Protein 7KQV (pdb70)

Foldseek 3Di:
DADDDDQLAWCAQNDGDAEPVFDWDWEAFLPVRHTSGIHHAYFLVRLVRLLVLQQVCLPPPLVPDALLVLLVLLLLLLVVLVVCLLVLLVLLCGQQVDDSVCSCVQSNLLSQLSNVLSVLLHVADWAWDCPDPQKTKIKDKAFQEEEEEEEENLRQQNVVSLVCRLNSSRRYAYEYEGEQLRLNNVSVSSNSSVVSPDGTSSYIYHYHYCVGSVLSQLQPQSHQAYEYEEALVVLVVSVVSCVVHHVRHYWYFYAFAEAEEEEPAFPLVLRLVQLLCQCCVSFNQDSRGRQEYEYEPVCVVVNVVVNPRGRDVVLVVLLVVLVVQCVVQVWAWVDDQIETEPRDQDGPSRADRSSGRYYYYYYHHDLVVCLCRRQVYLWAFEYEYGHDDPVSRVVSVVSHQHQYYYYSHHPDDHQQDWGGGDNSSIDFTRGRPRVSVSRIDMDMDMGRD/DDPDDDQQQAWCAQNDRHAEPVGDWDWAAFLFLRHTPGIHGAYFLVNLVSLLVLQQVCLVPVLVPDALLVLLQLLLLLLVVLVVVLPVLLVLLCRLQVFASVVSSVLSVQLSQLSNVLSVCLNVDDWAWDDPDDQKTKTKAKAFQEEEEEEFESLSQSNSVSLVPRLQSSRSYAYEYETAQSRQRSVSVSSNSSVVSPDGTSRYIYGYHHCPRNVLSQLLPQSHQEYEYEEALVVVVVSCVSCVVHHVHHYWYFHAFAAEEEEEPQFDDVCSVVQLCCQQCQSQNQDSRHHAEYEYAPVVQDADEHNHDDVGGHYFHSDVVLLVLLVVLVVVLVVVVWDWPSGGDHAIETEPPADCDSNNQTRNNGRYHYYHYDHDLVVCLVVRQPHQKAFEYEYGHPDDVSVVVSVVSHRHPYYYYNHHPDDHQQDWGHIDHSRIGFITGRPRVNVSGMDMHMDMGHHD/DADDDPLLAWAAQLDRDHEPVPAWAWEAFLPPRDTRDIHHAYFLVVLVRLLVLQQVCLVPVLVVPDLLVLLLLLLLLLVVLVVVLQVLLVLLCRLQPDDSVVSNVLSVQLSQLSNVLSVQLVVDDWAWDPDPDPWTKTKDKAFQEEEEEEDANLSQVSSVRLVVSLQSSRRYAYEYEGEPHGLRNVVVSSNSSVVSPDGTSSYIYGYHYLPGPVLSRLQPQSHQAYEEEEALVSVVVSCVSCVVHPNHHYWYFHADAEEEEEEVQFDVVLSVVQLCCLLCPSHNPDSQRHAEYEYAPNDDDVEACCYHDYDYDYDLVVVQCVRQPDLFAQEYEYGHDDPVSVVVSVVSHQHQYYYYSHGPDDHQQDWGHTDRSRIGAIGGRPRNNVSRMDMDMDMGDDD/DAWCAQNDRDAEPVRDWDWAAFQFFRHTPGIYGAYFLVNLVVLLVLQQVCLPPNLVPPALLVLLLLLLLLLVVLVVPLPVLLVLLCGLFPAQSVVSSVLSVQLSQQSNVLSVCLVPDAWDWDPPPDQWTKTKDKAFQEEEEEEEESLRQLNVVSLVVRLLSSRRYAYEYEYALSRQGNVVVSSNSSVVSDDGGSRYIYGYHHCVGSVLSQLQPQSHQEYEYEEALVVVVVSVVNCVNHNVHFYWYFHAWQAAEEEEDAFDQVLRLVQLCCQQCQSQNQDRRHHFEYEYAPVCAPVSVVVNLVVLPRSHDNVDRHTFGRDVVLLVLLLVVLVQLVVVVWDWSDFRDADDPGGSHGGQTETEPDDLDRCNATPDSNGNHHYYDHDHDLVGCLCRRQVYQWAFEYEYGHPDVVSVVVSVVSGQHQYYYYSHHPDDHQQDWGHIGHSSIGAITGRCRNNPSRIDMDMDMGGDD

Nearest PDB structures (foldseek):
  7kqv-assembly1_C-2  TM=1.003E+00  e=3.596E-86  Cladosporium herbarum
  4x2q-assembly1_D  TM=9.274E-01  e=2.002E-47  Homo sapiens
  4x2q-assembly1_B  TM=9.271E-01  e=1.105E-46  Homo sapiens
  1bi9-assembly1_C  TM=9.316E-01  e=1.018E-45  Rattus norvegicus
  4ywe-assembly2_H  TM=9.618E-01  e=1.536E-41  Burkholderia cenocepacia J2315

InterPro domains:
  IPR015590 Aldehyde dehydrogenase domain [PF00171] (26-486)
  IPR016160 Aldehyde dehydrogenase, cysteine active site [PS00070] (290-301)
  IPR016161 Aldehyde/histidinol dehydrogenase [SSF53720] (13-491)
  IPR016162 Aldehyde dehydrogenase, N-terminal [G3DSA:3.40.605.10] (32-486)
  IPR016163 Aldehyde dehydrogenase, C-terminal [G3DSA:3.40.309.10] (268-457)
  IPR029510 Aldehyde dehydrogenase, glutamic acid active site [PS00687] (262-269)

Structure (mmCIF, N/CA/C/O backbone):
data_7KQV
#
_entry.id   7KQV
#
_cell.length_a   157.180
_cell.length_b   157.180
_cell.length_c   164.620
_cell.angle_alpha   90.000
_cell.angle_beta   90.000
_cell.angle_gamma   90.000
#
_symmetry.space_group_name_H-M   'I 4'
#
loop_
_atom_site.group_PDB
_atom_site.id
_atom_site.type_symbol
_atom_site.label_atom_id
_atom_site.label_alt_id
_atom_site.label_comp_id
_atom_site.label_asym_id
_atom_site.label_entity_id
_atom_site.label_seq_id
_atom_site.pdbx_PDB_ins_code
_atom_site.Cartn_x
_atom_site.Cartn_y
_atom_site.Cartn_z
_atom_site.occupancy
_atom_site.B_iso_or_equiv
_atom_site.auth_seq_id
_atom_site.auth_comp_id
_atom_site.auth_asym_id
_atom_site.auth_atom_id
_atom_site.pdbx_PDB_model_num
ATOM 1 N N . SER A 1 11 ? -80.47508 55.43605 2.73653 1.000 90.11322 11 SER A N 1
ATOM 2 C CA . SER A 1 11 ? -80.58162 56.43206 1.66573 1.000 82.46929 11 SER A CA 1
ATOM 3 C C . SER A 1 11 ? -79.57577 56.16818 0.53006 1.000 76.96547 11 SER A C 1
ATOM 4 O O . SER A 1 11 ? -78.72246 55.28065 0.64565 1.000 79.96376 11 SER A O 1
ATOM 7 N N . GLY A 1 12 ? -79.70734 56.91452 -0.56187 1.000 77.28918 12 GLY A N 1
ATOM 8 C CA . GLY A 1 12 ? -78.72764 56.88980 -1.63754 1.000 76.10081 12 GLY A CA 1
ATOM 9 C C . GLY A 1 12 ? -78.51762 58.30071 -2.14993 1.000 77.42797 12 GLY A C 1
ATOM 10 O O . GLY A 1 12 ? -79.45341 59.10494 -2.20335 1.000 79.89815 12 GLY A O 1
ATOM 11 N N . LYS A 1 13 ? -77.27003 58.61693 -2.50386 1.000 68.39318 13 LYS A N 1
ATOM 12 C CA . LYS A 1 13 ? -76.92432 60.01209 -2.76883 1.000 74.09908 13 LYS A CA 1
ATOM 13 C C . LYS A 1 13 ? -76.21671 60.17870 -4.11384 1.000 79.76283 13 LYS A C 1
ATOM 14 O O . LYS A 1 13 ? -75.95650 59.21478 -4.83613 1.000 76.26171 13 LYS A O 1
ATOM 20 N N . TYR A 1 14 ? -75.88376 61.43462 -4.42058 1.000 76.85611 14 TYR A N 1
ATOM 21 C CA . TYR A 1 14 ? -75.37225 61.84819 -5.71799 1.000 78.69290 14 TYR A CA 1
ATOM 22 C C . TYR A 1 14 ? -74.01666 62.53301 -5.56772 1.000 85.03071 14 TYR A C 1
ATOM 23 O O . TYR A 1 14 ? -73.94420 63.66684 -5.07396 1.000 88.12979 14 TYR A O 1
ATOM 32 N N . GLU A 1 15 ? -72.95708 61.88275 -6.05619 1.000 90.55244 15 GLU A N 1
ATOM 33 C CA . GLU A 1 15 ? -71.59105 62.30256 -5.75562 1.000 99.32167 15 GLU A CA 1
ATOM 34 C C . GLU A 1 15 ? -71.03515 63.25554 -6.82175 1.000 97.43378 15 GLU A C 1
ATOM 35 O O . GLU A 1 15 ? -71.49220 63.30834 -7.97008 1.000 91.39217 15 GLU A O 1
ATOM 41 N N . GLN A 1 16 ? -69.97843 63.97361 -6.41044 1.000 98.59040 16 GLN A N 1
ATOM 42 C CA . GLN A 1 16 ? -69.28621 65.10263 -7.02142 1.000 100.90518 16 GLN A CA 1
ATOM 43 C C . GLN A 1 16 ? -68.17019 64.53529 -7.90186 1.000 102.29690 16 GLN A C 1
ATOM 44 O O . GLN A 1 16 ? -68.41771 63.47503 -8.48473 1.000 97.75570 16 GLN A O 1
ATOM 50 N N . PRO A 1 17 ? -66.98375 65.14649 -8.09718 1.000 110.73579 17 PRO A N 1
ATOM 51 C CA . PRO A 1 17 ? -65.98366 64.43811 -8.91457 1.000 102.23577 17 PRO A CA 1
ATOM 52 C C . PRO A 1 17 ? -65.68637 63.09696 -8.27349 1.000 96.89611 17 PRO A C 1
ATOM 53 O O . PRO A 1 17 ? -65.32331 63.01131 -7.09668 1.000 99.17205 17 PRO A O 1
ATOM 57 N N . THR A 1 18 ? -65.93693 62.04247 -9.03900 1.000 99.38129 18 THR A N 1
ATOM 58 C CA . THR A 1 18 ? -65.73233 60.67007 -8.59152 1.000 91.31893 18 THR A CA 1
ATOM 59 C C . THR A 1 18 ? -64.35183 60.19848 -9.01214 1.000 81.69298 18 THR A C 1
ATOM 60 O O . THR A 1 18 ? -64.14509 59.21513 -9.67854 1.000 78.71764 18 THR A O 1
ATOM 64 N N . GLY A 1 19 ? -63.42319 60.97173 -8.52915 1.000 80.02274 19 GLY A N 1
ATOM 65 C CA . GLY A 1 19 ? -62.11058 61.03647 -9.08166 1.000 74.92211 19 GLY A CA 1
ATOM 66 C C . GLY A 1 19 ? -61.19296 59.93882 -8.62665 1.000 70.85629 19 GLY A C 1
ATOM 67 O O . GLY A 1 19 ? -61.47471 59.13840 -7.74733 1.000 73.35543 19 GLY A O 1
ATOM 68 N N . LEU A 1 20 ? -60.09910 59.88187 -9.34418 1.000 73.20948 20 LEU A N 1
ATOM 69 C CA . LEU A 1 20 ? -58.86110 59.40587 -8.77211 1.000 71.96882 20 LEU A CA 1
ATOM 70 C C . LEU A 1 20 ? -58.39787 60.32850 -7.64035 1.000 71.18343 20 LEU A C 1
ATOM 71 O O . LEU A 1 20 ? -58.18577 61.52788 -7.83475 1.000 73.71569 20 LEU A O 1
ATOM 76 N N . PHE A 1 21 ? -58.21178 59.76389 -6.45432 1.000 69.51098 21 PHE A N 1
ATOM 77 C CA . PHE A 1 21 ? -57.68428 60.53576 -5.33547 1.000 69.61666 21 PHE A CA 1
ATOM 78 C C . PHE A 1 21 ? -56.17852 60.65046 -5.56773 1.000 61.11901 21 PHE A C 1
ATOM 79 O O . PHE A 1 21 ? -55.44135 59.67478 -5.39209 1.000 64.34296 21 PHE A O 1
ATOM 87 N N . ILE A 1 22 ? -55.71413 61.82330 -5.99553 1.000 56.34661 22 ILE A N 1
ATOM 88 C CA . ILE A 1 22 ? -54.29222 62.04547 -6.25259 1.000 60.60445 22 ILE A CA 1
ATOM 89 C C . ILE A 1 22 ? -53.80898 63.31411 -5.54951 1.000 68.68350 22 ILE A C 1
ATOM 90 O O . ILE A 1 22 ? -54.30509 64.41475 -5.82912 1.000 69.30248 22 ILE A O 1
ATOM 95 N N . ASN A 1 23 ? -52.80968 63.16283 -4.67003 1.000 68.17543 23 ASN A N 1
ATOM 96 C CA . ASN A 1 23 ? -52.25414 64.27843 -3.90664 1.000 63.96872 23 ASN A CA 1
ATOM 97 C C . ASN A 1 23 ? -53.35874 64.99735 -3.13122 1.000 67.26937 23 ASN A C 1
ATOM 98 O O . ASN A 1 23 ? -53.45984 66.22953 -3.12037 1.000 66.41798 23 ASN A O 1
ATOM 103 N N . ASN A 1 24 ? -54.20021 64.18733 -2.47211 1.000 67.31947 24 ASN A N 1
ATOM 104 C CA . ASN A 1 24 ? -55.28655 64.66319 -1.61348 1.000 65.02559 24 ASN A CA 1
ATOM 105 C C . ASN A 1 24 ? -56.34420 65.42341 -2.40179 1.000 69.82881 24 ASN A C 1
ATOM 106 O O . ASN A 1 24 ? -57.00530 66.30054 -1.84647 1.000 73.35372 24 ASN A O 1
ATOM 111 N N . GLU A 1 25 ? -56.49994 65.11961 -3.69818 1.000 71.45158 25 GLU A N 1
ATOM 112 C CA . GLU A 1 25 ? -57.47922 65.76993 -4.56507 1.000 64.94226 25 GLU A CA 1
ATOM 113 C C . GLU A 1 25 ? -58.16594 64.73690 -5.44967 1.000 69.76849 25 GLU A C 1
ATOM 114 O O . GLU A 1 25 ? -57.54619 63.75982 -5.88357 1.000 69.37934 25 GLU A O 1
ATOM 120 N N . PHE A 1 26 ? -59.43956 64.95059 -5.74316 1.000 69.99485 26 PHE A N 1
ATOM 121 C CA . PHE A 1 26 ? -60.10955 64.07855 -6.68902 1.000 66.86559 26 PHE A CA 1
ATOM 122 C C . PHE A 1 26 ? -59.91995 64.67927 -8.06340 1.000 71.11313 26 PHE A C 1
ATOM 123 O O . PHE A 1 26 ? -60.01553 65.89915 -8.25371 1.000 67.96260 26 PHE A O 1
ATOM 131 N N . VAL A 1 27 ? -59.63681 63.80602 -9.01310 1.000 75.54301 27 VAL A N 1
ATOM 132 C CA . VAL A 1 27 ? -59.32027 64.19254 -10.36819 1.000 69.94611 27 VAL A CA 1
ATOM 133 C C . VAL A 1 27 ? -59.68849 63.03938 -11.27039 1.000 79.13410 27 VAL A C 1
ATOM 134 O O . VAL A 1 27 ? -59.83835 61.89041 -10.84170 1.000 79.10984 27 VAL A O 1
ATOM 138 N N . LYS A 1 28 ? -59.79228 63.39104 -12.54060 1.000 87.28141 28 LYS A N 1
ATOM 139 C CA . LYS A 1 28 ? -59.99402 62.52670 -13.68370 1.000 92.83393 28 LYS A CA 1
ATOM 140 C C . LYS A 1 28 ? -58.73833 62.03029 -14.38887 1.000 87.50121 28 LYS A C 1
ATOM 141 O O . LYS A 1 28 ? -57.59076 62.40630 -14.07924 1.000 80.08860 28 LYS A O 1
ATOM 147 N N . GLY A 1 29 ? -59.02219 61.19242 -15.39337 1.000 89.21503 29 GLY A N 1
ATOM 148 C CA . GLY A 1 29 ? -57.97850 60.63088 -16.23063 1.000 86.54083 29 GLY A CA 1
ATOM 149 C C . GLY A 1 29 ? -57.56199 61.58155 -17.34251 1.000 76.32701 29 GLY A C 1
ATOM 150 O O . GLY A 1 29 ? -58.36094 62.36450 -17.86247 1.000 73.55657 29 GLY A O 1
ATOM 151 N N . GLN A 1 30 ? -56.28829 61.49805 -17.71455 1.000 74.48939 30 GLN A N 1
ATOM 152 C CA . GLN A 1 30 ? -55.79579 62.37919 -18.76517 1.000 79.19738 30 GLN A CA 1
ATOM 153 C C . GLN A 1 30 ? -56.38342 62.00431 -20.11212 1.000 81.99329 30 GLN A C 1
ATOM 154 O O . GLN A 1 30 ? -56.39212 62.82198 -21.04191 1.000 79.26950 30 GLN A O 1
ATOM 160 N N . GLU A 1 31 ? -56.84737 60.76194 -20.23065 1.000 84.30263 31 GLU A N 1
ATOM 161 C CA . GLU A 1 31 ? -57.57653 60.31084 -21.40137 1.000 82.03792 31 GLU A CA 1
ATOM 162 C C . GLU A 1 31 ? -59.04953 60.66664 -21.34024 1.000 76.89855 31 GLU A C 1
ATOM 163 O O . GLU A 1 31 ? -59.71344 60.63572 -22.37808 1.000 83.43995 31 GLU A O 1
ATOM 169 N N . GLY A 1 32 ? -59.57633 61.00943 -20.16896 1.000 75.09986 32 GLY A N 1
ATOM 170 C CA . GLY A 1 32 ? -60.98449 61.33089 -20.07404 1.000 75.85584 32 GLY A CA 1
ATOM 171 C C . GLY A 1 32 ? -61.89959 60.13315 -19.99087 1.000 73.24356 32 GLY A C 1
ATOM 172 O O . GLY A 1 32 ? -63.10213 60.26511 -20.21671 1.000 80.06863 32 GLY A O 1
ATOM 173 N N . LYS A 1 33 ? -61.37400 58.96918 -19.66273 1.000 76.42178 33 LYS A N 1
ATOM 174 C CA . LYS A 1 33 ? -62.15580 57.74578 -19.70259 1.000 81.58187 33 LYS A CA 1
ATOM 175 C C . LYS A 1 33 ? -62.97545 57.50324 -18.41650 1.000 86.77544 33 LYS A C 1
ATOM 176 O O . LYS A 1 33 ? -62.60369 57.93413 -17.32460 1.000 86.11072 33 LYS A O 1
ATOM 182 N N . THR A 1 34 ? -64.11708 56.81812 -18.56722 1.000 90.97640 34 THR A N 1
ATOM 183 C CA . THR A 1 34 ? -65.00306 56.41112 -17.47330 1.000 85.36446 34 THR A CA 1
ATOM 184 C C . THR A 1 34 ? -65.55954 55.02305 -17.78084 1.000 94.13045 34 THR A C 1
ATOM 185 O O . THR A 1 34 ? -65.65470 54.62742 -18.95400 1.000 102.01097 34 THR A O 1
ATOM 189 N N . PHE A 1 35 ? -66.02256 54.33323 -16.72007 1.000 88.44582 35 PHE A N 1
ATOM 190 C CA . PHE A 1 35 ? -66.45126 52.92109 -16.75759 1.000 97.86344 35 PHE A CA 1
ATOM 191 C C . PHE A 1 35 ? -67.54578 52.60062 -15.73111 1.000 99.12609 35 PHE A C 1
ATOM 192 O O . PHE A 1 35 ? -67.36477 52.90895 -14.55124 1.000 100.99729 35 PHE A O 1
ATOM 200 N N . ASP A 1 36 ? -68.76339 52.28514 -16.19064 1.000 103.54631 36 ASP A N 1
ATOM 201 C CA . ASP A 1 36 ? -69.95991 52.30587 -15.33281 1.000 99.10032 36 ASP A CA 1
ATOM 202 C C . ASP A 1 36 ? -69.82752 51.46568 -14.05354 1.000 93.90976 36 ASP A C 1
ATOM 203 O O . ASP A 1 36 ? -69.09556 50.47234 -13.99795 1.000 96.84028 36 ASP A O 1
ATOM 208 N N . VAL A 1 37 ? -70.58460 51.84773 -13.02295 1.000 91.63529 37 VAL A N 1
ATOM 209 C CA . VAL A 1 37 ? -70.76061 51.04324 -11.81320 1.000 93.39385 37 VAL A CA 1
ATOM 210 C C . VAL A 1 37 ? -72.23373 50.65092 -11.68586 1.000 92.62013 37 VAL A C 1
ATOM 211 O O . VAL A 1 37 ? -73.13002 51.48442 -11.86989 1.000 93.28275 37 VAL A O 1
ATOM 215 N N . ILE A 1 38 ? -72.48727 49.38371 -11.36552 1.000 91.63167 38 ILE A N 1
ATOM 216 C CA . ILE A 1 38 ? -73.85016 48.86356 -11.40049 1.000 93.35442 38 ILE A CA 1
ATOM 217 C C . ILE A 1 38 ? -74.21406 48.23534 -10.05694 1.000 94.55829 38 ILE A C 1
ATOM 218 O O . ILE A 1 38 ? -73.35640 47.71050 -9.34314 1.000 103.94057 38 ILE A O 1
ATOM 223 N N . ASN A 1 39 ? -75.49448 48.33468 -9.69057 1.000 92.61686 39 ASN A N 1
ATOM 224 C CA . ASN A 1 39 ? -76.01314 47.76342 -8.44401 1.000 90.89546 39 ASN A CA 1
ATOM 225 C C . ASN A 1 39 ? -76.47986 46.33507 -8.69234 1.000 91.45089 39 ASN A C 1
ATOM 226 O O . ASN A 1 39 ? -77.29588 46.11809 -9.58394 1.000 94.72832 39 ASN A O 1
ATOM 231 N N . PRO A 1 40 ? -75.94868 45.33788 -7.98445 1.000 94.24279 40 PRO A N 1
ATOM 232 C CA . PRO A 1 40 ? -76.39020 43.94859 -8.20110 1.000 95.28994 40 PRO A CA 1
ATOM 233 C C . PRO A 1 40 ? -77.84809 43.68673 -7.85869 1.000 98.73468 40 PRO A C 1
ATOM 234 O O . PRO A 1 40 ? -78.44524 42.75557 -8.41732 1.000 100.60829 40 PRO A O 1
ATOM 238 N N . SER A 1 41 ? -78.43565 44.44177 -6.93523 1.000 99.14133 41 SER A N 1
ATOM 239 C CA . SER A 1 41 ? -79.83523 44.20237 -6.61373 1.000 101.77677 41 SER A CA 1
ATOM 240 C C . SER A 1 41 ? -80.70582 44.67078 -7.78196 1.000 98.78404 41 SER A C 1
ATOM 241 O O . SER A 1 41 ? -81.24796 43.83612 -8.51913 1.000 94.76194 41 SER A O 1
ATOM 244 N N . ASP A 1 42 ? -80.80255 45.99202 -7.98893 1.000 93.78092 42 ASP A N 1
ATOM 245 C CA . ASP A 1 42 ? -81.66868 46.52679 -9.03631 1.000 92.60336 42 ASP A CA 1
ATOM 246 C C . ASP A 1 42 ? -81.18721 46.09106 -10.41838 1.000 101.80661 42 ASP A C 1
ATOM 247 O O . ASP A 1 42 ? -81.98925 45.65561 -11.25478 1.000 99.76715 42 ASP A O 1
ATOM 252 N N . GLU A 1 43 ? -79.87513 46.18316 -10.65506 1.000 101.94396 43 GLU A N 1
ATOM 253 C CA . GLU A 1 43 ? -79.12951 46.08093 -11.91355 1.000 92.38540 43 GLU A CA 1
ATOM 254 C C . GLU A 1 43 ? -79.06460 47.43089 -12.60800 1.000 91.37779 43 GLU A C 1
ATOM 255 O O . GLU A 1 43 ? -78.36649 47.55249 -13.61764 1.000 92.27582 43 GLU A O 1
ATOM 261 N N . SER A 1 44 ? -79.72961 48.45549 -12.08176 1.000 89.55727 44 SER A N 1
ATOM 262 C CA . SER A 1 44 ? -79.52644 49.80519 -12.57709 1.000 95.88198 44 SER A CA 1
ATOM 263 C C . SER A 1 44 ? -78.06773 50.20883 -12.41632 1.000 93.12028 44 SER A C 1
ATOM 264 O O . SER A 1 44 ? -77.33320 49.66766 -11.59019 1.000 97.34252 44 SER A O 1
ATOM 267 N N . VAL A 1 45 ? -77.64192 51.17607 -13.21543 1.000 91.79084 45 VAL A N 1
ATOM 268 C CA . VAL A 1 45 ? -76.31116 51.73355 -13.02151 1.000 94.16208 45 VAL A CA 1
ATOM 269 C C . VAL A 1 45 ? -76.41466 52.82482 -11.96576 1.000 96.92819 45 VAL A C 1
ATOM 270 O O . VAL A 1 45 ? -77.20571 53.76273 -12.10333 1.000 105.38124 45 VAL A O 1
ATOM 274 N N . ILE A 1 46 ? -75.68261 52.65660 -10.86044 1.000 93.48155 46 ILE A N 1
ATOM 275 C CA . ILE A 1 46 ? -75.65352 53.69949 -9.83387 1.000 92.41247 46 ILE A CA 1
ATOM 276 C C . ILE A 1 46 ? -75.20017 55.01761 -10.43918 1.000 91.02289 46 ILE A C 1
ATOM 277 O O . ILE A 1 46 ? -75.87825 56.04559 -10.31967 1.000 86.44906 46 ILE A O 1
ATOM 282 N N . THR A 1 47 ? -74.05050 54.99842 -11.10942 1.000 91.44645 47 THR A N 1
ATOM 283 C CA . THR A 1 47 ? -73.46165 56.20520 -11.67421 1.000 97.43434 47 THR A CA 1
ATOM 284 C C . THR A 1 47 ? -72.20265 55.80796 -12.42090 1.000 99.64879 47 THR A C 1
ATOM 285 O O . THR A 1 47 ? -72.12982 54.68095 -12.91118 1.000 95.73617 47 THR A O 1
ATOM 289 N N . GLN A 1 48 ? -71.22976 56.71757 -12.49454 1.000 103.83085 48 GLN A N 1
ATOM 290 C CA . GLN A 1 48 ? -70.08376 56.59276 -13.36253 1.000 103.73837 48 GLN A CA 1
ATOM 291 C C . GLN A 1 48 ? -68.89749 57.27626 -12.64682 1.000 103.14654 48 GLN A C 1
ATOM 292 O O . GLN A 1 48 ? -69.00462 58.42179 -12.15311 1.000 103.85642 48 GLN A O 1
ATOM 298 N N . VAL A 1 49 ? -67.77367 56.50542 -12.58218 1.000 99.84006 49 VAL A N 1
ATOM 299 C CA . VAL A 1 49 ? -66.53477 56.75668 -11.81635 1.000 97.93094 49 VAL A CA 1
ATOM 300 C C . VAL A 1 49 ? -65.40117 56.90943 -12.81233 1.000 89.98740 49 VAL A C 1
ATOM 301 O O . VAL A 1 49 ? -65.40441 56.23915 -13.84491 1.000 91.00326 49 VAL A O 1
ATOM 305 N N . HIS A 1 50 ? -64.39652 57.70285 -12.46090 1.000 91.98612 50 HIS A N 1
ATOM 306 C CA . HIS A 1 50 ? -63.38355 58.14538 -13.38594 1.000 87.44137 50 HIS A CA 1
ATOM 307 C C . HIS A 1 50 ? -62.53878 56.92638 -13.73635 1.000 81.49394 50 HIS A C 1
ATOM 308 O O . HIS A 1 50 ? -62.68925 55.86394 -13.12921 1.000 84.20224 50 HIS A O 1
ATOM 315 N N . GLU A 1 51 ? -61.68025 57.05411 -14.74163 1.000 85.08470 51 GLU A N 1
ATOM 316 C CA . GLU A 1 51 ? -60.79453 55.94205 -15.06811 1.000 80.42481 51 GLU A CA 1
ATOM 317 C C . GLU A 1 51 ? -59.31164 56.28205 -15.12949 1.000 78.17450 51 GLU A C 1
ATOM 318 O O . GLU A 1 51 ? -58.90928 57.26113 -15.76135 1.000 86.78512 51 GLU A O 1
ATOM 324 N N . ALA A 1 52 ? -58.49643 55.39972 -14.54622 1.000 74.84130 52 ALA A N 1
ATOM 325 C CA . ALA A 1 52 ? -57.05112 55.58224 -14.44953 1.000 79.75346 52 ALA A CA 1
ATOM 326 C C . ALA A 1 52 ? -56.37893 54.52684 -15.31097 1.000 82.21291 52 ALA A C 1
ATOM 327 O O . ALA A 1 52 ? -56.64927 53.33404 -15.15542 1.000 86.94964 52 ALA A O 1
ATOM 329 N N . THR A 1 53 ? -55.58004 54.97496 -16.26239 1.000 78.12606 53 THR A N 1
ATOM 330 C CA . THR A 1 53 ? -54.78186 54.17247 -17.16757 1.000 77.50135 53 THR A CA 1
ATOM 331 C C . THR A 1 53 ? -53.30950 54.45229 -16.87983 1.000 82.51608 53 THR A C 1
ATOM 332 O O . THR A 1 53 ? -52.98668 55.22556 -15.97474 1.000 83.43232 53 THR A O 1
ATOM 336 N N . GLU A 1 54 ? -52.41388 53.87932 -17.69269 1.000 80.48879 54 GLU A N 1
ATOM 337 C CA . GLU A 1 54 ? -50.98286 53.98313 -17.40386 1.000 81.94951 54 GLU A CA 1
ATOM 338 C C . GLU A 1 54 ? -50.55761 55.42174 -17.10918 1.000 81.77879 54 GLU A C 1
ATOM 339 O O . GLU A 1 54 ? -49.72431 55.65572 -16.22916 1.000 87.79370 54 GLU A O 1
ATOM 345 N N . LYS A 1 55 ? -51.14381 56.40524 -17.79620 1.000 79.62340 55 LYS A N 1
ATOM 346 C CA . LYS A 1 55 ? -50.68332 57.78285 -17.61064 1.000 84.06898 55 LYS A CA 1
ATOM 347 C C . LYS A 1 55 ? -51.03843 58.32814 -16.22380 1.000 78.57980 55 LYS A C 1
ATOM 348 O O . LYS A 1 55 ? -50.31851 59.18514 -15.68696 1.000 69.44669 55 LYS A O 1
ATOM 354 N N . ASP A 1 56 ? -52.14298 57.84723 -15.64015 1.000 75.50411 56 ASP A N 1
ATOM 355 C CA . ASP A 1 56 ? -52.59163 58.27795 -14.31456 1.000 76.79363 56 ASP A CA 1
ATOM 356 C C . ASP A 1 56 ? -51.85185 57.55165 -13.19853 1.000 70.65886 56 ASP A C 1
ATOM 357 O O . ASP A 1 56 ? -51.44260 58.16475 -12.20849 1.000 68.26212 56 ASP A O 1
ATOM 362 N N . VAL A 1 57 ? -51.67952 56.24544 -13.33600 1.000 68.81578 57 VAL A N 1
ATOM 363 C CA . VAL A 1 57 ? -50.90298 55.51766 -12.35296 1.000 64.13786 57 VAL A CA 1
ATOM 364 C C . VAL A 1 57 ? -49.51881 56.14133 -12.22949 1.000 66.78261 57 VAL A C 1
ATOM 365 O O . VAL A 1 57 ? -49.01530 56.34251 -11.12214 1.000 65.21331 57 VAL A O 1
ATOM 369 N N . ASP A 1 58 ? -48.90854 56.52497 -13.35961 1.000 72.70297 58 ASP A N 1
ATOM 370 C CA . ASP A 1 58 ? -47.61053 57.20540 -13.29792 1.000 72.72789 58 ASP A CA 1
ATOM 371 C C . ASP A 1 58 ? -47.68827 58.56399 -12.60535 1.000 69.23646 58 ASP A C 1
ATOM 372 O O . ASP A 1 58 ? -46.67808 59.04296 -12.08246 1.000 66.80275 58 ASP A O 1
ATOM 377 N N . ILE A 1 59 ? -48.85152 59.21590 -12.61445 1.000 70.55939 59 ILE A N 1
ATOM 378 C CA . ILE A 1 59 ? -49.02829 60.42346 -11.80900 1.000 64.74766 59 ILE A CA 1
ATOM 379 C C . ILE A 1 59 ? -49.04116 60.06487 -10.33110 1.000 66.39632 59 ILE A C 1
ATOM 380 O O . ILE A 1 59 ? -48.32673 60.67172 -9.52026 1.000 63.92562 59 ILE A O 1
ATOM 385 N N . ALA A 1 60 ? -49.85192 59.05772 -9.96950 1.000 68.13894 60 ALA A N 1
ATOM 386 C CA . ALA A 1 60 ? -50.02208 58.64280 -8.57678 1.000 59.99549 60 ALA A CA 1
ATOM 387 C C . ALA A 1 60 ? -48.71397 58.13178 -7.98087 1.000 61.66064 60 ALA A C 1
ATOM 388 O O . ALA A 1 60 ? -48.33845 58.50941 -6.86451 1.000 65.17609 60 ALA A O 1
ATOM 390 N N . VAL A 1 61 ? -48.01165 57.26131 -8.71470 1.000 60.64094 61 VAL A N 1
ATOM 391 C CA . VAL A 1 61 ? -46.67750 56.84589 -8.30630 1.000 52.07810 61 VAL A CA 1
ATOM 392 C C . VAL A 1 61 ? -45.77575 58.05489 -8.13060 1.000 60.13466 61 VAL A C 1
ATOM 393 O O . VAL A 1 61 ? -45.02616 58.13949 -7.14845 1.000 68.52529 61 VAL A O 1
ATOM 397 N N . ALA A 1 62 ? -45.86182 59.03820 -9.03159 1.000 57.43532 62 ALA A N 1
ATOM 398 C CA . ALA A 1 62 ? -45.07818 60.25620 -8.81155 1.000 61.50647 62 ALA A CA 1
ATOM 399 C C . ALA A 1 62 ? -45.44746 60.92640 -7.48780 1.000 61.59846 62 ALA A C 1
ATOM 400 O O . ALA A 1 62 ? -44.56437 61.37558 -6.74120 1.000 65.97612 62 ALA A O 1
ATOM 402 N N . ALA A 1 63 ? -46.74389 60.98289 -7.16755 1.000 57.77363 63 ALA A N 1
ATOM 403 C CA . ALA A 1 63 ? -47.16226 61.58109 -5.90069 1.000 62.42537 63 ALA A CA 1
ATOM 404 C C . ALA A 1 63 ? -46.57452 60.82534 -4.71429 1.000 64.51109 63 ALA A C 1
ATOM 405 O O . ALA A 1 63 ? -45.96137 61.42381 -3.81565 1.000 62.19905 63 ALA A O 1
ATOM 407 N N . ALA A 1 64 ? -46.77720 59.50269 -4.69701 1.000 61.74115 64 ALA A N 1
ATOM 408 C CA . ALA A 1 64 ? -46.29778 58.66435 -3.61136 1.000 56.63483 64 ALA A CA 1
ATOM 409 C C . ALA A 1 64 ? -44.80018 58.78096 -3.45706 1.000 60.11688 64 ALA A C 1
ATOM 410 O O . ALA A 1 64 ? -44.29462 58.95615 -2.34834 1.000 65.53646 64 ALA A O 1
ATOM 412 N N . ARG A 1 65 ? -44.05874 58.71229 -4.54718 1.000 57.96380 65 ARG A N 1
ATOM 413 C CA . ARG A 1 65 ? -42.63997 58.91562 -4.33241 1.000 62.86310 65 ARG A CA 1
ATOM 414 C C . ARG A 1 65 ? -42.32579 60.32381 -3.88098 1.000 65.41182 65 ARG A C 1
ATOM 415 O O . ARG A 1 65 ? -41.41824 60.50009 -3.06277 1.000 68.84162 65 ARG A O 1
ATOM 423 N N . LYS A 1 66 ? -43.11258 61.31553 -4.30544 1.000 66.79235 66 LYS A N 1
ATOM 424 C CA . LYS A 1 66 ? -42.84990 62.68465 -3.87180 1.000 63.40283 66 LYS A CA 1
ATOM 425 C C . LYS A 1 66 ? -43.08712 62.81835 -2.36783 1.000 69.25687 66 LYS A C 1
ATOM 426 O O . LYS A 1 66 ? -42.19511 63.24306 -1.61808 1.000 67.17353 66 LYS A O 1
ATOM 432 N N . ALA A 1 67 ? -44.29901 62.45859 -1.91542 1.000 67.91238 67 ALA A N 1
ATOM 433 C CA . ALA A 1 67 ? -44.56458 62.28205 -0.48690 1.000 67.90974 67 ALA A CA 1
ATOM 434 C C . ALA A 1 67 ? -43.41178 61.57570 0.20288 1.000 67.98628 67 ALA A C 1
ATOM 435 O O . ALA A 1 67 ? -42.75046 62.15746 1.06634 1.000 75.28182 67 ALA A O 1
ATOM 437 N N . PHE A 1 68 ? -43.12384 60.33632 -0.21182 1.000 69.97629 68 PHE A N 1
ATOM 438 C CA . PHE A 1 68 ? -42.14502 59.50793 0.48827 1.000 70.25598 68 PHE A CA 1
ATOM 439 C C . PHE A 1 68 ? -40.82209 60.23658 0.67796 1.000 74.43781 68 PHE A C 1
ATOM 440 O O . PHE A 1 68 ? -40.21562 60.15716 1.75247 1.000 81.45281 68 PHE A O 1
ATOM 448 N N . GLU A 1 69 ? -40.35484 60.93474 -0.35799 1.000 73.70248 69 GLU A N 1
ATOM 449 C CA . GLU A 1 69 ? -39.10583 61.69185 -0.31466 1.000 84.09522 69 GLU A CA 1
ATOM 450 C C . GLU A 1 69 ? -39.30652 63.01646 0.42183 1.000 88.17027 69 GLU A C 1
ATOM 451 O O . GLU A 1 69 ? -40.06594 63.87614 -0.03709 1.000 81.27708 69 GLU A O 1
ATOM 457 N N . GLY A 1 70 ? -38.62353 63.18825 1.55387 1.000 93.45249 70 GLY A N 1
ATOM 458 C CA . GLY A 1 70 ? -38.54508 64.47099 2.22917 1.000 100.73030 70 GLY A CA 1
ATOM 459 C C . GLY A 1 70 ? -39.76146 64.91131 3.02818 1.000 99.03239 70 GLY A C 1
ATOM 460 O O . GLY A 1 70 ? -39.63321 65.79177 3.89505 1.000 102.26440 70 GLY A O 1
ATOM 461 N N . SER A 1 71 ? -40.94059 64.36997 2.76728 1.000 83.10447 71 SER A N 1
ATOM 462 C CA . SER A 1 71 ? -42.06928 64.81358 3.56253 1.000 84.25704 71 SER A CA 1
ATOM 463 C C . SER A 1 71 ? -42.20449 63.85238 4.72250 1.000 92.26406 71 SER A C 1
ATOM 464 O O . SER A 1 71 ? -41.92379 64.17097 5.88137 1.000 100.32007 71 SER A O 1
ATOM 467 N N . TRP A 1 72 ? -42.54594 62.62752 4.37518 1.000 88.03825 72 TRP A N 1
ATOM 468 C CA . TRP A 1 72 ? -42.96682 61.67054 5.36167 1.000 81.57370 72 TRP A CA 1
ATOM 469 C C . TRP A 1 72 ? -41.74572 61.06246 6.04712 1.000 91.92005 72 TRP A C 1
ATOM 470 O O . TRP A 1 72 ? -41.88977 60.34627 7.03942 1.000 95.39104 72 TRP A O 1
ATOM 481 N N . ARG A 1 73 ? -40.54311 61.25422 5.49101 1.000 99.71926 73 ARG A N 1
ATOM 482 C CA . ARG A 1 73 ? -39.36587 60.71940 6.17534 1.000 109.90605 73 ARG A CA 1
ATOM 483 C C . ARG A 1 73 ? -39.05766 61.53124 7.42356 1.000 121.44310 73 ARG A C 1
ATOM 484 O O . ARG A 1 73 ? -38.53545 60.99641 8.40865 1.000 126.91591 73 ARG A O 1
ATOM 492 N N . GLN A 1 74 ? -39.36960 62.82399 7.40195 1.000 144.13007 74 GLN A N 1
ATOM 493 C CA . GLN A 1 74 ? -39.19679 63.62848 8.60002 1.000 158.36599 74 GLN A CA 1
ATOM 494 C C . GLN A 1 74 ? -40.17731 63.22885 9.70434 1.000 151.59939 74 GLN A C 1
ATOM 495 O O . GLN A 1 74 ? -39.83045 63.29725 10.89027 1.000 165.86162 74 GLN A O 1
ATOM 501 N N . GLU A 1 75 ? -41.38127 62.78880 9.34923 1.000 118.31581 75 GLU A N 1
ATOM 502 C CA . GLU A 1 75 ? -42.40197 62.52988 10.35145 1.000 101.91466 75 GLU A CA 1
ATOM 503 C C . GLU A 1 75 ? -42.03970 61.32756 11.20842 1.000 95.28315 75 GLU A C 1
ATOM 504 O O . GLU A 1 75 ? -41.28296 60.43786 10.81302 1.000 95.89329 75 GLU A O 1
ATOM 510 N N . THR A 1 76 ? -42.60212 61.31873 12.40049 1.000 87.51749 76 THR A N 1
ATOM 511 C CA . THR A 1 76 ? -42.31663 60.36366 13.46169 1.000 83.65337 76 THR A CA 1
ATOM 512 C C . THR A 1 76 ? -43.42723 59.32862 13.59050 1.000 76.70187 76 THR A C 1
ATOM 513 O O . THR A 1 76 ? -44.57295 59.58017 13.22959 1.000 76.33799 76 THR A O 1
ATOM 517 N N . PRO A 1 77 ? -43.12669 58.15161 14.11931 1.000 73.87879 77 PRO A N 1
ATOM 518 C CA . PRO A 1 77 ? -44.16117 57.12267 14.28474 1.000 73.54100 77 PRO A CA 1
ATOM 519 C C . PRO A 1 77 ? -45.27000 57.46642 15.28549 1.000 78.55569 77 PRO A C 1
ATOM 520 O O . PRO A 1 77 ? -46.31632 56.80744 15.25622 1.000 71.86276 77 PRO A O 1
ATOM 524 N N . GLU A 1 78 ? -45.09969 58.45088 16.17313 1.000 77.63024 78 GLU A N 1
ATOM 525 C CA . GLU A 1 78 ? -46.22151 58.77370 17.05202 1.000 79.86904 78 GLU A CA 1
ATOM 526 C C . GLU A 1 78 ? -47.30344 59.57452 16.32518 1.000 85.11529 78 GLU A C 1
ATOM 527 O O . GLU A 1 78 ? -48.49544 59.29269 16.49035 1.000 91.56061 78 GLU A O 1
ATOM 533 N N . ASN A 1 79 ? -46.93023 60.55790 15.49640 1.000 85.38757 79 ASN A N 1
ATOM 534 C CA . ASN A 1 79 ? -47.97667 61.27881 14.76538 1.000 81.93105 79 ASN A CA 1
ATOM 535 C C . ASN A 1 79 ? -48.41358 60.50866 13.52032 1.000 80.92073 79 ASN A C 1
ATOM 536 O O . ASN A 1 79 ? -49.56333 60.62765 13.08130 1.000 80.37416 79 ASN A O 1
ATOM 541 N N . ARG A 1 80 ? -47.51400 59.71757 12.94107 1.000 78.37826 80 ARG A N 1
ATOM 542 C CA . ARG A 1 80 ? -47.91775 58.68923 11.98570 1.000 74.16743 80 ARG A CA 1
ATOM 543 C C . ARG A 1 80 ? -48.97707 57.78570 12.59190 1.000 70.37022 80 ARG A C 1
ATOM 544 O O . ARG A 1 80 ? -50.04495 57.56876 12.01467 1.000 63.93801 80 ARG A O 1
ATOM 552 N N . GLY A 1 81 ? -48.69992 57.26433 13.77193 1.000 75.90873 81 GLY A N 1
ATOM 553 C CA . GLY A 1 81 ? -49.75162 56.65695 14.55782 1.000 83.85165 81 GLY A CA 1
ATOM 554 C C . GLY A 1 81 ? -50.94271 57.58549 14.70655 1.000 86.64030 81 GLY A C 1
ATOM 555 O O . GLY A 1 81 ? -52.06761 57.21002 14.36688 1.000 89.04094 81 GLY A O 1
ATOM 556 N N . LYS A 1 82 ? -50.69379 58.82432 15.14772 1.000 87.56988 82 LYS A N 1
ATOM 557 C CA . LYS A 1 82 ? -51.74703 59.81287 15.34504 1.000 87.49969 82 LYS A CA 1
ATOM 558 C C . LYS A 1 82 ? -52.55421 60.07687 14.06746 1.000 90.55063 82 LYS A C 1
ATOM 559 O O . LYS A 1 82 ? -53.59610 60.73703 14.13028 1.000 96.24451 82 LYS A O 1
ATOM 565 N N . LEU A 1 83 ? -52.11786 59.59055 12.90365 1.000 85.09347 83 LEU A N 1
ATOM 566 C CA . LEU A 1 83 ? -53.00324 59.66916 11.75253 1.000 73.80924 83 LEU A CA 1
ATOM 567 C C . LEU A 1 83 ? -53.89365 58.44154 11.60594 1.000 71.30063 83 LEU A C 1
ATOM 568 O O . LEU A 1 83 ? -55.09708 58.58867 11.37423 1.000 71.75153 83 LEU A O 1
ATOM 573 N N . LEU A 1 84 ? -53.35028 57.23206 11.75725 1.000 66.32085 84 LEU A N 1
ATOM 574 C CA . LEU A 1 84 ? -54.20646 56.05003 11.63187 1.000 66.38337 84 LEU A CA 1
ATOM 575 C C . LEU A 1 84 ? -55.33637 55.96710 12.66546 1.000 77.47762 84 LEU A C 1
ATOM 576 O O . LEU A 1 84 ? -56.34264 55.28679 12.40802 1.000 71.98695 84 LEU A O 1
ATOM 581 N N . ASN A 1 85 ? -55.22057 56.64062 13.82043 1.000 83.98828 85 ASN A N 1
ATOM 582 C CA . ASN A 1 85 ? -56.35891 56.69136 14.73612 1.000 87.81043 85 ASN A CA 1
ATOM 583 C C . ASN A 1 85 ? -57.41769 57.66415 14.23418 1.000 80.38916 85 ASN A C 1
ATOM 584 O O . ASN A 1 85 ? -58.59450 57.30131 14.11887 1.000 76.90884 85 ASN A O 1
ATOM 589 N N . ASN A 1 86 ? -57.02882 58.91511 13.95284 1.000 78.91431 86 ASN A N 1
ATOM 590 C CA . ASN A 1 86 ? -57.97485 59.84789 13.33788 1.000 80.02479 86 ASN A CA 1
ATOM 591 C C . ASN A 1 86 ? -58.81022 59.16102 12.25697 1.000 76.76236 86 ASN A C 1
ATOM 592 O O . ASN A 1 86 ? -60.04599 59.18530 12.30334 1.000 75.96770 86 ASN A O 1
ATOM 597 N N . LEU A 1 87 ? -58.15320 58.47392 11.31645 1.000 73.31128 87 LEU A N 1
ATOM 598 C CA . LEU A 1 87 ? -58.89889 57.78599 10.26284 1.000 75.84282 87 LEU A CA 1
ATOM 599 C C . LEU A 1 87 ? -59.84816 56.72915 10.82873 1.000 76.49184 87 LEU A C 1
ATOM 600 O O . LEU A 1 87 ? -60.98235 56.57705 10.35403 1.000 75.66667 87 LEU A O 1
ATOM 605 N N . ALA A 1 88 ? -59.39148 55.95779 11.81170 1.000 78.08386 88 ALA A N 1
ATOM 606 C CA . ALA A 1 88 ? -60.30231 55.02467 12.45571 1.000 75.86864 88 ALA A CA 1
ATOM 607 C C . ALA A 1 88 ? -61.45935 55.76279 13.09741 1.000 73.34144 88 ALA A C 1
ATOM 608 O O . ALA A 1 88 ? -62.58406 55.25253 13.14161 1.000 75.05950 88 ALA A O 1
ATOM 610 N N . ASN A 1 89 ? -61.20241 56.95820 13.61367 1.000 74.68886 89 ASN A N 1
ATOM 611 C CA . ASN A 1 89 ? -62.28976 57.73397 14.19094 1.000 78.12544 89 ASN A CA 1
ATOM 612 C C . ASN A 1 89 ? -63.26782 58.15866 13.11157 1.000 76.93394 89 ASN A C 1
ATOM 613 O O . ASN A 1 89 ? -64.48007 57.94208 13.24233 1.000 79.40470 89 ASN A O 1
ATOM 618 N N . LEU A 1 90 ? -62.75810 58.70757 12.00891 1.000 74.69849 90 LEU A N 1
ATOM 619 C CA . LEU A 1 90 ? -63.64894 59.05839 10.91015 1.000 73.99511 90 LEU A CA 1
ATOM 620 C C . LEU A 1 90 ? -64.48795 57.86345 10.46704 1.000 76.98271 90 LEU A C 1
ATOM 621 O O . LEU A 1 90 ? -65.69995 57.99410 10.27052 1.000 79.86035 90 LEU A O 1
ATOM 626 N N . PHE A 1 91 ? -63.88120 56.68116 10.35625 1.000 71.72466 91 PHE A N 1
ATOM 627 C CA . PHE A 1 91 ? -64.63822 55.52138 9.89897 1.000 70.47186 91 PHE A CA 1
ATOM 628 C C . PHE A 1 91 ? -65.81957 55.23160 10.79324 1.000 78.10002 91 PHE A C 1
ATOM 629 O O . PHE A 1 91 ? -66.89428 54.86222 10.30992 1.000 78.24191 91 PHE A O 1
ATOM 637 N N . GLU A 1 92 ? -65.62066 55.34868 12.10803 1.000 88.45911 92 GLU A N 1
ATOM 638 C CA . GLU A 1 92 ? -66.68218 55.06401 13.06517 1.000 88.73469 92 GLU A CA 1
ATOM 639 C C . GLU A 1 92 ? -67.74099 56.15228 13.04672 1.000 93.57911 92 GLU A C 1
ATOM 640 O O . GLU A 1 92 ? -68.93464 55.85547 13.19497 1.000 97.39815 92 GLU A O 1
ATOM 646 N N . LYS A 1 93 ? -67.31616 57.41312 12.87182 1.000 89.69860 93 LYS A N 1
ATOM 647 C CA . LYS A 1 93 ? -68.25718 58.52719 12.85792 1.000 88.63206 93 LYS A CA 1
ATOM 648 C C . LYS A 1 93 ? -69.28810 58.32710 11.76286 1.000 94.03572 93 LYS A C 1
ATOM 649 O O . LYS A 1 93 ? -70.48798 58.54852 11.97345 1.000 101.86974 93 LYS A O 1
ATOM 655 N N . ASN A 1 94 ? -68.83560 57.85406 10.60058 1.000 95.35699 94 ASN A N 1
ATOM 656 C CA . ASN A 1 94 ? -69.67843 57.59059 9.44347 1.000 91.63034 94 ASN A CA 1
ATOM 657 C C . ASN A 1 94 ? -69.72599 56.09545 9.14329 1.000 84.66832 94 ASN A C 1
ATOM 658 O O . ASN A 1 94 ? -69.59077 55.68404 7.99909 1.000 80.82610 94 ASN A O 1
ATOM 663 N N . ILE A 1 95 ? -69.90305 55.25441 10.16451 1.000 90.24592 95 ILE A N 1
ATOM 664 C CA . ILE A 1 95 ? -69.95379 53.81182 9.91748 1.000 89.30444 95 ILE A CA 1
ATOM 665 C C . ILE A 1 95 ? -71.14968 53.46418 9.04627 1.000 88.55418 95 ILE A C 1
ATOM 666 O O . ILE A 1 95 ? -71.01283 52.76050 8.03864 1.000 89.88176 95 ILE A O 1
ATOM 671 N N . ASP A 1 96 ? -72.33877 53.96419 9.40555 1.000 89.31316 96 ASP A N 1
ATOM 672 C CA . ASP A 1 96 ? -73.54346 53.56136 8.68332 1.000 91.14865 96 ASP A CA 1
ATOM 673 C C . ASP A 1 96 ? -73.55548 54.10854 7.25350 1.000 92.94300 96 ASP A C 1
ATOM 674 O O . ASP A 1 96 ? -74.09215 53.45647 6.34328 1.000 84.23488 96 ASP A O 1
ATOM 679 N N . LEU A 1 97 ? -72.95977 55.28409 7.02524 1.000 89.26131 97 LEU A N 1
ATOM 680 C CA . LEU A 1 97 ? -72.80614 55.75978 5.65675 1.000 80.70039 97 LEU A CA 1
ATOM 681 C C . LEU A 1 97 ? -72.03102 54.73519 4.83985 1.000 78.51302 97 LEU A C 1
ATOM 682 O O . LEU A 1 97 ? -72.56937 54.12161 3.90973 1.000 79.72244 97 LEU A O 1
ATOM 687 N N . LEU A 1 98 ? -70.76548 54.51785 5.20704 1.000 75.95976 98 LEU A N 1
ATOM 688 C CA . LEU A 1 98 ? -69.92167 53.55356 4.51140 1.000 75.19271 98 LEU A CA 1
ATOM 689 C C . LEU A 1 98 ? -70.55464 52.17155 4.47185 1.000 82.08873 98 LEU A C 1
ATOM 690 O O . LEU A 1 98 ? -70.39780 51.44536 3.48167 1.000 88.54020 98 LEU A O 1
ATOM 695 N N . ALA A 1 99 ? -71.25614 51.77863 5.53520 1.000 78.40929 99 ALA A N 1
ATOM 696 C CA . ALA A 1 99 ? -71.93534 50.49186 5.50975 1.000 79.47386 99 ALA A CA 1
ATOM 697 C C . ALA A 1 99 ? -72.94948 50.44455 4.37966 1.000 84.39956 99 ALA A C 1
ATOM 698 O O . ALA A 1 99 ? -73.09815 49.41367 3.70964 1.000 81.36259 99 ALA A O 1
ATOM 700 N N . ALA A 1 100 ? -73.63803 51.57087 4.14250 1.000 85.78840 100 ALA A N 1
ATOM 701 C CA . ALA A 1 100 ? -74.63804 51.66116 3.08129 1.000 82.02683 100 ALA A CA 1
ATOM 702 C C . ALA A 1 100 ? -73.99970 51.52691 1.70069 1.000 83.06521 100 ALA A C 1
ATOM 703 O O . ALA A 1 100 ? -74.33034 50.61192 0.93285 1.000 82.83927 100 ALA A O 1
ATOM 705 N N . VAL A 1 101 ? -73.11063 52.46050 1.35575 1.000 75.74973 101 VAL A N 1
ATOM 706 C CA . VAL A 1 101 ? -72.34038 52.36823 0.12801 1.000 72.08585 101 VAL A CA 1
ATOM 707 C C . VAL A 1 101 ? -71.95195 50.92030 -0.07853 1.000 75.95558 101 VAL A C 1
ATOM 708 O O . VAL A 1 101 ? -72.40268 50.28234 -1.03126 1.000 83.59757 101 VAL A O 1
ATOM 712 N N . GLU A 1 102 ? -71.18864 50.37496 0.86711 1.000 76.31024 102 GLU A N 1
ATOM 713 C CA . GLU A 1 102 ? -70.70173 49.00632 0.74408 1.000 83.56437 102 GLU A CA 1
ATOM 714 C C . GLU A 1 102 ? -71.82093 47.99158 0.58074 1.000 84.75424 102 GLU A C 1
ATOM 715 O O . GLU A 1 102 ? -71.64471 46.97742 -0.10479 1.000 83.40157 102 GLU A O 1
ATOM 721 N N . SER A 1 103 ? -72.96251 48.21115 1.23368 1.000 83.38553 103 SER A N 1
ATOM 722 C CA . SER A 1 103 ? -74.07382 47.30603 0.98740 1.000 84.33062 103 SER A CA 1
ATOM 723 C C . SER A 1 103 ? -74.62163 47.51894 -0.41310 1.000 84.15270 103 SER A C 1
ATOM 724 O O . SER A 1 103 ? -74.89447 46.54751 -1.12235 1.000 85.73899 103 SER A O 1
ATOM 727 N N . LEU A 1 104 ? -74.68374 48.77813 -0.86495 1.000 83.70331 104 LEU A N 1
ATOM 728 C CA . LEU A 1 104 ? -75.31517 49.08826 -2.14869 1.000 86.04253 104 LEU A CA 1
ATOM 729 C C . LEU A 1 104 ? -74.51712 48.51789 -3.30963 1.000 87.76855 104 LEU A C 1
ATOM 730 O O . LEU A 1 104 ? -75.07866 47.90270 -4.22603 1.000 88.20963 104 LEU A O 1
ATOM 735 N N . ASP A 1 105 ? -73.19903 48.71718 -3.26486 1.000 88.18074 105 ASP A N 1
ATOM 736 C CA . ASP A 1 105 ? -72.30103 48.42946 -4.37745 1.000 89.93744 105 ASP A CA 1
ATOM 737 C C . ASP A 1 105 ? -71.96084 46.94977 -4.45606 1.000 93.20110 105 ASP A C 1
ATOM 738 O O . ASP A 1 105 ? -72.11991 46.31008 -5.50513 1.000 93.97980 105 ASP A O 1
ATOM 743 N N . ASN A 1 106 ? -71.42895 46.41599 -3.36180 1.000 87.02508 106 ASN A N 1
ATOM 744 C CA . ASN A 1 106 ? -71.18848 44.98957 -3.22387 1.000 94.76789 106 ASN A CA 1
ATOM 745 C C . ASN A 1 106 ? -72.48424 44.18092 -3.25002 1.000 95.55922 106 ASN A C 1
ATOM 746 O O . ASN A 1 106 ? -72.49341 43.04498 -3.74607 1.000 95.08616 106 ASN A O 1
ATOM 751 N N . GLY A 1 107 ? -73.57239 44.73003 -2.69798 1.000 92.05323 107 GLY A N 1
ATOM 752 C CA . GLY A 1 107 ? -74.76194 43.94097 -2.44637 1.000 92.27637 107 GLY A CA 1
ATOM 753 C C . GLY A 1 107 ? -74.61616 42.97452 -1.28753 1.000 96.59409 107 GLY A C 1
ATOM 754 O O . GLY A 1 107 ? -74.68579 41.75989 -1.49724 1.000 102.26048 107 GLY A O 1
ATOM 755 N N . LYS A 1 108 ? -74.38363 43.47998 -0.07318 1.000 91.25395 108 LYS A N 1
ATOM 756 C CA . LYS A 1 108 ? -74.48811 42.65233 1.12230 1.000 91.14708 108 LYS A CA 1
ATOM 757 C C . LYS A 1 108 ? -75.32480 43.36799 2.17532 1.000 95.50782 108 LYS A C 1
ATOM 758 O O . LYS A 1 108 ? -75.43246 44.59502 2.17589 1.000 89.67886 108 LYS A O 1
ATOM 764 N N . ALA A 1 109 ? -75.89787 42.57857 3.09316 1.000 97.61867 109 ALA A N 1
ATOM 765 C CA . ALA A 1 109 ? -76.92595 43.08409 4.00098 1.000 94.34575 109 ALA A CA 1
ATOM 766 C C . ALA A 1 109 ? -76.35409 44.12762 4.95426 1.000 95.86755 109 ALA A C 1
ATOM 767 O O . ALA A 1 109 ? -75.27520 43.94000 5.52593 1.000 98.06521 109 ALA A O 1
ATOM 769 N N . ILE A 1 110 ? -77.09213 45.23371 5.12864 1.000 94.73822 110 ILE A N 1
ATOM 770 C CA . ILE A 1 110 ? -76.66256 46.35574 5.96549 1.000 97.40646 110 ILE A CA 1
ATOM 771 C C . ILE A 1 110 ? -76.30003 45.84468 7.35540 1.000 100.50641 110 ILE A C 1
ATOM 772 O O . ILE A 1 110 ? -75.57222 46.51106 8.09505 1.000 101.36294 110 ILE A O 1
ATOM 777 N N . SER A 1 111 ? -76.78997 44.65469 7.72172 1.000 103.19021 111 SER A N 1
ATOM 778 C CA . SER A 1 111 ? -76.36372 44.02984 8.96950 1.000 102.31407 111 SER A CA 1
ATOM 779 C C . SER A 1 111 ? -74.85261 43.89937 9.05984 1.000 102.82830 111 SER A C 1
ATOM 780 O O . SER A 1 111 ? -74.31899 43.81677 10.16918 1.000 118.85599 111 SER A O 1
ATOM 783 N N . MET A 1 112 ? -74.14579 43.89297 7.93186 1.000 103.58031 112 MET A N 1
ATOM 784 C CA . MET A 1 112 ? -72.70493 43.93391 8.10612 1.000 103.21890 112 MET A CA 1
ATOM 785 C C . MET A 1 112 ? -72.19012 45.32906 8.46677 1.000 105.35679 112 MET A C 1
ATOM 786 O O . MET A 1 112 ? -70.95546 45.42315 8.47323 1.000 108.13965 112 MET A O 1
ATOM 791 N N . ALA A 1 113 ? -73.07629 46.29166 8.76979 1.000 101.54118 113 ALA A N 1
ATOM 792 C CA . ALA A 1 113 ? -72.65265 47.63153 9.16860 1.000 98.01960 113 ALA A CA 1
ATOM 793 C C . ALA A 1 113 ? -71.64547 47.56565 10.29903 1.000 103.70394 113 ALA A C 1
ATOM 794 O O . ALA A 1 113 ? -70.58311 48.18777 10.23318 1.000 103.88307 113 ALA A O 1
ATOM 796 N N . LYS A 1 114 ? -71.98321 46.85559 11.37249 1.000 112.02063 114 LYS A N 1
ATOM 797 C CA . LYS A 1 114 ? -71.02947 46.67554 12.46025 1.000 114.60984 114 LYS A CA 1
ATOM 798 C C . LYS A 1 114 ? -69.91561 45.78620 11.90604 1.000 113.43955 114 LYS A C 1
ATOM 799 O O . LYS A 1 114 ? -68.89875 46.29996 11.42486 1.000 113.33954 114 LYS A O 1
ATOM 805 N N . GLY A 1 115 ? -70.14138 44.46722 11.89900 1.000 121.57474 115 GLY A N 1
ATOM 806 C CA . GLY A 1 115 ? -69.17899 43.47192 11.46685 1.000 107.42799 115 GLY A CA 1
ATOM 807 C C . GLY A 1 115 ? -68.10847 43.95468 10.51537 1.000 105.60398 115 GLY A C 1
ATOM 808 O O . GLY A 1 115 ? -66.97532 44.20966 10.93466 1.000 108.17050 115 GLY A O 1
ATOM 809 N N . ASP A 1 116 ? -68.47160 44.14585 9.24549 1.000 103.70850 116 ASP A N 1
ATOM 810 C CA . ASP A 1 116 ? -67.46874 44.42421 8.22028 1.000 95.09884 116 ASP A CA 1
ATOM 811 C C . ASP A 1 116 ? -66.82006 45.79503 8.41807 1.000 92.87375 116 ASP A C 1
ATOM 812 O O . ASP A 1 116 ? -65.59655 45.90101 8.54348 1.000 90.69447 116 ASP A O 1
ATOM 817 N N . ILE A 1 117 ? -67.62737 46.85572 8.46601 1.000 91.46769 117 ILE A N 1
ATOM 818 C CA . ILE A 1 117 ? -67.11314 48.22445 8.55427 1.000 88.50411 117 ILE A CA 1
ATOM 819 C C . ILE A 1 117 ? -66.50873 48.55999 9.92388 1.000 93.26325 117 ILE A C 1
ATOM 820 O O . ILE A 1 117 ? -65.65078 49.44518 10.01810 1.000 90.29697 117 ILE A O 1
ATOM 825 N N . SER A 1 118 ? -66.92138 47.90044 11.00481 1.000 92.89730 118 SER A N 1
ATOM 826 C CA . SER A 1 118 ? -66.18814 48.09476 12.25077 1.000 90.57552 118 SER A CA 1
ATOM 827 C C . SER A 1 118 ? -64.85168 47.36302 12.21418 1.000 89.40366 118 SER A C 1
ATOM 828 O O . SER A 1 118 ? -63.85196 47.88861 12.71732 1.000 89.06644 118 SER A O 1
ATOM 831 N N . MET A 1 119 ? -64.80667 46.15775 11.61720 1.000 87.33963 119 MET A N 1
ATOM 832 C CA . MET A 1 119 ? -63.53813 45.43241 11.53752 1.000 84.28143 119 MET A CA 1
ATOM 833 C C . MET A 1 119 ? -62.43139 46.31405 10.95817 1.000 80.23814 119 MET A C 1
ATOM 834 O O . MET A 1 119 ? -61.28328 46.25185 11.41628 1.000 74.73086 119 MET A O 1
ATOM 839 N N . CYS A 1 120 ? -62.75964 47.16864 9.98252 1.000 82.41901 120 CYS A N 1
ATOM 840 C CA . CYS A 1 120 ? -61.79177 48.16224 9.52352 1.000 76.04974 120 CYS A CA 1
ATOM 841 C C . CYS A 1 120 ? -61.35388 49.06044 10.66112 1.000 77.18799 120 CYS A C 1
ATOM 842 O O . CYS A 1 120 ? -60.15252 49.28659 10.84849 1.000 76.50646 120 CYS A O 1
ATOM 845 N N . VAL A 1 121 ? -62.31519 49.58617 11.43459 1.000 82.64337 121 VAL A N 1
ATOM 846 C CA . VAL A 1 121 ? -61.96001 50.45399 12.55914 1.000 77.81105 121 VAL A CA 1
ATOM 847 C C . VAL A 1 121 ? -60.99262 49.72087 13.47296 1.000 71.69914 121 VAL A C 1
ATOM 848 O O . VAL A 1 121 ? -59.91281 50.22351 13.79623 1.000 67.85273 121 VAL A O 1
ATOM 852 N N . GLY A 1 122 ? -61.34400 48.49138 13.85217 1.000 74.18017 122 GLY A N 1
ATOM 853 C CA . GLY A 1 122 ? -60.41192 47.66095 14.59854 1.000 79.35914 122 GLY A CA 1
ATOM 854 C C . GLY A 1 122 ? -59.08216 47.48828 13.89028 1.000 77.72007 122 GLY A C 1
ATOM 855 O O . GLY A 1 122 ? -58.02003 47.67894 14.48998 1.000 79.66223 122 GLY A O 1
ATOM 856 N N . CYS A 1 123 ? -59.12046 47.15296 12.60037 1.000 75.00999 123 CYS A N 1
ATOM 857 C CA . CYS A 1 123 ? -57.88237 46.88827 11.88230 1.000 72.09967 123 CYS A CA 1
ATOM 858 C C . CYS A 1 123 ? -57.02898 48.14722 11.78023 1.000 65.09398 123 CYS A C 1
ATOM 859 O O . CYS A 1 123 ? -55.83308 48.12873 12.08473 1.000 61.86215 123 CYS A O 1
ATOM 862 N N . LEU A 1 124 ? -57.62743 49.26064 11.37775 1.000 68.65355 124 LEU A N 1
ATOM 863 C CA . LEU A 1 124 ? -56.84317 50.48355 11.24490 1.000 68.22365 124 LEU A CA 1
ATOM 864 C C . LEU A 1 124 ? -56.36414 51.00852 12.57936 1.000 63.24334 124 LEU A C 1
ATOM 865 O O . LEU A 1 124 ? -55.40557 51.78328 12.61406 1.000 62.40985 124 LEU A O 1
ATOM 870 N N . ARG A 1 125 ? -57.05678 50.65818 13.66811 1.000 65.47031 125 ARG A N 1
ATOM 871 C CA . ARG A 1 125 ? -56.65492 51.10550 15.00248 1.000 66.47221 125 ARG A CA 1
ATOM 872 C C . ARG A 1 125 ? -55.43870 50.32663 15.47499 1.000 64.60423 125 ARG A C 1
ATOM 873 O O . ARG A 1 125 ? -54.40246 50.91009 15.82771 1.000 61.47928 125 ARG A O 1
ATOM 881 N N . TYR A 1 126 ? -55.56153 48.99768 15.47634 1.000 64.03826 126 TYR A N 1
ATOM 882 C CA . TYR A 1 126 ? -54.45381 48.10492 15.77593 1.000 61.44962 126 TYR A CA 1
ATOM 883 C C . TYR A 1 126 ? -53.16718 48.55598 15.09290 1.000 61.43770 126 TYR A C 1
ATOM 884 O O . TYR A 1 126 ? -52.13821 48.75178 15.74739 1.000 64.70148 126 TYR A O 1
ATOM 893 N N . TYR A 1 127 ? -53.20342 48.75871 13.78578 1.000 61.71683 127 TYR A N 1
ATOM 894 C CA . TYR A 1 127 ? -51.96398 49.11580 13.12406 1.000 61.91638 127 TYR A CA 1
ATOM 895 C C . TYR A 1 127 ? -51.52655 50.51348 13.54936 1.000 61.37994 127 TYR A C 1
ATOM 896 O O . TYR A 1 127 ? -50.32503 50.76203 13.74565 1.000 57.39739 127 TYR A O 1
ATOM 905 N N . GLY A 1 128 ? -52.48583 51.43049 13.73915 1.000 60.36704 128 GLY A N 1
ATOM 906 C CA . GLY A 1 128 ? -52.13603 52.70078 14.33327 1.000 55.28385 128 GLY A CA 1
ATOM 907 C C . GLY A 1 128 ? -51.31671 52.45109 15.56892 1.000 66.24971 128 GLY A C 1
ATOM 908 O O . GLY A 1 128 ? -50.31465 53.13339 15.81818 1.000 68.89957 128 GLY A O 1
ATOM 909 N N . GLY A 1 129 ? -51.68526 51.39244 16.30901 1.000 69.54292 129 GLY A N 1
ATOM 910 C CA . GLY A 1 129 ? -50.91310 50.97928 17.46798 1.000 60.83709 129 GLY A CA 1
ATOM 911 C C . GLY A 1 129 ? -49.48488 50.65096 17.10601 1.000 58.95943 129 GLY A C 1
ATOM 912 O O . GLY A 1 129 ? -48.55713 51.12272 17.76119 1.000 61.37218 129 GLY A O 1
ATOM 913 N N . TRP A 1 130 ? -49.28510 49.90378 16.00774 1.000 60.36360 130 TRP A N 1
ATOM 914 C CA . TRP A 1 130 ? -47.95011 49.39350 15.70107 1.000 54.05384 130 TRP A CA 1
ATOM 915 C C . TRP A 1 130 ? -46.99171 50.44214 15.16965 1.000 53.63551 130 TRP A C 1
ATOM 916 O O . TRP A 1 130 ? -45.79657 50.15606 15.11744 1.000 50.50111 130 TRP A O 1
ATOM 927 N N . ALA A 1 131 ? -47.46132 51.63666 14.80575 1.000 56.71572 131 ALA A N 1
ATOM 928 C CA . ALA A 1 131 ? -46.56736 52.62878 14.21238 1.000 56.96313 131 ALA A CA 1
ATOM 929 C C . ALA A 1 131 ? -45.27260 52.80992 15.01223 1.000 64.98281 131 ALA A C 1
ATOM 930 O O . ALA A 1 131 ? -44.17751 52.70635 14.44836 1.000 65.87238 131 ALA A O 1
ATOM 932 N N . ASP A 1 132 ? -45.36591 53.06167 16.32734 1.000 68.57920 132 ASP A N 1
ATOM 933 C CA . ASP A 1 132 ? -44.18131 53.36640 17.13282 1.000 69.08271 132 ASP A CA 1
ATOM 934 C C . ASP A 1 132 ? -43.60620 52.14993 17.87034 1.000 69.16267 132 ASP A C 1
ATOM 935 O O . ASP A 1 132 ? -42.73613 52.31439 18.73156 1.000 77.93447 132 ASP A O 1
ATOM 940 N N . LYS A 1 133 ? -44.06592 50.94126 17.57273 1.000 64.72889 133 LYS A N 1
ATOM 941 C CA . LYS A 1 133 ? -43.50672 49.75047 18.19041 1.000 58.50433 133 LYS A CA 1
ATOM 942 C C . LYS A 1 133 ? -42.53429 49.00606 17.28551 1.000 60.89521 133 LYS A C 1
ATOM 943 O O . LYS A 1 133 ? -42.13640 47.88701 17.62386 1.000 61.50004 133 LYS A O 1
ATOM 949 N N . ILE A 1 134 ? -42.16136 49.58651 16.14200 1.000 61.79130 134 ILE A N 1
ATOM 950 C CA . ILE A 1 134 ? -41.23596 48.94997 15.20027 1.000 59.39559 134 ILE A CA 1
ATOM 951 C C . ILE A 1 134 ? -39.81653 49.06590 15.75455 1.000 64.19573 134 ILE A C 1
ATOM 952 O O . ILE A 1 134 ? -39.34483 50.17605 16.05011 1.000 68.68522 134 ILE A O 1
ATOM 957 N N . THR A 1 135 ? -39.12251 47.92089 15.91159 1.000 59.22719 135 THR A N 1
ATOM 958 C CA . THR A 1 135 ? -37.77300 47.94466 16.48808 1.000 62.50017 135 THR A CA 1
ATOM 959 C C . THR A 1 135 ? -36.76070 47.18213 15.63917 1.000 58.05037 135 THR A C 1
ATOM 960 O O . THR A 1 135 ? -37.04582 46.08824 15.14799 1.000 59.20267 135 THR A O 1
ATOM 964 N N . GLY A 1 136 ? -35.57611 47.77857 15.47088 1.000 56.56788 136 GLY A N 1
ATOM 965 C CA . GLY A 1 136 ? -34.45080 47.12269 14.83399 1.000 55.50691 136 GLY A CA 1
ATOM 966 C C . GLY A 1 136 ? -33.71995 46.27222 15.84590 1.000 55.51365 136 GLY A C 1
ATOM 967 O O . GLY A 1 136 ? -34.28222 45.89334 16.87760 1.000 59.24940 136 GLY A O 1
ATOM 968 N N . LYS A 1 137 ? -32.44201 45.98759 15.57476 1.000 53.85926 137 LYS A N 1
ATOM 969 C CA . LYS A 1 137 ? -31.64340 45.11417 16.43048 1.000 50.35152 137 LYS A CA 1
ATOM 970 C C . LYS A 1 137 ? -30.25150 45.66966 16.69934 1.000 56.11474 137 LYS A C 1
ATOM 971 O O . LYS A 1 137 ? -29.77813 46.60261 16.04966 1.000 57.44855 137 LYS A O 1
ATOM 977 N N . VAL A 1 138 ? -29.60384 45.06706 17.69769 1.000 61.44755 138 VAL A N 1
ATOM 978 C CA . VAL A 1 138 ? -28.20520 45.30313 18.03594 1.000 63.91307 138 VAL A CA 1
ATOM 979 C C . VAL A 1 138 ? -27.59524 43.93873 18.28750 1.000 63.01266 138 VAL A C 1
ATOM 980 O O . VAL A 1 138 ? -28.14231 43.16249 19.07226 1.000 63.78843 138 VAL A O 1
ATOM 984 N N . ILE A 1 139 ? -26.49533 43.62854 17.61563 1.000 65.29986 139 ILE A N 1
ATOM 985 C CA . ILE A 1 139 ? -25.88028 42.31691 17.71463 1.000 68.15942 139 ILE A CA 1
ATOM 986 C C . ILE A 1 139 ? -24.54267 42.46724 18.40134 1.000 83.70041 139 ILE A C 1
ATOM 987 O O . ILE A 1 139 ? -23.72286 43.30249 17.99878 1.000 87.31696 139 ILE A O 1
ATOM 992 N N . ASP A 1 140 ? -24.31539 41.64469 19.42611 1.000 92.67062 140 ASP A N 1
ATOM 993 C CA . ASP A 1 140 ? -23.01490 41.58011 20.09104 1.000 100.96221 140 ASP A CA 1
ATOM 994 C C . ASP A 1 140 ? -22.12278 40.58522 19.35222 1.000 105.51189 140 ASP A C 1
ATOM 995 O O . ASP A 1 140 ? -21.83540 39.48748 19.81715 1.000 102.68931 140 ASP A O 1
ATOM 1000 N N . THR A 1 141 ? -21.70049 40.98851 18.15856 1.000 140.36646 141 THR A N 1
ATOM 1001 C CA . THR A 1 141 ? -20.80756 40.14614 17.37556 1.000 146.78828 141 THR A CA 1
ATOM 1002 C C . THR A 1 141 ? -19.54289 39.84822 18.15132 1.000 135.26322 141 THR A C 1
ATOM 1003 O O . THR A 1 141 ? -19.23794 38.69782 18.47768 1.000 149.19120 141 THR A O 1
ATOM 1007 N N . THR A 1 142 ? -18.79958 40.88388 18.44328 1.000 118.30117 142 THR A N 1
ATOM 1008 C CA . THR A 1 142 ? -17.51222 40.78735 19.09703 1.000 113.06559 142 THR A CA 1
ATOM 1009 C C . THR A 1 142 ? -17.36164 42.00462 19.99495 1.000 113.33773 142 THR A C 1
ATOM 1010 O O . THR A 1 142 ? -18.29986 42.80486 20.11840 1.000 114.97411 142 THR A O 1
ATOM 1014 N N . PRO A 1 143 ? -16.21924 42.17581 20.64791 1.000 109.16915 143 PRO A N 1
ATOM 1015 C CA . PRO A 1 143 ? -15.80874 43.51626 21.05672 1.000 105.96370 143 PRO A CA 1
ATOM 1016 C C . PRO A 1 143 ? -15.31567 44.31071 19.85992 1.000 99.46660 143 PRO A C 1
ATOM 1017 O O . PRO A 1 143 ? -15.22542 43.81121 18.73604 1.000 104.47463 143 PRO A O 1
ATOM 1021 N N . ASP A 1 144 ? -15.01412 45.57868 20.13186 1.000 92.14785 144 ASP A N 1
ATOM 1022 C CA . ASP A 1 144 ? -14.46412 46.56729 19.19754 1.000 97.69695 144 ASP A CA 1
ATOM 1023 C C . ASP A 1 144 ? -15.45373 46.94694 18.09546 1.000 89.26907 144 ASP A C 1
ATOM 1024 O O . ASP A 1 144 ? -15.64509 48.13402 17.80709 1.000 89.34192 144 ASP A O 1
ATOM 1029 N N . THR A 1 145 ? -16.07313 45.96213 17.46329 1.000 87.73882 145 THR A N 1
ATOM 1030 C CA . THR A 1 145 ? -17.03807 46.27839 16.43007 1.000 82.91986 145 THR A CA 1
ATOM 1031 C C . THR A 1 145 ? -18.39375 46.55825 17.06022 1.000 78.36400 145 THR A C 1
ATOM 1032 O O . THR A 1 145 ? -18.66358 46.19363 18.20698 1.000 81.89807 145 THR A O 1
ATOM 1036 N N . PHE A 1 146 ? -19.24463 47.23819 16.30257 1.000 70.29800 146 PHE A N 1
ATOM 1037 C CA . PHE A 1 146 ? -20.56335 47.60447 16.80110 1.000 69.22775 146 PHE A CA 1
ATOM 1038 C C . PHE A 1 146 ? -21.59891 47.50362 15.69043 1.000 65.59879 146 PHE A C 1
ATOM 1039 O O . PHE A 1 146 ? -21.67051 48.37731 14.82612 1.000 62.18095 146 PHE A O 1
ATOM 1047 N N . ASN A 1 147 ? -22.44163 46.47781 15.76196 1.000 65.44701 147 ASN A N 1
ATOM 1048 C CA . ASN A 1 147 ? -23.32305 46.09272 14.67534 1.000 59.34193 147 ASN A CA 1
ATOM 1049 C C . ASN A 1 147 ? -24.77506 46.14746 15.09605 1.000 61.59929 147 ASN A C 1
ATOM 1050 O O . ASN A 1 147 ? -25.15395 45.60750 16.14124 1.000 65.55452 147 ASN A O 1
ATOM 1055 N N . TYR A 1 148 ? -25.57873 46.80102 14.26484 1.000 62.35603 148 TYR A N 1
ATOM 1056 C CA . TYR A 1 148 ? -27.01105 46.88964 14.46854 1.000 57.50969 148 TYR A CA 1
ATOM 1057 C C . TYR A 1 148 ? -27.72720 46.67931 13.16352 1.000 52.73022 148 TYR A C 1
ATOM 1058 O O . TYR A 1 148 ? -27.13798 46.72424 12.08420 1.000 55.31605 148 TYR A O 1
ATOM 1067 N N . VAL A 1 149 ? -29.01506 46.43129 13.31303 1.000 48.75044 149 VAL A N 1
ATOM 1068 C CA . VAL A 1 149 ? -29.94418 46.13348 12.24213 1.000 52.52321 149 VAL A CA 1
ATOM 1069 C C . VAL A 1 149 ? -31.10330 47.10411 12.38571 1.000 59.16313 149 VAL A C 1
ATOM 1070 O O . VAL A 1 149 ? -31.60484 47.29938 13.50088 1.000 59.71364 149 VAL A O 1
ATOM 1074 N N . LYS A 1 150 ? -31.50227 47.75632 11.28532 1.000 57.47288 150 LYS A N 1
ATOM 1075 C CA . LYS A 1 150 ? -32.59113 48.71804 11.38637 1.000 58.38933 150 LYS A CA 1
ATOM 1076 C C . LYS A 1 150 ? -33.65388 48.44042 10.34527 1.000 59.30700 150 LYS A C 1
ATOM 1077 O O . LYS A 1 150 ? -33.35576 48.02040 9.22439 1.000 63.17166 150 LYS A O 1
ATOM 1083 N N . LYS A 1 151 ? -34.90220 48.67907 10.74097 1.000 60.92559 151 LYS A N 1
ATOM 1084 C CA . LYS A 1 151 ? -36.04794 48.58514 9.85256 1.000 59.40102 151 LYS A CA 1
ATOM 1085 C C . LYS A 1 151 ? -36.37427 49.94960 9.25182 1.000 65.06263 151 LYS A C 1
ATOM 1086 O O . LYS A 1 151 ? -36.43569 50.95400 9.97534 1.000 69.27383 151 LYS A O 1
ATOM 1092 N N . GLU A 1 152 ? -36.55934 49.98107 7.93548 1.000 63.79492 152 GLU A N 1
ATOM 1093 C CA . GLU A 1 152 ? -36.91134 51.17264 7.17518 1.000 64.47113 152 GLU A CA 1
ATOM 1094 C C . GLU A 1 152 ? -38.12924 50.89386 6.31685 1.000 61.20284 152 GLU A C 1
ATOM 1095 O O . GLU A 1 152 ? -38.43911 49.73737 6.01773 1.000 68.04803 152 GLU A O 1
ATOM 1101 N N . PRO A 1 153 ? -38.84094 51.93291 5.90033 1.000 57.28171 153 PRO A N 1
ATOM 1102 C CA . PRO A 1 153 ? -40.01100 51.71068 5.04666 1.000 65.96687 153 PRO A CA 1
ATOM 1103 C C . PRO A 1 153 ? -39.59045 51.29323 3.62642 1.000 70.62535 153 PRO A C 1
ATOM 1104 O O . PRO A 1 153 ? -38.57109 51.74272 3.08754 1.000 64.77536 153 PRO A O 1
ATOM 1108 N N . ILE A 1 154 ? -40.39345 50.42078 3.00519 1.000 65.85943 154 ILE A N 1
ATOM 1109 C CA . ILE A 1 154 ? -40.04367 49.97178 1.66374 1.000 62.78248 154 ILE A CA 1
ATOM 1110 C C . ILE A 1 154 ? -40.08929 51.13617 0.66997 1.000 62.47530 154 ILE A C 1
ATOM 1111 O O . ILE A 1 154 ? -39.17300 51.30222 -0.14494 1.000 64.18991 154 ILE A O 1
ATOM 1116 N N . GLY A 1 155 ? -41.12300 51.97598 0.73236 1.000 61.07556 155 GLY A N 1
ATOM 1117 C CA . GLY A 1 155 ? -41.28572 53.02817 -0.27064 1.000 62.65057 155 GLY A CA 1
ATOM 1118 C C . GLY A 1 155 ? -42.67371 53.09991 -0.89628 1.000 60.10825 155 GLY A C 1
ATOM 1119 O O . GLY A 1 155 ? -43.66536 53.04837 -0.16884 1.000 62.94531 155 GLY A O 1
ATOM 1120 N N . VAL A 1 156 ? -42.78576 53.22237 -2.22587 1.000 61.55217 156 VAL A N 1
ATOM 1121 C CA . VAL A 1 156 ? -44.09638 53.15356 -2.87856 1.000 62.57692 156 VAL A CA 1
ATOM 1122 C C . VAL A 1 156 ? -44.59939 51.71541 -2.98554 1.000 57.61733 156 VAL A C 1
ATOM 1123 O O . VAL A 1 156 ? -43.88240 50.78937 -3.40318 1.000 57.29444 156 VAL A O 1
ATOM 1127 N N . CYS A 1 157 ? -45.86110 51.53887 -2.61513 1.000 53.92459 157 CYS A N 1
ATOM 1128 C CA . CYS A 1 157 ? -46.51271 50.24649 -2.63871 1.000 57.68914 157 CYS A CA 1
ATOM 1129 C C . CYS A 1 157 ? -47.75946 50.29599 -3.50759 1.000 57.82558 157 CYS A C 1
ATOM 1130 O O . CYS A 1 157 ? -48.61540 51.16892 -3.32591 1.000 60.10077 157 CYS A O 1
ATOM 1133 N N . GLY A 1 158 ? -47.85209 49.36802 -4.44938 1.000 57.66684 158 GLY A N 1
ATOM 1134 C CA . GLY A 1 158 ? -49.07512 49.14851 -5.20558 1.000 57.57211 158 GLY A CA 1
ATOM 1135 C C . GLY A 1 158 ? -49.90879 48.07320 -4.55753 1.000 62.20933 158 GLY A C 1
ATOM 1136 O O . GLY A 1 158 ? -49.42888 46.96086 -4.29185 1.000 66.47653 158 GLY A O 1
ATOM 1137 N N . GLN A 1 159 ? -51.17220 48.39629 -4.28445 1.000 58.60662 159 GLN A N 1
ATOM 1138 C CA . GLN A 1 159 ? -52.06146 47.44118 -3.64227 1.000 64.93267 159 GLN A CA 1
ATOM 1139 C C . GLN A 1 159 ? -53.34892 47.29363 -4.44158 1.000 66.83529 159 GLN A C 1
ATOM 1140 O O . GLN A 1 159 ? -54.03448 48.28442 -4.71584 1.000 71.00821 159 GLN A O 1
ATOM 1146 N N . ILE A 1 160 ? -53.67837 46.05669 -4.80397 1.000 62.94163 160 ILE A N 1
ATOM 1147 C CA . ILE A 1 160 ? -54.84279 45.73155 -5.62333 1.000 62.29450 160 ILE A CA 1
ATOM 1148 C C . ILE A 1 160 ? -55.79344 44.89826 -4.78446 1.000 64.31319 160 ILE A C 1
ATOM 1149 O O . ILE A 1 160 ? -55.45731 43.77229 -4.40061 1.000 69.44694 160 ILE A O 1
ATOM 1154 N N . ILE A 1 161 ? -56.99016 45.41158 -4.54336 1.000 66.97417 161 ILE A N 1
ATOM 1155 C CA . ILE A 1 161 ? -57.94137 44.71224 -3.67753 1.000 74.21057 161 ILE A CA 1
ATOM 1156 C C . ILE A 1 161 ? -59.06265 44.10801 -4.52492 1.000 74.60274 161 ILE A C 1
ATOM 1157 O O . ILE A 1 161 ? -59.26256 44.53319 -5.67601 1.000 75.28342 161 ILE A O 1
ATOM 1162 N N . PRO A 1 162 ? -59.79981 43.08660 -4.02229 1.000 76.31728 162 PRO A N 1
ATOM 1163 C CA . PRO A 1 162 ? -60.94956 42.57150 -4.77560 1.000 74.36294 162 PRO A CA 1
ATOM 1164 C C . PRO A 1 162 ? -62.19413 43.36883 -4.47439 1.000 72.83124 162 PRO A C 1
ATOM 1165 O O . PRO A 1 162 ? -62.12643 44.58840 -4.29942 1.000 71.84286 162 PRO A O 1
ATOM 1169 N N . TRP A 1 163 ? -63.33421 42.68719 -4.39998 1.000 78.78722 163 TRP A N 1
ATOM 1170 C CA . TRP A 1 163 ? -64.60780 43.36351 -4.21967 1.000 84.47007 163 TRP A CA 1
ATOM 1171 C C . TRP A 1 163 ? -65.47043 42.71449 -3.15028 1.000 86.22151 163 TRP A C 1
ATOM 1172 O O . TRP A 1 163 ? -66.57202 43.21220 -2.89907 1.000 88.55422 163 TRP A O 1
ATOM 1183 N N . ASN A 1 164 ? -65.02137 41.60904 -2.53555 1.000 85.95526 164 ASN A N 1
ATOM 1184 C CA . ASN A 1 164 ? -65.84339 40.92240 -1.53798 1.000 87.34120 164 ASN A CA 1
ATOM 1185 C C . ASN A 1 164 ? -65.89184 41.70342 -0.22742 1.000 87.39974 164 ASN A C 1
ATOM 1186 O O . ASN A 1 164 ? -66.94709 41.79146 0.41486 1.000 93.88720 164 ASN A O 1
ATOM 1191 N N . PHE A 1 165 ? -64.76345 42.27301 0.18620 1.000 82.98751 165 PHE A N 1
ATOM 1192 C CA . PHE A 1 165 ? -64.68896 43.15151 1.35229 1.000 78.75754 165 PHE A CA 1
ATOM 1193 C C . PHE A 1 165 ? -63.97165 44.42490 0.95694 1.000 77.68367 165 PHE A C 1
ATOM 1194 O O . PHE A 1 165 ? -62.85686 44.69266 1.41536 1.000 75.80989 165 PHE A O 1
ATOM 1202 N N . PRO A 1 166 ? -64.59563 45.23645 0.09308 1.000 83.05374 166 PRO A N 1
ATOM 1203 C CA . PRO A 1 166 ? -63.86855 46.37013 -0.50637 1.000 78.57876 166 PRO A CA 1
ATOM 1204 C C . PRO A 1 166 ? -63.29671 47.30313 0.51934 1.000 73.51065 166 PRO A C 1
ATOM 1205 O O . PRO A 1 166 ? -62.12236 47.67649 0.41962 1.000 75.19483 166 PRO A O 1
ATOM 1209 N N . LEU A 1 167 ? -64.08996 47.66381 1.52916 1.000 78.67833 167 LEU A N 1
ATOM 1210 C CA . LEU A 1 167 ? -63.61002 48.59727 2.54257 1.000 78.82194 167 LEU A CA 1
ATOM 1211 C C . LEU A 1 167 ? -62.74352 47.87543 3.56802 1.000 72.03519 167 LEU A C 1
ATOM 1212 O O . LEU A 1 167 ? -61.70872 48.40292 3.99471 1.000 67.12433 167 LEU A O 1
ATOM 1217 N N . LEU A 1 168 ? -63.14220 46.66732 3.96244 1.000 69.53390 168 LEU A N 1
ATOM 1218 C CA . LEU A 1 168 ? -62.28756 45.86727 4.82526 1.000 71.77032 168 LEU A CA 1
ATOM 1219 C C . LEU A 1 168 ? -60.88818 45.73938 4.23417 1.000 73.19914 168 LEU A C 1
ATOM 1220 O O . LEU A 1 168 ? -59.91007 46.22523 4.81621 1.000 75.89998 168 LEU A O 1
ATOM 1225 N N . MET A 1 169 ? -60.78131 45.08384 3.07211 1.000 70.48760 169 MET A N 1
ATOM 1226 C CA . MET A 1 169 ? -59.50187 44.97529 2.37912 1.000 69.44752 169 MET A CA 1
ATOM 1227 C C . MET A 1 169 ? -58.77619 46.31143 2.31536 1.000 67.23131 169 MET A C 1
ATOM 1228 O O . MET A 1 169 ? -57.55924 46.36847 2.51770 1.000 66.53885 169 MET A O 1
ATOM 1233 N N . TRP A 1 170 ? -59.50114 47.39114 2.00084 1.000 66.73698 170 TRP A N 1
ATOM 1234 C CA . TRP A 1 170 ? -58.89933 48.72334 1.98676 1.000 66.72136 170 TRP A CA 1
ATOM 1235 C C . TRP A 1 170 ? -58.18863 48.98383 3.30361 1.000 67.54989 170 TRP A C 1
ATOM 1236 O O . TRP A 1 170 ? -57.06110 49.48672 3.33527 1.000 61.35815 170 TRP A O 1
ATOM 1247 N N . ALA A 1 171 ? -58.83577 48.61117 4.41045 1.000 70.70536 171 ALA A N 1
ATOM 1248 C CA . ALA A 1 171 ? -58.25332 48.86353 5.71858 1.000 66.96582 171 ALA A CA 1
ATOM 1249 C C . ALA A 1 171 ? -57.08483 47.91912 6.00367 1.000 70.07696 171 ALA A C 1
ATOM 1250 O O . ALA A 1 171 ? -56.12724 48.29906 6.69010 1.000 70.92728 171 ALA A O 1
ATOM 1252 N N . TRP A 1 172 ? -57.13862 46.68912 5.48028 1.000 67.03542 172 TRP A N 1
ATOM 1253 C CA . TRP A 1 172 ? -56.03889 45.73769 5.66566 1.000 70.46753 172 TRP A CA 1
ATOM 1254 C C . TRP A 1 172 ? -54.76899 46.13005 4.90858 1.000 67.94840 172 TRP A C 1
ATOM 1255 O O . TRP A 1 172 ? -53.66759 45.70051 5.28190 1.000 67.25727 172 TRP A O 1
ATOM 1266 N N . LYS A 1 173 ? -54.89299 46.90409 3.83160 1.000 68.04799 173 LYS A N 1
ATOM 1267 C CA . LYS A 1 173 ? -53.70954 47.31295 3.08448 1.000 68.33118 173 LYS A CA 1
ATOM 1268 C C . LYS A 1 173 ? -53.16293 48.66076 3.54540 1.000 63.55861 173 LYS A C 1
ATOM 1269 O O . LYS A 1 173 ? -51.95896 48.91514 3.41800 1.000 63.74403 173 LYS A O 1
ATOM 1275 N N . ILE A 1 174 ? -53.99279 49.52294 4.11564 1.000 62.71677 174 ILE A N 1
ATOM 1276 C CA . ILE A 1 174 ? -53.45298 50.81083 4.52501 1.000 62.41246 174 ILE A CA 1
ATOM 1277 C C . ILE A 1 174 ? -52.74801 50.69609 5.88046 1.000 61.09359 174 ILE A C 1
ATOM 1278 O O . ILE A 1 174 ? -51.68476 51.29321 6.08151 1.000 59.20156 174 ILE A O 1
ATOM 1283 N N . GLY A 1 175 ? -53.29982 49.90931 6.81290 1.000 58.78639 175 GLY A N 1
ATOM 1284 C CA . GLY A 1 175 ? -52.82047 49.85960 8.17998 1.000 60.35975 175 GLY A CA 1
ATOM 1285 C C . GLY A 1 175 ? -51.33745 49.53019 8.38498 1.000 64.27551 175 GLY A C 1
ATOM 1286 O O . GLY A 1 175 ? -50.57040 50.30068 8.99629 1.000 58.86502 175 GLY A O 1
ATOM 1287 N N . PRO A 1 176 ? -50.91097 48.34081 7.90866 1.000 62.77790 176 PRO A N 1
ATOM 1288 C CA . PRO A 1 176 ? -49.48755 47.97619 7.99279 1.000 59.94091 176 PRO A CA 1
ATOM 1289 C C . PRO A 1 176 ? -48.60865 48.88191 7.15005 1.000 62.57648 176 PRO A C 1
ATOM 1290 O O . PRO A 1 176 ? -47.56803 49.35705 7.61728 1.000 68.20902 176 PRO A O 1
ATOM 1294 N N . ALA A 1 177 ? -49.01271 49.12380 5.90389 1.000 60.71700 177 ALA A N 1
ATOM 1295 C CA . ALA A 1 177 ? -48.20474 49.94672 5.00796 1.000 62.46903 177 ALA A CA 1
ATOM 1296 C C . ALA A 1 177 ? -47.86633 51.30520 5.63144 1.000 60.97707 177 ALA A C 1
ATOM 1297 O O . ALA A 1 177 ? -46.70447 51.73610 5.61276 1.000 61.29553 177 ALA A O 1
ATOM 1299 N N . ILE A 1 178 ? -48.87254 51.98959 6.19734 1.000 60.45510 178 ILE A N 1
ATOM 1300 C CA . ILE A 1 178 ? -48.67338 53.33813 6.73502 1.000 60.94439 178 ILE A CA 1
ATOM 1301 C C . ILE A 1 178 ? -47.93868 53.30839 8.05548 1.000 62.42414 178 ILE A C 1
ATOM 1302 O O . ILE A 1 178 ? -47.03839 54.12784 8.28745 1.000 59.07623 178 ILE A O 1
ATOM 1307 N N . ALA A 1 179 ? -48.34786 52.40718 8.95448 1.000 63.53699 179 ALA A N 1
ATOM 1308 C CA . ALA A 1 179 ? -47.59904 52.22096 10.18714 1.000 58.54396 179 ALA A CA 1
ATOM 1309 C C . ALA A 1 179 ? -46.10504 52.23635 9.87892 1.000 59.11580 179 ALA A C 1
ATOM 1310 O O . ALA A 1 179 ? -45.37404 53.13270 10.32434 1.000 57.55752 179 ALA A O 1
ATOM 1312 N N . CYS A 1 180 ? -45.66838 51.31153 9.01391 1.000 57.97949 180 CYS A N 1
ATOM 1313 C CA . CYS A 1 180 ? -44.25142 51.15108 8.72283 1.000 54.56000 180 CYS A CA 1
ATOM 1314 C C . CYS A 1 180 ? -43.62561 52.40560 8.13758 1.000 62.56843 180 CYS A C 1
ATOM 1315 O O . CYS A 1 180 ? -42.40777 52.58108 8.25321 1.000 65.03901 180 CYS A O 1
ATOM 1318 N N . GLY A 1 181 ? -44.41905 53.29953 7.55279 1.000 60.09974 181 GLY A N 1
ATOM 1319 C CA . GLY A 1 181 ? -43.89721 54.54662 7.02434 1.000 57.35989 181 GLY A CA 1
ATOM 1320 C C . GLY A 1 181 ? -43.77397 54.62240 5.51756 1.000 64.91042 181 GLY A C 1
ATOM 1321 O O . GLY A 1 181 ? -43.03581 55.47782 5.02322 1.000 68.25920 181 GLY A O 1
ATOM 1322 N N . ASN A 1 182 ? -44.48799 53.77109 4.77921 1.000 63.08727 182 ASN A N 1
ATOM 1323 C CA . ASN A 1 182 ? -44.50884 53.75740 3.32344 1.000 56.99159 182 ASN A CA 1
ATOM 1324 C C . ASN A 1 182 ? -45.71542 54.50239 2.78887 1.000 58.70373 182 ASN A C 1
ATOM 1325 O O . ASN A 1 182 ? -46.81722 54.38385 3.32866 1.000 61.80325 182 ASN A O 1
ATOM 1330 N N . THR A 1 183 ? -45.50859 55.25401 1.71811 1.000 59.39420 183 THR A N 1
ATOM 1331 C CA . THR A 1 183 ? -46.62848 55.76362 0.94336 1.000 58.05311 183 THR A CA 1
ATOM 1332 C C . THR A 1 183 ? -47.23323 54.65764 0.07675 1.000 56.78546 183 THR A C 1
ATOM 1333 O O . THR A 1 183 ? -46.56044 53.68750 -0.29252 1.000 57.20813 183 THR A O 1
ATOM 1337 N N . VAL A 1 184 ? -48.53161 54.79562 -0.23119 1.000 61.79465 184 VAL A N 1
ATOM 1338 C CA . VAL A 1 184 ? -49.25441 53.77593 -0.99276 1.000 65.79002 184 VAL A CA 1
ATOM 1339 C C . VAL A 1 184 ? -50.01330 54.36723 -2.18623 1.000 63.52760 184 VAL A C 1
ATOM 1340 O O . VAL A 1 184 ? -50.36842 55.55309 -2.22513 1.000 62.66441 184 VAL A O 1
ATOM 1344 N N . VAL A 1 185 ? -50.24035 53.50813 -3.17730 1.000 59.70970 185 VAL A N 1
ATOM 1345 C CA . VAL A 1 185 ? -51.12778 53.75667 -4.30191 1.000 59.02871 185 VAL A CA 1
ATOM 1346 C C . VAL A 1 185 ? -52.05300 52.55497 -4.41420 1.000 58.93640 185 VAL A C 1
ATOM 1347 O O . VAL A 1 185 ? -51.58820 51.43631 -4.66730 1.000 57.21789 185 VAL A O 1
ATOM 1351 N N . LEU A 1 186 ? -53.34817 52.77013 -4.19502 1.000 59.41140 186 LEU A N 1
ATOM 1352 C CA . LEU A 1 186 ? -54.30288 51.67522 -4.11086 1.000 62.39824 186 LEU A CA 1
ATOM 1353 C C . LEU A 1 186 ? -55.15556 51.66571 -5.37253 1.000 62.17567 186 LEU A C 1
ATOM 1354 O O . LEU A 1 186 ? -55.50002 52.73058 -5.89345 1.000 65.14345 186 LEU A O 1
ATOM 1359 N N . LYS A 1 187 ? -55.49853 50.47131 -5.86390 1.000 60.15854 187 LYS A N 1
ATOM 1360 C CA . LYS A 1 187 ? -56.46047 50.31685 -6.95482 1.000 63.39089 187 LYS A CA 1
ATOM 1361 C C . LYS A 1 187 ? -57.65196 49.50176 -6.47511 1.000 64.11929 187 LYS A C 1
ATOM 1362 O O . LYS A 1 187 ? -57.51632 48.31073 -6.17760 1.000 64.21991 187 LYS A O 1
ATOM 1368 N N . THR A 1 188 ? -58.81431 50.14887 -6.41377 1.000 66.46288 188 THR A N 1
ATOM 1369 C CA . THR A 1 188 ? -60.06084 49.46547 -6.12090 1.000 60.76647 188 THR A CA 1
ATOM 1370 C C . THR A 1 188 ? -60.38191 48.49675 -7.23608 1.000 67.09682 188 THR A C 1
ATOM 1371 O O . THR A 1 188 ? -59.83685 48.58676 -8.33195 1.000 72.58414 188 THR A O 1
ATOM 1375 N N . ALA A 1 189 ? -61.32750 47.60419 -6.97699 1.000 70.73803 189 ALA A N 1
ATOM 1376 C CA . ALA A 1 189 ? -61.82024 46.76135 -8.04652 1.000 67.34444 189 ALA A CA 1
ATOM 1377 C C . ALA A 1 189 ? -62.59439 47.59748 -9.06439 1.000 73.85974 189 ALA A C 1
ATOM 1378 O O . ALA A 1 189 ? -62.94434 48.76044 -8.83536 1.000 74.21518 189 ALA A O 1
ATOM 1380 N N . GLU A 1 190 ? -62.79921 46.99908 -10.23553 1.000 81.84880 190 GLU A N 1
ATOM 1381 C CA . GLU A 1 190 ? -63.72935 47.55292 -11.21472 1.000 83.92213 190 GLU A CA 1
ATOM 1382 C C . GLU A 1 190 ? -65.17408 47.42684 -10.73859 1.000 81.89107 190 GLU A C 1
ATOM 1383 O O . GLU A 1 190 ? -65.99955 48.31958 -10.98333 1.000 79.46576 190 GLU A O 1
ATOM 1389 N N . GLN A 1 191 ? -65.49302 46.33709 -10.03299 1.000 75.16254 191 GLN A N 1
ATOM 1390 C CA . GLN A 1 191 ? -66.88754 46.07071 -9.71902 1.000 76.74465 191 GLN A CA 1
ATOM 1391 C C . GLN A 1 191 ? -67.39120 46.93390 -8.57265 1.000 87.79251 191 GLN A C 1
ATOM 1392 O O . GLN A 1 191 ? -68.59812 47.18535 -8.47435 1.000 92.64112 191 GLN A O 1
ATOM 1398 N N . THR A 1 192 ? -66.51202 47.31994 -7.64601 1.000 87.38976 192 THR A N 1
ATOM 1399 C CA . THR A 1 192 ? -66.91238 48.01836 -6.42177 1.000 82.47489 192 THR A CA 1
ATOM 1400 C C . THR A 1 192 ? -65.92160 49.11285 -6.05718 1.000 79.22919 192 THR A C 1
ATOM 1401 O O . THR A 1 192 ? -65.26749 49.04670 -5.01191 1.000 84.00235 192 THR A O 1
ATOM 1405 N N . PRO A 1 193 ? -65.82894 50.17481 -6.86152 1.000 80.10240 193 PRO A N 1
ATOM 1406 C CA . PRO A 1 193 ? -64.90717 51.25752 -6.50271 1.000 80.92270 193 PRO A CA 1
ATOM 1407 C C . PRO A 1 193 ? -65.45847 52.21605 -5.45469 1.000 79.02757 193 PRO A C 1
ATOM 1408 O O . PRO A 1 193 ? -64.68234 53.01568 -4.90541 1.000 72.79520 193 PRO A O 1
ATOM 1412 N N . LEU A 1 194 ? -66.75265 52.14573 -5.12403 1.000 77.34679 194 LEU A N 1
ATOM 1413 C CA . LEU A 1 194 ? -67.35492 53.27433 -4.42426 1.000 76.33360 194 LEU A CA 1
ATOM 1414 C C . LEU A 1 194 ? -66.74377 53.46682 -3.04804 1.000 77.04562 194 LEU A C 1
ATOM 1415 O O . LEU A 1 194 ? -66.26453 54.56534 -2.73173 1.000 77.40668 194 LEU A O 1
ATOM 1420 N N . GLY A 1 195 ? -66.75190 52.41677 -2.22204 1.000 73.98667 195 GLY A N 1
ATOM 1421 C CA . GLY A 1 195 ? -66.07176 52.45056 -0.94074 1.000 68.34332 195 GLY A CA 1
ATOM 1422 C C . GLY A 1 195 ? -64.79233 53.27029 -0.89746 1.000 67.61486 195 GLY A C 1
ATOM 1423 O O . GLY A 1 195 ? -64.78817 54.36061 -0.31930 1.000 66.10225 195 GLY A O 1
ATOM 1424 N N . GLY A 1 196 ? -63.72030 52.79829 -1.55270 1.000 67.98917 196 GLY A N 1
ATOM 1425 C CA . GLY A 1 196 ? -62.41878 53.44332 -1.40472 1.000 66.45266 196 GLY A CA 1
ATOM 1426 C C . GLY A 1 196 ? -62.46172 54.94821 -1.57636 1.000 68.98412 196 GLY A C 1
ATOM 1427 O O . GLY A 1 196 ? -61.64593 55.67396 -0.99578 1.000 67.92762 196 GLY A O 1
ATOM 1428 N N . LEU A 1 197 ? -63.43120 55.44210 -2.34773 1.000 74.07065 197 LEU A N 1
ATOM 1429 C CA . LEU A 1 197 ? -63.47450 56.86252 -2.67376 1.000 72.06778 197 LEU A CA 1
ATOM 1430 C C . LEU A 1 197 ? -64.01671 57.69252 -1.52484 1.000 68.63406 197 LEU A C 1
ATOM 1431 O O . LEU A 1 197 ? -63.51031 58.79568 -1.26670 1.000 70.86334 197 LEU A O 1
ATOM 1436 N N . VAL A 1 198 ? -65.04429 57.19450 -0.82880 1.000 70.56171 198 VAL A N 1
ATOM 1437 C CA . VAL A 1 198 ? -65.50392 57.89509 0.36967 1.000 69.19688 198 VAL A CA 1
ATOM 1438 C C . VAL A 1 198 ? -64.41077 57.86752 1.43014 1.000 67.22786 198 VAL A C 1
ATOM 1439 O O . VAL A 1 198 ? -63.99130 58.91790 1.93410 1.000 64.03846 198 VAL A O 1
ATOM 1443 N N . ALA A 1 199 ? -63.89643 56.66725 1.73203 1.000 67.47333 199 ALA A N 1
ATOM 1444 C CA . ALA A 1 199 ? -62.68689 56.42633 2.50976 1.000 63.68495 199 ALA A CA 1
ATOM 1445 C C . ALA A 1 199 ? -61.60909 57.44368 2.16834 1.000 67.20714 199 ALA A C 1
ATOM 1446 O O . ALA A 1 199 ? -60.95388 57.99440 3.05743 1.000 68.70348 199 ALA A O 1
ATOM 1448 N N . ALA A 1 200 ? -61.43215 57.70495 0.87314 1.000 68.71031 200 ALA A N 1
ATOM 1449 C CA . ALA A 1 200 ? -60.41305 58.65330 0.44259 1.000 69.31258 200 ALA A CA 1
ATOM 1450 C C . ALA A 1 200 ? -60.70137 60.05279 0.97271 1.000 73.49772 200 ALA A C 1
ATOM 1451 O O . ALA A 1 200 ? -59.78246 60.75740 1.41552 1.000 72.46911 200 ALA A O 1
ATOM 1453 N N . SER A 1 201 ? -61.96538 60.48640 0.90585 1.000 75.42706 201 SER A N 1
ATOM 1454 C CA . SER A 1 201 ? -62.33229 61.75809 1.52161 1.000 73.77853 201 SER A CA 1
ATOM 1455 C C . SER A 1 201 ? -61.97851 61.75645 2.99874 1.000 70.55355 201 SER A C 1
ATOM 1456 O O . SER A 1 201 ? -61.46219 62.75623 3.52550 1.000 69.36704 201 SER A O 1
ATOM 1459 N N . LEU A 1 202 ? -62.21168 60.61732 3.66678 1.000 69.65580 202 LEU A N 1
ATOM 1460 C CA . LEU A 1 202 ? -61.82421 60.45846 5.06660 1.000 69.95056 202 LEU A CA 1
ATOM 1461 C C . LEU A 1 202 ? -60.30970 60.57891 5.22867 1.000 73.79970 202 LEU A C 1
ATOM 1462 O O . LEU A 1 202 ? -59.82477 61.08200 6.25170 1.000 70.01052 202 LEU A O 1
ATOM 1467 N N . VAL A 1 203 ? -59.54464 60.13116 4.22422 1.000 69.79566 203 VAL A N 1
ATOM 1468 C CA . VAL A 1 203 ? -58.09098 60.23476 4.30811 1.000 65.98515 203 VAL A CA 1
ATOM 1469 C C . VAL A 1 203 ? -57.67103 61.69521 4.40846 1.000 65.48643 203 VAL A C 1
ATOM 1470 O O . VAL A 1 203 ? -56.81890 62.05968 5.22374 1.000 70.91636 203 VAL A O 1
ATOM 1474 N N . LYS A 1 204 ? -58.26074 62.55624 3.58002 1.000 69.95208 204 LYS A N 1
ATOM 1475 C CA . LYS A 1 204 ? -57.91987 63.97387 3.65007 1.000 72.49661 204 LYS A CA 1
ATOM 1476 C C . LYS A 1 204 ? -58.23281 64.52453 5.02861 1.000 75.92653 204 LYS A C 1
ATOM 1477 O O . LYS A 1 204 ? -57.39492 65.20209 5.64629 1.000 70.10705 204 LYS A O 1
ATOM 1483 N N . GLU A 1 205 ? -59.43186 64.20418 5.53140 1.000 79.33795 205 GLU A N 1
ATOM 1484 C CA . GLU A 1 205 ? -59.92065 64.72915 6.80681 1.000 80.15823 205 GLU A CA 1
ATOM 1485 C C . GLU A 1 205 ? -58.95034 64.45624 7.94624 1.000 77.01151 205 GLU A C 1
ATOM 1486 O O . GLU A 1 205 ? -58.44552 65.38725 8.58388 1.000 81.54695 205 GLU A O 1
ATOM 1492 N N . ALA A 1 206 ? -58.65248 63.18255 8.19721 1.000 68.82604 206 ALA A N 1
ATOM 1493 C CA . ALA A 1 206 ? -57.70628 62.78997 9.22873 1.000 64.57979 206 ALA A CA 1
ATOM 1494 C C . ALA A 1 206 ? -56.33252 63.43154 9.06296 1.000 66.53807 206 ALA A C 1
ATOM 1495 O O . ALA A 1 206 ? -55.39674 63.08403 9.78108 1.000 70.88003 206 ALA A O 1
ATOM 1497 N N . GLY A 1 207 ? -56.18623 64.36500 8.13300 1.000 70.20076 207 GLY A N 1
ATOM 1498 C CA . GLY A 1 207 ? -54.98390 65.18054 8.09768 1.000 74.89402 207 GLY A CA 1
ATOM 1499 C C . GLY A 1 207 ? -53.73422 64.42001 7.71207 1.000 70.55610 207 GLY A C 1
ATOM 1500 O O . GLY A 1 207 ? -52.66796 64.62614 8.31019 1.000 66.24089 207 GLY A O 1
ATOM 1501 N N . PHE A 1 208 ? -53.84847 63.53156 6.75958 1.000 69.36554 208 PHE A N 1
ATOM 1502 C CA . PHE A 1 208 ? -52.68572 62.90024 6.17537 1.000 60.98128 208 PHE A CA 1
ATOM 1503 C C . PHE A 1 208 ? -52.07457 63.94100 5.24981 1.000 62.89598 208 PHE A C 1
ATOM 1504 O O . PHE A 1 208 ? -52.78965 64.80060 4.73901 1.000 68.21139 208 PHE A O 1
ATOM 1512 N N . PRO A 1 209 ? -50.75987 63.93364 5.05845 1.000 63.93709 209 PRO A N 1
ATOM 1513 C CA . PRO A 1 209 ? -50.17283 64.85257 4.06220 1.000 59.42576 209 PRO A CA 1
ATOM 1514 C C . PRO A 1 209 ? -50.36735 64.31650 2.65701 1.000 65.39787 209 PRO A C 1
ATOM 1515 O O . PRO A 1 209 ? -50.52900 63.10614 2.44430 1.000 64.87780 209 PRO A O 1
ATOM 1519 N N . PRO A 1 210 ? -50.33666 65.20192 1.65840 1.000 67.05287 210 PRO A N 1
ATOM 1520 C CA . PRO A 1 210 ? -50.81045 64.83424 0.31597 1.000 64.13361 210 PRO A CA 1
ATOM 1521 C C . PRO A 1 210 ? -49.85011 63.88665 -0.38229 1.000 62.51555 210 PRO A C 1
ATOM 1522 O O . PRO A 1 210 ? -48.63769 64.11748 -0.40913 1.000 58.81621 210 PRO A O 1
ATOM 1526 N N . GLY A 1 211 ? -50.41088 62.81613 -0.95890 1.000 64.49453 211 GLY A N 1
ATOM 1527 C CA . GLY A 1 211 ? -49.62513 61.79509 -1.62478 1.000 66.99398 211 GLY A CA 1
ATOM 1528 C C . GLY A 1 211 ? -49.19828 60.59835 -0.77422 1.000 68.10880 211 GLY A C 1
ATOM 1529 O O . GLY A 1 211 ? -48.54962 59.67473 -1.30149 1.000 66.54985 211 GLY A O 1
ATOM 1530 N N . VAL A 1 212 ? -49.51364 60.57740 0.52282 1.000 69.62139 212 VAL A N 1
ATOM 1531 C CA . VAL A 1 212 ? -49.24188 59.37369 1.29993 1.000 66.27895 212 VAL A CA 1
ATOM 1532 C C . VAL A 1 212 ? -50.27146 58.28142 0.99638 1.000 65.38131 212 VAL A C 1
ATOM 1533 O O . VAL A 1 212 ? -50.01876 57.08608 1.20696 1.000 60.20803 212 VAL A O 1
ATOM 1537 N N . ILE A 1 213 ? -51.43003 58.66092 0.47457 1.000 65.51890 213 ILE A N 1
ATOM 1538 C CA . ILE A 1 213 ? -52.45371 57.70749 0.06458 1.000 66.57091 213 ILE A CA 1
ATOM 1539 C C . ILE A 1 213 ? -53.08890 58.24940 -1.21094 1.000 65.47646 213 ILE A C 1
ATOM 1540 O O . ILE A 1 213 ? -53.65178 59.35046 -1.20788 1.000 66.29705 213 ILE A O 1
ATOM 1545 N N . ASN A 1 214 ? -52.97033 57.50319 -2.30287 1.000 62.15730 214 ASN A N 1
ATOM 1546 C CA . ASN A 1 214 ? -53.68934 57.79905 -3.52873 1.000 56.56532 214 ASN A CA 1
ATOM 1547 C C . ASN A 1 214 ? -54.58164 56.61524 -3.82070 1.000 62.59731 214 ASN A C 1
ATOM 1548 O O . ASN A 1 214 ? -54.12941 55.47057 -3.72400 1.000 68.07843 214 ASN A O 1
ATOM 1553 N N . VAL A 1 215 ? -55.85340 56.87500 -4.11453 1.000 60.31237 215 VAL A N 1
ATOM 1554 C CA . VAL A 1 215 ? -56.79231 55.81614 -4.46591 1.000 62.59104 215 VAL A CA 1
ATOM 1555 C C . VAL A 1 215 ? -57.19803 55.98500 -5.92166 1.000 67.48228 215 VAL A C 1
ATOM 1556 O O . VAL A 1 215 ? -57.64878 57.06556 -6.32997 1.000 71.92085 215 VAL A O 1
ATOM 1560 N N . ILE A 1 216 ? -57.06631 54.89083 -6.68135 1.000 63.45263 216 ILE A N 1
ATOM 1561 C CA . ILE A 1 216 ? -57.17118 54.76688 -8.13226 1.000 62.13355 216 ILE A CA 1
ATOM 1562 C C . ILE A 1 216 ? -58.35947 53.89861 -8.51981 1.000 65.35874 216 ILE A C 1
ATOM 1563 O O . ILE A 1 216 ? -58.70792 52.94379 -7.82378 1.000 64.72253 216 ILE A O 1
ATOM 1568 N N . SER A 1 217 ? -58.97752 54.20541 -9.65512 1.000 68.20196 217 SER A N 1
ATOM 1569 C CA . SER A 1 217 ? -59.97054 53.28279 -10.17986 1.000 71.37312 217 SER A CA 1
ATOM 1570 C C . SER A 1 217 ? -59.55576 52.81678 -11.57077 1.000 72.85843 217 SER A C 1
ATOM 1571 O O . SER A 1 217 ? -58.75109 53.46687 -12.24500 1.000 73.45318 217 SER A O 1
ATOM 1574 N N . GLY A 1 218 ? -60.08765 51.66918 -11.98339 1.000 72.65670 218 GLY A N 1
ATOM 1575 C CA . GLY A 1 218 ? -59.71984 51.11093 -13.27597 1.000 77.76050 218 GLY A CA 1
ATOM 1576 C C . GLY A 1 218 ? -59.99556 49.61184 -13.35266 1.000 76.35718 218 GLY A C 1
ATOM 1577 O O . GLY A 1 218 ? -60.75311 49.06387 -12.55576 1.000 80.28937 218 GLY A O 1
ATOM 1578 N N . PHE A 1 219 ? -59.37779 48.97388 -14.34689 1.000 71.16130 219 PHE A N 1
ATOM 1579 C CA . PHE A 1 219 ? -59.51590 47.54054 -14.58488 1.000 73.63601 219 PHE A CA 1
ATOM 1580 C C . PHE A 1 219 ? -58.17165 46.84779 -14.39227 1.000 73.16618 219 PHE A C 1
ATOM 1581 O O . PHE A 1 219 ? -57.12044 47.49083 -14.30918 1.000 74.17795 219 PHE A O 1
ATOM 1589 N N . GLY A 1 220 ? -58.21631 45.51205 -14.32658 1.000 75.58764 220 GLY A N 1
ATOM 1590 C CA . GLY A 1 220 ? -56.98223 44.74175 -14.30464 1.000 81.79891 220 GLY A CA 1
ATOM 1591 C C . GLY A 1 220 ? -56.15134 44.94430 -15.55976 1.000 79.27756 220 GLY A C 1
ATOM 1592 O O . GLY A 1 220 ? -54.93976 45.17368 -15.48195 1.000 78.76382 220 GLY A O 1
ATOM 1593 N N . LYS A 1 221 ? -56.79785 44.90403 -16.72923 1.000 72.06010 221 LYS A N 1
ATOM 1594 C CA . LYS A 1 221 ? -56.07552 44.94160 -17.99486 1.000 79.69489 221 LYS A CA 1
ATOM 1595 C C . LYS A 1 221 ? -55.25758 46.22260 -18.16908 1.000 84.13366 221 LYS A C 1
ATOM 1596 O O . LYS A 1 221 ? -54.31471 46.24646 -18.96778 1.000 84.80191 221 LYS A O 1
ATOM 1602 N N . VAL A 1 222 ? -55.58844 47.29471 -17.45036 1.000 79.53141 222 VAL A N 1
ATOM 1603 C CA . VAL A 1 222 ? -54.92964 48.57322 -17.70953 1.000 76.67827 222 VAL A CA 1
ATOM 1604 C C . VAL A 1 222 ? -54.23796 49.12088 -16.45976 1.000 74.63428 222 VAL A C 1
ATOM 1605 O O . VAL A 1 222 ? -52.99987 49.12654 -16.37298 1.000 68.88839 222 VAL A O 1
ATOM 1609 N N . ALA A 1 223 ? -55.03161 49.60048 -15.49210 1.000 75.00537 223 ALA A N 1
ATOM 1610 C CA . ALA A 1 223 ? -54.46976 50.16859 -14.27004 1.000 64.87023 223 ALA A CA 1
ATOM 1611 C C . ALA A 1 223 ? -53.68422 49.11885 -13.50860 1.000 65.12873 223 ALA A C 1
ATOM 1612 O O . ALA A 1 223 ? -52.52047 49.34328 -13.14515 1.000 63.10501 223 ALA A O 1
ATOM 1614 N N . GLY A 1 224 ? -54.31324 47.95757 -13.26527 1.000 62.41589 224 GLY A N 1
ATOM 1615 C CA . GLY A 1 224 ? -53.67197 46.85330 -12.57712 1.000 61.40464 224 GLY A CA 1
ATOM 1616 C C . GLY A 1 224 ? -52.28211 46.64265 -13.12870 1.000 62.02526 224 GLY A C 1
ATOM 1617 O O . GLY A 1 224 ? -51.27560 46.80028 -12.42649 1.000 55.03387 224 GLY A O 1
ATOM 1618 N N . ALA A 1 225 ? -52.24697 46.37813 -14.43665 1.000 68.84576 225 ALA A N 1
ATOM 1619 C CA . ALA A 1 225 ? -50.99869 46.14745 -15.15547 1.000 65.61722 225 ALA A CA 1
ATOM 1620 C C . ALA A 1 225 ? -49.99385 47.25878 -14.92072 1.000 62.65790 225 ALA A C 1
ATOM 1621 O O . ALA A 1 225 ? -48.79847 46.99348 -14.74028 1.000 63.76977 225 ALA A O 1
ATOM 1623 N N . ALA A 1 226 ? -50.45383 48.51262 -14.93815 1.000 63.90257 226 ALA A N 1
ATOM 1624 C CA . ALA A 1 226 ? -49.52825 49.62756 -14.77215 1.000 62.95207 226 ALA A CA 1
ATOM 1625 C C . ALA A 1 226 ? -48.83427 49.56012 -13.41509 1.000 58.42772 226 ALA A C 1
ATOM 1626 O O . ALA A 1 226 ? -47.61213 49.70199 -13.33234 1.000 57.32485 226 ALA A O 1
ATOM 1628 N N . LEU A 1 227 ? -49.58507 49.30897 -12.34238 1.000 57.30774 227 LEU A N 1
ATOM 1629 C CA . LEU A 1 227 ? -48.93777 49.12374 -11.04456 1.000 58.45360 227 LEU A CA 1
ATOM 1630 C C . LEU A 1 227 ? -47.92629 47.97930 -11.07817 1.000 57.78087 227 LEU A C 1
ATOM 1631 O O . LEU A 1 227 ? -46.73071 48.19351 -10.85592 1.000 57.01323 227 LEU A O 1
ATOM 1636 N N . SER A 1 228 ? -48.39701 46.74873 -11.32034 1.000 57.16080 228 SER A N 1
ATOM 1637 C CA . SER A 1 228 ? -47.51603 45.57845 -11.35268 1.000 56.99100 228 SER A CA 1
ATOM 1638 C C . SER A 1 228 ? -46.18559 45.89263 -12.03114 1.000 60.87669 228 SER A C 1
ATOM 1639 O O . SER A 1 228 ? -45.11664 45.75537 -11.42721 1.000 59.60351 228 SER A O 1
ATOM 1642 N N . SER A 1 229 ? -46.23445 46.33380 -13.29025 1.000 61.53734 229 SER A N 1
ATOM 1643 C CA . SER A 1 229 ? -45.02543 46.52776 -14.07153 1.000 54.23777 229 SER A CA 1
ATOM 1644 C C . SER A 1 229 ? -44.36714 47.86489 -13.83091 1.000 51.53144 229 SER A C 1
ATOM 1645 O O . SER A 1 229 ? -43.34240 48.13724 -14.46335 1.000 53.93063 229 SER A O 1
ATOM 1648 N N . HIS A 1 230 ? -44.91200 48.70277 -12.95570 1.000 49.51369 230 HIS A N 1
ATOM 1649 C CA . HIS A 1 230 ? -44.35417 50.03726 -12.81931 1.000 48.30008 230 HIS A CA 1
ATOM 1650 C C . HIS A 1 230 ? -42.93644 49.98733 -12.29504 1.000 52.69818 230 HIS A C 1
ATOM 1651 O O . HIS A 1 230 ? -42.63021 49.30905 -11.31328 1.000 53.60581 230 HIS A O 1
ATOM 1658 N N . MET A 1 231 ? -42.06281 50.70790 -12.98010 1.000 59.53644 231 MET A N 1
ATOM 1659 C CA . MET A 1 231 ? -40.65268 50.71879 -12.62040 1.000 65.78684 231 MET A CA 1
ATOM 1660 C C . MET A 1 231 ? -40.35879 51.44263 -11.30416 1.000 60.95782 231 MET A C 1
ATOM 1661 O O . MET A 1 231 ? -39.32085 51.17323 -10.69297 1.000 60.49516 231 MET A O 1
ATOM 1666 N N . ASP A 1 232 ? -41.18892 52.39727 -10.88014 1.000 60.70826 232 ASP A N 1
ATOM 1667 C CA . ASP A 1 232 ? -40.93020 53.16300 -9.66320 1.000 62.73222 232 ASP A CA 1
ATOM 1668 C C . ASP A 1 232 ? -41.66261 52.67107 -8.42900 1.000 61.86929 232 ASP A C 1
ATOM 1669 O O . ASP A 1 232 ? -41.50304 53.26631 -7.36014 1.000 66.57739 232 ASP A O 1
ATOM 1674 N N . VAL A 1 233 ? -42.43066 51.59403 -8.55937 1.000 57.15529 233 VAL A N 1
ATOM 1675 C CA . VAL A 1 233 ? -43.11073 50.90993 -7.46121 1.000 49.71566 233 VAL A CA 1
ATOM 1676 C C . VAL A 1 233 ? -42.14199 49.91908 -6.82015 1.000 57.79064 233 VAL A C 1
ATOM 1677 O O . VAL A 1 233 ? -41.59978 49.03928 -7.50009 1.000 57.72162 233 VAL A O 1
ATOM 1681 N N . ASP A 1 234 ? -41.95265 50.02465 -5.50185 1.000 61.91555 234 ASP A N 1
ATOM 1682 C CA . ASP A 1 234 ? -40.99459 49.16478 -4.82055 1.000 58.45639 234 ASP A CA 1
ATOM 1683 C C . ASP A 1 234 ? -41.60756 47.87588 -4.32200 1.000 57.09039 234 ASP A C 1
ATOM 1684 O O . ASP A 1 234 ? -40.90079 46.86824 -4.22103 1.000 56.28399 234 ASP A O 1
ATOM 1689 N N . LYS A 1 235 ? -42.89589 47.88540 -3.98925 1.000 55.80438 235 LYS A N 1
ATOM 1690 C CA . LYS A 1 235 ? -43.55471 46.65220 -3.58933 1.000 59.21719 235 LYS A CA 1
ATOM 1691 C C . LYS A 1 235 ? -45.00834 46.69680 -4.04383 1.000 58.04294 235 LYS A C 1
ATOM 1692 O O . LYS A 1 235 ? -45.59534 47.76657 -4.24410 1.000 57.55664 235 LYS A O 1
ATOM 1698 N N . VAL A 1 236 ? -45.57633 45.50937 -4.20890 1.000 57.22443 236 VAL A N 1
ATOM 1699 C CA . VAL A 1 236 ? -46.96283 45.32259 -4.59891 1.000 57.14697 236 VAL A CA 1
ATOM 1700 C C . VAL A 1 236 ? -47.57101 44.23920 -3.72246 1.000 61.39733 236 VAL A C 1
ATOM 1701 O O . VAL A 1 236 ? -46.88691 43.28370 -3.33988 1.000 65.46751 236 VAL A O 1
ATOM 1705 N N . ALA A 1 237 ? -48.84402 44.39415 -3.37334 1.000 55.88144 237 ALA A N 1
ATOM 1706 C CA . ALA A 1 237 ? -49.54075 43.34083 -2.66019 1.000 59.77059 237 ALA A CA 1
ATOM 1707 C C . ALA A 1 237 ? -50.92176 43.18067 -3.26161 1.000 57.53356 237 ALA A C 1
ATOM 1708 O O . ALA A 1 237 ? -51.57937 44.17431 -3.58426 1.000 58.29607 237 ALA A O 1
ATOM 1710 N N . PHE A 1 238 ? -51.36416 41.92848 -3.38220 1.000 55.81831 238 PHE A N 1
ATOM 1711 C CA . PHE A 1 238 ? -52.46206 41.60519 -4.27687 1.000 60.16947 238 PHE A CA 1
ATOM 1712 C C . PHE A 1 238 ? -53.40589 40.62846 -3.60151 1.000 66.02188 238 PHE A C 1
ATOM 1713 O O . PHE A 1 238 ? -52.96282 39.71161 -2.90487 1.000 70.12140 238 PHE A O 1
ATOM 1721 N N . THR A 1 239 ? -54.70635 40.82646 -3.82111 1.000 65.05984 239 THR A N 1
ATOM 1722 C CA . THR A 1 239 ? -55.73916 39.89178 -3.38834 1.000 65.71703 239 THR A CA 1
ATOM 1723 C C . THR A 1 239 ? -56.69982 39.56815 -4.53060 1.000 76.71209 239 THR A C 1
ATOM 1724 O O . THR A 1 239 ? -57.20386 40.47268 -5.21234 1.000 74.17524 239 THR A O 1
ATOM 1728 N N . GLY A 1 240 ? -56.96394 38.27938 -4.71401 1.000 80.76738 240 GLY A N 1
ATOM 1729 C CA . GLY A 1 240 ? -57.89457 37.81753 -5.72084 1.000 72.78158 240 GLY A CA 1
ATOM 1730 C C . GLY A 1 240 ? -57.41205 36.51904 -6.34061 1.000 74.88737 240 GLY A C 1
ATOM 1731 O O . GLY A 1 240 ? -56.46043 35.89933 -5.87169 1.000 84.19505 240 GLY A O 1
ATOM 1732 N N . SER A 1 241 ? -58.07932 36.15356 -7.43779 1.000 84.70256 241 SER A N 1
ATOM 1733 C CA . SER A 1 241 ? -57.92844 34.83909 -8.05460 1.000 83.06952 241 SER A CA 1
ATOM 1734 C C . SER A 1 241 ? -56.46275 34.46075 -8.19598 1.000 84.61901 241 SER A C 1
ATOM 1735 O O . SER A 1 241 ? -55.57660 35.31919 -8.31066 1.000 83.96328 241 SER A O 1
ATOM 1738 N N . THR A 1 242 ? -56.21594 33.15013 -8.20829 1.000 86.51660 242 THR A N 1
ATOM 1739 C CA . THR A 1 242 ? -54.84517 32.67320 -8.32882 1.000 84.98422 242 THR A CA 1
ATOM 1740 C C . THR A 1 242 ? -54.24687 33.03462 -9.68377 1.000 77.07554 242 THR A C 1
ATOM 1741 O O . THR A 1 242 ? -53.06353 33.37484 -9.76457 1.000 75.16841 242 THR A O 1
ATOM 1745 N N . VAL A 1 243 ? -55.04480 32.99538 -10.75789 1.000 78.11448 243 VAL A N 1
ATOM 1746 C CA . VAL A 1 243 ? -54.47159 33.21113 -12.09283 1.000 75.04484 243 VAL A CA 1
ATOM 1747 C C . VAL A 1 243 ? -53.99221 34.64879 -12.25733 1.000 71.34558 243 VAL A C 1
ATOM 1748 O O . VAL A 1 243 ? -52.96466 34.90124 -12.89652 1.000 66.00510 243 VAL A O 1
ATOM 1752 N N . VAL A 1 244 ? -54.71616 35.61795 -11.68700 1.000 76.04200 244 VAL A N 1
ATOM 1753 C CA . VAL A 1 244 ? -54.22917 36.99344 -11.79303 1.000 70.26714 244 VAL A CA 1
ATOM 1754 C C . VAL A 1 244 ? -53.01258 37.18594 -10.88582 1.000 71.46380 244 VAL A C 1
ATOM 1755 O O . VAL A 1 244 ? -52.19044 38.08834 -11.11176 1.000 69.30432 244 VAL A O 1
ATOM 1759 N N . GLY A 1 245 ? -52.88324 36.36181 -9.84092 1.000 68.44278 245 GLY A N 1
ATOM 1760 C CA . GLY A 1 245 ? -51.67478 36.38261 -9.04356 1.000 62.78272 245 GLY A CA 1
ATOM 1761 C C . GLY A 1 245 ? -50.45239 36.01536 -9.86284 1.000 58.59315 245 GLY A C 1
ATOM 1762 O O . GLY A 1 245 ? -49.48002 36.77933 -9.92451 1.000 56.21357 245 GLY A O 1
ATOM 1763 N N . ARG A 1 246 ? -50.49419 34.83425 -10.49004 1.000 59.46162 246 ARG A N 1
ATOM 1764 C CA . ARG A 1 246 ? -49.46440 34.46471 -11.44706 1.000 56.42767 246 ARG A CA 1
ATOM 1765 C C . ARG A 1 246 ? -49.18912 35.61686 -12.39665 1.000 60.41498 246 ARG A C 1
ATOM 1766 O O . ARG A 1 246 ? -48.02927 35.91898 -12.70090 1.000 58.49245 246 ARG A O 1
ATOM 1774 N N . THR A 1 247 ? -50.24930 36.28405 -12.86425 1.000 61.58390 247 THR A N 1
ATOM 1775 C CA . THR A 1 247 ? -50.07356 37.48417 -13.67063 1.000 57.29929 247 THR A CA 1
ATOM 1776 C C . THR A 1 247 ? -49.17782 38.48877 -12.96071 1.000 63.69483 247 THR A C 1
ATOM 1777 O O . THR A 1 247 ? -48.21399 38.99719 -13.54714 1.000 64.95592 247 THR A O 1
ATOM 1781 N N . ILE A 1 248 ? -49.46435 38.76387 -11.67795 1.000 65.38242 248 ILE A N 1
ATOM 1782 C CA . ILE A 1 248 ? -48.69833 39.77318 -10.95318 1.000 61.31735 248 ILE A CA 1
ATOM 1783 C C . ILE A 1 248 ? -47.25469 39.34554 -10.83940 1.000 60.65963 248 ILE A C 1
ATOM 1784 O O . ILE A 1 248 ? -46.33105 40.13645 -11.08658 1.000 62.08161 248 ILE A O 1
ATOM 1789 N N . LEU A 1 249 ? -47.03431 38.08745 -10.46448 1.000 57.43506 249 LEU A N 1
ATOM 1790 C CA . LEU A 1 249 ? -45.67162 37.66947 -10.19453 1.000 57.90433 249 LEU A CA 1
ATOM 1791 C C . LEU A 1 249 ? -44.79282 37.86148 -11.42855 1.000 64.34696 249 LEU A C 1
ATOM 1792 O O . LEU A 1 249 ? -43.66916 38.37259 -11.31788 1.000 66.39508 249 LEU A O 1
ATOM 1797 N N . LYS A 1 250 ? -45.31176 37.52781 -12.62184 1.000 59.82101 250 LYS A N 1
ATOM 1798 C CA . LYS A 1 250 ? -44.50895 37.66084 -13.83644 1.000 57.52801 250 LYS A CA 1
ATOM 1799 C C . LYS A 1 250 ? -44.08253 39.10957 -14.07275 1.000 58.98408 250 LYS A C 1
ATOM 1800 O O . LYS A 1 250 ? -42.89410 39.38858 -14.28184 1.000 53.96957 250 LYS A O 1
ATOM 1806 N N . ALA A 1 251 ? -45.04333 40.04904 -14.04973 1.000 60.26071 251 ALA A N 1
ATOM 1807 C CA . ALA A 1 251 ? -44.73915 41.44459 -14.38739 1.000 61.71794 251 ALA A CA 1
ATOM 1808 C C . ALA A 1 251 ? -43.79962 42.06919 -13.36321 1.000 65.59092 251 ALA A C 1
ATOM 1809 O O . ALA A 1 251 ? -42.95619 42.91203 -13.71025 1.000 62.95410 251 ALA A O 1
ATOM 1811 N N . ALA A 1 252 ? -43.97532 41.70589 -12.08885 1.000 61.04911 252 ALA A N 1
ATOM 1812 C CA . ALA A 1 252 ? -42.96004 41.94830 -11.08421 1.000 49.95991 252 ALA A CA 1
ATOM 1813 C C . ALA A 1 252 ? -41.58397 41.57920 -11.62011 1.000 56.74210 252 ALA A C 1
ATOM 1814 O O . ALA A 1 252 ? -40.65790 42.39851 -11.63191 1.000 58.60908 252 ALA A O 1
ATOM 1816 N N . ALA A 1 253 ? -41.46053 40.34948 -12.12920 1.000 58.63316 253 ALA A N 1
ATOM 1817 C CA . ALA A 1 253 ? -40.16207 39.83435 -12.55786 1.000 54.93364 253 ALA A CA 1
ATOM 1818 C C . ALA A 1 253 ? -39.61400 40.62258 -13.73941 1.000 57.95724 253 ALA A C 1
ATOM 1819 O O . ALA A 1 253 ? -38.41713 40.94312 -13.77697 1.000 58.23982 253 ALA A O 1
ATOM 1821 N N . SER A 1 254 ? -40.48689 40.96145 -14.70407 1.000 62.92026 254 SER A N 1
ATOM 1822 C CA . SER A 1 254 ? -40.06462 41.64564 -15.92921 1.000 60.80450 254 SER A CA 1
ATOM 1823 C C . SER A 1 254 ? -39.67288 43.09300 -15.65703 1.000 58.85270 254 SER A C 1
ATOM 1824 O O . SER A 1 254 ? -38.76113 43.62653 -16.30271 1.000 54.58670 254 SER A O 1
ATOM 1827 N N . SER A 1 255 ? -40.31822 43.71697 -14.66822 1.000 59.83380 255 SER A N 1
ATOM 1828 C CA . SER A 1 255 ? -40.23865 45.15334 -14.43886 1.000 56.81417 255 SER A CA 1
ATOM 1829 C C . SER A 1 255 ? -38.98657 45.51659 -13.67618 1.000 58.86404 255 SER A C 1
ATOM 1830 O O . SER A 1 255 ? -37.96895 45.87742 -14.27070 1.000 59.29885 255 SER A O 1
ATOM 1833 N N . ASN A 1 256 ? -39.05894 45.39708 -12.34939 1.000 64.43357 256 ASN A N 1
ATOM 1834 C CA . ASN A 1 256 ? -37.98511 45.86791 -11.47833 1.000 62.21031 256 ASN A CA 1
ATOM 1835 C C . ASN A 1 256 ? -37.79924 45.02069 -10.22290 1.000 53.65613 256 ASN A C 1
ATOM 1836 O O . ASN A 1 256 ? -37.14194 45.47946 -9.28556 1.000 56.12653 256 ASN A O 1
ATOM 1841 N N . LEU A 1 257 ? -38.35181 43.80623 -10.17969 1.000 55.57704 257 LEU A N 1
ATOM 1842 C CA . LEU A 1 257 ? -38.16260 42.86473 -9.07704 1.000 56.18036 257 LEU A CA 1
ATOM 1843 C C . LEU A 1 257 ? -38.69719 43.44602 -7.77019 1.000 60.42582 257 LEU A C 1
ATOM 1844 O O . LEU A 1 257 ? -38.26805 43.07514 -6.66353 1.000 60.69538 257 LEU A O 1
ATOM 1849 N N . LYS A 1 258 ? -39.64762 44.36444 -7.90922 1.000 53.69997 258 LYS A N 1
ATOM 1850 C CA . LYS A 1 258 ? -40.38484 44.83999 -6.75910 1.000 55.23117 258 LYS A CA 1
ATOM 1851 C C . LYS A 1 258 ? -40.92069 43.63385 -5.99748 1.000 61.14629 258 LYS A C 1
ATOM 1852 O O . LYS A 1 258 ? -41.13954 42.55665 -6.58196 1.000 55.67457 258 LYS A O 1
ATOM 1858 N N . LYS A 1 259 ? -41.12956 43.81980 -4.68390 1.000 59.37772 259 LYS A N 1
ATOM 1859 C CA . LYS A 1 259 ? -41.51628 42.71795 -3.80682 1.000 58.09142 259 LYS A CA 1
ATOM 1860 C C . LYS A 1 259 ? -43.00684 42.44283 -3.96334 1.000 55.57954 259 LYS A C 1
ATOM 1861 O O . LYS A 1 259 ? -43.78951 43.36541 -4.21159 1.000 54.74183 259 LYS A O 1
ATOM 1867 N N . VAL A 1 260 ? -43.39755 41.17108 -3.83388 1.000 51.82970 260 VAL A N 1
ATOM 1868 C CA . VAL A 1 260 ? -44.74928 40.73280 -4.17588 1.000 55.51159 260 VAL A CA 1
ATOM 1869 C C . VAL A 1 260 ? -45.32771 39.89543 -3.04735 1.000 56.92977 260 VAL A C 1
ATOM 1870 O O . VAL A 1 260 ? -44.77992 38.84114 -2.70739 1.000 62.61924 260 VAL A O 1
ATOM 1874 N N . THR A 1 261 ? -46.44446 40.35452 -2.49322 1.000 55.27606 261 THR A N 1
ATOM 1875 C CA . THR A 1 261 ? -47.21953 39.62982 -1.50860 1.000 59.74119 261 THR A CA 1
ATOM 1876 C C . THR A 1 261 ? -48.51561 39.24190 -2.19089 1.000 61.68354 261 THR A C 1
ATOM 1877 O O . THR A 1 261 ? -49.25380 40.11631 -2.65564 1.000 59.22755 261 THR A O 1
ATOM 1881 N N . LEU A 1 262 ? -48.81022 37.95462 -2.25411 1.000 62.58711 262 LEU A N 1
ATOM 1882 C CA . LEU A 1 262 ? -50.08362 37.53740 -2.82204 1.000 68.14286 262 LEU A CA 1
ATOM 1883 C C . LEU A 1 262 ? -50.94117 36.86621 -1.75761 1.000 69.61064 262 LEU A C 1
ATOM 1884 O O . LEU A 1 262 ? -50.43409 36.08797 -0.94128 1.000 71.64314 262 LEU A O 1
ATOM 1889 N N . GLU A 1 263 ? -52.23476 37.20982 -1.73769 1.000 69.75645 263 GLU A N 1
ATOM 1890 C CA . GLU A 1 263 ? -53.24991 36.42863 -1.02430 1.000 75.98499 263 GLU A CA 1
ATOM 1891 C C . GLU A 1 263 ? -54.32640 36.06159 -2.03747 1.000 80.55565 263 GLU A C 1
ATOM 1892 O O . GLU A 1 263 ? -55.21197 36.85115 -2.38657 1.000 76.77154 263 GLU A O 1
ATOM 1898 N N . LEU A 1 264 ? -54.20299 34.83571 -2.51708 1.000 83.41373 264 LEU A N 1
ATOM 1899 C CA . LEU A 1 264 ? -55.12950 34.25613 -3.45106 1.000 85.35834 264 LEU A CA 1
ATOM 1900 C C . LEU A 1 264 ? -56.16415 33.47073 -2.66341 1.000 90.57988 264 LEU A C 1
ATOM 1901 O O . LEU A 1 264 ? -55.86798 32.91038 -1.61386 1.000 97.94652 264 LEU A O 1
ATOM 1906 N N . GLY A 1 265 ? -57.38458 33.44368 -3.15585 1.000 111.72355 265 GLY A N 1
ATOM 1907 C CA . GLY A 1 265 ? -58.38338 32.57396 -2.56835 1.000 135.01056 265 GLY A CA 1
ATOM 1908 C C . GLY A 1 265 ? -57.95660 31.11504 -2.59942 1.000 155.17613 265 GLY A C 1
ATOM 1909 O O . GLY A 1 265 ? -56.99749 30.71504 -3.25832 1.000 174.56793 265 GLY A O 1
ATOM 1910 N N . GLY A 1 266 ? -58.69990 30.30495 -1.84567 1.000 125.20621 266 GLY A N 1
ATOM 1911 C CA . GLY A 1 266 ? -58.50709 28.86940 -1.82051 1.000 121.84787 266 GLY A CA 1
ATOM 1912 C C . GLY A 1 266 ? -59.82440 28.17144 -1.55495 1.000 111.87026 266 GLY A C 1
ATOM 1913 O O . GLY A 1 266 ? -60.82772 28.79224 -1.19843 1.000 107.08512 266 GLY A O 1
ATOM 1914 N N . LYS A 1 267 ? -59.82179 26.86244 -1.75014 1.000 112.46278 267 LYS A N 1
ATOM 1915 C CA . LYS A 1 267 ? -60.95614 26.03272 -1.37158 1.000 108.09403 267 LYS A CA 1
ATOM 1916 C C . LYS A 1 267 ? -60.63578 25.40736 -0.01175 1.000 108.61013 267 LYS A C 1
ATOM 1917 O O . LYS A 1 267 ? -59.59244 24.76699 0.15488 1.000 111.20609 267 LYS A O 1
ATOM 1923 N N . SER A 1 268 ? -61.51390 25.60703 0.96654 1.000 100.41696 268 SER A N 1
ATOM 1924 C CA . SER A 1 268 ? -61.07109 25.33754 2.31735 1.000 94.87035 268 SER A CA 1
ATOM 1925 C C . SER A 1 268 ? -62.06062 24.45822 3.08743 1.000 90.55538 268 SER A C 1
ATOM 1926 O O . SER A 1 268 ? -63.27704 24.65861 2.99917 1.000 92.50330 268 SER A O 1
ATOM 1929 N N . PRO A 1 269 ? -61.57145 23.48498 3.85114 1.000 81.74918 269 PRO A N 1
ATOM 1930 C CA . PRO A 1 269 ? -62.44779 22.42281 4.34921 1.000 80.44390 269 PRO A CA 1
ATOM 1931 C C . PRO A 1 269 ? -63.00527 22.68648 5.74616 1.000 87.28220 269 PRO A C 1
ATOM 1932 O O . PRO A 1 269 ? -62.53652 23.55594 6.48416 1.000 88.24675 269 PRO A O 1
ATOM 1936 N N . ASN A 1 270 ? -64.00837 21.87890 6.10342 1.000 83.66011 270 ASN A N 1
ATOM 1937 C CA . ASN A 1 270 ? -64.69240 21.91821 7.38578 1.000 77.27067 270 ASN A CA 1
ATOM 1938 C C . ASN A 1 270 ? -64.89262 20.47468 7.81349 1.000 79.19240 270 ASN A C 1
ATOM 1939 O O . ASN A 1 270 ? -65.54966 19.71746 7.10111 1.000 81.20143 270 ASN A O 1
ATOM 1944 N N . ILE A 1 271 ? -64.34929 20.09205 8.97049 1.000 90.34223 271 ILE A N 1
ATOM 1945 C CA . ILE A 1 271 ? -64.37092 18.70608 9.45290 1.000 95.54270 271 ILE A CA 1
ATOM 1946 C C . ILE A 1 271 ? -65.18029 18.61220 10.74913 1.000 94.53657 271 ILE A C 1
ATOM 1947 O O . ILE A 1 271 ? -65.00397 19.42751 11.66431 1.000 90.83648 271 ILE A O 1
ATOM 1952 N N . VAL A 1 272 ? -66.04538 17.59080 10.83486 1.000 95.08020 272 VAL A N 1
ATOM 1953 C CA . VAL A 1 272 ? -66.91649 17.36327 11.98526 1.000 87.41262 272 VAL A CA 1
ATOM 1954 C C . VAL A 1 272 ? -66.79309 15.91099 12.42640 1.000 87.55939 272 VAL A C 1
ATOM 1955 O O . VAL A 1 272 ? -67.00977 14.99484 11.63061 1.000 91.49747 272 VAL A O 1
ATOM 1959 N N . PHE A 1 273 ? -66.45781 15.69893 13.68862 1.000 95.46506 273 PHE A N 1
ATOM 1960 C CA . PHE A 1 273 ? -66.31312 14.36209 14.24943 1.000 101.28578 273 PHE A CA 1
ATOM 1961 C C . PHE A 1 273 ? -67.57151 13.98422 15.02638 1.000 102.88251 273 PHE A C 1
ATOM 1962 O O . PHE A 1 273 ? -68.42971 14.81643 15.32693 1.000 104.33830 273 PHE A O 1
ATOM 1970 N N . GLU A 1 274 ? -67.65864 12.70593 15.37739 1.000 101.80026 274 GLU A N 1
ATOM 1971 C CA . GLU A 1 274 ? -68.82842 12.22928 16.10151 1.000 104.89379 274 GLU A CA 1
ATOM 1972 C C . GLU A 1 274 ? -69.11795 13.10972 17.30934 1.000 106.02907 274 GLU A C 1
ATOM 1973 O O . GLU A 1 274 ? -70.25560 13.55186 17.50977 1.000 106.67904 274 GLU A O 1
ATOM 1979 N N . ASP A 1 275 ? -68.08916 13.41497 18.09174 1.000 106.88545 275 ASP A N 1
ATOM 1980 C CA . ASP A 1 275 ? -68.23604 14.10880 19.37158 1.000 104.76033 275 ASP A CA 1
ATOM 1981 C C . ASP A 1 275 ? -68.05285 15.61134 19.18349 1.000 103.29037 275 ASP A C 1
ATOM 1982 O O . ASP A 1 275 ? -67.17522 16.24051 19.78723 1.000 101.79574 275 ASP A O 1
ATOM 1987 N N . ALA A 1 276 ? -68.91856 16.19508 18.35404 1.000 100.95604 276 ALA A N 1
ATOM 1988 C CA . ALA A 1 276 ? -68.71313 17.56439 17.90219 1.000 105.38192 276 ALA A CA 1
ATOM 1989 C C . ALA A 1 276 ? -69.70648 18.57976 18.46300 1.000 112.07861 276 ALA A C 1
ATOM 1990 O O . ALA A 1 276 ? -69.63106 19.75416 18.08557 1.000 118.46248 276 ALA A O 1
ATOM 1992 N N . ASP A 1 277 ? -70.61650 18.17934 19.35382 1.000 108.55460 277 ASP A N 1
ATOM 1993 C CA . ASP A 1 277 ? -71.70340 19.04688 19.81374 1.000 113.15902 277 ASP A CA 1
ATOM 1994 C C . ASP A 1 277 ? -72.41675 19.59634 18.57264 1.000 116.63260 277 ASP A C 1
ATOM 1995 O O . ASP A 1 277 ? -72.16435 20.71934 18.11833 1.000 115.70432 277 ASP A O 1
ATOM 2000 N N . ILE A 1 278 ? -73.33027 18.77840 18.03505 1.000 120.37236 278 ILE A N 1
ATOM 2001 C CA . ILE A 1 278 ? -73.82952 18.94377 16.67032 1.000 115.27216 278 ILE A CA 1
ATOM 2002 C C . ILE A 1 278 ? -74.49722 20.30193 16.47598 1.000 115.21492 278 ILE A C 1
ATOM 2003 O O . ILE A 1 278 ? -74.34301 20.93484 15.42646 1.000 114.67887 278 ILE A O 1
ATOM 2008 N N . ASP A 1 279 ? -75.22827 20.78230 17.48441 1.000 123.33016 279 ASP A N 1
ATOM 2009 C CA . ASP A 1 279 ? -75.91838 22.06580 17.35628 1.000 125.63200 279 ASP A CA 1
ATOM 2010 C C . ASP A 1 279 ? -74.95860 23.20489 17.01269 1.000 119.89535 279 ASP A C 1
ATOM 2011 O O . ASP A 1 279 ? -75.30403 24.08913 16.21876 1.000 117.10945 279 ASP A O 1
ATOM 2016 N N . ASN A 1 280 ? -73.75176 23.20541 17.59824 1.000 118.73157 280 ASN A N 1
ATOM 2017 C CA . ASN A 1 280 ? -72.74221 24.20032 17.23657 1.000 115.12981 280 ASN A CA 1
ATOM 2018 C C . ASN A 1 280 ? -72.16862 23.91953 15.85945 1.000 114.95903 280 ASN A C 1
ATOM 2019 O O . ASN A 1 280 ? -71.98118 24.84364 15.05798 1.000 112.62252 280 ASN A O 1
ATOM 2024 N N . ALA A 1 281 ? -71.86583 22.64967 15.58347 1.000 116.84936 281 ALA A N 1
ATOM 2025 C CA . ALA A 1 281 ? -71.18762 22.29528 14.34064 1.000 115.33715 281 ALA A CA 1
ATOM 2026 C C . ALA A 1 281 ? -71.99539 22.72013 13.11211 1.000 112.95005 281 ALA A C 1
ATOM 2027 O O . ALA A 1 281 ? -71.44075 23.29844 12.17291 1.000 107.47315 281 ALA A O 1
ATOM 2029 N N . ILE A 1 282 ? -73.31184 22.45908 13.10107 1.000 116.23593 282 ILE A N 1
ATOM 2030 C CA . ILE A 1 282 ? -74.11520 22.81693 11.92825 1.000 114.25073 282 ILE A CA 1
ATOM 2031 C C . ILE A 1 282 ? -74.16784 24.32179 11.77963 1.000 116.96611 282 ILE A C 1
ATOM 2032 O O . ILE A 1 282 ? -74.11143 24.84885 10.66555 1.000 123.43184 282 ILE A O 1
ATOM 2037 N N . SER A 1 283 ? -74.21530 25.04148 12.89939 1.000 115.41690 283 SER A N 1
ATOM 2038 C CA . SER A 1 283 ? -74.34693 26.49385 12.82306 1.000 117.33429 283 SER A CA 1
ATOM 2039 C C . SER A 1 283 ? -73.08938 27.14648 12.26414 1.000 112.58710 283 SER A C 1
ATOM 2040 O O . SER A 1 283 ? -73.17005 28.14938 11.54383 1.000 111.18405 283 SER A O 1
ATOM 2043 N N . TRP A 1 284 ? -71.91882 26.58914 12.58218 1.000 112.19949 284 TRP A N 1
ATOM 2044 C CA . TRP A 1 284 ? -70.67376 27.14899 12.07023 1.000 108.13404 284 TRP A CA 1
ATOM 2045 C C . TRP A 1 284 ? -70.48310 26.81164 10.59476 1.000 110.40049 284 TRP A C 1
ATOM 2046 O O . TRP A 1 284 ? -70.09388 27.68277 9.80794 1.000 109.89603 284 TRP A O 1
ATOM 2057 N N . VAL A 1 285 ? -70.75727 25.56276 10.18986 1.000 112.10524 285 VAL A N 1
ATOM 2058 C CA . VAL A 1 285 ? -70.53760 25.20835 8.78762 1.000 111.34659 285 VAL A CA 1
ATOM 2059 C C . VAL A 1 285 ? -71.41007 26.06795 7.89167 1.000 112.49044 285 VAL A C 1
ATOM 2060 O O . VAL A 1 285 ? -70.95181 26.57090 6.86251 1.000 110.14947 285 VAL A O 1
ATOM 2064 N N . ASN A 1 286 ? -72.67361 26.26810 8.27046 1.000 115.56232 286 ASN A N 1
ATOM 2065 C CA . ASN A 1 286 ? -73.53505 27.11748 7.45601 1.000 118.17162 286 ASN A CA 1
ATOM 2066 C C . ASN A 1 286 ? -73.00772 28.54905 7.41503 1.000 115.35393 286 ASN A C 1
ATOM 2067 O O . ASN A 1 286 ? -72.84871 29.12518 6.33254 1.000 114.78135 286 ASN A O 1
ATOM 2072 N N . PHE A 1 287 ? -72.68261 29.12816 8.57816 1.000 114.64435 287 PHE A N 1
ATOM 2073 C CA . PHE A 1 287 ? -72.05722 30.44890 8.57079 1.000 110.49375 287 PHE A CA 1
ATOM 2074 C C . PHE A 1 287 ? -70.74897 30.42381 7.79703 1.000 105.01763 287 PHE A C 1
ATOM 2075 O O . PHE A 1 287 ? -70.35620 31.42207 7.18740 1.000 96.57837 287 PHE A O 1
ATOM 2083 N N . GLY A 1 288 ? -70.06158 29.28548 7.81170 1.000 105.93408 288 GLY A N 1
ATOM 2084 C CA . GLY A 1 288 ? -68.76905 29.21213 7.15858 1.000 104.15367 288 GLY A CA 1
ATOM 2085 C C . GLY A 1 288 ? -68.85786 29.29888 5.64846 1.000 103.25090 288 GLY A C 1
ATOM 2086 O O . GLY A 1 288 ? -68.04779 29.97311 5.00753 1.000 102.29733 288 GLY A O 1
ATOM 2087 N N . ILE A 1 289 ? -69.83903 28.62191 5.05918 1.000 107.58129 289 ILE A N 1
ATOM 2088 C CA . ILE A 1 289 ? -69.89982 28.50300 3.60471 1.000 105.74346 289 ILE A CA 1
ATOM 2089 C C . ILE A 1 289 ? -70.73602 29.61675 2.98926 1.000 103.63955 289 ILE A C 1
ATOM 2090 O O . ILE A 1 289 ? -70.40631 30.12672 1.91658 1.000 101.75805 289 ILE A O 1
ATOM 2095 N N . PHE A 1 290 ? -71.79809 30.03915 3.67033 1.000 106.21415 290 PHE A N 1
ATOM 2096 C CA . PHE A 1 290 ? -72.69559 31.04575 3.12275 1.000 106.37155 290 PHE A CA 1
ATOM 2097 C C . PHE A 1 290 ? -72.35837 32.46634 3.55565 1.000 103.56206 290 PHE A C 1
ATOM 2098 O O . PHE A 1 290 ? -72.86930 33.40669 2.93549 1.000 100.63723 290 PHE A O 1
ATOM 2106 N N . PHE A 1 291 ? -71.54361 32.65848 4.60216 1.000 104.31471 291 PHE A N 1
ATOM 2107 C CA . PHE A 1 291 ? -71.22417 34.01994 5.02919 1.000 103.26672 291 PHE A CA 1
ATOM 2108 C C . PHE A 1 291 ? -70.64578 34.79598 3.86504 1.000 97.84804 291 PHE A C 1
ATOM 2109 O O . PHE A 1 291 ? -69.65790 34.37653 3.25370 1.000 95.34563 291 PHE A O 1
ATOM 2117 N N . ASN A 1 292 ? -71.26339 35.93924 3.58166 1.000 98.05447 292 ASN A N 1
ATOM 2118 C CA . ASN A 1 292 ? -70.88603 36.75653 2.44391 1.000 98.44114 292 ASN A CA 1
ATOM 2119 C C . ASN A 1 292 ? -70.86551 35.89280 1.18225 1.000 97.88556 292 ASN A C 1
ATOM 2120 O O . ASN A 1 292 ? -69.84562 35.74346 0.51301 1.000 97.05820 292 ASN A O 1
ATOM 2125 N N . HIS A 1 293 ? -72.00287 35.23037 0.93959 1.000 103.41625 293 HIS A N 1
ATOM 2126 C CA . HIS A 1 293 ? -72.36054 34.54981 -0.31052 1.000 103.51253 293 HIS A CA 1
ATOM 2127 C C . HIS A 1 293 ? -71.33922 33.50341 -0.76924 1.000 100.41317 293 HIS A C 1
ATOM 2128 O O . HIS A 1 293 ? -71.39461 33.04613 -1.90438 1.000 104.82491 293 HIS A O 1
ATOM 2135 N N . GLY A 1 294 ? -70.43916 33.05173 0.09033 1.000 99.29902 294 GLY A N 1
ATOM 2136 C CA . GLY A 1 294 ? -69.32880 32.25949 -0.38805 1.000 99.70056 294 GLY A CA 1
ATOM 2137 C C . GLY A 1 294 ? -68.24212 33.06578 -1.06014 1.000 100.52599 294 GLY A C 1
ATOM 2138 O O . GLY A 1 294 ? -67.33532 32.47307 -1.65771 1.000 99.94230 294 GLY A O 1
ATOM 2139 N N . GLN A 1 295 ? -68.31154 34.40445 -0.97871 1.000 100.90352 295 GLN A N 1
ATOM 2140 C CA . GLN A 1 295 ? -67.28794 35.28205 -1.54229 1.000 102.47869 295 GLN A CA 1
ATOM 2141 C C . GLN A 1 295 ? -66.01015 35.27284 -0.70873 1.000 103.81102 295 GLN A C 1
ATOM 2142 O O . GLN A 1 295 ? -65.00416 35.86711 -1.10949 1.000 104.88564 295 GLN A O 1
ATOM 2148 N N . CYS A 1 296 ? -66.03797 34.64509 0.45620 1.000 102.16543 296 CYS A N 1
ATOM 2149 C CA . CYS A 1 296 ? -64.86133 34.59285 1.30160 1.000 100.37888 296 CYS A CA 1
ATOM 2150 C C . CYS A 1 296 ? -63.82424 33.65069 0.71438 1.000 100.68269 296 CYS A C 1
ATOM 2151 O O . CYS A 1 296 ? -64.11634 32.48597 0.42298 1.000 98.14307 296 CYS A O 1
ATOM 2154 N N . CYS A 1 297 ? -62.61074 34.17821 0.52903 1.000 106.24874 297 CYS A N 1
ATOM 2155 C CA . CYS A 1 297 ? -61.47402 33.36398 0.10751 1.000 105.63713 297 CYS A CA 1
ATOM 2156 C C . CYS A 1 297 ? -61.37641 32.09644 0.94462 1.000 104.26882 297 CYS A C 1
ATOM 2157 O O . CYS A 1 297 ? -61.22722 30.99189 0.41255 1.000 104.31874 297 CYS A O 1
ATOM 2160 N N . CYS A 1 298 ? -61.46901 32.24728 2.26523 1.000 106.51892 298 CYS A N 1
ATOM 2161 C CA . CYS A 1 298 ? -61.48258 31.13152 3.20632 1.000 102.97013 298 CYS A CA 1
ATOM 2162 C C . CYS A 1 298 ? -62.92599 30.69988 3.43424 1.000 106.36094 298 CYS A C 1
ATOM 2163 O O . CYS A 1 298 ? -63.66646 31.34957 4.18264 1.000 108.65506 298 CYS A O 1
ATOM 2166 N N . ALA A 1 299 ? -63.33107 29.60532 2.79507 1.000 102.89904 299 ALA A N 1
ATOM 2167 C CA . ALA A 1 299 ? -64.71358 29.16305 2.89818 1.000 101.34533 299 ALA A CA 1
ATOM 2168 C C . ALA A 1 299 ? -64.75632 27.64947 2.95468 1.000 101.90128 299 ALA A C 1
ATOM 2169 O O . ALA A 1 299 ? -63.95181 26.97490 2.30692 1.000 103.56675 299 ALA A O 1
ATOM 2171 N N . GLY A 1 300 ? -65.71912 27.12793 3.71938 1.000 99.79534 300 GLY A N 1
ATOM 2172 C CA . GLY A 1 300 ? -65.96911 25.70060 3.78660 1.000 98.40902 300 GLY A CA 1
ATOM 2173 C C . GLY A 1 300 ? -66.51676 25.10826 2.50071 1.000 101.10840 300 GLY A C 1
ATOM 2174 O O . GLY A 1 300 ? -67.60310 24.52438 2.50000 1.000 101.69150 300 GLY A O 1
ATOM 2175 N N . SER A 1 301 ? -65.75878 25.23936 1.40527 1.000 101.66045 301 SER A N 1
ATOM 2176 C CA . SER A 1 301 ? -66.17931 24.72036 0.10461 1.000 100.88868 301 SER A CA 1
ATOM 2177 C C . SER A 1 301 ? -66.49702 23.22619 0.14655 1.000 106.64915 301 SER A C 1
ATOM 2178 O O . SER A 1 301 ? -67.33437 22.74688 -0.63200 1.000 107.73336 301 SER A O 1
ATOM 2181 N N . ARG A 1 302 ? -65.84682 22.47313 1.03607 1.000 100.28107 302 ARG A N 1
ATOM 2182 C CA . ARG A 1 302 ? -66.07513 21.03645 1.15178 1.000 100.10342 302 ARG A CA 1
ATOM 2183 C C . ARG A 1 302 ? -66.08171 20.66006 2.63288 1.000 97.91405 302 ARG A C 1
ATOM 2184 O O . ARG A 1 302 ? -65.19281 21.08359 3.37827 1.000 91.78778 302 ARG A O 1
ATOM 2192 N N . VAL A 1 303 ? -67.08184 19.86045 3.04878 1.000 98.05040 303 VAL A N 1
ATOM 2193 C CA . VAL A 1 303 ? -67.39728 19.56808 4.44907 1.000 89.34232 303 VAL A CA 1
ATOM 2194 C C . VAL A 1 303 ? -67.43555 18.05985 4.64925 1.000 91.62745 303 VAL A C 1
ATOM 2195 O O . VAL A 1 303 ? -67.98549 17.33793 3.81432 1.000 100.99660 303 VAL A O 1
ATOM 2199 N N . TYR A 1 304 ? -66.85754 17.57183 5.74617 1.000 90.56055 304 TYR A N 1
ATOM 2200 C CA . TYR A 1 304 ? -66.62926 16.13592 5.90113 1.000 94.24084 304 TYR A CA 1
ATOM 2201 C C . TYR A 1 304 ? -67.13792 15.68366 7.27106 1.000 101.85191 304 TYR A C 1
ATOM 2202 O O . TYR A 1 304 ? -66.86264 16.34706 8.27832 1.000 108.61529 304 TYR A O 1
ATOM 2211 N N . VAL A 1 305 ? -67.85824 14.54733 7.32672 1.000 99.44398 305 VAL A N 1
ATOM 2212 C CA . VAL A 1 305 ? -68.53405 14.09607 8.54685 1.000 94.13136 305 VAL A CA 1
ATOM 2213 C C . VAL A 1 305 ? -68.26967 12.61699 8.79754 1.000 96.99214 305 VAL A C 1
ATOM 2214 O O . VAL A 1 305 ? -68.09908 11.82511 7.86747 1.000 102.59027 305 VAL A O 1
ATOM 2218 N N . GLN A 1 306 ? -68.26538 12.24144 10.07249 1.000 98.76692 306 GLN A N 1
ATOM 2219 C CA . GLN A 1 306 ? -67.86834 10.89233 10.44139 1.000 103.60772 306 GLN A CA 1
ATOM 2220 C C . GLN A 1 306 ? -68.89627 9.88962 9.92138 1.000 111.64314 306 GLN A C 1
ATOM 2221 O O . GLN A 1 306 ? -70.10733 10.14486 9.94158 1.000 114.91890 306 GLN A O 1
ATOM 2227 N N . GLU A 1 307 ? -68.39981 8.74049 9.44126 1.000 111.68264 307 GLU A N 1
ATOM 2228 C CA . GLU A 1 307 ? -69.26205 7.68114 8.91579 1.000 115.68811 307 GLU A CA 1
ATOM 2229 C C . GLU A 1 307 ? -70.40105 7.29511 9.85331 1.000 123.17252 307 GLU A C 1
ATOM 2230 O O . GLU A 1 307 ? -71.34877 6.63850 9.41356 1.000 132.86359 307 GLU A O 1
ATOM 2236 N N . SER A 1 308 ? -70.33914 7.67385 11.12720 1.000 122.26904 308 SER A N 1
ATOM 2237 C CA . SER A 1 308 ? -71.35592 7.24475 12.07644 1.000 124.82383 308 SER A CA 1
ATOM 2238 C C . SER A 1 308 ? -72.52536 8.21186 12.17664 1.000 123.46933 308 SER A C 1
ATOM 2239 O O . SER A 1 308 ? -73.65900 7.78116 12.41739 1.000 120.94909 308 SER A O 1
ATOM 2242 N N . ILE A 1 309 ? -72.28153 9.50516 12.00838 1.000 123.69677 309 ILE A N 1
ATOM 2243 C CA . ILE A 1 309 ? -73.30014 10.51182 12.26351 1.000 128.28058 309 ILE A CA 1
ATOM 2244 C C . ILE A 1 309 ? -73.63301 11.31010 10.99972 1.000 127.99615 309 ILE A C 1
ATOM 2245 O O . ILE A 1 309 ? -74.25497 12.36851 11.06615 1.000 122.01210 309 ILE A O 1
ATOM 2250 N N . TYR A 1 310 ? -73.29072 10.75838 9.83607 1.000 131.76806 310 TYR A N 1
ATOM 2251 C CA . TYR A 1 310 ? -73.45657 11.48150 8.57909 1.000 139.39411 310 TYR A CA 1
ATOM 2252 C C . TYR A 1 310 ? -74.92771 11.76430 8.27390 1.000 139.51553 310 TYR A C 1
ATOM 2253 O O . TYR A 1 310 ? -75.32285 12.91816 8.06654 1.000 137.32662 310 TYR A O 1
ATOM 2262 N N . ASP A 1 311 ? -75.75781 10.72074 8.23912 1.000 141.88464 311 ASP A N 1
ATOM 2263 C CA . ASP A 1 311 ? -77.13773 10.90213 7.80470 1.000 139.54216 311 ASP A CA 1
ATOM 2264 C C . ASP A 1 311 ? -77.88831 11.81146 8.76772 1.000 134.34501 311 ASP A C 1
ATOM 2265 O O . ASP A 1 311 ? -78.56684 12.75543 8.34493 1.000 131.33253 311 ASP A O 1
ATOM 2270 N N . LYS A 1 312 ? -77.75595 11.55106 10.07411 1.000 135.26123 312 LYS A N 1
ATOM 2271 C CA . LYS A 1 312 ? -78.29750 12.45601 11.08678 1.000 131.40287 312 LYS A CA 1
ATOM 2272 C C . LYS A 1 312 ? -77.83547 13.88375 10.84857 1.000 129.82964 312 LYS A C 1
ATOM 2273 O O . LYS A 1 312 ? -78.61785 14.83630 10.96396 1.000 124.17313 312 LYS A O 1
ATOM 2279 N N . PHE A 1 313 ? -76.55601 14.04345 10.51735 1.000 133.91567 313 PHE A N 1
ATOM 2280 C CA . PHE A 1 313 ? -75.99097 15.37040 10.34239 1.000 130.41797 313 PHE A CA 1
ATOM 2281 C C . PHE A 1 313 ? -76.59430 16.06890 9.13739 1.000 130.21445 313 PHE A C 1
ATOM 2282 O O . PHE A 1 313 ? -76.85165 17.28006 9.17522 1.000 129.76583 313 PHE A O 1
ATOM 2290 N N . VAL A 1 314 ? -76.80236 15.32257 8.04999 1.000 127.95210 314 VAL A N 1
ATOM 2291 C CA . VAL A 1 314 ? -77.15047 15.95835 6.78329 1.000 134.79793 314 VAL A CA 1
ATOM 2292 C C . VAL A 1 314 ? -78.51182 16.63351 6.88264 1.000 137.19462 314 VAL A C 1
ATOM 2293 O O . VAL A 1 314 ? -78.70006 17.75855 6.39751 1.000 137.32893 314 VAL A O 1
ATOM 2297 N N . GLN A 1 315 ? -79.47523 15.97030 7.53146 1.000 133.87132 315 GLN A N 1
ATOM 2298 C CA . GLN A 1 315 ? -80.83052 16.50752 7.56979 1.000 135.33533 315 GLN A CA 1
ATOM 2299 C C . GLN A 1 315 ? -80.88774 17.79132 8.38638 1.000 137.99710 315 GLN A C 1
ATOM 2300 O O . GLN A 1 315 ? -81.59965 18.73487 8.02272 1.000 146.64915 315 GLN A O 1
ATOM 2306 N N . LYS A 1 316 ? -80.12271 17.85819 9.47951 1.000 139.32516 316 LYS A N 1
ATOM 2307 C CA . LYS A 1 316 ? -80.13028 19.05819 10.31249 1.000 141.97070 316 LYS A CA 1
ATOM 2308 C C . LYS A 1 316 ? -79.66016 20.28049 9.52834 1.000 140.27724 316 LYS A C 1
ATOM 2309 O O . LYS A 1 316 ? -80.08821 21.40764 9.80962 1.000 137.27273 316 LYS A O 1
ATOM 2315 N N . PHE A 1 317 ? -78.82360 20.06676 8.51160 1.000 137.66271 317 PHE A N 1
ATOM 2316 C CA . PHE A 1 317 ? -78.21586 21.17702 7.78871 1.000 137.94217 317 PHE A CA 1
ATOM 2317 C C . PHE A 1 317 ? -79.21906 21.88319 6.86917 1.000 146.30758 317 PHE A C 1
ATOM 2318 O O . PHE A 1 317 ? -79.24320 23.11926 6.79687 1.000 138.83892 317 PHE A O 1
ATOM 2326 N N . LYS A 1 318 ? -80.04838 21.12649 6.15590 1.000 158.26861 318 LYS A N 1
ATOM 2327 C CA . LYS A 1 318 ? -81.01475 21.72544 5.23645 1.000 160.02671 318 LYS A CA 1
ATOM 2328 C C . LYS A 1 318 ? -82.40117 21.78481 5.86147 1.000 165.79583 318 LYS A C 1
ATOM 2329 O O . LYS A 1 318 ? -82.53885 21.80551 7.08246 1.000 173.71783 318 LYS A O 1
ATOM 2335 N N . PRO A 1 338 ? -76.78830 37.95519 -3.31208 1.000 105.72810 338 PRO A N 1
ATOM 2336 C CA . PRO A 1 338 ? -76.34170 38.93204 -4.31348 1.000 111.81122 338 PRO A CA 1
ATOM 2337 C C . PRO A 1 338 ? -74.84779 38.88874 -4.60961 1.000 111.83230 338 PRO A C 1
ATOM 2338 O O . PRO A 1 338 ? -74.03700 39.32215 -3.76758 1.000 106.22264 338 PRO A O 1
ATOM 2342 N N . GLN A 1 339 ? -74.49508 38.37694 -5.79166 1.000 110.28245 339 GLN A N 1
ATOM 2343 C CA . GLN A 1 339 ? -73.13799 38.50398 -6.30153 1.000 109.74660 339 GLN A CA 1
ATOM 2344 C C . GLN A 1 339 ? -72.92586 39.90157 -6.86902 1.000 106.27168 339 GLN A C 1
ATOM 2345 O O . GLN A 1 339 ? -73.84152 40.71980 -6.94395 1.000 99.27487 339 GLN A O 1
ATOM 2351 N N . VAL A 1 340 ? -71.69223 40.17685 -7.27297 1.000 110.25394 340 VAL A N 1
ATOM 2352 C CA . VAL A 1 340 ? -71.32546 41.56731 -7.50330 1.000 112.34106 340 VAL A CA 1
ATOM 2353 C C . VAL A 1 340 ? -71.60139 41.98406 -8.94383 1.000 119.72055 340 VAL A C 1
ATOM 2354 O O . VAL A 1 340 ? -71.96968 43.13590 -9.20813 1.000 117.44903 340 VAL A O 1
ATOM 2358 N N . SER A 1 341 ? -71.44736 41.06618 -9.89557 1.000 127.25499 341 SER A N 1
ATOM 2359 C CA . SER A 1 341 ? -71.78479 41.36208 -11.27952 1.000 133.48551 341 SER A CA 1
ATOM 2360 C C . SER A 1 341 ? -72.23015 40.08106 -11.96582 1.000 154.03010 341 SER A C 1
ATOM 2361 O O . SER A 1 341 ? -72.11918 38.98266 -11.41647 1.000 159.07294 341 SER A O 1
ATOM 2364 N N . LYS A 1 342 ? -72.73736 40.24687 -13.18830 1.000 155.98361 342 LYS A N 1
ATOM 2365 C CA . LYS A 1 342 ? -73.25323 39.12378 -13.96128 1.000 160.53931 342 LYS A CA 1
ATOM 2366 C C . LYS A 1 342 ? -72.23290 38.00437 -14.08642 1.000 178.94079 342 LYS A C 1
ATOM 2367 O O . LYS A 1 342 ? -72.57923 36.82133 -14.01375 1.000 185.22799 342 LYS A O 1
ATOM 2373 N N . VAL A 1 343 ? -70.96678 38.35939 -14.29842 1.000 184.09858 343 VAL A N 1
ATOM 2374 C CA . VAL A 1 343 ? -69.97606 37.35029 -14.65829 1.000 197.61215 343 VAL A CA 1
ATOM 2375 C C . VAL A 1 343 ? -69.69237 36.43311 -13.47728 1.000 207.77777 343 VAL A C 1
ATOM 2376 O O . VAL A 1 343 ? -69.68523 35.20475 -13.61300 1.000 208.14280 343 VAL A O 1
ATOM 2380 N N . GLN A 1 344 ? -69.45020 37.00915 -12.30127 1.000 239.06251 344 GLN A N 1
ATOM 2381 C CA . GLN A 1 344 ? -69.33682 36.17533 -11.11413 1.000 248.07411 344 GLN A CA 1
ATOM 2382 C C . GLN A 1 344 ? -70.60861 35.36126 -10.93292 1.000 252.88785 344 GLN A C 1
ATOM 2383 O O . GLN A 1 344 ? -70.56499 34.19539 -10.52542 1.000 265.57358 344 GLN A O 1
ATOM 2389 N N . PHE A 1 345 ? -71.75037 35.95648 -11.27765 1.000 196.40006 345 PHE A N 1
ATOM 2390 C CA . PHE A 1 345 ? -73.02036 35.24826 -11.23564 1.000 181.00084 345 PHE A CA 1
ATOM 2391 C C . PHE A 1 345 ? -73.03610 34.09162 -12.22239 1.000 182.89119 345 PHE A C 1
ATOM 2392 O O . PHE A 1 345 ? -73.82798 33.15829 -12.06987 1.000 172.14770 345 PHE A O 1
ATOM 2400 N N . ASP A 1 346 ? -72.17264 34.12546 -13.23612 1.000 190.19425 346 ASP A N 1
ATOM 2401 C CA . ASP A 1 346 ? -72.27101 33.11766 -14.28362 1.000 189.60131 346 ASP A CA 1
ATOM 2402 C C . ASP A 1 346 ? -71.38829 31.90828 -14.01371 1.000 180.85314 346 ASP A C 1
ATOM 2403 O O . ASP A 1 346 ? -71.74234 30.79195 -14.40171 1.000 173.06512 346 ASP A O 1
ATOM 2408 N N . ARG A 1 347 ? -70.24364 32.09662 -13.35726 1.000 183.32217 347 ARG A N 1
ATOM 2409 C CA . ARG A 1 347 ? -69.37941 30.94982 -13.09687 1.000 174.85189 347 ARG A CA 1
ATOM 2410 C C . ARG A 1 347 ? -70.00267 29.99215 -12.08975 1.000 163.32989 347 ARG A C 1
ATOM 2411 O O . ARG A 1 347 ? -69.78908 28.77965 -12.17071 1.000 156.57081 347 ARG A O 1
ATOM 2419 N N . ILE A 1 348 ? -70.77952 30.50641 -11.14409 1.000 163.17782 348 ILE A N 1
ATOM 2420 C CA . ILE A 1 348 ? -71.50710 29.62312 -10.24619 1.000 153.87575 348 ILE A CA 1
ATOM 2421 C C . ILE A 1 348 ? -72.54361 28.81929 -11.02497 1.000 149.64325 348 ILE A C 1
ATOM 2422 O O . ILE A 1 348 ? -72.69678 27.61430 -10.80468 1.000 144.86321 348 ILE A O 1
ATOM 2427 N N . MET A 1 349 ? -73.23565 29.44827 -11.98274 1.000 154.93523 349 MET A N 1
ATOM 2428 C CA . MET A 1 349 ? -74.21233 28.68682 -12.74932 1.000 150.06805 349 MET A CA 1
ATOM 2429 C C . MET A 1 349 ? -73.51587 27.70371 -13.68251 1.000 151.27232 349 MET A C 1
ATOM 2430 O O . MET A 1 349 ? -74.08002 26.65704 -14.01986 1.000 150.29619 349 MET A O 1
ATOM 2435 N N . GLU A 1 350 ? -72.29352 28.02186 -14.11034 1.000 153.25522 350 GLU A N 1
ATOM 2436 C CA . GLU A 1 350 ? -71.47407 27.03729 -14.80538 1.000 151.88126 350 GLU A CA 1
ATOM 2437 C C . GLU A 1 350 ? -71.16534 25.86390 -13.89112 1.000 149.15782 350 GLU A C 1
ATOM 2438 O O . GLU A 1 350 ? -71.38676 24.70152 -14.25197 1.000 142.84758 350 GLU A O 1
ATOM 2444 N N . TYR A 1 351 ? -70.67244 26.16234 -12.68174 1.000 154.58132 351 TYR A N 1
ATOM 2445 C CA . TYR A 1 351 ? -70.22224 25.11974 -11.76879 1.000 148.36634 351 TYR A CA 1
ATOM 2446 C C . TYR A 1 351 ? -71.40415 24.36488 -11.17319 1.000 143.80622 351 TYR A C 1
ATOM 2447 O O . TYR A 1 351 ? -71.26663 23.19299 -10.80499 1.000 147.00936 351 TYR A O 1
ATOM 2456 N N . ILE A 1 352 ? -72.56706 25.01470 -11.06441 1.000 143.53303 352 ILE A N 1
ATOM 2457 C CA . ILE A 1 352 ? -73.76122 24.31214 -10.60262 1.000 137.01257 352 ILE A CA 1
ATOM 2458 C C . ILE A 1 352 ? -74.19548 23.28440 -11.64348 1.000 140.51602 352 ILE A C 1
ATOM 2459 O O . ILE A 1 352 ? -74.56698 22.15085 -11.30743 1.000 134.63244 352 ILE A O 1
ATOM 2464 N N . GLN A 1 353 ? -74.10188 23.65711 -12.92703 1.000 146.77504 353 GLN A N 1
ATOM 2465 C CA . GLN A 1 353 ? -74.39635 22.75459 -14.03478 1.000 144.97776 353 GLN A CA 1
ATOM 2466 C C . GLN A 1 353 ? -73.46664 21.55185 -14.00549 1.000 142.36608 353 GLN A C 1
ATOM 2467 O O . GLN A 1 353 ? -73.91676 20.40119 -14.06592 1.000 148.91486 353 GLN A O 1
ATOM 2473 N N . ALA A 1 354 ? -72.15980 21.80577 -13.89460 1.000 140.06257 354 ALA A N 1
ATOM 2474 C CA . ALA A 1 354 ? -71.18989 20.72562 -13.78271 1.000 139.90347 354 ALA A CA 1
ATOM 2475 C C . ALA A 1 354 ? -71.53759 19.78550 -12.64390 1.000 135.59111 354 ALA A C 1
ATOM 2476 O O . ALA A 1 354 ? -71.18464 18.60252 -12.68417 1.000 134.31939 354 ALA A O 1
ATOM 2478 N N . GLY A 1 355 ? -72.23770 20.29020 -11.62800 1.000 135.68649 355 GLY A N 1
ATOM 2479 C CA . GLY A 1 355 ? -72.59804 19.44638 -10.50374 1.000 132.49198 355 GLY A CA 1
ATOM 2480 C C . GLY A 1 355 ? -73.55471 18.33812 -10.89758 1.000 132.16203 355 GLY A C 1
ATOM 2481 O O . GLY A 1 355 ? -73.26922 17.15433 -10.70547 1.000 130.98027 355 GLY A O 1
ATOM 2482 N N . LYS A 1 356 ? -74.70937 18.70479 -11.45269 1.000 131.77279 356 LYS A N 1
ATOM 2483 C CA . LYS A 1 356 ? -75.66951 17.68000 -11.83904 1.000 129.91131 356 LYS A CA 1
ATOM 2484 C C . LYS A 1 356 ? -75.11900 16.81493 -12.96586 1.000 134.17817 356 LYS A C 1
ATOM 2485 O O . LYS A 1 356 ? -75.38956 15.60813 -13.01377 1.000 132.81054 356 LYS A O 1
ATOM 2491 N N . ASP A 1 357 ? -74.33367 17.41177 -13.87394 1.000 134.95496 357 ASP A N 1
ATOM 2492 C CA . ASP A 1 357 ? -73.65739 16.63545 -14.91470 1.000 134.59709 357 ASP A CA 1
ATOM 2493 C C . ASP A 1 357 ? -72.77522 15.55440 -14.30741 1.000 134.04870 357 ASP A C 1
ATOM 2494 O O . ASP A 1 357 ? -72.79637 14.39499 -14.73935 1.000 134.33679 357 ASP A O 1
ATOM 2499 N N . ALA A 1 358 ? -72.00393 15.91704 -13.28050 1.000 134.67425 358 ALA A N 1
ATOM 2500 C CA . ALA A 1 358 ? -71.19705 14.94219 -12.55993 1.000 127.78669 358 ALA A CA 1
ATOM 2501 C C . ALA A 1 358 ? -72.02660 13.80782 -11.98286 1.000 128.02606 358 ALA A C 1
ATOM 2502 O O . ALA A 1 358 ? -71.45032 12.83615 -11.48664 1.000 124.72394 358 ALA A O 1
ATOM 2504 N N . GLY A 1 359 ? -73.35443 13.90112 -12.03733 1.000 129.82095 359 GLY A N 1
ATOM 2505 C CA . GLY A 1 359 ? -74.21362 12.88872 -11.46401 1.000 131.73993 359 GLY A CA 1
ATOM 2506 C C . GLY A 1 359 ? -74.34536 12.95586 -9.96380 1.000 122.73931 359 GLY A C 1
ATOM 2507 O O . GLY A 1 359 ? -74.96449 12.06537 -9.36917 1.000 116.24830 359 GLY A O 1
ATOM 2508 N N . ALA A 1 360 ? -73.78908 13.98689 -9.33838 1.000 123.19247 360 ALA A N 1
ATOM 2509 C CA . ALA A 1 360 ? -73.82286 14.10440 -7.88996 1.000 124.01911 360 ALA A CA 1
ATOM 2510 C C . ALA A 1 360 ? -75.21567 14.50243 -7.41591 1.000 122.90648 360 ALA A C 1
ATOM 2511 O O . ALA A 1 360 ? -75.83346 15.41142 -7.97949 1.000 123.22383 360 ALA A O 1
ATOM 2513 N N . THR A 1 361 ? -75.70471 13.82032 -6.37432 1.000 122.73319 361 THR A N 1
ATOM 2514 C CA . THR A 1 361 ? -76.97527 14.18452 -5.75294 1.000 120.85688 361 THR A CA 1
ATOM 2515 C C . THR A 1 361 ? -76.88963 15.58515 -5.15632 1.000 120.67590 361 THR A C 1
ATOM 2516 O O . THR A 1 361 ? -75.93990 15.91025 -4.43684 1.000 125.80187 361 THR A O 1
ATOM 2520 N N . VAL A 1 362 ? -77.89967 16.40782 -5.43266 1.000 112.13052 362 VAL A N 1
ATOM 2521 C CA . VAL A 1 362 ? -77.87659 17.80253 -5.00555 1.000 114.68242 362 VAL A CA 1
ATOM 2522 C C . VAL A 1 362 ? -78.77620 18.03025 -3.78702 1.000 118.60700 362 VAL A C 1
ATOM 2523 O O . VAL A 1 362 ? -79.99756 18.12621 -3.90010 1.000 118.40918 362 VAL A O 1
ATOM 2527 N N . PHE A 1 375 ? -78.84738 37.45555 -7.30461 1.000 112.33266 375 PHE A N 1
ATOM 2528 C CA . PHE A 1 375 ? -79.14022 36.66520 -6.11028 1.000 115.48834 375 PHE A CA 1
ATOM 2529 C C . PHE A 1 375 ? -79.16890 35.19355 -6.48642 1.000 117.62815 375 PHE A C 1
ATOM 2530 O O . PHE A 1 375 ? -79.42140 34.86106 -7.64480 1.000 114.10118 375 PHE A O 1
ATOM 2538 N N . ILE A 1 376 ? -78.92080 34.31207 -5.51249 1.000 119.42100 376 ILE A N 1
ATOM 2539 C CA . ILE A 1 376 ? -78.78967 32.88280 -5.78171 1.000 114.87185 376 ILE A CA 1
ATOM 2540 C C . ILE A 1 376 ? -79.30817 32.05459 -4.61538 1.000 110.90083 376 ILE A C 1
ATOM 2541 O O . ILE A 1 376 ? -79.13342 32.41164 -3.44591 1.000 103.05376 376 ILE A O 1
ATOM 2546 N N . GLU A 1 377 ? -79.94960 30.94480 -4.95342 1.000 115.67335 377 GLU A N 1
ATOM 2547 C CA . GLU A 1 377 ? -80.30975 29.93637 -3.97171 1.000 114.17540 377 GLU A CA 1
ATOM 2548 C C . GLU A 1 377 ? -79.05423 29.28390 -3.38433 1.000 113.62349 377 GLU A C 1
ATOM 2549 O O . GLU A 1 377 ? -78.21419 28.76336 -4.13767 1.000 111.86220 377 GLU A O 1
ATOM 2555 N N . PRO A 1 378 ? -78.86900 29.31570 -2.06363 1.000 112.65877 378 PRO A N 1
ATOM 2556 C CA . PRO A 1 378 ? -77.78548 28.53478 -1.45853 1.000 106.46379 378 PRO A CA 1
ATOM 2557 C C . PRO A 1 378 ? -77.91414 27.07002 -1.84288 1.000 105.00234 378 PRO A C 1
ATOM 2558 O O . PRO A 1 378 ? -78.94696 26.43565 -1.61431 1.000 107.06005 378 PRO A O 1
ATOM 2562 N N . THR A 1 379 ? -76.85637 26.53664 -2.44113 1.000 107.13590 379 THR A N 1
ATOM 2563 C CA . THR A 1 379 ? -76.86868 25.20660 -3.02982 1.000 109.81127 379 THR A CA 1
ATOM 2564 C C . THR A 1 379 ? -76.04201 24.23875 -2.19455 1.000 111.45309 379 THR A C 1
ATOM 2565 O O . THR A 1 379 ? -74.96368 24.58977 -1.70533 1.000 111.18151 379 THR A O 1
ATOM 2569 N N . ILE A 1 380 ? -76.53881 23.01501 -2.04814 1.000 112.20193 380 ILE A N 1
ATOM 2570 C CA . ILE A 1 380 ? -75.84855 21.98724 -1.28508 1.000 114.79799 380 ILE A CA 1
ATOM 2571 C C . ILE A 1 380 ? -75.83531 20.69401 -2.08758 1.000 116.17572 380 ILE A C 1
ATOM 2572 O O . ILE A 1 380 ? -76.85588 20.28965 -2.65763 1.000 118.99453 380 ILE A O 1
ATOM 2577 N N . PHE A 1 381 ? -74.67946 20.03934 -2.11268 1.000 112.17361 381 PHE A N 1
ATOM 2578 C CA . PHE A 1 381 ? -74.51425 18.73772 -2.73808 1.000 116.45384 381 PHE A CA 1
ATOM 2579 C C . PHE A 1 381 ? -74.12319 17.69039 -1.71032 1.000 117.43852 381 PHE A C 1
ATOM 2580 O O . PHE A 1 381 ? -73.46816 17.99791 -0.70947 1.000 117.79867 381 PHE A O 1
ATOM 2588 N N . SER A 1 382 ? -74.52890 16.44706 -1.97594 1.000 119.68870 382 SER A N 1
ATOM 2589 C CA . SER A 1 382 ? -74.21185 15.31840 -1.11275 1.000 123.62393 382 SER A CA 1
ATOM 2590 C C . SER A 1 382 ? -73.81207 14.11999 -1.95929 1.000 124.02355 382 SER A C 1
ATOM 2591 O O . SER A 1 382 ? -74.06571 14.06675 -3.17274 1.000 117.64943 382 SER A O 1
ATOM 2594 N N . ASN A 1 383 ? -73.20027 13.14542 -1.27284 1.000 123.91285 383 ASN A N 1
ATOM 2595 C CA . ASN A 1 383 ? -72.61691 11.95275 -1.89767 1.000 126.14424 383 ASN A CA 1
ATOM 2596 C C . ASN A 1 383 ? -71.90440 12.32133 -3.20353 1.000 120.81118 383 ASN A C 1
ATOM 2597 O O . ASN A 1 383 ? -71.97436 11.61654 -4.21968 1.000 111.12845 383 ASN A O 1
ATOM 2602 N N . VAL A 1 384 ? -71.26046 13.49484 -3.16395 1.000 124.48852 384 VAL A N 1
ATOM 2603 C CA . VAL A 1 384 ? -70.28675 13.89617 -4.17116 1.000 120.72161 384 VAL A CA 1
ATOM 2604 C C . VAL A 1 384 ? -69.12943 12.90456 -4.14270 1.000 120.71595 384 VAL A C 1
ATOM 2605 O O . VAL A 1 384 ? -68.74018 12.41194 -3.07207 1.000 115.84082 384 VAL A O 1
ATOM 2609 N N . THR A 1 385 ? -68.56317 12.59682 -5.32241 1.000 124.81951 385 THR A N 1
ATOM 2610 C CA . THR A 1 385 ? -67.46795 11.61814 -5.35675 1.000 125.82862 385 THR A CA 1
ATOM 2611 C C . THR A 1 385 ? -66.21513 12.26986 -4.74512 1.000 130.11036 385 THR A C 1
ATOM 2612 O O . THR A 1 385 ? -66.33783 13.30922 -4.08331 1.000 133.26683 385 THR A O 1
ATOM 2616 N N . GLU A 1 386 ? -65.00837 11.72413 -4.96282 1.000 129.50918 386 GLU A N 1
ATOM 2617 C CA . GLU A 1 386 ? -63.81884 12.36210 -4.40770 1.000 127.02808 386 GLU A CA 1
ATOM 2618 C C . GLU A 1 386 ? -63.08262 13.23924 -5.41118 1.000 125.55596 386 GLU A C 1
ATOM 2619 O O . GLU A 1 386 ? -62.65571 14.34255 -5.05420 1.000 122.69338 386 GLU A O 1
ATOM 2625 N N . ASP A 1 387 ? -62.92706 12.79432 -6.65971 1.000 124.63845 387 ASP A N 1
ATOM 2626 C CA . ASP A 1 387 ? -62.27564 13.60096 -7.69603 1.000 124.54023 387 ASP A CA 1
ATOM 2627 C C . ASP A 1 387 ? -63.35282 14.19820 -8.60061 1.000 122.64797 387 ASP A C 1
ATOM 2628 O O . ASP A 1 387 ? -63.88295 13.50420 -9.46956 1.000 122.19607 387 ASP A O 1
ATOM 2633 N N . MET A 1 388 ? -63.64174 15.49228 -8.44993 1.000 118.64987 388 MET A N 1
ATOM 2634 C CA . MET A 1 388 ? -64.52526 16.15392 -9.39397 1.000 122.40662 388 MET A CA 1
ATOM 2635 C C . MET A 1 388 ? -64.05011 17.56234 -9.59874 1.000 120.72935 388 MET A C 1
ATOM 2636 O O . MET A 1 388 ? -63.31234 18.10470 -8.78375 1.000 122.07089 388 MET A O 1
ATOM 2641 N N . LYS A 1 389 ? -64.58978 18.18459 -10.63685 1.000 120.66387 389 LYS A N 1
ATOM 2642 C CA . LYS A 1 389 ? -64.43225 19.61453 -10.79360 1.000 122.52567 389 LYS A CA 1
ATOM 2643 C C . LYS A 1 389 ? -65.09151 20.34393 -9.63468 1.000 121.54013 389 LYS A C 1
ATOM 2644 O O . LYS A 1 389 ? -64.55247 21.33183 -9.12992 1.000 125.94284 389 LYS A O 1
ATOM 2650 N N . ILE A 1 390 ? -66.24690 19.85010 -9.18129 1.000 118.01094 390 ILE A N 1
ATOM 2651 C CA . ILE A 1 390 ? -67.07865 20.61080 -8.26424 1.000 115.35825 390 ILE A CA 1
ATOM 2652 C C . ILE A 1 390 ? -66.36989 20.84277 -6.94187 1.000 115.92924 390 ILE A C 1
ATOM 2653 O O . ILE A 1 390 ? -66.65914 21.81734 -6.23715 1.000 112.02222 390 ILE A O 1
ATOM 2658 N N . VAL A 1 391 ? -65.41435 19.98632 -6.60439 1.000 118.83230 391 VAL A N 1
ATOM 2659 C CA . VAL A 1 391 ? -64.68340 20.09241 -5.35288 1.000 120.04924 391 VAL A CA 1
ATOM 2660 C C . VAL A 1 391 ? -63.35829 20.81944 -5.53302 1.000 124.57647 391 VAL A C 1
ATOM 2661 O O . VAL A 1 391 ? -62.99784 21.66613 -4.71672 1.000 124.80800 391 VAL A O 1
ATOM 2665 N N . LYS A 1 392 ? -62.63296 20.52843 -6.60957 1.000 119.27386 392 LYS A N 1
ATOM 2666 C CA . LYS A 1 392 ? -61.21162 20.84104 -6.62029 1.000 116.51739 392 LYS A CA 1
ATOM 2667 C C . LYS A 1 392 ? -60.91003 22.27284 -7.06009 1.000 125.26195 392 LYS A C 1
ATOM 2668 O O . LYS A 1 392 ? -59.92444 22.85142 -6.59673 1.000 129.26626 392 LYS A O 1
ATOM 2674 N N . GLU A 1 393 ? -61.70802 22.87784 -7.94536 1.000 127.67569 393 GLU A N 1
ATOM 2675 C CA . GLU A 1 393 ? -61.43721 24.26863 -8.28760 1.000 131.73547 393 GLU A CA 1
ATOM 2676 C C . GLU A 1 393 ? -62.44437 25.16793 -7.57161 1.000 128.40209 393 GLU A C 1
ATOM 2677 O O . GLU A 1 393 ? -63.33186 24.70616 -6.85146 1.000 118.61217 393 GLU A O 1
ATOM 2683 N N . GLU A 1 394 ? -62.30260 26.47275 -7.78207 1.000 133.07267 394 GLU A N 1
ATOM 2684 C CA . GLU A 1 394 ? -62.74537 27.47421 -6.82505 1.000 127.61869 394 GLU A CA 1
ATOM 2685 C C . GLU A 1 394 ? -64.07724 28.06511 -7.27351 1.000 127.47131 394 GLU A C 1
ATOM 2686 O O . GLU A 1 394 ? -64.13471 28.87516 -8.20974 1.000 130.52354 394 GLU A O 1
ATOM 2692 N N . ILE A 1 395 ? -65.13092 27.67083 -6.55239 1.000 120.93779 395 ILE A N 1
ATOM 2693 C CA . ILE A 1 395 ? -66.50528 28.04624 -6.87215 1.000 116.16491 395 ILE A CA 1
ATOM 2694 C C . ILE A 1 395 ? -66.70095 29.55204 -6.71684 1.000 114.66406 395 ILE A C 1
ATOM 2695 O 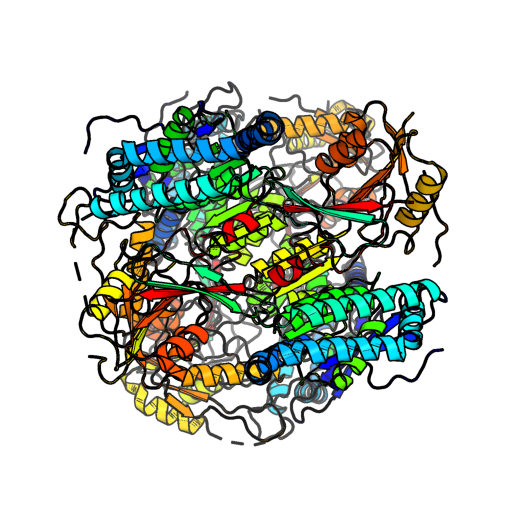O . ILE A 1 395 ? -67.12140 30.24216 -7.65379 1.000 121.30146 395 ILE A O 1
ATOM 2700 N N . PHE A 1 396 ? -66.40506 30.07766 -5.52661 1.000 111.20315 396 PHE A N 1
ATOM 2701 C CA . PHE A 1 396 ? -66.62705 31.48004 -5.16593 1.000 112.30950 396 PHE A CA 1
ATOM 2702 C C . PHE A 1 396 ? -68.11206 31.82452 -5.21876 1.000 109.78261 396 PHE A C 1
ATOM 2703 O O . PHE A 1 396 ? -68.50268 32.91768 -5.62653 1.000 115.54863 396 PHE A O 1
ATOM 2711 N N . GLY A 1 397 ? -68.94347 30.87791 -4.78365 1.000 109.22183 397 GLY A N 1
ATOM 2712 C CA . GLY A 1 397 ? -70.36161 31.09766 -4.59638 1.000 105.84704 397 GLY A CA 1
ATOM 2713 C C . GLY A 1 397 ? -70.95468 30.15910 -3.55578 1.000 105.14179 397 GLY A C 1
ATOM 2714 O O . GLY A 1 397 ? -70.30254 29.20510 -3.11589 1.000 105.17690 397 GLY A O 1
ATOM 2715 N N . PRO A 1 398 ? -72.22458 30.39157 -3.14869 1.000 104.52027 398 PRO A N 1
ATOM 2716 C CA . PRO A 1 398 ? -72.80466 29.56556 -2.08245 1.000 100.47154 398 PRO A CA 1
ATOM 2717 C C . PRO A 1 398 ? -73.08046 28.14540 -2.52712 1.000 102.08783 398 PRO A C 1
ATOM 2718 O O . PRO A 1 398 ? -74.22666 27.80035 -2.78244 1.000 100.78603 398 PRO A O 1
ATOM 2722 N N . VAL A 1 399 ? -72.05311 27.31243 -2.64559 1.000 106.51202 399 VAL A N 1
ATOM 2723 C CA . VAL A 1 399 ? -72.21936 25.88724 -2.92521 1.000 107.81611 399 VAL A CA 1
ATOM 2724 C C . VAL A 1 399 ? -71.33701 25.12207 -1.94990 1.000 106.23604 399 VAL A C 1
ATOM 2725 O O . VAL A 1 399 ? -70.27477 25.59909 -1.53015 1.000 101.45794 399 VAL A O 1
ATOM 2729 N N . CYS A 1 400 ? -71.81909 23.94768 -1.54714 1.000 108.19455 400 CYS A N 1
ATOM 2730 C CA . CYS A 1 400 ? -71.16408 23.13615 -0.53398 1.000 107.04940 400 CYS A CA 1
ATOM 2731 C C . CYS A 1 400 ? -71.32765 21.65329 -0.86025 1.000 110.16815 400 CYS A C 1
ATOM 2732 O O . CYS A 1 400 ? -72.40402 21.22882 -1.28804 1.000 113.58910 400 CYS A O 1
ATOM 2735 N N . SER A 1 401 ? -70.26815 20.86356 -0.65183 1.000 103.34946 401 SER A N 1
ATOM 2736 C CA . SER A 1 401 ? -70.26152 19.45037 -1.02385 1.000 105.62410 401 SER A CA 1
ATOM 2737 C C . SER A 1 401 ? -69.83629 18.61539 0.17849 1.000 107.61502 401 SER A C 1
ATOM 2738 O O . SER A 1 401 ? -68.74088 18.81140 0.71872 1.000 102.34571 401 SER A O 1
ATOM 2741 N N . ILE A 1 402 ? -70.69540 17.66814 0.58069 1.000 106.49453 402 ILE A N 1
ATOM 2742 C CA . ILE A 1 402 ? -70.51898 16.90423 1.81321 1.000 103.97902 402 ILE A CA 1
ATOM 2743 C C . ILE A 1 402 ? -69.80858 15.58928 1.54201 1.000 103.46277 402 ILE A C 1
ATOM 2744 O O . ILE A 1 402 ? -70.09244 14.89685 0.55921 1.000 108.07687 402 ILE A O 1
ATOM 2749 N N . ALA A 1 403 ? -68.89802 15.23351 2.43882 1.000 96.81273 403 ALA A N 1
ATOM 2750 C CA . ALA A 1 403 ? -68.17217 13.98084 2.37424 1.000 95.73254 403 ALA A CA 1
ATOM 2751 C C . ALA A 1 403 ? -68.20963 13.30781 3.73855 1.000 99.76825 403 ALA A C 1
ATOM 2752 O O . ALA A 1 403 ? -68.53433 13.92152 4.75824 1.000 101.06631 403 ALA A O 1
ATOM 2754 N N . LYS A 1 404 ? -67.89534 12.02064 3.74145 1.000 100.35269 404 LYS A N 1
ATOM 2755 C CA . LYS A 1 404 ? -67.98940 11.19356 4.93194 1.000 98.82620 404 LYS A CA 1
ATOM 2756 C C . LYS A 1 404 ? -66.68685 10.44131 5.14201 1.000 101.61910 404 LYS A C 1
ATOM 2757 O O . LYS A 1 404 ? -66.16705 9.80757 4.21725 1.000 103.73321 404 LYS A O 1
ATOM 2763 N N . PHE A 1 405 ? -66.16053 10.51171 6.35621 1.000 99.15678 405 PHE A N 1
ATOM 2764 C CA . PHE A 1 405 ? -64.94382 9.79547 6.67840 1.000 98.70371 405 PHE A CA 1
ATOM 2765 C C . PHE A 1 405 ? -65.19412 8.84286 7.83445 1.000 102.23401 405 PHE A C 1
ATOM 2766 O O . PHE A 1 405 ? -66.23644 8.88192 8.50200 1.000 98.71957 405 PHE A O 1
ATOM 2774 N N . LYS A 1 406 ? -64.21850 7.95322 8.02287 1.000 102.64171 406 LYS A N 1
ATOM 2775 C CA . LYS A 1 406 ? -64.20282 7.04202 9.15479 1.000 103.31671 406 LYS A CA 1
ATOM 2776 C C . LYS A 1 406 ? -63.07713 7.38890 10.12833 1.000 102.81231 406 LYS A C 1
ATOM 2777 O O . LYS A 1 406 ? -63.30671 8.09381 11.11486 1.000 104.57796 406 LYS A O 1
ATOM 2783 N N . THR A 1 407 ? -61.86325 6.91621 9.87029 1.000 101.32536 407 THR A N 1
ATOM 2784 C CA . THR A 1 407 ? -60.80326 7.07637 10.85295 1.000 103.55053 407 THR A CA 1
ATOM 2785 C C . THR A 1 407 ? -60.33224 8.53609 10.90431 1.000 102.13024 407 THR A C 1
ATOM 2786 O O . THR A 1 407 ? -60.63976 9.34108 10.02152 1.000 98.00364 407 THR A O 1
ATOM 2790 N N . LYS A 1 408 ? -59.61201 8.87714 11.99231 1.000 107.54351 408 LYS A N 1
ATOM 2791 C CA . LYS A 1 408 ? -59.06116 10.22797 12.17586 1.000 101.90121 408 LYS A CA 1
ATOM 2792 C C . LYS A 1 408 ? -58.08542 10.59792 11.06050 1.000 104.32003 408 LYS A C 1
ATOM 2793 O O . LYS A 1 408 ? -58.10579 11.73187 10.55246 1.000 96.67665 408 LYS A O 1
ATOM 2799 N N . GLU A 1 409 ? -57.19832 9.65848 10.69169 1.000 102.99242 409 GLU A N 1
ATOM 2800 C CA . GLU A 1 409 ? -56.17770 9.92425 9.68428 1.000 96.27516 409 GLU A CA 1
ATOM 2801 C C . GLU A 1 409 ? -56.76641 10.01701 8.28367 1.000 96.25493 409 GLU A C 1
ATOM 2802 O O . GLU A 1 409 ? -56.10758 10.55139 7.38229 1.000 97.21444 409 GLU A O 1
ATOM 2808 N N . ASP A 1 410 ? -57.99604 9.52819 8.08660 1.000 98.08983 410 ASP A N 1
ATOM 2809 C CA . ASP A 1 410 ? -58.67419 9.70319 6.79963 1.000 100.79202 410 ASP A CA 1
ATOM 2810 C C . ASP A 1 410 ? -59.04571 11.16874 6.58152 1.000 91.96924 410 ASP A C 1
ATOM 2811 O O . ASP A 1 410 ? -58.93158 11.69144 5.46659 1.000 90.23041 410 ASP A O 1
ATOM 2816 N N . ALA A 1 411 ? -59.49034 11.84641 7.64266 1.000 89.82033 411 ALA A N 1
ATOM 2817 C CA . ALA A 1 411 ? -59.81677 13.26498 7.53859 1.000 91.19960 411 ALA A CA 1
ATOM 2818 C C . ALA A 1 411 ? -58.56922 14.09512 7.28046 1.000 89.81374 411 ALA A C 1
ATOM 2819 O O . ALA A 1 411 ? -58.64588 15.18785 6.70319 1.000 83.10827 411 ALA A O 1
ATOM 2821 N N . ILE A 1 412 ? -57.41037 13.61319 7.73262 1.000 89.35533 412 ILE A N 1
ATOM 2822 C CA . ILE A 1 412 ? -56.16798 14.28603 7.37357 1.000 86.65921 412 ILE A CA 1
ATOM 2823 C C . ILE A 1 412 ? -55.91029 14.12675 5.88240 1.000 92.31260 412 ILE A C 1
ATOM 2824 O O . ILE A 1 412 ? -55.71957 15.11333 5.16006 1.000 93.50313 412 ILE A O 1
ATOM 2829 N N . LYS A 1 413 ? -55.95152 12.88302 5.38947 1.000 90.63241 413 LYS A N 1
ATOM 2830 C CA . LYS A 1 413 ? -55.73134 12.64346 3.96499 1.000 89.10684 413 LYS A CA 1
ATOM 2831 C C . LYS A 1 413 ? -56.69223 13.46478 3.12612 1.000 88.71278 413 LYS A C 1
ATOM 2832 O O . LYS A 1 413 ? -56.31051 14.01454 2.09353 1.000 92.80845 413 LYS A O 1
ATOM 2838 N N . LEU A 1 414 ? -57.94780 13.57384 3.56592 1.000 85.86224 414 LEU A N 1
ATOM 2839 C CA . LEU A 1 414 ? -58.94849 14.22014 2.72580 1.000 88.72963 414 LEU A CA 1
ATOM 2840 C C . LEU A 1 414 ? -58.81941 15.73593 2.77303 1.000 91.27468 414 LEU A C 1
ATOM 2841 O O . LEU A 1 414 ? -58.90547 16.40475 1.73553 1.000 95.76774 414 LEU A O 1
ATOM 2846 N N . GLY A 1 415 ? -58.58570 16.29746 3.95484 1.000 90.25358 415 GLY A N 1
ATOM 2847 C CA . GLY A 1 415 ? -58.51448 17.74539 4.05162 1.000 91.06974 415 GLY A CA 1
ATOM 2848 C C . GLY A 1 415 ? -57.34643 18.32472 3.27481 1.000 91.33249 415 GLY A C 1
ATOM 2849 O O . GLY A 1 415 ? -57.51449 19.20287 2.42432 1.000 87.97708 415 GLY A O 1
ATOM 2850 N N . ASN A 1 416 ? -56.14739 17.84824 3.55851 1.000 92.48204 416 ASN A N 1
ATOM 2851 C CA . ASN A 1 416 ? -54.97787 18.41300 2.91719 1.000 93.68515 416 ASN A CA 1
ATOM 2852 C C . ASN A 1 416 ? -54.75048 17.85054 1.50145 1.000 96.11571 416 ASN A C 1
ATOM 2853 O O . ASN A 1 416 ? -53.72654 18.15964 0.87095 1.000 95.33610 416 ASN A O 1
ATOM 2858 N N . ALA A 1 417 ? -55.70532 17.06878 0.97642 1.000 100.14135 417 ALA A N 1
ATOM 2859 C CA . ALA A 1 417 ? -55.69072 16.62494 -0.42603 1.000 100.79923 417 ALA A CA 1
ATOM 2860 C C . ALA A 1 417 ? -56.29708 17.71746 -1.30346 1.000 101.29548 417 ALA A C 1
ATOM 2861 O O . ALA A 1 417 ? -57.41919 17.62826 -1.80213 1.000 100.06066 417 ALA A O 1
ATOM 2863 N N . SER A 1 418 ? -55.51980 18.77408 -1.48282 1.000 104.13568 418 SER A N 1
ATOM 2864 C CA . SER A 1 418 ? -56.01605 19.91989 -2.21820 1.000 113.47281 418 SER A CA 1
ATOM 2865 C C . SER A 1 418 ? -54.83799 20.75358 -2.66904 1.000 122.29291 418 SER A C 1
ATOM 2866 O O . SER A 1 418 ? -53.84323 20.86877 -1.95389 1.000 120.88005 418 SER A O 1
ATOM 2869 N N . THR A 1 419 ? -54.95666 21.32514 -3.86049 1.000 131.61521 419 THR A N 1
ATOM 2870 C CA . THR A 1 419 ? -53.96793 22.30236 -4.27739 1.000 135.48506 419 THR A CA 1
ATOM 2871 C C . THR A 1 419 ? -54.08099 23.58824 -3.47399 1.000 134.63945 419 THR A C 1
ATOM 2872 O O . THR A 1 419 ? -53.06752 24.23941 -3.22852 1.000 133.07348 419 THR A O 1
ATOM 2876 N N . TYR A 1 420 ? -55.28725 23.96376 -3.05117 1.000 152.44949 420 TYR A N 1
ATOM 2877 C CA . TYR A 1 420 ? -55.51605 25.19608 -2.30473 1.000 157.95541 420 TYR A CA 1
ATOM 2878 C C . TYR A 1 420 ? -55.53122 24.87236 -0.81254 1.000 146.01714 420 TYR A C 1
ATOM 2879 O O . TYR A 1 420 ? -56.34336 24.05826 -0.35806 1.000 157.67117 420 TYR A O 1
ATOM 2888 N N . GLY A 1 421 ? -54.62961 25.49457 -0.05661 1.000 119.69052 421 GLY A N 1
ATOM 2889 C CA . GLY A 1 421 ? -54.65369 25.36790 1.38769 1.000 106.15289 421 GLY A CA 1
ATOM 2890 C C . GLY A 1 421 ? -54.67618 26.70985 2.09596 1.000 93.95029 421 GLY A C 1
ATOM 2891 O O . GLY A 1 421 ? -53.68094 27.10979 2.70759 1.000 86.73279 421 GLY A O 1
ATOM 2892 N N . LEU A 1 422 ? -55.79972 27.42915 2.01511 1.000 93.02912 422 LEU A N 1
ATOM 2893 C CA . LEU A 1 422 ? -55.83494 28.75163 2.62333 1.000 82.92087 422 LEU A CA 1
ATOM 2894 C C . LEU A 1 422 ? -56.30428 28.67313 4.06327 1.000 83.09941 422 LEU A C 1
ATOM 2895 O O . LEU A 1 422 ? -55.69464 29.27794 4.94557 1.000 86.39177 422 LEU A O 1
ATOM 2900 N N . ALA A 1 423 ? -57.37178 27.92877 4.32761 1.000 86.19385 423 ALA A N 1
ATOM 2901 C CA . ALA A 1 423 ? -57.84978 27.76119 5.68897 1.000 74.58211 423 ALA A CA 1
ATOM 2902 C C . ALA A 1 423 ? -58.38289 26.35288 5.84912 1.000 75.78748 423 ALA A C 1
ATOM 2903 O O . ALA A 1 423 ? -58.61020 25.63681 4.87934 1.000 81.84018 423 ALA A O 1
ATOM 2905 N N . ALA A 1 424 ? -58.58391 25.95863 7.09240 1.000 84.01627 424 ALA A N 1
ATOM 2906 C CA . ALA A 1 424 ? -59.28206 24.71874 7.38345 1.000 80.28763 424 ALA A CA 1
ATOM 2907 C C . ALA A 1 424 ? -59.97830 24.90185 8.71298 1.000 77.29349 424 ALA A C 1
ATOM 2908 O O . ALA A 1 424 ? -59.74803 25.88991 9.41535 1.000 75.89385 424 ALA A O 1
ATOM 2910 N N . ALA A 1 425 ? -60.84823 23.95728 9.05432 1.000 80.70964 425 ALA A N 1
ATOM 2911 C CA . ALA A 1 425 ? -61.42690 24.00199 10.39037 1.000 82.55003 425 ALA A CA 1
ATOM 2912 C C . ALA A 1 425 ? -61.82325 22.61075 10.85359 1.000 78.95582 425 ALA A C 1
ATOM 2913 O O . ALA A 1 425 ? -62.10018 21.71208 10.05847 1.000 81.48689 425 ALA A O 1
ATOM 2915 N N . VAL A 1 426 ? -61.84687 22.45408 12.16241 1.000 78.16326 426 VAL A N 1
ATOM 2916 C CA . VAL A 1 426 ? -62.08796 21.16771 12.78858 1.000 82.25346 426 VAL A CA 1
ATOM 2917 C C . VAL A 1 426 ? -63.09271 21.39404 13.90375 1.000 87.13382 426 VAL A C 1
ATOM 2918 O O . VAL A 1 426 ? -62.97054 22.35506 14.67069 1.000 82.41177 426 VAL A O 1
ATOM 2922 N N . HIS A 1 427 ? -64.11240 20.54249 13.96082 1.000 89.81524 427 HIS A N 1
ATOM 2923 C CA . HIS A 1 427 ? -65.16988 20.64330 14.95695 1.000 85.46873 427 HIS A CA 1
ATOM 2924 C C . HIS A 1 427 ? -65.16409 19.36764 15.78466 1.000 84.83495 427 HIS A C 1
ATOM 2925 O O . HIS A 1 427 ? -65.62891 18.31462 15.33401 1.000 85.12547 427 HIS A O 1
ATOM 2932 N N . THR A 1 428 ? -64.61593 19.45033 16.97824 1.000 87.25894 428 THR A N 1
ATOM 2933 C CA . THR A 1 428 ? -64.62833 18.27445 17.82158 1.000 95.92797 428 THR A CA 1
ATOM 2934 C C . THR A 1 428 ? -64.55302 18.73630 19.25795 1.000 94.80023 428 THR A C 1
ATOM 2935 O O . THR A 1 428 ? -64.57729 19.93060 19.57293 1.000 90.43554 428 THR A O 1
ATOM 2939 N N . LYS A 1 429 ? -64.45475 17.77470 20.11431 1.000 95.02127 429 LYS A N 1
ATOM 2940 C CA . LYS A 1 429 ? -64.37153 18.05490 21.51222 1.000 102.15971 429 LYS A CA 1
ATOM 2941 C C . LYS A 1 429 ? -63.13216 17.44249 22.15691 1.000 96.54777 429 LYS A C 1
ATOM 2942 O O . LYS A 1 429 ? -62.55291 18.05494 23.05914 1.000 91.65536 429 LYS A O 1
ATOM 2948 N N . ASN A 1 430 ? -62.66394 16.30345 21.64351 1.000 92.80539 430 ASN A N 1
ATOM 2949 C CA . ASN A 1 430 ? -61.46249 15.65160 22.14466 1.000 87.54883 430 ASN A CA 1
ATOM 2950 C C . ASN A 1 430 ? -60.21876 16.51135 21.94178 1.000 89.54446 430 ASN A C 1
ATOM 2951 O O . ASN A 1 430 ? -59.94061 16.98516 20.83463 1.000 89.21600 430 ASN A O 1
ATOM 2956 N N . LEU A 1 431 ? -59.46268 16.67787 23.03415 1.000 89.37365 431 LEU A N 1
ATOM 2957 C CA . LEU A 1 431 ? -58.23153 17.46318 23.03328 1.000 85.87033 431 LEU A CA 1
ATOM 2958 C C . LEU A 1 431 ? -57.19044 16.85070 22.09855 1.000 87.24099 431 LEU A C 1
ATOM 2959 O O . LEU A 1 431 ? -56.79744 17.46680 21.09650 1.000 88.67959 431 LEU A O 1
ATOM 2964 N N . ASN A 1 432 ? -56.73831 15.62427 22.41471 1.000 85.06799 432 ASN A N 1
ATOM 2965 C CA . ASN A 1 432 ? -55.76933 14.91829 21.57452 1.000 83.67265 432 ASN A CA 1
ATOM 2966 C C . ASN A 1 432 ? -56.16728 14.94593 20.10363 1.000 86.49401 432 ASN A C 1
ATOM 2967 O O . ASN A 1 432 ? -55.31188 15.11310 19.22916 1.000 88.61035 432 ASN A O 1
ATOM 2972 N N . THR A 1 433 ? -57.46232 14.81345 19.80860 1.000 82.08014 433 THR A N 1
ATOM 2973 C CA . THR A 1 433 ? -57.89721 14.92077 18.42001 1.000 85.58838 433 THR A CA 1
ATOM 2974 C C . THR A 1 433 ? -57.73268 16.34575 17.90021 1.000 83.20693 433 THR A C 1
ATOM 2975 O O . THR A 1 433 ? -57.19327 16.55765 16.80681 1.000 81.89384 433 THR A O 1
ATOM 2979 N N . ALA A 1 434 ? -58.16548 17.33909 18.67880 1.000 81.76342 434 ALA A N 1
ATOM 2980 C CA . ALA A 1 434 ? -58.18198 18.70549 18.16675 1.000 80.76189 434 ALA A CA 1
ATOM 2981 C C . ALA A 1 434 ? -56.77982 19.18273 17.81883 1.000 82.28598 434 ALA A C 1
ATOM 2982 O O . ALA A 1 434 ? -56.55754 19.75945 16.74680 1.000 80.31757 434 ALA A O 1
ATOM 2984 N N . ILE A 1 435 ? -55.80557 18.92565 18.68816 1.000 81.80341 435 ILE A N 1
ATOM 2985 C CA . ILE A 1 435 ? -54.49599 19.47174 18.36131 1.000 83.50661 435 ILE A CA 1
ATOM 2986 C C . ILE A 1 435 ? -53.72401 18.57018 17.40325 1.000 83.75252 435 ILE A C 1
ATOM 2987 O O . ILE A 1 435 ? -52.92256 19.07335 16.60716 1.000 85.37333 435 ILE A O 1
ATOM 2992 N N . GLU A 1 436 ? -53.93554 17.24809 17.42306 1.000 84.19922 436 GLU A N 1
ATOM 2993 C CA . GLU A 1 436 ? -53.20574 16.41934 16.46191 1.000 83.98752 436 GLU A CA 1
ATOM 2994 C C . GLU A 1 436 ? -53.58635 16.77705 15.03606 1.000 75.86136 436 GLU A C 1
ATOM 2995 O O . GLU A 1 436 ? -52.71336 16.98363 14.18852 1.000 73.58023 436 GLU A O 1
ATOM 3001 N N . VAL A 1 437 ? -54.88655 16.91133 14.77136 1.000 77.59564 437 VAL A N 1
ATOM 3002 C CA . VAL A 1 437 ? -55.36722 17.19184 13.41543 1.000 78.75215 437 VAL A CA 1
ATOM 3003 C C . VAL A 1 437 ? -54.92613 18.57762 12.95053 1.000 75.47994 437 VAL A C 1
ATOM 3004 O O . VAL A 1 437 ? -54.45496 18.75127 11.81676 1.000 73.83712 437 VAL A O 1
ATOM 3008 N N . SER A 1 438 ? -55.09484 19.58789 13.80325 1.000 71.57527 438 SER A N 1
ATOM 3009 C CA . SER A 1 438 ? -54.77287 20.93862 13.37022 1.000 70.52119 438 SER A CA 1
ATOM 3010 C C . SER A 1 438 ? -53.30760 21.03848 12.98162 1.000 66.29719 438 SER A C 1
ATOM 3011 O O . SER A 1 438 ? -52.96234 21.74153 12.03267 1.000 65.49119 438 SER A O 1
ATOM 3014 N N . ASN A 1 439 ? -52.42915 20.34215 13.69870 1.000 66.50497 439 ASN A N 1
ATOM 3015 C CA . ASN A 1 439 ? -51.04158 20.30264 13.25866 1.000 71.17871 439 ASN A CA 1
ATOM 3016 C C . ASN A 1 439 ? -50.94801 19.69728 11.87307 1.000 70.80864 439 ASN A C 1
ATOM 3017 O O . ASN A 1 439 ? -50.22431 20.20337 11.01149 1.000 74.42080 439 ASN A O 1
ATOM 3022 N N . ALA A 1 440 ? -51.70118 18.63164 11.62738 1.000 68.90131 440 ALA A N 1
ATOM 3023 C CA . ALA A 1 440 ? -51.55093 17.91621 10.37371 1.000 63.40523 440 ALA A CA 1
ATOM 3024 C C . ALA A 1 440 ? -52.13688 18.69295 9.20526 1.000 69.13394 440 ALA A C 1
ATOM 3025 O O . ALA A 1 440 ? -51.69325 18.51526 8.06411 1.000 76.72027 440 ALA A O 1
ATOM 3027 N N . LEU A 1 441 ? -53.11444 19.55451 9.45334 1.000 61.51657 441 LEU A N 1
ATOM 3028 C CA . LEU A 1 441 ? -53.80576 20.17592 8.34063 1.000 67.25801 441 LEU A CA 1
ATOM 3029 C C . LEU A 1 441 ? -52.91106 21.16390 7.61803 1.000 73.89199 441 LEU A C 1
ATOM 3030 O O . LEU A 1 441 ? -52.19956 21.95948 8.23422 1.000 68.85205 441 LEU A O 1
ATOM 3035 N N . LYS A 1 442 ? -52.96600 21.10342 6.28834 1.000 85.87632 442 LYS A N 1
ATOM 3036 C CA . LYS A 1 442 ? -52.04354 21.84296 5.43743 1.000 84.96540 442 LYS A CA 1
ATOM 3037 C C . LYS A 1 442 ? -52.66961 23.17747 5.03576 1.000 84.04945 442 LYS A C 1
ATOM 3038 O O . LYS A 1 442 ? -52.90496 23.45618 3.86195 1.000 89.70000 442 LYS A O 1
ATOM 3044 N N . ALA A 1 443 ? -52.93234 24.01224 6.05233 1.000 80.61373 443 ALA A N 1
ATOM 3045 C CA . ALA A 1 443 ? -53.54041 25.32613 5.84920 1.000 83.28383 443 ALA A CA 1
ATOM 3046 C C . ALA A 1 443 ? -52.89367 26.38825 6.74090 1.000 78.54292 443 ALA A C 1
ATOM 3047 O O . ALA A 1 443 ? -52.28433 26.08927 7.77012 1.000 78.34707 443 ALA A O 1
ATOM 3049 N N . GLY A 1 444 ? -53.04733 27.64735 6.33236 1.000 75.87054 444 GLY A N 1
ATOM 3050 C CA . GLY A 1 444 ? -52.45618 28.74532 7.06824 1.000 70.58628 444 GLY A CA 1
ATOM 3051 C C . GLY A 1 444 ? -53.31544 29.25113 8.21578 1.000 73.66326 444 GLY A C 1
ATOM 3052 O O . GLY A 1 444 ? -52.82054 29.98828 9.07998 1.000 76.35336 444 GLY A O 1
ATOM 3053 N N . THR A 1 445 ? -54.60073 28.88691 8.24741 1.000 75.42295 445 THR A N 1
ATOM 3054 C CA . THR A 1 445 ? -55.47453 29.17491 9.38894 1.000 75.24899 445 THR A CA 1
ATOM 3055 C C . THR A 1 445 ? -56.34659 27.95832 9.69740 1.000 75.27087 445 THR A C 1
ATOM 3056 O O . THR A 1 445 ? -57.00753 27.40735 8.81004 1.000 77.34848 445 THR A O 1
ATOM 3060 N N . VAL A 1 446 ? -56.33886 27.52980 10.94934 1.000 73.11413 446 VAL A N 1
ATOM 3061 C CA . VAL A 1 446 ? -57.16762 26.41768 11.38872 1.000 74.13835 446 VAL A CA 1
ATOM 3062 C C . VAL A 1 446 ? -58.07622 26.90844 12.50465 1.000 73.19135 446 VAL A C 1
ATOM 3063 O O . VAL A 1 446 ? -57.68636 27.74881 13.32359 1.000 67.91933 446 VAL A O 1
ATOM 3067 N N . TRP A 1 447 ? -59.30762 26.41950 12.49253 1.000 75.82362 447 TRP A N 1
ATOM 3068 C CA . TRP A 1 447 ? -60.34207 26.85545 13.40708 1.000 75.62491 447 TRP A CA 1
ATOM 3069 C C . TRP A 1 447 ? -60.84693 25.61619 14.12459 1.000 78.39418 447 TRP A C 1
ATOM 3070 O O . TRP A 1 447 ? -61.08054 24.58509 13.48349 1.000 80.96249 447 TRP A O 1
ATOM 3081 N N . VAL A 1 448 ? -60.96896 25.69313 15.44691 1.000 74.29500 448 VAL A N 1
ATOM 3082 C CA . VAL A 1 448 ? -61.43371 24.56710 16.24647 1.000 77.90264 448 VAL A CA 1
ATOM 3083 C C . VAL A 1 448 ? -62.71055 25.00169 16.96182 1.000 86.38184 448 VAL A C 1
ATOM 3084 O O . VAL A 1 448 ? -62.67077 25.88648 17.83301 1.000 80.40137 448 VAL A O 1
ATOM 3088 N N . ASN A 1 449 ? -63.84116 24.38702 16.58240 1.000 86.51775 449 ASN A N 1
ATOM 3089 C CA . ASN A 1 449 ? -65.15397 24.68855 17.15488 1.000 83.56653 449 ASN A CA 1
ATOM 3090 C C . ASN A 1 449 ? -65.61142 26.10512 16.79438 1.000 86.24484 449 ASN A C 1
ATOM 3091 O O . ASN A 1 449 ? -66.31926 26.76079 17.56465 1.000 85.01277 449 ASN A O 1
ATOM 3096 N N . THR A 1 450 ? -65.19524 26.57862 15.61740 1.000 85.63110 450 THR A N 1
ATOM 3097 C CA . THR A 1 450 ? -65.61716 27.85401 15.04213 1.000 87.13203 450 THR A CA 1
ATOM 3098 C C . THR A 1 450 ? -65.30214 27.83586 13.55398 1.000 90.08562 450 THR A C 1
ATOM 3099 O O . THR A 1 450 ? -64.48745 27.03396 13.09655 1.000 88.22600 450 THR A O 1
ATOM 3103 N N . TYR A 1 451 ? -65.94150 28.73638 12.80008 1.000 89.90905 451 TYR A N 1
ATOM 3104 C CA . TYR A 1 451 ? -65.54032 28.92945 11.41359 1.000 88.30446 451 TYR A CA 1
ATOM 3105 C C . TYR A 1 451 ? -65.71133 30.39261 11.01517 1.000 91.41404 451 TYR A C 1
ATOM 3106 O O . TYR A 1 451 ? -66.56889 31.10010 11.54782 1.000 97.56923 451 TYR A O 1
ATOM 3115 N N . ASN A 1 452 ? -64.87088 30.83253 10.07091 1.000 89.49527 452 ASN A N 1
ATOM 3116 C CA . ASN A 1 452 ? -64.87378 32.14448 9.42044 1.000 87.61740 452 ASN A CA 1
ATOM 3117 C C . ASN A 1 452 ? -64.75872 33.29622 10.40763 1.000 85.77759 452 ASN A C 1
ATOM 3118 O O . ASN A 1 452 ? -64.94484 34.45886 10.02636 1.000 89.85135 452 ASN A O 1
ATOM 3123 N N . THR A 1 453 ? -64.44254 33.01347 11.66280 1.000 87.74624 453 THR A N 1
ATOM 3124 C CA . THR A 1 453 ? -64.22722 34.05564 12.65630 1.000 89.27452 453 THR A CA 1
ATOM 3125 C C . THR A 1 453 ? -62.74966 34.44690 12.65020 1.000 91.35467 453 THR A C 1
ATOM 3126 O O . THR A 1 453 ? -61.87480 33.63630 12.98039 1.000 88.17841 453 THR A O 1
ATOM 3130 N N . LEU A 1 454 ? -62.47511 35.68867 12.26801 1.000 93.26583 454 LEU A N 1
ATOM 3131 C CA . LEU A 1 454 ? -61.12209 36.14662 11.99594 1.000 91.95647 454 LEU A CA 1
ATOM 3132 C C . LEU A 1 454 ? -60.84322 37.45365 12.73181 1.000 92.78542 454 LEU A C 1
ATOM 3133 O O . LEU A 1 454 ? -61.72231 38.30476 12.89165 1.000 94.94797 454 LEU A O 1
ATOM 3138 N N . HIS A 1 455 ? -59.60676 37.59697 13.19220 1.000 91.92165 455 HIS A N 1
ATOM 3139 C CA . HIS A 1 455 ? -59.20596 38.71777 14.02753 1.000 93.55119 455 HIS A CA 1
ATOM 3140 C C . HIS A 1 455 ? -57.96389 39.35537 13.42443 1.000 95.71429 455 HIS A C 1
ATOM 3141 O O . HIS A 1 455 ? -57.18447 38.69626 12.73058 1.000 98.54931 455 HIS A O 1
ATOM 3148 N N . HIS A 1 456 ? -57.78578 40.64931 13.68088 1.000 95.80958 456 HIS A N 1
ATOM 3149 C CA . HIS A 1 456 ? -56.70242 41.35874 13.01001 1.000 97.76609 456 HIS A CA 1
ATOM 3150 C C . HIS A 1 456 ? -55.36707 41.18331 13.72885 1.000 96.10866 456 HIS A C 1
ATOM 3151 O O . HIS A 1 456 ? -54.31204 41.35673 13.10734 1.000 92.40526 456 HIS A O 1
ATOM 3158 N N . GLN A 1 457 ? -55.36803 40.84641 15.02309 1.000 92.74146 457 GLN A N 1
ATOM 3159 C CA . GLN A 1 457 ? -54.08512 40.55758 15.65096 1.000 86.96469 457 GLN A CA 1
ATOM 3160 C C . GLN A 1 457 ? -53.57831 39.17101 15.27942 1.000 83.57679 457 GLN A C 1
ATOM 3161 O O . GLN A 1 457 ? -52.38007 38.90996 15.41053 1.000 82.83011 457 GLN A O 1
ATOM 3167 N N . MET A 1 458 ? -54.44130 38.29209 14.78379 1.000 86.63826 458 MET A N 1
ATOM 3168 C CA . MET A 1 458 ? -53.95045 36.96845 14.39672 1.000 90.79439 458 MET A CA 1
ATOM 3169 C C . MET A 1 458 ? -53.69267 36.91828 12.88938 1.000 92.06770 458 MET A C 1
ATOM 3170 O O . MET A 1 458 ? -54.56078 37.33731 12.09900 1.000 90.86368 458 MET A O 1
ATOM 3175 N N . PRO A 1 459 ? -52.52532 36.43606 12.45604 1.000 85.89079 459 PRO A N 1
ATOM 3176 C CA . PRO A 1 459 ? -52.20113 36.43530 11.02223 1.000 89.24964 459 PRO A CA 1
ATOM 3177 C C . PRO A 1 459 ? -52.99217 35.41766 10.20371 1.000 87.17504 459 PRO A C 1
ATOM 3178 O O . PRO A 1 459 ? -53.27090 34.29775 10.64560 1.000 80.68323 459 PRO A O 1
ATOM 3182 N N . PHE A 1 460 ? -53.33933 35.82726 8.97491 1.000 84.44346 460 PHE A N 1
ATOM 3183 C CA . PHE A 1 460 ? -54.12626 34.99788 8.06868 1.000 88.66154 460 PHE A CA 1
ATOM 3184 C C . PHE A 1 460 ? -53.39057 34.97406 6.72801 1.000 89.82924 460 PHE A C 1
ATOM 3185 O O . PHE A 1 460 ? -52.86066 36.00069 6.28820 1.000 91.54010 460 PHE A O 1
ATOM 3193 N N . GLY A 1 461 ? -53.32229 33.79883 6.10362 1.000 88.07391 461 GLY A N 1
ATOM 3194 C CA . GLY A 1 461 ? -52.52325 33.61215 4.90313 1.000 87.82291 461 GLY A CA 1
ATOM 3195 C C . GLY A 1 461 ? -52.66528 32.19385 4.38385 1.000 88.84339 461 GLY A C 1
ATOM 3196 O O . GLY A 1 461 ? -53.36739 31.36225 4.96452 1.000 84.91511 461 GLY A O 1
ATOM 3197 N N . GLY A 1 462 ? -51.98858 31.92062 3.26384 1.000 89.05459 462 GLY A N 1
ATOM 3198 C CA . GLY A 1 462 ? -52.02690 30.60554 2.66646 1.000 89.89904 462 GLY A CA 1
ATOM 3199 C C . GLY A 1 462 ? -50.61666 30.06668 2.46546 1.000 88.95324 462 GLY A C 1
ATOM 3200 O O . GLY A 1 462 ? -49.65244 30.82298 2.44087 1.000 81.90084 462 GLY A O 1
ATOM 3201 N N . TYR A 1 463 ? -50.51834 28.73973 2.34662 1.000 88.63755 463 TYR A N 1
ATOM 3202 C CA . TYR A 1 463 ? -49.19684 28.20118 2.04807 1.000 96.13196 463 TYR A CA 1
ATOM 3203 C C . TYR A 1 463 ? -49.17172 27.04739 1.05252 1.000 103.15040 463 TYR A C 1
ATOM 3204 O O . TYR A 1 463 ? -48.12949 26.38574 0.92819 1.000 108.56573 463 TYR A O 1
ATOM 3213 N N . LYS A 1 464 ? -50.24826 26.81796 0.30382 1.000 106.63546 464 LYS A N 1
ATOM 3214 C CA . LYS A 1 464 ? -50.26504 25.83632 -0.78101 1.000 106.98853 464 LYS A CA 1
ATOM 3215 C C . LYS A 1 464 ? -50.78079 26.53495 -2.03338 1.000 105.75441 464 LYS A C 1
ATOM 3216 O O . LYS A 1 464 ? -51.86330 26.25378 -2.53941 1.000 110.28893 464 LYS A O 1
ATOM 3222 N N . GLU A 1 465 ? -49.99833 27.50602 -2.50293 1.000 100.08219 465 GLU A N 1
ATOM 3223 C CA . GLU A 1 465 ? -50.32985 28.38690 -3.62015 1.000 99.84171 465 GLU A CA 1
ATOM 3224 C C . GLU A 1 465 ? -51.54198 29.26017 -3.30136 1.000 101.54329 465 GLU A C 1
ATOM 3225 O O . GLU A 1 465 ? -52.05412 29.97784 -4.19336 1.000 97.77000 465 GLU A O 1
ATOM 3231 N N . SER A 1 466 ? -52.00655 29.24967 -2.04339 1.000 100.21794 466 SER A N 1
ATOM 3232 C CA . SER A 1 466 ? -53.02871 30.20663 -1.64208 1.000 94.51902 466 SER A CA 1
ATOM 3233 C C . SER A 1 466 ? -52.43927 31.59460 -1.46939 1.000 88.97710 466 SER A C 1
ATOM 3234 O O . SER A 1 466 ? -53.16526 32.58681 -1.56859 1.000 89.79338 466 SER A O 1
ATOM 3237 N N . GLY A 1 467 ? -51.13972 31.69246 -1.21877 1.000 85.82055 467 GLY A N 1
ATOM 3238 C CA . GLY A 1 467 ? -50.57950 33.00623 -0.98085 1.000 81.68386 467 GLY A CA 1
ATOM 3239 C C . GLY A 1 467 ? -49.09286 32.97888 -0.70912 1.000 82.45796 467 GLY A C 1
ATOM 3240 O O . GLY A 1 467 ? -48.50481 31.94946 -0.36075 1.000 86.35090 467 GLY A O 1
ATOM 3241 N N . ILE A 1 468 ? -48.49702 34.15346 -0.88367 1.000 77.96511 468 ILE A N 1
ATOM 3242 C CA . ILE A 1 468 ? -47.10213 34.42126 -0.58090 1.000 72.57020 468 ILE A CA 1
ATOM 3243 C C . ILE A 1 468 ? -47.13376 35.45138 0.53174 1.000 74.74575 468 ILE A C 1
ATOM 3244 O O . ILE A 1 468 ? -47.58685 36.58213 0.31287 1.000 74.96550 468 ILE A O 1
ATOM 3249 N N . GLY A 1 469 ? -46.72791 35.04406 1.73677 1.000 73.08397 469 GLY A N 1
ATOM 3250 C CA . GLY A 1 469 ? -46.76937 35.93269 2.88367 1.000 78.51406 469 GLY A CA 1
ATOM 3251 C C . GLY A 1 469 ? -48.08761 35.97036 3.63104 1.000 85.71901 469 GLY A C 1
ATOM 3252 O O . GLY A 1 469 ? -49.15526 35.82794 3.02112 1.000 87.42707 469 GLY A O 1
ATOM 3253 N N . ARG A 1 470 ? -48.00423 36.14419 4.96022 1.000 86.88754 470 ARG A N 1
ATOM 3254 C CA . ARG A 1 470 ? -49.13980 36.37814 5.84122 1.000 82.99032 470 ARG A CA 1
ATOM 3255 C C . ARG A 1 470 ? -49.25874 37.87581 6.07192 1.000 81.35312 470 ARG A C 1
ATOM 3256 O O . ARG A 1 470 ? -48.24366 38.58571 6.14424 1.000 75.67059 470 ARG A O 1
ATOM 3264 N N . GLU A 1 471 ? -50.50955 38.34574 6.23328 1.000 88.17307 471 GLU A N 1
ATOM 3265 C CA . GLU A 1 471 ? -50.80600 39.78814 6.24877 1.000 85.80997 471 GLU A CA 1
ATOM 3266 C C . GLU A 1 471 ? -51.71265 40.21080 7.41145 1.000 86.16093 471 GLU A C 1
ATOM 3267 O O . GLU A 1 471 ? -52.57430 41.08087 7.24241 1.000 84.45509 471 GLU A O 1
ATOM 3273 N N . LEU A 1 472 ? -51.51916 39.67909 8.62056 1.000 84.61005 472 LEU A N 1
ATOM 3274 C CA . LEU A 1 472 ? -52.32078 40.20073 9.72776 1.000 84.61129 472 LEU A CA 1
ATOM 3275 C C . LEU A 1 472 ? -51.52458 40.09655 11.02265 1.000 84.82559 472 LEU A C 1
ATOM 3276 O O . LEU A 1 472 ? -50.77083 39.13922 11.21580 1.000 99.19574 472 LEU A O 1
ATOM 3281 N N . GLY A 1 473 ? -51.67147 41.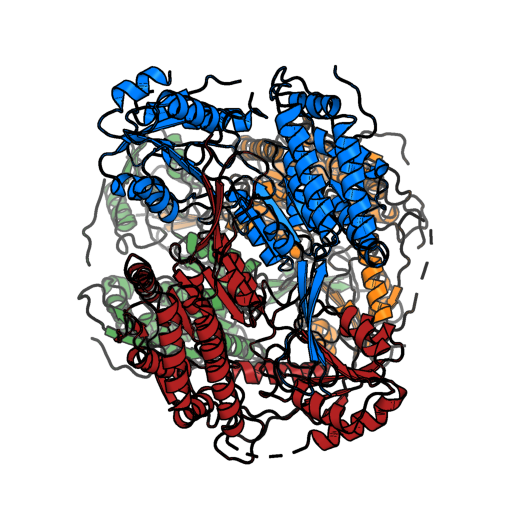08284 11.90223 1.000 78.62213 473 GLY A N 1
ATOM 3282 C CA . GLY A 1 473 ? -50.88717 41.09067 13.12965 1.000 80.21031 473 GLY A CA 1
ATOM 3283 C C . GLY A 1 473 ? -49.47820 41.60733 12.90075 1.000 70.90846 473 GLY A C 1
ATOM 3284 O O . GLY A 1 473 ? -49.23471 42.41533 11.99888 1.000 70.81770 473 GLY A O 1
ATOM 3285 N N . GLU A 1 474 ? -48.53385 41.13930 13.72093 1.000 63.98996 474 GLU A N 1
ATOM 3286 C CA . GLU A 1 474 ? -47.19021 41.68950 13.58713 1.000 62.63401 474 GLU A CA 1
ATOM 3287 C C . GLU A 1 474 ? -46.55024 41.28058 12.27547 1.000 67.56161 474 GLU A C 1
ATOM 3288 O O . GLU A 1 474 ? -45.65133 41.97580 11.78459 1.000 65.23600 474 GLU A O 1
ATOM 3294 N N . ASP A 1 475 ? -47.00418 40.17463 11.69523 1.000 66.46582 475 ASP A N 1
ATOM 3295 C CA . ASP A 1 475 ? -46.31032 39.60925 10.55297 1.000 61.88795 475 ASP A CA 1
ATOM 3296 C C . ASP A 1 475 ? -46.54481 40.42893 9.29973 1.000 66.22810 475 ASP A C 1
ATOM 3297 O O . ASP A 1 475 ? -45.66716 40.48885 8.43419 1.000 69.36772 475 ASP A O 1
ATOM 3302 N N . ALA A 1 476 ? -47.71093 41.06392 9.18265 1.000 67.26627 476 ALA A N 1
ATOM 3303 C CA . ALA A 1 476 ? -47.93408 42.00399 8.08907 1.000 63.06195 476 ALA A CA 1
ATOM 3304 C C . ALA A 1 476 ? -46.83028 43.05424 8.03484 1.000 61.63511 476 ALA A C 1
ATOM 3305 O O . ALA A 1 476 ? -46.25835 43.31473 6.97021 1.000 65.40109 476 ALA A O 1
ATOM 3307 N N . LEU A 1 477 ? -46.49144 43.64286 9.17997 1.000 59.39863 477 LEU A N 1
ATOM 3308 C CA . LEU A 1 477 ? -45.44789 44.66226 9.21958 1.000 59.93612 477 LEU A CA 1
ATOM 3309 C C . LEU A 1 477 ? -44.10596 44.18386 8.68221 1.000 60.93591 477 LEU A C 1
ATOM 3310 O O . LEU A 1 477 ? -43.23108 45.01402 8.41064 1.000 60.62644 477 LEU A O 1
ATOM 3315 N N . ALA A 1 478 ? -43.90725 42.87336 8.54382 1.000 62.60834 478 ALA A N 1
ATOM 3316 C CA . ALA A 1 478 ? -42.66537 42.39276 7.95012 1.000 63.27247 478 ALA A CA 1
ATOM 3317 C C . ALA A 1 478 ? -42.65983 42.65185 6.45908 1.000 68.19383 478 ALA A C 1
ATOM 3318 O O . ALA A 1 478 ? -41.61784 42.99523 5.88062 1.000 65.86614 478 ALA A O 1
ATOM 3320 N N . ASN A 1 479 ? -43.83802 42.53644 5.84693 1.000 68.21147 479 ASN A N 1
ATOM 3321 C CA . ASN A 1 479 ? -44.00706 42.68229 4.40882 1.000 67.20138 479 ASN A CA 1
ATOM 3322 C C . ASN A 1 479 ? -43.73136 44.09179 3.92589 1.000 69.70528 479 ASN A C 1
ATOM 3323 O O . ASN A 1 479 ? -43.31029 44.27962 2.77795 1.000 70.93474 479 ASN A O 1
ATOM 3328 N N . TYR A 1 480 ? -43.99141 45.09502 4.75981 1.000 64.55605 480 TYR A N 1
ATOM 3329 C CA . TYR A 1 480 ? -43.84871 46.47367 4.32732 1.000 62.44603 480 TYR A CA 1
ATOM 3330 C C . TYR A 1 480 ? -42.65654 47.14890 5.00153 1.000 60.85031 480 TYR A C 1
ATOM 3331 O O . TYR A 1 480 ? -42.66810 48.36681 5.20577 1.000 56.37086 480 TYR A O 1
ATOM 3340 N N . THR A 1 481 ? -41.61905 46.38022 5.35538 1.000 61.67830 481 THR A N 1
ATOM 3341 C CA . THR A 1 481 ? -40.37052 46.95729 5.85961 1.000 62.36983 481 THR A CA 1
ATOM 3342 C C . THR A 1 481 ? -39.17407 46.24704 5.25302 1.000 62.70770 481 THR A C 1
ATOM 3343 O O . THR A 1 481 ? -39.29623 45.12327 4.76684 1.000 61.90705 481 THR A O 1
ATOM 3347 N N . GLN A 1 482 ? -38.01467 46.90802 5.29873 1.000 60.46159 482 GLN A N 1
ATOM 3348 C CA . GLN A 1 482 ? -36.76930 46.33583 4.82251 1.000 56.43593 482 GLN A CA 1
ATOM 3349 C C . GLN A 1 482 ? -35.74556 46.40115 5.94990 1.000 57.52687 482 GLN A C 1
ATOM 3350 O O . GLN A 1 482 ? -35.78691 47.28657 6.80429 1.000 61.93971 482 GLN A O 1
ATOM 3356 N N . THR A 1 483 ? -34.77771 45.50586 5.89084 1.000 63.02344 483 THR A N 1
ATOM 3357 C CA . THR A 1 483 ? -33.68796 45.41671 6.84625 1.000 55.90953 483 THR A CA 1
ATOM 3358 C C . THR A 1 483 ? -32.42202 46.01618 6.25637 1.000 62.13600 483 THR A C 1
ATOM 3359 O O . THR A 1 483 ? -32.02850 45.64661 5.14258 1.000 70.07595 483 THR A O 1
ATOM 3363 N N . LYS A 1 484 ? -31.76185 46.89354 7.01288 1.000 59.09033 484 LYS A N 1
ATOM 3364 C CA . LYS A 1 484 ? -30.42403 47.38795 6.68773 1.000 57.36761 484 LYS A CA 1
ATOM 3365 C C . LYS A 1 484 ? -29.45345 47.14499 7.85368 1.000 65.67479 484 LYS A C 1
ATOM 3366 O O . LYS A 1 484 ? -29.74340 47.49215 9.01559 1.000 63.06905 484 LYS A O 1
ATOM 3372 N N . THR A 1 485 ? -28.29032 46.56767 7.53735 1.000 63.17816 485 THR A N 1
ATOM 3373 C CA . THR A 1 485 ? -27.28701 46.18457 8.52635 1.000 55.60891 485 THR A CA 1
ATOM 3374 C C . THR A 1 485 ? -26.11739 47.16233 8.52342 1.000 59.49822 485 THR A C 1
ATOM 3375 O O . THR A 1 485 ? -25.38972 47.26329 7.52983 1.000 62.13400 485 THR A O 1
ATOM 3379 N N . VAL A 1 486 ? -25.89577 47.84368 9.63649 1.000 59.03320 486 VAL A N 1
ATOM 3380 C CA . VAL A 1 486 ? -24.73249 48.71138 9.77703 1.000 60.14261 486 VAL A CA 1
ATOM 3381 C C . VAL A 1 486 ? -23.71676 48.06268 10.72774 1.000 60.51349 486 VAL A C 1
ATOM 3382 O O . VAL A 1 486 ? -24.09510 47.59399 11.81283 1.000 57.22664 486 VAL A O 1
ATOM 3386 N N . SER A 1 487 ? -22.43004 48.03397 10.31460 1.000 59.39696 487 SER A N 1
ATOM 3387 C CA . SER A 1 487 ? -21.30627 47.54424 11.12676 1.000 55.95411 487 SER A CA 1
ATOM 3388 C C . SER A 1 487 ? -20.23166 48.61749 11.24607 1.000 61.71767 487 SER A C 1
ATOM 3389 O O . SER A 1 487 ? -19.64661 49.05082 10.25174 1.000 67.67814 487 SER A O 1
ATOM 3392 N N . ILE A 1 488 ? -19.90938 48.98614 12.46472 1.000 64.68601 488 ILE A N 1
ATOM 3393 C CA . ILE A 1 488 ? -18.90182 49.99458 12.73803 1.000 66.60025 488 ILE A CA 1
ATOM 3394 C C . ILE A 1 488 ? -17.78537 49.29320 13.49450 1.000 74.58825 488 ILE A C 1
ATOM 3395 O O . ILE A 1 488 ? -18.06347 48.45990 14.36364 1.000 74.99841 488 ILE A O 1
ATOM 3400 N N . ARG A 1 489 ? -16.53122 49.63727 13.18568 1.000 79.17107 489 ARG A N 1
ATOM 3401 C CA . ARG A 1 489 ? -15.41613 48.71645 13.39469 1.000 79.63840 489 ARG A CA 1
ATOM 3402 C C . ARG A 1 489 ? -14.64521 48.95165 14.69411 1.000 88.86437 489 ARG A C 1
ATOM 3403 O O . ARG A 1 489 ? -14.29021 47.98637 15.37741 1.000 93.41928 489 ARG A O 1
ATOM 3411 N N . LEU A 1 490 ? -14.36508 50.19614 15.05447 1.000 88.70613 490 LEU A N 1
ATOM 3412 C CA . LEU A 1 490 ? -13.43248 50.49955 16.14706 1.000 87.74171 490 LEU A CA 1
ATOM 3413 C C . LEU A 1 490 ? -13.23473 51.97136 16.34702 1.000 99.52023 490 LEU A C 1
ATOM 3414 O O . LEU A 1 490 ? -12.43078 52.57659 15.63679 1.000 108.99972 490 LEU A O 1
ATOM 3419 N N . HIS B 1 10 ? -59.50813 75.30886 -38.74734 1.000 72.30088 10 HIS B N 1
ATOM 3420 C CA . HIS B 1 10 ? -59.67776 76.71366 -39.13925 1.000 74.53758 10 HIS B CA 1
ATOM 3421 C C . HIS B 1 10 ? -60.82127 76.88926 -40.14214 1.000 79.70401 10 HIS B C 1
ATOM 3422 O O . HIS B 1 10 ? -61.23948 78.01338 -40.41945 1.000 76.91675 10 HIS B O 1
ATOM 3429 N N . SER B 1 11 ? -61.30970 75.78890 -40.70969 1.000 81.33304 11 SER B N 1
ATOM 3430 C CA . SER B 1 11 ? -62.37469 75.82257 -41.70884 1.000 79.22254 11 SER B CA 1
ATOM 3431 C C . SER B 1 11 ? -63.67967 75.39205 -41.04567 1.000 82.43766 11 SER B C 1
ATOM 3432 O O . SER B 1 11 ? -63.77290 74.28868 -40.49117 1.000 82.07245 11 SER B O 1
ATOM 3435 N N . GLY B 1 12 ? -64.67803 76.27199 -41.09268 1.000 87.07515 12 GLY B N 1
ATOM 3436 C CA . GLY B 1 12 ? -65.85061 76.08885 -40.25374 1.000 83.85511 12 GLY B CA 1
ATOM 3437 C C . GLY B 1 12 ? -66.55853 74.77535 -40.50421 1.000 82.02757 12 GLY B C 1
ATOM 3438 O O . GLY B 1 12 ? -67.13492 74.19360 -39.58563 1.000 78.70360 12 GLY B O 1
ATOM 3439 N N . LYS B 1 13 ? -66.53962 74.29527 -41.75088 1.000 85.27662 13 LYS B N 1
ATOM 3440 C CA . LYS B 1 13 ? -67.19293 73.02551 -42.03271 1.000 80.40573 13 LYS B CA 1
ATOM 3441 C C . LYS B 1 13 ? -66.53070 71.93298 -41.20743 1.000 75.53181 13 LYS B C 1
ATOM 3442 O O . LYS B 1 13 ? -65.32863 71.95676 -40.93542 1.000 76.12357 13 LYS B O 1
ATOM 3448 N N . TYR B 1 14 ? -67.34141 71.01533 -40.73699 1.000 76.32947 14 TYR B N 1
ATOM 3449 C CA . TYR B 1 14 ? -66.88906 70.05854 -39.74218 1.000 82.88267 14 TYR B CA 1
ATOM 3450 C C . TYR B 1 14 ? -67.75120 68.83641 -39.95375 1.000 76.07002 14 TYR B C 1
ATOM 3451 O O . TYR B 1 14 ? -68.97657 68.90972 -39.93184 1.000 79.82934 14 TYR B O 1
ATOM 3460 N N . GLU B 1 15 ? -67.14251 67.75275 -40.24942 1.000 69.18843 15 GLU B N 1
ATOM 3461 C CA . GLU B 1 15 ? -67.92176 66.56447 -40.05358 1.000 70.73337 15 GLU B CA 1
ATOM 3462 C C . GLU B 1 15 ? -66.86626 65.53474 -39.66029 1.000 80.24424 15 GLU B C 1
ATOM 3463 O O . GLU B 1 15 ? -66.41837 64.69971 -40.45402 1.000 80.91429 15 GLU B O 1
ATOM 3469 N N . GLN B 1 16 ? -66.38088 65.68593 -38.43356 1.000 79.27521 16 GLN B N 1
ATOM 3470 C CA . GLN B 1 16 ? -65.44705 64.74341 -37.86463 1.000 67.94030 16 GLN B CA 1
ATOM 3471 C C . GLN B 1 16 ? -66.27850 63.59242 -37.34300 1.000 64.42096 16 GLN B C 1
ATOM 3472 O O . GLN B 1 16 ? -66.94833 63.75873 -36.31967 1.000 76.20507 16 GLN B O 1
ATOM 3478 N N . PRO B 1 17 ? -66.33585 62.45082 -38.01999 1.000 64.18429 17 PRO B N 1
ATOM 3479 C CA . PRO B 1 17 ? -67.02803 61.31393 -37.41537 1.000 68.65038 17 PRO B CA 1
ATOM 3480 C C . PRO B 1 17 ? -66.18152 60.77109 -36.27493 1.000 72.91997 17 PRO B C 1
ATOM 3481 O O . PRO B 1 17 ? -64.94726 60.84535 -36.30010 1.000 68.05296 17 PRO B O 1
ATOM 3485 N N . THR B 1 18 ? -66.86497 60.26555 -35.24438 1.000 76.71624 18 THR B N 1
ATOM 3486 C CA . THR B 1 18 ? -66.21205 59.74787 -34.05397 1.000 72.94397 18 THR B CA 1
ATOM 3487 C C . THR B 1 18 ? -66.45321 58.26107 -33.87083 1.000 71.09155 18 THR B C 1
ATOM 3488 O O . THR B 1 18 ? -65.77780 57.63176 -33.05279 1.000 78.18718 18 THR B O 1
ATOM 3492 N N . GLY B 1 19 ? -67.38737 57.68043 -34.60033 1.000 62.95882 19 GLY B N 1
ATOM 3493 C CA . GLY B 1 19 ? -67.70640 56.28907 -34.40603 1.000 59.77535 19 GLY B CA 1
ATOM 3494 C C . GLY B 1 19 ? -66.59341 55.41313 -34.90146 1.000 58.84126 19 GLY B C 1
ATOM 3495 O O . GLY B 1 19 ? -65.59437 55.89131 -35.43852 1.000 63.06579 19 GLY B O 1
ATOM 3496 N N . LEU B 1 20 ? -66.76219 54.10263 -34.69838 1.000 59.59431 20 LEU B N 1
ATOM 3497 C CA . LEU B 1 20 ? -65.87852 53.11464 -35.32337 1.000 62.17628 20 LEU B CA 1
ATOM 3498 C C . LEU B 1 20 ? -66.36356 52.78616 -36.73139 1.000 63.60063 20 LEU B C 1
ATOM 3499 O O . LEU B 1 20 ? -67.55765 52.56183 -36.95405 1.000 71.26700 20 LEU B O 1
ATOM 3504 N N . PHE B 1 21 ? -65.44244 52.76672 -37.69169 1.000 56.31605 21 PHE B N 1
ATOM 3505 C CA . PHE B 1 21 ? -65.84848 52.58193 -39.08130 1.000 57.65445 21 PHE B CA 1
ATOM 3506 C C . PHE B 1 21 ? -65.90939 51.08641 -39.34119 1.000 57.25192 21 PHE B C 1
ATOM 3507 O O . PHE B 1 21 ? -64.90254 50.44174 -39.65924 1.000 58.03888 21 PHE B O 1
ATOM 3515 N N . ILE B 1 22 ? -67.10273 50.52103 -39.17464 1.000 56.58766 22 ILE B N 1
ATOM 3516 C CA . ILE B 1 22 ? -67.33233 49.09905 -39.38978 1.000 59.84518 22 ILE B CA 1
ATOM 3517 C C . ILE B 1 22 ? -68.42750 48.95820 -40.43578 1.000 67.12878 22 ILE B C 1
ATOM 3518 O O . ILE B 1 22 ? -69.49542 49.57714 -40.31336 1.000 67.43716 22 ILE B O 1
ATOM 3523 N N . ASN B 1 23 ? -68.17928 48.10726 -41.43377 1.000 68.98363 23 ASN B N 1
ATOM 3524 C CA . ASN B 1 23 ? -69.16672 47.80945 -42.45628 1.000 62.44328 23 ASN B CA 1
ATOM 3525 C C . ASN B 1 23 ? -69.73019 49.09741 -43.03126 1.000 66.17095 23 ASN B C 1
ATOM 3526 O O . ASN B 1 23 ? -70.94370 49.33140 -43.02833 1.000 67.81612 23 ASN B O 1
ATOM 3531 N N . ASN B 1 24 ? -68.82259 49.98042 -43.45904 1.000 65.32780 24 ASN B N 1
ATOM 3532 C CA . ASN B 1 24 ? -69.22291 51.17488 -44.20107 1.000 65.59565 24 ASN B CA 1
ATOM 3533 C C . ASN B 1 24 ? -70.19229 52.03322 -43.38026 1.000 64.50697 24 ASN B C 1
ATOM 3534 O O . ASN B 1 24 ? -70.99851 52.78537 -43.93468 1.000 67.79235 24 ASN B O 1
ATOM 3539 N N . GLU B 1 25 ? -70.16065 51.86913 -42.05229 1.000 65.85988 25 GLU B N 1
ATOM 3540 C CA . GLU B 1 25 ? -71.00458 52.60342 -41.11280 1.000 66.57377 25 GLU B CA 1
ATOM 3541 C C . GLU B 1 25 ? -70.15123 53.11821 -39.96347 1.000 63.42894 25 GLU B C 1
ATOM 3542 O O . GLU B 1 25 ? -69.07797 52.57699 -39.67591 1.000 65.51541 25 GLU B O 1
ATOM 3548 N N . PHE B 1 26 ? -70.62978 54.16659 -39.30420 1.000 61.63657 26 PHE B N 1
ATOM 3549 C CA . PHE B 1 26 ? -69.97964 54.66956 -38.09399 1.000 61.86654 26 PHE B CA 1
ATOM 3550 C C . PHE B 1 26 ? -70.80360 54.20732 -36.88799 1.000 62.40749 26 PHE B C 1
ATOM 3551 O O . PHE B 1 26 ? -71.78195 54.85314 -36.50333 1.000 61.20887 26 PHE B O 1
ATOM 3559 N N . VAL B 1 27 ? -70.41619 53.06444 -36.29574 1.000 61.82190 27 VAL B N 1
ATOM 3560 C CA . VAL B 1 27 ? -71.05414 52.56781 -35.07400 1.000 62.27154 27 VAL B CA 1
ATOM 3561 C C . VAL B 1 27 ? -70.46960 53.18453 -33.80754 1.000 67.34084 27 VAL B C 1
ATOM 3562 O O . VAL B 1 27 ? -69.69129 54.14745 -33.83836 1.000 66.10179 27 VAL B O 1
ATOM 3566 N N . LYS B 1 28 ? -70.85966 52.61516 -32.67668 1.000 67.66281 28 LYS B N 1
ATOM 3567 C CA . LYS B 1 28 ? -70.47546 53.12092 -31.37820 1.000 71.92762 28 LYS B CA 1
ATOM 3568 C C . LYS B 1 28 ? -69.94515 51.95995 -30.56060 1.000 72.93096 28 LYS B C 1
ATOM 3569 O O . LYS B 1 28 ? -70.22766 50.79335 -30.86027 1.000 69.51776 28 LYS B O 1
ATOM 3575 N N . GLY B 1 29 ? -69.12786 52.30129 -29.56360 1.000 72.69845 29 GLY B N 1
ATOM 3576 C CA . GLY B 1 29 ? -68.53649 51.27498 -28.72605 1.000 74.66105 29 GLY B CA 1
ATOM 3577 C C . GLY B 1 29 ? -69.62033 50.46725 -28.04524 1.000 74.53887 29 GLY B C 1
ATOM 3578 O O . GLY B 1 29 ? -70.58744 51.02325 -27.51504 1.000 75.43173 29 GLY B O 1
ATOM 3579 N N . GLN B 1 30 ? -69.46810 49.13761 -28.08158 1.000 71.82634 30 GLN B N 1
ATOM 3580 C CA . GLN B 1 30 ? -70.48512 48.28900 -27.47353 1.000 72.88031 30 GLN B CA 1
ATOM 3581 C C . GLN B 1 30 ? -70.72743 48.68391 -26.02751 1.000 74.90838 30 GLN B C 1
ATOM 3582 O O . GLN B 1 30 ? -71.87079 48.91075 -25.61794 1.000 78.14350 30 GLN B O 1
ATOM 3588 N N . GLU B 1 31 ? -69.66385 48.82317 -25.25031 1.000 74.24924 31 GLU B N 1
ATOM 3589 C CA . GLU B 1 31 ? -69.79533 49.37462 -23.91523 1.000 79.20904 31 GLU B CA 1
ATOM 3590 C C . GLU B 1 31 ? -69.49799 50.87003 -23.88270 1.000 79.35556 31 GLU B C 1
ATOM 3591 O O . GLU B 1 31 ? -69.40940 51.46571 -22.80816 1.000 86.77215 31 GLU B O 1
ATOM 3597 N N . GLY B 1 32 ? -69.37274 51.49370 -25.04166 1.000 75.05824 32 GLY B N 1
ATOM 3598 C CA . GLY B 1 32 ? -69.61398 52.92074 -25.10751 1.000 72.80005 32 GLY B CA 1
ATOM 3599 C C . GLY B 1 32 ? -68.53872 53.85689 -24.60378 1.000 71.41342 32 GLY B C 1
ATOM 3600 O O . GLY B 1 32 ? -68.83842 55.02258 -24.31800 1.000 73.02791 32 GLY B O 1
ATOM 3601 N N . LYS B 1 33 ? -67.29049 53.41147 -24.53210 1.000 67.44454 33 LYS B N 1
ATOM 3602 C CA . LYS B 1 33 ? -66.23245 54.27058 -24.01318 1.000 71.07115 33 LYS B CA 1
ATOM 3603 C C . LYS B 1 33 ? -65.83270 55.34435 -24.99982 1.000 65.73377 33 LYS B C 1
ATOM 3604 O O . LYS B 1 33 ? -65.66756 55.08039 -26.18631 1.000 76.89217 33 LYS B O 1
ATOM 3610 N N . THR B 1 34 ? -65.68524 56.55499 -24.49766 1.000 63.02928 34 THR B N 1
ATOM 3611 C CA . THR B 1 34 ? -65.10669 57.66363 -25.23389 1.000 67.08250 34 THR B CA 1
ATOM 3612 C C . THR B 1 34 ? -63.70512 57.92146 -24.69713 1.000 64.64117 34 THR B C 1
ATOM 3613 O O . THR B 1 34 ? -63.33452 57.40815 -23.64517 1.000 73.58799 34 THR B O 1
ATOM 3617 N N . PHE B 1 35 ? -62.90965 58.68318 -25.42856 1.000 65.65793 35 PHE B N 1
ATOM 3618 C CA . PHE B 1 35 ? -61.58458 59.03376 -24.94484 1.000 63.15236 35 PHE B CA 1
ATOM 3619 C C . PHE B 1 35 ? -61.14550 60.35570 -25.57485 1.000 63.38644 35 PHE B C 1
ATOM 3620 O O . PHE B 1 35 ? -61.43545 60.64242 -26.73990 1.000 59.27679 35 PHE B O 1
ATOM 3628 N N . ASP B 1 36 ? -60.47955 61.17509 -24.77674 1.000 60.57096 36 ASP B N 1
ATOM 3629 C CA . ASP B 1 36 ? -60.30416 62.58009 -25.10552 1.000 61.38695 36 ASP B CA 1
ATOM 3630 C C . ASP B 1 36 ? -59.22981 62.76881 -26.16630 1.000 68.97494 36 ASP B C 1
ATOM 3631 O O . ASP B 1 36 ? -58.26828 61.99653 -26.23435 1.000 75.72035 36 ASP B O 1
ATOM 3636 N N . VAL B 1 37 ? -59.39200 63.81966 -26.98093 1.000 69.16631 37 VAL B N 1
ATOM 3637 C CA . VAL B 1 37 ? -58.46169 64.20194 -28.04657 1.000 66.41045 37 VAL B CA 1
ATOM 3638 C C . VAL B 1 37 ? -57.94574 65.60531 -27.76048 1.000 66.20358 37 VAL B C 1
ATOM 3639 O O . VAL B 1 37 ? -58.72650 66.56437 -27.74713 1.000 65.13805 37 VAL B O 1
ATOM 3643 N N . ILE B 1 38 ? -56.64081 65.74068 -27.55006 1.000 64.00296 38 ILE B N 1
ATOM 3644 C CA . ILE B 1 38 ? -56.06412 67.03290 -27.19555 1.000 68.28832 38 ILE B CA 1
ATOM 3645 C C . ILE B 1 38 ? -55.32963 67.63073 -28.38440 1.000 70.76131 38 ILE B C 1
ATOM 3646 O O . ILE B 1 38 ? -54.67986 66.93001 -29.17560 1.000 71.77560 38 ILE B O 1
ATOM 3651 N N . ASN B 1 39 ? -55.45366 68.93557 -28.50028 1.000 69.81390 39 ASN B N 1
ATOM 3652 C CA . ASN B 1 39 ? -54.70868 69.71942 -29.45393 1.000 69.08683 39 ASN B CA 1
ATOM 3653 C C . ASN B 1 39 ? -53.34150 70.03837 -28.87122 1.000 74.24328 39 ASN B C 1
ATOM 3654 O O . ASN B 1 39 ? -53.26784 70.66932 -27.81565 1.000 78.84593 39 ASN B O 1
ATOM 3659 N N . PRO B 1 40 ? -52.24647 69.65071 -29.53286 1.000 77.10120 40 PRO B N 1
ATOM 3660 C CA . PRO B 1 40 ? -50.90519 69.93697 -28.98957 1.000 74.19334 40 PRO B CA 1
ATOM 3661 C C . PRO B 1 40 ? -50.48467 71.39000 -29.07800 1.000 73.73247 40 PRO B C 1
ATOM 3662 O O . PRO B 1 40 ? -49.41300 71.73306 -28.56239 1.000 74.36559 40 PRO B O 1
ATOM 3666 N N . SER B 1 41 ? -51.25844 72.25524 -29.72571 1.000 76.94523 41 SER B N 1
ATOM 3667 C CA . SER B 1 41 ? -50.81037 73.63845 -29.82422 1.000 80.55662 41 SER B CA 1
ATOM 3668 C C . SER B 1 41 ? -51.31058 74.46724 -28.63247 1.000 82.46678 41 SER B C 1
ATOM 3669 O O . SER B 1 41 ? -50.56539 75.29552 -28.09230 1.000 81.85468 41 SER B O 1
ATOM 3672 N N . ASP B 1 42 ? -52.54362 74.23080 -28.16282 1.000 78.13490 42 ASP B N 1
ATOM 3673 C CA . ASP B 1 42 ? -53.06498 75.01385 -27.04303 1.000 77.61222 42 ASP B CA 1
ATOM 3674 C C . ASP B 1 42 ? -53.47351 74.14219 -25.85928 1.000 83.79437 42 ASP B C 1
ATOM 3675 O O . ASP B 1 42 ? -54.17366 74.62159 -24.95942 1.000 85.23061 42 ASP B O 1
ATOM 3680 N N . GLU B 1 43 ? -53.06079 72.87025 -25.84802 1.000 81.64080 43 GLU B N 1
ATOM 3681 C CA . GLU B 1 43 ? -53.37552 71.88516 -24.81676 1.000 71.66583 43 GLU B CA 1
ATOM 3682 C C . GLU B 1 43 ? -54.87236 71.71681 -24.59135 1.000 71.51064 43 GLU B C 1
ATOM 3683 O O . GLU B 1 43 ? -55.27801 71.09694 -23.60571 1.000 78.02805 43 GLU B O 1
ATOM 3689 N N . SER B 1 44 ? -55.70576 72.23391 -25.48862 1.000 73.17074 44 SER B N 1
ATOM 3690 C CA . SER B 1 44 ? -57.15501 72.13534 -25.37318 1.000 75.24102 44 SER B CA 1
ATOM 3691 C C . SER B 1 44 ? -57.66442 70.76467 -25.83086 1.000 73.10705 44 SER B C 1
ATOM 3692 O O . SER B 1 44 ? -57.03239 70.08191 -26.64665 1.000 79.18223 44 SER B O 1
ATOM 3695 N N . VAL B 1 45 ? -58.84346 70.38259 -25.33404 1.000 63.31191 45 VAL B N 1
ATOM 3696 C CA . VAL B 1 45 ? -59.50971 69.16243 -25.78850 1.000 67.94896 45 VAL B CA 1
ATOM 3697 C C . VAL B 1 45 ? -60.38916 69.45123 -27.00917 1.000 67.75356 45 VAL B C 1
ATOM 3698 O O . VAL B 1 45 ? -61.38981 70.16524 -26.91399 1.000 66.43930 45 VAL B O 1
ATOM 3702 N N . ILE B 1 46 ? -59.99866 68.89356 -28.16585 1.000 65.41352 46 ILE B N 1
ATOM 3703 C CA . ILE B 1 46 ? -60.75334 68.99497 -29.42171 1.000 70.70648 46 ILE B CA 1
ATOM 3704 C C . ILE B 1 46 ? -62.16636 68.48186 -29.23965 1.000 67.57415 46 ILE B C 1
ATOM 3705 O O . ILE B 1 46 ? -63.14008 69.22152 -29.44337 1.000 68.34362 46 ILE B O 1
ATOM 3710 N N . THR B 1 47 ? -62.27396 67.19135 -28.94529 1.000 66.06786 47 THR B N 1
ATOM 3711 C CA . THR B 1 47 ? -63.53756 66.52167 -28.66953 1.000 68.25982 47 THR B CA 1
ATOM 3712 C C . THR B 1 47 ? -63.17828 65.10165 -28.25878 1.000 65.15809 47 THR B C 1
ATOM 3713 O O . THR B 1 47 ? -62.00480 64.80201 -28.00457 1.000 63.60458 47 THR B O 1
ATOM 3717 N N . GLN B 1 48 ? -64.17314 64.22379 -28.21977 1.000 61.20593 48 GLN B N 1
ATOM 3718 C CA . GLN B 1 48 ? -64.02277 62.87387 -27.71602 1.000 67.43115 48 GLN B CA 1
ATOM 3719 C C . GLN B 1 48 ? -64.45328 61.88881 -28.79906 1.000 72.23933 48 GLN B C 1
ATOM 3720 O O . GLN B 1 48 ? -65.45393 62.10988 -29.49838 1.000 70.36643 48 GLN B O 1
ATOM 3726 N N . VAL B 1 49 ? -63.69257 60.79509 -28.91073 1.000 68.90887 49 VAL B N 1
ATOM 3727 C CA . VAL B 1 49 ? -63.87613 59.73868 -29.90241 1.000 68.19965 49 VAL B CA 1
ATOM 3728 C C . VAL B 1 49 ? -64.20009 58.43793 -29.18467 1.000 68.17879 49 VAL B C 1
ATOM 3729 O O . VAL B 1 49 ? -63.76461 58.22236 -28.05193 1.000 71.14722 49 VAL B O 1
ATOM 3733 N N . HIS B 1 50 ? -64.96732 57.56796 -29.84275 1.000 68.37026 50 HIS B N 1
ATOM 3734 C CA . HIS B 1 50 ? -65.37165 56.31590 -29.21872 1.000 69.06378 50 HIS B CA 1
ATOM 3735 C C . HIS B 1 50 ? -64.24418 55.30460 -29.27516 1.000 71.35148 50 HIS B C 1
ATOM 3736 O O . HIS B 1 50 ? -63.45591 55.28569 -30.22061 1.000 79.65954 50 HIS B O 1
ATOM 3743 N N . GLU B 1 51 ? -64.19973 54.42206 -28.28047 1.000 70.01656 51 GLU B N 1
ATOM 3744 C CA . GLU B 1 51 ? -63.11101 53.46969 -28.15160 1.000 65.67036 51 GLU B CA 1
ATOM 3745 C C . GLU B 1 51 ? -63.58654 52.05068 -28.45018 1.000 69.54545 51 GLU B C 1
ATOM 3746 O O . GLU B 1 51 ? -64.61070 51.58960 -27.92299 1.000 64.34410 51 GLU B O 1
ATOM 3752 N N . ALA B 1 52 ? -62.80985 51.35488 -29.26721 1.000 70.15298 52 ALA B N 1
ATOM 3753 C CA . ALA B 1 52 ? -62.97256 49.93207 -29.46215 1.000 67.01079 52 ALA B CA 1
ATOM 3754 C C . ALA B 1 52 ? -62.36238 49.14138 -28.30690 1.000 69.37202 52 ALA B C 1
ATOM 3755 O O . ALA B 1 52 ? -61.32587 49.51274 -27.73704 1.000 73.05339 52 ALA B O 1
ATOM 3757 N N . THR B 1 53 ? -63.01727 48.03587 -27.96242 1.000 67.15088 53 THR B N 1
ATOM 3758 C CA . THR B 1 53 ? -62.47678 47.08453 -27.00349 1.000 70.01432 53 THR B CA 1
ATOM 3759 C C . THR B 1 53 ? -62.64446 45.69628 -27.60810 1.000 65.44261 53 THR B C 1
ATOM 3760 O O . THR B 1 53 ? -63.13550 45.55699 -28.72220 1.000 67.36872 53 THR B O 1
ATOM 3764 N N . GLU B 1 54 ? -62.27873 44.66597 -26.85378 1.000 66.15983 54 GLU B N 1
ATOM 3765 C CA . GLU B 1 54 ? -62.08042 43.34792 -27.43271 1.000 64.58952 54 GLU B CA 1
ATOM 3766 C C . GLU B 1 54 ? -63.32993 42.83561 -28.13781 1.000 66.81820 54 GLU B C 1
ATOM 3767 O O . GLU B 1 54 ? -63.21565 42.02397 -29.06307 1.000 70.61067 54 GLU B O 1
ATOM 3773 N N . LYS B 1 55 ? -64.53262 43.24301 -27.70577 1.000 62.34829 55 LYS B N 1
ATOM 3774 C CA . LYS B 1 55 ? -65.69970 42.80551 -28.47752 1.000 70.28204 55 LYS B CA 1
ATOM 3775 C C . LYS B 1 55 ? -65.86055 43.60925 -29.76399 1.000 68.84390 55 LYS B C 1
ATOM 3776 O O . LYS B 1 55 ? -66.19709 43.03711 -30.80840 1.000 68.78408 55 LYS B O 1
ATOM 3782 N N . ASP B 1 56 ? -65.64298 44.93256 -29.70081 1.000 69.01529 56 ASP B N 1
ATOM 3783 C CA . ASP B 1 56 ? -65.54984 45.75328 -30.90934 1.000 63.38185 56 ASP B CA 1
ATOM 3784 C C . ASP B 1 56 ? -64.61956 45.11732 -31.94086 1.000 61.32731 56 ASP B C 1
ATOM 3785 O O . ASP B 1 56 ? -65.03355 44.82539 -33.06800 1.000 60.95617 56 ASP B O 1
ATOM 3790 N N . VAL B 1 57 ? -63.35904 44.88152 -31.55805 1.000 58.86091 57 VAL B N 1
ATOM 3791 C CA . VAL B 1 57 ? -62.36686 44.32131 -32.47229 1.000 59.52040 57 VAL B CA 1
ATOM 3792 C C . VAL B 1 57 ? -62.85937 43.00688 -33.06212 1.000 62.73634 57 VAL B C 1
ATOM 3793 O O . VAL B 1 57 ? -62.71268 42.76273 -34.26850 1.000 65.31200 57 VAL B O 1
ATOM 3797 N N . ASP B 1 58 ? -63.50002 42.16573 -32.24298 1.000 61.09606 58 ASP B N 1
ATOM 3798 C CA . ASP B 1 58 ? -64.05145 40.91277 -32.75761 1.000 64.40583 58 ASP B CA 1
ATOM 3799 C C . ASP B 1 58 ? -65.09209 41.16817 -33.85085 1.000 59.08736 58 ASP B C 1
ATOM 3800 O O . ASP B 1 58 ? -64.96977 40.65476 -34.97194 1.000 54.13424 58 ASP B O 1
ATOM 3805 N N . ILE B 1 59 ? -66.12487 41.95946 -33.52675 1.000 59.42841 59 ILE B N 1
ATOM 3806 C CA . ILE B 1 59 ? -67.09634 42.45862 -34.50956 1.000 64.82113 59 ILE B CA 1
ATOM 3807 C C . ILE B 1 59 ? -66.40284 42.91679 -35.79332 1.000 65.79976 59 ILE B C 1
ATOM 3808 O O . ILE B 1 59 ? -66.72569 42.46612 -36.90780 1.000 58.71670 59 ILE B O 1
ATOM 3813 N N . ALA B 1 60 ? -65.47323 43.86662 -35.64452 1.000 63.93427 60 ALA B N 1
ATOM 3814 C CA . ALA B 1 60 ? -64.69678 44.35994 -36.76912 1.000 58.95435 60 ALA B CA 1
ATOM 3815 C C . ALA B 1 60 ? -64.10501 43.20877 -37.56746 1.000 59.76489 60 ALA B C 1
ATOM 3816 O O . ALA B 1 60 ? -64.41430 43.04711 -38.75266 1.000 64.39634 60 ALA B O 1
ATOM 3818 N N . VAL B 1 61 ? -63.26667 42.38395 -36.93964 1.000 51.83986 61 VAL B N 1
ATOM 3819 C CA . VAL B 1 61 ? -62.66237 41.28659 -37.69026 1.000 54.30067 61 VAL B CA 1
ATOM 3820 C C . VAL B 1 61 ? -63.73146 40.45963 -38.37347 1.000 59.65317 61 VAL B C 1
ATOM 3821 O O . VAL B 1 61 ? -63.55408 39.99751 -39.50914 1.000 60.06420 61 VAL B O 1
ATOM 3825 N N . ALA B 1 62 ? -64.87307 40.28827 -37.71321 1.000 61.48306 62 ALA B N 1
ATOM 3826 C CA . ALA B 1 62 ? -65.96019 39.58190 -38.36495 1.000 61.61093 62 ALA B CA 1
ATOM 3827 C C . ALA B 1 62 ? -66.39933 40.32297 -39.62167 1.000 59.86858 62 ALA B C 1
ATOM 3828 O O . ALA B 1 62 ? -66.64258 39.69732 -40.65952 1.000 66.84186 62 ALA B O 1
ATOM 3830 N N . ALA B 1 63 ? -66.46411 41.65807 -39.56818 1.000 60.02198 63 ALA B N 1
ATOM 3831 C CA . ALA B 1 63 ? -66.84936 42.41642 -40.76250 1.000 61.95752 63 ALA B CA 1
ATOM 3832 C C . ALA B 1 63 ? -65.89045 42.13310 -41.91168 1.000 60.34764 63 ALA B C 1
ATOM 3833 O O . ALA B 1 63 ? -66.29717 41.63647 -42.96873 1.000 60.89770 63 ALA B O 1
ATOM 3835 N N . ALA B 1 64 ? -64.60537 42.43176 -41.70727 1.000 58.30445 64 ALA B N 1
ATOM 3836 C CA . ALA B 1 64 ? -63.58984 42.12219 -42.70316 1.000 55.17063 64 ALA B CA 1
ATOM 3837 C C . ALA B 1 64 ? -63.71051 40.69864 -43.19280 1.000 55.80811 64 ALA B C 1
ATOM 3838 O O . ALA B 1 64 ? -63.68906 40.45212 -44.40040 1.000 61.02841 64 ALA B O 1
ATOM 3840 N N . ARG B 1 65 ? -63.84352 39.73980 -42.27954 1.000 57.90101 65 ARG B N 1
ATOM 3841 C CA . ARG B 1 65 ? -63.82668 38.36706 -42.75253 1.000 59.61545 65 ARG B CA 1
ATOM 3842 C C . ARG B 1 65 ? -65.05687 38.05330 -43.58262 1.000 64.78833 65 ARG B C 1
ATOM 3843 O O . ARG B 1 65 ? -64.95402 37.31795 -44.56825 1.000 74.99661 65 ARG B O 1
ATOM 3851 N N . LYS B 1 66 ? -66.21375 38.62989 -43.25730 1.000 62.39166 66 LYS B N 1
ATOM 3852 C CA . LYS B 1 66 ? -67.37319 38.41961 -44.12549 1.000 64.23078 66 LYS B CA 1
ATOM 3853 C C . LYS B 1 66 ? -67.11956 38.98048 -45.51583 1.000 61.90237 66 LYS B C 1
ATOM 3854 O O . LYS B 1 66 ? -67.34075 38.29212 -46.51729 1.000 71.42850 66 LYS B O 1
ATOM 3860 N N . ALA B 1 67 ? -66.62537 40.21988 -45.59677 1.000 60.59966 67 ALA B N 1
ATOM 3861 C CA . ALA B 1 67 ? -66.21753 40.79053 -46.88087 1.000 63.48155 67 ALA B CA 1
ATOM 3862 C C . ALA B 1 67 ? -65.32520 39.82695 -47.62683 1.000 65.74188 67 ALA B C 1
ATOM 3863 O O . ALA B 1 67 ? -65.69948 39.31653 -48.68861 1.000 75.03625 67 ALA B O 1
ATOM 3865 N N . PHE B 1 68 ? -64.15273 39.53287 -47.05183 1.000 61.20664 68 PHE B N 1
ATOM 3866 C CA . PHE B 1 68 ? -63.19976 38.65750 -47.72553 1.000 67.45447 68 PHE B CA 1
ATOM 3867 C C . PHE B 1 68 ? -63.83290 37.33446 -48.11740 1.000 72.96688 68 PHE B C 1
ATOM 3868 O O . PHE B 1 68 ? -63.44045 36.71974 -49.11365 1.000 78.69697 68 PHE B O 1
ATOM 3876 N N . GLU B 1 69 ? -64.78434 36.85676 -47.32503 1.000 72.21996 69 GLU B N 1
ATOM 3877 C CA . GLU B 1 69 ? -65.33285 35.54447 -47.61396 1.000 79.83686 69 GLU B CA 1
ATOM 3878 C C . GLU B 1 69 ? -66.31386 35.59584 -48.77190 1.000 82.56380 69 GLU B C 1
ATOM 3879 O O . GLU B 1 69 ? -66.51198 34.58061 -49.44855 1.000 88.11607 69 GLU B O 1
ATOM 3885 N N . GLY B 1 70 ? -66.91307 36.75542 -49.03120 1.000 76.38372 70 GLY B N 1
ATOM 3886 C CA . GLY B 1 70 ? -68.00209 36.78741 -49.98348 1.000 86.55791 70 GLY B CA 1
ATOM 3887 C C . GLY B 1 70 ? -67.90442 37.78823 -51.12154 1.000 94.52554 70 GLY B C 1
ATOM 3888 O O . GLY B 1 70 ? -67.93168 37.42484 -52.30458 1.000 92.10405 70 GLY B O 1
ATOM 3889 N N . SER B 1 71 ? -67.83935 39.06806 -50.76934 1.000 94.19756 71 SER B N 1
ATOM 3890 C CA . SER B 1 71 ? -67.88413 40.11189 -51.78538 1.000 99.66386 71 SER B CA 1
ATOM 3891 C C . SER B 1 71 ? -66.76187 39.97206 -52.80583 1.000 97.90246 71 SER B C 1
ATOM 3892 O O . SER B 1 71 ? -66.95959 40.28871 -53.98350 1.000 105.25312 71 SER B O 1
ATOM 3895 N N . TRP B 1 72 ? -65.59215 39.48098 -52.38725 1.000 102.52753 72 TRP B N 1
ATOM 3896 C CA . TRP B 1 72 ? -64.37346 39.61345 -53.17388 1.000 104.10786 72 TRP B CA 1
ATOM 3897 C C . TRP B 1 72 ? -64.00677 38.32637 -53.91599 1.000 114.04411 72 TRP B C 1
ATOM 3898 O O . TRP B 1 72 ? -62.82931 38.01976 -54.11820 1.000 110.32306 72 TRP B O 1
ATOM 3909 N N . ARG B 1 73 ? -65.02301 37.56773 -54.31300 1.000 124.04424 73 ARG B N 1
ATOM 3910 C CA . ARG B 1 73 ? -64.95284 36.56906 -55.37110 1.000 130.75232 73 ARG B CA 1
ATOM 3911 C C . ARG B 1 73 ? -65.46780 37.13078 -56.67802 1.000 129.77415 73 ARG B C 1
ATOM 3912 O O . ARG B 1 73 ? -65.06558 36.66467 -57.74537 1.000 135.76118 73 ARG B O 1
ATOM 3920 N N . GLN B 1 74 ? -66.34782 38.12771 -56.61425 1.000 144.13007 74 GLN B N 1
ATOM 3921 C CA . GLN B 1 74 ? -66.86119 38.73357 -57.83444 1.000 158.36599 74 GLN B CA 1
ATOM 3922 C C . GLN B 1 74 ? -65.91518 39.79272 -58.37678 1.000 151.59939 74 GLN B C 1
ATOM 3923 O O . GLN B 1 74 ? -65.82497 39.97539 -59.59866 1.000 165.86162 74 GLN B O 1
ATOM 3929 N N . GLU B 1 75 ? -65.18296 40.47202 -57.50113 1.000 126.03865 75 GLU B N 1
ATOM 3930 C CA . GLU B 1 75 ? -64.50519 41.68736 -57.91272 1.000 111.06962 75 GLU B CA 1
ATOM 3931 C C . GLU B 1 75 ? -63.20813 41.37540 -58.64104 1.000 95.92905 75 GLU B C 1
ATOM 3932 O O . GLU B 1 75 ? -62.44259 40.49174 -58.23981 1.000 95.56846 75 GLU B O 1
ATOM 3938 N N . THR B 1 76 ? -62.97250 42.12246 -59.72539 1.000 85.73009 76 THR B N 1
ATOM 3939 C CA . THR B 1 76 ? -61.81218 41.89225 -60.55299 1.000 78.00609 76 THR B CA 1
ATOM 3940 C C . THR B 1 76 ? -60.71732 42.88063 -60.18814 1.000 66.99469 76 THR B C 1
ATOM 3941 O O . THR B 1 76 ? -61.01059 44.03682 -59.86513 1.000 64.17185 76 THR B O 1
ATOM 3945 N N . PRO B 1 77 ? -59.46654 42.44301 -60.25341 1.000 59.96160 77 PRO B N 1
ATOM 3946 C CA . PRO B 1 77 ? -58.34521 43.34675 -59.98313 1.000 52.89459 77 PRO B CA 1
ATOM 3947 C C . PRO B 1 77 ? -58.44015 44.68455 -60.69211 1.000 54.84571 77 PRO B C 1
ATOM 3948 O O . PRO B 1 77 ? -58.06710 45.70158 -60.10807 1.000 55.84776 77 PRO B O 1
ATOM 3952 N N . GLU B 1 78 ? -58.91932 44.71412 -61.93271 1.000 60.12591 78 GLU B N 1
ATOM 3953 C CA . GLU B 1 78 ? -59.25085 45.99311 -62.55197 1.000 59.74966 78 GLU B CA 1
ATOM 3954 C C . GLU B 1 78 ? -59.98547 46.91086 -61.57804 1.000 60.52172 78 GLU B C 1
ATOM 3955 O O . GLU B 1 78 ? -59.54848 48.03689 -61.31555 1.000 57.09152 78 GLU B O 1
ATOM 3961 N N . ASN B 1 79 ? -61.09540 46.43335 -61.01281 1.000 60.74363 79 ASN B N 1
ATOM 3962 C CA . ASN B 1 79 ? -61.93081 47.29608 -60.18904 1.000 57.06145 79 ASN B CA 1
ATOM 3963 C C . ASN B 1 79 ? -61.28410 47.60113 -58.85579 1.000 61.97840 79 ASN B C 1
ATOM 3964 O O . ASN B 1 79 ? -61.43030 48.71937 -58.35038 1.000 63.62163 79 ASN B O 1
ATOM 3969 N N . ARG B 1 80 ? -60.59591 46.62442 -58.24359 1.000 60.77792 80 ARG B N 1
ATOM 3970 C CA . ARG B 1 80 ? -59.84624 46.94552 -57.03495 1.000 46.47127 80 ARG B CA 1
ATOM 3971 C C . ARG B 1 80 ? -58.88127 48.09255 -57.31749 1.000 54.09707 80 ARG B C 1
ATOM 3972 O O . ARG B 1 80 ? -58.79589 49.05450 -56.53977 1.000 51.31882 80 ARG B O 1
ATOM 3980 N N . GLY B 1 81 ? -58.22092 48.05827 -58.48269 1.000 53.79086 81 GLY B N 1
ATOM 3981 C CA . GLY B 1 81 ? -57.40026 49.18948 -58.88852 1.000 51.27729 81 GLY B CA 1
ATOM 3982 C C . GLY B 1 81 ? -58.21020 50.45780 -59.08742 1.000 52.82179 81 GLY B C 1
ATOM 3983 O O . GLY B 1 81 ? -57.82265 51.53147 -58.62566 1.000 52.16618 81 GLY B O 1
ATOM 3984 N N . LYS B 1 82 ? -59.33258 50.35767 -59.80891 1.000 55.12854 82 LYS B N 1
ATOM 3985 C CA . LYS B 1 82 ? -60.18747 51.52460 -60.01053 1.000 52.33501 82 LYS B CA 1
ATOM 3986 C C . LYS B 1 82 ? -60.54616 52.18568 -58.68711 1.000 54.03201 82 LYS B C 1
ATOM 3987 O O . LYS B 1 82 ? -60.43254 53.41202 -58.54673 1.000 54.94850 82 LYS B O 1
ATOM 3993 N N . LEU B 1 83 ? -60.97886 51.38269 -57.69970 1.000 54.93484 83 LEU B N 1
ATOM 3994 C CA . LEU B 1 83 ? -61.47801 51.93849 -56.44317 1.000 50.52032 83 LEU B CA 1
ATOM 3995 C C . LEU B 1 83 ? -60.41058 52.77084 -55.75275 1.000 49.36827 83 LEU B C 1
ATOM 3996 O O . LEU B 1 83 ? -60.66832 53.90602 -55.32050 1.000 47.25340 83 LEU B O 1
ATOM 4001 N N . LEU B 1 84 ? -59.18777 52.23442 -55.67704 1.000 47.00701 84 LEU B N 1
ATOM 4002 C CA . LEU B 1 84 ? -58.11024 52.96703 -55.02383 1.000 45.45875 84 LEU B CA 1
ATOM 4003 C C . LEU B 1 84 ? -57.92252 54.29935 -55.70175 1.000 47.65845 84 LEU B C 1
ATOM 4004 O O . LEU B 1 84 ? -57.75975 55.33446 -55.04989 1.000 52.85481 84 LEU B O 1
ATOM 4009 N N . ASN B 1 85 ? -58.03274 54.30451 -57.01546 1.000 50.59317 85 ASN B N 1
ATOM 4010 C CA . ASN B 1 85 ? -57.87662 55.55236 -57.72716 1.000 54.87289 85 ASN B CA 1
ATOM 4011 C C . ASN B 1 85 ? -58.98451 56.53814 -57.36078 1.000 56.55593 85 ASN B C 1
ATOM 4012 O O . ASN B 1 85 ? -58.70658 57.71657 -57.08412 1.000 57.88612 85 ASN B O 1
ATOM 4017 N N . ASN B 1 86 ? -60.23589 56.07166 -57.31832 1.000 52.44320 86 ASN B N 1
ATOM 4018 C CA . ASN B 1 86 ? -61.30455 56.89386 -56.76537 1.000 52.83436 86 ASN B CA 1
ATOM 4019 C C . ASN B 1 86 ? -60.87747 57.47873 -55.43444 1.000 51.23715 86 ASN B C 1
ATOM 4020 O O . ASN B 1 86 ? -60.88762 58.70472 -55.23553 1.000 47.30722 86 ASN B O 1
ATOM 4025 N N . LEU B 1 87 ? -60.46478 56.59907 -54.51795 1.000 52.61654 87 LEU B N 1
ATOM 4026 C CA . LEU B 1 87 ? -60.04667 57.03929 -53.18752 1.000 56.16763 87 LEU B CA 1
ATOM 4027 C C . LEU B 1 87 ? -58.88639 58.03571 -53.25486 1.000 57.75773 87 LEU B C 1
ATOM 4028 O O . LEU B 1 87 ? -58.81462 58.97951 -52.44500 1.000 53.49548 87 LEU B O 1
ATOM 4033 N N . ALA B 1 88 ? -57.96846 57.84883 -54.21401 1.000 54.09308 88 ALA B N 1
ATOM 4034 C CA . ALA B 1 88 ? -56.94360 58.86246 -54.40276 1.000 53.90348 88 ALA B CA 1
ATOM 4035 C C . ALA B 1 88 ? -57.57675 60.18335 -54.79272 1.000 55.04533 88 ALA B C 1
ATOM 4036 O O . ALA B 1 88 ? -57.28797 61.21825 -54.18340 1.000 53.88971 88 ALA B O 1
ATOM 4038 N N . ASN B 1 89 ? -58.47648 60.16670 -55.77471 1.000 55.56256 89 ASN B N 1
ATOM 4039 C CA . ASN B 1 89 ? -59.01491 61.43290 -56.24619 1.000 55.36580 89 ASN B CA 1
ATOM 4040 C C . ASN B 1 89 ? -59.80639 62.13434 -55.15348 1.000 59.84200 89 ASN B C 1
ATOM 4041 O O . ASN B 1 89 ? -59.64726 63.34547 -54.95507 1.000 62.21097 89 ASN B O 1
ATOM 4046 N N . LEU B 1 90 ? -60.60232 61.39116 -54.37963 1.000 60.04239 90 LEU B N 1
ATOM 4047 C CA . LEU B 1 90 ? -61.15593 61.96284 -53.14828 1.000 57.72882 90 LEU B CA 1
ATOM 4048 C C . LEU B 1 90 ? -60.06245 62.56882 -52.25114 1.000 53.76607 90 LEU B C 1
ATOM 4049 O O . LEU B 1 90 ? -60.13742 63.74414 -51.87257 1.000 58.19441 90 LEU B O 1
ATOM 4054 N N . PHE B 1 91 ? -59.01381 61.80106 -51.93506 1.000 51.60569 91 PHE B N 1
ATOM 4055 C CA . PHE B 1 91 ? -57.94372 62.36251 -51.10532 1.000 54.56547 91 PHE B CA 1
ATOM 4056 C C . PHE B 1 91 ? -57.45583 63.67754 -51.67469 1.000 55.51402 91 PHE B C 1
ATOM 4057 O O . PHE B 1 91 ? -57.27404 64.65461 -50.93586 1.000 52.73036 91 PHE B O 1
ATOM 4065 N N . GLU B 1 92 ? -57.27139 63.72330 -52.99876 1.000 59.61402 92 GLU B N 1
ATOM 4066 C CA . GLU B 1 92 ? -56.75292 64.91306 -53.65948 1.000 60.58955 92 GLU B CA 1
ATOM 4067 C C . GLU B 1 92 ? -57.81763 65.99700 -53.74194 1.000 62.25206 92 GLU B C 1
ATOM 4068 O O . GLU B 1 92 ? -57.46895 67.17809 -53.81982 1.000 65.15992 92 GLU B O 1
ATOM 4074 N N . LYS B 1 93 ? -59.11385 65.63400 -53.70574 1.000 57.24715 93 LYS B N 1
ATOM 4075 C CA . LYS B 1 93 ? -60.13940 66.67734 -53.69795 1.000 56.15818 93 LYS B CA 1
ATOM 4076 C C . LYS B 1 93 ? -60.22487 67.35991 -52.33142 1.000 60.83479 93 LYS B C 1
ATOM 4077 O O . LYS B 1 93 ? -60.52863 68.55911 -52.25112 1.000 62.22527 93 LYS B O 1
ATOM 4083 N N . ASN B 1 94 ? -59.95408 66.62878 -51.24833 1.000 61.62131 94 ASN B N 1
ATOM 4084 C CA . ASN B 1 94 ? -59.96968 67.20386 -49.90951 1.000 58.95839 94 ASN B CA 1
ATOM 4085 C C . ASN B 1 94 ? -58.58887 67.36929 -49.28382 1.000 58.80751 94 ASN B C 1
ATOM 4086 O O . ASN B 1 94 ? -58.47886 67.27942 -48.06202 1.000 59.96719 94 ASN B O 1
ATOM 4091 N N . ILE B 1 95 ? -57.53361 67.62335 -50.07026 1.000 61.14182 95 ILE B N 1
ATOM 4092 C CA . ILE B 1 95 ? -56.21963 67.87776 -49.46588 1.000 63.44043 95 ILE B CA 1
ATOM 4093 C C . ILE B 1 95 ? -56.39215 68.88495 -48.33599 1.000 67.52841 95 ILE B C 1
ATOM 4094 O O . ILE B 1 95 ? -55.81719 68.74518 -47.24739 1.000 68.01340 95 ILE B O 1
ATOM 4099 N N . ASP B 1 96 ? -57.22286 69.89642 -48.58321 1.000 70.55769 96 ASP B N 1
ATOM 4100 C CA . ASP B 1 96 ? -57.27621 71.03177 -47.67644 1.000 70.98770 96 ASP B CA 1
ATOM 4101 C C . ASP B 1 96 ? -57.94161 70.67237 -46.35771 1.000 67.21939 96 ASP B C 1
ATOM 4102 O O . ASP B 1 96 ? -57.34981 70.88176 -45.29019 1.000 66.59337 96 ASP B O 1
ATOM 4107 N N . LEU B 1 97 ? -59.15011 70.09937 -46.40368 1.000 65.02796 97 LEU B N 1
ATOM 4108 C CA . LEU B 1 97 ? -59.77215 69.61412 -45.17153 1.000 61.88741 97 LEU B CA 1
ATOM 4109 C C . LEU B 1 97 ? -58.83658 68.65511 -44.43743 1.000 65.53591 97 LEU B C 1
ATOM 4110 O O . LEU B 1 97 ? -58.55990 68.83132 -43.24564 1.000 66.22568 97 LEU B O 1
ATOM 4115 N N . LEU B 1 98 ? -58.33717 67.63278 -45.14894 1.000 65.66051 98 LEU B N 1
ATOM 4116 C CA . LEU B 1 98 ? -57.47799 66.60980 -44.55234 1.000 59.42283 98 LEU B CA 1
ATOM 4117 C C . LEU B 1 98 ? -56.22642 67.20443 -43.93963 1.000 63.70977 98 LEU B C 1
ATOM 4118 O O . LEU B 1 98 ? -55.87786 66.88866 -42.79911 1.000 70.26736 98 LEU B O 1
ATOM 4123 N N . ALA B 1 99 ? -55.51684 68.04508 -44.68774 1.000 64.98981 99 ALA B N 1
ATOM 4124 C CA . ALA B 1 99 ? -54.36376 68.71054 -44.09711 1.000 71.45388 99 ALA B CA 1
ATOM 4125 C C . ALA B 1 99 ? -54.74794 69.41470 -42.80329 1.000 68.45104 99 ALA B C 1
ATOM 4126 O O . ALA B 1 99 ? -53.99776 69.36011 -41.82275 1.000 69.03009 99 ALA B O 1
ATOM 4128 N N . ALA B 1 100 ? -55.93503 70.02872 -42.77174 1.000 66.74987 100 ALA B N 1
ATOM 4129 C CA . ALA B 1 100 ? -56.39221 70.73791 -41.58059 1.000 70.15354 100 ALA B CA 1
ATOM 4130 C C . ALA B 1 100 ? -56.53036 69.79973 -40.38593 1.000 70.42236 100 ALA B C 1
ATOM 4131 O O . ALA B 1 100 ? -55.94698 70.05175 -39.32491 1.000 72.19937 100 ALA B O 1
ATOM 4133 N N . VAL B 1 101 ? -57.28809 68.70717 -40.53175 1.000 66.97350 101 VAL B N 1
ATOM 4134 C CA . VAL B 1 101 ? -57.36770 67.73403 -39.44217 1.000 62.70776 101 VAL B CA 1
ATOM 4135 C C . VAL B 1 101 ? -55.96947 67.30450 -39.02541 1.000 68.08107 101 VAL B C 1
ATOM 4136 O O . VAL B 1 101 ? -55.56281 67.48542 -37.87197 1.000 71.49923 101 VAL B O 1
ATOM 4140 N N . GLU B 1 102 ? -55.21637 66.72949 -39.96886 1.000 68.70738 102 GLU B N 1
ATOM 4141 C CA . GLU B 1 102 ? -53.81217 66.41700 -39.74296 1.000 72.56312 102 GLU B CA 1
ATOM 4142 C C . GLU B 1 102 ? -53.11167 67.44540 -38.87881 1.000 78.35867 102 GLU B C 1
ATOM 4143 O O . GLU B 1 102 ? -52.53811 67.11138 -37.83666 1.000 73.03827 102 GLU B O 1
ATOM 4149 N N . SER B 1 103 ? -53.18778 68.71339 -39.28405 1.000 77.48621 103 SER B N 1
ATOM 4150 C CA . SER B 1 103 ? -52.45476 69.75751 -38.58443 1.000 75.07860 103 SER B CA 1
ATOM 4151 C C . SER B 1 103 ? -53.01542 69.97117 -37.18971 1.000 76.80083 103 SER B C 1
ATOM 4152 O O . SER B 1 103 ? -52.26302 70.14353 -36.22358 1.000 84.97745 103 SER B O 1
ATOM 4155 N N . LEU B 1 104 ? -54.33852 69.96977 -37.06466 1.000 70.90848 104 LEU B N 1
ATOM 4156 C CA . LEU B 1 104 ? -54.94831 70.20763 -35.76391 1.000 72.61371 104 LEU B CA 1
ATOM 4157 C C . LEU B 1 104 ? -54.59281 69.08035 -34.79792 1.000 73.73983 104 LEU B C 1
ATOM 4158 O O . LEU B 1 104 ? -54.03003 69.31644 -33.72271 1.000 75.80910 104 LEU B O 1
ATOM 4163 N N . ASP B 1 105 ? -54.82572 67.84082 -35.23111 1.000 72.83487 105 ASP B N 1
ATOM 4164 C CA . ASP B 1 105 ? -54.72955 66.64234 -34.39943 1.000 71.54661 105 ASP B CA 1
ATOM 4165 C C . ASP B 1 105 ? -53.28322 66.36189 -33.96763 1.000 70.90049 105 ASP B C 1
ATOM 4166 O O . ASP B 1 105 ? -52.99060 66.20715 -32.77898 1.000 71.55196 105 ASP B O 1
ATOM 4171 N N . ASN B 1 106 ? -52.37925 66.28342 -34.93219 1.000 73.37676 106 ASN B N 1
ATOM 4172 C CA . ASN B 1 106 ? -50.95640 65.99147 -34.81755 1.000 73.34147 106 ASN B CA 1
ATOM 4173 C C . ASN B 1 106 ? -50.10342 67.21753 -34.52302 1.000 71.70210 106 ASN B C 1
ATOM 4174 O O . ASN B 1 106 ? -48.92616 67.06945 -34.17605 1.000 71.56002 106 ASN B O 1
ATOM 4179 N N . GLY B 1 107 ? -50.64664 68.41520 -34.69582 1.000 73.59440 107 GLY B N 1
ATOM 4180 C CA . GLY B 1 107 ? -49.85822 69.62375 -34.55144 1.000 79.71147 107 GLY B CA 1
ATOM 4181 C C . GLY B 1 107 ? -48.69061 69.81076 -35.50795 1.000 80.86374 107 GLY B C 1
ATOM 4182 O O . GLY B 1 107 ? -47.58505 70.12820 -35.06873 1.000 84.09979 107 GLY B O 1
ATOM 4183 N N . LYS B 1 108 ? -48.88490 69.64358 -36.80843 1.000 81.15059 108 LYS B N 1
ATOM 4184 C CA . LYS B 1 108 ? -47.78735 69.84597 -37.74819 1.000 81.31006 108 LYS B CA 1
ATOM 4185 C C . LYS B 1 108 ? -48.18442 70.88782 -38.78292 1.000 84.79410 108 LYS B C 1
ATOM 4186 O O . LYS B 1 108 ? -49.34216 70.93590 -39.20733 1.000 84.35883 108 LYS B O 1
ATOM 4192 N N . ALA B 1 109 ? -47.22389 71.74419 -39.14128 1.000 85.90832 109 ALA B N 1
ATOM 4193 C CA . ALA B 1 109 ? -47.43546 72.85875 -40.05778 1.000 83.31267 109 ALA B CA 1
ATOM 4194 C C . ALA B 1 109 ? -48.28318 72.44608 -41.24303 1.000 82.16202 109 ALA B C 1
ATOM 4195 O O . ALA B 1 109 ? -48.01516 71.43204 -41.89288 1.000 81.86020 109 ALA B O 1
ATOM 4197 N N . ILE B 1 110 ? -49.29920 73.25765 -41.53352 1.000 83.58012 110 ILE B N 1
ATOM 4198 C CA . ILE B 1 110 ? -50.23624 72.92675 -42.59828 1.000 81.32609 110 ILE B CA 1
ATOM 4199 C C . ILE B 1 110 ? -49.54190 72.89578 -43.96409 1.000 79.09729 110 ILE B C 1
ATOM 4200 O O . ILE B 1 110 ? -50.03252 72.25234 -44.89765 1.000 78.35314 110 ILE B O 1
ATOM 4205 N N . SER B 1 111 ? -48.38615 73.55920 -44.08860 1.000 81.59748 111 SER B N 1
ATOM 4206 C CA . SER B 1 111 ? -47.53248 73.39254 -45.26540 1.000 82.79249 111 SER B CA 1
ATOM 4207 C C . SER B 1 111 ? -47.00594 71.96060 -45.37778 1.000 78.47675 111 SER B C 1
ATOM 4208 O O . SER B 1 111 ? -46.95730 71.38934 -46.47453 1.000 79.47716 111 SER B O 1
ATOM 4211 N N . MET B 1 112 ? -46.58294 71.37657 -44.25280 1.000 80.55924 112 MET B N 1
ATOM 4212 C CA . MET B 1 112 ? -46.18074 69.97379 -44.22052 1.000 74.53453 112 MET B CA 1
ATOM 4213 C C . MET B 1 112 ? -47.36560 69.03223 -44.40453 1.000 77.37815 112 MET B C 1
ATOM 4214 O O . MET B 1 112 ? -47.25328 68.01818 -45.10139 1.000 78.76289 112 MET B O 1
ATOM 4219 N N . ALA B 1 113 ? -48.49736 69.32071 -43.76374 1.000 75.28230 113 ALA B N 1
ATOM 4220 C CA . ALA B 1 113 ? -49.64777 68.43383 -43.90086 1.000 75.01596 113 ALA B CA 1
ATOM 4221 C C . ALA B 1 113 ? -50.08994 68.31040 -45.36175 1.000 77.28182 113 ALA B C 1
ATOM 4222 O O . ALA B 1 113 ? -50.40004 67.20873 -45.83083 1.000 74.42371 113 ALA B O 1
ATOM 4224 N N . LYS B 1 114 ? -50.12800 69.42467 -46.10097 1.000 82.39734 114 LYS B N 1
ATOM 4225 C CA . LYS B 1 114 ? -50.43049 69.33352 -47.52825 1.000 84.82345 114 LYS B CA 1
ATOM 4226 C C . LYS B 1 114 ? -49.40693 68.45831 -48.24393 1.000 79.47341 114 LYS B C 1
ATOM 4227 O O . LYS B 1 114 ? -49.77108 67.60156 -49.06459 1.000 77.12830 114 LYS B O 1
ATOM 4233 N N . GLY B 1 115 ? -48.11681 68.67791 -47.96075 1.000 72.38320 115 GLY B N 1
ATOM 4234 C CA . GLY B 1 115 ? -47.10379 67.77447 -48.47233 1.000 72.55580 115 GLY B CA 1
ATOM 4235 C C . GLY B 1 115 ? -47.44140 66.32591 -48.18067 1.000 77.59880 115 GLY B C 1
ATOM 4236 O O . GLY B 1 115 ? -47.36076 65.46773 -49.06202 1.000 77.30160 115 GLY B O 1
ATOM 4237 N N . ASP B 1 116 ? -47.85828 66.04484 -46.93916 1.000 76.79616 116 ASP B N 1
ATOM 4238 C CA . ASP B 1 116 ? -48.26228 64.70071 -46.54361 1.000 70.34455 116 ASP B CA 1
ATOM 4239 C C . ASP B 1 116 ? -49.31303 64.13531 -47.48431 1.000 67.20531 116 ASP B C 1
ATOM 4240 O O . ASP B 1 116 ? -49.17471 63.01860 -47.98529 1.000 66.73658 116 ASP B O 1
ATOM 4245 N N . ILE B 1 117 ? -50.38599 64.89002 -47.72528 1.000 70.24672 117 ILE B N 1
ATOM 4246 C CA . ILE B 1 117 ? -51.51649 64.33702 -48.46990 1.000 67.58340 117 ILE B CA 1
ATOM 4247 C C . ILE B 1 117 ? -51.12632 64.04566 -49.91337 1.000 67.09750 117 ILE B C 1
ATOM 4248 O O . ILE B 1 117 ? -51.47964 62.99160 -50.46001 1.000 65.77204 117 ILE B O 1
ATOM 4253 N N . SER B 1 118 ? -50.38429 64.96192 -50.54945 1.000 68.41757 118 SER B N 1
ATOM 4254 C CA . SER B 1 118 ? -49.78955 64.66169 -51.84931 1.000 64.64725 118 SER B CA 1
ATOM 4255 C C . SER B 1 118 ? -49.13719 63.28690 -51.83117 1.000 63.57387 118 SER B C 1
ATOM 4256 O O . SER B 1 118 ? -49.41793 62.44566 -52.68777 1.000 71.35416 118 SER B O 1
ATOM 4259 N N . MET B 1 119 ? -48.29095 63.02335 -50.83882 1.000 62.01818 119 MET B N 1
ATOM 4260 C CA . MET B 1 119 ? -47.72921 61.68506 -50.72539 1.000 63.21334 119 MET B CA 1
ATOM 4261 C C . MET B 1 119 ? -48.82989 60.62836 -50.65579 1.000 60.35555 119 MET B C 1
ATOM 4262 O O . MET B 1 119 ? -48.71192 59.57704 -51.28535 1.000 61.16608 119 MET B O 1
ATOM 4267 N N . CYS B 1 120 ? -49.93195 60.90126 -49.95054 1.000 60.96310 120 CYS B N 1
ATOM 4268 C CA . CYS B 1 120 ? -51.01721 59.92123 -49.90335 1.000 61.60455 120 CYS B CA 1
ATOM 4269 C C . CYS B 1 120 ? -51.56564 59.62075 -51.28683 1.000 63.21769 120 CYS B C 1
ATOM 4270 O O . CYS B 1 120 ? -51.63320 58.45284 -51.69962 1.000 61.35056 120 CYS B O 1
ATOM 4273 N N . VAL B 1 121 ? -51.91192 60.66248 -52.04316 1.000 65.27952 121 VAL B N 1
ATOM 4274 C CA . VAL B 1 121 ? -52.56431 60.43019 -53.32745 1.000 61.28260 121 VAL B CA 1
ATOM 4275 C C . VAL B 1 121 ? -51.62095 59.71023 -54.28348 1.000 61.49681 121 VAL B C 1
ATOM 4276 O O . VAL B 1 121 ? -52.04686 58.85207 -55.06963 1.000 63.86862 121 VAL B O 1
ATOM 4280 N N . GLY B 1 122 ? -50.32291 60.02181 -54.21300 1.000 62.00120 122 GLY B N 1
ATOM 4281 C CA . GLY B 1 122 ? -49.36058 59.30719 -55.03996 1.000 64.35972 122 GLY B CA 1
ATOM 4282 C C . GLY B 1 122 ? -49.20969 57.86513 -54.60772 1.000 58.59707 122 GLY B C 1
ATOM 4283 O O . GLY B 1 122 ? -49.08507 56.95436 -55.42940 1.000 57.70377 122 GLY B O 1
ATOM 4284 N N . CYS B 1 123 ? -49.23653 57.63631 -53.31164 1.000 63.64983 123 CYS B N 1
ATOM 4285 C CA . CYS B 1 123 ? -49.10805 56.27350 -52.82769 1.000 64.93648 123 CYS B CA 1
ATOM 4286 C C . CYS B 1 123 ? -50.34230 55.44646 -53.18187 1.000 60.00819 123 CYS B C 1
ATOM 4287 O O . CYS B 1 123 ? -50.22159 54.28497 -53.59071 1.000 57.08515 123 CYS B O 1
ATOM 4290 N N . LEU B 1 124 ? -51.53990 56.02249 -53.05700 1.000 58.24258 124 LEU B N 1
ATOM 4291 C CA . LEU B 1 124 ? -52.72619 55.24588 -53.40132 1.000 54.48997 124 LEU B CA 1
ATOM 4292 C C . LEU B 1 124 ? -52.77101 54.95096 -54.89652 1.000 59.48827 124 LEU B C 1
ATOM 4293 O O . LEU B 1 124 ? -53.02381 53.80608 -55.29557 1.000 62.11038 124 LEU B O 1
ATOM 4298 N N . ARG B 1 125 ? -52.45887 55.95443 -55.73907 1.000 61.19449 125 ARG B N 1
ATOM 4299 C CA . ARG B 1 125 ? -52.55377 55.79267 -57.19529 1.000 54.47537 125 ARG B CA 1
ATOM 4300 C C . ARG B 1 125 ? -51.67402 54.65994 -57.68184 1.000 52.46931 125 ARG B C 1
ATOM 4301 O O . ARG B 1 125 ? -52.10902 53.78598 -58.44585 1.000 50.45361 125 ARG B O 1
ATOM 4309 N N . TYR B 1 126 ? -50.39623 54.73633 -57.30981 1.000 57.50706 126 TYR B N 1
ATOM 4310 C CA . TYR B 1 126 ? -49.40034 53.69789 -57.55273 1.000 56.60009 126 TYR B CA 1
ATOM 4311 C C . TYR B 1 126 ? -49.94990 52.29616 -57.32919 1.000 56.10733 126 TYR B C 1
ATOM 4312 O O . TYR B 1 126 ? -49.90230 51.43615 -58.22297 1.000 58.76323 126 TYR B O 1
ATOM 4321 N N . TYR B 1 127 ? -50.50930 52.06703 -56.13988 1.000 54.80109 127 TYR B N 1
ATOM 4322 C CA . TYR B 1 127 ? -51.01822 50.74767 -55.80776 1.000 53.03231 127 TYR B CA 1
ATOM 4323 C C . TYR B 1 127 ? -52.30835 50.44367 -56.55593 1.000 52.19122 127 TYR B C 1
ATOM 4324 O O . TYR B 1 127 ? -52.57111 49.27766 -56.89133 1.000 50.53564 127 TYR B O 1
ATOM 4333 N N . GLY B 1 128 ? -53.12683 51.46388 -56.82110 1.000 51.06526 128 GLY B N 1
ATOM 4334 C CA . GLY B 1 128 ? -54.21324 51.27602 -57.76262 1.000 50.59050 128 GLY B CA 1
ATOM 4335 C C . GLY B 1 128 ? -53.70629 50.70546 -59.06585 1.000 56.86874 128 GLY B C 1
ATOM 4336 O O . GLY B 1 128 ? -54.35668 49.85655 -59.68288 1.000 59.64725 128 GLY B O 1
ATOM 4337 N N . GLY B 1 129 ? -52.49902 51.11063 -59.46660 1.000 54.47113 129 GLY B N 1
ATOM 4338 C CA . GLY B 1 129 ? -51.93602 50.58943 -60.69071 1.000 50.91972 129 GLY B CA 1
ATOM 4339 C C . GLY B 1 129 ? -51.52133 49.13712 -60.58775 1.000 54.19773 129 GLY B C 1
ATOM 4340 O O . GLY B 1 129 ? -51.41919 48.45536 -61.59884 1.000 59.11190 129 GLY B O 1
ATOM 4341 N N . TRP B 1 130 ? -51.27359 48.64562 -59.37437 1.000 55.70719 130 TRP B N 1
ATOM 4342 C CA . TRP B 1 130 ? -50.67812 47.32669 -59.16601 1.000 52.72451 130 TRP B CA 1
ATOM 4343 C C . TRP B 1 130 ? -51.69304 46.20472 -59.10171 1.000 49.75439 130 TRP B C 1
ATOM 4344 O O . TRP B 1 130 ? -51.29646 45.03987 -59.07783 1.000 48.72455 130 TRP B O 1
ATOM 4355 N N . ALA B 1 131 ? -52.98470 46.51919 -59.02880 1.000 52.46982 131 ALA B N 1
ATOM 4356 C CA . ALA B 1 131 ? -53.96286 45.48246 -58.71587 1.000 52.58641 131 ALA B CA 1
ATOM 4357 C C . ALA B 1 131 ? -54.04632 44.44746 -59.83051 1.000 54.62384 131 ALA B C 1
ATOM 4358 O O . ALA B 1 131 ? -53.97468 43.24143 -59.57622 1.000 58.57665 131 ALA B O 1
ATOM 4360 N N . ASP B 1 132 ? -54.14393 44.89402 -61.07512 1.000 55.59956 132 ASP B N 1
ATOM 4361 C CA . ASP B 1 132 ? -54.16352 43.96388 -62.19286 1.000 55.61300 132 ASP B CA 1
ATOM 4362 C C . ASP B 1 132 ? -52.79399 43.42574 -62.60856 1.000 54.45219 132 ASP B C 1
ATOM 4363 O O . ASP B 1 132 ? -52.74760 42.61826 -63.53597 1.000 64.13098 132 ASP B O 1
ATOM 4368 N N . LYS B 1 133 ? -51.68820 43.81554 -61.97517 1.000 55.52767 133 LYS B N 1
ATOM 4369 C CA . LYS B 1 133 ? -50.36042 43.39139 -62.41561 1.000 51.95458 133 LYS B CA 1
ATOM 4370 C C . LYS B 1 133 ? -49.68907 42.39730 -61.47076 1.000 55.73723 133 LYS B C 1
ATOM 4371 O O . LYS B 1 133 ? -48.45386 42.28587 -61.46112 1.000 55.43797 133 LYS B O 1
ATOM 4377 N N . ILE B 1 134 ? -50.46130 41.66793 -60.66899 1.000 54.08120 134 ILE B N 1
ATOM 4378 C CA . ILE B 1 134 ? -49.87135 40.69115 -59.73914 1.000 57.35151 134 ILE B CA 1
ATOM 4379 C C . ILE B 1 134 ? -49.94567 39.28761 -60.35209 1.000 62.42853 134 ILE B C 1
ATOM 4380 O O . ILE B 1 134 ? -50.95058 38.57358 -60.25557 1.000 68.79500 134 ILE B O 1
ATOM 4385 N N . THR B 1 135 ? -48.85241 38.88630 -60.98523 1.000 60.37292 135 THR B N 1
ATOM 4386 C CA . THR B 1 135 ? -48.78875 37.67447 -61.78463 1.000 58.18503 135 THR B CA 1
ATOM 4387 C C . THR B 1 135 ? -47.93560 36.63501 -61.07907 1.000 56.77752 135 THR B C 1
ATOM 4388 O O . THR B 1 135 ? -46.74495 36.86643 -60.83310 1.000 59.28707 135 THR B O 1
ATOM 4392 N N . GLY B 1 136 ? -48.52948 35.49127 -60.77987 1.000 58.81413 136 GLY B N 1
ATOM 4393 C CA . GLY B 1 136 ? -47.75910 34.34454 -60.34420 1.000 61.77096 136 GLY B CA 1
ATOM 4394 C C . GLY B 1 136 ? -46.98675 33.66389 -61.49136 1.000 60.57739 136 GLY B C 1
ATOM 4395 O O . GLY B 1 136 ? -47.07582 34.05449 -62.65995 1.000 52.04683 136 GLY B O 1
ATOM 4396 N N . LYS B 1 137 ? -46.19235 32.65425 -61.13397 1.000 60.99461 137 LYS B N 1
ATOM 4397 C CA . LYS B 1 137 ? -45.30115 32.06351 -62.12056 1.000 57.79839 137 LYS B CA 1
ATOM 4398 C C . LYS B 1 137 ? -45.85552 30.72692 -62.60806 1.000 59.90715 137 LYS B C 1
ATOM 4399 O O . LYS B 1 137 ? -46.85639 30.20542 -62.09604 1.000 61.97461 137 LYS B O 1
ATOM 4405 N N . VAL B 1 138 ? -45.22840 30.20992 -63.66253 1.000 59.83536 138 VAL B N 1
ATOM 4406 C CA . VAL B 1 138 ? -45.54687 28.89996 -64.22553 1.000 61.46995 138 VAL B CA 1
ATOM 4407 C C . VAL B 1 138 ? -44.24378 28.14914 -64.41460 1.000 63.42703 138 VAL B C 1
ATOM 4408 O O . VAL B 1 138 ? -43.34540 28.62573 -65.12130 1.000 65.91265 138 VAL B O 1
ATOM 4412 N N . ILE B 1 139 ? -44.12627 26.99400 -63.76826 1.000 67.42607 139 ILE B N 1
ATOM 4413 C CA . ILE B 1 139 ? -42.86519 26.25897 -63.72994 1.000 79.20581 139 ILE B CA 1
ATOM 4414 C C . ILE B 1 139 ? -42.96596 25.09522 -64.69175 1.000 78.93594 139 ILE B C 1
ATOM 4415 O O . ILE B 1 139 ? -43.70026 24.13745 -64.43222 1.000 81.54561 139 ILE B O 1
ATOM 4420 N N . ASP B 1 140 ? -42.20896 25.18529 -65.79213 1.000 91.34928 140 ASP B N 1
ATOM 4421 C CA . ASP B 1 140 ? -42.34714 24.33895 -66.97723 1.000 102.00816 140 ASP B CA 1
ATOM 4422 C C . ASP B 1 140 ? -41.27225 23.26740 -67.06164 1.000 105.46417 140 ASP B C 1
ATOM 4423 O O . ASP B 1 140 ? -41.00074 22.75623 -68.15812 1.000 101.76951 140 ASP B O 1
ATOM 4428 N N . THR B 1 141 ? -40.62143 22.95499 -65.94577 1.000 101.86894 141 THR B N 1
ATOM 4429 C CA . THR B 1 141 ? -39.52955 21.99666 -65.96133 1.000 107.51779 141 THR B CA 1
ATOM 4430 C C . THR B 1 141 ? -39.99680 20.59302 -65.65025 1.000 113.89122 141 THR B C 1
ATOM 4431 O O . THR B 1 141 ? -39.17983 19.72162 -65.31648 1.000 106.60770 141 THR B O 1
ATOM 4435 N N . THR B 1 142 ? -41.24599 20.37763 -65.73853 1.000 119.46764 142 THR B N 1
ATOM 4436 C CA . THR B 1 142 ? -41.78376 19.08827 -65.43570 1.000 123.77629 142 THR B CA 1
ATOM 4437 C C . THR B 1 142 ? -42.02436 18.23284 -66.68001 1.000 121.48417 142 THR B C 1
ATOM 4438 O O . THR B 1 142 ? -42.27140 18.73787 -67.78660 1.000 116.58120 142 THR B O 1
ATOM 4442 N N . PRO B 1 143 ? -41.94223 16.94566 -66.50341 1.000 121.27675 143 PRO B N 1
ATOM 4443 C CA . PRO B 1 143 ? -42.19552 16.01333 -67.59793 1.000 124.63962 143 PRO B CA 1
ATOM 4444 C C . PRO B 1 143 ? -43.57573 15.38069 -67.49026 1.000 123.84971 143 PRO B C 1
ATOM 4445 O O . PRO B 1 143 ? -43.86454 14.67574 -66.51432 1.000 120.07678 143 PRO B O 1
ATOM 4449 N N . ASP B 1 144 ? -44.43872 15.63007 -68.47917 1.000 124.32464 144 ASP B N 1
ATOM 4450 C CA . ASP B 1 144 ? -45.81216 15.11428 -68.46340 1.000 128.69226 144 ASP B CA 1
ATOM 4451 C C . ASP B 1 144 ? -46.53708 15.56160 -67.19050 1.000 118.99151 144 ASP B C 1
ATOM 4452 O O . ASP B 1 144 ? -47.25403 14.78773 -66.54539 1.000 113.49475 144 ASP B O 1
ATOM 4457 N N . THR B 1 145 ? -46.32114 16.82727 -66.82592 1.000 114.78550 145 THR B N 1
ATOM 4458 C CA . THR B 1 145 ? -46.95190 17.49721 -65.69524 1.000 99.87332 145 THR B CA 1
ATOM 4459 C C . THR B 1 145 ? -46.95794 19.00125 -65.94501 1.000 92.56239 145 THR B C 1
ATOM 4460 O O . THR B 1 145 ? -46.06133 19.54828 -66.59855 1.000 95.77226 145 THR B O 1
ATOM 4464 N N . PHE B 1 146 ? -47.95834 19.66248 -65.36357 1.000 85.12174 146 PHE B N 1
ATOM 4465 C CA . PHE B 1 146 ? -48.14144 21.10809 -65.44636 1.000 74.01310 146 PHE B CA 1
ATOM 4466 C C . PHE B 1 146 ? -48.25706 21.67471 -64.04648 1.000 73.25972 146 PHE B C 1
ATOM 4467 O O . PHE B 1 146 ? -49.10149 21.21910 -63.26585 1.000 72.15632 146 PHE B O 1
ATOM 4475 N N . ASN B 1 147 ? -47.40205 22.64007 -63.71050 1.000 74.34632 147 ASN B N 1
ATOM 4476 C CA . ASN B 1 147 ? -47.45972 23.26101 -62.38746 1.000 69.81703 147 ASN B CA 1
ATOM 4477 C C . ASN B 1 147 ? -47.43492 24.75926 -62.56473 1.000 69.40775 147 ASN B C 1
ATOM 4478 O O . ASN B 1 147 ? -46.47909 25.30009 -63.14306 1.000 69.67730 147 ASN B O 1
ATOM 4483 N N . TYR B 1 148 ? -48.44287 25.41742 -62.03132 1.000 57.98321 148 TYR B N 1
ATOM 4484 C CA . TYR B 1 148 ? -48.46199 26.85662 -61.92828 1.000 56.55271 148 TYR B CA 1
ATOM 4485 C C . TYR B 1 148 ? -48.35816 27.25584 -60.47174 1.000 66.46355 148 TYR B C 1
ATOM 4486 O O . TYR B 1 148 ? -48.58848 26.43733 -59.57755 1.000 68.29957 148 TYR B O 1
ATOM 4495 N N . VAL B 1 149 ? -47.92157 28.49291 -60.22703 1.000 66.73174 149 VAL B N 1
ATOM 4496 C CA . VAL B 1 149 ? -47.83793 29.02930 -58.86720 1.000 62.95092 149 VAL B CA 1
ATOM 4497 C C . VAL B 1 149 ? -48.77775 30.22529 -58.79174 1.000 63.14557 149 VAL B C 1
ATOM 4498 O O . VAL B 1 149 ? -48.51819 31.28276 -59.39422 1.000 62.47154 149 VAL B O 1
ATOM 4502 N N . LYS B 1 150 ? -49.87960 30.04733 -58.07688 1.000 63.28794 150 LYS B N 1
ATOM 4503 C CA . LYS B 1 150 ? -50.87057 31.09183 -57.90781 1.000 62.96981 150 LYS B CA 1
ATOM 4504 C C . LYS B 1 150 ? -50.40212 32.00176 -56.78349 1.000 64.55527 150 LYS B C 1
ATOM 4505 O O . LYS B 1 150 ? -49.68062 31.56760 -55.88241 1.000 63.55776 150 LYS B O 1
ATOM 4511 N N . LYS B 1 151 ? -50.76884 33.27947 -56.86705 1.000 67.93663 151 LYS B N 1
ATOM 4512 C CA . LYS B 1 151 ? -50.69426 34.20118 -55.73229 1.000 63.52796 151 LYS B CA 1
ATOM 4513 C C . LYS B 1 151 ? -52.11242 34.52982 -55.27454 1.000 63.79066 151 LYS B C 1
ATOM 4514 O O . LYS B 1 151 ? -53.01503 34.70032 -56.10617 1.000 69.34811 151 LYS B O 1
ATOM 4520 N N . GLU B 1 152 ? -52.33438 34.58415 -53.96148 1.000 60.02001 152 GLU B N 1
ATOM 4521 C CA . GLU B 1 152 ? -53.70747 34.93437 -53.63067 1.000 62.48946 152 GLU B CA 1
ATOM 4522 C C . GLU B 1 152 ? -53.74630 35.83599 -52.42135 1.000 60.96092 152 GLU B C 1
ATOM 4523 O O . GLU B 1 152 ? -52.70028 36.04016 -51.80294 1.000 63.32264 152 GLU B O 1
ATOM 4529 N N . PRO B 1 153 ? -54.88639 36.41068 -52.04723 1.000 60.74338 153 PRO B N 1
ATOM 4530 C CA . PRO B 1 153 ? -54.86276 37.29416 -50.87730 1.000 63.53291 153 PRO B CA 1
ATOM 4531 C C . PRO B 1 153 ? -54.61569 36.47084 -49.62899 1.000 67.29892 153 PRO B C 1
ATOM 4532 O O . PRO B 1 153 ? -54.91300 35.27481 -49.58752 1.000 72.11362 153 PRO B O 1
ATOM 4536 N N . ILE B 1 154 ? -54.03309 37.11710 -48.61556 1.000 63.37544 154 ILE B N 1
ATOM 4537 C CA . ILE B 1 154 ? -53.85976 36.46494 -47.31493 1.000 65.63702 154 ILE B CA 1
ATOM 4538 C C . ILE B 1 154 ? -55.20335 36.29312 -46.61429 1.000 66.97775 154 ILE B C 1
ATOM 4539 O O . ILE B 1 154 ? -55.50448 35.23311 -46.04464 1.000 67.58377 154 ILE B O 1
ATOM 4544 N N . GLY B 1 155 ? -56.01229 37.34734 -46.61198 1.000 64.13332 155 GLY B N 1
ATOM 4545 C CA . GLY B 1 155 ? -57.31586 37.31081 -45.98012 1.000 64.65231 155 GLY B CA 1
ATOM 4546 C C . GLY B 1 155 ? -57.56689 38.60883 -45.23574 1.000 64.16216 155 GLY B C 1
ATOM 4547 O O . GLY B 1 155 ? -57.68311 39.68155 -45.85210 1.000 61.55671 155 GLY B O 1
ATOM 4548 N N . VAL B 1 156 ? -57.61979 38.50911 -43.90440 1.000 61.57137 156 VAL B N 1
ATOM 4549 C CA . VAL B 1 156 ? -57.88833 39.62543 -43.00353 1.000 57.19383 156 VAL B CA 1
ATOM 4550 C C . VAL B 1 156 ? -56.56486 40.13701 -42.46946 1.000 57.72736 156 VAL B C 1
ATOM 4551 O O . VAL B 1 156 ? -55.84104 39.39629 -41.79062 1.000 61.71581 156 VAL B O 1
ATOM 4555 N N . CYS B 1 157 ? -56.25999 41.41038 -42.71953 1.000 50.25671 157 CYS B N 1
ATOM 4556 C CA . CYS B 1 157 ? -54.99718 41.99292 -42.28239 1.000 50.24140 157 CYS B CA 1
ATOM 4557 C C . CYS B 1 157 ? -55.26291 43.11671 -41.29554 1.000 57.67573 157 CYS B C 1
ATOM 4558 O O . CYS B 1 157 ? -55.87620 44.12237 -41.67143 1.000 61.19787 157 CYS B O 1
ATOM 4561 N N . GLY B 1 158 ? -54.79494 42.96628 -40.05991 1.000 55.22192 158 GLY B N 1
ATOM 4562 C CA . GLY B 1 158 ? -54.87553 44.03181 -39.06022 1.000 52.11469 158 GLY B CA 1
ATOM 4563 C C . GLY B 1 158 ? -53.68285 44.94756 -39.17793 1.000 55.34881 158 GLY B C 1
ATOM 4564 O O . GLY B 1 158 ? -52.54435 44.49540 -39.34631 1.000 57.20006 158 GLY B O 1
ATOM 4565 N N . GLN B 1 159 ? -53.93415 46.25768 -39.07847 1.000 56.09899 159 GLN B N 1
ATOM 4566 C CA . GLN B 1 159 ? -52.89502 47.27469 -39.22653 1.000 55.05945 159 GLN B CA 1
ATOM 4567 C C . GLN B 1 159 ? -52.90283 48.25065 -38.04360 1.000 58.32574 159 GLN B C 1
ATOM 4568 O O . GLN B 1 159 ? -53.96601 48.75386 -37.63713 1.000 61.53596 159 GLN B O 1
ATOM 4574 N N . ILE B 1 160 ? -51.71078 48.54021 -37.51098 1.000 53.97464 160 ILE B N 1
ATOM 4575 C CA . ILE B 1 160 ? -51.53446 49.38688 -36.32881 1.000 53.76833 160 ILE B CA 1
ATOM 4576 C C . ILE B 1 160 ? -50.60404 50.52455 -36.74238 1.000 51.97917 160 ILE B C 1
ATOM 4577 O O . ILE B 1 160 ? -49.39213 50.33856 -36.88367 1.000 54.02051 160 ILE B O 1
ATOM 4582 N N . ILE B 1 161 ? -51.17071 51.69079 -37.01087 1.000 52.47225 161 ILE B N 1
ATOM 4583 C CA . ILE B 1 161 ? -50.41321 52.81710 -37.56071 1.000 60.17084 161 ILE B CA 1
ATOM 4584 C C . ILE B 1 161 ? -49.97019 53.70053 -36.40515 1.000 65.37606 161 ILE B C 1
ATOM 4585 O O . ILE B 1 161 ? -50.58178 53.66634 -35.32043 1.000 66.41390 161 ILE B O 1
ATOM 4590 N N . PRO B 1 162 ? -48.88587 54.45351 -36.56946 1.000 65.13674 162 PRO B N 1
ATOM 4591 C CA . PRO B 1 162 ? -48.34787 55.24935 -35.45011 1.000 62.36363 162 PRO B CA 1
ATOM 4592 C C . PRO B 1 162 ? -48.53425 56.72675 -35.68580 1.000 62.98796 162 PRO B C 1
ATOM 4593 O O . PRO B 1 162 ? -48.50977 57.17679 -36.82701 1.000 76.80386 162 PRO B O 1
ATOM 4597 N N . TRP B 1 163 ? -48.64349 57.50293 -34.62889 1.000 67.18398 163 TRP B N 1
ATOM 4598 C CA . TRP B 1 163 ? -49.04766 58.89013 -34.76830 1.000 63.24887 163 TRP B CA 1
ATOM 4599 C C . TRP B 1 163 ? -48.12172 59.86049 -35.48345 1.000 62.06220 163 TRP B C 1
ATOM 4600 O O . TRP B 1 163 ? -48.46093 61.03964 -35.49865 1.000 69.35850 163 TRP B O 1
ATOM 4611 N N . ASN B 1 164 ? -46.96826 59.44925 -36.03105 1.000 62.78539 164 ASN B N 1
ATOM 4612 C CA . ASN B 1 164 ? -46.06725 60.41317 -36.68310 1.000 71.24918 164 ASN B CA 1
ATOM 4613 C C . ASN B 1 164 ? -46.72804 61.05260 -37.90053 1.000 75.79818 164 ASN B C 1
ATOM 4614 O O . ASN B 1 164 ? -46.85388 62.28338 -38.01226 1.000 73.99013 164 ASN B O 1
ATOM 4619 N N . PHE B 1 165 ? -47.08670 60.20894 -38.85207 1.000 73.43957 165 PHE B N 1
ATOM 4620 C CA . PHE B 1 165 ? -47.72247 60.58260 -40.10079 1.000 70.94895 165 PHE B CA 1
ATOM 4621 C C . PHE B 1 165 ? -48.98409 59.74117 -40.13872 1.000 70.26505 165 PHE B C 1
ATOM 4622 O O . PHE B 1 165 ? -49.02207 58.70829 -40.81144 1.000 73.37873 165 PHE B O 1
ATOM 4630 N N . PRO B 1 166 ? -50.02286 60.12560 -39.40331 1.000 66.93897 166 PRO B N 1
ATOM 4631 C CA . PRO B 1 166 ? -51.21695 59.26080 -39.34531 1.000 66.68287 166 PRO B CA 1
ATOM 4632 C C . PRO B 1 166 ? -51.84199 58.97701 -40.69999 1.000 63.10041 166 PRO B C 1
ATOM 4633 O O . PRO B 1 166 ? -52.13313 57.81299 -40.98680 1.000 61.39790 166 PRO B O 1
ATOM 4637 N N . LEU B 1 167 ? -52.04361 59.99702 -41.55073 1.000 67.88708 167 LEU B N 1
ATOM 4638 C CA . LEU B 1 167 ? -52.71273 59.78445 -42.83919 1.000 62.60664 167 LEU B CA 1
ATOM 4639 C C . LEU B 1 167 ? -51.78482 59.14617 -43.85525 1.000 60.92915 167 LEU B C 1
ATOM 4640 O O . LEU B 1 167 ? -52.20100 58.25480 -44.59320 1.000 60.57864 167 LEU B O 1
ATOM 4645 N N . LEU B 1 168 ? -50.53443 59.59417 -43.92818 1.000 62.87943 168 LEU B N 1
ATOM 4646 C CA . LEU B 1 168 ? -49.56202 58.88736 -44.74673 1.000 61.74228 168 LEU B CA 1
ATOM 4647 C C . LEU B 1 168 ? -49.50049 57.40392 -44.37582 1.000 63.38206 168 LEU B C 1
ATOM 4648 O O . LEU B 1 168 ? -49.82391 56.54646 -45.20612 1.000 63.59028 168 LEU B O 1
ATOM 4653 N N . MET B 1 169 ? -49.09297 57.07432 -43.13478 1.000 60.71882 169 MET B N 1
ATOM 4654 C CA . MET B 1 169 ? -49.13333 55.67272 -42.69919 1.000 62.34265 169 MET B CA 1
ATOM 4655 C C . MET B 1 169 ? -50.44416 54.99884 -43.06988 1.000 58.14121 169 MET B C 1
ATOM 4656 O O . MET B 1 169 ? -50.44866 53.81987 -43.42658 1.000 61.20973 169 MET B O 1
ATOM 4661 N N . TRP B 1 170 ? -51.56776 55.70695 -42.95512 1.000 55.03301 170 TRP B N 1
ATOM 4662 C CA . TRP B 1 170 ? -52.83122 55.13558 -43.40947 1.000 55.93119 170 TRP B CA 1
ATOM 4663 C C . TRP B 1 170 ? -52.69770 54.61219 -44.82861 1.000 61.27517 170 TRP B C 1
ATOM 4664 O O . TRP B 1 170 ? -53.01009 53.45082 -45.10320 1.000 65.29939 170 TRP B O 1
ATOM 4675 N N . ALA B 1 171 ? -52.17967 55.44191 -45.73738 1.000 58.10232 171 ALA B N 1
ATOM 4676 C CA . ALA B 1 171 ? -52.08069 55.03272 -47.13729 1.000 54.59865 171 ALA B CA 1
ATOM 4677 C C . ALA B 1 171 ? -51.06270 53.90956 -47.31673 1.000 55.61813 171 ALA B C 1
ATOM 4678 O O . ALA B 1 171 ? -51.35740 52.88177 -47.93072 1.000 58.27491 171 ALA B O 1
ATOM 4680 N N . TRP B 1 172 ? -49.85910 54.08119 -46.78634 1.000 56.16016 172 TRP B N 1
ATOM 4681 C CA . TRP B 1 172 ? -48.88235 52.99659 -46.82465 1.000 59.42139 172 TRP B CA 1
ATOM 4682 C C . TRP B 1 172 ? -49.48421 51.64761 -46.42595 1.000 61.19772 172 TRP B C 1
ATOM 4683 O O . TRP B 1 172 ? -49.16190 50.62638 -47.03682 1.000 63.44646 172 TRP B O 1
ATOM 4694 N N . LYS B 1 173 ? -50.32282 51.60727 -45.37670 1.000 60.71762 173 LYS B N 1
ATOM 4695 C CA . LYS B 1 173 ? -50.94014 50.33435 -45.00269 1.000 64.20094 173 LYS B CA 1
ATOM 4696 C C . LYS B 1 173 ? -52.03181 49.96858 -45.99439 1.000 56.04685 173 LYS B C 1
ATOM 4697 O O . LYS B 1 173 ? -52.04287 48.86213 -46.53909 1.000 59.48043 173 LYS B O 1
ATOM 4703 N N . ILE B 1 174 ? -52.95863 50.88186 -46.24072 1.000 52.52556 174 ILE B N 1
ATOM 4704 C CA . ILE B 1 174 ? -54.17684 50.47552 -46.92196 1.000 52.76639 174 ILE B CA 1
ATOM 4705 C C . ILE B 1 174 ? -53.87566 50.10822 -48.38318 1.000 58.98915 174 ILE B C 1
ATOM 4706 O O . ILE B 1 174 ? -54.37158 49.09864 -48.90007 1.000 58.92100 174 ILE B O 1
ATOM 4711 N N . GLY B 1 175 ? -53.06271 50.92222 -49.06875 1.000 58.98568 175 GLY B N 1
ATOM 4712 C CA . GLY B 1 175 ? -52.71533 50.70939 -50.45281 1.000 51.55109 175 GLY B CA 1
ATOM 4713 C C . GLY B 1 175 ? -52.43253 49.25601 -50.76973 1.000 56.64946 175 GLY B C 1
ATOM 4714 O O . GLY B 1 175 ? -53.29944 48.53389 -51.28603 1.000 62.30863 175 GLY B O 1
ATOM 4715 N N . PRO B 1 176 ? -51.23213 48.79000 -50.39851 1.000 51.93686 176 PRO B N 1
ATOM 4716 C CA . PRO B 1 176 ? -50.81922 47.40872 -50.72850 1.000 52.08812 176 PRO B CA 1
ATOM 4717 C C . PRO B 1 176 ? -51.87683 46.37604 -50.41493 1.000 54.61847 176 PRO B C 1
ATOM 4718 O O . PRO B 1 176 ? -52.24335 45.55643 -51.26810 1.000 57.51869 176 PRO B O 1
ATOM 4722 N N . ALA B 1 177 ? -52.40210 46.41925 -49.20184 1.000 51.65470 177 ALA B N 1
ATOM 4723 C CA . ALA B 1 177 ? -53.33039 45.38953 -48.78863 1.000 53.22043 177 ALA B CA 1
ATOM 4724 C C . ALA B 1 177 ? -54.54811 45.32527 -49.70390 1.000 51.74779 177 ALA B C 1
ATOM 4725 O O . ALA B 1 177 ? -55.00751 44.23101 -50.04501 1.000 54.69128 177 ALA B O 1
ATOM 4727 N N . ILE B 1 178 ? -55.11032 46.47346 -50.09155 1.000 50.70695 178 ILE B N 1
ATOM 4728 C CA . ILE B 1 178 ? -56.34633 46.41528 -50.87184 1.000 51.08087 178 ILE B CA 1
ATOM 4729 C C . ILE B 1 178 ? -56.06265 46.04899 -52.31496 1.000 54.81567 178 ILE B C 1
ATOM 4730 O O . ILE B 1 178 ? -56.86416 45.35255 -52.96209 1.000 55.26375 178 ILE B O 1
ATOM 4735 N N . ALA B 1 179 ? -54.93207 46.50829 -52.84896 1.000 51.40452 179 ALA B N 1
ATOM 4736 C 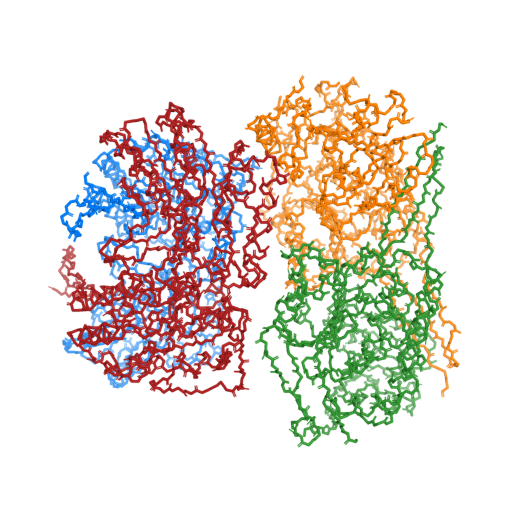CA . ALA B 1 179 ? -54.55319 46.07208 -54.18213 1.000 49.42848 179 ALA B CA 1
ATOM 4737 C C . ALA B 1 179 ? -54.64883 44.55065 -54.28704 1.000 53.04646 179 ALA B C 1
ATOM 4738 O O . ALA B 1 179 ? -55.31500 44.01778 -55.18643 1.000 55.29646 179 ALA B O 1
ATOM 4740 N N . CYS B 1 180 ? -54.04598 43.83858 -53.32371 1.000 46.17399 180 CYS B N 1
ATOM 4741 C CA . CYS B 1 180 ? -53.84726 42.40630 -53.47298 1.000 46.23395 180 CYS B CA 1
ATOM 4742 C C . CYS B 1 180 ? -55.13900 41.62202 -53.33709 1.000 48.92599 180 CYS B C 1
ATOM 4743 O O . CYS B 1 180 ? -55.19860 40.46124 -53.77678 1.000 57.57071 180 CYS B O 1
ATOM 4746 N N . GLY B 1 181 ? -56.17598 42.22331 -52.77201 1.000 44.86657 181 GLY B N 1
ATOM 4747 C CA . GLY B 1 181 ? -57.42423 41.52293 -52.58077 1.000 52.17990 181 GLY B CA 1
ATOM 4748 C C . GLY B 1 181 ? -57.70311 41.12145 -51.15956 1.000 58.65883 181 GLY B C 1
ATOM 4749 O O . GLY B 1 181 ? -58.71627 40.46168 -50.91140 1.000 60.80539 181 GLY B O 1
ATOM 4750 N N . ASN B 1 182 ? -56.82691 41.49213 -50.22823 1.000 60.84921 182 ASN B N 1
ATOM 4751 C CA . ASN B 1 182 ? -57.07849 41.37681 -48.80258 1.000 60.35074 182 ASN B CA 1
ATOM 4752 C C . ASN B 1 182 ? -58.10261 42.40238 -48.35033 1.000 61.55666 182 ASN B C 1
ATOM 4753 O O . ASN B 1 182 ? -58.33620 43.42239 -49.01376 1.000 56.28508 182 ASN B O 1
ATOM 4758 N N . THR B 1 183 ? -58.71354 42.10868 -47.19996 1.000 58.34583 183 THR B N 1
ATOM 4759 C CA . THR B 1 183 ? -59.53249 43.05090 -46.44586 1.000 55.34887 183 THR B CA 1
ATOM 4760 C C . THR B 1 183 ? -58.84322 43.36848 -45.12933 1.000 57.01971 183 THR B C 1
ATOM 4761 O O . THR B 1 183 ? -58.21813 42.48476 -44.52358 1.000 63.67822 183 THR B O 1
ATOM 4765 N N . VAL B 1 184 ? -58.99288 44.61301 -44.65824 1.000 57.92353 184 VAL B N 1
ATOM 4766 C CA . VAL B 1 184 ? -58.18386 45.09724 -43.54376 1.000 59.40286 184 VAL B CA 1
ATOM 4767 C C . VAL B 1 184 ? -58.98754 45.79002 -42.43965 1.000 57.83032 184 VAL B C 1
ATOM 4768 O O . VAL B 1 184 ? -60.04462 46.40533 -42.64937 1.000 54.23047 184 VAL B O 1
ATOM 4772 N N . VAL B 1 185 ? -58.42249 45.70070 -41.24248 1.000 56.64432 185 VAL B N 1
ATOM 4773 C CA . VAL B 1 185 ? -58.87428 46.41998 -40.06322 1.000 56.62616 185 VAL B CA 1
ATOM 4774 C C . VAL B 1 185 ? -57.68884 47.25344 -39.59107 1.000 52.54603 185 VAL B C 1
ATOM 4775 O O . VAL B 1 185 ? -56.62062 46.70347 -39.29261 1.000 56.10248 185 VAL B O 1
ATOM 4779 N N . LEU B 1 186 ? -57.85439 48.56658 -39.55788 1.000 46.77369 186 LEU B N 1
ATOM 4780 C CA . LEU B 1 186 ? -56.77524 49.47350 -39.20629 1.000 51.51772 186 LEU B CA 1
ATOM 4781 C C . LEU B 1 186 ? -57.08101 50.10451 -37.86207 1.000 54.19244 186 LEU B C 1
ATOM 4782 O O . LEU B 1 186 ? -58.12166 50.74873 -37.71307 1.000 54.18580 186 LEU B O 1
ATOM 4787 N N . LYS B 1 187 ? -56.16959 49.97471 -36.90672 1.000 49.54218 187 LYS B N 1
ATOM 4788 C CA . LYS B 1 187 ? -56.26010 50.74544 -35.67250 1.000 54.41595 187 LYS B CA 1
ATOM 4789 C C . LYS B 1 187 ? -55.43183 52.01425 -35.83433 1.000 57.26945 187 LYS B C 1
ATOM 4790 O O . LYS B 1 187 ? -54.24542 51.95215 -36.19783 1.000 57.50115 187 LYS B O 1
ATOM 4796 N N . THR B 1 188 ? -56.07427 53.16560 -35.63520 1.000 58.81057 188 THR B N 1
ATOM 4797 C CA . THR B 1 188 ? -55.32847 54.41491 -35.52822 1.000 59.19867 188 THR B CA 1
ATOM 4798 C C . THR B 1 188 ? -54.55250 54.45316 -34.21479 1.000 66.12824 188 THR B C 1
ATOM 4799 O O . THR B 1 188 ? -54.79371 53.64850 -33.29777 1.000 60.89041 188 THR B O 1
ATOM 4803 N N . ALA B 1 189 ? -53.60937 55.40434 -34.13724 1.000 66.73546 189 ALA B N 1
ATOM 4804 C CA . ALA B 1 189 ? -52.91168 55.69855 -32.88253 1.000 67.77613 189 ALA B CA 1
ATOM 4805 C C . ALA B 1 189 ? -53.83055 56.47670 -31.94401 1.000 66.66053 189 ALA B C 1
ATOM 4806 O O . ALA B 1 189 ? -54.50012 57.42969 -32.36236 1.000 69.67425 189 ALA B O 1
ATOM 4808 N N . GLU B 1 190 ? -53.87477 56.05422 -30.68205 1.000 63.52719 190 GLU B N 1
ATOM 4809 C CA . GLU B 1 190 ? -54.59620 56.76566 -29.63647 1.000 58.77479 190 GLU B CA 1
ATOM 4810 C C . GLU B 1 190 ? -54.39594 58.27645 -29.69169 1.000 56.89345 190 GLU B C 1
ATOM 4811 O O . GLU B 1 190 ? -55.34633 59.02608 -29.47846 1.000 57.90596 190 GLU B O 1
ATOM 4817 N N . GLN B 1 191 ? -53.17580 58.74026 -29.96667 1.000 56.72402 191 GLN B N 1
ATOM 4818 C CA . GLN B 1 191 ? -52.90458 60.17589 -29.92344 1.000 58.32825 191 GLN B CA 1
ATOM 4819 C C . GLN B 1 191 ? -53.50578 60.93437 -31.10387 1.000 68.19381 191 GLN B C 1
ATOM 4820 O O . GLN B 1 191 ? -53.74274 62.14563 -30.98950 1.000 73.06540 191 GLN B O 1
ATOM 4826 N N . THR B 1 192 ? -53.70419 60.28600 -32.25240 1.000 66.24169 192 THR B N 1
ATOM 4827 C CA . THR B 1 192 ? -54.22248 60.95612 -33.44794 1.000 65.86406 192 THR B CA 1
ATOM 4828 C C . THR B 1 192 ? -55.24990 60.06296 -34.13551 1.000 66.20276 192 THR B C 1
ATOM 4829 O O . THR B 1 192 ? -54.98533 59.47051 -35.18587 1.000 66.97655 192 THR B O 1
ATOM 4833 N N . PRO B 1 193 ? -56.45903 59.96522 -33.57850 1.000 63.64299 193 PRO B N 1
ATOM 4834 C CA . PRO B 1 193 ? -57.51106 59.18232 -34.23676 1.000 61.88427 193 PRO B CA 1
ATOM 4835 C C . PRO B 1 193 ? -58.26956 59.89441 -35.35887 1.000 64.46108 193 PRO B C 1
ATOM 4836 O O . PRO B 1 193 ? -58.97524 59.21333 -36.11873 1.000 65.04934 193 PRO B O 1
ATOM 4840 N N . LEU B 1 194 ? -58.14699 61.22050 -35.50620 1.000 61.15983 194 LEU B N 1
ATOM 4841 C CA . LEU B 1 194 ? -59.11927 61.97401 -36.30114 1.000 58.99855 194 LEU B CA 1
ATOM 4842 C C . LEU B 1 194 ? -58.98885 61.71382 -37.79491 1.000 64.92739 194 LEU B C 1
ATOM 4843 O O . LEU B 1 194 ? -59.98682 61.42287 -38.47431 1.000 63.38789 194 LEU B O 1
ATOM 4848 N N . GLY B 1 195 ? -57.78183 61.90203 -38.33501 1.000 65.36083 195 GLY B N 1
ATOM 4849 C CA . GLY B 1 195 ? -57.52607 61.65286 -39.73361 1.000 50.85158 195 GLY B CA 1
ATOM 4850 C C . GLY B 1 195 ? -58.15330 60.35067 -40.18240 1.000 55.33474 195 GLY B C 1
ATOM 4851 O O . GLY B 1 195 ? -59.11289 60.36775 -40.96669 1.000 61.66868 195 GLY B O 1
ATOM 4852 N N . GLY B 1 196 ? -57.67450 59.22428 -39.64084 1.000 53.47294 196 GLY B N 1
ATOM 4853 C CA . GLY B 1 196 ? -58.14644 57.92565 -40.10210 1.000 54.94930 196 GLY B CA 1
ATOM 4854 C C . GLY B 1 196 ? -59.65692 57.82332 -40.20800 1.000 58.89457 196 GLY B C 1
ATOM 4855 O O . GLY B 1 196 ? -60.18246 57.09950 -41.05820 1.000 60.17913 196 GLY B O 1
ATOM 4856 N N . LEU B 1 197 ? -60.38371 58.52766 -39.33623 1.000 61.74005 197 LEU B N 1
ATOM 4857 C CA . LEU B 1 197 ? -61.83829 58.47142 -39.45176 1.000 60.89795 197 LEU B CA 1
ATOM 4858 C C . LEU B 1 197 ? -62.34628 59.37317 -40.56456 1.000 60.59402 197 LEU B C 1
ATOM 4859 O O . LEU B 1 197 ? -63.30436 59.01421 -41.25772 1.000 62.99120 197 LEU B O 1
ATOM 4864 N N . VAL B 1 198 ? -61.73184 60.54470 -40.75160 1.000 58.57996 198 VAL B N 1
ATOM 4865 C CA . VAL B 1 198 ? -62.12914 61.39987 -41.86421 1.000 60.18357 198 VAL B CA 1
ATOM 4866 C C . VAL B 1 198 ? -61.92767 60.66479 -43.18133 1.000 62.71729 198 VAL B C 1
ATOM 4867 O O . VAL B 1 198 ? -62.83722 60.59091 -44.02200 1.000 60.62853 198 VAL B O 1
ATOM 4871 N N . ALA B 1 199 ? -60.71907 60.13056 -43.38864 1.000 56.86220 199 ALA B N 1
ATOM 4872 C CA . ALA B 1 199 ? -60.48767 59.22376 -44.50371 1.000 53.24454 199 ALA B CA 1
ATOM 4873 C C . ALA B 1 199 ? -61.61605 58.20234 -44.62374 1.000 55.49568 199 ALA B C 1
ATOM 4874 O O . ALA B 1 199 ? -62.25856 58.08513 -45.67122 1.000 59.78113 199 ALA B O 1
ATOM 4876 N N . ALA B 1 200 ? -61.90038 57.48940 -43.53487 1.000 57.53000 200 ALA B N 1
ATOM 4877 C CA . ALA B 1 200 ? -62.88368 56.41493 -43.58252 1.000 58.31721 200 ALA B CA 1
ATOM 4878 C C . ALA B 1 200 ? -64.17452 56.85967 -44.25144 1.000 57.25422 200 ALA B C 1
ATOM 4879 O O . ALA B 1 200 ? -64.83574 56.05576 -44.92133 1.000 58.27022 200 ALA B O 1
ATOM 4881 N N . SER B 1 201 ? -64.53508 58.13855 -44.10995 1.000 55.79734 201 SER B N 1
ATOM 4882 C CA . SER B 1 201 ? -65.72102 58.64422 -44.79594 1.000 58.96783 201 SER B CA 1
ATOM 4883 C C . SER B 1 201 ? -65.52752 58.63869 -46.30980 1.000 61.59644 201 SER B C 1
ATOM 4884 O O . SER B 1 201 ? -66.46525 58.34331 -47.06248 1.000 63.71321 201 SER B O 1
ATOM 4887 N N . LEU B 1 202 ? -64.31450 58.95796 -46.77563 1.000 57.29959 202 LEU B N 1
ATOM 4888 C CA . LEU B 1 202 ? -64.02158 58.86949 -48.20223 1.000 53.44291 202 LEU B CA 1
ATOM 4889 C C . LEU B 1 202 ? -64.18745 57.44257 -48.71404 1.000 55.50287 202 LEU B C 1
ATOM 4890 O O . LEU B 1 202 ? -64.61595 57.23071 -49.85670 1.000 59.82921 202 LEU B O 1
ATOM 4895 N N . VAL B 1 203 ? -63.86525 56.45575 -47.87662 1.000 56.04733 203 VAL B N 1
ATOM 4896 C CA . VAL B 1 203 ? -63.84700 55.06038 -48.31167 1.000 54.48310 203 VAL B CA 1
ATOM 4897 C C . VAL B 1 203 ? -65.23394 54.61393 -48.73171 1.000 50.01661 203 VAL B C 1
ATOM 4898 O O . VAL B 1 203 ? -65.37956 53.70825 -49.55377 1.000 51.53471 203 VAL B O 1
ATOM 4902 N N . LYS B 1 204 ? -66.27682 55.22759 -48.17950 1.000 54.93408 204 LYS B N 1
ATOM 4903 C CA . LYS B 1 204 ? -67.62048 54.86258 -48.62460 1.000 60.50136 204 LYS B CA 1
ATOM 4904 C C . LYS B 1 204 ? -67.98979 55.58141 -49.92673 1.000 62.36957 204 LYS B C 1
ATOM 4905 O O . LYS B 1 204 ? -68.54930 54.95085 -50.83883 1.000 60.42003 204 LYS B O 1
ATOM 4911 N N . GLU B 1 205 ? -67.62500 56.87446 -50.07455 1.000 63.54594 205 GLU B N 1
ATOM 4912 C CA . GLU B 1 205 ? -67.87663 57.55141 -51.35547 1.000 62.89046 205 GLU B CA 1
ATOM 4913 C C . GLU B 1 205 ? -67.11076 56.90717 -52.50203 1.000 57.21481 205 GLU B C 1
ATOM 4914 O O . GLU B 1 205 ? -67.57424 56.94493 -53.64184 1.000 59.11554 205 GLU B O 1
ATOM 4920 N N . ALA B 1 206 ? -65.93320 56.34262 -52.23077 1.000 57.25432 206 ALA B N 1
ATOM 4921 C CA . ALA B 1 206 ? -65.13376 55.69959 -53.26574 1.000 55.74021 206 ALA B CA 1
ATOM 4922 C C . ALA B 1 206 ? -65.77614 54.42965 -53.81318 1.000 58.81882 206 ALA B C 1
ATOM 4923 O O . ALA B 1 206 ? -65.39398 53.99169 -54.90970 1.000 61.16568 206 ALA B O 1
ATOM 4925 N N . GLY B 1 207 ? -66.74370 53.84494 -53.10648 1.000 55.12806 207 GLY B N 1
ATOM 4926 C CA . GLY B 1 207 ? -67.42449 52.67983 -53.62819 1.000 56.54884 207 GLY B CA 1
ATOM 4927 C C . GLY B 1 207 ? -66.82922 51.36035 -53.19327 1.000 59.82602 207 GLY B C 1
ATOM 4928 O O . GLY B 1 207 ? -67.04990 50.33598 -53.86380 1.000 59.43233 207 GLY B O 1
ATOM 4929 N N . PHE B 1 208 ? -66.06864 51.34592 -52.09899 1.000 55.83850 208 PHE B N 1
ATOM 4930 C CA . PHE B 1 208 ? -65.64282 50.07881 -51.55031 1.000 49.80083 208 PHE B CA 1
ATOM 4931 C C . PHE B 1 208 ? -66.87781 49.35439 -51.02677 1.000 56.82495 208 PHE B C 1
ATOM 4932 O O . PHE B 1 208 ? -67.82942 49.99157 -50.55968 1.000 52.68671 208 PHE B O 1
ATOM 4940 N N . PRO B 1 209 ? -66.88289 48.02976 -51.07842 1.000 58.31659 209 PRO B N 1
ATOM 4941 C CA . PRO B 1 209 ? -67.95751 47.24568 -50.43244 1.000 52.63216 209 PRO B CA 1
ATOM 4942 C C . PRO B 1 209 ? -67.97491 47.47029 -48.93087 1.000 65.34395 209 PRO B C 1
ATOM 4943 O O . PRO B 1 209 ? -66.97281 47.91129 -48.33502 1.000 66.53425 209 PRO B O 1
ATOM 4947 N N . PRO B 1 210 ? -69.09048 47.16653 -48.26609 1.000 68.39814 210 PRO B N 1
ATOM 4948 C CA . PRO B 1 210 ? -69.08332 47.17919 -46.79854 1.000 64.66501 210 PRO B CA 1
ATOM 4949 C C . PRO B 1 210 ? -68.10039 46.13930 -46.28132 1.000 64.99098 210 PRO B C 1
ATOM 4950 O O . PRO B 1 210 ? -67.97746 45.04813 -46.84383 1.000 61.02613 210 PRO B O 1
ATOM 4954 N N . GLY B 1 211 ? -67.39632 46.48995 -45.19939 1.000 69.11788 211 GLY B N 1
ATOM 4955 C CA . GLY B 1 211 ? -66.50448 45.58089 -44.50094 1.000 63.89023 211 GLY B CA 1
ATOM 4956 C C . GLY B 1 211 ? -65.07049 45.55245 -45.00165 1.000 62.01080 211 GLY B C 1
ATOM 4957 O O . GLY B 1 211 ? -64.15418 45.31878 -44.19644 1.000 59.08085 211 GLY B O 1
ATOM 4958 N N . VAL B 1 212 ? -64.85483 45.80730 -46.30564 1.000 64.53228 212 VAL B N 1
ATOM 4959 C CA . VAL B 1 212 ? -63.52570 45.65047 -46.90889 1.000 64.76940 212 VAL B CA 1
ATOM 4960 C C . VAL B 1 212 ? -62.47462 46.43980 -46.12218 1.000 55.02345 212 VAL B C 1
ATOM 4961 O O . VAL B 1 212 ? -61.34494 45.97290 -45.91043 1.000 54.47769 212 VAL B O 1
ATOM 4965 N N . ILE B 1 213 ? -62.82218 47.65281 -45.70269 1.000 49.74269 213 ILE B N 1
ATOM 4966 C CA . ILE B 1 213 ? -61.88907 48.55996 -45.04710 1.000 52.50577 213 ILE B CA 1
ATOM 4967 C C . ILE B 1 213 ? -62.56232 49.11562 -43.79885 1.000 56.11423 213 ILE B C 1
ATOM 4968 O O . ILE B 1 213 ? -63.61413 49.76247 -43.89948 1.000 49.52968 213 ILE B O 1
ATOM 4973 N N . ASN B 1 214 ? -61.95559 48.85397 -42.62217 1.000 58.38554 214 ASN B N 1
ATOM 4974 C CA . ASN B 1 214 ? -62.49860 49.22747 -41.31554 1.000 54.32509 214 ASN B CA 1
ATOM 4975 C C . ASN B 1 214 ? -61.44238 49.98095 -40.51328 1.000 56.52292 214 ASN B C 1
ATOM 4976 O O . ASN B 1 214 ? -60.27245 49.57832 -40.48242 1.000 57.23410 214 ASN B O 1
ATOM 4981 N N . VAL B 1 215 ? -61.85607 51.06430 -39.85063 1.000 55.13496 215 VAL B N 1
ATOM 4982 C CA . VAL B 1 215 ? -60.95063 51.90888 -39.07212 1.000 54.63921 215 VAL B CA 1
ATOM 4983 C C . VAL B 1 215 ? -61.40710 51.91188 -37.62199 1.000 60.45795 215 VAL B C 1
ATOM 4984 O O . VAL B 1 215 ? -62.51830 52.36067 -37.31525 1.000 67.29426 215 VAL B O 1
ATOM 4988 N N . ILE B 1 216 ? -60.52551 51.47893 -36.73085 1.000 59.34702 216 ILE B N 1
ATOM 4989 C CA . ILE B 1 216 ? -60.81058 51.33815 -35.31696 1.000 50.29281 216 ILE B CA 1
ATOM 4990 C C . ILE B 1 216 ? -60.06871 52.44159 -34.59703 1.000 53.41393 216 ILE B C 1
ATOM 4991 O O . ILE B 1 216 ? -58.95250 52.80437 -34.96748 1.000 57.06168 216 ILE B O 1
ATOM 4996 N N . SER B 1 217 ? -60.66057 52.96282 -33.54891 1.000 63.92706 217 SER B N 1
ATOM 4997 C CA . SER B 1 217 ? -59.90388 53.76759 -32.59875 1.000 64.14826 217 SER B CA 1
ATOM 4998 C C . SER B 1 217 ? -59.89827 53.05795 -31.25390 1.000 60.16323 217 SER B C 1
ATOM 4999 O O . SER B 1 217 ? -60.86252 52.35572 -30.90405 1.000 57.06711 217 SER B O 1
ATOM 5002 N N . GLY B 1 218 ? -58.78303 53.21424 -30.53248 1.000 63.27390 218 GLY B N 1
ATOM 5003 C CA . GLY B 1 218 ? -58.56521 52.46472 -29.29860 1.000 68.38405 218 GLY B CA 1
ATOM 5004 C C . GLY B 1 218 ? -57.13942 52.63328 -28.82285 1.000 65.25932 218 GLY B C 1
ATOM 5005 O O . GLY B 1 218 ? -56.44795 53.54557 -29.25296 1.000 63.98783 218 GLY B O 1
ATOM 5006 N N . PHE B 1 219 ? -56.70198 51.74393 -27.94045 1.000 70.47018 219 PHE B N 1
ATOM 5007 C CA . PHE B 1 219 ? -55.32565 51.76510 -27.45680 1.000 74.76339 219 PHE B CA 1
ATOM 5008 C C . PHE B 1 219 ? -54.53210 50.54321 -27.88306 1.000 78.67960 219 PHE B C 1
ATOM 5009 O O . PHE B 1 219 ? -55.08093 49.44840 -28.08565 1.000 82.20686 219 PHE B O 1
ATOM 5017 N N . GLY B 1 220 ? -53.21876 50.75741 -27.98815 1.000 81.19884 220 GLY B N 1
ATOM 5018 C CA . GLY B 1 220 ? -52.31008 49.65153 -28.22433 1.000 74.98695 220 GLY B CA 1
ATOM 5019 C C . GLY B 1 220 ? -52.49848 48.50951 -27.24453 1.000 70.49852 220 GLY B C 1
ATOM 5020 O O . GLY B 1 220 ? -52.37726 47.33411 -27.61058 1.000 75.89085 220 GLY B O 1
ATOM 5021 N N . LYS B 1 221 ? -52.81798 48.82408 -25.99895 1.000 66.87917 221 LYS B N 1
ATOM 5022 C CA . LYS B 1 221 ? -53.07552 47.76312 -25.03910 1.000 72.04576 221 LYS B CA 1
ATOM 5023 C C . LYS B 1 221 ? -54.36932 47.04225 -25.38188 1.000 72.19851 221 LYS B C 1
ATOM 5024 O O . LYS B 1 221 ? -54.32140 45.96989 -25.98463 1.000 74.95535 221 LYS B O 1
ATOM 5030 N N . VAL B 1 222 ? -55.52287 47.62162 -25.03591 1.000 68.60213 222 VAL B N 1
ATOM 5031 C CA . VAL B 1 222 ? -56.80422 46.94389 -25.24982 1.000 69.73360 222 VAL B CA 1
ATOM 5032 C C . VAL B 1 222 ? -56.99868 46.53184 -26.71182 1.000 70.04305 222 VAL B C 1
ATOM 5033 O O . VAL B 1 222 ? -57.12822 45.34030 -27.03229 1.000 67.32009 222 VAL B O 1
ATOM 5037 N N . ALA B 1 223 ? -57.10499 47.51865 -27.61090 1.000 69.12112 223 ALA B N 1
ATOM 5038 C CA . ALA B 1 223 ? -57.40109 47.22336 -29.01788 1.000 63.38597 223 ALA B CA 1
ATOM 5039 C C . ALA B 1 223 ? -56.20690 46.58517 -29.71777 1.000 64.72163 223 ALA B C 1
ATOM 5040 O O . ALA B 1 223 ? -56.34707 45.54425 -30.37743 1.000 61.68726 223 ALA B O 1
ATOM 5042 N N . GLY B 1 224 ? -55.02798 47.22677 -29.61030 1.000 68.50343 224 GLY B N 1
ATOM 5043 C CA . GLY B 1 224 ? -53.77579 46.74900 -30.16532 1.000 60.91329 224 GLY B CA 1
ATOM 5044 C C . GLY B 1 224 ? -53.54716 45.27265 -29.91218 1.000 63.66930 224 GLY B C 1
ATOM 5045 O O . GLY B 1 224 ? -53.32532 44.51126 -30.86984 1.000 63.48379 224 GLY B O 1
ATOM 5046 N N . ALA B 1 225 ? -53.63855 44.85088 -28.63802 1.000 63.85297 225 ALA B N 1
ATOM 5047 C CA . ALA B 1 225 ? -53.54050 43.42886 -28.31073 1.000 60.03302 225 ALA B CA 1
ATOM 5048 C C . ALA B 1 225 ? -54.60001 42.62133 -29.04584 1.000 56.23596 225 ALA B C 1
ATOM 5049 O O . ALA B 1 225 ? -54.29542 41.58859 -29.64600 1.000 60.13777 225 ALA B O 1
ATOM 5051 N N . ALA B 1 226 ? -55.85323 43.07947 -29.02511 1.000 54.41023 226 ALA B N 1
ATOM 5052 C CA . ALA B 1 226 ? -56.92471 42.29372 -29.64610 1.000 57.71851 226 ALA B CA 1
ATOM 5053 C C . ALA B 1 226 ? -56.63638 41.98443 -31.11454 1.000 57.28018 226 ALA B C 1
ATOM 5054 O O . ALA B 1 226 ? -56.77552 40.83505 -31.56240 1.000 52.83444 226 ALA B O 1
ATOM 5056 N N . LEU B 1 227 ? -56.22052 42.99230 -31.88681 1.000 58.95187 227 LEU B N 1
ATOM 5057 C CA . LEU B 1 227 ? -55.85763 42.69486 -33.26919 1.000 55.94412 227 LEU B CA 1
ATOM 5058 C C . LEU B 1 227 ? -54.76530 41.64000 -33.33747 1.000 55.69474 227 LEU B C 1
ATOM 5059 O O . LEU B 1 227 ? -54.87736 40.67376 -34.10423 1.000 60.26134 227 LEU B O 1
ATOM 5064 N N . SER B 1 228 ? -53.70824 41.79691 -32.52769 1.000 56.93611 228 SER B N 1
ATOM 5065 C CA . SER B 1 228 ? -52.50568 40.98694 -32.71678 1.000 57.32408 228 SER B CA 1
ATOM 5066 C C . SER B 1 228 ? -52.68836 39.57606 -32.19390 1.000 56.09976 228 SER B C 1
ATOM 5067 O O . SER B 1 228 ? -52.07939 38.63699 -32.72169 1.000 59.38676 228 SER B O 1
ATOM 5070 N N . SER B 1 229 ? -53.52402 39.40503 -31.17143 1.000 58.20913 229 SER B N 1
ATOM 5071 C CA . SER B 1 229 ? -53.80404 38.08039 -30.63181 1.000 56.53645 229 SER B CA 1
ATOM 5072 C C . SER B 1 229 ? -55.04249 37.46304 -31.23167 1.000 57.61691 229 SER B C 1
ATOM 5073 O O . SER B 1 229 ? -55.36228 36.32106 -30.89886 1.000 63.89677 229 SER B O 1
ATOM 5076 N N . HIS B 1 230 ? -55.74821 38.17993 -32.09626 1.000 57.54461 230 HIS B N 1
ATOM 5077 C CA . HIS B 1 230 ? -56.96217 37.63439 -32.67725 1.000 53.04745 230 HIS B CA 1
ATOM 5078 C C . HIS B 1 230 ? -56.69300 36.35559 -33.44449 1.000 52.09870 230 HIS B C 1
ATOM 5079 O O . HIS B 1 230 ? -55.77064 36.28426 -34.24982 1.000 55.47499 230 HIS B O 1
ATOM 5086 N N . MET B 1 231 ? -57.51897 35.34846 -33.21575 1.000 55.81078 231 MET B N 1
ATOM 5087 C CA . MET B 1 231 ? -57.36508 34.10195 -33.95318 1.000 57.40040 231 MET B CA 1
ATOM 5088 C C . MET B 1 231 ? -57.96662 34.12826 -35.36119 1.000 58.01697 231 MET B C 1
ATOM 5089 O O . MET B 1 231 ? -57.58129 33.27972 -36.17547 1.000 57.26898 231 MET B O 1
ATOM 5094 N N . ASP B 1 232 ? -58.87722 35.06766 -35.68576 1.000 58.41573 232 ASP B N 1
ATOM 5095 C CA . ASP B 1 232 ? -59.34950 35.19682 -37.06623 1.000 62.02413 232 ASP B CA 1
ATOM 5096 C C . ASP B 1 232 ? -58.66156 36.32453 -37.84730 1.000 60.65070 232 ASP B C 1
ATOM 5097 O O . ASP B 1 232 ? -59.02036 36.55090 -39.00759 1.000 65.42064 232 ASP B O 1
ATOM 5102 N N . VAL B 1 233 ? -57.70251 37.04787 -37.26123 1.000 56.31818 233 VAL B N 1
ATOM 5103 C CA . VAL B 1 233 ? -56.87592 37.98253 -38.02026 1.000 50.55855 233 VAL B CA 1
ATOM 5104 C C . VAL B 1 233 ? -55.71483 37.20596 -38.62753 1.000 54.89539 233 VAL B C 1
ATOM 5105 O O . VAL B 1 233 ? -55.03132 36.44041 -37.93707 1.000 53.15595 233 VAL B O 1
ATOM 5109 N N . ASP B 1 234 ? -55.45636 37.43605 -39.90945 1.000 60.16676 234 ASP B N 1
ATOM 5110 C CA . ASP B 1 234 ? -54.52942 36.59316 -40.64792 1.000 60.00338 234 ASP B CA 1
ATOM 5111 C C . ASP B 1 234 ? -53.13441 37.17951 -40.78888 1.000 56.01657 234 ASP B C 1
ATOM 5112 O O . ASP B 1 234 ? -52.23019 36.44584 -41.19456 1.000 53.74677 234 ASP B O 1
ATOM 5117 N N . LYS B 1 235 ? -52.94226 38.46613 -40.48230 1.000 56.22780 235 LYS B N 1
ATOM 5118 C CA . LYS B 1 235 ? -51.66556 39.13934 -40.71011 1.000 58.21145 235 LYS B CA 1
ATOM 5119 C C . LYS B 1 235 ? -51.76277 40.49872 -40.03920 1.000 52.99870 235 LYS B C 1
ATOM 5120 O O . LYS B 1 235 ? -52.67380 41.27299 -40.35130 1.000 55.04605 235 LYS B O 1
ATOM 5126 N N . VAL B 1 236 ? -50.86626 40.79544 -39.12182 1.000 46.86610 236 VAL B N 1
ATOM 5127 C CA . VAL B 1 236 ? -50.83453 42.13953 -38.55760 1.000 55.67728 236 VAL B CA 1
ATOM 5128 C C . VAL B 1 236 ? -49.65285 42.89360 -39.16671 1.000 55.34285 236 VAL B C 1
ATOM 5129 O O . VAL B 1 236 ? -48.70390 42.29357 -39.68710 1.000 56.48281 236 VAL B O 1
ATOM 5133 N N . ALA B 1 237 ? -49.71952 44.22184 -39.12591 1.000 51.81109 237 ALA B N 1
ATOM 5134 C CA . ALA B 1 237 ? -48.64405 45.06482 -39.64162 1.000 57.86864 237 ALA B CA 1
ATOM 5135 C C . ALA B 1 237 ? -48.43737 46.20600 -38.66487 1.000 64.05825 237 ALA B C 1
ATOM 5136 O O . ALA B 1 237 ? -49.31517 47.06804 -38.51579 1.000 65.28271 237 ALA B O 1
ATOM 5138 N N . PHE B 1 238 ? -47.28899 46.20673 -38.00229 1.000 58.88281 238 PHE B N 1
ATOM 5139 C CA . PHE B 1 238 ? -47.04813 47.12927 -36.92358 1.000 47.99233 238 PHE B CA 1
ATOM 5140 C C . PHE B 1 238 ? -46.07792 48.18911 -37.41767 1.000 52.21913 238 PHE B C 1
ATOM 5141 O O . PHE B 1 238 ? -45.13883 47.88243 -38.16021 1.000 63.10631 238 PHE B O 1
ATOM 5149 N N . THR B 1 239 ? -46.27616 49.42800 -36.97804 1.000 47.37855 239 THR B N 1
ATOM 5150 C CA . THR B 1 239 ? -45.28095 50.48362 -37.15717 1.000 54.10807 239 THR B CA 1
ATOM 5151 C C . THR B 1 239 ? -45.23218 51.31752 -35.88998 1.000 54.75026 239 THR B C 1
ATOM 5152 O O . THR B 1 239 ? -46.26916 51.77738 -35.41846 1.000 55.16754 239 THR B O 1
ATOM 5156 N N . GLY B 1 240 ? -44.04478 51.49850 -35.32845 1.000 57.82874 240 GLY B N 1
ATOM 5157 C CA . GLY B 1 240 ? -43.93389 52.15366 -34.03822 1.000 55.60581 240 GLY B CA 1
ATOM 5158 C C . GLY B 1 240 ? -42.72439 51.64267 -33.25700 1.000 58.64111 240 GLY B C 1
ATOM 5159 O O . GLY B 1 240 ? -41.80145 51.06551 -33.82157 1.000 61.70115 240 GLY B O 1
ATOM 5160 N N . SER B 1 241 ? -42.75666 51.87166 -31.94734 1.000 56.23462 241 SER B N 1
ATOM 5161 C CA . SER B 1 241 ? -41.58720 51.59874 -31.13233 1.000 56.50772 241 SER B CA 1
ATOM 5162 C C . SER B 1 241 ? -41.25535 50.11283 -31.13849 1.000 61.40039 241 SER B C 1
ATOM 5163 O O . SER B 1 241 ? -42.14500 49.24812 -31.12055 1.000 60.55646 241 SER B O 1
ATOM 5166 N N . THR B 1 242 ? -39.95394 49.82573 -31.11402 1.000 59.32234 242 THR B N 1
ATOM 5167 C CA . THR B 1 242 ? -39.50243 48.44474 -31.07775 1.000 58.66653 242 THR B CA 1
ATOM 5168 C C . THR B 1 242 ? -39.97256 47.72621 -29.81907 1.000 62.64961 242 THR B C 1
ATOM 5169 O O . THR B 1 242 ? -40.19391 46.51346 -29.84896 1.000 61.80065 242 THR B O 1
ATOM 5173 N N . VAL B 1 243 ? -40.13397 48.44196 -28.70604 1.000 62.89804 243 VAL B N 1
ATOM 5174 C CA . VAL B 1 243 ? -40.63069 47.78976 -27.50135 1.000 59.22802 243 VAL B CA 1
ATOM 5175 C C . VAL B 1 243 ? -41.97163 47.12634 -27.77843 1.000 59.64290 243 VAL B C 1
ATOM 5176 O O . VAL B 1 243 ? -42.20083 45.97152 -27.40075 1.000 60.17047 243 VAL B O 1
ATOM 5180 N N . VAL B 1 244 ? -42.86668 47.84122 -28.47424 1.000 62.03020 244 VAL B N 1
ATOM 5181 C CA . VAL B 1 244 ? -44.17446 47.28486 -28.82895 1.000 58.19836 244 VAL B CA 1
ATOM 5182 C C . VAL B 1 244 ? -44.02136 46.14908 -29.83042 1.000 58.20360 244 VAL B C 1
ATOM 5183 O O . VAL B 1 244 ? -44.76811 45.15851 -29.78066 1.000 57.14493 244 VAL B O 1
ATOM 5187 N N . GLY B 1 245 ? -43.09757 46.29519 -30.79026 1.000 53.84475 245 GLY B N 1
ATOM 5188 C CA . GLY B 1 245 ? -42.94597 45.25945 -31.79736 1.000 53.99538 245 GLY B CA 1
ATOM 5189 C C . GLY B 1 245 ? -42.71698 43.90227 -31.16904 1.000 56.75344 245 GLY B C 1
ATOM 5190 O O . GLY B 1 245 ? -43.36431 42.91015 -31.52428 1.000 53.16784 245 GLY B O 1
ATOM 5191 N N . ARG B 1 246 ? -41.80807 43.85271 -30.19542 1.000 55.48859 246 ARG B N 1
ATOM 5192 C CA . AR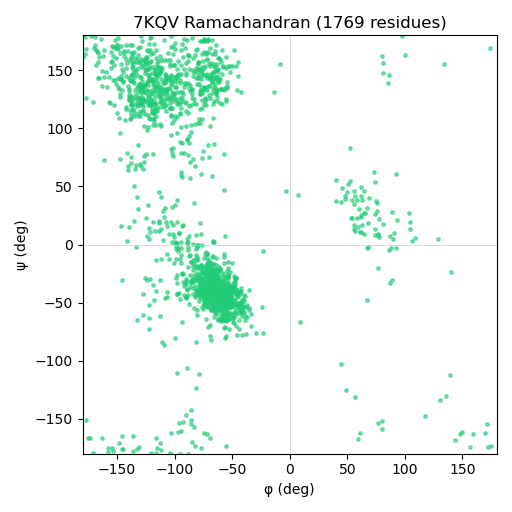G B 1 246 ? -41.53964 42.61042 -29.49213 1.000 54.97366 246 ARG B CA 1
ATOM 5193 C C . ARG B 1 246 ? -42.83020 42.06055 -28.89099 1.000 60.85968 246 ARG B C 1
ATOM 5194 O O . ARG B 1 246 ? -43.08744 40.84912 -28.95067 1.000 61.97888 246 ARG B O 1
ATOM 5202 N N . THR B 1 247 ? -43.67938 42.94771 -28.35046 1.000 59.21755 247 THR B N 1
ATOM 5203 C CA . THR B 1 247 ? -44.99820 42.53375 -27.87409 1.000 50.47310 247 THR B CA 1
ATOM 5204 C C . THR B 1 247 ? -45.82856 41.95232 -29.01288 1.000 56.52763 247 THR B C 1
ATOM 5205 O O . THR B 1 247 ? -46.45549 40.88877 -28.86718 1.000 53.37949 247 THR B O 1
ATOM 5209 N N . ILE B 1 248 ? -45.82181 42.63770 -30.16838 1.000 54.54109 248 ILE B N 1
ATOM 5210 C CA . ILE B 1 248 ? -46.57688 42.18123 -31.33261 1.000 54.46249 248 ILE B CA 1
ATOM 5211 C C . ILE B 1 248 ? -46.11390 40.81365 -31.80897 1.000 57.13833 248 ILE B C 1
ATOM 5212 O O . ILE B 1 248 ? -46.93583 39.98878 -32.23486 1.000 54.06028 248 ILE B O 1
ATOM 5217 N N . LEU B 1 249 ? -44.80036 40.56149 -31.82289 1.000 57.08104 249 LEU B N 1
ATOM 5218 C CA . LEU B 1 249 ? -44.38292 39.22170 -32.22403 1.000 58.43119 249 LEU B CA 1
ATOM 5219 C C . LEU B 1 249 ? -44.86718 38.18678 -31.22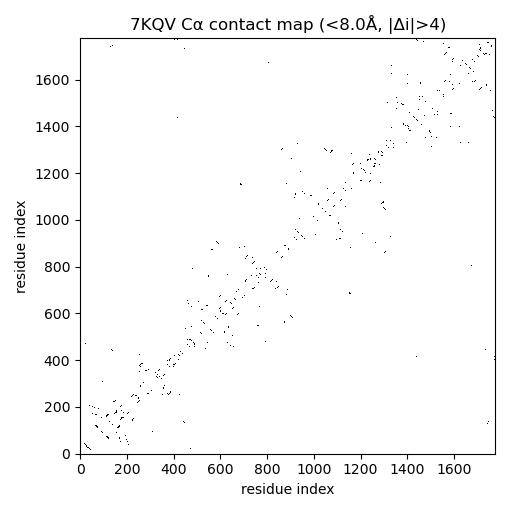314 1.000 61.44978 249 LEU B C 1
ATOM 5220 O O . LEU B 1 249 ? -45.44295 37.15165 -31.60930 1.000 60.22524 249 LEU B O 1
ATOM 5225 N N . LYS B 1 250 ? -44.65327 38.46589 -29.92757 1.000 60.46399 250 LYS B N 1
ATOM 5226 C CA . LYS B 1 250 ? -45.01892 37.50978 -28.89015 1.000 56.41672 250 LYS B CA 1
ATOM 5227 C C . LYS B 1 250 ? -46.51789 37.27053 -28.88034 1.000 55.95543 250 LYS B C 1
ATOM 5228 O O . LYS B 1 250 ? -46.96522 36.13061 -28.71385 1.000 58.57857 250 LYS B O 1
ATOM 5234 N N . ALA B 1 251 ? -47.31305 38.32213 -29.08992 1.000 53.37243 251 ALA B N 1
ATOM 5235 C CA . ALA B 1 251 ? -48.73371 38.10489 -29.34764 1.000 56.58977 251 ALA B CA 1
ATOM 5236 C C . ALA B 1 251 ? -48.93064 37.08154 -30.46597 1.000 57.60699 251 ALA B C 1
ATOM 5237 O O . ALA B 1 251 ? -49.52255 36.02071 -30.25873 1.000 58.93717 251 ALA B O 1
ATOM 5239 N N . ALA B 1 252 ? -48.39695 37.36972 -31.64940 1.000 56.57488 252 ALA B N 1
ATOM 5240 C CA . ALA B 1 252 ? -48.59680 36.49890 -32.79769 1.000 52.01024 252 ALA B CA 1
ATOM 5241 C C . ALA B 1 252 ? -48.23863 35.04466 -32.49026 1.000 58.49506 252 ALA B C 1
ATOM 5242 O O . ALA B 1 252 ? -48.92531 34.12316 -32.95814 1.000 53.97129 252 ALA B O 1
ATOM 5244 N N . ALA B 1 253 ? -47.17915 34.81886 -31.68316 1.000 62.40663 253 ALA B N 1
ATOM 5245 C CA . ALA B 1 253 ? -46.70893 33.45690 -31.39226 1.000 58.76053 253 ALA B CA 1
ATOM 5246 C C . ALA B 1 253 ? -47.64662 32.72601 -30.44047 1.000 58.74681 253 ALA B C 1
ATOM 5247 O O . ALA B 1 253 ? -47.87548 31.51969 -30.58704 1.000 58.28802 253 ALA B O 1
ATOM 5249 N N . SER B 1 254 ? -48.18615 33.43966 -29.44918 1.000 57.89355 254 SER B N 1
ATOM 5250 C CA . SER B 1 254 ? -49.14162 32.85484 -28.51735 1.000 60.40347 254 SER B CA 1
ATOM 5251 C C . SER B 1 254 ? -50.48279 32.54424 -29.16471 1.000 63.82038 254 SER B C 1
ATOM 5252 O O . SER B 1 254 ? -51.19007 31.65516 -28.67560 1.000 71.69862 254 SER B O 1
ATOM 5255 N N . SER B 1 255 ? -50.87649 33.30048 -30.20067 1.000 63.62208 255 SER B N 1
ATOM 5256 C CA . SER B 1 255 ? -52.20122 33.17299 -30.81510 1.000 62.78325 255 SER B CA 1
ATOM 5257 C C . SER B 1 255 ? -52.14762 32.13948 -31.92476 1.000 62.86141 255 SER B C 1
ATOM 5258 O O . SER B 1 255 ? -52.05583 30.94661 -31.62035 1.000 67.50768 255 SER B O 1
ATOM 5261 N N . ASN B 1 256 ? -52.17823 32.56984 -33.20282 1.000 58.16282 256 ASN B N 1
ATOM 5262 C CA . ASN B 1 256 ? -52.33430 31.63003 -34.30334 1.000 55.97543 256 ASN B CA 1
ATOM 5263 C C . ASN B 1 256 ? -51.21325 31.74565 -35.34208 1.000 63.29092 256 ASN B C 1
ATOM 5264 O O . ASN B 1 256 ? -51.39879 31.39412 -36.50766 1.000 68.37584 256 ASN B O 1
ATOM 5269 N N . LEU B 1 257 ? -50.05733 32.27273 -34.95920 1.000 62.30735 257 LEU B N 1
ATOM 5270 C CA . LEU B 1 257 ? -48.87941 32.29770 -35.82995 1.000 60.87793 257 LEU B CA 1
ATOM 5271 C C . LEU B 1 257 ? -49.05371 33.21803 -37.04006 1.000 60.73618 257 LEU B C 1
ATOM 5272 O O . LEU B 1 257 ? -48.31774 33.10411 -38.02475 1.000 60.46889 257 LEU B O 1
ATOM 5277 N N . LYS B 1 258 ? -50.01165 34.14159 -36.97026 1.000 60.46307 258 LYS B N 1
ATOM 5278 C CA . LYS B 1 258 ? -50.23901 35.08421 -38.05563 1.000 59.28943 258 LYS B CA 1
ATOM 5279 C C . LYS B 1 258 ? -48.93052 35.66258 -38.58073 1.000 61.82265 258 LYS B C 1
ATOM 5280 O O . LYS B 1 258 ? -47.96808 35.85199 -37.82851 1.000 57.06977 258 LYS B O 1
ATOM 5286 N N . LYS B 1 259 ? -48.89395 35.90550 -39.89546 1.000 66.36738 259 LYS B N 1
ATOM 5287 C CA . LYS B 1 259 ? -47.73715 36.53970 -40.51441 1.000 60.45663 259 LYS B CA 1
ATOM 5288 C C . LYS B 1 259 ? -47.68708 37.99243 -40.07252 1.000 57.52445 259 LYS B C 1
ATOM 5289 O O . LYS B 1 259 ? -48.71772 38.67785 -40.02407 1.000 56.37919 259 LYS B O 1
ATOM 5295 N N . VAL B 1 260 ? -46.48513 38.44662 -39.72192 1.000 62.10693 260 VAL B N 1
ATOM 5296 C CA . VAL B 1 260 ? -46.28006 39.68033 -38.97085 1.000 61.26389 260 VAL B CA 1
ATOM 5297 C C . VAL B 1 260 ? -45.20821 40.50050 -39.67946 1.000 63.21338 260 VAL B C 1
ATOM 5298 O O . VAL B 1 260 ? -44.09734 40.00579 -39.90931 1.000 68.10358 260 VAL B O 1
ATOM 5302 N N . THR B 1 261 ? -45.52838 41.75329 -40.00305 1.000 62.30094 261 THR B N 1
ATOM 5303 C CA . THR B 1 261 ? -44.59200 42.67752 -40.63635 1.000 62.81421 261 THR B CA 1
ATOM 5304 C C . THR B 1 261 ? -44.36953 43.84175 -39.68830 1.000 63.62503 261 THR B C 1
ATOM 5305 O O . THR B 1 261 ? -45.32080 44.53024 -39.30566 1.000 64.60593 261 THR B O 1
ATOM 5309 N N . LEU B 1 262 ? -43.12783 44.06396 -39.30670 1.000 66.48252 262 LEU B N 1
ATOM 5310 C CA . LEU B 1 262 ? -42.83419 45.12988 -38.36841 1.000 65.59856 262 LEU B CA 1
ATOM 5311 C C . LEU B 1 262 ? -42.01535 46.20430 -39.04504 1.000 64.54587 262 LEU B C 1
ATOM 5312 O O . LEU B 1 262 ? -41.23540 45.95160 -39.96085 1.000 68.09255 262 LEU B O 1
ATOM 5317 N N . GLU B 1 263 ? -42.17552 47.40717 -38.55683 1.000 65.82221 263 GLU B N 1
ATOM 5318 C CA . GLU B 1 263 ? -41.41882 48.53002 -39.06634 1.000 73.45554 263 GLU B CA 1
ATOM 5319 C C . GLU B 1 263 ? -41.24388 49.42239 -37.85362 1.000 68.88241 263 GLU B C 1
ATOM 5320 O O . GLU B 1 263 ? -42.15809 50.16432 -37.48926 1.000 65.19207 263 GLU B O 1
ATOM 5326 N N . LEU B 1 264 ? -40.10353 49.28799 -37.20095 1.000 68.34191 264 LEU B N 1
ATOM 5327 C CA . LEU B 1 264 ? -39.80969 49.95769 -35.94757 1.000 65.45846 264 LEU B CA 1
ATOM 5328 C C . LEU B 1 264 ? -38.87010 51.11036 -36.24882 1.000 66.82384 264 LEU B C 1
ATOM 5329 O O . LEU B 1 264 ? -38.52006 51.35349 -37.40330 1.000 81.43428 264 LEU B O 1
ATOM 5334 N N . GLY B 1 265 ? -38.47487 51.82788 -35.23457 1.000 57.68608 265 GLY B N 1
ATOM 5335 C CA . GLY B 1 265 ? -37.61955 52.97594 -35.44875 1.000 76.07502 265 GLY B CA 1
ATOM 5336 C C . GLY B 1 265 ? -36.12410 52.64193 -35.43800 1.000 84.23626 265 GLY B C 1
ATOM 5337 O O . GLY B 1 265 ? -35.72670 51.49205 -35.26018 1.000 89.00505 265 GLY B O 1
ATOM 5338 N N . GLY B 1 266 ? -35.30790 53.68551 -35.63167 1.000 88.07116 266 GLY B N 1
ATOM 5339 C CA . GLY B 1 266 ? -33.86562 53.58327 -35.48018 1.000 92.00402 266 GLY B CA 1
ATOM 5340 C C . GLY B 1 266 ? -33.17846 54.93343 -35.47156 1.000 88.47275 266 GLY B C 1
ATOM 5341 O O . GLY B 1 266 ? -33.67428 55.91248 -36.03511 1.000 88.05875 266 GLY B O 1
ATOM 5342 N N . LYS B 1 267 ? -32.00969 54.97489 -34.83193 1.000 96.92182 267 LYS B N 1
ATOM 5343 C CA . LYS B 1 267 ? -31.19448 56.19107 -34.77028 1.000 98.83173 267 LYS B CA 1
ATOM 5344 C C . LYS B 1 267 ? -30.31065 56.28424 -36.01834 1.000 92.38266 267 LYS B C 1
ATOM 5345 O O . LYS B 1 267 ? -29.26735 55.62274 -36.10464 1.000 84.30530 267 LYS B O 1
ATOM 5351 N N . SER B 1 268 ? -30.70277 57.13932 -36.96778 1.000 89.37347 268 SER B N 1
ATOM 5352 C CA . SER B 1 268 ? -30.09458 57.12640 -38.30021 1.000 85.56045 268 SER B CA 1
ATOM 5353 C C . SER B 1 268 ? -28.86155 58.03053 -38.36808 1.000 83.60360 268 SER B C 1
ATOM 5354 O O . SER B 1 268 ? -28.87316 59.14204 -37.82979 1.000 90.19462 268 SER B O 1
ATOM 5357 N N . PRO B 1 269 ? -27.78477 57.60406 -39.03938 1.000 76.94583 269 PRO B N 1
ATOM 5358 C CA . PRO B 1 269 ? -26.61188 58.47193 -39.15032 1.000 73.24320 269 PRO B CA 1
ATOM 5359 C C . PRO B 1 269 ? -26.64322 59.37889 -40.36724 1.000 74.41726 269 PRO B C 1
ATOM 5360 O O . PRO B 1 269 ? -27.33011 59.11494 -41.35649 1.000 75.79601 269 PRO B O 1
ATOM 5364 N N . ASN B 1 270 ? -25.90859 60.48127 -40.26941 1.000 80.77627 270 ASN B N 1
ATOM 5365 C CA . ASN B 1 270 ? -25.69447 61.43052 -41.35251 1.000 74.96241 270 ASN B CA 1
ATOM 5366 C C . ASN B 1 270 ? -24.19545 61.62295 -41.49564 1.000 79.50731 270 ASN B C 1
ATOM 5367 O O . ASN B 1 270 ? -23.54291 62.05574 -40.54062 1.000 86.10996 270 ASN B O 1
ATOM 5372 N N . ILE B 1 271 ? -23.64164 61.30275 -42.66031 1.000 71.21388 271 ILE B N 1
ATOM 5373 C CA . ILE B 1 271 ? -22.20495 61.42004 -42.87078 1.000 65.90319 271 ILE B CA 1
ATOM 5374 C C . ILE B 1 271 ? -21.93453 62.46428 -43.93744 1.000 70.69622 271 ILE B C 1
ATOM 5375 O O . ILE B 1 271 ? -22.69522 62.59604 -44.89860 1.000 77.93313 271 ILE B O 1
ATOM 5380 N N . VAL B 1 272 ? -20.85966 63.22306 -43.74581 1.000 73.36415 272 VAL B N 1
ATOM 5381 C CA . VAL B 1 272 ? -20.49848 64.35203 -44.59551 1.000 73.32880 272 VAL B CA 1
ATOM 5382 C C . VAL B 1 272 ? -18.99306 64.25131 -44.85385 1.000 79.42002 272 VAL B C 1
ATOM 5383 O O . VAL B 1 272 ? -18.19546 64.31024 -43.91031 1.000 84.20757 272 VAL B O 1
ATOM 5387 N N . PHE B 1 273 ? -18.60603 64.07099 -46.11893 1.000 76.91805 273 PHE B N 1
ATOM 5388 C CA . PHE B 1 273 ? -17.21435 63.86781 -46.51047 1.000 81.55096 273 PHE B CA 1
ATOM 5389 C C . PHE B 1 273 ? -16.67456 65.16940 -47.07701 1.000 84.39380 273 PHE B C 1
ATOM 5390 O O . PHE B 1 273 ? -17.34435 65.80127 -47.88856 1.000 88.58467 273 PHE B O 1
ATOM 5398 N N . GLU B 1 274 ? -15.44165 65.52286 -46.70914 1.000 88.49325 274 GLU B N 1
ATOM 5399 C CA . GLU B 1 274 ? -14.78887 66.77681 -47.09107 1.000 91.79843 274 GLU B CA 1
ATOM 5400 C C . GLU B 1 274 ? -14.97488 67.19878 -48.54675 1.000 89.30940 274 GLU B C 1
ATOM 5401 O O . GLU B 1 274 ? -15.17145 68.38919 -48.82024 1.000 91.29398 274 GLU B O 1
ATOM 5407 N N . ASP B 1 275 ? -14.93037 66.24156 -49.48460 1.000 95.27169 275 ASP B N 1
ATOM 5408 C CA . ASP B 1 275 ? -15.18512 66.55063 -50.89353 1.000 92.10395 275 ASP B CA 1
ATOM 5409 C C . ASP B 1 275 ? -16.61797 66.99992 -51.13244 1.000 87.52039 275 ASP B C 1
ATOM 5410 O O . ASP B 1 275 ? -16.87549 67.67909 -52.13399 1.000 91.06477 275 ASP B O 1
ATOM 5415 N N . ALA B 1 276 ? -17.54055 66.64871 -50.22885 1.000 84.80442 276 ALA B N 1
ATOM 5416 C CA . ALA B 1 276 ? -18.94189 67.03115 -50.34239 1.000 89.28524 276 ALA B CA 1
ATOM 5417 C C . ALA B 1 276 ? -19.19033 68.51826 -50.47535 1.000 91.17329 276 ALA B C 1
ATOM 5418 O O . ALA B 1 276 ? -18.28028 69.34845 -50.50166 1.000 92.95062 276 ALA B O 1
ATOM 5420 N N . ASP B 1 277 ? -20.46115 68.84137 -50.44560 1.000 91.45882 277 ASP B N 1
ATOM 5421 C CA . ASP B 1 277 ? -20.98908 69.95196 -51.18468 1.000 98.76115 277 ASP B CA 1
ATOM 5422 C C . ASP B 1 277 ? -21.44375 71.01991 -50.20186 1.000 110.19924 277 ASP B C 1
ATOM 5423 O O . ASP B 1 277 ? -21.79984 70.73386 -49.05601 1.000 115.52306 277 ASP B O 1
ATOM 5428 N N . ILE B 1 278 ? -21.41066 72.26852 -50.66621 1.000 113.34955 278 ILE B N 1
ATOM 5429 C CA . ILE B 1 278 ? -21.13163 73.39287 -49.76893 1.000 111.99587 278 ILE B CA 1
ATOM 5430 C C . ILE B 1 278 ? -22.28478 73.64523 -48.78737 1.000 108.42649 278 ILE B C 1
ATOM 5431 O O . ILE B 1 278 ? -22.14456 73.40763 -47.58453 1.000 99.61141 278 ILE B O 1
ATOM 5436 N N . ASP B 1 279 ? -23.43039 74.11638 -49.26174 1.000 113.46145 279 ASP B N 1
ATOM 5437 C CA . ASP B 1 279 ? -24.45892 74.59908 -48.33904 1.000 114.01503 279 ASP B CA 1
ATOM 5438 C C . ASP B 1 279 ? -25.69818 73.71740 -48.32978 1.000 113.10443 279 ASP B C 1
ATOM 5439 O O . ASP B 1 279 ? -26.36543 73.61160 -47.30236 1.000 109.55928 279 ASP B O 1
ATOM 5444 N N . ASN B 1 280 ? -26.03382 73.06474 -49.43968 1.000 124.03029 280 ASN B N 1
ATOM 5445 C CA . ASN B 1 280 ? -27.21178 72.20471 -49.42073 1.000 124.35665 280 ASN B CA 1
ATOM 5446 C C . ASN B 1 280 ? -27.00917 71.03284 -48.46135 1.000 124.93830 280 ASN B C 1
ATOM 5447 O O . ASN B 1 280 ? -27.98558 70.47079 -47.94717 1.000 125.12516 280 ASN B O 1
ATOM 5452 N N . ALA B 1 281 ? -25.75002 70.64853 -48.21177 1.000 112.70800 281 ALA B N 1
ATOM 5453 C CA . ALA B 1 281 ? -25.46366 69.64422 -47.18672 1.000 109.09383 281 ALA B CA 1
ATOM 5454 C C . ALA B 1 281 ? -25.99570 70.07057 -45.82025 1.000 104.07361 281 ALA B C 1
ATOM 5455 O O . ALA B 1 281 ? -26.75007 69.32596 -45.18891 1.000 102.28705 281 ALA B O 1
ATOM 5457 N N . ILE B 1 282 ? -25.60673 71.25995 -45.33095 1.000 104.60290 282 ILE B N 1
ATOM 5458 C CA . ILE B 1 282 ? -26.18528 71.73105 -44.06583 1.000 100.63551 282 ILE B CA 1
ATOM 5459 C C . ILE B 1 282 ? -27.68669 71.90113 -44.24161 1.000 100.62893 282 ILE B C 1
ATOM 5460 O O . ILE B 1 282 ? -28.44573 71.82250 -43.26977 1.000 98.73823 282 ILE B O 1
ATOM 5465 N N . SER B 1 283 ? -28.14645 72.09802 -45.48635 1.000 101.24868 283 SER B N 1
ATOM 5466 C CA . SER B 1 283 ? -29.58231 72.16896 -45.73357 1.000 98.14138 283 SER B CA 1
ATOM 5467 C C . SER B 1 283 ? -30.22105 70.79670 -45.62382 1.000 95.56810 283 SER B C 1
ATOM 5468 O O . SER B 1 283 ? -31.26181 70.64270 -44.97090 1.000 96.07246 283 SER B O 1
ATOM 5471 N N . TRP B 1 284 ? -29.60445 69.78078 -46.23192 1.000 96.38844 284 TRP B N 1
ATOM 5472 C CA . TRP B 1 284 ? -30.17777 68.44455 -46.12961 1.000 94.83100 284 TRP B CA 1
ATOM 5473 C C . TRP B 1 284 ? -30.12715 67.91825 -44.70244 1.000 95.05640 284 TRP B C 1
ATOM 5474 O O . TRP B 1 284 ? -31.07662 67.26253 -44.25903 1.000 89.23889 284 TRP B O 1
ATOM 5485 N N . VAL B 1 285 ? -29.05530 68.20935 -43.95109 1.000 95.79929 285 VAL B N 1
ATOM 5486 C CA . VAL B 1 285 ? -28.97746 67.65386 -42.59851 1.000 94.92698 285 VAL B CA 1
ATOM 5487 C C . VAL B 1 285 ? -29.89767 68.42705 -41.66301 1.000 91.32097 285 VAL B C 1
ATOM 5488 O O . VAL B 1 285 ? -30.41586 67.87052 -40.68792 1.000 92.88334 285 VAL B O 1
ATOM 5492 N N . ASN B 1 286 ? -30.12057 69.71738 -41.93726 1.000 93.64278 286 ASN B N 1
ATOM 5493 C CA . ASN B 1 286 ? -31.16434 70.44461 -41.21473 1.000 97.62025 286 ASN B CA 1
ATOM 5494 C C . ASN B 1 286 ? -32.49923 69.72808 -41.39147 1.000 99.14855 286 ASN B C 1
ATOM 5495 O O . ASN B 1 286 ? -33.09067 69.23510 -40.42163 1.000 91.03856 286 ASN B O 1
ATOM 5500 N N . PHE B 1 287 ? -32.95425 69.60543 -42.64661 1.000 99.84265 287 PHE B N 1
ATOM 5501 C CA . PHE B 1 287 ? -34.10136 68.74966 -42.94535 1.000 98.71291 287 PHE B CA 1
ATOM 5502 C C . PHE B 1 287 ? -33.91427 67.34210 -42.37524 1.000 99.81925 287 PHE B C 1
ATOM 5503 O O . PHE B 1 287 ? -34.89894 66.64642 -42.10647 1.000 99.77212 287 PHE B O 1
ATOM 5511 N N . GLY B 1 288 ? -32.66344 66.91967 -42.14829 1.000 98.34572 288 GLY B N 1
ATOM 5512 C CA . GLY B 1 288 ? -32.40570 65.53491 -41.78803 1.000 92.90073 288 GLY B CA 1
ATOM 5513 C C . GLY B 1 288 ? -32.84391 65.15660 -40.38575 1.000 97.74351 288 GLY B C 1
ATOM 5514 O O . GLY B 1 288 ? -33.13554 63.98370 -40.12302 1.000 94.48962 288 GLY B O 1
ATOM 5515 N N . ILE B 1 289 ? -32.89299 66.12624 -39.46415 1.000 99.30297 289 ILE B N 1
ATOM 5516 C CA . ILE B 1 289 ? -33.22561 65.81347 -38.07446 1.000 99.24070 289 ILE B CA 1
ATOM 5517 C C . ILE B 1 289 ? -34.39459 66.66243 -37.58206 1.000 100.86154 289 ILE B C 1
ATOM 5518 O O . ILE B 1 289 ? -35.15804 66.22642 -36.71171 1.000 101.17153 289 ILE B O 1
ATOM 5523 N N . PHE B 1 290 ? -34.55202 67.87158 -38.13191 1.000 105.37416 290 PHE B N 1
ATOM 5524 C CA . PHE B 1 290 ? -35.60836 68.78775 -37.70758 1.000 103.86786 290 PHE B CA 1
ATOM 5525 C C . PHE B 1 290 ? -36.83530 68.76575 -38.61646 1.000 106.17214 290 PHE B C 1
ATOM 5526 O O . PHE B 1 290 ? -37.78792 69.50224 -38.34491 1.000 112.55957 290 PHE B O 1
ATOM 5534 N N . PHE B 1 291 ? -36.83207 67.97121 -39.69467 1.000 109.94105 291 PHE B N 1
ATOM 5535 C CA . PHE B 1 291 ? -38.07207 67.69403 -40.41936 1.000 112.26913 291 PHE B CA 1
ATOM 5536 C C . PHE B 1 291 ? -39.06552 66.99164 -39.51007 1.000 117.57691 291 PHE B C 1
ATOM 5537 O O . PHE B 1 291 ? -38.68848 66.13541 -38.70486 1.000 119.14801 291 PHE B O 1
ATOM 5545 N N . ASN B 1 292 ? -40.34446 67.34841 -39.65752 1.000 117.96132 292 ASN B N 1
ATOM 5546 C CA . ASN B 1 292 ? -41.43476 66.76839 -38.86862 1.000 120.24327 292 ASN B CA 1
ATOM 5547 C C . ASN B 1 292 ? -41.04853 66.68375 -37.38454 1.000 126.28583 292 ASN B C 1
ATOM 5548 O O . ASN B 1 292 ? -41.39825 65.73188 -36.66971 1.000 140.93758 292 ASN B O 1
ATOM 5553 N N . HIS B 1 293 ? -40.30766 67.70487 -36.92090 1.000 120.75895 293 HIS B N 1
ATOM 5554 C CA . HIS B 1 293 ? -39.91657 67.86255 -35.51172 1.000 110.37178 293 HIS B CA 1
ATOM 5555 C C . HIS B 1 293 ? -39.02444 66.73472 -35.00644 1.000 106.66242 293 HIS B C 1
ATOM 5556 O O . HIS B 1 293 ? -38.89236 66.54906 -33.79835 1.000 118.51647 293 HIS B O 1
ATOM 5563 N N . GLY B 1 294 ? -38.42011 65.96355 -35.90376 1.000 110.44191 294 GLY B N 1
ATOM 5564 C CA . GLY B 1 294 ? -37.72436 64.75568 -35.50920 1.000 105.75078 294 GLY B CA 1
ATOM 5565 C C . GLY B 1 294 ? -38.59003 63.54658 -35.18297 1.000 103.62797 294 GLY B C 1
ATOM 5566 O O . GLY B 1 294 ? -38.04272 62.53977 -34.72516 1.000 94.86391 294 GLY B O 1
ATOM 5567 N N . GLN B 1 295 ? -39.91651 63.58833 -35.43638 1.000 113.72499 295 GLN B N 1
ATOM 5568 C CA . GLN B 1 295 ? -40.79171 62.42400 -35.25862 1.000 105.94868 295 GLN B CA 1
ATOM 5569 C C . GLN B 1 295 ? -40.73486 61.38571 -36.34737 1.000 111.30434 295 GLN B C 1
ATOM 5570 O O . GLN B 1 295 ? -41.69045 60.61451 -36.44593 1.000 105.70018 295 GLN B O 1
ATOM 5576 N N . CYS B 1 296 ? -39.74107 61.30712 -37.19977 1.000 110.53869 296 CYS B N 1
ATOM 5577 C CA . CYS B 1 296 ? -39.84407 60.22318 -38.15642 1.000 107.19646 296 CYS B CA 1
ATOM 5578 C C . CYS B 1 296 ? -38.89710 59.11994 -37.72292 1.000 97.70793 296 CYS B C 1
ATOM 5579 O O . CYS B 1 296 ? -37.86607 59.38158 -37.09633 1.000 94.48799 296 CYS B O 1
ATOM 5582 N N . CYS B 1 297 ? -39.31423 57.87847 -37.98218 1.000 91.97598 297 CYS B N 1
ATOM 5583 C CA . CYS B 1 297 ? -38.45634 56.73212 -37.73706 1.000 86.95802 297 CYS B CA 1
ATOM 5584 C C . CYS B 1 297 ? -37.07747 56.95804 -38.34720 1.000 91.26504 297 CYS B C 1
ATOM 5585 O O . CYS B 1 297 ? -36.05808 56.58931 -37.75572 1.000 86.16247 297 CYS B O 1
ATOM 5588 N N . CYS B 1 298 ? -37.03136 57.59260 -39.52242 1.000 91.32857 298 CYS B N 1
ATOM 5589 C CA . CYS B 1 298 ? -35.83806 57.69874 -40.34405 1.000 82.47198 298 CYS B CA 1
ATOM 5590 C C . CYS B 1 298 ? -34.96991 58.90562 -40.01882 1.000 87.62092 298 CYS B C 1
ATOM 5591 O O . CYS B 1 298 ? -33.94993 59.10046 -40.68514 1.000 88.65173 298 CYS B O 1
ATOM 5594 N N . ALA B 1 299 ? -35.33148 59.71467 -39.02264 1.000 93.01886 299 ALA B N 1
ATOM 5595 C CA . ALA B 1 299 ? -34.62703 60.97493 -38.79725 1.000 92.31104 299 ALA B CA 1
ATOM 5596 C C . ALA B 1 299 ? -33.16447 60.72760 -38.44144 1.000 91.52934 299 ALA B C 1
ATOM 5597 O O . ALA B 1 299 ? -32.81016 59.69548 -37.86219 1.000 93.89312 299 ALA B O 1
ATOM 5599 N N . GLY B 1 300 ? -32.30939 61.68933 -38.80408 1.000 88.56178 300 GLY B N 1
ATOM 5600 C CA . GLY B 1 300 ? -30.87455 61.54375 -38.62744 1.000 89.82759 300 GLY B CA 1
ATOM 5601 C C . GLY B 1 300 ? -30.36436 62.12334 -37.32532 1.000 95.58929 300 GLY B C 1
ATOM 5602 O O . GLY B 1 300 ? -29.93973 63.28294 -37.29750 1.000 94.00759 300 GLY B O 1
ATOM 5603 N N . SER B 1 301 ? -30.38441 61.31227 -36.25185 1.000 95.99304 301 SER B N 1
ATOM 5604 C CA . SER B 1 301 ? -30.10174 61.80535 -34.90277 1.000 92.49565 301 SER B CA 1
ATOM 5605 C C . SER B 1 301 ? -28.63400 62.19123 -34.73701 1.000 93.34837 301 SER B C 1
ATOM 5606 O O . SER B 1 301 ? -28.32254 63.25413 -34.18223 1.000 87.06264 301 SER B O 1
ATOM 5609 N N . ARG B 1 302 ? -27.72370 61.35296 -35.22594 1.000 93.94842 302 ARG B N 1
ATOM 5610 C CA . ARG B 1 302 ? -26.28906 61.55483 -35.06935 1.000 94.78619 302 ARG B CA 1
ATOM 5611 C C . ARG B 1 302 ? -25.68731 61.92969 -36.42949 1.000 91.93624 302 ARG B C 1
ATOM 5612 O O . ARG B 1 302 ? -25.81862 61.17078 -37.40036 1.000 86.40590 302 ARG B O 1
ATOM 5620 N N . VAL B 1 303 ? -25.02853 63.09445 -36.49236 1.000 92.46382 303 VAL B N 1
ATOM 5621 C CA . VAL B 1 303 ? -24.41297 63.63212 -37.70802 1.000 81.15469 303 VAL B CA 1
ATOM 5622 C C . VAL B 1 303 ? -22.89988 63.52007 -37.59469 1.000 83.05433 303 VAL B C 1
ATOM 5623 O O . VAL B 1 303 ? -22.31391 63.91813 -36.58115 1.000 88.84360 303 VAL B O 1
ATOM 5627 N N . TYR B 1 304 ? -22.26609 62.99348 -38.63699 1.000 77.96502 304 TYR B N 1
ATOM 5628 C CA . TYR B 1 304 ? -20.83132 62.75984 -38.64455 1.000 77.55348 304 TYR B CA 1
ATOM 5629 C C . TYR B 1 304 ? -20.23371 63.60876 -39.75896 1.000 84.66593 304 TYR B C 1
ATOM 5630 O O . TYR B 1 304 ? -20.80618 63.70139 -40.85163 1.000 88.67150 304 TYR B O 1
ATOM 5639 N N . VAL B 1 305 ? -19.11587 64.26682 -39.47752 1.000 91.05553 305 VAL B N 1
ATOM 5640 C CA . VAL B 1 305 ? -18.47817 65.15657 -40.44342 1.000 90.29218 305 VAL B CA 1
ATOM 5641 C C . VAL B 1 305 ? -16.97962 64.89540 -40.41460 1.000 96.17548 305 VAL B C 1
ATOM 5642 O O . VAL B 1 305 ? -16.43514 64.41968 -39.41235 1.000 100.17254 305 VAL B O 1
ATOM 5646 N N . GLN B 1 306 ? -16.30776 65.17672 -41.52969 1.000 98.05578 306 GLN B N 1
ATOM 5647 C CA . GLN B 1 306 ? -14.86627 64.95842 -41.54513 1.000 106.07369 306 GLN B CA 1
ATOM 5648 C C . GLN B 1 306 ? -14.19772 66.04323 -40.70861 1.000 111.09810 306 GLN B C 1
ATOM 5649 O O . GLN B 1 306 ? -14.72950 67.14719 -40.54296 1.000 113.04318 306 GLN B O 1
ATOM 5655 N N . GLU B 1 307 ? -13.02376 65.71294 -40.16500 1.000 115.89799 307 GLU B N 1
ATOM 5656 C CA . GLU B 1 307 ? -12.33303 66.64299 -39.27703 1.000 117.83262 307 GLU B CA 1
ATOM 5657 C C . GLU B 1 307 ? -12.05785 67.97198 -39.96726 1.000 117.12229 307 GLU B C 1
ATOM 5658 O O . GLU B 1 307 ? -12.11363 69.02968 -39.33248 1.000 126.56744 307 GLU B O 1
ATOM 5664 N N . SER B 1 308 ? -11.79781 67.94086 -41.27615 1.000 118.08439 308 SER B N 1
ATOM 5665 C CA . SER B 1 308 ? -11.43621 69.15582 -41.99725 1.000 112.40429 308 SER B CA 1
ATOM 5666 C C . SER B 1 308 ? -12.50762 70.23498 -41.89319 1.000 116.92412 308 SER B C 1
ATOM 5667 O O . SER B 1 308 ? -12.20090 71.41920 -42.05513 1.000 119.10371 308 SER B O 1
ATOM 5670 N N . ILE B 1 309 ? -13.76461 69.86623 -41.64253 1.000 119.25950 309 ILE B N 1
ATOM 5671 C CA . ILE B 1 309 ? -14.83981 70.83044 -41.84714 1.000 117.93207 309 ILE B CA 1
ATOM 5672 C C . ILE B 1 309 ? -15.76406 70.75571 -40.64848 1.000 123.50918 309 ILE B C 1
ATOM 5673 O O . ILE B 1 309 ? -16.93733 71.13418 -40.73117 1.000 117.92277 309 ILE B O 1
ATOM 5678 N N . TYR B 1 310 ? -15.25645 70.22621 -39.53807 1.000 122.49108 310 TYR B N 1
ATOM 5679 C CA . TYR B 1 310 ? -16.13573 69.91873 -38.41964 1.000 123.45668 310 TYR B CA 1
ATOM 5680 C C . TYR B 1 310 ? -16.71745 71.18124 -37.79468 1.000 127.70841 310 TYR B C 1
ATOM 5681 O O . TYR B 1 310 ? -17.89331 71.20624 -37.41454 1.000 126.26708 310 TYR B O 1
ATOM 5690 N N . ASP B 1 311 ? -15.92821 72.23796 -37.68781 1.000 133.54722 311 ASP B N 1
ATOM 5691 C CA . ASP B 1 311 ? -16.39340 73.41700 -36.97663 1.000 134.92897 311 ASP B CA 1
ATOM 5692 C C . ASP B 1 311 ? -17.38319 74.21892 -37.83233 1.000 137.69785 311 ASP B C 1
ATOM 5693 O O . ASP B 1 311 ? -18.60434 74.06913 -37.71334 1.000 157.86330 311 ASP B O 1
ATOM 5698 N N . VAL B 1 325 ? -40.53633 78.70767 -38.35175 1.000 107.75466 325 VAL B N 1
ATOM 5699 C CA . VAL B 1 325 ? -39.57125 77.85332 -37.68806 1.000 92.99525 325 VAL B CA 1
ATOM 5700 C C . VAL B 1 325 ? -40.02483 77.80562 -36.24526 1.000 107.99143 325 VAL B C 1
ATOM 5701 O O . VAL B 1 325 ? -39.70920 76.87838 -35.49325 1.000 111.99697 325 VAL B O 1
ATOM 5705 N N . VAL B 1 326 ? -40.76837 78.83720 -35.84841 1.000 111.79408 326 VAL B N 1
ATOM 5706 C CA . VAL B 1 326 ? -41.32135 78.89886 -34.50050 1.000 104.87439 326 VAL B CA 1
ATOM 5707 C C . VAL B 1 326 ? -42.59036 78.04732 -34.44298 1.000 111.30771 326 VAL B C 1
ATOM 5708 O O . VAL B 1 326 ? -42.54971 76.85958 -34.78021 1.000 138.21620 326 VAL B O 1
ATOM 5712 N N . GLY B 1 327 ? -43.72076 78.63323 -34.04237 1.000 100.64077 327 GLY B N 1
ATOM 5713 C CA . GLY B 1 327 ? -44.78692 77.85851 -33.42739 1.000 95.62371 327 GLY B CA 1
ATOM 5714 C C . GLY B 1 327 ? -45.98285 77.41955 -34.24619 1.000 93.79583 327 GLY B C 1
ATOM 5715 O O . GLY B 1 327 ? -46.04672 76.26902 -34.67465 1.000 92.64687 327 GLY B O 1
ATOM 5716 N N . ASP B 1 328 ? -46.93745 78.31763 -34.45734 1.000 97.58039 328 ASP B N 1
ATOM 5717 C CA . ASP B 1 328 ? -48.31789 77.93749 -34.79300 1.000 91.51873 328 ASP B CA 1
ATOM 5718 C C . ASP B 1 328 ? -48.40287 77.14062 -36.09013 1.000 94.29510 328 ASP B C 1
ATOM 5719 O O . ASP B 1 328 ? -47.97744 77.63899 -37.14436 1.000 94.78167 328 ASP B O 1
ATOM 5724 N N . PRO B 1 329 ? -48.94838 75.91380 -36.06989 1.000 96.26802 329 PRO B N 1
ATOM 5725 C CA . PRO B 1 329 ? -49.00172 75.12599 -37.31494 1.000 94.63962 329 PRO B CA 1
ATOM 5726 C C . PRO B 1 329 ? -49.95932 75.68494 -38.35451 1.000 91.80126 329 PRO B C 1
ATOM 5727 O O . PRO B 1 329 ? -49.67229 75.57374 -39.55352 1.000 88.84696 329 PRO B O 1
ATOM 5731 N N . PHE B 1 330 ? -51.07890 76.28684 -37.94640 1.000 85.03704 330 PHE B N 1
ATOM 5732 C CA . PHE B 1 330 ? -52.02454 76.73668 -38.95576 1.000 85.81493 330 PHE B CA 1
ATOM 5733 C C . PHE B 1 330 ? -51.53152 77.95790 -39.72783 1.000 90.53840 330 PHE B C 1
ATOM 5734 O O . PHE B 1 330 ? -52.14454 78.32524 -40.73947 1.000 88.39416 330 PHE B O 1
ATOM 5742 N N . ALA B 1 331 ? -50.43063 78.56813 -39.30510 1.000 91.77064 331 ALA B N 1
ATOM 5743 C CA . ALA B 1 331 ? -49.90733 79.73704 -39.98953 1.000 92.06850 331 ALA B CA 1
ATOM 5744 C C . ALA B 1 331 ? -48.95164 79.32776 -41.10628 1.000 94.48819 331 ALA B C 1
ATOM 5745 O O . ALA B 1 331 ? -48.44284 78.20146 -41.15619 1.000 95.76939 331 ALA B O 1
ATOM 5747 N N . ALA B 1 332 ? -48.69531 80.28570 -41.99952 1.000 98.51319 332 ALA B N 1
ATOM 5748 C CA . ALA B 1 332 ? -47.98635 80.01748 -43.24479 1.000 92.82571 332 ALA B CA 1
ATOM 5749 C C . ALA B 1 332 ? -46.48547 79.86995 -43.04001 1.000 96.49580 332 ALA B C 1
ATOM 5750 O O . ALA B 1 332 ? -45.86548 78.98246 -43.63740 1.000 98.45121 332 ALA B O 1
ATOM 5752 N N . ASP B 1 333 ? -45.89367 80.72721 -42.19891 1.000 103.09648 333 ASP B N 1
ATOM 5753 C CA . ASP B 1 333 ? -44.44029 80.79458 -42.05273 1.000 104.39147 333 ASP B CA 1
ATOM 5754 C C . ASP B 1 333 ? -43.86715 79.58887 -41.30991 1.000 110.13617 333 ASP B C 1
ATOM 5755 O O . ASP B 1 333 ? -42.66996 79.30867 -41.44400 1.000 108.99695 333 ASP B O 1
ATOM 5760 N N . THR B 1 334 ? -44.69744 78.87875 -40.53661 1.000 113.01330 334 THR B N 1
ATOM 5761 C CA . THR B 1 334 ? -44.24352 77.78620 -39.67229 1.000 111.98147 334 THR B CA 1
ATOM 5762 C C . THR B 1 334 ? -43.61611 76.64707 -40.46818 1.000 111.67502 334 THR B C 1
ATOM 5763 O O . THR B 1 334 ? -44.09758 76.28368 -41.54781 1.000 111.94997 334 THR B O 1
ATOM 5767 N N . PHE B 1 335 ? -42.53680 76.07875 -39.91753 1.000 107.58429 335 PHE B N 1
ATOM 5768 C CA . PHE B 1 335 ? -41.94098 74.83260 -40.39718 1.000 109.50575 335 PHE B CA 1
ATOM 5769 C C . PHE B 1 335 ? -41.95557 73.73879 -39.34338 1.000 107.79721 335 PHE B C 1
ATOM 5770 O O . PHE B 1 335 ? -42.10836 72.56192 -39.68488 1.000 105.95376 335 PHE B O 1
ATOM 5778 N N . GLN B 1 336 ? -41.79660 74.11209 -38.07096 1.000 106.85762 336 GLN B N 1
ATOM 5779 C CA . GLN B 1 336 ? -41.73134 73.19792 -36.93474 1.000 102.17172 336 GLN B CA 1
ATOM 5780 C C . GLN B 1 336 ? -42.91058 73.48460 -36.01093 1.000 96.43542 336 GLN B C 1
ATOM 5781 O O . GLN B 1 336 ? -43.34554 74.62580 -35.89431 1.000 102.43630 336 GLN B O 1
ATOM 5787 N N . GLY B 1 337 ? -43.43831 72.46345 -35.35582 1.000 91.16107 337 GLY B N 1
ATOM 5788 C CA . GLY B 1 337 ? -44.65981 72.62365 -34.60272 1.000 88.72357 337 GLY B CA 1
ATOM 5789 C C . GLY B 1 337 ? -44.62918 71.96109 -33.23537 1.000 88.09424 337 GLY B C 1
ATOM 5790 O O . GLY B 1 337 ? -43.56595 71.61950 -32.70165 1.000 90.08136 337 GLY B O 1
ATOM 5791 N N . PRO B 1 338 ? -45.80455 71.79540 -32.62620 1.000 83.05719 338 PRO B N 1
ATOM 5792 C CA . PRO B 1 338 ? -45.87033 71.12643 -31.32625 1.000 84.97807 338 PRO B CA 1
ATOM 5793 C C . PRO B 1 338 ? -45.41744 69.67577 -31.36128 1.000 83.82777 338 PRO B C 1
ATOM 5794 O O . PRO B 1 338 ? -45.41629 69.02673 -32.40902 1.000 85.09026 338 PRO B O 1
ATOM 5798 N N . GLN B 1 339 ? -44.98242 69.19142 -30.19791 1.000 80.20080 339 GLN B N 1
ATOM 5799 C CA . GLN B 1 339 ? -44.79485 67.76774 -30.02250 1.000 76.65753 339 GLN B CA 1
ATOM 5800 C C . GLN B 1 339 ? -46.14210 67.11486 -29.68476 1.000 75.10167 339 GLN B C 1
ATOM 5801 O O . GLN B 1 339 ? -47.13965 67.79517 -29.46411 1.000 75.05862 339 GLN B O 1
ATOM 5807 N N . VAL B 1 340 ? -46.22124 65.79668 -29.83329 1.000 72.52548 340 VAL B N 1
ATOM 5808 C CA . VAL B 1 340 ? -47.55927 65.20988 -29.90481 1.000 73.36959 340 VAL B CA 1
ATOM 5809 C C . VAL B 1 340 ? -48.30835 65.35843 -28.59723 1.000 80.43691 340 VAL B C 1
ATOM 5810 O O . VAL B 1 340 ? -49.54231 65.44374 -28.58912 1.000 82.09796 340 VAL B O 1
ATOM 5814 N N . SER B 1 341 ? -47.59842 65.35603 -27.48006 1.000 82.23182 341 SER B N 1
ATOM 5815 C CA . SER B 1 341 ? -48.24512 65.39174 -26.17701 1.000 83.15946 341 SER B CA 1
ATOM 5816 C C . SER B 1 341 ? -47.16496 65.60927 -25.12643 1.000 87.64412 341 SER B C 1
ATOM 5817 O O . SER B 1 341 ? -45.97680 65.74204 -25.45430 1.000 80.83924 341 SER B O 1
ATOM 5820 N N . LYS B 1 342 ? -47.59854 65.65549 -23.84945 1.000 88.95674 342 LYS B N 1
ATOM 5821 C CA . LYS B 1 342 ? -46.66574 65.89256 -22.74937 1.000 83.27234 342 LYS B CA 1
ATOM 5822 C C . LYS B 1 342 ? -45.79123 64.66952 -22.50920 1.000 80.16840 342 LYS B C 1
ATOM 5823 O O . LYS B 1 342 ? -44.60099 64.80963 -22.22762 1.000 81.26806 342 LYS B O 1
ATOM 5829 N N . VAL B 1 343 ? -46.34811 63.46461 -22.66157 1.000 76.03004 343 VAL B N 1
ATOM 5830 C CA . VAL B 1 343 ? -45.53591 62.25183 -22.55822 1.000 76.51481 343 VAL B CA 1
ATOM 5831 C C . VAL B 1 343 ? -44.38093 62.29911 -23.55638 1.000 82.88902 343 VAL B C 1
ATOM 5832 O O . VAL B 1 343 ? -43.22464 62.03736 -23.20605 1.000 88.91275 343 VAL B O 1
ATOM 5836 N N . GLN B 1 344 ? -44.67130 62.63946 -24.81679 1.000 85.42879 344 GLN B N 1
ATOM 5837 C CA . GLN B 1 344 ? -43.59987 62.82494 -25.79869 1.000 83.00984 344 GLN B CA 1
ATOM 5838 C C . GLN B 1 344 ? -42.75172 64.04816 -25.48548 1.000 81.73300 344 GLN B C 1
ATOM 5839 O O . GLN B 1 344 ? -41.52176 64.00010 -25.58804 1.000 82.18302 344 GLN B O 1
ATOM 5845 N N . PHE B 1 345 ? -43.39066 65.16201 -25.12606 1.000 79.94836 345 PHE B N 1
ATOM 5846 C CA . PHE B 1 345 ? -42.63936 66.31887 -24.65045 1.000 82.73260 345 PHE B CA 1
ATOM 5847 C C . PHE B 1 345 ? -41.75773 65.94886 -23.45487 1.000 87.36140 345 PHE B C 1
ATOM 5848 O O . PHE B 1 345 ? -40.57997 66.32734 -23.39106 1.000 88.11685 345 PHE B O 1
ATOM 5856 N N . ASP B 1 346 ? -42.30305 65.16533 -22.51704 1.000 86.31561 346 ASP B N 1
ATOM 5857 C CA . ASP B 1 346 ? -41.60800 64.90094 -21.26355 1.000 79.93150 346 ASP B CA 1
ATOM 5858 C C . ASP B 1 346 ? -40.45173 63.93971 -21.49804 1.000 85.22338 346 ASP B C 1
ATOM 5859 O O . ASP B 1 346 ? -39.34835 64.14278 -20.97844 1.000 91.82567 346 ASP B O 1
ATOM 5864 N N . ARG B 1 347 ? -40.70088 62.87882 -22.28099 1.000 86.17020 347 ARG B N 1
ATOM 5865 C CA . ARG B 1 347 ? -39.64919 61.96986 -22.74868 1.000 85.95640 347 ARG B CA 1
ATOM 5866 C C . ARG B 1 347 ? -38.51379 62.72236 -23.42689 1.000 89.59699 347 ARG B C 1
ATOM 5867 O O . ARG B 1 347 ? -37.33797 62.37241 -23.26807 1.000 93.96674 347 ARG B O 1
ATOM 5875 N N . ILE B 1 348 ? -38.84997 63.74582 -24.21659 1.000 87.06462 348 ILE B N 1
ATOM 5876 C CA . ILE B 1 348 ? -37.81466 64.50982 -24.90742 1.000 88.94195 348 ILE B CA 1
ATOM 5877 C C . ILE B 1 348 ? -36.99316 65.30693 -23.89835 1.000 92.48383 348 ILE B C 1
ATOM 5878 O O . ILE B 1 348 ? -35.75669 65.26015 -23.90906 1.000 93.45659 348 ILE B O 1
ATOM 5883 N N . MET B 1 349 ? -37.67572 66.01784 -22.98892 1.000 90.08486 349 MET B N 1
ATOM 5884 C CA . MET B 1 349 ? -37.00477 66.84647 -21.98528 1.000 90.97017 349 MET B CA 1
ATOM 5885 C C . MET B 1 349 ? -36.05297 66.03666 -21.10764 1.000 98.15849 349 MET B C 1
ATOM 5886 O O . MET B 1 349 ? -34.94946 66.49611 -20.78576 1.000 98.01047 349 MET B O 1
ATOM 5891 N N . GLU B 1 350 ? -36.49236 64.85605 -20.65768 1.000 99.45573 350 GLU B N 1
ATOM 5892 C CA . GLU B 1 350 ? -35.60869 63.92831 -19.95273 1.000 102.31531 350 GLU B CA 1
ATOM 5893 C C . GLU B 1 350 ? -34.35804 63.60957 -20.77241 1.000 104.46443 350 GLU B C 1
ATOM 5894 O O . GLU B 1 350 ? -33.23938 63.55521 -20.23886 1.000 108.85479 350 GLU B O 1
ATOM 5900 N N . TYR B 1 351 ? -34.54291 63.35964 -22.07280 1.000 100.81889 351 TYR B N 1
ATOM 5901 C CA . TYR B 1 351 ? -33.44100 62.93925 -22.93472 1.000 102.33554 351 TYR B CA 1
ATOM 5902 C C . TYR B 1 351 ? -32.41496 64.04731 -23.13654 1.000 103.69309 351 TYR B C 1
ATOM 5903 O O . TYR B 1 351 ? -31.20211 63.79430 -23.10601 1.000 103.20423 351 TYR B O 1
ATOM 5912 N N . ILE B 1 352 ? -32.88014 65.27756 -23.38297 1.000 100.12130 352 ILE B N 1
ATOM 5913 C CA . ILE B 1 352 ? -31.94808 66.39320 -23.51528 1.000 101.65058 352 ILE B CA 1
ATOM 5914 C C . ILE B 1 352 ? -31.35350 66.73362 -22.15837 1.000 103.13695 352 ILE B C 1
ATOM 5915 O O . ILE B 1 352 ? -30.16945 67.07935 -22.05634 1.000 110.70501 352 ILE B O 1
ATOM 5920 N N . GLN B 1 353 ? -32.15031 66.60799 -21.08953 1.000 106.88219 353 GLN B N 1
ATOM 5921 C CA . GLN B 1 353 ? -31.61058 66.81520 -19.74707 1.000 104.72558 353 GLN B CA 1
ATOM 5922 C C . GLN B 1 353 ? -30.40250 65.91144 -19.52929 1.000 99.75956 353 GLN B C 1
ATOM 5923 O O . GLN B 1 353 ? -29.32367 66.37359 -19.13832 1.000 97.89064 353 GLN B O 1
ATOM 5929 N N . ALA B 1 354 ? -30.56538 64.61756 -19.84124 1.000 98.20492 354 ALA B N 1
ATOM 5930 C CA . ALA B 1 354 ? -29.45888 63.66589 -19.80816 1.000 97.13772 354 ALA B CA 1
ATOM 5931 C C . ALA B 1 354 ? -28.30145 64.09835 -20.70127 1.000 99.28765 354 ALA B C 1
ATOM 5932 O O . ALA B 1 354 ? -27.13666 63.81518 -20.39361 1.000 94.92241 354 ALA B O 1
ATOM 5934 N N . GLY B 1 355 ? -28.59877 64.77517 -21.81034 1.000 101.04901 355 GLY B N 1
ATOM 5935 C CA . GLY B 1 355 ? -27.53948 65.18208 -22.71580 1.000 100.10025 355 GLY B CA 1
ATOM 5936 C C . GLY B 1 355 ? -26.61195 66.20118 -22.09158 1.000 100.33950 355 GLY B C 1
ATOM 5937 O O . GLY B 1 355 ? -25.39152 66.13704 -22.26236 1.000 102.11543 355 GLY B O 1
ATOM 5938 N N . LYS B 1 356 ? -27.18325 67.18298 -21.39524 1.000 99.07376 356 LYS B N 1
ATOM 5939 C CA . LYS B 1 356 ? -26.36003 68.14576 -20.67476 1.000 98.51859 356 LYS B CA 1
ATOM 5940 C C . LYS B 1 356 ? -25.72269 67.50108 -19.44712 1.000 101.93464 356 LYS B C 1
ATOM 5941 O O . LYS B 1 356 ? -24.53931 67.73197 -19.16281 1.000 93.94162 356 LYS B O 1
ATOM 5947 N N . ASP B 1 357 ? -26.49542 66.66511 -18.73114 1.000 101.23564 357 ASP B N 1
ATOM 5948 C CA . ASP B 1 357 ? -26.00952 65.94257 -17.55322 1.000 98.10026 357 ASP B CA 1
ATOM 5949 C C . ASP B 1 357 ? -24.75971 65.11935 -17.84745 1.000 97.96314 357 ASP B C 1
ATOM 5950 O O . ASP B 1 357 ? -23.98229 64.83767 -16.93006 1.000 102.15776 357 ASP B O 1
ATOM 5955 N N . ALA B 1 358 ? -24.56818 64.68218 -19.09354 1.000 100.84225 358 ALA B N 1
ATOM 5956 C CA . ALA B 1 358 ? -23.42369 63.85120 -19.45164 1.000 99.41769 358 ALA B CA 1
ATOM 5957 C C . ALA B 1 358 ? -22.20578 64.66477 -19.87315 1.000 92.40843 358 ALA B C 1
ATOM 5958 O O . ALA B 1 358 ? -21.20392 64.07965 -20.28669 1.000 91.72842 358 ALA B O 1
ATOM 5960 N N . GLY B 1 359 ? -22.26606 65.98939 -19.77621 1.000 91.60048 359 GLY B N 1
ATOM 5961 C CA . GLY B 1 359 ? -21.13200 66.82758 -20.08881 1.000 94.15145 359 GLY B CA 1
ATOM 5962 C C . GLY B 1 359 ? -21.03119 67.26349 -21.53052 1.000 102.25116 359 GLY B C 1
ATOM 5963 O O . GLY B 1 359 ? -20.04125 67.90884 -21.89755 1.000 107.93600 359 GLY B O 1
ATOM 5964 N N . ALA B 1 360 ? -22.01612 66.93517 -22.35971 1.000 105.23895 360 ALA B N 1
ATOM 5965 C CA . ALA B 1 360 ? -21.97336 67.30923 -23.76618 1.000 104.83067 360 ALA B CA 1
ATOM 5966 C C . ALA B 1 360 ? -22.30521 68.78884 -23.92328 1.000 100.71928 360 ALA B C 1
ATOM 5967 O O . ALA B 1 360 ? -23.27681 69.27775 -23.33951 1.000 105.46407 360 ALA B O 1
ATOM 5969 N N . THR B 1 361 ? -21.49224 69.50751 -24.69868 1.000 99.40463 361 THR B N 1
ATOM 5970 C CA . THR B 1 361 ? -21.78827 70.90587 -24.99006 1.000 97.86728 361 THR B CA 1
ATOM 5971 C C . THR B 1 361 ? -23.18497 71.02066 -25.59659 1.000 99.41943 361 THR B C 1
ATOM 5972 O O . THR B 1 361 ? -23.76244 70.04047 -26.07579 1.000 101.68568 361 THR B O 1
ATOM 5976 N N . VAL B 1 362 ? -23.74262 72.21987 -25.55284 1.000 94.42338 362 VAL B N 1
ATOM 5977 C CA . VAL B 1 362 ? -25.04919 72.48036 -26.13815 1.000 97.25303 362 VAL B CA 1
ATOM 5978 C C . VAL B 1 362 ? -24.89630 73.64945 -27.10073 1.000 102.38480 362 VAL B C 1
ATOM 5979 O O . VAL B 1 362 ? -23.99643 74.48079 -26.94514 1.000 103.37814 362 VAL B O 1
ATOM 5983 N N . GLU B 1 363 ? -25.72747 73.66207 -28.14240 1.000 105.29857 363 GLU B N 1
ATOM 5984 C CA . GLU B 1 363 ? -25.78808 74.75291 -29.11230 1.000 102.68826 363 GLU B CA 1
ATOM 5985 C C . GLU B 1 363 ? -26.06614 76.10619 -28.47019 1.000 126.04632 363 GLU B C 1
ATOM 5986 O O . GLU B 1 363 ? -25.72830 77.14861 -29.03126 1.000 135.20268 363 GLU B O 1
ATOM 5992 N N . GLY B 1 373 ? -47.26251 76.04595 -25.51311 1.000 81.62192 373 GLY B N 1
ATOM 5993 C CA . GLY B 1 373 ? -48.12539 74.89715 -25.32519 1.000 80.24878 373 GLY B CA 1
ATOM 5994 C C . GLY B 1 373 ? -47.29417 73.64365 -25.13837 1.000 87.14715 373 GLY B C 1
ATOM 5995 O O . GLY B 1 373 ? -47.28731 73.06291 -24.05789 1.000 95.71998 373 GLY B O 1
ATOM 5996 N N . TYR B 1 374 ? -46.57920 73.23388 -26.19280 1.000 87.62071 374 TYR B N 1
ATOM 5997 C CA . TYR B 1 374 ? -45.80177 72.00670 -26.14602 1.000 86.92845 374 TYR B CA 1
ATOM 5998 C C . TYR B 1 374 ? -44.47120 72.11703 -26.87017 1.000 88.10521 374 TYR B C 1
ATOM 5999 O O . TYR B 1 374 ? -43.78257 71.10621 -26.97096 1.000 91.06679 374 TYR B O 1
ATOM 6008 N N . PHE B 1 375 ? -44.09631 73.26671 -27.41324 1.000 82.62333 375 PHE B N 1
ATOM 6009 C CA . PHE B 1 375 ? -43.13690 73.25074 -28.49979 1.000 82.81040 375 PHE B CA 1
ATOM 6010 C C . PHE B 1 375 ? -41.75337 73.37494 -27.86959 1.000 82.85630 375 PHE B C 1
ATOM 6011 O O . PHE B 1 375 ? -41.48802 74.32009 -27.11166 1.000 90.87664 375 PHE B O 1
ATOM 6019 N N . ILE B 1 376 ? -40.89350 72.40301 -28.15184 1.000 77.07921 376 ILE B N 1
ATOM 6020 C CA . ILE B 1 376 ? -39.50802 72.41791 -27.70226 1.000 81.61219 376 ILE B CA 1
ATOM 6021 C C . ILE B 1 376 ? -38.57152 72.77685 -28.84955 1.000 84.68044 376 ILE B C 1
ATOM 6022 O O . ILE B 1 376 ? -38.55092 72.10812 -29.89052 1.000 86.34040 376 ILE B O 1
ATOM 6027 N N . GLU B 1 377 ? -37.75639 73.79744 -28.62862 1.000 87.40440 377 GLU B N 1
ATOM 6028 C CA . GLU B 1 377 ? -36.88789 74.34914 -29.65731 1.000 92.90335 377 GLU B CA 1
ATOM 6029 C C . GLU B 1 377 ? -35.72010 73.38519 -29.90630 1.000 93.60730 377 GLU B C 1
ATOM 6030 O O . GLU B 1 377 ? -35.28537 72.69328 -28.97853 1.000 92.72983 377 GLU B O 1
ATOM 6036 N N . PRO B 1 378 ? -35.22789 73.29009 -31.14910 1.000 88.49394 378 PRO B N 1
ATOM 6037 C CA . PRO B 1 378 ? -34.30189 72.20440 -31.51831 1.000 88.16405 378 PRO B CA 1
ATOM 6038 C C . PRO B 1 378 ? -32.91436 72.41795 -30.94536 1.000 85.44147 378 PRO B C 1
ATOM 6039 O O . PRO B 1 378 ? -32.27248 73.43691 -31.20242 1.000 91.10191 378 PRO B O 1
ATOM 6043 N N . THR B 1 379 ? -32.42456 71.42087 -30.23835 1.000 81.26903 379 THR B N 1
ATOM 6044 C CA . THR B 1 379 ? -31.11107 71.52522 -29.63174 1.000 95.16336 379 THR B CA 1
ATOM 6045 C C . THR B 1 379 ? -30.09936 70.70927 -30.41750 1.000 93.00828 379 THR B C 1
ATOM 6046 O O . THR B 1 379 ? -30.46086 69.75160 -31.10029 1.000 92.60055 379 THR B O 1
ATOM 6050 N N . ILE B 1 380 ? -28.82825 71.11279 -30.33110 1.000 94.53254 380 ILE B N 1
ATOM 6051 C CA . ILE B 1 380 ? -27.72510 70.43098 -31.00869 1.000 98.60398 380 ILE B CA 1
ATOM 6052 C C . ILE B 1 380 ? -26.60684 70.16064 -30.00405 1.000 101.58672 380 ILE B C 1
ATOM 6053 O O . ILE B 1 380 ? -26.11289 71.09211 -29.35655 1.000 101.93554 380 ILE B O 1
ATOM 6058 N N . PHE B 1 381 ? -26.18134 68.89615 -29.90477 1.000 99.04844 381 PHE B N 1
ATOM 6059 C CA . PHE B 1 381 ? -25.22361 68.46298 -28.89052 1.000 98.67389 381 PHE B CA 1
ATOM 6060 C C . PHE B 1 381 ? -23.85493 68.21673 -29.50756 1.000 99.76400 381 PHE B C 1
ATOM 6061 O O . PHE B 1 381 ? -23.72599 67.41339 -30.44131 1.000 102.16520 381 PHE B O 1
ATOM 6069 N N . SER B 1 382 ? -22.83078 68.87387 -28.95767 1.000 97.81960 382 SER B N 1
ATOM 6070 C CA . SER B 1 382 ? -21.45392 68.56468 -29.30417 1.000 102.06830 382 SER B CA 1
ATOM 6071 C C . SER B 1 382 ? -20.77218 67.95548 -28.08294 1.000 105.22761 382 SER B C 1
ATOM 6072 O O . SER B 1 382 ? -21.42483 67.63698 -27.08656 1.000 104.87635 382 SER B O 1
ATOM 6075 N N . ASN B 1 383 ? -19.45073 67.78379 -28.16563 1.000 111.01108 383 ASN B N 1
ATOM 6076 C CA . ASN B 1 383 ? -18.67365 67.11321 -27.12292 1.000 110.15140 383 ASN B CA 1
ATOM 6077 C C . ASN B 1 383 ? -19.27278 65.73972 -26.81428 1.000 120.50505 383 ASN B C 1
ATOM 6078 O O . ASN B 1 383 ? -19.09178 65.19587 -25.72495 1.000 126.56953 383 ASN B O 1
ATOM 6083 N N . VAL B 1 384 ? -20.02143 65.17100 -27.75683 1.000 124.67171 384 VAL B N 1
ATOM 6084 C CA . VAL B 1 384 ? -20.51316 63.80615 -27.61030 1.000 132.94753 384 VAL B CA 1
ATOM 6085 C C . VAL B 1 384 ? -19.41106 62.90503 -28.14891 1.000 142.92265 384 VAL B C 1
ATOM 6086 O O . VAL B 1 384 ? -19.61158 62.13310 -29.09468 1.000 141.77737 384 VAL B O 1
ATOM 6090 N N . THR B 1 385 ? -18.21916 63.04364 -27.56210 1.000 148.44624 385 THR B N 1
ATOM 6091 C CA . THR B 1 385 ? -17.05384 62.29991 -28.02741 1.000 160.76317 385 THR B CA 1
ATOM 6092 C C . THR B 1 385 ? -17.29841 60.79844 -27.95666 1.000 168.21403 385 THR B C 1
ATOM 6093 O O . THR B 1 385 ? -16.89662 60.04908 -28.85549 1.000 172.15571 385 THR B O 1
ATOM 6097 N N . GLU B 1 386 ? -17.96889 60.34191 -26.91017 1.000 167.05067 386 GLU B N 1
ATOM 6098 C CA . GLU B 1 386 ? -18.26739 58.93012 -26.77466 1.000 177.07994 386 GLU B CA 1
ATOM 6099 C C . GLU B 1 386 ? -19.69476 58.63423 -27.20343 1.000 184.76231 386 GLU B C 1
ATOM 6100 O O . GLU B 1 386 ? -20.48509 59.52902 -27.50851 1.000 175.47199 386 GLU B O 1
ATOM 6106 N N . ASP B 1 387 ? -20.01153 57.34347 -27.23314 1.000 225.50825 387 ASP B N 1
ATOM 6107 C CA . ASP B 1 387 ? -21.36780 56.88027 -27.50445 1.000 237.25966 387 ASP B CA 1
ATOM 6108 C C . ASP B 1 387 ? -22.03687 56.64195 -26.15824 1.000 213.49628 387 ASP B C 1
ATOM 6109 O O . ASP B 1 387 ? -22.00219 55.54632 -25.59875 1.000 241.50490 387 ASP B O 1
ATOM 6114 N N . MET B 1 388 ? -22.64666 57.69970 -25.63848 1.000 190.66552 388 MET B N 1
ATOM 6115 C CA . MET B 1 388 ? -23.26493 57.73471 -24.32158 1.000 176.57356 388 MET B CA 1
ATOM 6116 C C . MET B 1 388 ? -24.74513 57.37077 -24.43561 1.000 169.41064 388 MET B C 1
ATOM 6117 O O . MET B 1 388 ? -25.14730 56.65179 -25.35341 1.000 170.04084 388 MET B O 1
ATOM 6122 N N . LYS B 1 389 ? -25.57029 57.87087 -23.50539 1.000 167.13207 389 LYS B N 1
ATOM 6123 C CA . LYS B 1 389 ? -27.00595 57.60114 -23.55674 1.000 168.88041 389 LYS B CA 1
ATOM 6124 C C . LYS B 1 389 ? -27.68602 58.35335 -24.69204 1.000 166.68278 389 LYS B C 1
ATOM 6125 O O . LYS B 1 389 ? -28.69843 57.88997 -25.23019 1.000 164.82992 389 LYS B O 1
ATOM 6131 N N . ILE B 1 390 ? -27.15218 59.51144 -25.06725 1.000 154.57486 390 ILE B N 1
ATOM 6132 C CA . ILE B 1 390 ? -27.82502 60.35865 -26.04905 1.000 145.99088 390 ILE B CA 1
ATOM 6133 C C . ILE B 1 390 ? -27.75283 59.74703 -27.44368 1.000 145.30707 390 ILE B C 1
ATOM 6134 O O . ILE B 1 390 ? -28.67998 59.89631 -28.25114 1.000 142.07784 390 ILE B O 1
ATOM 6139 N N . VAL B 1 391 ? -26.64965 59.05366 -27.75059 1.000 149.19458 391 VAL B N 1
ATOM 6140 C CA . VAL B 1 391 ? -26.50342 58.33023 -29.01045 1.000 142.49835 391 VAL B CA 1
ATOM 6141 C C . VAL B 1 391 ? -26.89703 56.86171 -28.87026 1.000 146.14407 391 VAL B C 1
ATOM 6142 O O . VAL B 1 391 ? -26.83031 56.11199 -29.85169 1.000 141.02662 391 VAL B O 1
ATOM 6146 N N . LYS B 1 392 ? -27.34398 56.43529 -27.68212 1.000 152.88902 392 LYS B N 1
ATOM 6147 C CA . LYS B 1 392 ? -27.63320 55.02362 -27.43091 1.000 155.54761 392 LYS B CA 1
ATOM 6148 C C . LYS B 1 392 ? -28.97603 54.58478 -28.01976 1.000 155.74199 392 LYS B C 1
ATOM 6149 O O . LYS B 1 392 ? -29.06849 53.50468 -28.61765 1.000 154.42078 392 LYS B O 1
ATOM 6155 N N . GLU B 1 393 ? -30.03220 55.37984 -27.85780 1.000 155.54228 393 GLU B N 1
ATOM 6156 C CA . GLU B 1 393 ? -31.35886 54.93704 -28.26770 1.000 152.02893 393 GLU B CA 1
ATOM 6157 C C . GLU B 1 393 ? -32.06077 56.08761 -28.97512 1.000 142.75051 393 GLU B C 1
ATOM 6158 O O . GLU B 1 393 ? -31.57112 57.21831 -29.00326 1.000 136.57161 393 GLU B O 1
ATOM 6164 N N . GLU B 1 394 ? -33.21575 55.79231 -29.56316 1.000 148.63061 394 GLU B N 1
ATOM 6165 C CA . GLU B 1 394 ? -33.94538 56.81973 -30.29050 1.000 146.58826 394 GLU B CA 1
ATOM 6166 C C . GLU B 1 394 ? -34.61556 57.76321 -29.30645 1.000 126.82536 394 GLU B C 1
ATOM 6167 O O . GLU B 1 394 ? -35.05156 57.35645 -28.22678 1.000 126.83852 394 GLU B O 1
ATOM 6173 N N . ILE B 1 395 ? -34.69315 59.03280 -29.68889 1.000 119.75672 395 ILE B N 1
ATOM 6174 C CA . ILE B 1 395 ? -35.31829 60.06216 -28.87832 1.000 106.16400 395 ILE B CA 1
ATOM 6175 C C . ILE B 1 395 ? -36.66818 60.48595 -29.44244 1.000 98.46175 395 ILE B C 1
ATOM 6176 O O . ILE B 1 395 ? -37.61793 60.69368 -28.68559 1.000 101.56389 395 ILE B O 1
ATOM 6181 N N . PHE B 1 396 ? -36.77310 60.62264 -30.76306 1.000 91.73295 396 PHE B N 1
ATOM 6182 C CA . PHE B 1 396 ? -38.00520 61.05163 -31.43901 1.000 90.73647 396 PHE B CA 1
ATOM 6183 C C . PHE B 1 396 ? -38.38815 62.48347 -31.05252 1.000 88.53068 396 PHE B C 1
ATOM 6184 O O . PHE B 1 396 ? -39.54392 62.79884 -30.75506 1.000 84.84803 396 PHE B O 1
ATOM 6192 N N . GLY B 1 397 ? -37.38995 63.35753 -31.07857 1.000 84.67463 397 GLY B N 1
ATOM 6193 C CA . GLY B 1 397 ? -37.59115 64.77976 -30.98609 1.000 84.59969 397 GLY B CA 1
ATOM 6194 C C . GLY B 1 397 ? -36.50496 65.49972 -31.76176 1.000 85.50133 397 GLY B C 1
ATOM 6195 O O . GLY B 1 397 ? -35.58986 64.88364 -32.31441 1.000 90.47196 397 GLY B O 1
ATOM 6196 N N . PRO B 1 398 ? -36.57724 66.81157 -31.80685 1.000 83.34522 398 PRO B N 1
ATOM 6197 C CA . PRO B 1 398 ? -35.60383 67.62629 -32.56975 1.000 89.51584 398 PRO B CA 1
ATOM 6198 C C . PRO B 1 398 ? -34.26055 67.78843 -31.86703 1.000 89.38416 398 PRO B C 1
ATOM 6199 O O . PRO B 1 398 ? -33.80781 68.89611 -31.54270 1.000 98.10876 398 PRO B O 1
ATOM 6203 N N . VAL B 1 399 ? -33.57704 66.67485 -31.62377 1.000 86.66389 399 VAL B N 1
ATOM 6204 C CA . VAL B 1 399 ? -32.30091 66.69061 -30.91655 1.000 89.34119 399 VAL B CA 1
ATOM 6205 C C . VAL B 1 399 ? -31.27696 66.00867 -31.81076 1.000 93.71072 399 VAL B C 1
ATOM 6206 O O . VAL B 1 399 ? -31.47946 64.86064 -32.22730 1.000 96.94718 399 VAL B O 1
ATOM 6210 N N . CYS B 1 400 ? -30.18870 66.71497 -32.11263 1.000 92.51142 400 CYS B N 1
ATOM 6211 C CA . CYS B 1 400 ? -29.15966 66.23955 -33.02261 1.000 91.51887 400 CYS B CA 1
ATOM 6212 C C . CYS B 1 400 ? -27.82394 66.13730 -32.29064 1.000 96.95052 400 CYS B C 1
ATOM 6213 O O . CYS B 1 400 ? -27.56935 66.87112 -31.32914 1.000 96.09152 400 CYS B O 1
ATOM 6216 N N . SER B 1 401 ? -26.96198 65.23192 -32.76241 1.000 99.17721 401 SER B N 1
ATOM 6217 C CA . SER B 1 401 ? -25.67694 64.95181 -32.12548 1.000 98.37242 401 SER B CA 1
ATOM 6218 C C . SER B 1 401 ? -24.58481 64.90734 -33.18686 1.000 97.24590 401 SER B C 1
ATOM 6219 O O . SER B 1 401 ? -24.71863 64.20255 -34.19443 1.000 94.07844 401 SER B O 1
ATOM 6222 N N . ILE B 1 402 ? -23.50161 65.64860 -32.95352 1.000 100.20203 402 ILE B N 1
ATOM 6223 C CA . ILE B 1 402 ? -22.45545 65.85846 -33.95470 1.000 96.07904 402 ILE B CA 1
ATOM 6224 C C . ILE B 1 402 ? -21.24656 65.00265 -33.62332 1.000 95.04170 402 ILE B C 1
ATOM 6225 O O . ILE B 1 402 ? -20.79274 64.96791 -32.47273 1.000 101.99486 402 ILE B O 1
ATOM 6230 N N . ALA B 1 403 ? -20.71121 64.33573 -34.63390 1.000 89.08477 403 ALA B N 1
ATOM 6231 C CA . ALA B 1 403 ? -19.51163 63.52951 -34.50263 1.000 89.54518 403 ALA B CA 1
ATOM 6232 C C . ALA B 1 403 ? -18.46455 64.02696 -35.48264 1.000 95.22664 403 ALA B C 1
ATOM 6233 O O . ALA B 1 403 ? -18.73803 64.87056 -36.34374 1.000 99.77418 403 ALA B O 1
ATOM 6235 N N . LYS B 1 404 ? -17.26158 63.48102 -35.36297 1.000 93.79243 404 LYS B N 1
ATOM 6236 C CA . LYS B 1 404 ? -16.18154 63.85053 -36.26110 1.000 97.00132 404 LYS B CA 1
ATOM 6237 C C . LYS B 1 404 ? -15.38954 62.60859 -36.64003 1.000 99.18579 404 LYS B C 1
ATOM 6238 O O . LYS B 1 404 ? -15.00768 61.82146 -35.76756 1.000 103.85236 404 LYS B O 1
ATOM 6244 N N . PHE B 1 405 ? -15.19738 62.41260 -37.94664 1.000 102.47823 405 PHE B N 1
ATOM 6245 C CA . PHE B 1 405 ? -14.44509 61.28991 -38.49085 1.000 106.69378 405 PHE B CA 1
ATOM 6246 C C . PHE B 1 405 ? -13.41544 61.81101 -39.48210 1.000 113.67158 405 PHE B C 1
ATOM 6247 O O . PHE B 1 405 ? -13.41937 62.99475 -39.82908 1.000 112.39176 405 PHE B O 1
ATOM 6255 N N . LYS B 1 406 ? -12.50780 60.92918 -39.92363 1.000 118.52092 406 LYS B N 1
ATOM 6256 C CA . LYS B 1 406 ? -11.47348 61.40766 -40.83628 1.000 124.72774 406 LYS B CA 1
ATOM 6257 C C . LYS B 1 406 ? -11.03904 60.38367 -41.88534 1.000 122.37483 406 LYS B C 1
ATOM 6258 O O . LYS B 1 406 ? -10.63551 60.77518 -42.98741 1.000 126.04632 406 LYS B O 1
ATOM 6264 N N . THR B 1 407 ? -11.08490 59.08859 -41.58867 1.000 119.19760 407 THR B N 1
ATOM 6265 C CA . THR B 1 407 ? -10.84494 58.16626 -42.69235 1.000 113.61757 407 THR B CA 1
ATOM 6266 C C . THR B 1 407 ? -12.20910 57.77412 -43.27054 1.000 113.26362 407 THR B C 1
ATOM 6267 O O . THR B 1 407 ? -13.21260 58.47342 -43.05713 1.000 109.84378 407 THR B O 1
ATOM 6271 N N . LYS B 1 408 ? -12.26816 56.66378 -43.99869 1.000 116.53002 408 LYS B N 1
ATOM 6272 C CA . LYS B 1 408 ? -13.51629 56.23980 -44.61093 1.000 109.04129 408 LYS B CA 1
ATOM 6273 C C . LYS B 1 408 ? -14.07875 55.04348 -43.86891 1.000 107.38466 408 LYS B C 1
ATOM 6274 O O . LYS B 1 408 ? -15.25316 55.03577 -43.50288 1.000 107.96943 408 LYS B O 1
ATOM 6280 N N . GLU B 1 409 ? -13.21734 54.07236 -43.55797 1.000 108.28415 409 GLU B N 1
ATOM 6281 C CA . GLU B 1 409 ? -13.62441 52.87990 -42.82369 1.000 107.45272 409 GLU B CA 1
ATOM 6282 C C . GLU B 1 409 ? -14.05262 53.17280 -41.38455 1.000 109.39672 409 GLU B C 1
ATOM 6283 O O . GLU B 1 409 ? -14.60444 52.28159 -40.72125 1.000 115.82141 409 GLU B O 1
ATOM 6289 N N . ASP B 1 410 ? -13.82898 54.39802 -40.89053 1.000 108.78652 410 ASP B N 1
ATOM 6290 C CA . ASP B 1 410 ? -14.31853 54.79037 -39.56515 1.000 106.40801 410 ASP B CA 1
ATOM 6291 C C . ASP B 1 410 ? -15.76596 55.25761 -39.63166 1.000 101.67922 410 ASP B C 1
ATOM 6292 O O . ASP B 1 410 ? -16.57120 54.94492 -38.74727 1.000 96.61375 410 ASP B O 1
ATOM 6297 N N . ALA B 1 411 ? -16.09053 56.05055 -40.65626 1.000 105.49776 411 ALA B N 1
ATOM 6298 C CA . ALA B 1 411 ? -17.46297 56.50378 -40.84878 1.000 98.63033 411 ALA B CA 1
ATOM 6299 C C . ALA B 1 411 ? -18.38067 55.32169 -41.09721 1.000 86.49323 411 ALA B C 1
ATOM 6300 O O . ALA B 1 411 ? -19.52296 55.29328 -40.62261 1.000 81.28274 411 ALA B O 1
ATOM 6302 N N . ILE B 1 412 ? -17.89896 54.32796 -41.84341 1.000 89.83776 412 ILE B N 1
ATOM 6303 C CA . ILE B 1 412 ? -18.63153 53.06494 -41.90971 1.000 93.67439 412 ILE B CA 1
ATOM 6304 C C . ILE B 1 412 ? -18.75055 52.43779 -40.51718 1.000 91.41345 412 ILE B C 1
ATOM 6305 O O . ILE B 1 412 ? -19.81746 51.94471 -40.12444 1.000 91.42964 412 ILE B O 1
ATOM 6310 N N . LYS B 1 413 ? -17.67838 52.47810 -39.72924 1.000 93.36784 413 LYS B N 1
ATOM 6311 C CA . LYS B 1 413 ? -17.76079 51.79622 -38.44198 1.000 90.57023 413 LYS B CA 1
ATOM 6312 C C . LYS B 1 413 ? -18.53161 52.61258 -37.41523 1.000 85.61536 413 LYS B C 1
ATOM 6313 O O . LYS B 1 413 ? -19.26988 52.05003 -36.59931 1.000 82.87160 413 LYS B O 1
ATOM 6319 N N . LEU B 1 414 ? -18.39336 53.93436 -37.45287 1.000 84.45934 414 LEU B N 1
ATOM 6320 C CA . LEU B 1 414 ? -19.16098 54.77784 -36.54351 1.000 86.22129 414 LEU B CA 1
ATOM 6321 C C . LEU B 1 414 ? -20.64732 54.77035 -36.87022 1.000 81.89783 414 LEU B C 1
ATOM 6322 O O . LEU B 1 414 ? -21.48931 54.68514 -35.96819 1.000 81.76255 414 LEU B O 1
ATOM 6327 N N . GLY B 1 415 ? -20.99355 54.90481 -38.14802 1.000 82.14066 415 GLY B N 1
ATOM 6328 C CA . GLY B 1 415 ? -22.39132 54.78980 -38.52506 1.000 83.11503 415 GLY B CA 1
ATOM 6329 C C . GLY B 1 415 ? -22.95518 53.41579 -38.21045 1.000 83.63019 415 GLY B C 1
ATOM 6330 O O . GLY B 1 415 ? -23.93278 53.27851 -37.46533 1.000 83.34793 415 GLY B O 1
ATOM 6331 N N . ASN B 1 416 ? -22.32111 52.37572 -38.74682 1.000 76.63878 416 ASN B N 1
ATOM 6332 C CA . ASN B 1 416 ? -22.81950 51.01936 -38.59763 1.000 74.77142 416 ASN B CA 1
ATOM 6333 C C . ASN B 1 416 ? -22.82323 50.53364 -37.14621 1.000 83.40807 416 ASN B C 1
ATOM 6334 O O . ASN B 1 416 ? -23.41055 49.48221 -36.86253 1.000 78.20860 416 ASN B O 1
ATOM 6339 N N . ALA B 1 417 ? -22.18619 51.25857 -36.22241 1.000 85.26116 417 ALA B N 1
ATOM 6340 C CA . ALA B 1 417 ? -22.16102 50.87516 -34.81002 1.000 81.04489 417 ALA B CA 1
ATOM 6341 C C . ALA B 1 417 ? -23.51435 51.20419 -34.18135 1.000 87.50773 417 ALA B C 1
ATOM 6342 O O . ALA B 1 417 ? -23.67295 52.16702 -33.42358 1.000 93.50994 417 ALA B O 1
ATOM 6344 N N . SER B 1 418 ? -24.51008 50.37992 -34.50518 1.000 85.30250 418 SER B N 1
ATOM 6345 C CA . SER B 1 418 ? -25.83962 50.51777 -33.92634 1.000 83.98447 418 SER B CA 1
ATOM 6346 C C . SER B 1 418 ? -26.65295 49.26874 -34.22536 1.000 86.37166 418 SER B C 1
ATOM 6347 O O . SER B 1 418 ? -26.54681 48.69222 -35.31384 1.000 87.11588 418 SER B O 1
ATOM 6350 N N . THR B 1 419 ? -27.48391 48.87045 -33.25293 1.000 82.60055 419 THR B N 1
ATOM 6351 C CA . THR B 1 419 ? -28.41534 47.76214 -33.44506 1.000 81.64310 419 THR B CA 1
ATOM 6352 C C . THR B 1 419 ? -29.56916 48.12068 -34.37671 1.000 87.14891 419 THR B C 1
ATOM 6353 O O . THR B 1 419 ? -30.35061 47.23193 -34.75734 1.000 81.79249 419 THR B O 1
ATOM 6357 N N . TYR B 1 420 ? -29.67090 49.39557 -34.75154 1.000 89.45153 420 TYR B N 1
ATOM 6358 C CA . TYR B 1 420 ? -30.69534 49.92862 -35.63869 1.000 86.96672 420 TYR B CA 1
ATOM 6359 C C . TYR B 1 420 ? -30.08276 50.29373 -36.98046 1.000 84.14451 420 TYR B C 1
ATOM 6360 O O . TYR B 1 420 ? -29.07952 51.01374 -37.02663 1.000 83.37404 420 TYR B O 1
ATOM 6369 N N . GLY B 1 421 ? -30.70590 49.81738 -38.06495 1.000 79.68774 421 GLY B N 1
ATOM 6370 C CA . GLY B 1 421 ? -30.26973 50.11423 -39.41751 1.000 78.37089 421 GLY B CA 1
ATOM 6371 C C . GLY B 1 421 ? -31.43241 50.32438 -40.36485 1.000 76.71458 421 GLY B C 1
ATOM 6372 O O . GLY B 1 421 ? -31.78143 49.43955 -41.13644 1.000 78.23751 421 GLY B O 1
ATOM 6373 N N . LEU B 1 422 ? -32.05461 51.49227 -40.32513 1.000 79.60688 422 LEU B N 1
ATOM 6374 C CA . LEU B 1 422 ? -33.22479 51.76116 -41.15393 1.000 73.48518 422 LEU B CA 1
ATOM 6375 C C . LEU B 1 422 ? -32.93455 52.73677 -42.28129 1.000 77.17640 422 LEU B C 1
ATOM 6376 O O . LEU B 1 422 ? -33.35521 52.50452 -43.42628 1.000 77.52236 422 LEU B O 1
ATOM 6381 N N . ALA B 1 423 ? -32.24778 53.84117 -41.99032 1.000 76.63104 423 ALA B N 1
ATOM 6382 C CA . ALA B 1 423 ? -31.77699 54.73791 -43.03244 1.000 71.04857 423 ALA B CA 1
ATOM 6383 C C . ALA B 1 423 ? -30.43072 55.28767 -42.61706 1.000 70.75961 423 ALA B C 1
ATOM 6384 O O . ALA B 1 423 ? -30.06109 55.22716 -41.44237 1.000 75.41436 423 ALA B O 1
ATOM 6386 N N . ALA B 1 424 ? -29.71236 55.82202 -43.60098 1.000 68.73919 424 ALA B N 1
ATOM 6387 C CA . ALA B 1 424 ? -28.46938 56.55212 -43.40616 1.000 67.66375 424 ALA B CA 1
ATOM 6388 C C . ALA B 1 424 ? -28.30269 57.48498 -44.58655 1.000 70.47810 424 ALA B C 1
ATOM 6389 O O . ALA B 1 424 ? -28.96994 57.31986 -45.60964 1.000 77.95633 424 ALA B O 1
ATOM 6391 N N . ALA B 1 425 ? -27.39139 58.43971 -44.46928 1.000 67.15606 425 ALA B N 1
ATOM 6392 C CA . ALA B 1 425 ? -27.09290 59.30324 -45.59974 1.000 67.13045 425 ALA B CA 1
ATOM 6393 C C . ALA B 1 425 ? -25.59279 59.45626 -45.76252 1.000 72.91726 425 ALA B C 1
ATOM 6394 O O . ALA B 1 425 ? -24.81771 59.22890 -44.83190 1.000 77.01020 425 ALA B O 1
ATOM 6396 N N . VAL B 1 426 ? -25.20076 59.86598 -46.96216 1.000 71.63105 426 VAL B N 1
ATOM 6397 C CA . VAL B 1 426 ? -23.83391 60.27385 -47.25413 1.000 73.32274 426 VAL B CA 1
ATOM 6398 C C . VAL B 1 426 ? -23.89792 61.49429 -48.14869 1.000 75.05384 426 VAL B C 1
ATOM 6399 O O . VAL B 1 426 ? -24.77779 61.58739 -49.00794 1.000 79.13352 426 VAL B O 1
ATOM 6403 N N . HIS B 1 427 ? -22.99992 62.44792 -47.92498 1.000 74.20760 427 HIS B N 1
ATOM 6404 C CA . HIS B 1 427 ? -22.83244 63.56402 -48.83567 1.000 71.65862 427 HIS B CA 1
ATOM 6405 C C . HIS B 1 427 ? -21.38963 63.58248 -49.29122 1.000 76.34061 427 HIS B C 1
ATOM 6406 O O . HIS B 1 427 ? -20.47274 63.37334 -48.48857 1.000 79.67337 427 HIS B O 1
ATOM 6413 N N . THR B 1 428 ? -21.20153 63.81436 -50.58190 1.000 83.58713 428 THR B N 1
ATOM 6414 C CA . THR B 1 428 ? -19.88534 63.73970 -51.20097 1.000 86.59094 428 THR B CA 1
ATOM 6415 C C . THR B 1 428 ? -20.00503 64.33247 -52.60276 1.000 87.86375 428 THR B C 1
ATOM 6416 O O . THR B 1 428 ? -21.07207 64.82701 -52.98716 1.000 86.47168 428 THR B O 1
ATOM 6420 N N . LYS B 1 429 ? -18.87329 64.37526 -53.32459 1.000 89.32465 429 LYS B N 1
ATOM 6421 C CA . LYS B 1 429 ? -18.80861 64.67547 -54.74694 1.000 87.20593 429 LYS B CA 1
ATOM 6422 C C . LYS B 1 429 ? -18.15059 63.49873 -55.42948 1.000 89.47974 429 LYS B C 1
ATOM 6423 O O . LYS B 1 429 ? -17.94930 63.51358 -56.64577 1.000 95.47079 429 LYS B O 1
ATOM 6429 N N . ASN B 1 430 ? -17.88096 62.46072 -54.67212 1.000 84.07085 430 ASN B N 1
ATOM 6430 C CA . ASN B 1 430 ? -16.84098 61.47801 -54.90625 1.000 91.33272 430 ASN B CA 1
ATOM 6431 C C . ASN B 1 430 ? -17.48384 60.14316 -55.24540 1.000 92.66980 430 ASN B C 1
ATOM 6432 O O . ASN B 1 430 ? -18.24055 59.60313 -54.44072 1.000 101.77960 430 ASN B O 1
ATOM 6437 N N . LEU B 1 431 ? -17.16131 59.58429 -56.40580 1.000 96.13193 431 LEU B N 1
ATOM 6438 C CA . LEU B 1 431 ? -17.85674 58.36904 -56.81461 1.000 95.09466 431 LEU B CA 1
ATOM 6439 C C . LEU B 1 431 ? -17.40069 57.16470 -56.00026 1.000 97.51187 431 LEU B C 1
ATOM 6440 O O . LEU B 1 431 ? -18.24518 56.42913 -55.47497 1.000 91.60345 431 LEU B O 1
ATOM 6445 N N . ASN B 1 432 ? -16.07994 56.94682 -55.85211 1.000 106.81491 432 ASN B N 1
ATOM 6446 C CA . ASN B 1 432 ? -15.65138 55.77489 -55.08182 1.000 106.96099 432 ASN B CA 1
ATOM 6447 C C . ASN B 1 432 ? -16.13374 55.83408 -53.63097 1.000 97.27075 432 ASN B C 1
ATOM 6448 O O . ASN B 1 432 ? -16.58955 54.82156 -53.09562 1.000 88.18890 432 ASN B O 1
ATOM 6453 N N . THR B 1 433 ? -16.05114 56.99265 -52.96378 1.000 95.24281 433 THR B N 1
ATOM 6454 C CA . THR B 1 433 ? -16.56236 57.02313 -51.59501 1.000 93.47964 433 THR B CA 1
ATOM 6455 C C . THR B 1 433 ? -18.05557 56.73202 -51.58500 1.000 84.93805 433 THR B C 1
ATOM 6456 O O . THR B 1 433 ? -18.50590 55.80344 -50.90796 1.000 82.94326 433 THR B O 1
ATOM 6460 N N . ALA B 1 434 ? -18.83548 57.51054 -52.34082 1.000 85.66687 434 ALA B N 1
ATOM 6461 C CA . ALA B 1 434 ? -20.27491 57.28985 -52.47380 1.000 85.37639 434 ALA B CA 1
ATOM 6462 C C . ALA B 1 434 ? -20.64155 55.80678 -52.54136 1.000 79.35360 434 ALA B C 1
ATOM 6463 O O . ALA B 1 434 ? -21.30010 55.28549 -51.63700 1.000 75.68161 434 ALA B O 1
ATOM 6465 N N . ILE B 1 435 ? -20.21651 55.10041 -53.59151 1.000 75.51083 435 ILE B N 1
ATOM 6466 C CA . ILE B 1 435 ? -20.66280 53.71836 -53.74776 1.000 72.67602 435 ILE B CA 1
ATOM 6467 C C . ILE B 1 435 ? -20.13094 52.83557 -52.62668 1.000 75.68764 435 ILE B C 1
ATOM 6468 O O . ILE B 1 435 ? -20.87935 52.03739 -52.05257 1.000 79.34770 435 ILE B O 1
ATOM 6473 N N . GLU B 1 436 ? -18.83166 52.94442 -52.31063 1.000 78.63730 436 GLU B N 1
ATOM 6474 C CA . GLU B 1 436 ? -18.22715 52.05571 -51.31062 1.000 81.07444 436 GLU B CA 1
ATOM 6475 C C . GLU B 1 436 ? -18.88180 52.21782 -49.94881 1.000 73.94497 436 GLU B C 1
ATOM 6476 O O . GLU B 1 436 ? -19.25333 51.22760 -49.31034 1.000 70.17100 436 GLU B O 1
ATOM 6482 N N . VAL B 1 437 ? -19.00442 53.46077 -49.47698 1.000 73.33441 437 VAL B N 1
ATOM 6483 C CA . VAL B 1 437 ? -19.67241 53.71994 -48.20299 1.000 71.61322 437 VAL B CA 1
ATOM 6484 C C . VAL B 1 437 ? -21.07085 53.10894 -48.19095 1.000 73.45096 437 VAL B C 1
ATOM 6485 O O . VAL B 1 437 ? -21.39447 52.25546 -47.35026 1.000 68.96682 437 VAL B O 1
ATOM 6489 N N . SER B 1 438 ? -21.92239 53.54560 -49.13354 1.000 76.38374 438 SER B N 1
ATOM 6490 C CA . SER B 1 438 ? -23.32363 53.12264 -49.14656 1.000 73.23162 438 SER B CA 1
ATOM 6491 C C . SER B 1 438 ? -23.45250 51.60792 -49.32570 1.000 68.21417 438 SER B C 1
ATOM 6492 O O . SER B 1 438 ? -24.37873 50.99587 -48.77554 1.000 65.83627 438 SER B O 1
ATOM 6495 N N . ASN B 1 439 ? -22.55185 50.97939 -50.08838 1.000 65.85994 439 ASN B N 1
ATOM 6496 C CA . ASN B 1 439 ? -22.44602 49.52463 -49.99400 1.000 69.53964 439 ASN B CA 1
ATOM 6497 C C . ASN B 1 439 ? -22.21153 49.09808 -48.55631 1.000 74.68786 439 ASN B C 1
ATOM 6498 O O . ASN B 1 439 ? -22.86953 48.17507 -48.05246 1.000 76.68247 439 ASN B O 1
ATOM 6503 N N . ALA B 1 440 ? -21.27243 49.77217 -47.87513 1.000 72.58149 440 ALA B N 1
ATOM 6504 C CA . ALA B 1 440 ? -20.79161 49.29823 -46.58485 1.000 64.99819 440 ALA B CA 1
ATOM 6505 C C . ALA B 1 440 ? -21.79254 49.59433 -45.48487 1.000 72.73140 440 ALA B C 1
ATOM 6506 O O . ALA B 1 440 ? -21.97745 48.77023 -44.58143 1.000 76.88736 440 ALA B O 1
ATOM 6508 N N . LEU B 1 441 ? -22.44945 50.75376 -45.54596 1.000 71.14758 441 LEU B N 1
ATOM 6509 C CA . LEU B 1 441 ? -23.44867 51.08870 -44.54083 1.000 68.00458 441 LEU B CA 1
ATOM 6510 C C . LEU B 1 441 ? -24.50464 49.99719 -44.46871 1.000 68.55366 441 LEU B C 1
ATOM 6511 O O . LEU B 1 441 ? -24.75109 49.26490 -45.43382 1.000 70.71233 441 LEU B O 1
ATOM 6516 N N . LYS B 1 442 ? -25.09159 49.85324 -43.29068 1.000 75.34542 442 LYS B N 1
ATOM 6517 C CA . LYS B 1 442 ? -26.05084 48.79222 -43.02127 1.000 76.77386 442 LYS B CA 1
ATOM 6518 C C . LYS B 1 442 ? -27.36195 49.48235 -42.65412 1.000 77.69010 442 LYS B C 1
ATOM 6519 O O . LYS B 1 442 ? -27.74405 49.57221 -41.48049 1.000 76.84545 442 LYS B O 1
ATOM 6525 N N . ALA B 1 443 ? -28.06626 49.96441 -43.68689 1.000 76.12773 443 ALA B N 1
ATOM 6526 C CA . ALA B 1 443 ? -29.40702 50.53705 -43.53683 1.000 78.80895 443 ALA B CA 1
ATOM 6527 C C . ALA B 1 443 ? -30.31890 50.02723 -44.65751 1.000 68.59139 443 ALA B C 1
ATOM 6528 O O . ALA B 1 443 ? -29.86544 49.70136 -45.74738 1.000 64.75496 443 ALA B O 1
ATOM 6530 N N . GLY B 1 444 ? -31.62016 49.94543 -44.37325 1.000 73.33971 444 GLY B N 1
ATOM 6531 C CA . GLY B 1 444 ? -32.56116 49.54289 -45.40452 1.000 69.41137 444 GLY B CA 1
ATOM 6532 C C . GLY B 1 444 ? -32.74571 50.60510 -46.47412 1.000 66.08909 444 GLY B C 1
ATOM 6533 O O . GLY B 1 444 ? -33.17923 50.30274 -47.59379 1.000 69.81238 444 GLY B O 1
ATOM 6534 N N . THR B 1 445 ? -32.42103 51.85152 -46.15235 1.000 58.43339 445 THR B N 1
ATOM 6535 C CA . THR B 1 445 ? -32.42498 52.94925 -47.09956 1.000 59.86225 445 THR B CA 1
ATOM 6536 C C . THR B 1 445 ? -31.15145 53.74926 -46.89674 1.000 69.37180 445 THR B C 1
ATOM 6537 O O . THR B 1 445 ? -30.74897 53.98507 -45.75757 1.000 73.42918 445 THR B O 1
ATOM 6541 N N . VAL B 1 446 ? -30.51380 54.17596 -47.98694 1.000 72.75696 446 VAL B N 1
ATOM 6542 C CA . VAL B 1 446 ? -29.32325 55.02536 -47.92199 1.000 70.92258 446 VAL B CA 1
ATOM 6543 C C . VAL B 1 446 ? -29.47886 56.16123 -48.92097 1.000 69.82601 446 VAL B C 1
ATOM 6544 O O . VAL B 1 446 ? -29.61723 55.91825 -50.12788 1.000 70.42899 446 VAL B O 1
ATOM 6548 N N . TRP B 1 447 ? -29.43574 57.39125 -48.42900 1.000 66.25290 447 TRP B N 1
ATOM 6549 C CA . TRP B 1 447 ? -29.56759 58.55967 -49.28031 1.000 63.33755 447 TRP B CA 1
ATOM 6550 C C . TRP B 1 447 ? -28.15939 59.02587 -49.61613 1.000 66.64413 447 TRP B C 1
ATOM 6551 O O . TRP B 1 447 ? -27.25208 58.92975 -48.78838 1.000 70.73899 447 TRP B O 1
ATOM 6562 N N . VAL B 1 448 ? -27.95515 59.46141 -50.84533 1.000 70.27055 448 VAL B N 1
ATOM 6563 C CA . VAL B 1 448 ? -26.67876 60.01645 -51.27153 1.000 66.94978 448 VAL B CA 1
ATOM 6564 C C . VAL B 1 448 ? -26.99560 61.41835 -51.76640 1.000 73.21846 448 VAL B C 1
ATOM 6565 O O . VAL B 1 448 ? -27.64864 61.58642 -52.80988 1.000 76.02117 448 VAL B O 1
ATOM 6569 N N . ASN B 1 449 ? -26.57309 62.41597 -50.99650 1.000 70.13150 449 ASN B N 1
ATOM 6570 C CA . ASN B 1 449 ? -26.65160 63.82869 -51.33996 1.000 68.30297 449 ASN B CA 1
ATOM 6571 C C . ASN B 1 449 ? -28.07402 64.36628 -51.23168 1.000 75.63304 449 ASN B C 1
ATOM 6572 O O . ASN B 1 449 ? -28.42402 65.35544 -51.87747 1.000 74.13517 449 ASN B O 1
ATOM 6577 N N . THR B 1 450 ? -28.88133 63.73315 -50.38588 1.000 76.51780 450 THR B N 1
ATOM 6578 C CA . THR B 1 450 ? -30.27112 64.07640 -50.11609 1.000 79.53133 450 THR B CA 1
ATOM 6579 C C . THR B 1 450 ? -30.61704 63.40698 -48.78551 1.000 81.98571 450 THR B C 1
ATOM 6580 O O . THR B 1 450 ? -29.84913 62.58009 -48.28719 1.000 79.83555 450 THR B O 1
ATOM 6584 N N . TYR B 1 451 ? -31.75600 63.78107 -48.19383 1.000 81.79493 451 TYR B N 1
ATOM 6585 C CA . TYR B 1 451 ? -32.19989 63.14443 -46.95113 1.000 77.11928 451 TYR B CA 1
ATOM 6586 C C . TYR B 1 451 ? -33.69449 63.33279 -46.71784 1.000 80.32770 451 TYR B C 1
ATOM 6587 O O . TYR B 1 451 ? -34.27843 64.35276 -47.09818 1.000 86.81400 451 TYR B O 1
ATOM 6596 N N . ASN B 1 452 ? -34.29691 62.33439 -46.05887 1.000 76.10965 452 ASN B N 1
ATOM 6597 C CA . ASN B 1 452 ? -35.73720 62.30098 -45.75980 1.000 77.28185 452 ASN B CA 1
ATOM 6598 C C . ASN B 1 452 ? -36.59347 62.47463 -47.01357 1.000 76.06518 452 ASN B C 1
ATOM 6599 O O . ASN B 1 452 ? -37.64879 63.11034 -46.99549 1.000 80.45901 452 ASN B O 1
ATOM 6604 N N . THR B 1 453 ? -36.15072 61.88216 -48.10934 1.000 75.51862 453 THR B N 1
ATOM 6605 C CA . THR B 1 453 ? -36.91627 61.86394 -49.34693 1.000 82.79445 453 THR B CA 1
ATOM 6606 C C . THR B 1 453 ? -37.27836 60.41525 -49.65990 1.000 85.19656 453 THR B C 1
ATOM 6607 O O . THR B 1 453 ? -36.44411 59.63184 -50.13578 1.000 78.48583 453 THR B O 1
ATOM 6611 N N . LEU B 1 454 ? -38.52918 60.07594 -49.38824 1.000 85.33304 454 LEU B N 1
ATOM 6612 C CA . LEU B 1 454 ? -39.10909 58.77451 -49.64717 1.000 79.03940 454 LEU B CA 1
ATOM 6613 C C . LEU B 1 454 ? -39.94314 58.86845 -50.91834 1.000 86.71831 454 LEU B C 1
ATOM 6614 O O . LEU B 1 454 ? -40.29774 59.96417 -51.37839 1.000 97.01390 454 LEU B O 1
ATOM 6619 N N . HIS B 1 455 ? -40.26754 57.70534 -51.47605 1.000 82.05099 455 HIS B N 1
ATOM 6620 C CA . HIS B 1 455 ? -41.09678 57.61508 -52.67424 1.000 79.16938 455 HIS B CA 1
ATOM 6621 C C . HIS B 1 455 ? -41.72742 56.23952 -52.79158 1.000 74.57157 455 HIS B C 1
ATOM 6622 O O . HIS B 1 455 ? -41.05015 55.21804 -52.62624 1.000 74.26922 455 HIS B O 1
ATOM 6629 N N . HIS B 1 456 ? -43.02285 56.22907 -53.12484 1.000 69.66092 456 HIS B N 1
ATOM 6630 C CA . HIS B 1 456 ? -43.74994 54.96907 -53.18561 1.000 67.07611 456 HIS B CA 1
ATOM 6631 C C . HIS B 1 456 ? -43.06502 53.93722 -54.07500 1.000 70.64814 456 HIS B C 1
ATOM 6632 O O . HIS B 1 456 ? -43.26247 52.73969 -53.85501 1.000 70.86535 456 HIS B O 1
ATOM 6639 N N . GLN B 1 457 ? -42.29115 54.36431 -55.09280 1.000 71.53618 457 GLN B N 1
ATOM 6640 C CA . GLN B 1 457 ? -41.74641 53.41406 -56.06412 1.000 69.87718 457 GLN B CA 1
ATOM 6641 C C . GLN B 1 457 ? -40.75404 52.45451 -55.42611 1.000 69.62313 457 GLN B C 1
ATOM 6642 O O . GLN B 1 457 ? -40.73326 51.27173 -55.76683 1.000 73.69609 457 GLN B O 1
ATOM 6648 N N . MET B 1 458 ? -39.98004 52.91280 -54.52132 1.000 70.54724 458 MET B N 1
ATOM 6649 C CA . MET B 1 458 ? -38.82208 52.31559 -53.84346 1.000 73.28504 458 MET B CA 1
ATOM 6650 C C . MET B 1 458 ? -39.05587 51.99551 -52.38827 1.000 73.34859 458 MET B C 1
ATOM 6651 O O . MET B 1 458 ? -39.57763 52.83410 -51.64017 1.000 72.35204 458 MET B O 1
ATOM 6656 N N . PRO B 1 459 ? -38.70495 50.74352 -52.03512 1.000 73.41937 459 PRO B N 1
ATOM 6657 C CA . PRO B 1 459 ? -39.06941 50.14683 -50.73834 1.000 70.99883 459 PRO B CA 1
ATOM 6658 C C . PRO B 1 459 ? -38.29491 50.69252 -49.55774 1.000 72.45596 459 PRO B C 1
ATOM 6659 O O . PRO B 1 459 ? -37.06192 50.79363 -49.58201 1.000 64.72055 459 PRO B O 1
ATOM 6663 N N . PHE B 1 460 ? -39.04894 50.96065 -48.49378 1.000 77.26150 460 PHE B N 1
ATOM 6664 C CA . PHE B 1 460 ? -38.55831 51.48519 -47.23060 1.000 71.63083 460 PHE B CA 1
ATOM 6665 C C . PHE B 1 460 ? -38.64999 50.39413 -46.17569 1.000 71.59772 460 PHE B C 1
ATOM 6666 O O . PHE B 1 460 ? -39.65904 49.68625 -46.09606 1.000 71.40959 460 PHE B O 1
ATOM 6674 N N . GLY B 1 461 ? -37.58430 50.22775 -45.40690 1.000 72.50982 461 GLY B N 1
ATOM 6675 C CA . GLY B 1 461 ? -37.55194 49.12773 -44.46497 1.000 77.17727 461 GLY B CA 1
ATOM 6676 C C . GLY B 1 461 ? -36.28271 49.15095 -43.65041 1.000 76.87015 461 GLY B C 1
ATOM 6677 O O . GLY B 1 461 ? -35.29291 49.80476 -44.00313 1.000 71.47410 461 GLY B O 1
ATOM 6678 N N . GLY B 1 462 ? -36.32829 48.40209 -42.55557 1.000 77.48760 462 GLY B N 1
ATOM 6679 C CA . GLY B 1 462 ? -35.25436 48.37709 -41.57678 1.000 80.76280 462 GLY B CA 1
ATOM 6680 C C . GLY B 1 462 ? -34.46006 47.07890 -41.57443 1.000 81.85248 462 GLY B C 1
ATOM 6681 O O . GLY B 1 462 ? -35.01034 45.99345 -41.81043 1.000 77.61487 462 GLY B O 1
ATOM 6682 N N . TYR B 1 463 ? -33.14899 47.23455 -41.36669 1.000 79.16971 463 TYR B N 1
ATOM 6683 C CA . TYR B 1 463 ? -32.17192 46.24923 -40.91939 1.000 79.36201 463 TYR B CA 1
ATOM 6684 C C . TYR B 1 463 ? -32.36738 45.86430 -39.46306 1.000 78.49795 463 TYR B C 1
ATOM 6685 O O . TYR B 1 463 ? -32.86085 46.64517 -38.64540 1.000 81.67033 463 TYR B O 1
ATOM 6694 N N . LYS B 1 464 ? -31.89561 44.66736 -39.13394 1.000 75.79383 464 LYS B N 1
ATOM 6695 C CA . LYS B 1 464 ? -31.63508 44.28092 -37.74501 1.000 81.82036 464 LYS B CA 1
ATOM 6696 C C . LYS B 1 464 ? -32.85965 44.63205 -36.89400 1.000 79.42641 464 LYS B C 1
ATOM 6697 O O . LYS B 1 464 ? -33.97580 44.23043 -37.24121 1.000 75.50807 464 LYS B O 1
ATOM 6703 N N . GLU B 1 465 ? -32.69911 45.40441 -35.81830 1.000 77.43958 465 GLU B N 1
ATOM 6704 C CA . GLU B 1 465 ? -33.78303 45.72473 -34.90381 1.000 80.06600 465 GLU B CA 1
ATOM 6705 C C . GLU B 1 465 ? -34.67752 46.83966 -35.40683 1.000 76.93925 465 GLU B C 1
ATOM 6706 O O . GLU B 1 465 ? -35.63534 47.19655 -34.71066 1.000 79.12425 465 GLU B O 1
ATOM 6712 N N . SER B 1 466 ? -34.40018 47.40322 -36.57940 1.000 76.39018 466 SER B N 1
ATOM 6713 C CA . SER B 1 466 ? -35.28848 48.43711 -37.09040 1.000 76.32641 466 SER B CA 1
ATOM 6714 C C . SER B 1 466 ? -36.56375 47.83927 -37.66855 1.000 77.14364 466 SER B C 1
ATOM 6715 O O . SER B 1 466 ? -37.64061 48.42047 -37.51363 1.000 76.00212 466 SER B O 1
ATOM 6718 N N . GLY B 1 467 ? -36.48772 46.68838 -38.32684 1.000 83.37805 467 GLY B N 1
ATOM 6719 C CA . GLY B 1 467 ? -37.71709 46.22373 -38.94290 1.000 95.91903 467 GLY B CA 1
ATOM 6720 C C . GLY B 1 467 ? -37.68744 44.78557 -39.40246 1.000 96.53226 467 GLY B C 1
ATOM 6721 O O . GLY B 1 467 ? -36.63571 44.15373 -39.53984 1.000 99.37734 467 GLY B O 1
ATOM 6722 N N . ILE B 1 468 ? -38.89090 44.28984 -39.65696 1.000 87.33237 468 ILE B N 1
ATOM 6723 C CA . ILE B 1 468 ? -39.13127 42.95969 -40.19149 1.000 82.16734 468 ILE B CA 1
ATOM 6724 C C . ILE B 1 468 ? -40.02849 43.17365 -41.39991 1.000 80.96048 468 ILE B C 1
ATOM 6725 O O . ILE B 1 468 ? -41.15695 43.65864 -41.25613 1.000 75.29324 468 ILE B O 1
ATOM 6730 N N . GLY B 1 469 ? -39.50976 42.87036 -42.59429 1.000 96.27697 469 GLY B N 1
ATOM 6731 C CA . GLY B 1 469 ? -40.21840 43.15543 -43.82537 1.000 101.99344 469 GLY B CA 1
ATOM 6732 C C . GLY B 1 469 ? -39.76650 44.45293 -44.46586 1.000 87.04954 469 GLY B C 1
ATOM 6733 O O . GLY B 1 469 ? -38.89240 45.17218 -43.96913 1.000 88.58920 469 GLY B O 1
ATOM 6734 N N . ARG B 1 470 ? -40.38532 44.74804 -45.61308 1.000 88.57193 470 ARG B N 1
ATOM 6735 C CA . ARG B 1 470 ? -40.15781 45.97210 -46.37432 1.000 78.68663 470 ARG B CA 1
ATOM 6736 C C . ARG B 1 470 ? -41.50974 46.62265 -46.64067 1.000 73.90415 470 ARG B C 1
ATOM 6737 O O . ARG B 1 470 ? -42.53123 45.93906 -46.67345 1.000 74.71393 470 ARG B O 1
ATOM 6745 N N . GLU B 1 471 ? -41.54183 47.94218 -46.82455 1.000 75.06879 471 GLU B N 1
ATOM 6746 C CA . GLU B 1 471 ? -42.84048 48.61688 -46.87451 1.000 75.35730 471 GLU B CA 1
ATOM 6747 C C . GLU B 1 471 ? -43.17698 49.31265 -48.18484 1.000 71.49195 471 GLU B C 1
ATOM 6748 O O . GLU B 1 471 ? -44.32788 49.22946 -48.62363 1.000 69.11146 471 GLU B O 1
ATOM 6754 N N . LEU B 1 472 ? -42.28696 50.09861 -48.76774 1.000 68.43516 472 LEU B N 1
ATOM 6755 C CA . LEU B 1 472 ? -42.83182 50.85176 -49.88282 1.000 72.07583 472 LEU B CA 1
ATOM 6756 C C . LEU B 1 472 ? -42.52215 50.07171 -51.17257 1.000 76.53012 472 LEU B C 1
ATOM 6757 O O . LEU B 1 472 ? -41.96729 48.96209 -51.12535 1.000 75.57204 472 LEU B O 1
ATOM 6762 N N . GLY B 1 473 ? -42.94038 50.60258 -52.32707 1.000 70.18281 473 GLY B N 1
ATOM 6763 C CA . GLY B 1 473 ? -42.55595 49.97114 -53.58669 1.000 66.68702 473 GLY B CA 1
ATOM 6764 C C . GLY B 1 473 ? -43.33759 48.70855 -53.92834 1.000 65.19666 473 GLY B C 1
ATOM 6765 O O . GLY B 1 473 ? -44.47512 48.53024 -53.50848 1.000 62.94108 473 GLY B O 1
ATOM 6766 N N . GLU B 1 474 ? -42.70650 47.82019 -54.71525 1.000 61.72846 474 GLU B N 1
ATOM 6767 C CA . GLU B 1 474 ? -43.31674 46.54244 -55.06893 1.000 56.96958 474 GLU B CA 1
ATOM 6768 C C . GLU B 1 474 ? -43.21354 45.52117 -53.94518 1.000 65.24344 474 GLU B C 1
ATOM 6769 O O . GLU B 1 474 ? -44.06730 44.63315 -53.84970 1.000 64.71697 474 GLU B O 1
ATOM 6775 N N . ASP B 1 475 ? -42.19939 45.63855 -53.07602 1.000 70.67619 475 ASP B N 1
ATOM 6776 C CA . ASP B 1 475 ? -41.97424 44.63727 -52.02614 1.000 68.03882 475 ASP B CA 1
ATOM 6777 C C . ASP B 1 475 ? -43.06961 44.59153 -50.96238 1.000 64.35172 475 ASP B C 1
ATOM 6778 O O . ASP B 1 475 ? -43.29640 43.52680 -50.37566 1.000 69.01054 475 ASP B O 1
ATOM 6783 N N . ALA B 1 476 ? -43.75151 45.70171 -50.68882 1.000 59.13872 476 ALA B N 1
ATOM 6784 C CA . ALA B 1 476 ? -44.97931 45.60407 -49.90653 1.000 61.56779 476 ALA B CA 1
ATOM 6785 C C . ALA B 1 476 ? -45.89207 44.47426 -50.39124 1.000 64.12316 476 ALA B C 1
ATOM 6786 O O . ALA B 1 476 ? -46.49666 43.76779 -49.56981 1.000 64.06012 476 ALA B O 1
ATOM 6788 N N . LEU B 1 477 ? -46.01273 44.29268 -51.71493 1.000 58.71787 477 LEU B N 1
ATOM 6789 C CA . LEU B 1 477 ? -46.98805 43.33528 -52.21365 1.000 55.35925 477 LEU B CA 1
ATOM 6790 C C . LEU B 1 477 ? -46.69045 41.92983 -51.73602 1.000 56.68952 477 LEU B C 1
ATOM 6791 O O . LEU B 1 477 ? -47.61379 41.18273 -51.39506 1.000 61.58873 477 LEU B O 1
ATOM 6796 N N . ALA B 1 478 ? -45.41790 41.54851 -51.69088 1.000 53.46460 478 ALA B N 1
ATOM 6797 C CA . ALA B 1 478 ? -45.10108 40.21825 -51.19227 1.000 54.92638 478 ALA B CA 1
ATOM 6798 C C . ALA B 1 478 ? -45.72604 40.00024 -49.81946 1.000 61.53410 478 ALA B C 1
ATOM 6799 O O . ALA B 1 478 ? -46.38551 38.98140 -49.58468 1.000 57.69570 478 ALA B O 1
ATOM 6801 N N . ASN B 1 479 ? -45.59749 40.99199 -48.92931 1.000 61.76520 479 ASN B N 1
ATOM 6802 C CA . ASN B 1 479 ? -46.08983 40.88491 -47.56190 1.000 59.27950 479 ASN B CA 1
ATOM 6803 C C . ASN B 1 479 ? -47.59728 40.68302 -47.50426 1.000 62.09649 479 ASN B C 1
ATOM 6804 O O . ASN B 1 479 ? -48.12598 40.22170 -46.47953 1.000 59.82696 479 ASN B O 1
ATOM 6809 N N . TYR B 1 480 ? -48.29851 41.01145 -48.58149 1.000 59.22337 480 TYR B N 1
ATOM 6810 C CA . TYR B 1 480 ? -49.75162 40.99075 -48.58755 1.000 60.21700 480 TYR B CA 1
ATOM 6811 C C . TYR B 1 480 ? -50.33669 39.98041 -49.57921 1.000 60.75123 480 TYR B C 1
ATOM 6812 O O . TYR B 1 480 ? -51.54333 40.01648 -49.83873 1.000 66.22359 480 TYR B O 1
ATOM 6821 N N . THR B 1 481 ? -49.52242 39.08038 -50.13805 1.000 58.09644 481 THR B N 1
ATOM 6822 C CA . THR B 1 481 ? -49.99884 37.95078 -50.93296 1.000 58.04334 481 THR B CA 1
ATOM 6823 C C . THR B 1 481 ? -49.31586 36.66841 -50.48493 1.000 61.39305 481 THR B C 1
ATOM 6824 O O . THR B 1 481 ? -48.25497 36.68247 -49.85409 1.000 60.66156 481 THR B O 1
ATOM 6828 N N . GLN B 1 482 ? -49.95290 35.55679 -50.81957 1.000 65.43010 482 GLN B N 1
ATOM 6829 C CA . GLN B 1 482 ? -49.43854 34.21703 -50.57045 1.000 68.97793 482 GLN B CA 1
ATOM 6830 C C . GLN B 1 482 ? -49.29926 33.51477 -51.90234 1.000 69.85608 482 GLN B C 1
ATOM 6831 O O . GLN B 1 482 ? -50.10013 33.75551 -52.81924 1.000 70.80783 482 GLN B O 1
ATOM 6837 N N . THR B 1 483 ? -48.30584 32.64005 -52.01187 1.000 65.42623 483 THR B N 1
ATOM 6838 C CA . THR B 1 483 ? -48.26446 31.91266 -53.25774 1.000 70.32555 483 THR B CA 1
ATOM 6839 C C . THR B 1 483 ? -49.02553 30.58982 -53.03327 1.000 72.21552 483 THR B C 1
ATOM 6840 O O . THR B 1 483 ? -49.48623 30.31526 -51.92705 1.000 73.01238 483 THR B O 1
ATOM 6844 N N . LYS B 1 484 ? -49.25709 29.80823 -54.09138 1.000 74.66530 484 LYS B N 1
ATOM 6845 C CA . LYS B 1 484 ? -49.87688 28.48296 -53.92682 1.000 70.35728 484 LYS B CA 1
ATOM 6846 C C . LYS B 1 484 ? -49.50100 27.61166 -55.11907 1.000 69.14226 484 LYS B C 1
ATOM 6847 O O . LYS B 1 484 ? -49.77142 27.95947 -56.28333 1.000 68.31994 484 LYS B O 1
ATOM 6853 N N . THR B 1 485 ? -48.87938 26.47289 -54.82242 1.000 71.31416 485 THR B N 1
ATOM 6854 C CA . THR B 1 485 ? -48.29972 25.60289 -55.83540 1.000 64.35053 485 THR B CA 1
ATOM 6855 C C . THR B 1 485 ? -49.31665 24.53214 -56.17350 1.000 64.40284 485 THR B C 1
ATOM 6856 O O . THR B 1 485 ? -49.65688 23.69618 -55.32367 1.000 61.98927 485 THR B O 1
ATOM 6860 N N . VAL B 1 486 ? -49.82771 24.59687 -57.39451 1.000 59.56077 486 VAL B N 1
ATOM 6861 C CA . VAL B 1 486 ? -50.68077 23.57094 -57.96186 1.000 57.82011 486 VAL B CA 1
ATOM 6862 C C . VAL B 1 486 ? -49.81798 22.74426 -58.90108 1.000 62.84626 486 VAL B C 1
ATOM 6863 O O . VAL B 1 486 ? -49.15926 23.30049 -59.78989 1.000 68.52353 486 VAL B O 1
ATOM 6867 N N . SER B 1 487 ? -49.79761 21.42847 -58.69761 1.000 62.62878 487 SER B N 1
ATOM 6868 C CA . SER B 1 487 ? -49.11545 20.49782 -59.58917 1.000 60.50466 487 SER B CA 1
ATOM 6869 C C . SER B 1 487 ? -50.11704 19.49780 -60.15556 1.000 66.67786 487 SER B C 1
ATOM 6870 O O . SER B 1 487 ? -50.83879 18.82856 -59.40907 1.000 67.96556 487 SER B O 1
ATOM 6873 N N . ILE B 1 488 ? -50.15478 19.40554 -61.47741 1.000 73.39901 488 ILE B N 1
ATOM 6874 C CA . ILE B 1 488 ? -51.07576 18.54436 -62.21143 1.000 74.32103 488 ILE B CA 1
ATOM 6875 C C . ILE B 1 488 ? -50.29212 17.39829 -62.83016 1.000 79.42562 488 ILE B C 1
ATOM 6876 O O . ILE B 1 488 ? -49.41386 17.62629 -63.67093 1.000 83.71653 488 ILE B O 1
ATOM 6881 N N . ARG B 1 489 ? -50.61641 16.17086 -62.43534 1.000 77.92905 489 ARG B N 1
ATOM 6882 C CA . ARG B 1 489 ? -50.01462 15.00201 -63.05198 1.000 87.29285 489 ARG B CA 1
ATOM 6883 C C . ARG B 1 489 ? -50.78750 14.65709 -64.31725 1.000 97.60327 489 ARG B C 1
ATOM 6884 O O . ARG B 1 489 ? -52.01435 14.81030 -64.37527 1.000 95.76688 489 ARG B O 1
ATOM 6892 N N . LEU B 1 490 ? -50.06632 14.18288 -65.32639 1.000 100.89734 490 LEU B N 1
ATOM 6893 C CA . LEU B 1 490 ? -50.66847 13.69595 -66.55537 1.000 108.50682 490 LEU B CA 1
ATOM 6894 C C . LEU B 1 490 ? -50.14048 12.28987 -66.81321 1.000 124.53306 490 LEU B C 1
ATOM 6895 O O . LEU B 1 490 ? -48.93160 12.05315 -66.71559 1.000 127.85102 490 LEU B O 1
ATOM 6900 N N . GLY B 1 491 ? -51.04558 11.35404 -67.09599 1.000 147.73577 491 GLY B N 1
ATOM 6901 C CA . GLY B 1 491 ? -50.66987 9.96710 -67.33474 1.000 159.65825 491 GLY B CA 1
ATOM 6902 C C . GLY B 1 491 ? -50.97238 9.02069 -66.18333 1.000 170.42007 491 GLY B C 1
ATOM 6903 O O . GLY B 1 491 ? -51.04889 7.80190 -66.36299 1.000 177.32089 491 GLY B O 1
ATOM 6904 N N . SER C 1 11 ? -23.46121 -1.20482 -43.08838 1.000 68.78989 11 SER C N 1
ATOM 6905 C CA . SER C 1 11 ? -22.04676 -1.40774 -42.76683 1.000 76.12039 11 SER C CA 1
ATOM 6906 C C . SER C 1 11 ? -21.66569 -1.01201 -41.30469 1.000 82.22578 11 SER C C 1
ATOM 6907 O O . SER C 1 11 ? -21.37330 -1.87213 -40.46569 1.000 81.42988 11 SER C O 1
ATOM 6910 N N . GLY C 1 12 ? -21.66942 0.27951 -41.00566 1.000 76.44583 12 GLY C N 1
ATOM 6911 C CA . GLY C 1 12 ? -21.08556 0.75317 -39.75682 1.000 70.16756 12 GLY C CA 1
ATOM 6912 C C . GLY C 1 12 ? -19.58334 0.87356 -39.86757 1.000 71.14746 12 GLY C C 1
ATOM 6913 O O . GLY C 1 12 ? -18.92113 0.11749 -40.57892 1.000 73.36716 12 GLY C O 1
ATOM 6914 N N . LYS C 1 13 ? -19.02656 1.84803 -39.15190 1.000 68.32590 13 LYS C N 1
ATOM 6915 C CA . LYS C 1 13 ? -17.66701 2.26323 -39.47667 1.000 78.22644 13 LYS C CA 1
ATOM 6916 C C . LYS C 1 13 ? -16.98823 2.85931 -38.23759 1.000 87.58834 13 LYS C C 1
ATOM 6917 O O . LYS C 1 13 ? -17.54960 2.88322 -37.13952 1.000 85.04422 13 LYS C O 1
ATOM 6923 N N . TYR C 1 14 ? -15.74432 3.31263 -38.43954 1.000 96.27825 14 TYR C N 1
ATOM 6924 C CA . TYR C 1 14 ? -14.93664 4.04731 -37.46205 1.000 95.12740 14 TYR C CA 1
ATOM 6925 C C . TYR C 1 14 ? -15.70253 5.19561 -36.80992 1.000 100.26361 14 TYR C C 1
ATOM 6926 O O . TYR C 1 14 ? -16.77119 5.60790 -37.27348 1.000 103.23904 14 TYR C O 1
ATOM 6935 N N . GLU C 1 15 ? -15.11683 5.73980 -35.73632 1.000 102.30812 15 GLU C N 1
ATOM 6936 C CA . GLU C 1 15 ? -15.72663 6.85408 -35.01938 1.000 101.88601 15 GLU C CA 1
ATOM 6937 C C . GLU C 1 15 ? -15.18128 8.20770 -35.48038 1.000 106.32562 15 GLU C C 1
ATOM 6938 O O . GLU C 1 15 ? -15.96045 9.12810 -35.75020 1.000 111.17325 15 GLU C O 1
ATOM 6944 N N . GLN C 1 16 ? -13.85478 8.34989 -35.60934 1.000 105.03495 16 GLN C N 1
ATOM 6945 C CA . GLN C 1 16 ? -13.22055 9.64692 -35.86354 1.000 100.01741 16 GLN C CA 1
ATOM 6946 C C . GLN C 1 16 ? -13.63174 10.53260 -34.67711 1.000 108.61521 16 GLN C C 1
ATOM 6947 O O . GLN C 1 16 ? -14.11365 9.96744 -33.68288 1.000 107.80486 16 GLN C O 1
ATOM 6953 N N . PRO C 1 17 ? -13.44404 11.87912 -34.66781 1.000 112.91899 17 PRO C N 1
ATOM 6954 C CA . PRO C 1 17 ? -13.95852 12.63193 -33.50101 1.000 107.96068 17 PRO C CA 1
ATOM 6955 C C . PRO C 1 17 ? -15.47488 12.53553 -33.36752 1.000 111.72272 17 PRO C C 1
ATOM 6956 O O . PRO C 1 17 ? -15.95720 12.16502 -32.28978 1.000 121.33523 17 PRO C O 1
ATOM 6960 N N . THR C 1 18 ? -16.23057 12.77005 -34.45542 1.000 104.79973 18 THR C N 1
ATOM 6961 C CA . THR C 1 18 ? -17.70040 12.79529 -34.49629 1.000 104.21864 18 THR C CA 1
ATOM 6962 C C . THR C 1 18 ? -18.21654 14.08488 -33.85837 1.000 96.72393 18 THR C C 1
ATOM 6963 O O . THR C 1 18 ? -19.26555 14.11025 -33.20837 1.000 88.63002 18 THR C O 1
ATOM 6967 N N . GLY C 1 19 ? -17.50322 15.17076 -34.07987 1.000 89.63906 19 GLY C N 1
ATOM 6968 C CA . GLY C 1 19 ? -17.64916 16.34889 -33.27322 1.000 84.61828 19 GLY C CA 1
ATOM 6969 C C . GLY C 1 19 ? -18.54966 17.40126 -33.85777 1.000 77.97342 19 GLY C C 1
ATOM 6970 O O . GLY C 1 19 ? -19.40171 17.14630 -34.70972 1.000 79.76822 19 GLY C O 1
ATOM 6971 N N . LEU C 1 20 ? -18.38570 18.60297 -33.33191 1.000 79.04257 20 LEU C N 1
ATOM 6972 C CA . LEU C 1 20 ? -18.92575 19.79183 -33.96500 1.000 78.96860 20 LEU C CA 1
ATOM 6973 C C . LEU C 1 20 ? -18.05676 20.22182 -35.14346 1.000 77.25334 20 LEU C C 1
ATOM 6974 O O . LEU C 1 20 ? -16.83446 20.33879 -35.03787 1.000 82.02335 20 LEU C O 1
ATOM 6979 N N . PHE C 1 21 ? -18.68782 20.44863 -36.27380 1.000 70.42017 21 PHE C N 1
ATOM 6980 C CA . PHE C 1 21 ? -18.00281 21.05830 -37.40143 1.000 75.25116 21 PHE C CA 1
ATOM 6981 C C . PHE C 1 21 ? -17.92976 22.56663 -37.15979 1.000 71.26296 21 PHE C C 1
ATOM 6982 O O . PHE C 1 21 ? -18.93821 23.27439 -37.28654 1.000 70.22217 21 PHE C O 1
ATOM 6990 N N . ILE C 1 22 ? -16.75047 23.06000 -36.77678 1.000 68.99150 22 ILE C N 1
ATOM 6991 C CA . ILE C 1 22 ? -16.52056 24.49736 -36.62829 1.000 65.99400 22 ILE C CA 1
ATOM 6992 C C . ILE C 1 22 ? -15.20473 24.89693 -37.29656 1.000 71.74599 22 ILE C C 1
ATOM 6993 O O . ILE C 1 22 ? -14.14579 24.34635 -36.97470 1.000 76.83831 22 ILE C O 1
ATOM 6998 N N . ASN C 1 23 ? -15.27073 25.87505 -38.21242 1.000 73.16208 23 ASN C N 1
ATOM 6999 C CA . ASN C 1 23 ? -14.09425 26.36609 -38.92866 1.000 66.68844 23 ASN C CA 1
ATOM 7000 C C . ASN C 1 23 ? -13.41085 25.23794 -39.69552 1.000 68.73622 23 ASN C C 1
ATOM 7001 O O . ASN C 1 23 ? -12.18012 25.15683 -39.76856 1.000 65.53688 23 ASN C O 1
ATOM 7006 N N . ASN C 1 24 ? -14.24663 24.36157 -40.26989 1.000 71.30960 24 ASN C N 1
ATOM 7007 C CA . ASN C 1 24 ? -13.86762 23.34552 -41.25560 1.000 71.45256 24 ASN C CA 1
ATOM 7008 C C . ASN C 1 24 ? -13.14214 22.16178 -40.64016 1.000 77.00992 24 ASN C C 1
ATOM 7009 O O . ASN C 1 24 ? -12.32938 21.52950 -41.31679 1.000 77.11310 24 ASN C O 1
ATOM 7014 N N . GLU C 1 25 ? -13.42458 21.84797 -39.37044 1.000 75.09149 25 GLU C N 1
ATOM 7015 C CA . GLU C 1 25 ? -12.72540 20.77375 -38.67960 1.000 69.53612 25 GLU C CA 1
ATOM 7016 C C . GLU C 1 25 ? -13.65744 20.19939 -37.62925 1.000 72.01556 25 GLU C C 1
ATOM 7017 O O . GLU C 1 25 ? -14.39333 20.94495 -36.98651 1.000 75.82804 25 GLU C O 1
ATOM 7023 N N . PHE C 1 26 ? -13.63724 18.88411 -37.45396 1.000 71.66510 26 PHE C N 1
ATOM 7024 C CA . PHE C 1 26 ? -14.44891 18.29578 -36.40047 1.000 71.71025 26 PHE C CA 1
ATOM 7025 C C . PHE C 1 26 ? -13.81394 18.60814 -35.03748 1.000 79.17382 26 PHE C C 1
ATOM 7026 O O . PHE C 1 26 ? -12.66025 18.24272 -34.77223 1.000 78.86901 26 PHE C O 1
ATOM 7034 N N . VAL C 1 27 ? -14.56449 19.30771 -34.17564 1.000 83.19305 27 VAL C N 1
ATOM 7035 C CA . VAL C 1 27 ? -14.15810 19.64107 -32.81179 1.000 75.70587 27 VAL C CA 1
ATOM 7036 C C . VAL C 1 27 ? -15.25836 19.21796 -31.85474 1.000 82.00057 27 VAL C C 1
ATOM 7037 O O . VAL C 1 27 ? -16.34874 18.84393 -32.26784 1.000 80.22361 27 VAL C O 1
ATOM 7041 N N . LYS C 1 28 ? -14.98201 19.37428 -30.56199 1.000 95.30012 28 LYS C N 1
ATOM 7042 C CA . LYS C 1 28 ? -15.75614 18.73281 -29.51949 1.000 95.94161 28 LYS C CA 1
ATOM 7043 C C . LYS C 1 28 ? -16.31554 19.78513 -28.55956 1.000 85.65286 28 LYS C C 1
ATOM 7044 O O . LYS C 1 28 ? -15.92229 20.95929 -28.56979 1.000 87.98290 28 LYS C O 1
ATOM 7050 N N . GLY C 1 29 ? -17.26796 19.33586 -27.74375 1.000 88.15918 29 GLY C N 1
ATOM 7051 C CA . GLY C 1 29 ? -17.94633 20.22354 -26.81000 1.000 81.93058 29 GLY C CA 1
ATOM 7052 C C . GLY C 1 29 ? -17.01194 20.72113 -25.71320 1.000 75.23769 29 GLY C C 1
ATOM 7053 O O . GLY C 1 29 ? -16.14065 19.99619 -25.22271 1.000 76.21745 29 GLY C O 1
ATOM 7054 N N . GLN C 1 30 ? -17.16867 21.99576 -25.35006 1.000 70.97484 30 GLN C N 1
ATOM 7055 C CA . GLN C 1 30 ? -16.40341 22.51702 -24.22517 1.000 77.91419 30 GLN C CA 1
ATOM 7056 C C . GLN C 1 30 ? -16.89614 21.94516 -22.91424 1.000 78.28361 30 GLN C C 1
ATOM 7057 O O . GLN C 1 30 ? -16.17904 21.97395 -21.90725 1.000 70.36794 30 GLN C O 1
ATOM 7063 N N . GLU C 1 31 ? -18.12777 21.45881 -22.91197 1.000 79.93157 31 GLU C N 1
ATOM 7064 C CA . GLU C 1 31 ? -18.66354 20.82446 -21.73191 1.000 77.81461 31 GLU C CA 1
ATOM 7065 C C . GLU C 1 31 ? -18.10460 19.42535 -21.58384 1.000 73.47515 31 GLU C C 1
ATOM 7066 O O . GLU C 1 31 ? -18.16455 18.84799 -20.49688 1.000 78.61864 31 GLU C O 1
ATOM 7072 N N . GLY C 1 32 ? -17.55874 18.86949 -22.65344 1.000 64.23494 32 GLY C N 1
ATOM 7073 C CA . GLY C 1 32 ? -17.25590 17.46286 -22.64320 1.000 64.49446 32 GLY C CA 1
ATOM 7074 C C . GLY C 1 32 ? -18.46880 16.57177 -22.55520 1.000 61.18537 32 GLY C C 1
ATOM 7075 O O . GLY C 1 32 ? -18.35986 15.46557 -22.04851 1.000 62.43449 32 GLY C O 1
ATOM 7076 N N . LYS C 1 33 ? -19.62735 17.00925 -23.03212 1.000 65.12106 33 LYS C N 1
ATOM 7077 C CA . LYS C 1 33 ? -20.80366 16.14535 -23.07269 1.000 69.66722 33 LYS C CA 1
ATOM 7078 C C . LYS C 1 33 ? -20.89141 15.39963 -24.40455 1.000 82.69979 33 LYS C C 1
ATOM 7079 O O . LYS C 1 33 ? -20.61411 15.96393 -25.46965 1.000 80.31409 33 LYS C O 1
ATOM 7085 N N . THR C 1 34 ? -21.26625 14.12191 -24.33802 1.000 82.55373 34 THR C N 1
ATOM 7086 C CA . THR C 1 34 ? -21.54649 13.32737 -25.52049 1.000 70.03970 34 THR C CA 1
ATOM 7087 C C . THR C 1 34 ? -22.95595 12.80623 -25.34213 1.000 68.90865 34 THR C C 1
ATOM 7088 O O . THR C 1 34 ? -23.44364 12.69358 -24.22151 1.000 76.49847 34 THR C O 1
ATOM 7092 N N . PHE C 1 35 ? -23.60487 12.45294 -26.42723 1.000 74.08927 35 PHE C N 1
ATOM 7093 C CA . PHE C 1 35 ? -24.95767 11.93181 -26.34138 1.000 75.69842 35 PHE C CA 1
ATOM 7094 C C . PHE C 1 35 ? -25.09534 10.74232 -27.27515 1.000 77.83652 35 PHE C C 1
ATOM 7095 O O . PHE C 1 35 ? -24.29601 10.56484 -28.19668 1.000 82.10251 35 PHE C O 1
ATOM 7103 N N . ASP C 1 36 ? -26.05491 9.88011 -26.96384 1.000 78.77888 36 ASP C N 1
ATOM 7104 C CA . ASP C 1 36 ? -26.12446 8.56073 -27.57086 1.000 82.38424 36 ASP C CA 1
ATOM 7105 C C . ASP C 1 36 ? -27.07644 8.58605 -28.75478 1.000 80.99488 36 ASP C C 1
ATOM 7106 O O . ASP C 1 36 ? -28.05878 9.32958 -28.75826 1.000 85.30183 36 ASP C O 1
ATOM 7111 N N . VAL C 1 37 ? -26.76530 7.79147 -29.77228 1.000 84.52343 37 VAL C N 1
ATOM 7112 C CA . VAL C 1 37 ? -27.60097 7.66333 -30.95936 1.000 87.40405 37 VAL C CA 1
ATOM 7113 C C . VAL C 1 37 ? -28.13555 6.24149 -31.00726 1.000 87.51823 37 VAL C C 1
ATOM 7114 O O . VAL C 1 37 ? -27.37498 5.27964 -30.85312 1.000 86.69963 37 VAL C O 1
ATOM 7118 N N . ILE C 1 38 ? -29.44232 6.10315 -31.19315 1.000 92.48385 38 ILE C N 1
ATOM 7119 C CA . ILE C 1 38 ? -30.09059 4.79569 -31.18553 1.000 93.96351 38 ILE C CA 1
ATOM 7120 C C . ILE C 1 38 ? -30.60831 4.47351 -32.58457 1.000 94.93541 38 ILE C C 1
ATOM 7121 O O . ILE C 1 38 ? -30.97233 5.36890 -33.35751 1.000 100.06505 38 ILE C O 1
ATOM 7126 N N . ASN C 1 39 ? -30.60276 3.18450 -32.90576 1.000 92.05719 39 ASN C N 1
ATOM 7127 C CA . ASN C 1 39 ? -31.04612 2.65348 -34.18511 1.000 86.04432 39 ASN C CA 1
ATOM 7128 C C . ASN C 1 39 ? -32.50642 2.24553 -34.04639 1.000 87.17988 39 ASN C C 1
ATOM 7129 O O . ASN C 1 39 ? -32.80857 1.36083 -33.24412 1.000 91.18781 39 ASN C O 1
ATOM 7134 N N . PRO C 1 40 ? -33.43553 2.84411 -34.79023 1.000 92.99574 40 PRO C N 1
ATOM 7135 C CA . PRO C 1 40 ? -34.84781 2.43930 -34.65816 1.000 90.32338 40 PRO C CA 1
ATOM 7136 C C . PRO C 1 40 ? -35.12110 0.97966 -35.00262 1.000 90.58489 40 PRO C C 1
ATOM 7137 O O . PRO C 1 40 ? -36.13290 0.43001 -34.55892 1.000 90.32302 40 PRO C O 1
ATOM 7141 N N . SER C 1 41 ? -34.25401 0.32119 -35.76164 1.000 94.74129 41 SER C N 1
ATOM 7142 C CA . SER C 1 41 ? -34.56811 -1.03472 -36.19099 1.000 96.75157 41 SER C CA 1
ATOM 7143 C C . SER C 1 41 ? -34.26364 -2.04863 -35.08989 1.000 97.77975 41 SER C C 1
ATOM 7144 O O . SER C 1 41 ? -35.17295 -2.72393 -34.59277 1.000 98.44339 41 SER C O 1
ATOM 7147 N N . ASP C 1 42 ? -33.00424 -2.14877 -34.66216 1.000 93.28910 42 ASP C N 1
ATOM 7148 C CA . ASP C 1 42 ? -32.63127 -3.19921 -33.72249 1.000 90.10458 42 ASP C CA 1
ATOM 7149 C C . ASP C 1 42 ? -32.56706 -2.71055 -32.28150 1.000 92.02026 42 ASP C C 1
ATOM 7150 O O . ASP C 1 42 ? -32.29781 -3.51128 -31.38581 1.000 98.60184 42 ASP C O 1
ATOM 7155 N N . GLU C 1 43 ? -32.86486 -1.43530 -32.03251 1.000 88.71235 43 GLU C N 1
ATOM 7156 C CA . GLU C 1 43 ? -32.73623 -0.72244 -30.75680 1.000 86.35365 43 GLU C CA 1
ATOM 7157 C C . GLU C 1 43 ? -31.30334 -0.51402 -30.28803 1.000 86.00571 43 GLU C C 1
ATOM 7158 O O . GLU C 1 43 ? -31.11202 0.11639 -29.24017 1.000 82.27509 43 GLU C O 1
ATOM 7164 N N . SER C 1 44 ? -30.29334 -1.01126 -30.99763 1.000 85.75516 44 SER C N 1
ATOM 7165 C CA . SER C 1 44 ? -28.94905 -0.93740 -30.44528 1.000 89.22738 44 SER C CA 1
ATOM 7166 C C . SER C 1 44 ? -28.50356 0.52047 -30.28758 1.000 82.43889 44 SER C C 1
ATOM 7167 O O . SER C 1 44 ? -29.17837 1.46501 -30.70608 1.000 84.69398 44 SER C O 1
ATOM 7170 N N . VAL C 1 45 ? -27.36639 0.69244 -29.63036 1.000 75.57595 45 VAL C N 1
ATOM 7171 C CA . VAL C 1 45 ? -26.75959 1.99978 -29.44593 1.000 82.42632 45 VAL C CA 1
ATOM 7172 C C . VAL C 1 45 ? -25.60579 2.05930 -30.43399 1.000 86.82784 45 VAL C C 1
ATOM 7173 O O . VAL C 1 45 ? -24.63912 1.30701 -30.29560 1.000 96.64278 45 VAL C O 1
ATOM 7177 N N . ILE C 1 46 ? -25.71908 2.91413 -31.45843 1.000 84.57772 46 ILE C N 1
ATOM 7178 C CA . ILE C 1 46 ? -24.74981 2.90360 -32.55543 1.000 86.39807 46 ILE C CA 1
ATOM 7179 C C . ILE C 1 46 ? -23.40455 3.40469 -32.06669 1.000 90.91588 46 ILE C C 1
ATOM 7180 O O . ILE C 1 46 ? -22.37111 2.75545 -32.26635 1.000 92.46578 46 ILE C O 1
ATOM 7185 N N . THR C 1 47 ? -23.39661 4.59092 -31.47093 1.000 91.70866 47 THR C N 1
ATOM 7186 C CA . THR C 1 47 ? -22.20018 5.21746 -30.91308 1.000 98.48443 47 THR C CA 1
ATOM 7187 C C . THR C 1 47 ? -22.63783 6.48208 -30.18001 1.000 99.98004 47 THR C C 1
ATOM 7188 O O . THR C 1 47 ? -23.82992 6.69532 -29.92620 1.000 116.81101 47 THR C O 1
ATOM 7192 N N . GLN C 1 48 ? -21.66266 7.32443 -29.84813 1.000 96.02768 48 GLN C N 1
ATOM 7193 C CA . GLN C 1 48 ? -21.87137 8.50333 -29.02714 1.000 93.15909 48 GLN C CA 1
ATOM 7194 C C . GLN C 1 48 ? -21.23484 9.69013 -29.73268 1.000 92.48198 48 GLN C C 1
ATOM 7195 O O . GLN C 1 48 ? -20.03524 9.67133 -30.02100 1.000 95.47645 48 GLN C O 1
ATOM 7201 N N . VAL C 1 49 ? -22.04860 10.70184 -30.03189 1.000 90.54926 49 VAL C N 1
ATOM 7202 C CA . VAL C 1 49 ? -21.64562 11.92934 -30.72833 1.000 94.82245 49 VAL C CA 1
ATOM 7203 C C . VAL C 1 49 ? -21.61084 13.04972 -29.70133 1.000 88.10340 49 VAL C C 1
ATOM 7204 O O . VAL C 1 49 ? -22.47076 13.08980 -28.82920 1.000 84.93646 49 VAL C O 1
ATOM 7208 N N . HIS C 1 50 ? -20.65939 13.97082 -29.78768 1.000 87.21681 50 HIS C N 1
ATOM 7209 C CA . HIS C 1 50 ? -20.71523 14.94504 -28.71727 1.000 95.64280 50 HIS C CA 1
ATOM 7210 C C . HIS C 1 50 ? -21.91240 15.86627 -28.85628 1.000 88.63753 50 HIS C C 1
ATOM 7211 O O . HIS C 1 50 ? -22.71322 15.75070 -29.77906 1.000 86.73058 50 HIS C O 1
ATOM 7218 N N . GLU C 1 51 ? -22.06042 16.73419 -27.85378 1.000 88.51297 51 GLU C N 1
ATOM 7219 C CA . GLU C 1 51 ? -23.22035 17.59323 -27.69000 1.000 82.28048 51 GLU C CA 1
ATOM 7220 C C . GLU C 1 51 ? -22.75181 19.02936 -27.52554 1.000 81.81959 51 GLU C C 1
ATOM 7221 O O . GLU C 1 51 ? -21.84360 19.30578 -26.72830 1.000 85.92175 51 GLU C O 1
ATOM 7227 N N . ALA C 1 52 ? -23.39000 19.93413 -28.26663 1.000 75.75317 52 ALA C N 1
ATOM 7228 C CA . ALA C 1 52 ? -23.20399 21.36812 -28.12650 1.000 76.20654 52 ALA C CA 1
ATOM 7229 C C . ALA C 1 52 ? -23.98471 21.93219 -26.92582 1.000 81.80257 52 ALA C C 1
ATOM 7230 O O . ALA C 1 52 ? -25.02943 21.41360 -26.51418 1.000 87.32393 52 ALA C O 1
ATOM 7232 N N . THR C 1 53 ? -23.45916 23.01407 -26.35738 1.000 75.51248 53 THR C N 1
ATOM 7233 C CA . THR C 1 53 ? -24.18460 23.80442 -25.37860 1.000 73.99989 53 THR C CA 1
ATOM 7234 C C . THR C 1 53 ? -23.96645 25.27109 -25.73763 1.000 74.56902 53 THR C C 1
ATOM 7235 O O . THR C 1 53 ? -23.25987 25.59570 -26.69716 1.000 70.95159 53 THR C O 1
ATOM 7239 N N . GLU C 1 54 ? -24.51719 26.16559 -24.91285 1.000 75.34509 54 GLU C N 1
ATOM 7240 C CA . GLU C 1 54 ? -24.45099 27.59611 -25.20144 1.000 71.74456 54 GLU C CA 1
ATOM 7241 C C . GLU C 1 54 ? -23.05837 28.06873 -25.61001 1.000 73.43009 54 GLU C C 1
ATOM 7242 O O . GLU C 1 54 ? -22.94220 29.03849 -26.36669 1.000 78.59560 54 GLU C O 1
ATOM 7248 N N . LYS C 1 55 ? -21.98902 27.41965 -25.14518 1.000 71.17548 55 LYS C N 1
ATOM 7249 C CA . LYS C 1 55 ? -20.69336 27.98143 -25.52328 1.000 78.87065 55 LYS C CA 1
ATOM 7250 C C . LYS C 1 55 ? -20.20621 27.48917 -26.88698 1.000 74.06046 55 LYS C C 1
ATOM 7251 O O . LYS C 1 55 ? -19.51886 28.23344 -27.59736 1.000 70.15836 55 LYS C O 1
ATOM 7257 N N . ASP C 1 56 ? -20.54582 26.25400 -27.26536 1.000 72.55098 56 ASP C N 1
ATOM 7258 C CA . ASP C 1 56 ? -20.26731 25.77410 -28.61783 1.000 71.90791 56 ASP C CA 1
ATOM 7259 C C . ASP C 1 56 ? -21.01865 26.59969 -29.65102 1.000 71.08949 56 ASP C C 1
ATOM 7260 O O . ASP C 1 56 ? -20.46949 26.97671 -30.69329 1.000 70.79083 56 ASP C O 1
ATOM 7265 N N . VAL C 1 57 ? -22.28844 26.87101 -29.38654 1.000 67.66722 57 VAL C N 1
ATOM 7266 C CA . VAL C 1 57 ? -23.06173 27.69562 -30.29484 1.000 63.26491 57 VAL C CA 1
ATOM 7267 C C . VAL C 1 57 ? -22.38824 29.04770 -30.46477 1.000 63.49194 57 VAL C C 1
ATOM 7268 O O . VAL C 1 57 ? -22.10947 29.48035 -31.58425 1.000 66.70859 57 VAL C O 1
ATOM 7272 N N . ASP C 1 58 ? -22.07028 29.70780 -29.34912 1.000 63.37426 58 ASP C N 1
ATOM 7273 C CA . ASP C 1 58 ? -21.40876 31.01163 -29.38577 1.000 62.75399 58 ASP C CA 1
ATOM 7274 C C . ASP C 1 58 ? -20.10875 30.96253 -30.18147 1.000 64.76821 58 ASP C C 1
ATOM 7275 O O . ASP C 1 58 ? -19.76980 31.91956 -30.88433 1.000 64.98443 58 ASP C O 1
ATOM 7280 N N . ILE C 1 59 ? -19.35150 29.86847 -30.04977 1.000 66.81115 59 ILE C N 1
ATOM 7281 C CA . ILE C 1 59 ? -18.18058 29.64141 -30.89235 1.000 60.30346 59 ILE C CA 1
ATOM 7282 C C . ILE C 1 59 ? -18.59451 29.63753 -32.35403 1.000 62.52791 59 ILE C C 1
ATOM 7283 O O . ILE C 1 59 ? -18.12307 30.45412 -33.15126 1.000 67.55988 59 ILE C O 1
ATOM 7288 N N . ALA C 1 60 ? -19.50684 28.72006 -32.71596 1.000 64.53978 60 ALA C N 1
ATOM 7289 C CA . ALA C 1 60 ? -19.88815 28.51209 -34.11565 1.000 56.69483 60 ALA C CA 1
ATOM 7290 C C . ALA C 1 60 ? -20.49358 29.77105 -34.71995 1.000 58.46256 60 ALA C C 1
ATOM 7291 O O . ALA C 1 60 ? -20.18168 30.13056 -35.85790 1.000 60.85984 60 ALA C O 1
ATOM 7293 N N . VAL C 1 61 ? -21.36838 30.45117 -33.97826 1.000 58.84408 61 VAL C N 1
ATOM 7294 C CA . VAL C 1 61 ? -21.84170 31.75933 -34.41669 1.000 55.79769 61 VAL C CA 1
ATOM 7295 C C . VAL C 1 61 ? -20.66639 32.70443 -34.62449 1.000 61.19536 61 VAL C C 1
ATOM 7296 O O . VAL C 1 61 ? -20.54978 33.35177 -35.67662 1.000 67.72558 61 VAL C O 1
ATOM 7300 N N . ALA C 1 62 ? -19.75020 32.76879 -33.65627 1.000 58.86855 62 ALA C N 1
ATOM 7301 C CA . ALA C 1 62 ? -18.56400 33.60069 -33.85574 1.000 62.89112 62 ALA C CA 1
ATOM 7302 C C . ALA C 1 62 ? -17.84664 33.22390 -35.15517 1.000 63.22672 62 ALA C C 1
ATOM 7303 O O . ALA C 1 62 ? -17.48984 34.09313 -35.96127 1.000 64.23189 62 ALA C O 1
ATOM 7305 N N . ALA C 1 63 ? -17.68766 31.92523 -35.39794 1.000 55.75739 63 ALA C N 1
ATOM 7306 C CA . ALA C 1 63 ? -16.99267 31.47747 -36.59093 1.000 59.74966 63 ALA C CA 1
ATOM 7307 C C . ALA C 1 63 ? -17.73864 31.91133 -37.85104 1.000 70.75896 63 ALA C C 1
ATOM 7308 O O . ALA C 1 63 ? -17.13565 32.43003 -38.80990 1.000 69.20548 63 ALA C O 1
ATOM 7310 N N . ALA C 1 64 ? -19.06324 31.69367 -37.86594 1.000 69.09291 64 ALA C N 1
ATOM 7311 C CA . ALA C 1 64 ? -19.87482 32.07871 -39.01664 1.000 61.91717 64 ALA C CA 1
ATOM 7312 C C . ALA C 1 64 ? -19.83993 33.58124 -39.23440 1.000 63.28028 64 ALA C C 1
ATOM 7313 O O . ALA C 1 64 ? -19.82735 34.04840 -40.37890 1.000 66.56126 64 ALA C O 1
ATOM 7315 N N . ARG C 1 65 ? -19.78500 34.36031 -38.15155 1.000 63.41902 65 ARG C N 1
ATOM 7316 C CA . ARG C 1 65 ? -19.64196 35.80086 -38.33152 1.000 66.28452 65 ARG C CA 1
ATOM 7317 C C . ARG C 1 65 ? -18.26602 36.17931 -38.87482 1.000 68.88202 65 ARG C C 1
ATOM 7318 O O . ARG C 1 65 ? -18.17015 36.98913 -39.80362 1.000 68.13697 65 ARG C O 1
ATOM 7326 N N . LYS C 1 66 ? -17.18829 35.59650 -38.33794 1.000 73.30353 66 LYS C N 1
ATOM 7327 C CA . LYS C 1 66 ? -15.86671 35.98870 -38.82007 1.000 70.57044 66 LYS C CA 1
ATOM 7328 C C . LYS C 1 66 ? -15.67221 35.54963 -40.25600 1.000 74.18216 66 LYS C C 1
ATOM 7329 O O . LYS C 1 66 ? -15.06657 36.27837 -41.05263 1.000 86.22050 66 LYS C O 1
ATOM 7335 N N . ALA C 1 67 ? -16.17740 34.36040 -40.60273 1.000 73.32233 67 ALA C N 1
ATOM 7336 C CA . ALA C 1 67 ? -16.25864 33.96272 -42.00633 1.000 72.15875 67 ALA C CA 1
ATOM 7337 C C . ALA C 1 67 ? -16.95129 35.03750 -42.82826 1.000 68.91255 67 ALA C C 1
ATOM 7338 O O . ALA C 1 67 ? -16.35429 35.64277 -43.71942 1.000 73.34984 67 ALA C O 1
ATOM 7340 N N . PHE C 1 68 ? -18.20506 35.32194 -42.48850 1.000 66.40414 68 PHE C N 1
ATOM 7341 C CA . PHE C 1 68 ? -18.98937 36.31127 -43.21498 1.000 67.70558 68 PHE C CA 1
ATOM 7342 C C . PHE C 1 68 ? -18.30184 37.67435 -43.27236 1.000 73.37988 68 PHE C C 1
ATOM 7343 O O . PHE C 1 68 ? -18.34681 38.34953 -44.30485 1.000 76.54911 68 PHE C O 1
ATOM 7351 N N . GLU C 1 69 ? -17.67595 38.10955 -42.17140 1.000 75.77898 69 GLU C N 1
ATOM 7352 C CA . GLU C 1 69 ? -17.10291 39.45845 -42.11856 1.000 76.86629 69 GLU C CA 1
ATOM 7353 C C . GLU C 1 69 ? -15.88597 39.62985 -43.01711 1.000 79.91358 69 GLU C C 1
ATOM 7354 O O . GLU C 1 69 ? -15.48504 40.76502 -43.29200 1.000 87.54827 69 GLU C O 1
ATOM 7360 N N . GLY C 1 70 ? -15.28075 38.55003 -43.47305 1.000 81.07135 70 GLY C N 1
ATOM 7361 C CA . GLY C 1 70 ? -14.09133 38.72413 -44.27319 1.000 91.73037 70 GLY C CA 1
ATOM 7362 C C . GLY C 1 70 ? -14.05379 37.90484 -45.54546 1.000 95.33320 70 GLY C C 1
ATOM 7363 O O . GLY C 1 70 ? -14.04405 38.45870 -46.64798 1.000 103.31860 70 GLY C O 1
ATOM 7364 N N . SER C 1 71 ? -14.01675 36.57905 -45.38713 1.000 93.60408 71 SER C N 1
ATOM 7365 C CA . SER C 1 71 ? -13.77863 35.68418 -46.50929 1.000 89.18827 71 SER C CA 1
ATOM 7366 C C . SER C 1 71 ? -14.75882 35.94778 -47.63686 1.000 100.75067 71 SER C C 1
ATOM 7367 O O . SER C 1 71 ? -14.35341 36.12129 -48.78870 1.000 112.98253 71 SER C O 1
ATOM 7370 N N . TRP C 1 72 ? -16.05578 36.02137 -47.31787 1.000 92.02082 72 TRP C N 1
ATOM 7371 C CA . TRP C 1 72 ? -17.06050 35.92938 -48.36540 1.000 92.33765 72 TRP C CA 1
ATOM 7372 C C . TRP C 1 72 ? -17.07480 37.14711 -49.29108 1.000 104.22325 72 TRP C C 1
ATOM 7373 O O . TRP C 1 72 ? -17.51469 37.01458 -50.43561 1.000 114.21166 72 TRP C O 1
ATOM 7384 N N . ARG C 1 73 ? -16.67919 38.34096 -48.82670 1.000 112.64769 73 ARG C N 1
ATOM 7385 C CA . ARG C 1 73 ? -16.61199 39.48464 -49.73929 1.000 120.46900 73 ARG C CA 1
ATOM 7386 C C . ARG C 1 73 ? -15.80381 39.13023 -50.97698 1.000 122.68281 73 ARG C C 1
ATOM 7387 O O . ARG C 1 73 ? -16.31880 39.14881 -52.10025 1.000 117.58404 73 ARG C O 1
ATOM 7395 N N . GLN C 1 74 ? -14.54329 38.74159 -50.76793 1.000 153.61805 74 GLN C N 1
ATOM 7396 C CA . GLN C 1 74 ? -13.66415 38.33766 -51.85848 1.000 157.81066 74 GLN C CA 1
ATOM 7397 C C . GLN C 1 74 ? -14.35404 37.36322 -52.79882 1.000 145.26968 74 GLN C C 1
ATOM 7398 O O . GLN C 1 74 ? -14.06630 37.33983 -54.00245 1.000 146.36455 74 GLN C O 1
ATOM 7404 N N . GLU C 1 75 ? -15.27804 36.56884 -52.27106 1.000 116.44714 75 GLU C N 1
ATOM 7405 C CA . GLU C 1 75 ? -15.92883 35.57298 -53.09335 1.000 102.80586 75 GLU C CA 1
ATOM 7406 C C . GLU C 1 75 ? -17.02364 36.18890 -53.92942 1.000 95.37512 75 GLU C C 1
ATOM 7407 O O . GLU C 1 75 ? -17.75171 37.08368 -53.49568 1.000 91.83945 75 GLU C O 1
ATOM 7413 N N . THR C 1 76 ? -17.13884 35.66550 -55.12531 1.000 90.02677 76 THR C N 1
ATOM 7414 C CA . THR C 1 76 ? -17.92279 36.13663 -56.22241 1.000 84.09479 76 THR C CA 1
ATOM 7415 C C . THR C 1 76 ? -19.01619 35.12705 -56.51334 1.000 74.05730 76 THR C C 1
ATOM 7416 O O . THR C 1 76 ? -18.75844 33.92181 -56.47578 1.000 75.19836 76 THR C O 1
ATOM 7420 N N . PRO C 1 77 ? -20.23339 35.57571 -56.79925 1.000 69.20349 77 PRO C N 1
ATOM 7421 C CA . PRO C 1 77 ? -21.34229 34.61663 -56.95660 1.000 64.69485 77 PRO C CA 1
ATOM 7422 C C . PRO C 1 77 ? -21.01288 33.45567 -57.88613 1.000 71.55170 77 PRO C C 1
ATOM 7423 O O . PRO C 1 77 ? -21.38545 32.31640 -57.57086 1.000 68.50054 77 PRO C O 1
ATOM 7427 N N . GLU C 1 78 ? -20.30525 33.71787 -59.00525 1.000 75.79583 78 GLU C N 1
ATOM 7428 C CA . GLU C 1 78 ? -19.76529 32.65892 -59.86734 1.000 74.99760 78 GLU C CA 1
ATOM 7429 C C . GLU C 1 78 ? -19.12547 31.52566 -59.06602 1.000 77.97293 78 GLU C C 1
ATOM 7430 O O . GLU C 1 78 ? -19.29493 30.34629 -59.39975 1.000 73.18982 78 GLU C O 1
ATOM 7436 N N . ASN C 1 79 ? -18.38067 31.86724 -58.00462 1.000 81.87988 79 ASN C N 1
ATOM 7437 C CA . ASN C 1 79 ? -17.70714 30.85577 -57.19114 1.000 78.01693 79 ASN C CA 1
ATOM 7438 C C . ASN C 1 79 ? -18.65449 30.19904 -56.20461 1.000 73.72840 79 ASN C C 1
ATOM 7439 O O . ASN C 1 79 ? -18.57577 28.98668 -55.98382 1.000 72.48184 79 ASN C O 1
ATOM 7444 N N . ARG C 1 80 ? -19.51434 30.98512 -55.55927 1.000 72.17641 80 ARG C N 1
ATOM 7445 C CA . ARG C 1 80 ? -20.55866 30.38681 -54.73655 1.000 69.87350 80 ARG C CA 1
ATOM 7446 C C . ARG C 1 80 ? -21.21074 29.22172 -55.46046 1.000 68.25509 80 ARG C C 1
ATOM 7447 O O . ARG C 1 80 ? -21.20477 28.08190 -54.97292 1.000 66.76600 80 ARG C O 1
ATOM 7455 N N . GLY C 1 81 ? -21.70320 29.48168 -56.66765 1.000 71.32503 81 GLY C N 1
ATOM 7456 C CA . GLY C 1 81 ? -22.34288 28.43369 -57.45282 1.000 75.09961 81 GLY C CA 1
ATOM 7457 C C . GLY C 1 81 ? -21.44122 27.24158 -57.73059 1.000 75.06558 81 GLY C C 1
ATOM 7458 O O . GLY C 1 81 ? -21.84978 26.08728 -57.54277 1.000 76.23985 81 GLY C O 1
ATOM 7459 N N . LYS C 1 82 ? -20.20315 27.49730 -58.17634 1.000 72.61179 82 LYS C N 1
ATOM 7460 C CA . LYS C 1 82 ? -19.26201 26.39618 -58.38390 1.000 75.98860 82 LYS C CA 1
ATOM 7461 C C . LYS C 1 82 ? -19.18915 25.51264 -57.14478 1.000 77.70017 82 LYS C C 1
ATOM 7462 O O . LYS C 1 82 ? -19.42329 24.29373 -57.22048 1.000 70.20020 82 LYS C O 1
ATOM 7468 N N . LEU C 1 83 ? -18.91945 26.13751 -55.98342 1.000 74.55553 83 LEU C N 1
ATOM 7469 C CA . LEU C 1 83 ? -18.83737 25.42920 -54.70807 1.000 63.75579 83 LEU C CA 1
ATOM 7470 C C . LEU C 1 83 ? -20.08267 24.59450 -54.42749 1.000 63.23187 83 LEU C C 1
ATOM 7471 O O . LEU C 1 83 ? -19.97636 23.41346 -54.07866 1.000 64.43933 83 LEU C O 1
ATOM 7476 N N . LEU C 1 84 ? -21.27630 25.18434 -54.54523 1.000 58.91090 84 LEU C N 1
ATOM 7477 C CA . LEU C 1 84 ? -22.46218 24.38023 -54.27494 1.000 61.15042 84 LEU C CA 1
ATOM 7478 C C . LEU C 1 84 ? -22.59353 23.18198 -55.20441 1.000 67.79331 84 LEU C C 1
ATOM 7479 O O . LEU C 1 84 ? -23.01566 22.10762 -54.75924 1.000 64.39142 84 LEU C O 1
ATOM 7484 N N . ASN C 1 85 ? -22.25238 23.31416 -56.48925 1.000 73.41348 85 ASN C N 1
ATOM 7485 C CA . ASN C 1 85 ? -22.42856 22.08948 -57.26657 1.000 79.15241 85 ASN C CA 1
ATOM 7486 C C . ASN C 1 85 ? -21.27366 21.11939 -57.01588 1.000 75.25333 85 ASN C C 1
ATOM 7487 O O . ASN C 1 85 ? -21.50276 19.90469 -57.00438 1.000 68.35504 85 ASN C O 1
ATOM 7492 N N . ASN C 1 86 ? -20.05854 21.62114 -56.74395 1.000 71.47804 86 ASN C N 1
ATOM 7493 C CA . ASN C 1 86 ? -19.02602 20.75933 -56.16493 1.000 72.62135 86 ASN C CA 1
ATOM 7494 C C . ASN C 1 86 ? -19.58774 19.89218 -55.04412 1.000 75.94249 86 ASN C C 1
ATOM 7495 O O . ASN C 1 86 ? -19.41390 18.66554 -55.04055 1.000 74.41204 86 ASN C O 1
ATOM 7500 N N . LEU C 1 87 ? -20.27799 20.51420 -54.07974 1.000 72.14821 87 LEU C N 1
ATOM 7501 C CA . LEU C 1 87 ? -20.83473 19.72058 -52.99249 1.000 70.29204 87 LEU C CA 1
ATOM 7502 C C . LEU C 1 87 ? -21.91455 18.78983 -53.50656 1.000 69.30439 87 LEU C C 1
ATOM 7503 O O . LEU C 1 87 ? -22.06700 17.67136 -53.00608 1.000 72.28868 87 LEU C O 1
ATOM 7508 N N . ALA C 1 88 ? -22.66392 19.21650 -54.51227 1.000 74.25395 88 ALA C N 1
ATOM 7509 C CA . ALA C 1 88 ? -23.61354 18.28582 -55.10148 1.000 74.38856 88 ALA C CA 1
ATOM 7510 C C . ALA C 1 88 ? -22.88478 17.13136 -55.76876 1.000 72.84303 88 ALA C C 1
ATOM 7511 O O . ALA C 1 88 ? -23.34415 15.98708 -55.71079 1.000 72.91132 88 ALA C O 1
ATOM 7513 N N . ASN C 1 89 ? -21.73421 17.40507 -56.38793 1.000 74.29099 89 ASN C N 1
ATOM 7514 C CA . ASN C 1 89 ? -20.95404 16.32509 -56.98719 1.000 76.25680 89 ASN C CA 1
ATOM 7515 C C . ASN C 1 89 ? -20.57883 15.29850 -55.93833 1.000 75.75724 89 ASN C C 1
ATOM 7516 O O . ASN C 1 89 ? -20.74097 14.08925 -56.14735 1.000 76.42912 89 ASN C O 1
ATOM 7521 N N . LEU C 1 90 ? -20.15953 15.77190 -54.76631 1.000 75.06697 90 LEU C N 1
ATOM 7522 C CA . LEU C 1 90 ? -19.69689 14.85409 -53.73385 1.000 74.76983 90 LEU C CA 1
ATOM 7523 C C . LEU C 1 90 ? -20.85720 14.04139 -53.16578 1.000 73.99692 90 LEU C C 1
ATOM 7524 O O . LEU C 1 90 ? -20.72185 12.83205 -52.95358 1.000 75.59555 90 LEU C O 1
ATOM 7529 N N . PHE C 1 91 ? -22.02259 14.66830 -52.98014 1.000 68.67620 91 PHE C N 1
ATOM 7530 C CA . PHE C 1 91 ? -23.20585 13.92306 -52.55845 1.000 69.70427 91 PHE C CA 1
ATOM 7531 C C . PHE C 1 91 ? -23.47686 12.76110 -53.48228 1.000 79.87951 91 PHE C C 1
ATOM 7532 O O . PHE C 1 91 ? -23.94195 11.70019 -53.04837 1.000 80.19134 91 PHE C O 1
ATOM 7540 N N . GLU C 1 92 ? -23.25929 12.98609 -54.78160 1.000 87.08901 92 GLU C N 1
ATOM 7541 C CA . GLU C 1 92 ? -23.42737 11.95349 -55.79503 1.000 85.85454 92 GLU C CA 1
ATOM 7542 C C . GLU C 1 92 ? -22.31583 10.91521 -55.72007 1.000 88.26472 92 GLU C C 1
ATOM 7543 O O . GLU C 1 92 ? -22.55710 9.72285 -55.95718 1.000 88.42478 92 GLU C O 1
ATOM 7549 N N . LYS C 1 93 ? -21.09336 11.34431 -55.39298 1.000 85.22379 93 LYS C N 1
ATOM 7550 C CA . LYS C 1 93 ? -20.01060 10.38392 -55.23111 1.000 83.91329 93 LYS C CA 1
ATOM 7551 C C . LYS C 1 93 ? -20.41118 9.31742 -54.22719 1.000 88.40063 93 LYS C C 1
ATOM 7552 O O . LYS C 1 93 ? -20.55544 8.14077 -54.57994 1.000 91.45219 93 LYS C O 1
ATOM 7558 N N . ASN C 1 94 ? -20.68790 9.73143 -52.98821 1.000 87.38544 94 ASN C N 1
ATOM 7559 C CA . ASN C 1 94 ? -21.02532 8.82186 -51.90194 1.000 80.12721 94 ASN C CA 1
ATOM 7560 C C . ASN C 1 94 ? -22.52514 8.74027 -51.66495 1.000 78.03557 94 ASN C C 1
ATOM 7561 O O . ASN C 1 94 ? -22.95579 8.58649 -50.52184 1.000 75.44061 94 ASN C O 1
ATOM 7566 N N . ILE C 1 95 ? -23.33389 8.85204 -52.72216 1.000 83.17373 95 ILE C N 1
ATOM 7567 C CA . ILE C 1 95 ? -24.77411 8.68051 -52.54624 1.000 85.19341 95 ILE C CA 1
ATOM 7568 C C . ILE C 1 95 ? -25.06219 7.36222 -51.83998 1.000 85.41924 95 ILE C C 1
ATOM 7569 O O . ILE C 1 95 ? -25.88371 7.30489 -50.91659 1.000 85.22800 95 ILE C O 1
ATOM 7574 N N . ASP C 1 96 ? -24.34665 6.29622 -52.21746 1.000 87.08333 96 ASP C N 1
ATOM 7575 C CA . ASP C 1 96 ? -24.60348 4.98891 -51.62178 1.000 88.33773 96 ASP C CA 1
ATOM 7576 C C . ASP C 1 96 ? -24.23180 4.96544 -50.14422 1.000 84.61080 96 ASP C C 1
ATOM 7577 O O . ASP C 1 96 ? -24.97732 4.42196 -49.31911 1.000 80.97335 96 ASP C O 1
ATOM 7582 N N . LEU C 1 97 ? -23.07423 5.52776 -49.79657 1.000 81.94669 97 LEU C N 1
ATOM 7583 C CA . LEU C 1 97 ? -22.69398 5.65644 -48.39302 1.000 76.76780 97 LEU C CA 1
ATOM 7584 C C . LEU C 1 97 ? -23.75502 6.42832 -47.61567 1.000 80.34621 97 LEU C C 1
ATOM 7585 O O . LEU C 1 97 ? -24.35867 5.90893 -46.66566 1.000 79.49637 97 LEU C O 1
ATOM 7590 N N . LEU C 1 98 ? -23.99639 7.68013 -48.03126 1.000 79.67624 98 LEU C N 1
ATOM 7591 C CA . LEU C 1 98 ? -24.95459 8.55186 -47.35828 1.000 75.59829 98 LEU C CA 1
ATOM 7592 C C . LEU C 1 98 ? -26.34620 7.94807 -47.36340 1.000 80.88692 98 LEU C C 1
ATOM 7593 O O . LEU C 1 98 ? -27.12759 8.17510 -46.43361 1.000 87.90944 98 LEU C O 1
ATOM 7598 N N . ALA C 1 99 ? -26.69646 7.21368 -48.41982 1.000 79.19023 99 ALA C N 1
ATOM 7599 C CA . ALA C 1 99 ? -28.01036 6.58646 -48.44613 1.000 85.58098 99 ALA C CA 1
ATOM 7600 C C . ALA C 1 99 ? -28.18692 5.65513 -47.25169 1.000 85.64445 99 ALA C C 1
ATOM 7601 O O . ALA C 1 99 ? -29.25035 5.63153 -46.62084 1.000 85.83105 99 ALA C O 1
ATOM 7603 N N . ALA C 1 100 ? -27.12788 4.92219 -46.89114 1.000 84.94625 100 ALA C N 1
ATOM 7604 C CA . ALA C 1 100 ? -27.21910 3.88735 -45.86129 1.000 85.07722 100 ALA C CA 1
ATOM 7605 C C . ALA C 1 100 ? -27.11595 4.47086 -44.45169 1.000 87.57642 100 ALA C C 1
ATOM 7606 O O . ALA C 1 100 ? -27.86931 4.06970 -43.54758 1.000 84.49876 100 ALA C O 1
ATOM 7608 N N . VAL C 1 101 ? -26.14783 5.37512 -44.24083 1.000 84.08452 101 VAL C N 1
ATOM 7609 C CA . VAL C 1 101 ? -26.07413 6.19742 -43.03681 1.000 76.40649 101 VAL C CA 1
ATOM 7610 C C . VAL C 1 101 ? -27.49555 6.55553 -42.64410 1.000 78.63348 101 VAL C C 1
ATOM 7611 O O . VAL C 1 101 ? -27.98202 6.14847 -41.58899 1.000 87.70846 101 VAL C O 1
ATOM 7615 N N . GLU C 1 102 ? -28.18171 7.27223 -43.53107 1.000 78.73581 102 GLU C N 1
ATOM 7616 C CA . GLU C 1 102 ? -29.55505 7.69918 -43.27914 1.000 85.85469 102 GLU C CA 1
ATOM 7617 C C . GLU C 1 102 ? -30.49265 6.57006 -42.90329 1.000 87.25003 102 GLU C C 1
ATOM 7618 O O . GLU C 1 102 ? -31.35188 6.74416 -42.03614 1.000 88.86960 102 GLU C O 1
ATOM 7624 N N . SER C 1 103 ? -30.43099 5.44599 -43.61134 1.000 90.06615 103 SER C N 1
ATOM 7625 C CA . SER C 1 103 ? -31.33233 4.35707 -43.25571 1.000 94.95948 103 SER C CA 1
ATOM 7626 C C . SER C 1 103 ? -30.99330 3.81065 -41.87731 1.000 94.24310 103 SER C C 1
ATOM 7627 O O . SER C 1 103 ? -31.89068 3.56943 -41.06387 1.000 88.82762 103 SER C O 1
ATOM 7630 N N . LEU C 1 104 ? -29.70024 3.64955 -41.58283 1.000 90.28353 104 LEU C N 1
ATOM 7631 C CA . LEU C 1 104 ? -29.29922 3.14391 -40.27597 1.000 85.62236 104 LEU C CA 1
ATOM 7632 C C . LEU C 1 104 ? -29.72358 4.10297 -39.17577 1.000 86.16254 104 LEU C C 1
ATOM 7633 O O . LEU C 1 104 ? -30.28491 3.68674 -38.15975 1.000 90.93375 104 LEU C O 1
ATOM 7638 N N . ASP C 1 105 ? -29.50839 5.40097 -39.40285 1.000 89.18012 105 ASP C N 1
ATOM 7639 C CA . ASP C 1 105 ? -29.74070 6.44660 -38.40856 1.000 86.84012 105 ASP C CA 1
ATOM 7640 C C . ASP C 1 105 ? -31.22865 6.71861 -38.21044 1.000 91.41778 105 ASP C C 1
ATOM 7641 O O . ASP C 1 105 ? -31.71229 6.81893 -37.07429 1.000 93.13997 105 ASP C O 1
ATOM 7646 N N . ASN C 1 106 ? -31.95872 6.86396 -39.31224 1.000 89.91657 106 ASN C N 1
ATOM 7647 C CA . ASN C 1 106 ? -33.36920 7.22797 -39.32762 1.000 93.14530 106 ASN C CA 1
ATOM 7648 C C . ASN C 1 106 ? -34.30062 6.02828 -39.47210 1.000 96.88137 106 ASN C C 1
ATOM 7649 O O . ASN C 1 106 ? -35.41470 6.06050 -38.93938 1.000 94.13512 106 ASN C O 1
ATOM 7654 N N . GLY C 1 107 ? -33.89153 4.98613 -40.20732 1.000 100.97864 107 GLY C N 1
ATOM 7655 C CA . GLY C 1 107 ? -34.73186 3.81458 -40.43258 1.000 104.88949 107 GLY C CA 1
ATOM 7656 C C . GLY C 1 107 ? -35.60438 3.83705 -41.67475 1.000 109.55873 107 GLY C C 1
ATOM 7657 O O . GLY C 1 107 ? -36.83011 3.73401 -41.56599 1.000 111.56303 107 GLY C O 1
ATOM 7658 N N . LYS C 1 108 ? -35.00226 3.93070 -42.85812 1.000 111.67540 108 LYS C N 1
ATOM 7659 C CA . LYS C 1 108 ? -35.74365 4.27395 -44.06276 1.000 115.83213 108 LYS C CA 1
ATOM 7660 C C . LYS C 1 108 ? -35.14706 3.52562 -45.25736 1.000 123.75612 108 LYS C C 1
ATOM 7661 O O . LYS C 1 108 ? -33.92628 3.48632 -45.41915 1.000 120.19036 108 LYS C O 1
ATOM 7667 N N . ALA C 1 109 ? -36.01253 2.89928 -46.07119 1.000 134.26047 109 ALA C N 1
ATOM 7668 C CA . ALA C 1 109 ? -35.58423 1.87925 -47.03818 1.000 143.19312 109 ALA C CA 1
ATOM 7669 C C . ALA C 1 109 ? -34.48244 2.38791 -47.96108 1.000 152.99692 109 ALA C C 1
ATOM 7670 O O . ALA C 1 109 ? -34.57302 3.48736 -48.51272 1.000 163.11919 109 ALA C O 1
ATOM 7672 N N . ILE C 1 110 ? -33.45044 1.55771 -48.15606 1.000 136.25470 110 ILE C N 1
ATOM 7673 C CA . ILE C 1 110 ? -32.25202 2.01677 -48.85938 1.000 132.26392 110 ILE C CA 1
ATOM 7674 C C . ILE C 1 110 ? -32.61196 2.53801 -50.24611 1.000 135.44674 110 ILE C C 1
ATOM 7675 O O . ILE C 1 110 ? -31.97510 3.47017 -50.75590 1.000 134.72631 110 ILE C O 1
ATOM 7680 N N . SER C 1 111 ? -33.64852 1.97177 -50.86903 1.000 138.48842 111 SER C N 1
ATOM 7681 C CA . SER C 1 111 ? -34.11631 2.50858 -52.14355 1.000 134.76265 111 SER C CA 1
ATOM 7682 C C . SER C 1 111 ? -34.54902 3.96401 -51.98555 1.000 131.36777 111 SER C C 1
ATOM 7683 O O . SER C 1 111 ? -34.12325 4.83586 -52.75348 1.000 127.93895 111 SER C O 1
ATOM 7686 N N . MET C 1 112 ? -35.35968 4.24888 -50.95184 1.000 133.37828 112 MET C N 1
ATOM 7687 C CA . MET C 1 112 ? -35.80241 5.61427 -50.66723 1.000 128.40339 112 MET C CA 1
ATOM 7688 C C . MET C 1 112 ? -34.62842 6.55013 -50.43132 1.000 123.02828 112 MET C C 1
ATOM 7689 O O . MET C 1 112 ? -34.75200 7.76488 -50.60227 1.000 116.42484 112 MET C O 1
ATOM 7694 N N . ALA C 1 113 ? -33.49853 6.01646 -49.98186 1.000 124.27546 113 ALA C N 1
ATOM 7695 C CA . ALA C 1 113 ? -32.37884 6.87393 -49.60934 1.000 118.61748 113 ALA C CA 1
ATOM 7696 C C . ALA C 1 113 ? -31.55202 7.28524 -50.82261 1.000 117.79148 113 ALA C C 1
ATOM 7697 O O . ALA C 1 113 ? -31.01793 8.39770 -50.86251 1.000 113.44236 113 ALA C O 1
ATOM 7699 N N . LYS C 1 114 ? -31.40951 6.39624 -51.80642 1.000 119.24950 114 LYS C N 1
ATOM 7700 C CA . LYS C 1 114 ? -31.04118 6.83275 -53.15126 1.000 122.61960 114 LYS C CA 1
ATOM 7701 C C . LYS C 1 114 ? -31.96259 7.95215 -53.62294 1.000 131.70753 114 LYS C C 1
ATOM 7702 O O . LYS C 1 114 ? -31.50622 8.98666 -54.12661 1.000 137.43190 114 LYS C O 1
ATOM 7708 N N . GLY C 1 115 ? -33.27080 7.76633 -53.43172 1.000 118.23488 115 GLY C N 1
ATOM 7709 C CA . GLY C 1 115 ? -34.22789 8.76447 -53.87316 1.000 112.23518 115 GLY C CA 1
ATOM 7710 C C . GLY C 1 115 ? -34.06439 10.09010 -53.15766 1.000 107.03696 115 GLY C C 1
ATOM 7711 O O . GLY C 1 115 ? -34.13111 11.15234 -53.77951 1.000 103.81212 115 GLY C O 1
ATOM 7712 N N . ASP C 1 116 ? -33.85712 10.04960 -51.83965 1.000 108.32571 116 ASP C N 1
ATOM 7713 C CA . ASP C 1 116 ? -33.62418 11.28324 -51.09440 1.000 99.49057 116 ASP C CA 1
ATOM 7714 C C . ASP C 1 116 ? -32.34319 11.98032 -51.54324 1.000 94.88140 116 ASP C C 1
ATOM 7715 O O . ASP C 1 116 ? -32.34564 13.18863 -51.79061 1.000 92.77425 116 ASP C O 1
ATOM 7720 N N . ILE C 1 117 ? -31.23378 11.24385 -51.65119 1.000 93.63429 117 ILE C N 1
ATOM 7721 C CA . ILE C 1 117 ? -29.96786 11.88757 -52.00267 1.000 88.47925 117 ILE C CA 1
ATOM 7722 C C . ILE C 1 117 ? -30.08069 12.57717 -53.35589 1.000 88.61087 117 ILE C C 1
ATOM 7723 O O . ILE C 1 117 ? -29.67927 13.73532 -53.51567 1.000 84.54657 117 ILE C O 1
ATOM 7728 N N . SER C 1 118 ? -30.61792 11.87304 -54.35325 1.000 91.20981 118 SER C N 1
ATOM 7729 C CA . SER C 1 118 ? -30.85909 12.51036 -55.64099 1.000 90.80114 118 SER C CA 1
ATOM 7730 C C . SER C 1 118 ? -31.52760 13.86950 -55.45035 1.000 88.19615 118 SER C C 1
ATOM 7731 O O . SER C 1 118 ? -31.06045 14.88375 -55.98557 1.000 97.49816 118 SER C O 1
ATOM 7734 N N . MET C 1 119 ? -32.60550 13.91680 -54.65732 1.000 84.26051 119 MET C N 1
ATOM 7735 C CA . MET C 1 119 ? -33.25962 15.19710 -54.41239 1.000 79.17693 119 MET C CA 1
ATOM 7736 C C . MET C 1 119 ? -32.28069 16.22531 -53.83601 1.000 77.65202 119 MET C C 1
ATOM 7737 O O . MET C 1 119 ? -32.30468 17.39626 -54.23584 1.000 75.19242 119 MET C O 1
ATOM 7742 N N . CYS C 1 120 ? -31.38389 15.80947 -52.93064 1.000 79.28588 120 CYS C N 1
ATOM 7743 C CA . CYS C 1 120 ? -30.40916 16.75589 -52.37676 1.000 72.99035 120 CYS C CA 1
ATOM 7744 C C . CYS C 1 120 ? -29.50445 17.28636 -53.46235 1.000 72.17079 120 CYS C C 1
ATOM 7745 O O . CYS C 1 120 ? -29.29411 18.49849 -53.57517 1.000 71.71124 120 CYS C O 1
ATOM 7748 N N . VAL C 1 121 ? -28.91381 16.37862 -54.24290 1.000 78.40730 121 VAL C N 1
ATOM 7749 C CA . VAL C 1 121 ? -28.03606 16.80137 -55.32835 1.000 74.10167 121 VAL C CA 1
ATOM 7750 C C . VAL C 1 121 ? -28.78915 17.73366 -56.26139 1.000 72.64207 121 VAL C C 1
ATOM 7751 O O . VAL C 1 121 ? -28.25589 18.75748 -56.70786 1.000 70.68471 121 VAL C O 1
ATOM 7755 N N . GLY C 1 122 ? -30.05268 17.40977 -56.54304 1.000 72.20589 122 GLY C N 1
ATOM 7756 C CA . GLY C 1 122 ? -30.87863 18.31247 -57.31366 1.000 73.62936 122 GLY C CA 1
ATOM 7757 C C . GLY C 1 122 ? -30.91728 19.65760 -56.61709 1.000 71.56183 122 GLY C C 1
ATOM 7758 O O . GLY C 1 122 ? -30.32241 20.64163 -57.08549 1.000 68.94835 122 GLY C O 1
ATOM 7759 N N . CYS C 1 123 ? -31.61519 19.67999 -55.47805 1.000 66.67883 123 CYS C N 1
ATOM 7760 C CA . CYS C 1 123 ? -31.70461 20.84761 -54.61694 1.000 64.91961 123 CYS C CA 1
ATOM 7761 C C . CYS C 1 123 ? -30.42212 21.67785 -54.60302 1.000 66.67270 123 CYS C C 1
ATOM 7762 O O . CYS C 1 123 ? -30.43584 22.85474 -54.98850 1.000 66.18838 123 CYS C O 1
ATOM 7765 N N . LEU C 1 124 ? -29.29757 21.08236 -54.18724 1.000 67.92920 124 LEU C N 1
ATOM 7766 C CA . LEU C 1 124 ? -28.04739 21.83821 -54.18347 1.000 64.40574 124 LEU C CA 1
ATOM 7767 C C . LEU C 1 124 ? -27.70336 22.38753 -55.55803 1.000 64.12746 124 LEU C C 1
ATOM 7768 O O . LEU C 1 124 ? -27.21989 23.52214 -55.65754 1.000 64.38663 124 LEU C O 1
ATOM 7773 N N . ARG C 1 125 ? -27.96251 21.62137 -56.63324 1.000 67.58352 125 ARG C N 1
ATOM 7774 C CA . ARG C 1 125 ? -27.56808 22.09240 -57.96267 1.000 69.29420 125 ARG C CA 1
ATOM 7775 C C . ARG C 1 125 ? -28.37585 23.31115 -58.37579 1.000 65.79648 125 ARG C C 1
ATOM 7776 O O . ARG C 1 125 ? -27.79935 24.34607 -58.73873 1.000 63.42674 125 ARG C O 1
ATOM 7784 N N . TYR C 1 126 ? -29.71178 23.18466 -58.35548 1.000 62.59653 126 TYR C N 1
ATOM 7785 C CA . TYR C 1 126 ? -30.62367 24.31232 -58.55691 1.000 62.84103 126 TYR C CA 1
ATOM 7786 C C . TYR C 1 126 ? -30.11865 25.60098 -57.90742 1.000 61.73520 126 TYR C C 1
ATOM 7787 O O . TYR C 1 126 ? -29.99309 26.64788 -58.56154 1.000 63.17926 126 TYR C O 1
ATOM 7796 N N . TYR C 1 127 ? -29.81215 25.54644 -56.61876 1.000 60.32393 127 TYR C N 1
ATOM 7797 C CA . TYR C 1 127 ? -29.38183 26.78076 -55.97654 1.000 62.88750 127 TYR C CA 1
ATOM 7798 C C . TYR C 1 127 ? -27.97636 27.17033 -56.42557 1.000 61.35609 127 TYR C C 1
ATOM 7799 O O . TYR C 1 127 ? -27.66179 28.36991 -56.52370 1.000 60.34017 127 TYR C O 1
ATOM 7808 N N . GLY C 1 128 ? -27.12932 26.19036 -56.74286 1.000 57.14492 128 GLY C N 1
ATOM 7809 C CA . GLY C 1 128 ? -25.90834 26.53510 -57.43523 1.000 60.84306 128 GLY C CA 1
ATOM 7810 C C . GLY C 1 128 ? -26.22714 27.35924 -58.66179 1.000 67.89197 128 GLY C C 1
ATOM 7811 O O . GLY C 1 128 ? -25.56677 28.36985 -58.94059 1.000 65.37056 128 GLY C O 1
ATOM 7812 N N . GLY C 1 129 ? -27.28679 26.95893 -59.38179 1.000 64.42708 129 GLY C N 1
ATOM 7813 C CA . GLY C 1 129 ? -27.74389 27.73195 -60.51355 1.000 57.36061 129 GLY C CA 1
ATOM 7814 C C . GLY C 1 129 ? -28.03966 29.16250 -60.13014 1.000 58.96246 129 GLY C C 1
ATOM 7815 O O . GLY C 1 129 ? -27.70597 30.08648 -60.87116 1.000 59.88187 129 GLY C O 1
ATOM 7816 N N . TRP C 1 130 ? -28.60552 29.36983 -58.93235 1.000 58.65008 130 TRP C N 1
ATOM 7817 C CA . TRP C 1 130 ? -29.15457 30.67642 -58.57603 1.000 52.46449 130 TRP C CA 1
ATOM 7818 C C . TRP C 1 130 ? -28.13559 31.65994 -58.03136 1.000 50.12747 130 TRP C C 1
ATOM 7819 O O . TRP C 1 130 ? -28.44970 32.84649 -57.95829 1.000 48.37995 130 TRP C O 1
ATOM 7830 N N . ALA C 1 131 ? -26.93353 31.22003 -57.66717 1.000 51.71752 131 ALA C N 1
ATOM 7831 C CA . ALA C 1 131 ? -26.00599 32.13619 -57.01655 1.000 52.23791 131 ALA C CA 1
ATOM 7832 C C . ALA C 1 131 ? -25.74855 33.38406 -57.85327 1.000 57.01982 131 ALA C C 1
ATOM 7833 O O . ALA C 1 131 ? -25.84225 34.50012 -57.33355 1.000 60.41798 131 ALA C O 1
ATOM 7835 N N . ASP C 1 132 ? -25.44191 33.23075 -59.15659 1.000 63.60707 132 ASP C N 1
ATOM 7836 C CA . ASP C 1 132 ? -25.13698 34.39417 -60.00216 1.000 62.66668 132 ASP C CA 1
ATOM 7837 C C . ASP C 1 132 ? -26.34935 34.96538 -60.73657 1.000 60.33142 132 ASP C C 1
ATOM 7838 O O . ASP C 1 132 ? -26.16415 35.71944 -61.68839 1.000 63.81756 132 ASP C O 1
ATOM 7843 N N . LYS C 1 133 ? -27.57119 34.63421 -60.33444 1.000 58.14558 133 LYS C N 1
ATOM 7844 C CA . LYS C 1 133 ? -28.76045 35.21816 -60.93285 1.000 53.33598 133 LYS C CA 1
ATOM 7845 C C . LYS C 1 133 ? -29.55567 36.11215 -59.97918 1.000 60.60310 133 LYS C C 1
ATOM 7846 O O . LYS C 1 133 ? -30.68117 36.49099 -60.31878 1.000 62.17513 133 LYS C O 1
ATOM 7852 N N . ILE C 1 134 ? -29.00164 36.46334 -58.80869 1.000 57.36588 134 ILE C N 1
ATOM 7853 C CA . ILE C 1 134 ? -29.62766 37.37093 -57.83914 1.000 54.92700 134 ILE C CA 1
ATOM 7854 C C . ILE C 1 134 ? -29.68491 38.80382 -58.35523 1.000 56.83715 134 ILE C C 1
ATOM 7855 O O . ILE C 1 134 ? -28.67977 39.52299 -58.29600 1.000 64.36891 134 ILE C O 1
ATOM 7860 N N . THR C 1 135 ? -30.84047 39.26741 -58.82872 1.000 56.79449 135 THR C N 1
ATOM 7861 C CA . THR C 1 135 ? -30.87361 40.57774 -59.48294 1.000 63.06140 135 THR C CA 1
ATOM 7862 C C . THR C 1 135 ? -31.51953 41.62965 -58.58296 1.000 59.51060 135 THR C C 1
ATOM 7863 O O . THR C 1 135 ? -32.58853 41.39782 -58.00454 1.000 58.19467 135 THR C O 1
ATOM 7867 N N . GLY C 1 136 ? -30.88358 42.79801 -58.50180 1.000 57.16703 136 GLY C N 1
ATOM 7868 C CA . GLY C 1 136 ? -31.47686 43.94925 -57.85255 1.000 60.35353 136 GLY C CA 1
ATOM 7869 C C . GLY C 1 136 ? -32.38793 44.73803 -58.78637 1.000 58.97705 136 GLY C C 1
ATOM 7870 O O . GLY C 1 136 ? -32.54182 44.42197 -59.96696 1.000 64.85702 136 GLY C O 1
ATOM 7871 N N . LYS C 1 137 ? -33.00435 45.78039 -58.25167 1.000 60.39410 137 LYS C N 1
ATOM 7872 C CA . LYS C 1 137 ? -33.85311 46.63729 -59.06296 1.000 56.04277 137 LYS C CA 1
ATOM 7873 C C . LYS C 1 137 ? -33.21588 48.00522 -59.28786 1.000 56.21283 137 LYS C C 1
ATOM 7874 O O . LYS C 1 137 ? -32.29347 48.42926 -58.58387 1.000 57.36267 137 LYS C O 1
ATOM 7880 N N . VAL C 1 138 ? -33.68550 48.66003 -60.33999 1.000 61.05652 138 VAL C N 1
ATOM 7881 C CA . VAL C 1 138 ? -33.30127 50.01644 -60.70422 1.000 59.58859 138 VAL C CA 1
ATOM 7882 C C . VAL C 1 138 ? -34.58669 50.78472 -60.95674 1.000 57.01849 138 VAL C C 1
ATOM 7883 O O . VAL C 1 138 ? -35.31704 50.46863 -61.90064 1.000 59.29187 138 VAL C O 1
ATOM 7887 N N . ILE C 1 139 ? -34.88378 51.76219 -60.11297 1.000 56.88703 139 ILE C N 1
ATOM 7888 C CA . ILE C 1 139 ? -36.15749 52.47036 -60.16765 1.000 58.98646 139 ILE C CA 1
ATOM 7889 C C . ILE C 1 139 ? -35.95703 53.79610 -60.86516 1.000 61.36766 139 ILE C C 1
ATOM 7890 O O . ILE C 1 139 ? -35.05503 54.56057 -60.50086 1.000 60.44792 139 ILE C O 1
ATOM 7895 N N . ASP C 1 140 ? -36.81348 54.08774 -61.85072 1.000 71.13001 140 ASP C N 1
ATOM 7896 C CA . ASP C 1 140 ? -36.75303 55.38487 -62.52893 1.000 82.40203 140 ASP C CA 1
ATOM 7897 C C . ASP C 1 140 ? -37.61309 56.35706 -61.74217 1.000 83.02702 140 ASP C C 1
ATOM 7898 O O . ASP C 1 140 ? -38.79754 56.55663 -62.02802 1.000 81.46437 140 ASP C O 1
ATOM 7903 N N . THR C 1 141 ? -36.99176 56.98802 -60.75382 1.000 81.80631 141 THR C N 1
ATOM 7904 C CA . THR C 1 141 ? -37.70983 57.93133 -59.92436 1.000 86.17764 141 THR C CA 1
ATOM 7905 C C . THR C 1 141 ? -38.13108 59.10103 -60.77796 1.000 92.08156 141 THR C C 1
ATOM 7906 O O . THR C 1 141 ? -37.40408 59.51827 -61.68447 1.000 93.99745 141 THR C O 1
ATOM 7910 N N . THR C 1 142 ? -39.30178 59.60200 -60.49567 1.000 96.62406 142 THR C N 1
ATOM 7911 C CA . THR C 1 142 ? -39.80819 60.76636 -61.17402 1.000 102.87884 142 THR C CA 1
ATOM 7912 C C . THR C 1 142 ? -38.73476 61.85389 -61.31669 1.000 105.33703 142 THR C C 1
ATOM 7913 O O . THR C 1 142 ? -38.39237 62.17912 -62.45796 1.000 108.68205 142 THR C O 1
ATOM 7917 N N . PRO C 1 143 ? -38.07594 62.36204 -60.24250 1.000 106.63347 143 PRO C N 1
ATOM 7918 C CA . PRO C 1 143 ? -37.17211 63.50568 -60.44857 1.000 112.76052 143 PRO C CA 1
ATOM 7919 C C . PRO C 1 143 ? -35.90320 63.17843 -61.23395 1.000 108.39958 143 PRO C C 1
ATOM 7920 O O . PRO C 1 143 ? -35.79301 62.13064 -61.89091 1.000 100.59213 143 PRO C O 1
ATOM 7924 N N . ASP C 1 144 ? -34.94749 64.11900 -61.19841 1.000 105.87775 144 ASP C N 1
ATOM 7925 C CA . ASP C 1 144 ? -33.58451 63.84777 -61.64932 1.000 93.58143 144 ASP C CA 1
ATOM 7926 C C . ASP C 1 144 ? -32.77292 63.38518 -60.44965 1.000 91.56202 144 ASP C C 1
ATOM 7927 O O . ASP C 1 144 ? -32.02081 64.13076 -59.81351 1.000 84.95581 144 ASP C O 1
ATOM 7932 N N . THR C 1 145 ? -32.98173 62.11750 -60.13362 1.000 89.08261 145 THR C N 1
ATOM 7933 C CA . THR C 1 145 ? -32.23649 61.37902 -59.14803 1.000 79.60921 145 THR C CA 1
ATOM 7934 C C . THR C 1 145 ? -31.83387 60.08062 -59.81956 1.000 72.46952 145 THR C C 1
ATOM 7935 O O . THR C 1 145 ? -32.06755 59.88879 -61.01621 1.000 78.82812 145 THR C O 1
ATOM 7939 N N . PHE C 1 146 ? -31.23453 59.17008 -59.07050 1.000 66.72019 146 PHE C N 1
ATOM 7940 C CA . PHE C 1 146 ? -30.93522 57.87156 -59.65127 1.000 65.66576 146 PHE C CA 1
ATOM 7941 C C . PHE C 1 146 ? -31.03437 56.86300 -58.51886 1.000 67.88215 146 PHE C C 1
ATOM 7942 O O . PHE C 1 146 ? -30.17527 56.86835 -57.63513 1.000 67.58840 146 PHE C O 1
ATOM 7950 N N . ASN C 1 147 ? -32.06288 56.01158 -58.51175 1.000 64.85712 147 ASN C N 1
ATOM 7951 C CA . ASN C 1 147 ? -32.25460 55.10057 -57.39321 1.000 55.34487 147 ASN C CA 1
ATOM 7952 C C . ASN C 1 147 ? -32.12860 53.65887 -57.84096 1.000 59.11272 147 ASN C C 1
ATOM 7953 O O . ASN C 1 147 ? -32.68830 53.27068 -58.87303 1.000 65.22587 147 ASN C O 1
ATOM 7958 N N . TYR C 1 148 ? -31.40965 52.86513 -57.05341 1.000 56.32442 148 TYR C N 1
ATOM 7959 C CA . TYR C 1 148 ? -31.33388 51.43305 -57.26818 1.000 55.59219 148 TYR C CA 1
ATOM 7960 C C . TYR C 1 148 ? -31.73442 50.71197 -56.00417 1.000 55.93630 148 TYR C C 1
ATOM 7961 O O . TYR C 1 148 ? -31.78574 51.30701 -54.92207 1.000 59.35322 148 TYR C O 1
ATOM 7970 N N . VAL C 1 149 ? -32.07287 49.43478 -56.18200 1.000 54.99598 149 VAL C N 1
ATOM 7971 C CA . VAL C 1 149 ? -32.39532 48.52361 -55.09258 1.000 51.31767 149 VAL C CA 1
ATOM 7972 C C . VAL C 1 149 ? -31.42366 47.35608 -55.17342 1.000 56.32903 149 VAL C C 1
ATOM 7973 O O . VAL C 1 149 ? -31.33773 46.68353 -56.20901 1.000 59.90253 149 VAL C O 1
ATOM 7977 N N . LYS C 1 150 ? -30.66114 47.15653 -54.09972 1.000 57.80327 150 LYS C N 1
ATOM 7978 C CA . LYS C 1 150 ? -29.62171 46.14780 -53.97369 1.000 55.96778 150 LYS C CA 1
ATOM 7979 C C . LYS C 1 150 ? -30.18781 44.92916 -53.26096 1.000 60.89557 150 LYS C C 1
ATOM 7980 O O . LYS C 1 150 ? -31.14326 45.04833 -52.48810 1.000 64.86350 150 LYS C O 1
ATOM 7986 N N . LYS C 1 151 ? -29.56109 43.76888 -53.45350 1.000 61.92583 151 LYS C N 1
ATOM 7987 C CA . LYS C 1 151 ? -29.82857 42.62099 -52.59061 1.000 56.54559 151 LYS C CA 1
ATOM 7988 C C . LYS C 1 151 ? -28.52948 42.17165 -51.93728 1.000 60.63217 151 LYS C C 1
ATOM 7989 O O . LYS C 1 151 ? -27.54056 41.92344 -52.63597 1.000 63.98045 151 LYS C O 1
ATOM 7995 N N . GLU C 1 152 ? -28.53195 42.06006 -50.61099 1.000 60.58283 152 GLU C N 1
ATOM 7996 C CA . GLU C 1 152 ? -27.36713 41.67375 -49.82760 1.000 58.94607 152 GLU C CA 1
ATOM 7997 C C . GLU C 1 152 ? -27.68327 40.47413 -48.94643 1.000 58.79402 152 GLU C C 1
ATOM 7998 O O . GLU C 1 152 ? -28.85212 40.22212 -48.61201 1.000 61.44870 152 GLU C O 1
ATOM 8004 N N . PRO C 1 153 ? -26.66593 39.70929 -48.54315 1.000 52.91565 153 PRO C N 1
ATOM 8005 C CA . PRO C 1 153 ? -26.91141 38.59906 -47.60865 1.000 59.68867 153 PRO C CA 1
ATOM 8006 C C . PRO C 1 153 ? -27.31908 39.12116 -46.22146 1.000 68.70477 153 PRO C C 1
ATOM 8007 O O . PRO C 1 153 ? -26.88044 40.18644 -45.76092 1.000 62.88666 153 PRO C O 1
ATOM 8011 N N . ILE C 1 154 ? -28.17794 38.34979 -45.55280 1.000 62.17264 154 ILE C N 1
ATOM 8012 C CA . ILE C 1 154 ? -28.56612 38.70230 -44.19906 1.000 54.25450 154 ILE C CA 1
ATOM 8013 C C . ILE C 1 154 ? -27.38319 38.58676 -43.24851 1.000 60.81996 154 ILE C C 1
ATOM 8014 O O . ILE C 1 154 ? -27.19522 39.44202 -42.37036 1.000 64.78531 154 ILE C O 1
ATOM 8019 N N . GLY C 1 155 ? -26.55322 37.55226 -43.40988 1.000 59.76460 155 GLY C N 1
ATOM 8020 C CA . GLY C 1 155 ? -25.55444 37.26909 -42.37887 1.000 62.76369 155 GLY C CA 1
ATOM 8021 C C . GLY C 1 155 ? -25.71918 35.90954 -41.71252 1.000 59.84457 155 GLY C C 1
ATOM 8022 O O . GLY C 1 155 ? -26.16152 34.95228 -42.36030 1.000 65.23250 155 GLY C O 1
ATOM 8023 N N . VAL C 1 156 ? -25.38111 35.79157 -40.42969 1.000 57.61726 156 VAL C N 1
ATOM 8024 C CA . VAL C 1 156 ? -25.38171 34.47413 -39.78446 1.000 64.43953 156 VAL C CA 1
ATOM 8025 C C . VAL C 1 156 ? -26.80780 33.92536 -39.69176 1.000 58.29077 156 VAL C C 1
ATOM 8026 O O . VAL C 1 156 ? -27.74335 34.63361 -39.29474 1.000 57.66949 156 VAL C O 1
ATOM 8030 N N . CYS C 1 157 ? -26.98528 32.65753 -40.05652 1.000 53.38452 157 CYS C N 1
ATOM 8031 C CA . CYS C 1 157 ? -28.30038 32.04800 -40.01727 1.000 58.53207 157 CYS C CA 1
ATOM 8032 C C . CYS C 1 157 ? -28.28899 30.82272 -39.12085 1.000 61.12465 157 CYS C C 1
ATOM 8033 O O . CYS C 1 157 ? -27.32578 30.04144 -39.09713 1.000 60.25162 157 CYS C O 1
ATOM 8036 N N . GLY C 1 158 ? -29.38229 30.67334 -38.38371 1.000 58.13552 158 GLY C N 1
ATOM 8037 C CA . GLY C 1 158 ? -29.65553 29.47340 -37.60708 1.000 57.85263 158 GLY C CA 1
ATOM 8038 C C . GLY C 1 158 ? -30.61124 28.56029 -38.36089 1.000 58.41931 158 GLY C C 1
ATOM 8039 O O . GLY C 1 158 ? -31.60037 29.01940 -38.97264 1.000 56.34947 158 GLY C O 1
ATOM 8040 N N . GLN C 1 159 ? -30.30944 27.26025 -38.36914 1.000 55.76302 159 GLN C N 1
ATOM 8041 C CA . GLN C 1 159 ? -31.10294 26.36361 -39.19702 1.000 58.49230 159 GLN C CA 1
ATOM 8042 C C . GLN C 1 159 ? -31.32121 25.12477 -38.33253 1.000 62.35355 159 GLN C C 1
ATOM 8043 O O . GLN C 1 159 ? -30.35457 24.51494 -37.85086 1.000 66.40253 159 GLN C O 1
ATOM 8049 N N . ILE C 1 160 ? -32.58616 24.81212 -38.05723 1.000 60.21518 160 ILE C N 1
ATOM 8050 C CA . ILE C 1 160 ? -32.95601 23.71187 -37.17085 1.000 59.51393 160 ILE C CA 1
ATOM 8051 C C . ILE C 1 160 ? -33.75009 22.69000 -37.96724 1.000 64.04081 160 ILE C C 1
ATOM 8052 O O . ILE C 1 160 ? -34.78360 23.02159 -38.55405 1.000 70.88924 160 ILE C O 1
ATOM 8057 N N . ILE C 1 161 ? -33.29074 21.44633 -37.96571 1.000 67.13648 161 ILE C N 1
ATOM 8058 C CA . ILE C 1 161 ? -33.86622 20.38187 -38.79846 1.000 71.40975 161 ILE C CA 1
ATOM 8059 C C . ILE C 1 161 ? -34.57850 19.30466 -37.98560 1.000 78.08598 161 ILE C C 1
ATOM 8060 O O . ILE C 1 161 ? -34.22683 19.07543 -36.81458 1.000 83.69125 161 ILE C O 1
ATOM 8065 N N . PRO C 1 162 ? -35.60880 18.64273 -38.53471 1.000 72.33588 162 PRO C N 1
ATOM 8066 C CA . PRO C 1 162 ? -36.15168 17.47700 -37.84206 1.000 78.94456 162 PRO C CA 1
ATOM 8067 C C . PRO C 1 162 ? -35.37730 16.22869 -38.20128 1.000 78.62296 162 PRO C C 1
ATOM 8068 O O . PRO C 1 162 ? -34.19695 16.30859 -38.56186 1.000 76.65636 162 PRO C O 1
ATOM 8072 N N . TRP C 1 163 ? -36.02981 15.07428 -38.08950 1.000 83.09483 163 TRP C N 1
ATOM 8073 C CA . TRP C 1 163 ? -35.36903 13.79379 -38.27528 1.000 84.67869 163 TRP C CA 1
ATOM 8074 C C . TRP C 1 163 ? -35.81579 13.05124 -39.52502 1.000 87.48833 163 TRP C C 1
ATOM 8075 O O . TRP C 1 163 ? -35.14788 12.08592 -39.91010 1.000 87.75027 163 TRP C O 1
ATOM 8086 N N . ASN C 1 164 ? -36.90652 13.48890 -40.17204 1.000 81.61882 164 ASN C N 1
ATOM 8087 C CA . ASN C 1 164 ? -37.55104 12.66651 -41.19131 1.000 83.73830 164 ASN C CA 1
ATOM 8088 C C . ASN C 1 164 ? -36.79609 12.70864 -42.51105 1.000 84.78393 164 ASN C C 1
ATOM 8089 O O . ASN C 1 164 ? -36.77303 11.72076 -43.25227 1.000 89.34384 164 ASN C O 1
ATOM 8094 N N . PHE C 1 165 ? -36.19424 13.84028 -42.83657 1.000 82.73634 165 PHE C N 1
ATOM 8095 C CA . PHE C 1 165 ? -35.35346 13.97259 -44.02190 1.000 80.98086 165 PHE C CA 1
ATOM 8096 C C . PHE C 1 165 ? -34.07688 14.68013 -43.61573 1.000 81.52101 165 PHE C C 1
ATOM 8097 O O . PHE C 1 165 ? -33.80648 15.80661 -44.04063 1.000 80.63278 165 PHE C O 1
ATOM 8105 N N . PRO C 1 166 ? -33.24276 14.00881 -42.81503 1.000 85.42410 166 PRO C N 1
ATOM 8106 C CA . PRO C 1 166 ? -32.16950 14.72213 -42.10731 1.000 85.29107 166 PRO C CA 1
ATOM 8107 C C . PRO C 1 166 ? -31.18242 15.33962 -43.05794 1.000 82.71488 166 PRO C C 1
ATOM 8108 O O . PRO C 1 166 ? -30.73967 16.46984 -42.81575 1.000 79.68679 166 PRO C O 1
ATOM 8112 N N . LEU C 1 167 ? -30.82532 14.62591 -44.13535 1.000 81.92230 167 LEU C N 1
ATOM 8113 C CA . LEU C 1 167 ? -29.94124 15.18896 -45.14852 1.000 78.67641 167 LEU C CA 1
ATOM 8114 C C . LEU C 1 167 ? -30.72069 15.92084 -46.21874 1.000 75.64000 167 LEU C C 1
ATOM 8115 O O . LEU C 1 167 ? -30.21005 16.89183 -46.78754 1.000 71.97907 167 LEU C O 1
ATOM 8120 N N . LEU C 1 168 ? -31.94309 15.48166 -46.51707 1.000 70.38619 168 LEU C N 1
ATOM 8121 C CA . LEU C 1 168 ? -32.72954 16.21925 -47.49181 1.000 71.42135 168 LEU C CA 1
ATOM 8122 C C . LEU C 1 168 ? -32.93601 17.63284 -47.00040 1.000 73.93533 168 LEU C C 1
ATOM 8123 O O . LEU C 1 168 ? -32.44967 18.59456 -47.60238 1.000 77.72565 168 LEU C O 1
ATOM 8128 N N . MET C 1 169 ? -33.67563 17.76577 -45.89908 1.000 74.02149 169 MET C N 1
ATOM 8129 C CA . MET C 1 169 ? -33.81768 19.04891 -45.22960 1.000 73.03663 169 MET C CA 1
ATOM 8130 C C . MET C 1 169 ? -32.48012 19.75865 -45.09288 1.000 68.60000 169 MET C C 1
ATOM 8131 O O . MET C 1 169 ? -32.39334 20.95692 -45.34959 1.000 69.44308 169 MET C O 1
ATOM 8136 N N . TRP C 1 170 ? -31.42666 19.03804 -44.69671 1.000 66.06850 170 TRP C N 1
ATOM 8137 C CA . TRP C 1 170 ? -30.09378 19.63159 -44.66760 1.000 68.63871 170 TRP C CA 1
ATOM 8138 C C . TRP C 1 170 ? -29.85753 20.44154 -45.93981 1.000 72.30633 170 TRP C C 1
ATOM 8139 O O . TRP C 1 170 ? -29.41538 21.59136 -45.87672 1.000 68.14313 170 TRP C O 1
ATOM 8150 N N . ALA C 1 171 ? -30.26105 19.88850 -47.09878 1.000 76.11115 171 ALA C N 1
ATOM 8151 C CA . ALA C 1 171 ? -29.86215 20.40325 -48.41058 1.000 72.79486 171 ALA C CA 1
ATOM 8152 C C . ALA C 1 171 ? -30.73592 21.55629 -48.89764 1.000 71.88807 171 ALA C C 1
ATOM 8153 O O . ALA C 1 171 ? -30.22982 22.45565 -49.57504 1.000 71.75047 171 ALA C O 1
ATOM 8155 N N . TRP C 1 172 ? -32.04718 21.50244 -48.62323 1.000 73.83796 172 TRP C N 1
ATOM 8156 C CA . TRP C 1 172 ? -32.90523 22.68156 -48.72447 1.000 76.36338 172 TRP C CA 1
ATOM 8157 C C . TRP C 1 172 ? -32.41148 23.83345 -47.86381 1.000 75.95045 172 TRP C C 1
ATOM 8158 O O . TRP C 1 172 ? -32.57016 24.98685 -48.24232 1.000 75.89716 172 TRP C O 1
ATOM 8169 N N . LYS C 1 173 ? -31.93154 23.57090 -46.65861 1.000 72.92273 173 LYS C N 1
ATOM 8170 C CA . LYS C 1 173 ? -31.56656 24.67907 -45.78884 1.000 71.64119 173 LYS C CA 1
ATOM 8171 C C . LYS C 1 173 ? -30.26961 25.31048 -46.22953 1.000 69.41078 173 LYS C C 1
ATOM 8172 O O . LYS C 1 173 ? -30.17300 26.53063 -46.26585 1.000 73.42357 173 LYS C O 1
ATOM 8178 N N . ILE C 1 174 ? -29.27600 24.53356 -46.64358 1.000 63.58734 174 ILE C N 1
ATOM 8179 C CA . ILE C 1 174 ? -28.05593 25.25299 -46.99828 1.000 67.38325 174 ILE C CA 1
ATOM 8180 C C . ILE C 1 174 ? -28.07619 25.78591 -48.42865 1.000 61.94840 174 ILE C C 1
ATOM 8181 O O . ILE C 1 174 ? -27.26427 26.66040 -48.73548 1.000 60.36983 174 ILE C O 1
ATOM 8186 N N . GLY C 1 175 ? -28.93731 25.27638 -49.32477 1.000 64.74898 175 GLY C N 1
ATOM 8187 C CA . GLY C 1 175 ? -28.91453 25.69508 -50.71811 1.000 62.95300 175 GLY C CA 1
ATOM 8188 C C . GLY C 1 175 ? -29.09757 27.20149 -50.90995 1.000 64.43269 175 GLY C C 1
ATOM 8189 O O . GLY C 1 175 ? -28.16843 27.93575 -51.29756 1.000 60.95722 175 GLY C O 1
ATOM 8190 N N . PRO C 1 176 ? -30.32865 27.68302 -50.66846 1.000 64.61604 176 PRO C N 1
ATOM 8191 C CA . PRO C 1 176 ? -30.57330 29.13834 -50.69055 1.000 59.83448 176 PRO C CA 1
ATOM 8192 C C . PRO C 1 176 ? -29.64032 29.95187 -49.81503 1.000 62.04618 176 PRO C C 1
ATOM 8193 O O . PRO C 1 176 ? -29.13288 30.98526 -50.26851 1.000 68.03359 176 PRO C O 1
ATOM 8197 N N . ALA C 1 177 ? -29.39229 29.52474 -48.57989 1.000 59.80591 177 ALA C N 1
ATOM 8198 C CA . ALA C 1 177 ? -28.58308 30.33682 -47.67441 1.000 60.98660 177 ALA C CA 1
ATOM 8199 C C . ALA C 1 177 ? -27.20618 30.65370 -48.26144 1.000 57.94685 177 ALA C C 1
ATOM 8200 O O . ALA C 1 177 ? -26.70150 31.77316 -48.10521 1.000 56.19066 177 ALA C O 1
ATOM 8202 N N . ILE C 1 178 ? -26.57624 29.68181 -48.91940 1.000 58.15317 178 ILE C N 1
ATOM 8203 C CA . ILE C 1 178 ? -25.21774 29.87548 -49.42097 1.000 59.65104 178 ILE C CA 1
ATOM 8204 C C . ILE C 1 178 ? -25.23066 30.50629 -50.79490 1.000 62.03477 178 ILE C C 1
ATOM 8205 O O . ILE C 1 178 ? -24.34783 31.31159 -51.12189 1.000 61.10289 178 ILE C O 1
ATOM 8210 N N . ALA C 1 179 ? -26.22260 30.12277 -51.60989 1.000 64.64199 179 ALA C N 1
ATOM 8211 C CA . ALA C 1 179 ? -26.46600 30.82242 -52.86670 1.000 55.73165 179 ALA C CA 1
ATOM 8212 C C . ALA C 1 179 ? -26.36594 32.32317 -52.65694 1.000 60.94236 179 ALA C C 1
ATOM 8213 O O . ALA C 1 179 ? -25.61305 33.00396 -53.37102 1.000 60.99042 179 ALA C O 1
ATOM 8215 N N . CYS C 1 180 ? -27.07745 32.85135 -51.63327 1.000 56.68303 180 CYS C N 1
ATOM 8216 C CA . CYS C 1 180 ? -27.21520 34.29991 -51.49059 1.000 54.96578 180 CYS C CA 1
ATOM 8217 C C . CYS C 1 180 ? -26.00282 34.96012 -50.85270 1.000 58.82438 180 CYS C C 1
ATOM 8218 O O . CYS C 1 180 ? -25.86169 36.19071 -50.95610 1.000 61.39199 180 CYS C O 1
ATOM 8221 N N . GLY C 1 181 ? -25.09602 34.18121 -50.26894 1.000 56.79205 181 GLY C N 1
ATOM 8222 C CA . GLY C 1 181 ? -23.89610 34.74552 -49.69185 1.000 55.80075 181 GLY C CA 1
ATOM 8223 C C . GLY C 1 181 ? -23.82669 34.75037 -48.18318 1.000 63.65447 181 GLY C C 1
ATOM 8224 O O . GLY C 1 181 ? -22.86531 35.29837 -47.63309 1.000 68.91859 181 GLY C O 1
ATOM 8225 N N . ASN C 1 182 ? -24.79844 34.15420 -47.49534 1.000 61.77889 182 ASN C N 1
ATOM 8226 C CA . ASN C 1 182 ? -24.73146 34.07865 -46.04708 1.000 58.74176 182 ASN C CA 1
ATOM 8227 C C . ASN C 1 182 ? -23.80857 32.95663 -45.60635 1.000 58.51932 182 ASN C C 1
ATOM 8228 O O . ASN C 1 182 ? -23.52549 32.02543 -46.35769 1.000 66.73566 182 ASN C O 1
ATOM 8233 N N . THR C 1 183 ? -23.27516 33.09527 -44.40423 1.000 58.48759 183 THR C N 1
ATOM 8234 C CA . THR C 1 183 ? -22.77506 31.93688 -43.68671 1.000 59.14669 183 THR C CA 1
ATOM 8235 C C . THR C 1 183 ? -23.89721 31.35323 -42.83532 1.000 59.69112 183 THR C C 1
ATOM 8236 O O . THR C 1 183 ? -24.77178 32.07388 -42.33089 1.000 57.69664 183 THR C O 1
ATOM 8240 N N . VAL C 1 184 ? -23.87631 30.03791 -42.69817 1.000 62.00047 184 VAL C N 1
ATOM 8241 C CA . VAL C 1 184 ? -24.93280 29.30070 -42.02794 1.000 59.05186 184 VAL C CA 1
ATOM 8242 C C . VAL C 1 184 ? -24.33160 28.65425 -40.78199 1.000 62.54158 184 VAL C C 1
ATOM 8243 O O . VAL C 1 184 ? -23.11528 28.42222 -40.70911 1.000 61.36407 184 VAL C O 1
ATOM 8247 N N . VAL C 1 185 ? -25.18014 28.41920 -39.77459 1.000 60.90416 185 VAL C N 1
ATOM 8248 C CA . VAL C 1 185 ? -24.84519 27.59666 -38.61442 1.000 55.82148 185 VAL C CA 1
ATOM 8249 C C . VAL C 1 185 ? -25.99874 26.61988 -38.41832 1.000 57.65873 185 VAL C C 1
ATOM 8250 O O . VAL C 1 185 ? -27.11113 27.02097 -38.03934 1.000 55.55200 185 VAL C O 1
ATOM 8254 N N . LEU C 1 186 ? -25.74644 25.34855 -38.68495 1.000 62.06317 186 LEU C N 1
ATOM 8255 C CA . LEU C 1 186 ? -26.80341 24.35402 -38.77460 1.000 65.14898 186 LEU C CA 1
ATOM 8256 C C . LEU C 1 186 ? -26.79015 23.46610 -37.55078 1.000 59.13730 186 LEU C C 1
ATOM 8257 O O . LEU C 1 186 ? -25.73783 22.95191 -37.17364 1.000 61.55500 186 LEU C O 1
ATOM 8262 N N . LYS C 1 187 ? -27.96714 23.22873 -36.98249 1.000 57.11016 187 LYS C N 1
ATOM 8263 C CA . LYS C 1 187 ? -28.13279 22.28788 -35.87949 1.000 61.93364 187 LYS C CA 1
ATOM 8264 C C . LYS C 1 187 ? -28.94979 21.08245 -36.33735 1.000 60.38663 187 LYS C C 1
ATOM 8265 O O . LYS C 1 187 ? -29.99330 21.23650 -36.97815 1.000 58.04063 187 LYS C O 1
ATOM 8271 N N . THR C 1 188 ? -28.47585 19.89039 -35.99153 1.000 65.68518 188 THR C N 1
ATOM 8272 C CA . THR C 1 188 ? -29.06173 18.63033 -36.42487 1.000 61.65181 188 THR C CA 1
ATOM 8273 C C . THR C 1 188 ? -29.91084 18.05786 -35.30874 1.000 72.25463 188 THR C C 1
ATOM 8274 O O . THR C 1 188 ? -29.49549 18.07159 -34.14422 1.000 77.20411 188 THR C O 1
ATOM 8278 N N . ALA C 1 189 ? -31.05499 17.48434 -35.66822 1.000 70.97852 189 ALA C N 1
ATOM 8279 C CA . ALA C 1 189 ? -31.92763 16.89093 -34.66377 1.000 68.52906 189 ALA C CA 1
ATOM 8280 C C . ALA C 1 189 ? -31.18768 15.83522 -33.84573 1.000 74.91606 189 ALA C C 1
ATOM 8281 O O . ALA C 1 189 ? -30.42156 15.03048 -34.38288 1.000 83.52854 189 ALA C O 1
ATOM 8283 N N . GLU C 1 190 ? -31.37920 15.89343 -32.52868 1.000 79.42941 190 GLU C N 1
ATOM 8284 C CA . GLU C 1 190 ? -30.95234 14.87228 -31.57511 1.000 79.86378 190 GLU C CA 1
ATOM 8285 C C . GLU C 1 190 ? -31.15830 13.43205 -32.05785 1.000 79.98117 190 GLU C C 1
ATOM 8286 O O . GLU C 1 190 ? -30.23353 12.61670 -31.95802 1.000 81.23804 190 GLU C O 1
ATOM 8292 N N . GLN C 1 191 ? -32.33677 13.09936 -32.60214 1.000 81.04032 191 GLN C N 1
ATOM 8293 C CA . GLN C 1 191 ? -32.58852 11.70522 -32.95533 1.000 71.96785 191 GLN C CA 1
ATOM 8294 C C . GLN C 1 191 ? -31.65492 11.22372 -34.05660 1.000 90.28445 191 GLN C C 1
ATOM 8295 O O . GLN C 1 191 ? -31.30289 10.03919 -34.10082 1.000 100.23544 191 GLN C O 1
ATOM 8301 N N . THR C 1 192 ? -31.30064 12.10066 -35.00080 1.000 89.18411 192 THR C N 1
ATOM 8302 C CA . THR C 1 192 ? -30.64477 11.69883 -36.25097 1.000 83.27750 192 THR C CA 1
ATOM 8303 C C . THR C 1 192 ? -29.55274 12.67284 -36.68453 1.000 83.39384 192 THR C C 1
ATOM 8304 O O . THR C 1 192 ? -29.60790 13.24275 -37.77836 1.000 95.02155 192 THR C O 1
ATOM 8308 N N . PRO C 1 193 ? -28.48662 12.81349 -35.89242 1.000 83.80444 193 PRO C N 1
ATOM 8309 C CA . PRO C 1 193 ? -27.38720 13.70267 -36.29178 1.000 84.97773 193 PRO C CA 1
ATOM 8310 C C . PRO C 1 193 ? -26.38633 13.10029 -37.26987 1.000 80.88076 193 PRO C C 1
ATOM 8311 O O . PRO C 1 193 ? -25.47317 13.81537 -37.70702 1.000 75.97136 193 PRO C O 1
ATOM 8315 N N . LEU C 1 194 ? -26.51736 11.81885 -37.62340 1.000 79.89965 194 LEU C N 1
ATOM 8316 C CA . LEU C 1 194 ? -25.39726 11.13919 -38.26133 1.000 78.22664 194 LEU C CA 1
ATOM 8317 C C . LEU C 1 194 ? -25.16587 11.68024 -39.66251 1.000 79.03787 194 LEU C C 1
ATOM 8318 O O . LEU C 1 194 ? -24.03437 12.05675 -40.01808 1.000 72.80933 194 LEU C O 1
ATOM 8323 N N . GLY C 1 195 ? -26.24190 11.73601 -40.45839 1.000 78.66367 195 GLY C N 1
ATOM 8324 C CA . GLY C 1 195 ? -26.26142 12.39090 -41.74901 1.000 70.95875 195 GLY C CA 1
ATOM 8325 C C . GLY C 1 195 ? -25.45141 13.66954 -41.78703 1.000 66.78817 195 GLY C C 1
ATOM 8326 O O . GLY C 1 195 ? -24.33007 13.66076 -42.29307 1.000 66.86941 195 GLY C O 1
ATOM 8327 N N . GLY C 1 196 ? -25.97748 14.76188 -41.23548 1.000 66.53346 196 GLY C N 1
ATOM 8328 C CA . GLY C 1 196 ? -25.28488 16.04163 -41.28267 1.000 68.98338 196 GLY C CA 1
ATOM 8329 C C . GLY C 1 196 ? -23.76522 15.98583 -41.19295 1.000 73.09882 196 GLY C C 1
ATOM 8330 O O . GLY C 1 196 ? -23.07099 16.71834 -41.90994 1.000 70.10264 196 GLY C O 1
ATOM 8331 N N . LEU C 1 197 ? -23.22893 15.09805 -40.34176 1.000 76.10554 197 LEU C N 1
ATOM 8332 C CA . LEU C 1 197 ? -21.79877 15.13356 -40.04521 1.000 74.10711 197 LEU C CA 1
ATOM 8333 C C . LEU C 1 197 ? -20.94992 14.59517 -41.18327 1.000 71.44834 197 LEU C C 1
ATOM 8334 O O . LEU C 1 197 ? -19.83191 15.08884 -41.38409 1.000 72.31780 197 LEU C O 1
ATOM 8339 N N . VAL C 1 198 ? -21.43013 13.57628 -41.92001 1.000 69.59957 198 VAL C N 1
ATOM 8340 C CA . VAL C 1 198 ? -20.73058 13.19260 -43.15243 1.000 70.56056 198 VAL C CA 1
ATOM 8341 C C . VAL C 1 198 ? -20.79165 14.33904 -44.15845 1.000 70.39789 198 VAL C C 1
ATOM 8342 O O . VAL C 1 198 ? -19.76143 14.76160 -44.70156 1.000 63.46777 198 VAL C O 1
ATOM 8346 N N . ALA C 1 199 ? -22.00189 14.86980 -44.40204 1.000 71.80029 199 ALA C N 1
ATOM 8347 C CA . ALA C 1 199 ? -22.24588 15.98732 -45.30568 1.000 67.06015 199 ALA C CA 1
ATOM 8348 C C . ALA C 1 199 ? -21.21566 17.05474 -45.01913 1.000 67.24479 199 ALA C C 1
ATOM 8349 O O . ALA C 1 199 ? -20.57520 17.60092 -45.92271 1.000 65.43917 199 ALA C O 1
ATOM 8351 N N . ALA C 1 200 ? -21.03018 17.31037 -43.73179 1.000 67.04087 200 ALA C N 1
ATOM 8352 C CA . ALA C 1 200 ? -20.02428 18.26421 -43.31365 1.000 69.84018 200 ALA C CA 1
ATOM 8353 C C . ALA C 1 200 ? -18.62305 17.84265 -43.76036 1.000 73.28807 200 ALA C C 1
ATOM 8354 O O . ALA C 1 200 ? -17.81396 18.70470 -44.13275 1.000 73.36118 200 ALA C O 1
ATOM 8356 N N . SER C 1 201 ? -18.30148 16.53818 -43.75187 1.000 71.33776 201 SER C N 1
ATOM 8357 C CA . SER C 1 201 ? -16.99242 16.14963 -44.28906 1.000 72.93778 201 SER C CA 1
ATOM 8358 C C . SER C 1 201 ? -16.91417 16.49436 -45.76640 1.000 76.56027 201 SER C C 1
ATOM 8359 O O . SER C 1 201 ? -15.87929 16.98672 -46.25194 1.000 76.22394 201 SER C O 1
ATOM 8362 N N . LEU C 1 202 ? -18.02205 16.26525 -46.48764 1.000 74.14759 202 LEU C N 1
ATOM 8363 C CA . LEU C 1 202 ? -18.10044 16.64387 -47.89439 1.000 71.00735 202 LEU C CA 1
ATOM 8364 C C . LEU C 1 202 ? -18.01393 18.15919 -48.06792 1.000 73.67895 202 LEU C C 1
ATOM 8365 O O . LEU C 1 202 ? -17.61389 18.63042 -49.14222 1.000 75.06532 202 LEU C O 1
ATOM 8370 N N . VAL C 1 203 ? -18.36107 18.93804 -47.02821 1.000 65.93596 203 VAL C N 1
ATOM 8371 C CA . VAL C 1 203 ? -18.33049 20.39378 -47.16294 1.000 62.16450 203 VAL C CA 1
ATOM 8372 C C . VAL C 1 203 ? -16.90099 20.89460 -47.32651 1.000 67.68869 203 VAL C C 1
ATOM 8373 O O . VAL C 1 203 ? -16.61881 21.73025 -48.19188 1.000 67.85421 203 VAL C O 1
ATOM 8377 N N . LYS C 1 204 ? -15.97614 20.40636 -46.49661 1.000 76.63724 204 LYS C N 1
ATOM 8378 C CA . LYS C 1 204 ? -14.58211 20.82755 -46.63042 1.000 78.65640 204 LYS C CA 1
ATOM 8379 C C . LYS C 1 204 ? -14.07375 20.52855 -48.03488 1.000 80.10661 204 LYS C C 1
ATOM 8380 O O . LYS C 1 204 ? -13.48710 21.39726 -48.69626 1.000 83.13855 204 LYS C O 1
ATOM 8386 N N . GLU C 1 205 ? -14.34764 19.30842 -48.52381 1.000 78.53423 205 GLU C N 1
ATOM 8387 C CA . GLU C 1 205 ? -13.76825 18.85165 -49.78582 1.000 82.59776 205 GLU C CA 1
ATOM 8388 C C . GLU C 1 205 ? -14.22856 19.70962 -50.95062 1.000 78.57863 205 GLU C C 1
ATOM 8389 O O . GLU C 1 205 ? -13.43573 20.03060 -51.84308 1.000 82.37996 205 GLU C O 1
ATOM 8395 N N . ALA C 1 206 ? -15.49491 20.10887 -50.95567 1.000 74.38753 206 ALA C N 1
ATOM 8396 C CA . ALA C 1 206 ? -15.98531 20.97161 -52.01984 1.000 69.25648 206 ALA C CA 1
ATOM 8397 C C . ALA C 1 206 ? -15.32637 22.35247 -51.98906 1.000 67.90598 206 ALA C C 1
ATOM 8398 O O . ALA C 1 206 ? -15.67177 23.21098 -52.80109 1.000 71.43300 206 ALA C O 1
ATOM 8400 N N . GLY C 1 207 ? -14.38541 22.58811 -51.07238 1.000 67.40565 207 GLY C N 1
ATOM 8401 C CA . GLY C 1 207 ? -13.53541 23.76548 -51.14106 1.000 68.46007 207 GLY C CA 1
ATOM 8402 C C . GLY C 1 207 ? -14.04547 24.99563 -50.42261 1.000 68.16344 207 GLY C C 1
ATOM 8403 O O . GLY C 1 207 ? -13.46696 26.08185 -50.57608 1.000 62.81949 207 GLY C O 1
ATOM 8404 N N . PHE C 1 208 ? -15.10087 24.85358 -49.64103 1.000 71.33702 208 PHE C N 1
ATOM 8405 C CA . PHE C 1 208 ? -15.67804 25.96188 -48.89842 1.000 63.46586 208 PHE C CA 1
ATOM 8406 C C . PHE C 1 208 ? -14.64373 26.55993 -47.94979 1.000 67.31341 208 PHE C C 1
ATOM 8407 O O . PHE C 1 208 ? -13.96477 25.81824 -47.22839 1.000 69.80025 208 PHE C O 1
ATOM 8415 N N . PRO C 1 209 ? -14.51498 27.88109 -47.89695 1.000 67.14580 209 PRO C N 1
ATOM 8416 C CA . PRO C 1 209 ? -13.67887 28.51963 -46.85369 1.000 62.45764 209 PRO C CA 1
ATOM 8417 C C . PRO C 1 209 ? -14.19796 28.21140 -45.45564 1.000 64.47248 209 PRO C C 1
ATOM 8418 O O . PRO C 1 209 ? -15.36886 27.84668 -45.26381 1.000 64.13496 209 PRO C O 1
ATOM 8422 N N . PRO C 1 210 ? -13.34949 28.36784 -44.44480 1.000 68.39201 210 PRO C N 1
ATOM 8423 C CA . PRO C 1 210 ? -13.68366 27.85434 -43.11529 1.000 63.09918 210 PRO C CA 1
ATOM 8424 C C . PRO C 1 210 ? -14.68315 28.74291 -42.39804 1.000 61.72675 210 PRO C C 1
ATOM 8425 O O . PRO C 1 210 ? -14.57340 29.97155 -42.39963 1.000 57.23397 210 PRO C O 1
ATOM 8429 N N . GLY C 1 211 ? -15.67529 28.09787 -41.78373 1.000 65.08238 211 GLY C N 1
ATOM 8430 C CA . GLY C 1 211 ? -16.73200 28.79724 -41.07313 1.000 70.90093 211 GLY C CA 1
ATOM 8431 C C . GLY C 1 211 ? -17.93509 29.21496 -41.91449 1.000 66.74421 211 GLY C C 1
ATOM 8432 O O . GLY C 1 211 ? -18.89489 29.77715 -41.36488 1.000 67.00430 211 GLY C O 1
ATOM 8433 N N . VAL C 1 212 ? -17.91772 28.97028 -43.22277 1.000 66.44478 212 VAL C N 1
ATOM 8434 C CA . VAL C 1 212 ? -19.09678 29.28259 -44.02515 1.000 66.59568 212 VAL C CA 1
ATOM 8435 C C . VAL C 1 212 ? -20.24737 28.30540 -43.75353 1.000 61.32526 212 VAL C C 1
ATOM 8436 O O . VAL C 1 212 ? -21.42819 28.64617 -43.93375 1.000 58.13049 212 VAL C O 1
ATOM 8440 N N . ILE C 1 213 ? -19.93721 27.09342 -43.31367 1.000 62.66515 213 ILE C N 1
ATOM 8441 C CA . ILE C 1 213 ? -20.94692 26.10612 -42.95966 1.000 64.18214 213 ILE C CA 1
ATOM 8442 C C . ILE C 1 213 ? -20.42623 25.44228 -41.68896 1.000 66.01681 213 ILE C C 1
ATOM 8443 O O . ILE C 1 213 ? -19.34781 24.83419 -41.70036 1.000 60.71705 213 ILE C O 1
ATOM 8448 N N . ASN C 1 214 ? -21.14825 25.61583 -40.58456 1.000 63.81809 214 ASN C N 1
ATOM 8449 C CA . ASN C 1 214 ? -20.83561 24.96955 -39.32229 1.000 59.79775 214 ASN C CA 1
ATOM 8450 C C . ASN C 1 214 ? -21.99646 24.06148 -38.98970 1.000 64.84506 214 ASN C C 1
ATOM 8451 O O . ASN C 1 214 ? -23.15188 24.48940 -39.09443 1.000 65.25911 214 ASN C O 1
ATOM 8456 N N . VAL C 1 215 ? -21.69911 22.80896 -38.62648 1.000 67.31740 215 VAL C N 1
ATOM 8457 C CA . VAL C 1 215 ? -22.73049 21.81540 -38.31730 1.000 67.05305 215 VAL C CA 1
ATOM 8458 C C . VAL C 1 215 ? -22.60967 21.36706 -36.86798 1.000 64.77935 215 VAL C C 1
ATOM 8459 O O . VAL C 1 215 ? -21.64495 20.68364 -36.49211 1.000 67.18972 215 VAL C O 1
ATOM 8463 N N . ILE C 1 216 ? -23.63959 21.70332 -36.08998 1.000 65.20885 216 ILE C N 1
ATOM 8464 C CA . ILE C 1 216 ? -23.75815 21.49345 -34.65279 1.000 62.70528 216 ILE C CA 1
ATOM 8465 C C . ILE C 1 216 ? -24.67355 20.30374 -34.40581 1.000 66.64646 216 ILE C C 1
ATOM 8466 O O . ILE C 1 216 ? -25.69836 20.15346 -35.08299 1.000 64.28703 216 ILE C O 1
ATOM 8471 N N . SER C 1 217 ? -24.34183 19.47375 -33.42009 1.000 68.79130 217 SER C N 1
ATOM 8472 C CA . SER C 1 217 ? -25.35119 18.54779 -32.93656 1.000 73.06041 217 SER C CA 1
ATOM 8473 C C . SER C 1 217 ? -25.72370 18.87574 -31.49502 1.000 72.92098 217 SER C C 1
ATOM 8474 O O . SER C 1 217 ? -24.96290 19.53477 -30.77586 1.000 74.91651 217 SER C O 1
ATOM 8477 N N . GLY C 1 218 ? -26.91701 18.43520 -31.09443 1.000 73.66290 218 GLY C N 1
ATOM 8478 C CA . GLY C 1 218 ? -27.37601 18.61980 -29.72872 1.000 74.34016 218 GLY C CA 1
ATOM 8479 C C . GLY C 1 218 ? -28.88849 18.57197 -29.63124 1.000 74.37476 218 GLY C C 1
ATOM 8480 O O . GLY C 1 218 ? -29.59688 18.30995 -30.60948 1.000 74.70471 218 GLY C O 1
ATOM 8481 N N . PHE C 1 219 ? -29.37116 18.85477 -28.42034 1.000 76.22863 219 PHE C N 1
ATOM 8482 C CA . PHE C 1 219 ? -30.77921 18.73357 -28.04649 1.000 77.07240 219 PHE C CA 1
ATOM 8483 C C . PHE C 1 219 ? -31.59738 19.99885 -28.33585 1.000 75.54408 219 PHE C C 1
ATOM 8484 O O . PHE C 1 219 ? -31.06693 21.09871 -28.55016 1.000 68.43311 219 PHE C O 1
ATOM 8492 N N . GLY C 1 220 ? -32.92330 19.80440 -28.34300 1.000 77.44022 220 GLY C N 1
ATOM 8493 C CA . GLY C 1 220 ? -33.89973 20.86448 -28.50607 1.000 75.05305 220 GLY C CA 1
ATOM 8494 C C . GLY C 1 220 ? -33.68736 22.00210 -27.52876 1.000 77.07047 220 GLY C C 1
ATOM 8495 O O . GLY C 1 220 ? -33.21765 23.07072 -27.93817 1.000 77.01701 220 GLY C O 1
ATOM 8496 N N . LYS C 1 221 ? -33.99742 21.78477 -26.24168 1.000 69.76093 221 LYS C N 1
ATOM 8497 C CA . LYS C 1 221 ? -33.83601 22.83557 -25.24243 1.000 75.82112 221 LYS C CA 1
ATOM 8498 C C . LYS C 1 221 ? -32.52067 23.59955 -25.38339 1.000 79.13773 221 LYS C C 1
ATOM 8499 O O . LYS C 1 221 ? -32.53229 24.74463 -25.85157 1.000 81.86825 221 LYS C O 1
ATOM 8505 N N . VAL C 1 222 ? -31.38811 22.98088 -25.02730 1.000 76.97011 222 VAL C N 1
ATOM 8506 C CA . VAL C 1 222 ? -30.11511 23.71113 -24.96481 1.000 74.89751 222 VAL C CA 1
ATOM 8507 C C . VAL C 1 222 ? -29.76336 24.35467 -26.31241 1.000 74.26357 222 VAL C C 1
ATOM 8508 O O . VAL C 1 222 ? -29.69084 25.58807 -26.42984 1.000 70.87167 222 VAL C O 1
ATOM 8512 N N . ALA C 1 223 ? -29.51238 23.53576 -27.34365 1.000 75.33939 223 ALA C N 1
ATOM 8513 C CA . ALA C 1 223 ? -28.92451 24.07599 -28.57256 1.000 67.79086 223 ALA C CA 1
ATOM 8514 C C . ALA C 1 223 ? -29.90514 24.97680 -29.31157 1.000 65.80663 223 ALA C C 1
ATOM 8515 O O . ALA C 1 223 ? -29.52560 26.04654 -29.80303 1.000 62.43592 223 ALA C O 1
ATOM 8517 N N . GLY C 1 224 ? -31.16890 24.54962 -29.41445 1.000 67.31229 224 GLY C N 1
ATOM 8518 C CA . GLY C 1 224 ? -32.21507 25.37053 -29.99390 1.000 64.64772 224 GLY C CA 1
ATOM 8519 C C . GLY C 1 224 ? -32.19805 26.75167 -29.38301 1.000 66.28585 224 GLY C C 1
ATOM 8520 O O . GLY C 1 224 ? -31.84063 27.72117 -30.06157 1.000 63.26656 224 GLY C O 1
ATOM 8521 N N . ALA C 1 225 ? -32.52772 26.82496 -28.08522 1.000 67.94580 225 ALA C N 1
ATOM 8522 C CA . ALA C 1 225 ? -32.46685 28.08010 -27.33726 1.000 63.51291 225 ALA C CA 1
ATOM 8523 C C . ALA C 1 225 ? -31.24755 28.90377 -27.69924 1.000 59.57072 225 ALA C C 1
ATOM 8524 O O . ALA C 1 225 ? -31.35946 30.10455 -27.96428 1.000 60.19826 225 ALA C O 1
ATOM 8526 N N . ALA C 1 226 ? -30.07091 28.28346 -27.70977 1.000 58.75100 226 ALA C N 1
ATOM 8527 C CA . ALA C 1 226 ? -28.86613 29.06091 -27.95638 1.000 60.03939 226 ALA C CA 1
ATOM 8528 C C . ALA C 1 226 ? -28.92043 29.72927 -29.32264 1.000 62.45856 226 ALA C C 1
ATOM 8529 O O . ALA C 1 226 ? -28.66265 30.93205 -29.43520 1.000 63.77888 226 ALA C O 1
ATOM 8531 N N . LEU C 1 227 ? -29.27925 28.97924 -30.37032 1.000 60.35673 227 LEU C N 1
ATOM 8532 C CA . LEU C 1 227 ? -29.42579 29.58921 -31.69001 1.000 58.54854 227 LEU C CA 1
ATOM 8533 C C . LEU C 1 227 ? -30.50351 30.67420 -31.67380 1.000 61.13378 227 LEU C C 1
ATOM 8534 O O . LEU C 1 227 ? -30.20153 31.85540 -31.86555 1.000 65.14700 227 LEU C O 1
ATOM 8539 N N . SER C 1 228 ? -31.76716 30.27967 -31.41769 1.000 59.71317 228 SER C N 1
ATOM 8540 C CA . SER C 1 228 ? -32.91170 31.20336 -31.40073 1.000 57.74191 228 SER C CA 1
ATOM 8541 C C . SER C 1 228 ? -32.56497 32.53683 -30.75775 1.000 59.58986 228 SER C C 1
ATOM 8542 O O . SER C 1 228 ? -32.76767 33.60417 -31.35177 1.000 65.23859 228 SER C O 1
ATOM 8545 N N . SER C 1 229 ? -32.04013 32.49009 -29.54324 1.000 57.47191 229 SER C N 1
ATOM 8546 C CA . SER C 1 229 ? -31.85035 33.67324 -28.72745 1.000 59.67323 229 SER C CA 1
ATOM 8547 C C . SER C 1 229 ? -30.52131 34.35734 -28.95805 1.000 62.22074 229 SER C C 1
ATOM 8548 O O . SER C 1 229 ? -30.26690 35.38558 -28.31572 1.000 61.89889 229 SER C O 1
ATOM 8551 N N . HIS C 1 230 ? -29.66433 33.81116 -29.82639 1.000 58.89540 230 HIS C N 1
ATOM 8552 C CA . HIS C 1 230 ? -28.31755 34.35067 -29.94952 1.000 55.44508 230 HIS C CA 1
ATOM 8553 C C . HIS C 1 230 ? -28.38014 35.76656 -30.45898 1.000 57.32751 230 HIS C C 1
ATOM 8554 O O . HIS C 1 230 ? -29.09839 36.05878 -31.41488 1.000 62.93258 230 HIS C O 1
ATOM 8561 N N . MET C 1 231 ? -27.64969 36.65576 -29.79152 1.000 62.80749 231 MET C N 1
ATOM 8562 C CA . MET C 1 231 ? -27.75120 38.06015 -30.13593 1.000 64.09174 231 MET C CA 1
ATOM 8563 C C . MET C 1 231 ? -27.12640 38.33854 -31.48994 1.000 62.99509 231 MET C C 1
ATOM 8564 O O . MET C 1 231 ? -27.51975 39.29884 -32.15186 1.000 74.60699 231 MET C O 1
ATOM 8569 N N . ASP C 1 232 ? -26.15096 37.53288 -31.91564 1.000 59.61682 232 ASP C N 1
ATOM 8570 C CA . ASP C 1 232 ? -25.40567 37.82463 -33.12812 1.000 64.91296 232 ASP C CA 1
ATOM 8571 C C . ASP C 1 232 ? -25.78929 36.90760 -34.28560 1.000 63.59831 232 ASP C C 1
ATOM 8572 O O . ASP C 1 232 ? -25.04328 36.82673 -35.25858 1.000 68.64939 232 ASP C O 1
ATOM 8577 N N . VAL C 1 233 ? -26.92840 36.21496 -34.18991 1.000 62.61261 233 VAL C N 1
ATOM 8578 C CA . VAL C 1 233 ? -27.57474 35.49656 -35.29034 1.000 56.36064 233 VAL C CA 1
ATOM 8579 C C . VAL C 1 233 ? -28.58692 36.43978 -35.93203 1.000 62.50596 233 VAL C C 1
ATOM 8580 O O . VAL C 1 233 ? -29.41211 37.04205 -35.22947 1.000 64.73396 233 VAL C O 1
ATOM 8584 N N . ASP C 1 234 ? -28.53191 36.57606 -37.26815 1.000 58.10087 234 ASP C N 1
ATOM 8585 C CA . ASP C 1 234 ? -29.42768 37.52265 -37.91431 1.000 50.87191 234 ASP C CA 1
ATOM 8586 C C . ASP C 1 234 ? -30.69638 36.88880 -38.42870 1.000 56.36005 234 ASP C C 1
ATOM 8587 O O . ASP C 1 234 ? -31.62078 37.62151 -38.81071 1.000 57.74819 234 ASP C O 1
ATOM 8592 N N . LYS C 1 235 ? -30.74305 35.55709 -38.46911 1.000 55.30657 235 LYS C N 1
ATOM 8593 C CA . LYS C 1 235 ? -31.87565 34.80732 -38.99641 1.000 58.22933 235 LYS C CA 1
ATOM 8594 C C . LYS C 1 235 ? -31.90876 33.38779 -38.43063 1.000 56.53795 235 LYS C C 1
ATOM 8595 O O . LYS C 1 235 ? -30.87190 32.74251 -38.22417 1.000 56.86083 235 LYS C O 1
ATOM 8601 N N . VAL C 1 236 ? -33.12212 32.89264 -38.20061 1.000 51.87641 236 VAL C N 1
ATOM 8602 C CA . VAL C 1 236 ? -33.31922 31.47217 -37.95993 1.000 55.00123 236 VAL C CA 1
ATOM 8603 C C . VAL C 1 236 ? -34.27916 30.90188 -39.00773 1.000 58.80386 236 VAL C C 1
ATOM 8604 O O . VAL C 1 236 ? -35.07765 31.62361 -39.61499 1.000 59.57326 236 VAL C O 1
ATOM 8608 N N . ALA C 1 237 ? -34.19346 29.59379 -39.22598 1.000 52.95246 237 ALA C N 1
ATOM 8609 C CA . ALA C 1 237 ? -35.15177 28.90584 -40.06681 1.000 52.70127 237 ALA C CA 1
ATOM 8610 C C . ALA C 1 237 ? -35.44898 27.57388 -39.40915 1.000 57.50067 237 ALA C C 1
ATOM 8611 O O . ALA C 1 237 ? -34.52215 26.90745 -38.94353 1.000 60.60367 237 ALA C O 1
ATOM 8613 N N . PHE C 1 238 ? -36.72543 27.17900 -39.36453 1.000 57.40117 238 PHE C N 1
ATOM 8614 C CA . PHE C 1 238 ? -37.11907 26.07239 -38.49833 1.000 60.40349 238 PHE C CA 1
ATOM 8615 C C . PHE C 1 238 ? -38.07059 25.12708 -39.22447 1.000 63.69011 238 PHE C C 1
ATOM 8616 O O . PHE C 1 238 ? -38.94973 25.57241 -39.96594 1.000 68.57869 238 PHE C O 1
ATOM 8624 N N . THR C 1 239 ? -37.90043 23.82236 -38.99860 1.000 61.95721 239 THR C N 1
ATOM 8625 C CA . THR C 1 239 ? -38.80877 22.79558 -39.50325 1.000 66.12571 239 THR C CA 1
ATOM 8626 C C . THR C 1 239 ? -39.14901 21.83512 -38.36703 1.000 71.11911 239 THR C C 1
ATOM 8627 O O . THR C 1 239 ? -38.24678 21.27579 -37.72417 1.000 68.26524 239 THR C O 1
ATOM 8631 N N . GLY C 1 240 ? -40.44073 21.62677 -38.13988 1.000 69.27302 240 GLY C N 1
ATOM 8632 C CA . GLY C 1 240 ? -40.89674 20.67189 -37.14860 1.000 66.57486 240 GLY C CA 1
ATOM 8633 C C . GLY C 1 240 ? -42.20384 21.14308 -36.54017 1.000 69.82341 240 GLY C C 1
ATOM 8634 O O . GLY C 1 240 ? -42.86359 22.02313 -37.08132 1.000 70.66597 240 GLY C O 1
ATOM 8635 N N . SER C 1 241 ? -42.53515 20.54973 -35.38938 1.000 73.85522 241 SER C N 1
ATOM 8636 C CA . SER C 1 241 ? -43.80660 20.79372 -34.71477 1.000 71.91387 241 SER C CA 1
ATOM 8637 C C . SER C 1 241 ? -44.13941 22.27857 -34.67206 1.000 74.36410 241 SER C C 1
ATOM 8638 O O . SER C 1 241 ? -43.26075 23.15252 -34.73892 1.000 73.57978 241 SER C O 1
ATOM 8641 N N . THR C 1 242 ? -45.43887 22.55345 -34.52873 1.000 77.21307 242 THR C N 1
ATOM 8642 C CA . THR C 1 242 ? -45.87600 23.92207 -34.29508 1.000 70.96743 242 THR C CA 1
ATOM 8643 C C . THR C 1 242 ? -45.44495 24.42443 -32.92219 1.000 68.65745 242 THR C C 1
ATOM 8644 O O . THR C 1 242 ? -45.17968 25.62032 -32.76337 1.000 69.65888 242 THR C O 1
ATOM 8648 N N . VAL C 1 243 ? -45.33788 23.55451 -31.91855 1.000 65.00456 243 VAL C N 1
ATOM 8649 C CA . VAL C 1 243 ? -45.10718 24.16519 -30.61143 1.000 66.88819 243 VAL C CA 1
ATOM 8650 C C . VAL C 1 243 ? -43.64671 24.54740 -30.40827 1.000 66.86484 243 VAL C C 1
ATOM 8651 O O . VAL C 1 243 ? -43.35286 25.51166 -29.68933 1.000 62.05796 243 VAL C O 1
ATOM 8655 N N . VAL C 1 244 ? -42.70062 23.82894 -31.01532 1.000 67.71509 244 VAL C N 1
ATOM 8656 C CA . VAL C 1 244 ? -41.33989 24.34465 -30.91563 1.000 62.53266 244 VAL C CA 1
ATOM 8657 C C . VAL C 1 244 ? -41.21230 25.60587 -31.77241 1.000 64.97859 244 VAL C C 1
ATOM 8658 O O . VAL C 1 244 ? -40.42407 26.51209 -31.45051 1.000 65.65969 244 VAL C O 1
ATOM 8662 N N . GLY C 1 245 ? -42.02288 25.71783 -32.82996 1.000 62.10791 245 GLY C N 1
ATOM 8663 C CA . GLY C 1 245 ? -42.05706 26.93164 -33.62717 1.000 59.16657 245 GLY C CA 1
ATOM 8664 C C . GLY C 1 245 ? -42.44301 28.17150 -32.84538 1.000 57.30589 245 GLY C C 1
ATOM 8665 O O . GLY C 1 245 ? -41.67029 29.13425 -32.77624 1.000 59.99074 245 GLY C O 1
ATOM 8666 N N . ARG C 1 246 ? -43.65616 28.16643 -32.28651 1.000 55.73465 246 ARG C N 1
ATOM 8667 C CA . ARG C 1 246 ? -44.06204 29.16293 -31.30378 1.000 51.32089 246 ARG C CA 1
ATOM 8668 C C . ARG C 1 246 ? -42.93066 29.55036 -30.35912 1.000 57.03288 246 ARG C C 1
ATOM 8669 O O . ARG C 1 246 ? -42.63687 30.74066 -30.18828 1.000 61.30575 246 ARG C O 1
ATOM 8677 N N . THR C 1 247 ? -42.28149 28.55333 -29.73227 1.000 55.14373 247 THR C N 1
ATOM 8678 C CA . THR C 1 247 ? -41.14386 28.83299 -28.85106 1.000 57.60666 247 THR C CA 1
ATOM 8679 C C . THR C 1 247 ? -39.98112 29.50958 -29.57406 1.000 64.84353 247 THR C C 1
ATOM 8680 O O . THR C 1 247 ? -39.20437 30.23878 -28.93456 1.000 62.89898 247 THR C O 1
ATOM 8684 N N . ILE C 1 248 ? -39.81148 29.23741 -30.88378 1.000 66.01519 248 ILE C N 1
ATOM 8685 C CA . ILE C 1 248 ? -38.75962 29.88224 -31.67720 1.000 61.65079 248 ILE C CA 1
ATOM 8686 C C . ILE C 1 248 ? -39.12809 31.31806 -31.97374 1.000 60.08202 248 ILE C C 1
ATOM 8687 O O . ILE C 1 248 ? -38.31468 32.23575 -31.81030 1.000 60.89177 248 ILE C O 1
ATOM 8692 N N . LEU C 1 249 ? -40.34073 31.51983 -32.48603 1.000 56.92139 249 LEU C N 1
ATOM 8693 C CA . LEU C 1 249 ? -40.81985 32.87296 -32.67891 1.000 59.97066 249 LEU C CA 1
ATOM 8694 C C . LEU C 1 249 ? -40.66902 33.67420 -31.39001 1.000 64.97427 249 LEU C C 1
ATOM 8695 O O . LEU C 1 249 ? -40.04456 34.74498 -31.38296 1.000 64.24823 249 LEU C O 1
ATOM 8700 N N . LYS C 1 250 ? -41.19180 33.13617 -30.27594 1.000 61.65565 250 LYS C N 1
ATOM 8701 C CA . LYS C 1 250 ? -41.16149 33.86314 -29.00999 1.000 58.48160 250 LYS C CA 1
ATOM 8702 C C . LYS C 1 250 ? -39.74313 34.27358 -28.64344 1.000 62.67748 250 LYS C C 1
ATOM 8703 O O . LYS C 1 250 ? -39.50322 35.42185 -28.24561 1.000 62.31066 250 LYS C O 1
ATOM 8709 N N . ALA C 1 251 ? -38.78271 33.34988 -28.79096 1.000 65.03938 251 ALA C N 1
ATOM 8710 C CA . ALA C 1 251 ? -37.39579 33.65560 -28.43547 1.000 67.38313 251 ALA C CA 1
ATOM 8711 C C . ALA C 1 251 ? -36.81616 34.72388 -29.34980 1.000 68.19128 251 ALA C C 1
ATOM 8712 O O . ALA C 1 251 ? -36.10870 35.62520 -28.87991 1.000 65.20941 251 ALA C O 1
ATOM 8714 N N . ALA C 1 252 ? -37.09598 34.62957 -30.65875 1.000 64.15141 252 ALA C N 1
ATOM 8715 C CA . ALA C 1 252 ? -36.73886 35.69667 -31.58489 1.000 58.31160 252 ALA C CA 1
ATOM 8716 C C . ALA C 1 252 ? -37.08660 37.05284 -31.00813 1.000 64.96523 252 ALA C C 1
ATOM 8717 O O . ALA C 1 252 ? -36.23760 37.94836 -30.94118 1.000 67.58672 252 ALA C O 1
ATOM 8719 N N . ALA C 1 253 ? -38.32899 37.19754 -30.53520 1.000 67.38295 253 ALA C N 1
ATOM 8720 C CA . ALA C 1 253 ? -38.81835 38.48771 -30.06211 1.000 61.28111 253 ALA C CA 1
ATOM 8721 C C . ALA C 1 253 ? -38.05157 38.94813 -28.84018 1.000 63.37880 253 ALA C C 1
ATOM 8722 O O . ALA C 1 253 ? -37.64315 40.11274 -28.75417 1.000 65.95978 253 ALA C O 1
ATOM 8724 N N . SER C 1 254 ? -37.85057 38.04263 -27.88244 1.000 65.10007 254 SER C N 1
ATOM 8725 C CA . SER C 1 254 ? -37.17169 38.41072 -26.64966 1.000 65.34269 254 SER C CA 1
ATOM 8726 C C . SER C 1 254 ? -35.69509 38.68805 -26.90292 1.000 65.14196 254 SER C C 1
ATOM 8727 O O . SER C 1 254 ? -35.07451 39.45190 -26.16284 1.000 62.52216 254 SER C O 1
ATOM 8730 N N . SER C 1 255 ? -35.13018 38.10884 -27.96561 1.000 65.61465 255 SER C N 1
ATOM 8731 C CA . SER C 1 255 ? -33.71358 38.25472 -28.28362 1.000 68.33834 255 SER C CA 1
ATOM 8732 C C . SER C 1 255 ? -33.47220 39.59200 -28.95005 1.000 74.20069 255 SER C C 1
ATOM 8733 O O . SER C 1 255 ? -33.60610 40.63737 -28.31108 1.000 66.82956 255 SER C O 1
ATOM 8736 N N . ASN C 1 256 ? -33.11674 39.57242 -30.24757 1.000 82.02587 256 ASN C N 1
ATOM 8737 C CA . ASN C 1 256 ? -32.99831 40.84387 -30.96981 1.000 81.56946 256 ASN C CA 1
ATOM 8738 C C . ASN C 1 256 ? -33.70665 40.87254 -32.34804 1.000 70.79366 256 ASN C C 1
ATOM 8739 O O . ASN C 1 256 ? -33.32615 41.65428 -33.23190 1.000 70.61989 256 ASN C O 1
ATOM 8744 N N . LEU C 1 257 ? -34.78844 40.11882 -32.49998 1.000 71.07227 257 LEU C N 1
ATOM 8745 C CA . LEU C 1 257 ? -35.69615 40.25698 -33.63989 1.000 69.45410 257 LEU C CA 1
ATOM 8746 C C . LEU C 1 257 ? -35.07353 39.68805 -34.90285 1.000 66.38826 257 LEU C C 1
ATOM 8747 O O . LEU C 1 257 ? -34.95030 40.37437 -35.93432 1.000 61.70668 257 LEU C O 1
ATOM 8752 N N . LYS C 1 258 ? -34.64583 38.42893 -34.76032 1.000 66.26205 258 LYS C N 1
ATOM 8753 C CA . LYS C 1 258 ? -34.20090 37.64502 -35.88119 1.000 55.98661 258 LYS C CA 1
ATOM 8754 C C . LYS C 1 258 ? -35.31742 37.72942 -36.89511 1.000 65.66619 258 LYS C C 1
ATOM 8755 O O . LYS C 1 258 ? -36.49817 37.84385 -36.54181 1.000 69.31684 258 LYS C O 1
ATOM 8761 N N . LYS C 1 259 ? -34.96405 37.67627 -38.16472 1.000 67.07315 259 LYS C N 1
ATOM 8762 C CA . LYS C 1 259 ? -35.91623 37.13118 -39.11696 1.000 63.09571 259 LYS C CA 1
ATOM 8763 C C . LYS C 1 259 ? -36.16701 35.66687 -38.78662 1.000 62.54135 259 LYS C C 1
ATOM 8764 O O . LYS C 1 259 ? -35.22822 34.91025 -38.50976 1.000 64.50811 259 LYS C O 1
ATOM 8770 N N . VAL C 1 260 ? -37.43987 35.27978 -38.78196 1.000 60.72014 260 VAL C N 1
ATOM 8771 C CA . VAL C 1 260 ? -37.84361 33.89923 -38.55729 1.000 60.82526 260 VAL C CA 1
ATOM 8772 C C . VAL C 1 260 ? -38.62855 33.40605 -39.74902 1.000 59.65270 260 VAL C C 1
ATOM 8773 O O . VAL C 1 260 ? -39.66383 33.98378 -40.10221 1.000 62.12326 260 VAL C O 1
ATOM 8777 N N . THR C 1 261 ? -38.14408 32.33178 -40.35306 1.000 57.29287 261 THR C N 1
ATOM 8778 C CA . THR C 1 261 ? -38.91917 31.58779 -41.32617 1.000 58.94227 261 THR C CA 1
ATOM 8779 C C . THR C 1 261 ? -39.08314 30.19673 -40.73273 1.000 55.63014 261 THR C C 1
ATOM 8780 O O . THR C 1 261 ? -38.09061 29.55277 -40.36592 1.000 52.38754 261 THR C O 1
ATOM 8784 N N . LEU C 1 262 ? -40.32817 29.77172 -40.52947 1.000 58.40514 262 LEU C N 1
ATOM 8785 C CA . LEU C 1 262 ? -40.55608 28.44210 -39.98563 1.000 64.08328 262 LEU C CA 1
ATOM 8786 C C . LEU C 1 262 ? -41.45035 27.60750 -40.91672 1.000 66.82290 262 LEU C C 1
ATOM 8787 O O . LEU C 1 262 ? -42.24237 28.14954 -41.70041 1.000 66.95941 262 LEU C O 1
ATOM 8792 N N . GLU C 1 263 ? -41.25243 26.28218 -40.86901 1.000 66.85971 263 GLU C N 1
ATOM 8793 C CA . GLU C 1 263 ? -42.05724 25.28354 -41.57269 1.000 76.95896 263 GLU C CA 1
ATOM 8794 C C . GLU C 1 263 ? -42.63471 24.34070 -40.52686 1.000 79.24312 263 GLU C C 1
ATOM 8795 O O . GLU C 1 263 ? -41.88479 23.70258 -39.78670 1.000 73.27368 263 GLU C O 1
ATOM 8801 N N . LEU C 1 264 ? -43.94662 24.23029 -40.47537 1.000 80.80586 264 LEU C N 1
ATOM 8802 C CA . LEU C 1 264 ? -44.60264 23.38621 -39.50202 1.000 81.04134 264 LEU C CA 1
ATOM 8803 C C . LEU C 1 264 ? -45.40663 22.33272 -40.24593 1.000 96.34410 264 LEU C C 1
ATOM 8804 O O . LEU C 1 264 ? -45.99700 22.60907 -41.28653 1.000 102.92758 264 LEU C O 1
ATOM 8809 N N . GLY C 1 265 ? -45.42051 21.11561 -39.72786 1.000 102.60024 265 GLY C N 1
ATOM 8810 C CA . GLY C 1 265 ? -46.10945 20.01120 -40.37684 1.000 119.58676 265 GLY C CA 1
ATOM 8811 C C . GLY C 1 265 ? -47.55534 19.86066 -39.94185 1.000 124.62989 265 GLY C C 1
ATOM 8812 O O . GLY C 1 265 ? -47.89455 20.12752 -38.79856 1.000 127.12643 265 GLY C O 1
ATOM 8813 N N . GLY C 1 266 ? -48.41665 19.39283 -40.85691 1.000 125.36404 266 GLY C N 1
ATOM 8814 C CA . GLY C 1 266 ? -49.84236 19.44197 -40.60673 1.000 126.70794 266 GLY C CA 1
ATOM 8815 C C . GLY C 1 266 ? -50.67478 18.33270 -41.21620 1.000 114.31488 266 GLY C C 1
ATOM 8816 O O . GLY C 1 266 ? -50.16707 17.33892 -41.74048 1.000 106.25446 266 GLY C O 1
ATOM 8817 N N . LYS C 1 267 ? -51.98647 18.53408 -41.10897 1.000 111.31843 267 LYS C N 1
ATOM 8818 C CA . LYS C 1 267 ? -52.99757 17.57369 -41.52893 1.000 106.96284 267 LYS C CA 1
ATOM 8819 C C . LYS C 1 267 ? -53.41132 17.94982 -42.95168 1.000 111.19668 267 LYS C C 1
ATOM 8820 O O . LYS C 1 267 ? -54.16578 18.90183 -43.17017 1.000 113.78686 267 LYS C O 1
ATOM 8826 N N . SER C 1 268 ? -52.90402 17.24668 -43.88107 1.000 104.31241 268 SER C N 1
ATOM 8827 C CA . SER C 1 268 ? -53.14546 17.47617 -45.28715 1.000 98.36714 268 SER C CA 1
ATOM 8828 C C . SER C 1 268 ? -54.33337 16.62997 -45.73556 1.000 96.84845 268 SER C C 1
ATOM 8829 O O . SER C 1 268 ? -54.61015 15.59801 -45.12981 1.000 100.21300 268 SER C O 1
ATOM 8832 N N . PRO C 1 269 ? -55.13146 17.02235 -46.75460 1.000 93.14829 269 PRO C N 1
ATOM 8833 C CA . PRO C 1 269 ? -56.20090 16.12038 -47.20534 1.000 88.63623 269 PRO C CA 1
ATOM 8834 C C . PRO C 1 269 ? -55.99689 15.54531 -48.60958 1.000 89.66783 269 PRO C C 1
ATOM 8835 O O . PRO C 1 269 ? -55.19229 16.05690 -49.39631 1.000 90.12118 269 PRO C O 1
ATOM 8839 N N . ASN C 1 270 ? -56.71884 14.46090 -48.91867 1.000 88.73137 270 ASN C N 1
ATOM 8840 C CA . ASN C 1 270 ? -56.78234 13.84826 -50.24543 1.000 81.71110 270 ASN C CA 1
ATOM 8841 C C . ASN C 1 270 ? -58.25277 13.70062 -50.61964 1.000 85.64403 270 ASN C C 1
ATOM 8842 O O . ASN C 1 270 ? -59.00601 13.03954 -49.90241 1.000 89.63205 270 ASN C O 1
ATOM 8847 N N . ILE C 1 271 ? -58.66064 14.31226 -51.73424 1.000 94.65544 271 ILE C N 1
ATOM 8848 C CA . ILE C 1 271 ? -60.04929 14.31219 -52.20641 1.000 97.21728 271 ILE C CA 1
ATOM 8849 C C . ILE C 1 271 ? -60.12423 13.60015 -53.55371 1.000 97.03924 271 ILE C C 1
ATOM 8850 O O . ILE C 1 271 ? -59.40739 13.97016 -54.49237 1.000 89.27877 271 ILE C O 1
ATOM 8855 N N . VAL C 1 272 ? -61.02965 12.62046 -53.66053 1.000 104.63077 272 VAL C N 1
ATOM 8856 C CA . VAL C 1 272 ? -61.21238 11.81738 -54.87007 1.000 104.40229 272 VAL C CA 1
ATOM 8857 C C . VAL C 1 272 ? -62.69386 11.79222 -55.24186 1.000 109.82398 272 VAL C C 1
ATOM 8858 O O . VAL C 1 272 ? -63.50625 11.18778 -54.53421 1.000 110.56561 272 VAL C O 1
ATOM 8862 N N . PHE C 1 273 ? -63.04010 12.44527 -56.34903 1.000 113.87561 273 PHE C N 1
ATOM 8863 C CA . PHE C 1 273 ? -64.32056 12.24708 -57.02220 1.000 121.57658 273 PHE C CA 1
ATOM 8864 C C . PHE C 1 273 ? -64.29323 10.93082 -57.78868 1.000 124.30830 273 PHE C C 1
ATOM 8865 O O . PHE C 1 273 ? -63.25605 10.53590 -58.32490 1.000 123.48108 273 PHE C O 1
ATOM 8873 N N . GLU C 1 274 ? -65.44046 10.25299 -57.87011 1.000 131.74889 274 GLU C N 1
ATOM 8874 C CA . GLU C 1 274 ? -65.39557 8.95066 -58.52579 1.000 145.64078 274 GLU C CA 1
ATOM 8875 C C . GLU C 1 274 ? -65.09379 9.08112 -60.00963 1.000 163.85612 274 GLU C C 1
ATOM 8876 O O . GLU C 1 274 ? -64.68377 8.09785 -60.63568 1.000 175.56279 274 GLU C O 1
ATOM 8882 N N . ASP C 1 275 ? -65.23549 10.28109 -60.57635 1.000 133.45852 275 ASP C N 1
ATOM 8883 C CA . ASP C 1 275 ? -64.81592 10.47246 -61.95995 1.000 129.28025 275 ASP C CA 1
ATOM 8884 C C . ASP C 1 275 ? -63.30587 10.33152 -62.11429 1.000 119.57659 275 ASP C C 1
ATOM 8885 O O . ASP C 1 275 ? -62.82334 10.06748 -63.21805 1.000 121.16039 275 ASP C O 1
ATOM 8890 N N . ALA C 1 276 ? -62.54626 10.48778 -61.03915 1.000 112.93937 276 ALA C N 1
ATOM 8891 C CA . ALA C 1 276 ? -61.11845 10.23334 -61.12724 1.000 112.98109 276 ALA C CA 1
ATOM 8892 C C . ALA C 1 276 ? -60.86275 8.76056 -61.40727 1.000 121.60542 276 ALA C C 1
ATOM 8893 O O . ALA C 1 276 ? -61.66930 7.89382 -61.05866 1.000 125.32783 276 ALA C O 1
ATOM 8895 N N . ASP C 1 277 ? -59.72133 8.48126 -62.04047 1.000 120.02209 277 ASP C N 1
ATOM 8896 C CA . ASP C 1 277 ? -59.29139 7.10220 -62.24480 1.000 123.69774 277 ASP C CA 1
ATOM 8897 C C . ASP C 1 277 ? -58.89814 6.49009 -60.90518 1.000 130.05745 277 ASP C C 1
ATOM 8898 O O . ASP C 1 277 ? -58.06813 7.04061 -60.17692 1.000 132.18067 277 ASP C O 1
ATOM 8903 N N . ILE C 1 278 ? -59.49624 5.34456 -60.58018 1.000 132.07084 278 ILE C N 1
ATOM 8904 C CA . ILE C 1 278 ? -59.35514 4.79230 -59.23856 1.000 127.91714 278 ILE C CA 1
ATOM 8905 C C . ILE C 1 278 ? -57.97602 4.17318 -59.04826 1.000 135.79317 278 ILE C C 1
ATOM 8906 O O . ILE C 1 278 ? -57.39083 4.26216 -57.96562 1.000 134.43810 278 ILE C O 1
ATOM 8911 N N . ASP C 1 279 ? -57.42720 3.54979 -60.09091 1.000 165.20628 279 ASP C N 1
ATOM 8912 C CA . ASP C 1 279 ? -56.09124 2.97277 -59.98532 1.000 177.72094 279 ASP C CA 1
ATOM 8913 C C . ASP C 1 279 ? -55.06776 4.02988 -59.60220 1.000 170.01739 279 ASP C C 1
ATOM 8914 O O . ASP C 1 279 ? -54.32421 3.86881 -58.62827 1.000 182.69785 279 ASP C O 1
ATOM 8919 N N . ASN C 1 280 ? -55.00844 5.12132 -60.36830 1.000 141.43360 280 ASN C N 1
ATOM 8920 C CA . ASN C 1 280 ? -54.07647 6.18918 -60.02972 1.000 131.58753 280 ASN C CA 1
ATOM 8921 C C . ASN C 1 280 ? -54.40455 6.77578 -58.66403 1.000 125.41431 280 ASN C C 1
ATOM 8922 O O . ASN C 1 280 ? -53.50120 7.04338 -57.86411 1.000 119.42352 280 ASN C O 1
ATOM 8927 N N . ALA C 1 281 ? -55.69624 6.94057 -58.36331 1.000 128.74119 281 ALA C N 1
ATOM 8928 C CA . ALA C 1 281 ? -56.10140 7.49915 -57.07504 1.000 118.50798 281 ALA C CA 1
ATOM 8929 C C . ALA C 1 281 ? -55.60038 6.64523 -55.91865 1.000 114.23988 281 ALA C C 1
ATOM 8930 O O . ALA C 1 281 ? -55.02058 7.15969 -54.95676 1.000 112.36782 281 ALA C O 1
ATOM 8932 N N . ILE C 1 282 ? -55.80291 5.33146 -56.00672 1.000 119.13838 282 ILE C N 1
ATOM 8933 C CA . ILE C 1 282 ? -55.42501 4.43596 -54.91725 1.000 115.67009 282 ILE C CA 1
ATOM 8934 C C . ILE C 1 282 ? -53.91847 4.46764 -54.69140 1.000 117.31378 282 ILE C C 1
ATOM 8935 O O . ILE C 1 282 ? -53.44472 4.58013 -53.55310 1.000 117.63253 282 ILE C O 1
ATOM 8940 N N . SER C 1 283 ? -53.14071 4.36730 -55.77111 1.000 118.86468 283 SER C N 1
ATOM 8941 C CA . SER C 1 283 ? -51.68927 4.39798 -55.62479 1.000 114.72503 283 SER C CA 1
ATOM 8942 C C . SER C 1 283 ? -51.23049 5.70297 -54.99676 1.000 110.73843 283 SER C C 1
ATOM 8943 O O . SER C 1 283 ? -50.31458 5.71335 -54.16686 1.000 110.77120 283 SER C O 1
ATOM 8946 N N . TRP C 1 284 ? -51.88128 6.81105 -55.35146 1.000 110.24142 284 TRP C N 1
ATOM 8947 C CA . TRP C 1 284 ? -51.38973 8.10961 -54.90919 1.000 107.21277 284 TRP C CA 1
ATOM 8948 C C . TRP C 1 284 ? -51.71987 8.36250 -53.44020 1.000 108.21423 284 TRP C C 1
ATOM 8949 O O . TRP C 1 284 ? -50.88200 8.89712 -52.70360 1.000 109.78125 284 TRP C O 1
ATOM 8960 N N . VAL C 1 285 ? -52.92088 7.97508 -52.98565 1.000 110.48144 285 VAL C N 1
ATOM 8961 C CA . VAL C 1 285 ? -53.26381 8.14313 -51.56819 1.000 110.88670 285 VAL C CA 1
ATOM 8962 C C . VAL C 1 285 ? -52.44438 7.19418 -50.70091 1.000 112.63697 285 VAL C C 1
ATOM 8963 O O . VAL C 1 285 ? -52.06371 7.52834 -49.57051 1.000 106.42064 285 VAL C O 1
ATOM 8967 N N . ASN C 1 286 ? -52.17492 5.99095 -51.20857 1.000 117.47891 286 ASN C N 1
ATOM 8968 C CA . ASN C 1 286 ? -51.33290 5.05550 -50.47825 1.000 119.51866 286 ASN C CA 1
ATOM 8969 C C . ASN C 1 286 ? -49.95448 5.65207 -50.24548 1.000 118.52963 286 ASN C C 1
ATOM 8970 O O . ASN C 1 286 ? -49.49535 5.75614 -49.10436 1.000 133.17613 286 ASN C O 1
ATOM 8975 N N . PHE C 1 287 ? -49.27070 6.02981 -51.32408 1.000 118.32122 287 PHE C N 1
ATOM 8976 C CA . PHE C 1 287 ? -48.03462 6.78605 -51.19692 1.000 117.25802 287 PHE C CA 1
ATOM 8977 C C . PHE C 1 287 ? -48.26820 7.90783 -50.20273 1.000 114.79846 287 PHE C C 1
ATOM 8978 O O . PHE C 1 287 ? -47.79733 7.83759 -49.06835 1.000 124.51719 287 PHE C O 1
ATOM 8986 N N . GLY C 1 288 ? -49.06338 8.89744 -50.60207 1.000 110.63163 288 GLY C N 1
ATOM 8987 C CA . GLY C 1 288 ? -49.41809 10.04768 -49.78835 1.000 106.80603 288 GLY C CA 1
ATOM 8988 C C . GLY C 1 288 ? -49.33468 9.89210 -48.28457 1.000 113.70693 288 GLY C C 1
ATOM 8989 O O . GLY C 1 288 ? -48.65503 10.67765 -47.61427 1.000 116.92889 288 GLY C O 1
ATOM 8990 N N . ILE C 1 289 ? -49.99233 8.86673 -47.74367 1.000 115.96127 289 ILE C N 1
ATOM 8991 C CA . ILE C 1 289 ? -50.07555 8.65944 -46.29822 1.000 112.97576 289 ILE C CA 1
ATOM 8992 C C . ILE C 1 289 ? -49.11202 7.64416 -45.69666 1.000 115.35675 289 ILE C C 1
ATOM 8993 O O . ILE C 1 289 ? -48.73105 7.76741 -44.52207 1.000 115.22113 289 ILE C O 1
ATOM 8998 N N . PHE C 1 290 ? -48.72083 6.63712 -46.47548 1.000 117.54692 290 PHE C N 1
ATOM 8999 C CA . PHE C 1 290 ? -47.73944 5.66002 -46.02256 1.000 116.16095 290 PHE C CA 1
ATOM 9000 C C . PHE C 1 290 ? -46.34183 5.99513 -46.50989 1.000 112.80191 290 PHE C C 1
ATOM 9001 O O . PHE C 1 290 ? -45.37863 5.31955 -46.12300 1.000 112.76622 290 PHE C O 1
ATOM 9009 N N . PHE C 1 291 ? -46.21703 7.01699 -47.35118 1.000 115.20374 291 PHE C N 1
ATOM 9010 C CA . PHE C 1 291 ? -44.90229 7.45845 -47.78788 1.000 115.79295 291 PHE C CA 1
ATOM 9011 C C . PHE C 1 291 ? -44.10002 7.98520 -46.61710 1.000 108.98539 291 PHE C C 1
ATOM 9012 O O . PHE C 1 291 ? -44.57949 8.82041 -45.84721 1.000 103.79742 291 PHE C O 1
ATOM 9020 N N . ASN C 1 292 ? -42.86281 7.50151 -46.51342 1.000 109.99383 292 ASN C N 1
ATOM 9021 C CA . ASN C 1 292 ? -41.98583 7.82042 -45.39965 1.000 104.94023 292 ASN C CA 1
ATOM 9022 C C . ASN C 1 292 ? -42.72740 7.60953 -44.08731 1.000 106.48545 292 ASN C C 1
ATOM 9023 O O . ASN C 1 292 ? -42.71088 8.46084 -43.21080 1.000 104.60456 292 ASN C O 1
ATOM 9028 N N . HIS C 1 293 ? -43.43822 6.47849 -43.99531 1.000 111.11571 293 HIS C N 1
ATOM 9029 C CA . HIS C 1 293 ? -44.22087 6.06327 -42.81458 1.000 111.02168 293 HIS C CA 1
ATOM 9030 C C . HIS C 1 293 ? -45.12168 7.17357 -42.26999 1.000 106.97153 293 HIS C C 1
ATOM 9031 O O . HIS C 1 293 ? -45.23291 7.35751 -41.06240 1.000 107.53088 293 HIS C O 1
ATOM 9038 N N . GLY C 1 294 ? -45.78133 7.91640 -43.14859 1.000 107.71111 294 GLY C N 1
ATOM 9039 C CA . GLY C 1 294 ? -46.55055 9.05764 -42.68701 1.000 104.82839 294 GLY C CA 1
ATOM 9040 C C . GLY C 1 294 ? -45.74406 10.03004 -41.84180 1.000 102.18398 294 GLY C C 1
ATOM 9041 O O . GLY C 1 294 ? -46.30622 10.79064 -41.04957 1.000 103.00098 294 GLY C O 1
ATOM 9042 N N . GLN C 1 295 ? -44.41969 10.01646 -42.00693 1.000 99.03858 295 GLN C N 1
ATOM 9043 C CA . GLN C 1 295 ? -43.49821 10.84622 -41.24072 1.000 100.71004 295 GLN C CA 1
ATOM 9044 C C . GLN C 1 295 ? -43.09983 12.11241 -41.99240 1.000 101.77992 295 GLN C C 1
ATOM 9045 O O . GLN C 1 295 ? -41.93371 12.51231 -41.94035 1.000 95.00908 295 GLN C O 1
ATOM 9051 N N . CYS C 1 296 ? -44.02717 12.74015 -42.71545 1.000 103.69099 296 CYS C N 1
ATOM 9052 C CA . CYS C 1 296 ? -43.71297 13.93919 -43.47712 1.000 100.94119 296 CYS C CA 1
ATOM 9053 C C . CYS C 1 296 ? -44.82257 14.96387 -43.30231 1.000 106.92015 296 CYS C C 1
ATOM 9054 O O . CYS C 1 296 ? -45.99968 14.61298 -43.17039 1.000 105.68094 296 CYS C O 1
ATOM 9057 N N . CYS C 1 297 ? -44.41773 16.24053 -43.28945 1.000 109.22279 297 CYS C N 1
ATOM 9058 C CA . CYS C 1 297 ? -45.35547 17.34580 -43.10304 1.000 105.62468 297 CYS C CA 1
ATOM 9059 C C . CYS C 1 297 ? -46.47067 17.29805 -44.13405 1.000 107.31852 297 CYS C C 1
ATOM 9060 O O . CYS C 1 297 ? -47.61473 17.67176 -43.84928 1.000 105.35615 297 CYS C O 1
ATOM 9063 N N . CYS C 1 298 ? -46.15275 16.82064 -45.33737 1.000 108.62477 298 CYS C N 1
ATOM 9064 C CA . CYS C 1 298 ? -47.10440 16.81945 -46.43762 1.000 108.66617 298 CYS C CA 1
ATOM 9065 C C . CYS C 1 298 ? -48.13710 15.71650 -46.34453 1.000 111.20333 298 CYS C C 1
ATOM 9066 O O . CYS C 1 298 ? -49.16262 15.79809 -47.02931 1.000 112.14818 298 CYS C O 1
ATOM 9069 N N . ALA C 1 299 ? -47.88150 14.68329 -45.55076 1.000 111.05427 299 ALA C N 1
ATOM 9070 C CA . ALA C 1 299 ? -48.75453 13.52077 -45.55312 1.000 113.45338 299 ALA C CA 1
ATOM 9071 C C . ALA C 1 299 ? -50.19989 13.93864 -45.28739 1.000 122.50643 299 ALA C C 1
ATOM 9072 O O . ALA C 1 299 ? -50.47446 14.82989 -44.47710 1.000 134.71578 299 ALA C O 1
ATOM 9074 N N . GLY C 1 300 ? -51.12738 13.30110 -46.00449 1.000 119.61661 300 GLY C N 1
ATOM 9075 C CA . GLY C 1 300 ? -52.53440 13.66222 -45.95389 1.000 105.87285 300 GLY C CA 1
ATOM 9076 C C . GLY C 1 300 ? -53.39586 12.88135 -44.97123 1.000 110.17576 300 GLY C C 1
ATOM 9077 O O . GLY C 1 300 ? -54.12512 11.96800 -45.38340 1.000 108.82478 300 GLY C O 1
ATOM 9078 N N . SER C 1 301 ? -53.31190 13.23815 -43.67582 1.000 108.21849 301 SER C N 1
ATOM 9079 C CA . SER C 1 301 ? -53.99240 12.51682 -42.59901 1.000 102.30044 301 SER C CA 1
ATOM 9080 C C . SER C 1 301 ? -55.41792 12.07800 -42.94041 1.000 104.56705 301 SER C C 1
ATOM 9081 O O . SER C 1 301 ? -55.76686 10.90367 -42.78432 1.000 105.32304 301 SER C O 1
ATOM 9084 N N . ARG C 1 302 ? -56.26254 13.00674 -43.39104 1.000 100.84865 302 ARG C N 1
ATOM 9085 C CA . ARG C 1 302 ? -57.65970 12.71830 -43.70705 1.000 98.83701 302 ARG C CA 1
ATOM 9086 C C . ARG C 1 302 ? -57.86406 12.59739 -45.22037 1.000 100.70166 302 ARG C C 1
ATOM 9087 O O . ARG C 1 302 ? -57.26912 13.35045 -45.99632 1.000 96.72264 302 ARG C O 1
ATOM 9095 N N . VAL C 1 303 ? -58.71576 11.64999 -45.63344 1.000 101.71198 303 VAL C N 1
ATOM 9096 C CA . VAL C 1 303 ? -59.00591 11.35098 -47.03403 1.000 91.15004 303 VAL C CA 1
ATOM 9097 C C . VAL C 1 303 ? -60.52380 11.33625 -47.21310 1.000 96.26798 303 VAL C C 1
ATOM 9098 O O . VAL C 1 303 ? -61.23485 10.73284 -46.40168 1.000 103.57305 303 VAL C O 1
ATOM 9102 N N . TYR C 1 304 ? -61.02160 11.98080 -48.27673 1.000 96.23242 304 TYR C N 1
ATOM 9103 C CA . TYR C 1 304 ? -62.45116 12.00129 -48.58203 1.000 107.19537 304 TYR C CA 1
ATOM 9104 C C . TYR C 1 304 ? -62.69090 11.53954 -50.01767 1.000 112.80171 304 TYR C C 1
ATOM 9105 O O . TYR C 1 304 ? -61.96732 11.94981 -50.92856 1.000 113.83922 304 TYR C O 1
ATOM 9114 N N . VAL C 1 305 ? -63.71565 10.70124 -50.23091 1.000 119.44664 305 VAL C N 1
ATOM 9115 C CA . VAL C 1 305 ? -64.08459 10.27692 -51.58453 1.000 124.11181 305 VAL C CA 1
ATOM 9116 C C . VAL C 1 305 ? -65.53267 10.72067 -51.80224 1.000 132.17078 305 VAL C C 1
ATOM 9117 O O . VAL C 1 305 ? -66.11813 11.36833 -50.93432 1.000 139.14000 305 VAL C O 1
ATOM 9121 N N . GLN C 1 306 ? -66.11040 10.43866 -52.96393 1.000 148.77800 306 GLN C N 1
ATOM 9122 C CA . GLN C 1 306 ? -67.47505 10.81491 -53.28409 1.000 142.94045 306 GLN C CA 1
ATOM 9123 C C . GLN C 1 306 ? -68.37415 9.60452 -53.09444 1.000 148.67798 306 GLN C C 1
ATOM 9124 O O . GLN C 1 306 ? -67.98048 8.46905 -53.38159 1.000 160.50045 306 GLN C O 1
ATOM 9130 N N . GLU C 1 307 ? -69.58270 9.85081 -52.62028 1.000 139.24422 307 GLU C N 1
ATOM 9131 C CA . GLU C 1 307 ? -70.53061 8.77243 -52.40712 1.000 134.14480 307 GLU C CA 1
ATOM 9132 C C . GLU C 1 307 ? -70.96831 8.09330 -53.71695 1.000 137.48260 307 GLU C C 1
ATOM 9133 O O . GLU C 1 307 ? -70.28055 7.21769 -54.26707 1.000 131.31321 307 GLU C O 1
ATOM 9139 N N . TYR C 1 374 ? -39.81811 -1.65325 -33.26464 1.000 116.77195 374 TYR C N 1
ATOM 9140 C CA . TYR C 1 374 ? -40.14969 -0.23680 -33.42331 1.000 116.90735 374 TYR C CA 1
ATOM 9141 C C . TYR C 1 374 ? -41.01150 0.01361 -34.65318 1.000 120.57708 374 TYR C C 1
ATOM 9142 O O . TYR C 1 374 ? -41.43193 1.14025 -34.90308 1.000 115.95855 374 TYR C O 1
ATOM 9151 N N . PHE C 1 375 ? -41.23610 -1.02383 -35.44961 1.000 130.89954 375 PHE C N 1
ATOM 9152 C CA . PHE C 1 375 ? -41.96482 -0.86617 -36.69663 1.000 131.44434 375 PHE C CA 1
ATOM 9153 C C . PHE C 1 375 ? -43.45149 -0.98336 -36.42271 1.000 126.23358 375 PHE C C 1
ATOM 9154 O O . PHE C 1 375 ? -43.89437 -1.90115 -35.72633 1.000 130.22320 375 PHE C O 1
ATOM 9162 N N . ILE C 1 376 ? -44.21377 -0.03969 -36.95640 1.000 126.69830 376 ILE C N 1
ATOM 9163 C CA . ILE C 1 376 ? -45.65732 -0.00396 -36.78554 1.000 122.04982 376 ILE C CA 1
ATOM 9164 C C . ILE C 1 376 ? -46.31359 -0.26042 -38.13243 1.000 112.20250 376 ILE C C 1
ATOM 9165 O O . ILE C 1 376 ? -46.02284 0.42358 -39.11937 1.000 108.34656 376 ILE C O 1
ATOM 9170 N N . GLU C 1 377 ? -47.19149 -1.24965 -38.16340 1.000 108.94688 377 GLU C N 1
ATOM 9171 C CA . GLU C 1 377 ? -47.88602 -1.61662 -39.37753 1.000 106.85402 377 GLU C CA 1
ATOM 9172 C C . GLU C 1 377 ? -48.80539 -0.48366 -39.83268 1.000 111.17593 377 GLU C C 1
ATOM 9173 O O . GLU C 1 377 ? -49.26609 0.31810 -39.01374 1.000 113.36055 377 GLU C O 1
ATOM 9179 N N . PRO C 1 378 ? -49.08149 -0.38888 -41.13749 1.000 113.08955 378 PRO C N 1
ATOM 9180 C CA . PRO C 1 378 ? -49.96902 0.67580 -41.62389 1.000 109.52775 378 PRO C CA 1
ATOM 9181 C C . PRO C 1 378 ? -51.37127 0.54676 -41.04927 1.000 107.66541 378 PRO C C 1
ATOM 9182 O O . PRO C 1 378 ? -51.84349 -0.54824 -40.73528 1.000 111.31602 378 PRO C O 1
ATOM 9186 N N . THR C 1 379 ? -52.03888 1.68962 -40.92141 1.000 106.95935 379 THR C N 1
ATOM 9187 C CA . THR C 1 379 ? -53.31596 1.78526 -40.23091 1.000 109.01618 379 THR C CA 1
ATOM 9188 C C . THR C 1 379 ? -54.28342 2.64673 -41.02818 1.000 107.62905 379 THR C C 1
ATOM 9189 O O . THR C 1 379 ? -53.87578 3.58942 -41.71292 1.000 109.07890 379 THR C O 1
ATOM 9193 N N . ILE C 1 380 ? -55.56881 2.31110 -40.94137 1.000 107.76995 380 ILE C N 1
ATOM 9194 C CA . ILE C 1 380 ? -56.63620 3.04860 -41.60341 1.000 115.54414 380 ILE C CA 1
ATOM 9195 C C . ILE C 1 380 ? -57.80980 3.14980 -40.62807 1.000 118.26303 380 ILE C C 1
ATOM 9196 O O . ILE C 1 380 ? -57.79423 2.55145 -39.55529 1.000 121.07041 380 ILE C O 1
ATOM 9201 N N . PHE C 1 381 ? -58.81703 3.94804 -40.99025 1.000 121.82324 381 PHE C N 1
ATOM 9202 C CA . PHE C 1 381 ? -60.01701 4.11582 -40.15934 1.000 129.95111 381 PHE C CA 1
ATOM 9203 C C . PHE C 1 381 ? -60.68070 2.76265 -39.91350 1.000 138.07127 381 PHE C C 1
ATOM 9204 O O . PHE C 1 381 ? -60.84253 1.95950 -40.83623 1.000 137.08661 381 PHE C O 1
ATOM 9212 N N . PRO C 1 398 ? -48.56286 7.40903 -39.28480 1.000 96.97178 398 PRO C N 1
ATOM 9213 C CA . PRO C 1 398 ? -48.90318 6.33112 -40.22007 1.000 103.86529 398 PRO C CA 1
ATOM 9214 C C . PRO C 1 398 ? -50.35191 5.87531 -40.08171 1.000 102.38226 398 PRO C C 1
ATOM 9215 O O . PRO C 1 398 ? -50.59506 4.67069 -40.04528 1.000 101.38162 398 PRO C O 1
ATOM 9219 N N . VAL C 1 399 ? -51.29258 6.82135 -40.00207 1.000 104.24813 399 VAL C N 1
ATOM 9220 C CA . VAL C 1 399 ? -52.70553 6.50778 -39.84018 1.000 108.65984 399 VAL C CA 1
ATOM 9221 C C . VAL C 1 399 ? -53.48340 7.33038 -40.86183 1.000 108.53743 399 VAL C C 1
ATOM 9222 O O . VAL C 1 399 ? -52.94720 8.24255 -41.49335 1.000 107.40868 399 VAL C O 1
ATOM 9226 N N . CYS C 1 400 ? -54.76519 7.00087 -41.01832 1.000 108.70030 400 CYS C N 1
ATOM 9227 C CA . CYS C 1 400 ? -55.60782 7.70108 -41.97426 1.000 111.00387 400 CYS C CA 1
ATOM 9228 C C . CYS C 1 400 ? -57.07573 7.60229 -41.55588 1.000 111.88821 400 CYS C C 1
ATOM 9229 O O . CYS C 1 400 ? -57.47015 6.70008 -40.81495 1.000 111.92876 400 CYS C O 1
ATOM 9232 N N . SER C 1 401 ? -57.88696 8.54671 -42.03845 1.000 109.03105 401 SER C N 1
ATOM 9233 C CA . SER C 1 401 ? -59.30112 8.63449 -41.68190 1.000 110.02679 401 SER C CA 1
ATOM 9234 C C . SER C 1 401 ? -60.11580 8.94716 -42.92666 1.000 108.55015 401 SER C C 1
ATOM 9235 O O . SER C 1 401 ? -59.88445 9.97723 -43.56853 1.000 108.28857 401 SER C O 1
ATOM 9238 N N . ILE C 1 402 ? -61.09251 8.08861 -43.24371 1.000 112.50987 402 ILE C N 1
ATOM 9239 C CA . ILE C 1 402 ? -61.88137 8.19337 -44.47064 1.000 107.07974 402 ILE C CA 1
ATOM 9240 C C . ILE C 1 402 ? -63.29151 8.66741 -44.13469 1.000 107.96809 402 ILE C C 1
ATOM 9241 O O . ILE C 1 402 ? -63.83097 8.32444 -43.07449 1.000 113.13190 402 ILE C O 1
ATOM 9246 N N . ALA C 1 403 ? -63.88009 9.45516 -45.04056 1.000 103.77830 403 ALA C N 1
ATOM 9247 C CA . ALA C 1 403 ? -65.23836 9.98210 -44.93118 1.000 111.80481 403 ALA C CA 1
ATOM 9248 C C . ALA C 1 403 ? -65.64187 10.47376 -46.31969 1.000 119.00354 403 ALA C C 1
ATOM 9249 O O . ALA C 1 403 ? -64.84839 10.44516 -47.26139 1.000 120.24398 403 ALA C O 1
ATOM 9251 N N . LYS C 1 404 ? -66.87795 10.93034 -46.46336 1.000 124.92523 404 LYS C N 1
ATOM 9252 C CA . LYS C 1 404 ? -67.45658 10.88338 -47.79578 1.000 130.08181 404 LYS C CA 1
ATOM 9253 C C . LYS C 1 404 ? -68.29097 12.14135 -48.00134 1.000 140.89743 404 LYS C C 1
ATOM 9254 O O . LYS C 1 404 ? -69.28320 12.33070 -47.29657 1.000 137.91411 404 LYS C O 1
ATOM 9260 N N . PHE C 1 405 ? -67.92269 12.99948 -48.94810 1.000 172.87825 405 PHE C N 1
ATOM 9261 C CA . PHE C 1 405 ? -68.75827 14.15460 -49.26257 1.000 180.37389 405 PHE C CA 1
ATOM 9262 C C . PHE C 1 405 ? -69.75518 13.82834 -50.37467 1.000 137.46888 405 PHE C C 1
ATOM 9263 O O . PHE C 1 405 ? -69.67353 12.79365 -51.04627 1.000 134.75388 405 PHE C O 1
ATOM 9271 N N . LYS C 1 406 ? -70.70359 14.74857 -50.56732 1.000 131.43622 406 LYS C N 1
ATOM 9272 C CA . LYS C 1 406 ? -71.69207 14.66947 -51.63811 1.000 130.91541 406 LYS C CA 1
ATOM 9273 C C . LYS C 1 406 ? -71.46117 15.71518 -52.72956 1.000 131.92690 406 LYS C C 1
ATOM 9274 O O . LYS C 1 406 ? -70.80772 15.41554 -53.73494 1.000 128.80323 406 LYS C O 1
ATOM 9280 N N . THR C 1 407 ? -71.99421 16.92628 -52.57055 1.000 128.52096 407 THR C N 1
ATOM 9281 C CA . THR C 1 407 ? -71.78308 17.94246 -53.59151 1.000 127.38488 407 THR C CA 1
ATOM 9282 C C . THR C 1 407 ? -70.36452 18.49875 -53.47254 1.000 129.57646 407 THR C C 1
ATOM 9283 O O . THR C 1 407 ? -69.61022 18.15327 -52.56319 1.000 130.95473 407 THR C O 1
ATOM 9287 N N . LYS C 1 408 ? -69.99129 19.37021 -54.41463 1.000 131.62802 408 LYS C N 1
ATOM 9288 C CA . LYS C 1 408 ? -68.61099 19.84771 -54.49765 1.000 128.54401 408 LYS C CA 1
ATOM 9289 C C . LYS C 1 408 ? -68.23929 20.72245 -53.30918 1.000 130.71587 408 LYS C C 1
ATOM 9290 O O . LYS C 1 408 ? -67.10520 20.66028 -52.81998 1.000 131.19563 408 LYS C O 1
ATOM 9296 N N . GLU C 1 409 ? -69.17239 21.55830 -52.84538 1.000 129.06209 409 GLU C N 1
ATOM 9297 C CA . GLU C 1 409 ? -68.84910 22.51325 -51.79353 1.000 127.79523 409 GLU C CA 1
ATOM 9298 C C . GLU C 1 409 ? -68.58501 21.83132 -50.46133 1.000 133.28670 409 GLU C C 1
ATOM 9299 O O . GLU C 1 409 ? -67.88157 22.39612 -49.61613 1.000 133.85323 409 GLU C O 1
ATOM 9305 N N . ASP C 1 410 ? -69.13515 20.63485 -50.23523 1.000 139.38213 410 ASP C N 1
ATOM 9306 C CA . ASP C 1 410 ? -68.76151 19.93156 -49.01368 1.000 137.64803 410 ASP C CA 1
ATOM 9307 C C . ASP C 1 410 ? -67.31772 19.46181 -49.08639 1.000 135.41944 410 ASP C C 1
ATOM 9308 O O . ASP C 1 410 ? -66.61337 19.45661 -48.07269 1.000 134.74051 410 ASP C O 1
ATOM 9313 N N . ALA C 1 411 ? -66.85724 19.07554 -50.27794 1.000 133.71590 411 ALA C N 1
ATOM 9314 C CA . ALA C 1 411 ? -65.46405 18.67240 -50.44238 1.000 129.54084 411 ALA C CA 1
ATOM 9315 C C . ALA C 1 411 ? -64.51544 19.79387 -50.05422 1.000 127.87812 411 ALA C C 1
ATOM 9316 O O . ALA C 1 411 ? -63.46943 19.55607 -49.44021 1.000 121.48904 411 ALA C O 1
ATOM 9318 N N . ILE C 1 412 ? -64.84840 21.02726 -50.42843 1.000 130.71822 412 ILE C N 1
ATOM 9319 C CA . ILE C 1 412 ? -63.94122 22.11992 -50.11798 1.000 128.28997 412 ILE C CA 1
ATOM 9320 C C . ILE C 1 412 ? -64.04843 22.48972 -48.64613 1.000 132.23297 412 ILE C C 1
ATOM 9321 O O . ILE C 1 412 ? -63.04110 22.82423 -48.01135 1.000 135.31024 412 ILE C O 1
ATOM 9326 N N . LYS C 1 413 ? -65.25453 22.41554 -48.06369 1.000 128.19260 413 LYS C N 1
ATOM 9327 C CA . LYS C 1 413 ? -65.35608 22.79478 -46.65978 1.000 130.52662 413 LYS C CA 1
ATOM 9328 C C . LYS C 1 413 ? -64.62988 21.78851 -45.78277 1.000 133.70309 413 LYS C C 1
ATOM 9329 O O . LYS C 1 413 ? -63.94033 22.17474 -44.83830 1.000 137.40272 413 LYS C O 1
ATOM 9335 N N . LEU C 1 414 ? -64.72011 20.49975 -46.11249 1.000 130.53174 414 LEU C N 1
ATOM 9336 C CA . LEU C 1 414 ? -64.06218 19.48870 -45.28761 1.000 129.52609 414 LEU C CA 1
ATOM 9337 C C . LEU C 1 414 ? -62.54066 19.60612 -45.37094 1.000 136.67362 414 LEU C C 1
ATOM 9338 O O . LEU C 1 414 ? -61.84143 19.44137 -44.36505 1.000 137.75049 414 LEU C O 1
ATOM 9343 N N . GLY C 1 415 ? -62.00720 19.92652 -46.54827 1.000 192.20162 415 GLY C N 1
ATOM 9344 C CA . GLY C 1 415 ? -60.56724 20.08575 -46.66433 1.000 175.66806 415 GLY C CA 1
ATOM 9345 C C . GLY C 1 415 ? -60.06389 21.33538 -45.97006 1.000 162.51122 415 GLY C C 1
ATOM 9346 O O . GLY C 1 415 ? -58.96721 21.34656 -45.40324 1.000 168.05662 415 GLY C O 1
ATOM 9347 N N . ASN C 1 416 ? -60.85640 22.40167 -45.99772 1.000 147.72868 416 ASN C N 1
ATOM 9348 C CA . ASN C 1 416 ? -60.42130 23.66783 -45.42745 1.000 137.15444 416 ASN C CA 1
ATOM 9349 C C . ASN C 1 416 ? -61.00466 23.93441 -44.03641 1.000 135.32936 416 ASN C C 1
ATOM 9350 O O . ASN C 1 416 ? -60.47835 24.79158 -43.31071 1.000 127.77796 416 ASN C O 1
ATOM 9355 N N . ALA C 1 417 ? -62.05407 23.21008 -43.63029 1.000 136.67638 417 ALA C N 1
ATOM 9356 C CA . ALA C 1 417 ? -62.41659 23.15027 -42.21286 1.000 128.81386 417 ALA C CA 1
ATOM 9357 C C . ALA C 1 417 ? -61.33890 22.32059 -41.52992 1.000 125.97927 417 ALA C C 1
ATOM 9358 O O . ALA C 1 417 ? -61.42264 21.09775 -41.38941 1.000 120.10832 417 ALA C O 1
ATOM 9360 N N . SER C 1 418 ? -60.27356 23.01668 -41.16605 1.000 128.59975 418 SER C N 1
ATOM 9361 C CA . SER C 1 418 ? -59.19801 22.49655 -40.34633 1.000 131.62508 418 SER C CA 1
ATOM 9362 C C . SER C 1 418 ? -58.40441 23.69634 -39.88291 1.000 137.92035 418 SER C C 1
ATOM 9363 O O . SER C 1 418 ? -58.26319 24.66846 -40.62859 1.000 138.26473 418 SER C O 1
ATOM 9366 N N . THR C 1 419 ? -57.90957 23.63694 -38.64903 1.000 141.70949 419 THR C N 1
ATOM 9367 C CA . THR C 1 419 ? -56.87789 24.58296 -38.24854 1.000 140.09632 419 THR C CA 1
ATOM 9368 C C . THR C 1 419 ? -55.69985 24.53448 -39.20665 1.000 140.75358 419 THR C C 1
ATOM 9369 O O . THR C 1 419 ? -54.99160 25.53151 -39.39126 1.000 134.16690 419 THR C O 1
ATOM 9373 N N . TYR C 1 420 ? -55.47681 23.38067 -39.82818 1.000 152.44949 420 TYR C N 1
ATOM 9374 C CA . TYR C 1 420 ? -54.26585 23.15779 -40.59591 1.000 157.95541 420 TYR C CA 1
ATOM 9375 C C . TYR C 1 420 ? -54.51252 23.13469 -42.10234 1.000 146.89717 420 TYR C C 1
ATOM 9376 O O . TYR C 1 420 ? -55.56056 22.69002 -42.58599 1.000 157.67117 420 TYR C O 1
ATOM 9385 N N . GLY C 1 421 ? -53.51146 23.61503 -42.83887 1.000 136.62187 421 GLY C N 1
ATOM 9386 C CA . GLY C 1 421 ? -53.51836 23.59286 -44.28474 1.000 125.09093 421 GLY C CA 1
ATOM 9387 C C . GLY C 1 421 ? -52.13837 23.77188 -44.88922 1.000 110.89981 421 GLY C C 1
ATOM 9388 O O . GLY C 1 421 ? -51.82753 24.83372 -45.44215 1.000 98.30543 421 GLY C O 1
ATOM 9389 N N . LEU C 1 422 ? -51.29542 22.74061 -44.79149 1.000 111.30660 422 LEU C N 1
ATOM 9390 C CA . LEU C 1 422 ? -49.97847 22.80865 -45.41635 1.000 100.78695 422 LEU C CA 1
ATOM 9391 C C . LEU C 1 422 ? -49.99893 22.30965 -46.85249 1.000 91.73174 422 LEU C C 1
ATOM 9392 O O . LEU C 1 422 ? -49.32979 22.88042 -47.71469 1.000 90.37616 422 LEU C O 1
ATOM 9397 N N . ALA C 1 423 ? -50.75215 21.25203 -47.12986 1.000 93.95235 423 ALA C N 1
ATOM 9398 C CA . ALA C 1 423 ? -50.88171 20.73264 -48.48004 1.000 77.46335 423 ALA C CA 1
ATOM 9399 C C . ALA C 1 423 ? -52.30138 20.22149 -48.67040 1.000 78.46716 423 ALA C C 1
ATOM 9400 O O . ALA C 1 423 ? -53.16195 20.35846 -47.80037 1.000 84.82026 423 ALA C O 1
ATOM 9402 N N . ALA C 1 424 ? -52.54388 19.64075 -49.83305 1.000 81.74793 424 ALA C N 1
ATOM 9403 C CA . ALA C 1 424 ? -53.83772 19.07619 -50.17710 1.000 77.46425 424 ALA C CA 1
ATOM 9404 C C . ALA C 1 424 ? -53.64982 18.29059 -51.45734 1.000 73.99682 424 ALA C C 1
ATOM 9405 O O . ALA C 1 424 ? -52.60040 18.37102 -52.10831 1.000 72.43057 424 ALA C O 1
ATOM 9407 N N . ALA C 1 425 ? -54.67225 17.52408 -51.81129 1.000 76.12575 425 ALA C N 1
ATOM 9408 C CA . ALA C 1 425 ? -54.68414 16.92281 -53.13402 1.000 80.00603 425 ALA C CA 1
ATOM 9409 C C . ALA C 1 425 ? -56.12244 16.74097 -53.58622 1.000 80.78237 425 ALA C C 1
ATOM 9410 O O . ALA C 1 425 ? -57.05513 16.76053 -52.78124 1.000 84.86244 425 ALA C O 1
ATOM 9412 N N . VAL C 1 426 ? -56.28914 16.59714 -54.89608 1.000 79.72532 426 VAL C N 1
ATOM 9413 C CA . VAL C 1 426 ? -57.59670 16.42184 -55.52459 1.000 83.06681 426 VAL C CA 1
ATOM 9414 C C . VAL C 1 426 ? -57.41994 15.54088 -56.75106 1.000 86.39535 426 VAL C C 1
ATOM 9415 O O . VAL C 1 426 ? -56.59717 15.83772 -57.62402 1.000 84.87031 426 VAL C O 1
ATOM 9419 N N . HIS C 1 427 ? -58.20368 14.46534 -56.82737 1.000 91.52773 427 HIS C N 1
ATOM 9420 C CA . HIS C 1 427 ? -58.10773 13.48905 -57.90533 1.000 85.75432 427 HIS C CA 1
ATOM 9421 C C . HIS C 1 427 ? -59.37404 13.57907 -58.74039 1.000 88.20414 427 HIS C C 1
ATOM 9422 O O . HIS C 1 427 ? -60.47531 13.34682 -58.23049 1.000 92.46315 427 HIS C O 1
ATOM 9429 N N . THR C 1 428 ? -59.21992 13.92358 -60.01206 1.000 87.50809 428 THR C N 1
ATOM 9430 C CA . THR C 1 428 ? -60.35992 14.01451 -60.91082 1.000 94.52035 428 THR C CA 1
ATOM 9431 C C . THR C 1 428 ? -59.82850 14.11213 -62.33027 1.000 94.89486 428 THR C C 1
ATOM 9432 O O . THR C 1 428 ? -58.63228 14.32271 -62.55317 1.000 91.11257 428 THR C O 1
ATOM 9436 N N . LYS C 1 429 ? -60.73980 13.91574 -63.28983 1.000 97.86186 429 LYS C N 1
ATOM 9437 C CA . LYS C 1 429 ? -60.49746 14.23374 -64.69072 1.000 98.67583 429 LYS C CA 1
ATOM 9438 C C . LYS C 1 429 ? -61.20021 15.50301 -65.14468 1.000 93.53288 429 LYS C C 1
ATOM 9439 O O . LYS C 1 429 ? -60.90749 15.98794 -66.24472 1.000 95.86113 429 LYS C O 1
ATOM 9445 N N . ASN C 1 430 ? -62.12859 16.03892 -64.35588 1.000 87.80262 430 ASN C N 1
ATOM 9446 C CA . ASN C 1 430 ? -62.86747 17.21499 -64.78961 1.000 86.51028 430 ASN C CA 1
ATOM 9447 C C . ASN C 1 430 ? -61.98263 18.45022 -64.71509 1.000 90.43591 430 ASN C C 1
ATOM 9448 O O . ASN C 1 430 ? -61.41224 18.75632 -63.66281 1.000 95.71058 430 ASN C O 1
ATOM 9453 N N . LEU C 1 431 ? -61.84793 19.14313 -65.84701 1.000 89.90794 431 LEU C N 1
ATOM 9454 C CA . LEU C 1 431 ? -61.04535 20.36133 -65.89480 1.000 89.70506 431 LEU C CA 1
ATOM 9455 C C . LEU C 1 431 ? -61.58252 21.38021 -64.90794 1.000 93.31222 431 LEU C C 1
ATOM 9456 O O . LEU C 1 431 ? -60.84757 21.92742 -64.07240 1.000 89.37035 431 LEU C O 1
ATOM 9461 N N . ASN C 1 432 ? -62.88922 21.62309 -64.99289 1.000 92.88445 432 ASN C N 1
ATOM 9462 C CA . ASN C 1 432 ? -63.50376 22.72272 -64.27678 1.000 90.03283 432 ASN C CA 1
ATOM 9463 C C . ASN C 1 432 ? -63.52149 22.39905 -62.78841 1.000 93.28493 432 ASN C C 1
ATOM 9464 O O . ASN C 1 432 ? -63.37815 23.29623 -61.94568 1.000 93.05056 432 ASN C O 1
ATOM 9469 N N . THR C 1 433 ? -63.66414 21.10397 -62.45823 1.000 89.83259 433 THR C N 1
ATOM 9470 C CA . THR C 1 433 ? -63.52220 20.63524 -61.08172 1.000 88.75457 433 THR C CA 1
ATOM 9471 C C . THR C 1 433 ? -62.10287 20.82847 -60.56377 1.000 83.40880 433 THR C C 1
ATOM 9472 O O . THR C 1 433 ? -61.89436 21.33491 -59.45644 1.000 83.68037 433 THR C O 1
ATOM 9476 N N . ALA C 1 434 ? -61.10772 20.43372 -61.34233 1.000 82.10445 434 ALA C N 1
ATOM 9477 C CA . ALA C 1 434 ? -59.74737 20.51163 -60.82424 1.000 80.14739 434 ALA C CA 1
ATOM 9478 C C . ALA C 1 434 ? -59.31212 21.95707 -60.61228 1.000 77.75240 434 ALA C C 1
ATOM 9479 O O . ALA C 1 434 ? -58.68654 22.27548 -59.59820 1.000 78.04742 434 ALA C O 1
ATOM 9481 N N . ILE C 1 435 ? -59.63651 22.85712 -61.54241 1.000 80.20449 435 ILE C N 1
ATOM 9482 C CA . ILE C 1 435 ? -59.18613 24.23831 -61.36487 1.000 79.79243 435 ILE C CA 1
ATOM 9483 C C . ILE C 1 435 ? -59.98410 24.91679 -60.25584 1.000 81.75581 435 ILE C C 1
ATOM 9484 O O . ILE C 1 435 ? -59.42647 25.64999 -59.42797 1.000 81.57065 435 ILE C O 1
ATOM 9489 N N . GLU C 1 436 ? -61.29393 24.67886 -60.20724 1.000 82.63416 436 GLU C N 1
ATOM 9490 C CA . GLU C 1 436 ? -62.10735 25.40122 -59.24167 1.000 84.95640 436 GLU C CA 1
ATOM 9491 C C . GLU C 1 436 ? -61.80374 24.95899 -57.81876 1.000 75.55214 436 GLU C C 1
ATOM 9492 O O . GLU C 1 436 ? -61.56330 25.79595 -56.94354 1.000 76.51618 436 GLU C O 1
ATOM 9498 N N . VAL C 1 437 ? -61.75958 23.65172 -57.57966 1.000 75.99741 437 VAL C N 1
ATOM 9499 C CA . VAL C 1 437 ? -61.57221 23.15828 -56.22031 1.000 71.06252 437 VAL C CA 1
ATOM 9500 C C . VAL C 1 437 ? -60.19282 23.54347 -55.69713 1.000 71.15234 437 VAL C C 1
ATOM 9501 O O . VAL C 1 437 ? -60.04554 23.93235 -54.53017 1.000 76.46453 437 VAL C O 1
ATOM 9505 N N . SER C 1 438 ? -59.16234 23.46625 -56.54440 1.000 63.45100 438 SER C N 1
ATOM 9506 C CA . SER C 1 438 ? -57.81979 23.72850 -56.03334 1.000 64.79909 438 SER C CA 1
ATOM 9507 C C . SER C 1 438 ? -57.63613 25.20208 -55.67877 1.000 65.41219 438 SER C C 1
ATOM 9508 O O . SER C 1 438 ? -56.92346 25.53183 -54.71872 1.000 64.49001 438 SER C O 1
ATOM 9511 N N . ASN C 1 439 ? -58.26183 26.10835 -56.43513 1.000 68.22348 439 ASN C N 1
ATOM 9512 C CA . ASN C 1 439 ? -58.25310 27.50628 -56.00865 1.000 71.04740 439 ASN C CA 1
ATOM 9513 C C . ASN C 1 439 ? -58.92635 27.65235 -54.65250 1.000 68.08356 439 ASN C C 1
ATOM 9514 O O . ASN C 1 439 ? -58.45649 28.40514 -53.78706 1.000 70.22478 439 ASN C O 1
ATOM 9519 N N . ALA C 1 440 ? -60.00520 26.90147 -54.43661 1.000 66.67588 440 ALA C N 1
ATOM 9520 C CA . ALA C 1 440 ? -60.79030 27.05651 -53.22229 1.000 65.37038 440 ALA C CA 1
ATOM 9521 C C . ALA C 1 440 ? -60.10318 26.43619 -52.01733 1.000 70.90586 440 ALA C C 1
ATOM 9522 O O . ALA C 1 440 ? -60.40737 26.81354 -50.87846 1.000 76.00404 440 ALA C O 1
ATOM 9524 N N . LEU C 1 441 ? -59.18377 25.49267 -52.23258 1.000 66.76305 441 LEU C N 1
ATOM 9525 C CA . LEU C 1 441 ? -58.51736 24.85950 -51.10287 1.000 66.54092 441 LEU C CA 1
ATOM 9526 C C . LEU C 1 441 ? -57.46715 25.78219 -50.51162 1.000 70.98014 441 LEU C C 1
ATOM 9527 O O . LEU C 1 441 ? -56.63163 26.33977 -51.23086 1.000 68.05068 441 LEU C O 1
ATOM 9532 N N . LYS C 1 442 ? -57.51749 25.94452 -49.18715 1.000 81.95926 442 LYS C N 1
ATOM 9533 C CA . LYS C 1 442 ? -56.54614 26.77315 -48.47522 1.000 84.75537 442 LYS C CA 1
ATOM 9534 C C . LYS C 1 442 ? -55.34748 25.90573 -48.10897 1.000 85.07135 442 LYS C C 1
ATOM 9535 O O . LYS C 1 442 ? -55.17112 25.48591 -46.96329 1.000 86.48164 442 LYS C O 1
ATOM 9541 N N . ALA C 1 443 ? -54.50321 25.64207 -49.11412 1.000 80.66445 443 ALA C N 1
ATOM 9542 C CA . ALA C 1 443 ? -53.26587 24.89712 -48.91014 1.000 84.49234 443 ALA C CA 1
ATOM 9543 C C . ALA C 1 443 ? -52.12210 25.57110 -49.65719 1.000 80.30953 443 ALA C C 1
ATOM 9544 O O . ALA C 1 443 ? -52.33401 26.33420 -50.59972 1.000 77.50118 443 ALA C O 1
ATOM 9546 N N . GLY C 1 444 ? -50.90020 25.30993 -49.19590 1.000 78.80452 444 GLY C N 1
ATOM 9547 C CA . GLY C 1 444 ? -49.74560 25.93734 -49.80797 1.000 76.26961 444 GLY C CA 1
ATOM 9548 C C . GLY C 1 444 ? -49.22428 25.12498 -50.96701 1.000 76.19347 444 GLY C C 1
ATOM 9549 O O . GLY C 1 444 ? -48.50089 25.64458 -51.83154 1.000 77.16872 444 GLY C O 1
ATOM 9550 N N . THR C 1 445 ? -49.59253 23.84734 -51.01065 1.000 78.27491 445 THR C N 1
ATOM 9551 C CA . THR C 1 445 ? -49.28003 22.96250 -52.12774 1.000 73.72847 445 THR C CA 1
ATOM 9552 C C . THR C 1 445 ? -50.52224 22.14111 -52.44799 1.000 72.41378 445 THR C C 1
ATOM 9553 O O . THR C 1 445 ? -51.04021 21.42039 -51.58736 1.000 77.77552 445 THR C O 1
ATOM 9557 N N . VAL C 1 446 ? -51.02041 22.26624 -53.66402 1.000 68.71391 446 VAL C N 1
ATOM 9558 C CA . VAL C 1 446 ? -52.12857 21.43763 -54.11361 1.000 71.04885 446 VAL C CA 1
ATOM 9559 C C . VAL C 1 446 ? -51.59329 20.49914 -55.18514 1.000 70.94259 446 VAL C C 1
ATOM 9560 O O . VAL C 1 446 ? -50.70628 20.86106 -55.96444 1.000 68.70926 446 VAL C O 1
ATOM 9564 N N . TRP C 1 447 ? -52.08415 19.27520 -55.17402 1.000 73.69866 447 TRP C N 1
ATOM 9565 C CA . TRP C 1 447 ? -51.69268 18.26619 -56.13232 1.000 71.45793 447 TRP C CA 1
ATOM 9566 C C . TRP C 1 447 ? -52.97010 17.76949 -56.78400 1.000 76.33993 447 TRP C C 1
ATOM 9567 O O . TRP C 1 447 ? -53.99638 17.61521 -56.11065 1.000 74.56593 447 TRP C O 1
ATOM 9578 N N . VAL C 1 448 ? -52.91871 17.56974 -58.09757 1.000 75.73179 448 VAL C N 1
ATOM 9579 C CA . VAL C 1 448 ? -54.05230 17.08770 -58.87026 1.000 72.54849 448 VAL C CA 1
ATOM 9580 C C . VAL C 1 448 ? -53.60586 15.81835 -59.56992 1.000 80.99038 448 VAL C C 1
ATOM 9581 O O . VAL C 1 448 ? -52.64544 15.84624 -60.35449 1.000 85.53080 448 VAL C O 1
ATOM 9585 N N . ASN C 1 449 ? -54.29207 14.70859 -59.28380 1.000 81.72744 449 ASN C N 1
ATOM 9586 C CA . ASN C 1 449 ? -53.99109 13.40150 -59.86631 1.000 84.83540 449 ASN C CA 1
ATOM 9587 C C . ASN C 1 449 ? -52.56422 12.93431 -59.51900 1.000 86.58154 449 ASN C C 1
ATOM 9588 O O . ASN C 1 449 ? -51.91755 12.22665 -60.31192 1.000 85.71277 449 ASN C O 1
ATOM 9593 N N . THR C 1 450 ? -52.06307 13.34132 -58.34715 1.000 82.54450 450 THR C N 1
ATOM 9594 C CA . THR C 1 450 ? -50.74515 12.96207 -57.84132 1.000 85.09361 450 THR C CA 1
ATOM 9595 C C . THR C 1 450 ? -50.68104 13.34893 -56.36084 1.000 87.71623 450 THR C C 1
ATOM 9596 O O . THR C 1 450 ? -51.43991 14.20518 -55.89992 1.000 83.51753 450 THR C O 1
ATOM 9600 N N . TYR C 1 451 ? -49.79362 12.69710 -55.60326 1.000 85.96575 451 TYR C N 1
ATOM 9601 C CA . TYR C 1 451 ? -49.58396 13.14696 -54.23457 1.000 84.05641 451 TYR C CA 1
ATOM 9602 C C . TYR C 1 451 ? -48.11547 12.97399 -53.86551 1.000 86.85830 451 TYR C C 1
ATOM 9603 O O . TYR C 1 451 ? -47.45052 12.04947 -54.34289 1.000 88.09336 451 TYR C O 1
ATOM 9612 N N . ASN C 1 452 ? -47.62466 13.86669 -52.99535 1.000 84.76797 452 ASN C N 1
ATOM 9613 C CA . ASN C 1 452 ? -46.28828 13.84456 -52.39555 1.000 85.82850 452 ASN C CA 1
ATOM 9614 C C . ASN C 1 452 ? -45.15132 13.95388 -53.41686 1.000 87.16240 452 ASN C C 1
ATOM 9615 O O . ASN C 1 452 ? -43.97733 13.75894 -53.05073 1.000 89.20199 452 ASN C O 1
ATOM 9620 N N . THR C 1 453 ? -45.44083 14.26922 -54.68162 1.000 80.62040 453 THR C N 1
ATOM 9621 C CA . THR C 1 453 ? -44.36606 14.60329 -55.61058 1.000 80.25354 453 THR C CA 1
ATOM 9622 C C . THR C 1 453 ? -43.92677 16.02265 -55.27694 1.000 80.64979 453 THR C C 1
ATOM 9623 O O . THR C 1 453 ? -44.72183 16.96178 -55.35947 1.000 82.77995 453 THR C O 1
ATOM 9627 N N . LEU C 1 454 ? -42.67589 16.18295 -54.87068 1.000 81.15163 454 LEU C N 1
ATOM 9628 C CA . LEU C 1 454 ? -42.14848 17.47290 -54.45621 1.000 80.65681 454 LEU C CA 1
ATOM 9629 C C . LEU C 1 454 ? -40.85610 17.76537 -55.21264 1.000 88.95324 454 LEU C C 1
ATOM 9630 O O . LEU C 1 454 ? -39.92262 16.94740 -55.20025 1.000 91.82220 454 LEU C O 1
ATOM 9635 N N . HIS C 1 455 ? -40.79689 18.93844 -55.85733 1.000 83.59654 455 HIS C N 1
ATOM 9636 C CA . HIS C 1 455 ? -39.67432 19.34488 -56.70177 1.000 80.71520 455 HIS C CA 1
ATOM 9637 C C . HIS C 1 455 ? -38.99591 20.60335 -56.17369 1.000 79.82252 455 HIS C C 1
ATOM 9638 O O . HIS C 1 455 ? -39.66114 21.55775 -55.76143 1.000 84.03946 455 HIS C O 1
ATOM 9645 N N . HIS C 1 456 ? -37.66431 20.62112 -56.24001 1.000 74.42443 456 HIS C N 1
ATOM 9646 C CA . HIS C 1 456 ? -36.91764 21.73087 -55.65668 1.000 73.45938 456 HIS C CA 1
ATOM 9647 C C . HIS C 1 456 ? -37.16232 23.03074 -56.40282 1.000 76.71425 456 HIS C C 1
ATOM 9648 O O . HIS C 1 456 ? -36.99179 24.10845 -55.82503 1.000 77.16832 456 HIS C O 1
ATOM 9655 N N . GLN C 1 457 ? -37.51118 22.95264 -57.69014 1.000 81.08829 457 GLN C N 1
ATOM 9656 C CA . GLN C 1 457 ? -37.84586 24.14878 -58.45680 1.000 78.20414 457 GLN C CA 1
ATOM 9657 C C . GLN C 1 457 ? -39.09303 24.82239 -57.93719 1.000 76.83236 457 GLN C C 1
ATOM 9658 O O . GLN C 1 457 ? -39.20304 26.05215 -58.01669 1.000 72.71718 457 GLN C O 1
ATOM 9664 N N . MET C 1 458 ? -40.06618 24.02576 -57.44030 1.000 79.27068 458 MET C N 1
ATOM 9665 C CA . MET C 1 458 ? -41.34947 24.61300 -57.07209 1.000 84.48753 458 MET C CA 1
ATOM 9666 C C . MET C 1 458 ? -41.36523 24.93828 -55.57306 1.000 80.51864 458 MET C C 1
ATOM 9667 O O . MET C 1 458 ? -40.99277 24.08436 -54.74653 1.000 72.09934 458 MET C O 1
ATOM 9672 N N . PRO C 1 459 ? -41.76920 26.14997 -55.18782 1.000 78.13037 459 PRO C N 1
ATOM 9673 C CA . PRO C 1 459 ? -41.76613 26.49267 -53.76055 1.000 78.94283 459 PRO C CA 1
ATOM 9674 C C . PRO C 1 459 ? -42.79643 25.68285 -52.98565 1.000 81.39607 459 PRO C C 1
ATOM 9675 O O . PRO C 1 459 ? -43.96179 25.58249 -53.37927 1.000 78.43089 459 PRO C O 1
ATOM 9679 N N . PHE C 1 460 ? -42.33531 25.08550 -51.88691 1.000 82.00688 460 PHE C N 1
ATOM 9680 C CA . PHE C 1 460 ? -43.17100 24.42882 -50.88741 1.000 79.78450 460 PHE C CA 1
ATOM 9681 C C . PHE C 1 460 ? -43.19615 25.26592 -49.60768 1.000 83.22945 460 PHE C C 1
ATOM 9682 O O . PHE C 1 460 ? -42.16786 25.82034 -49.20272 1.000 85.18954 460 PHE C O 1
ATOM 9690 N N . GLY C 1 461 ? -44.37932 25.37792 -48.99406 1.000 80.64942 461 GLY C N 1
ATOM 9691 C CA . GLY C 1 461 ? -44.60397 26.28954 -47.88289 1.000 85.16918 461 GLY C CA 1
ATOM 9692 C C . GLY C 1 461 ? -46.01144 26.15095 -47.33896 1.000 91.04269 461 GLY C C 1
ATOM 9693 O O . GLY C 1 461 ? -46.87222 25.51779 -47.95694 1.000 87.68135 461 GLY C O 1
ATOM 9694 N N . GLY C 1 462 ? -46.24934 26.75908 -46.17591 1.000 85.97979 462 GLY C N 1
ATOM 9695 C CA . GLY C 1 462 ? -47.46193 26.51397 -45.40679 1.000 86.02328 462 GLY C CA 1
ATOM 9696 C C . GLY C 1 462 ? -48.34266 27.72998 -45.16986 1.000 88.93219 462 GLY C C 1
ATOM 9697 O O . GLY C 1 462 ? -47.84775 28.83244 -44.92714 1.000 81.06851 462 GLY C O 1
ATOM 9698 N N . TYR C 1 463 ? -49.65395 27.49340 -45.21555 1.000 93.43342 463 TYR C N 1
ATOM 9699 C CA . TYR C 1 463 ? -50.72708 28.39688 -44.81419 1.000 101.85477 463 TYR C CA 1
ATOM 9700 C C . TYR C 1 463 ? -51.04774 28.26375 -43.31475 1.000 121.08257 463 TYR C C 1
ATOM 9701 O O . TYR C 1 463 ? -50.91560 27.19281 -42.72069 1.000 142.01403 463 TYR C O 1
ATOM 9710 N N . LYS C 1 464 ? -51.52686 29.35960 -42.71618 1.000 107.60772 464 LYS C N 1
ATOM 9711 C CA . LYS C 1 464 ? -52.07746 29.36945 -41.33707 1.000 106.98503 464 LYS C CA 1
ATOM 9712 C C . LYS C 1 464 ? -51.00597 28.83678 -40.37809 1.000 102.25046 464 LYS C C 1
ATOM 9713 O O . LYS C 1 464 ? -49.86188 29.30844 -40.43768 1.000 92.92675 464 LYS C O 1
ATOM 9719 N N . GLU C 1 465 ? -51.32161 27.88409 -39.49153 1.000 101.81457 465 GLU C N 1
ATOM 9720 C CA . GLU C 1 465 ? -50.32587 27.30942 -38.59548 1.000 97.45295 465 GLU C CA 1
ATOM 9721 C C . GLU C 1 465 ? -49.26906 26.50287 -39.31690 1.000 107.00313 465 GLU C C 1
ATOM 9722 O O . GLU C 1 465 ? -48.42937 25.91076 -38.62936 1.000 101.03782 465 GLU C O 1
ATOM 9728 N N . SER C 1 466 ? -49.30094 26.42176 -40.65377 1.000 109.28071 466 SER C N 1
ATOM 9729 C CA . SER C 1 466 ? -48.39484 25.50505 -41.33581 1.000 102.30720 466 SER C CA 1
ATOM 9730 C C . SER C 1 466 ? -47.00345 26.08712 -41.48536 1.000 92.52165 466 SER C C 1
ATOM 9731 O O . SER C 1 466 ? -46.03168 25.33238 -41.56721 1.000 87.89700 466 SER C O 1
ATOM 9734 N N . GLY C 1 467 ? -46.87013 27.40279 -41.51755 1.000 83.60966 467 GLY C N 1
ATOM 9735 C CA . GLY C 1 467 ? -45.55279 27.96967 -41.69326 1.000 80.96197 467 GLY C CA 1
ATOM 9736 C C . GLY C 1 467 ? -45.58759 29.47138 -41.85706 1.000 81.62499 467 GLY C C 1
ATOM 9737 O O . GLY C 1 467 ? -46.64503 30.08297 -42.05005 1.000 88.21384 467 GLY C O 1
ATOM 9738 N N . ILE C 1 468 ? -44.39420 30.04932 -41.78666 1.000 73.75976 468 ILE C N 1
ATOM 9739 C CA . ILE C 1 468 ? -44.16073 31.47365 -41.92370 1.000 70.69295 468 ILE C CA 1
ATOM 9740 C C . ILE C 1 468 ? -42.97643 31.51850 -42.87115 1.000 69.58515 468 ILE C C 1
ATOM 9741 O O . ILE C 1 468 ? -41.89262 31.02276 -42.52859 1.000 64.49006 468 ILE C O 1
ATOM 9746 N N . GLY C 1 469 ? -43.19754 32.02830 -44.08377 1.000 74.57825 469 GLY C N 1
ATOM 9747 C CA . GLY C 1 469 ? -42.19588 31.98920 -45.13339 1.000 74.02198 469 GLY C CA 1
ATOM 9748 C C . GLY C 1 469 ? -42.22812 30.68572 -45.91502 1.000 79.55607 469 GLY C C 1
ATOM 9749 O O . GLY C 1 469 ? -42.40027 29.60444 -45.33368 1.000 81.94526 469 GLY C O 1
ATOM 9750 N N . ARG C 1 470 ? -42.07947 30.76940 -47.23728 1.000 85.25256 470 ARG C N 1
ATOM 9751 C CA . ARG C 1 470 ? -41.89372 29.58413 -48.07014 1.000 82.51062 470 ARG C CA 1
ATOM 9752 C C . ARG C 1 470 ? -40.43556 29.34991 -48.39934 1.000 84.29745 470 ARG C C 1
ATOM 9753 O O . ARG C 1 470 ? -39.67807 30.29691 -48.63095 1.000 84.07550 470 ARG C O 1
ATOM 9761 N N . GLU C 1 471 ? -40.05332 28.06489 -48.44911 1.000 86.33546 471 GLU C N 1
ATOM 9762 C CA . GLU C 1 471 ? -38.64281 27.67331 -48.56736 1.000 84.24629 471 GLU C CA 1
ATOM 9763 C C . GLU C 1 471 ? -38.41561 26.51313 -49.54693 1.000 88.22450 471 GLU C C 1
ATOM 9764 O O . GLU C 1 471 ? -38.06987 25.40186 -49.15248 1.000 97.22182 471 GLU C O 1
ATOM 9770 N N . LEU C 1 472 ? -38.59413 26.78005 -50.84493 1.000 86.57469 472 LEU C N 1
ATOM 9771 C CA . LEU C 1 472 ? -38.13292 25.90871 -51.92638 1.000 79.82770 472 LEU C CA 1
ATOM 9772 C C . LEU C 1 472 ? -38.30596 26.71473 -53.21424 1.000 76.16248 472 LEU C C 1
ATOM 9773 O O . LEU C 1 472 ? -38.89047 27.80066 -53.20013 1.000 79.84759 472 LEU C O 1
ATOM 9778 N N . GLY C 1 473 ? -37.79264 26.19253 -54.32743 1.000 69.59368 473 GLY C N 1
ATOM 9779 C CA . GLY C 1 473 ? -37.89292 27.00285 -55.54975 1.000 73.17752 473 GLY C CA 1
ATOM 9780 C C . GLY C 1 473 ? -37.18425 28.35999 -55.49111 1.000 67.74765 473 GLY C C 1
ATOM 9781 O O . GLY C 1 473 ? -36.32590 28.61165 -54.63289 1.000 64.64354 473 GLY C O 1
ATOM 9782 N N . GLU C 1 474 ? -37.57098 29.25508 -56.41735 1.000 61.98997 474 GLU C N 1
ATOM 9783 C CA . GLU C 1 474 ? -36.94024 30.57074 -56.45708 1.000 58.91928 474 GLU C CA 1
ATOM 9784 C C . GLU C 1 474 ? -37.27438 31.37718 -55.21757 1.000 63.98024 474 GLU C C 1
ATOM 9785 O O . GLU C 1 474 ? -36.46031 32.18862 -54.75105 1.000 63.58676 474 GLU C O 1
ATOM 9791 N N . ASP C 1 475 ? -38.45188 31.13586 -54.65579 1.000 66.13812 475 ASP C N 1
ATOM 9792 C CA . ASP C 1 475 ? -38.98353 32.00730 -53.63069 1.000 62.63788 475 ASP C CA 1
ATOM 9793 C C . ASP C 1 475 ? -38.18228 31.88660 -52.34549 1.000 69.73063 475 ASP C C 1
ATOM 9794 O O . ASP C 1 475 ? -38.25544 32.77062 -51.48812 1.000 74.80729 475 ASP C O 1
ATOM 9799 N N . ALA C 1 476 ? -37.41440 30.80982 -52.19794 1.000 67.36633 476 ALA C N 1
ATOM 9800 C CA . ALA C 1 476 ? -36.58064 30.64761 -51.01296 1.000 67.87675 476 ALA C CA 1
ATOM 9801 C C . ALA C 1 476 ? -35.57401 31.78266 -50.87232 1.000 64.24168 476 ALA C C 1
ATOM 9802 O O . ALA C 1 476 ? -35.44859 32.37947 -49.80039 1.000 69.42949 476 ALA C O 1
ATOM 9804 N N . LEU C 1 477 ? -34.84115 32.08641 -51.93754 1.000 62.10909 477 LEU C N 1
ATOM 9805 C CA . LEU C 1 477 ? -33.87077 33.17769 -51.92499 1.000 65.38541 477 LEU C CA 1
ATOM 9806 C C . LEU C 1 477 ? -34.39299 34.42991 -51.23028 1.000 66.93238 477 LEU C C 1
ATOM 9807 O O . LEU C 1 477 ? -33.64110 35.08440 -50.50749 1.000 70.85345 477 LEU C O 1
ATOM 9812 N N . ALA C 1 478 ? -35.68156 34.74737 -51.40279 1.000 65.41320 478 ALA C N 1
ATOM 9813 C CA . ALA C 1 478 ? -36.26717 35.89554 -50.71107 1.000 67.93502 478 ALA C CA 1
ATOM 9814 C C . ALA C 1 478 ? -36.04604 35.80517 -49.20850 1.000 72.87048 478 ALA C C 1
ATOM 9815 O O . ALA C 1 478 ? -35.69379 36.79787 -48.55621 1.000 68.17184 478 ALA C O 1
ATOM 9817 N N . ASN C 1 479 ? -36.22562 34.61053 -48.64998 1.000 73.13147 479 ASN C N 1
ATOM 9818 C CA . ASN C 1 479 ? -36.10187 34.42869 -47.21423 1.000 70.64086 479 ASN C CA 1
ATOM 9819 C C . ASN C 1 479 ? -34.67192 34.68478 -46.75164 1.000 71.88315 479 ASN C C 1
ATOM 9820 O O . ASN C 1 479 ? -34.44816 35.07059 -45.59298 1.000 69.11214 479 ASN C O 1
ATOM 9825 N N . TYR C 1 480 ? -33.69189 34.48298 -47.64244 1.000 65.05347 480 TYR C N 1
ATOM 9826 C CA . TYR C 1 480 ? -32.28361 34.57204 -47.28107 1.000 63.84336 480 TYR C CA 1
ATOM 9827 C C . TYR C 1 480 ? -31.60795 35.76273 -47.93314 1.000 57.42477 480 TYR C C 1
ATOM 9828 O O . TYR C 1 480 ? -30.37708 35.84060 -47.95071 1.000 53.80337 480 TYR C O 1
ATOM 9837 N N . THR C 1 481 ? -32.38035 36.68725 -48.47959 1.000 59.43467 481 THR C N 1
ATOM 9838 C CA . THR C 1 481 ? -31.82040 37.94027 -48.95536 1.000 60.79946 481 THR C CA 1
ATOM 9839 C C . THR C 1 481 ? -32.48474 39.08464 -48.21444 1.000 63.40071 481 THR C C 1
ATOM 9840 O O . THR C 1 481 ? -33.39736 38.88892 -47.39941 1.000 78.35376 481 THR C O 1
ATOM 9844 N N . GLN C 1 482 ? -32.04341 40.29314 -48.53496 1.000 62.63138 482 GLN C N 1
ATOM 9845 C CA . GLN C 1 482 ? -32.49511 41.45884 -47.80673 1.000 63.36056 482 GLN C CA 1
ATOM 9846 C C . GLN C 1 482 ? -32.18502 42.72902 -48.59622 1.000 61.83796 482 GLN C C 1
ATOM 9847 O O . GLN C 1 482 ? -31.10976 42.86772 -49.18856 1.000 60.69088 482 GLN C O 1
ATOM 9853 N N . THR C 1 483 ? -33.16567 43.63269 -48.62759 1.000 62.25237 483 THR C N 1
ATOM 9854 C CA . THR C 1 483 ? -33.24612 44.70767 -49.61987 1.000 62.13096 483 THR C CA 1
ATOM 9855 C C . THR C 1 483 ? -32.64848 46.00935 -49.10268 1.000 64.15361 483 THR C C 1
ATOM 9856 O O . THR C 1 483 ? -33.09914 46.50936 -48.07327 1.000 67.44879 483 THR C O 1
ATOM 9860 N N . LYS C 1 484 ? -31.70215 46.60841 -49.83901 1.000 60.12941 484 LYS C N 1
ATOM 9861 C CA . LYS C 1 484 ? -31.18505 47.95443 -49.52237 1.000 58.99005 484 LYS C CA 1
ATOM 9862 C C . LYS C 1 484 ? -31.49319 48.99685 -50.59807 1.000 62.03483 484 LYS C C 1
ATOM 9863 O O . LYS C 1 484 ? -31.24835 48.73997 -51.78005 1.000 66.52620 484 LYS C O 1
ATOM 9869 N N . THR C 1 485 ? -31.99200 50.18692 -50.22881 1.000 61.02905 485 THR C N 1
ATOM 9870 C CA . THR C 1 485 ? -32.53806 51.11433 -51.23682 1.000 55.77554 485 THR C CA 1
ATOM 9871 C C . THR C 1 485 ? -31.64187 52.33574 -51.21098 1.000 66.39178 485 THR C C 1
ATOM 9872 O O . THR C 1 485 ? -31.49087 52.97578 -50.15366 1.000 72.12525 485 THR C O 1
ATOM 9876 N N . VAL C 1 486 ? -30.94597 52.58720 -52.30745 1.000 64.36937 486 VAL C N 1
ATOM 9877 C CA . VAL C 1 486 ? -30.09403 53.75934 -52.41891 1.000 62.44102 486 VAL C CA 1
ATOM 9878 C C . VAL C 1 486 ? -30.75905 54.77074 -53.33709 1.000 62.60682 486 VAL C C 1
ATOM 9879 O O . VAL C 1 486 ? -31.16983 54.41901 -54.45012 1.000 63.09876 486 VAL C O 1
ATOM 9883 N N . SER C 1 487 ? -30.85066 56.02447 -52.86715 1.000 61.87831 487 SER C N 1
ATOM 9884 C CA . SER C 1 487 ? -31.21344 57.18904 -53.67505 1.000 58.64087 487 SER C CA 1
ATOM 9885 C C . SER C 1 487 ? -30.03456 58.14348 -53.79084 1.000 62.53361 487 SER C C 1
ATOM 9886 O O . SER C 1 487 ? -29.37243 58.45369 -52.80230 1.000 63.61072 487 SER C O 1
ATOM 9889 N N . ILE C 1 488 ? -29.79852 58.63071 -54.99518 1.000 66.82483 488 ILE C N 1
ATOM 9890 C CA . ILE C 1 488 ? -28.72058 59.55758 -55.29439 1.000 66.81281 488 ILE C CA 1
ATOM 9891 C C . ILE C 1 488 ? -29.36818 60.79900 -55.87162 1.000 73.54550 488 ILE C C 1
ATOM 9892 O O . ILE C 1 488 ? -29.85683 60.77225 -57.01345 1.000 75.26396 488 ILE C O 1
ATOM 9897 N N . ARG C 1 489 ? -29.38909 61.88105 -55.09665 1.000 72.42603 489 ARG C N 1
ATOM 9898 C CA . ARG C 1 489 ? -29.88208 63.13336 -55.63959 1.000 73.17545 489 ARG C CA 1
ATOM 9899 C C . ARG C 1 489 ? -28.89893 63.63830 -56.67968 1.000 78.61177 489 ARG C C 1
ATOM 9900 O O . ARG C 1 489 ? -27.68508 63.46609 -56.54039 1.000 83.67000 489 ARG C O 1
ATOM 9908 N N . LEU C 1 490 ? -29.42331 64.25265 -57.72667 1.000 82.02775 490 LEU C N 1
ATOM 9909 C CA . LEU C 1 490 ? -28.59752 64.87391 -58.74398 1.000 77.83542 490 LEU C CA 1
ATOM 9910 C C . LEU C 1 490 ? -28.76623 66.38414 -58.68756 1.000 81.60980 490 LEU C C 1
ATOM 9911 O O . LEU C 1 490 ? -29.45486 66.93698 -57.82301 1.000 84.05659 490 LEU C O 1
ATOM 9916 N N . GLY C 1 491 ? -28.11783 67.06064 -59.61555 1.000 86.36096 491 GLY C N 1
ATOM 9917 C CA . GLY C 1 491 ? -28.41144 68.46481 -59.81486 1.000 99.48562 491 GLY C CA 1
ATOM 9918 C C . GLY C 1 491 ? -29.74340 68.63327 -60.53459 1.000 102.84596 491 GLY C C 1
ATOM 9919 O O . GLY C 1 491 ? -29.97966 68.00183 -61.57762 1.000 99.37471 491 GLY C O 1
ATOM 9920 N N . THR D 1 18 ? -17.57831 12.12549 -8.98626 1.000 48.78021 18 THR D N 1
ATOM 9921 C CA . THR D 1 18 ? -18.38153 11.79097 -7.78855 1.000 64.84258 18 THR D CA 1
ATOM 9922 C C . THR D 1 18 ? -19.85278 12.01836 -8.19613 1.000 58.02709 18 THR D C 1
ATOM 9923 O O . THR D 1 18 ? -20.18959 13.04497 -8.75178 1.000 63.70927 18 THR D O 1
ATOM 9927 N N . GLY D 1 19 ? -20.71051 11.02642 -7.96193 1.000 59.15235 19 GLY D N 1
ATOM 9928 C CA . GLY D 1 19 ? -22.06136 11.03752 -8.48366 1.000 63.59225 19 GLY D CA 1
ATOM 9929 C C . GLY D 1 19 ? -22.99403 11.95494 -7.71186 1.000 63.98339 19 GLY D C 1
ATOM 9930 O O . GLY D 1 19 ? -22.59406 12.68079 -6.80175 1.000 66.90093 19 GLY D O 1
ATOM 9931 N N . LEU D 1 20 ? -24.27400 11.90966 -8.09551 1.000 63.37925 20 LEU D N 1
ATOM 9932 C CA . LEU D 1 20 ? -25.31028 12.70729 -7.44101 1.000 61.51024 20 LEU D CA 1
ATOM 9933 C C . LEU D 1 20 ? -25.67083 12.16257 -6.05349 1.000 65.26647 20 LEU D C 1
ATOM 9934 O O . LEU D 1 20 ? -25.91083 10.96230 -5.87845 1.000 67.80773 20 LEU D O 1
ATOM 9939 N N . PHE D 1 21 ? -25.75351 13.06987 -5.07272 1.000 61.36370 21 PHE D N 1
ATOM 9940 C CA . PHE D 1 21 ? -25.93340 12.72376 -3.66328 1.000 59.34324 21 PHE D CA 1
ATOM 9941 C C . PHE D 1 21 ? -27.41590 12.56990 -3.39905 1.000 56.58413 21 PHE D C 1
ATOM 9942 O O . PHE D 1 21 ? -28.10021 13.55672 -3.13875 1.000 61.32725 21 PHE D O 1
ATOM 9950 N N . ILE D 1 22 ? -27.93155 11.34933 -3.43177 1.000 58.25005 22 ILE D N 1
ATOM 9951 C CA . ILE D 1 22 ? -29.35830 11.14112 -3.19842 1.000 61.45043 22 ILE D CA 1
ATOM 9952 C C . ILE D 1 22 ? -29.53914 10.03492 -2.16794 1.000 65.98245 22 ILE D C 1
ATOM 9953 O O . ILE D 1 22 ? -28.87050 8.99693 -2.23579 1.000 69.46689 22 ILE D O 1
ATOM 9958 N N . ASN D 1 23 ? -30.46500 10.24767 -1.23381 1.000 64.01166 23 ASN D N 1
ATOM 9959 C CA . ASN D 1 23 ? -30.75176 9.29271 -0.17543 1.000 58.12094 23 ASN D CA 1
ATOM 9960 C C . ASN D 1 23 ? -29.45615 8.76870 0.43484 1.000 66.80464 23 ASN D C 1
ATOM 9961 O O . ASN D 1 23 ? -29.25531 7.56255 0.59344 1.000 69.31200 23 ASN D O 1
ATOM 9966 N N . ASN D 1 24 ? -28.55364 9.69937 0.76278 1.000 66.16839 24 ASN D N 1
ATOM 9967 C CA . ASN D 1 24 ? -27.29704 9.38625 1.44487 1.000 66.19867 24 ASN D CA 1
ATOM 9968 C C . ASN D 1 24 ? -26.41181 8.44025 0.63126 1.000 67.26870 24 ASN D C 1
ATOM 9969 O O . ASN D 1 24 ? -25.42604 7.90961 1.16501 1.000 71.89403 24 ASN D O 1
ATOM 9974 N N . GLU D 1 25 ? -26.75491 8.20337 -0.64236 1.000 68.32407 25 GLU D N 1
ATOM 9975 C CA . GLU D 1 25 ? -25.92608 7.42733 -1.55622 1.000 69.29058 25 GLU D CA 1
ATOM 9976 C C . GLU D 1 25 ? -25.45825 8.30317 -2.70853 1.000 67.30696 25 GLU D C 1
ATOM 9977 O O . GLU D 1 25 ? -26.05476 9.34475 -3.00080 1.000 68.09273 25 GLU D O 1
ATOM 9983 N N . PHE D 1 26 ? -24.39115 7.86382 -3.37693 1.000 67.81669 26 PHE D N 1
ATOM 9984 C CA . PHE D 1 26 ? -23.91251 8.54373 -4.57415 1.000 62.94561 26 PHE D CA 1
ATOM 9985 C C . PHE D 1 26 ? -24.38085 7.73332 -5.77924 1.000 66.71720 26 PHE D C 1
ATOM 9986 O O . PHE D 1 26 ? -23.62885 6.96610 -6.37957 1.000 70.36793 26 PHE D O 1
ATOM 9994 N N . VAL D 1 27 ? -25.65734 7.90698 -6.13906 1.000 66.57277 27 VAL D N 1
ATOM 9995 C CA . VAL D 1 27 ? -26.14857 7.36739 -7.40637 1.000 71.67976 27 VAL D CA 1
ATOM 9996 C C . VAL D 1 27 ? -25.48920 8.11394 -8.55364 1.000 72.59389 27 VAL D C 1
ATOM 9997 O O . VAL D 1 27 ? -24.73156 9.07307 -8.35737 1.000 74.53511 27 VAL D O 1
ATOM 10001 N N . LYS D 1 28 ? -25.78245 7.67626 -9.75782 1.000 71.50760 28 LYS D N 1
ATOM 10002 C CA . LYS D 1 28 ? -25.26731 8.28407 -10.96779 1.000 76.45894 28 LYS D CA 1
ATOM 10003 C C . LYS D 1 28 ? -26.44911 8.72752 -11.82866 1.000 80.97200 28 LYS D C 1
ATOM 10004 O O . LYS D 1 28 ? -27.61365 8.52933 -11.45945 1.000 79.58786 28 LYS D O 1
ATOM 10010 N N . GLY D 1 29 ? -26.15238 9.35248 -12.96981 1.000 75.05798 29 GLY D N 1
ATOM 10011 C CA . GLY D 1 29 ? -27.19885 10.03452 -13.72332 1.000 73.03203 29 GLY D CA 1
ATOM 10012 C C . GLY D 1 29 ? -28.06358 9.06438 -14.51181 1.000 73.42961 29 GLY D C 1
ATOM 10013 O O . GLY D 1 29 ? -27.55775 8.18884 -15.21892 1.000 72.47727 29 GLY D O 1
ATOM 10014 N N . GLN D 1 30 ? -29.39435 9.23885 -14.40081 1.000 70.60915 30 GLN D N 1
ATOM 10015 C CA . GLN D 1 30 ? -30.31923 8.30874 -15.04968 1.000 69.94634 30 GLN D CA 1
ATOM 10016 C C . GLN D 1 30 ? -29.96396 8.06981 -16.49888 1.000 75.48609 30 GLN D C 1
ATOM 10017 O O . GLN D 1 30 ? -30.15132 6.96198 -17.01387 1.000 74.14536 30 GLN D O 1
ATOM 10023 N N . GLU D 1 31 ? -29.45203 9.08998 -17.16987 1.000 78.32610 31 GLU D N 1
ATOM 10024 C CA . GLU D 1 31 ? -29.00283 8.95919 -18.54181 1.000 73.72201 31 GLU D CA 1
ATOM 10025 C C . GLU D 1 31 ? -27.48917 8.86567 -18.63004 1.000 69.03793 31 GLU D C 1
ATOM 10026 O O . GLU D 1 31 ? -26.94093 8.75040 -19.72455 1.000 77.51435 31 GLU D O 1
ATOM 10032 N N . GLY D 1 32 ? -26.80558 8.87656 -17.49730 1.000 70.55506 32 GLY D N 1
ATOM 10033 C CA . GLY D 1 32 ? -25.38183 8.63962 -17.52064 1.000 69.55626 32 GLY D CA 1
ATOM 10034 C C . GLY D 1 32 ? -24.58077 9.79880 -18.05607 1.000 65.64049 32 GLY D C 1
ATOM 10035 O O . GLY D 1 32 ? -23.39397 9.62609 -18.36382 1.000 68.54257 32 GLY D O 1
ATOM 10036 N N . LYS D 1 33 ? -25.19099 10.97879 -18.17984 1.000 61.57439 33 LYS D N 1
ATOM 10037 C CA . LYS D 1 33 ? -24.45752 12.13788 -18.66122 1.000 64.20680 33 LYS D CA 1
ATOM 10038 C C . LYS D 1 33 ? -23.36963 12.51248 -17.68203 1.000 62.53256 33 LYS D C 1
ATOM 10039 O O . LYS D 1 33 ? -23.57470 12.48486 -16.46715 1.000 70.44201 33 LYS D O 1
ATOM 10045 N N . THR D 1 34 ? -22.20664 12.84564 -18.20402 1.000 60.21073 34 THR D N 1
ATOM 10046 C CA . THR D 1 34 ? -21.18724 13.47228 -17.38759 1.000 61.90957 34 THR D CA 1
ATOM 10047 C C . THR D 1 34 ? -20.77921 14.76271 -18.06112 1.000 62.03950 34 THR D C 1
ATOM 10048 O O . THR D 1 34 ? -20.92200 14.92406 -19.26667 1.000 70.78699 34 THR D O 1
ATOM 10052 N N . PHE D 1 35 ? -20.25066 15.66980 -17.28642 1.000 64.86768 35 PHE D N 1
ATOM 10053 C CA . PHE D 1 35 ? -19.78485 16.92308 -17.82955 1.000 66.15727 35 PHE D CA 1
ATOM 10054 C C . PHE D 1 35 ? -18.43648 17.25380 -17.19844 1.000 68.65595 35 PHE D C 1
ATOM 10055 O O . PHE D 1 35 ? -18.04360 16.70548 -16.16206 1.000 67.01526 35 PHE D O 1
ATOM 10063 N N . ASP D 1 36 ? -17.72339 18.15197 -17.84489 1.000 66.92910 36 ASP D N 1
ATOM 10064 C CA . ASP D 1 36 ? -16.28879 18.24311 -17.65815 1.000 69.81794 36 ASP D CA 1
ATOM 10065 C C . ASP D 1 36 ? -15.97468 19.34889 -16.65191 1.000 70.95879 36 ASP D C 1
ATOM 10066 O O . ASP D 1 36 ? -16.67458 20.36454 -16.59899 1.000 76.04200 36 ASP D O 1
ATOM 10071 N N . VAL D 1 37 ? -14.95014 19.13155 -15.82498 1.000 69.25555 37 VAL D N 1
ATOM 10072 C CA . VAL D 1 37 ? -14.54197 20.06986 -14.76947 1.000 70.94943 37 VAL D CA 1
ATOM 10073 C C . VAL D 1 37 ? -13.11815 20.51221 -15.03021 1.000 72.27856 37 VAL D C 1
ATOM 10074 O O . VAL D 1 37 ? -12.18544 19.70158 -14.94509 1.000 72.20371 37 VAL D O 1
ATOM 10078 N N . ILE D 1 38 ? -12.94057 21.79585 -15.31574 1.000 73.39470 38 ILE D N 1
ATOM 10079 C CA . ILE D 1 38 ? -11.63021 22.32691 -15.66378 1.000 73.60510 38 ILE D CA 1
ATOM 10080 C C . ILE D 1 38 ? -11.06437 23.11754 -14.49671 1.000 73.98976 38 ILE D C 1
ATOM 10081 O O . ILE D 1 38 ? -11.79026 23.76159 -13.72766 1.000 77.30277 38 ILE D O 1
ATOM 10086 N N . ASN D 1 39 ? -9.76363 22.99201 -14.34423 1.000 74.30959 39 ASN D N 1
ATOM 10087 C CA . ASN D 1 39 ? -8.98315 23.72438 -13.37732 1.000 73.78553 39 ASN D CA 1
ATOM 10088 C C . ASN D 1 39 ? -8.64314 25.08630 -13.95198 1.000 78.98435 39 ASN D C 1
ATOM 10089 O O . ASN D 1 39 ? -8.04156 25.15534 -15.02724 1.000 84.13960 39 ASN D O 1
ATOM 10094 N N . PRO D 1 40 ? -8.96625 26.18014 -13.26725 1.000 78.89648 40 PRO D N 1
ATOM 10095 C CA . PRO D 1 40 ? -8.60171 27.50237 -13.79262 1.000 83.54985 40 PRO D CA 1
ATOM 10096 C C . PRO D 1 40 ? -7.11853 27.80797 -13.73016 1.000 83.01947 40 PRO D C 1
ATOM 10097 O O . PRO D 1 40 ? -6.67875 28.77646 -14.35961 1.000 85.07406 40 PRO D O 1
ATOM 10101 N N . SER D 1 41 ? -6.32394 27.04767 -12.98519 1.000 82.64490 41 SER D N 1
ATOM 10102 C CA . SER D 1 41 ? -4.94126 27.47074 -12.79788 1.000 87.95864 41 SER D CA 1
ATOM 10103 C C . SER D 1 41 ? -4.07775 27.12185 -14.01483 1.000 88.47768 41 SER D C 1
ATOM 10104 O O . SER D 1 41 ? -3.27484 27.94806 -14.46458 1.000 89.68909 41 SER D O 1
ATOM 10107 N N . ASP D 1 42 ? -4.22922 25.91267 -14.57437 1.000 85.06058 42 ASP D N 1
ATOM 10108 C CA . ASP D 1 42 ? -3.45675 25.51855 -15.75436 1.000 85.72202 42 ASP D CA 1
ATOM 10109 C C . ASP D 1 42 ? -4.34410 25.14979 -16.93927 1.000 89.18195 42 ASP D C 1
ATOM 10110 O O . ASP D 1 42 ? -3.84419 24.60602 -17.93634 1.000 91.22574 42 ASP D O 1
ATOM 10115 N N . GLU D 1 43 ? -5.64621 25.42126 -16.85470 1.000 87.75810 43 GLU D N 1
ATOM 10116 C CA . GLU D 1 43 ? -6.66441 25.16255 -17.86561 1.000 77.30443 43 GLU D CA 1
ATOM 10117 C C . GLU D 1 43 ? -6.90104 23.68239 -18.10090 1.000 75.57227 43 GLU D C 1
ATOM 10118 O O . GLU D 1 43 ? -7.78335 23.34813 -18.88746 1.000 81.67716 43 GLU D O 1
ATOM 10124 N N . SER D 1 44 ? -6.16620 22.78295 -17.44623 1.000 77.61713 44 SER D N 1
ATOM 10125 C CA . SER D 1 44 ? -6.33924 21.35770 -17.71930 1.000 81.30535 44 SER D CA 1
ATOM 10126 C C . SER D 1 44 ? -7.66046 20.86205 -17.14734 1.000 75.66500 44 SER D C 1
ATOM 10127 O O . SER D 1 44 ? -8.38457 21.59318 -16.46499 1.000 79.80429 44 SER D O 1
ATOM 10130 N N . VAL D 1 45 ? -7.97093 19.59986 -17.41737 1.000 69.53219 45 VAL D N 1
ATOM 10131 C CA . VAL D 1 45 ? -9.26729 19.05568 -17.04107 1.000 71.26891 45 VAL D CA 1
ATOM 10132 C C . VAL D 1 45 ? -9.12348 18.16023 -15.81693 1.000 70.67469 45 VAL D C 1
ATOM 10133 O O . VAL D 1 45 ? -8.43582 17.13195 -15.84952 1.000 64.76968 45 VAL D O 1
ATOM 10137 N N . ILE D 1 46 ? -9.78182 18.57350 -14.73208 1.000 73.18241 46 ILE D N 1
ATOM 10138 C CA . ILE D 1 46 ? -9.69394 17.87638 -13.45027 1.000 73.13259 46 ILE D CA 1
ATOM 10139 C C . ILE D 1 46 ? -10.29750 16.48564 -13.55787 1.000 67.93779 46 ILE D C 1
ATOM 10140 O O . ILE D 1 46 ? -9.66730 15.47827 -13.20744 1.000 68.66011 46 ILE D O 1
ATOM 10145 N N . THR D 1 47 ? -11.54120 16.42819 -14.02983 1.000 65.94810 47 THR D N 1
ATOM 10146 C CA . THR D 1 47 ? -12.34141 15.21925 -14.13409 1.000 68.40345 47 THR D CA 1
ATOM 10147 C C . THR D 1 47 ? -13.74005 15.57751 -14.58604 1.000 66.91108 47 THR D C 1
ATOM 10148 O O . THR D 1 47 ? -14.01544 16.73963 -14.90225 1.000 71.92635 47 THR D O 1
ATOM 10152 N N . GLN D 1 48 ? -14.62700 14.59044 -14.58705 1.000 62.66955 48 GLN D N 1
ATOM 10153 C CA . GLN D 1 48 ? -15.99750 14.75461 -15.04176 1.000 71.41860 48 GLN D CA 1
ATOM 10154 C C . GLN D 1 48 ? -16.95044 14.33328 -13.93204 1.000 69.78382 48 GLN D C 1
ATOM 10155 O O . GLN D 1 48 ? -16.61697 13.47977 -13.10699 1.000 69.61147 48 GLN D O 1
ATOM 10161 N N . VAL D 1 49 ? -18.13182 14.95548 -13.90187 1.000 68.27813 49 VAL D N 1
ATOM 10162 C CA . VAL D 1 49 ? -19.09872 14.77766 -12.82181 1.000 65.93430 49 VAL D CA 1
ATOM 10163 C C . VAL D 1 49 ? -20.45587 14.43358 -13.40896 1.000 65.60128 49 VAL D C 1
ATOM 10164 O O . VAL D 1 49 ? -20.84311 14.96923 -14.45348 1.000 66.83858 49 VAL D O 1
ATOM 10168 N N . HIS D 1 50 ? -21.17043 13.52472 -12.74653 1.000 63.65331 50 HIS D N 1
ATOM 10169 C CA . HIS D 1 50 ? -22.43300 13.07414 -13.30339 1.000 64.05238 50 HIS D CA 1
ATOM 10170 C C . HIS D 1 50 ? -23.41332 14.22561 -13.33983 1.000 66.12532 50 HIS D C 1
ATOM 10171 O O . HIS D 1 50 ? -23.42479 15.07886 -12.45202 1.000 72.47138 50 HIS D O 1
ATOM 10178 N N . GLU D 1 51 ? -24.23135 14.24714 -14.37786 1.000 64.77895 51 GLU D N 1
ATOM 10179 C CA . GLU D 1 51 ? -25.18022 15.31369 -14.61861 1.000 61.83360 51 GLU D CA 1
ATOM 10180 C C . GLU D 1 51 ? -26.60143 14.86008 -14.35261 1.000 65.26545 51 GLU D C 1
ATOM 10181 O O . GLU D 1 51 ? -27.03123 13.81190 -14.83956 1.000 62.65758 51 GLU D O 1
ATOM 10187 N N . ALA D 1 52 ? -27.33799 15.69545 -13.63950 1.000 64.66433 52 ALA D N 1
ATOM 10188 C CA . ALA D 1 52 ? -28.75660 15.50350 -13.41813 1.000 61.27532 52 ALA D CA 1
ATOM 10189 C C . ALA D 1 52 ? -29.57554 16.13901 -14.54176 1.000 62.12225 52 ALA D C 1
ATOM 10190 O O . ALA D 1 52 ? -29.30677 17.27250 -14.97020 1.000 64.30050 52 ALA D O 1
ATOM 10192 N N . THR D 1 53 ? -30.56437 15.40629 -15.02741 1.000 60.70432 53 THR D N 1
ATOM 10193 C CA . THR D 1 53 ? -31.56290 15.98774 -15.90971 1.000 68.93317 53 THR D CA 1
ATOM 10194 C C . THR D 1 53 ? -32.89513 15.90177 -15.18088 1.000 65.07874 53 THR D C 1
ATOM 10195 O O . THR D 1 53 ? -32.97646 15.40573 -14.05872 1.000 68.59124 53 THR D O 1
ATOM 10199 N N . GLU D 1 54 ? -33.93994 16.37819 -15.83955 1.000 65.94889 54 GLU D N 1
ATOM 10200 C CA . GLU D 1 54 ? -35.26685 16.51359 -15.26508 1.000 64.78685 54 GLU D CA 1
ATOM 10201 C C . GLU D 1 54 ? -35.78195 15.21912 -14.64934 1.000 70.50671 54 GLU D C 1
ATOM 10202 O O . GLU D 1 54 ? -36.62377 15.26550 -13.74821 1.000 70.87070 54 GLU D O 1
ATOM 10208 N N . LYS D 1 55 ? -35.31123 14.05790 -15.11516 1.000 68.87368 55 LYS D N 1
ATOM 10209 C CA . LYS D 1 55 ? -35.70866 12.82847 -14.43319 1.000 75.49816 55 LYS D CA 1
ATOM 10210 C C . LYS D 1 55 ? -34.96573 12.68362 -13.11132 1.000 69.77593 55 LYS D C 1
ATOM 10211 O O . LYS D 1 55 ? -35.54792 12.24227 -12.11531 1.000 68.41469 55 LYS D O 1
ATOM 10217 N N . ASP D 1 56 ? -33.67881 13.05011 -13.08377 1.000 68.15739 56 ASP D N 1
ATOM 10218 C CA . ASP D 1 56 ? -32.93749 13.08549 -11.82494 1.000 66.77141 56 ASP D CA 1
ATOM 10219 C C . ASP D 1 56 ? -33.57006 14.04126 -10.81798 1.000 65.61267 56 ASP D C 1
ATOM 10220 O O . ASP D 1 56 ? -33.78083 13.68105 -9.65274 1.000 63.24518 56 ASP D O 1
ATOM 10225 N N . VAL D 1 57 ? -33.86020 15.27332 -11.23706 1.000 59.50828 57 VAL D N 1
ATOM 10226 C CA . VAL D 1 57 ? -34.40388 16.24886 -10.30203 1.000 57.82868 57 VAL D CA 1
ATOM 10227 C C . VAL D 1 57 ? -35.68350 15.70755 -9.67394 1.000 61.48211 57 VAL D C 1
ATOM 10228 O O . VAL D 1 57 ? -35.83400 15.69299 -8.44450 1.000 60.24683 57 VAL D O 1
ATOM 10232 N N . ASP D 1 58 ? -36.59011 15.17941 -10.50257 1.000 62.78007 58 ASP D N 1
ATOM 10233 C CA . ASP D 1 58 ? -37.83024 14.61905 -9.96460 1.000 65.84976 58 ASP D CA 1
ATOM 10234 C C . ASP D 1 58 ? -37.58068 13.52294 -8.91836 1.000 61.07377 58 ASP D C 1
ATOM 10235 O O . ASP D 1 58 ? -38.31394 13.43682 -7.92612 1.000 57.11135 58 ASP D O 1
ATOM 10240 N N . ILE D 1 59 ? -36.56392 12.67654 -9.10484 1.000 58.46229 59 ILE D N 1
ATOM 10241 C CA . ILE D 1 59 ? -36.40620 11.60255 -8.12472 1.000 64.54743 59 ILE D CA 1
ATOM 10242 C C . ILE D 1 59 ? -35.70512 12.11471 -6.86434 1.000 68.32263 59 ILE D C 1
ATOM 10243 O O . ILE D 1 59 ? -36.07552 11.73494 -5.73885 1.000 61.06605 59 ILE D O 1
ATOM 10248 N N . ALA D 1 60 ? -34.69408 12.97867 -7.02470 1.000 70.59242 60 ALA D N 1
ATOM 10249 C CA . ALA D 1 60 ? -34.17813 13.72894 -5.88210 1.000 62.98036 60 ALA D CA 1
ATOM 10250 C C . ALA D 1 60 ? -35.32653 14.34570 -5.09001 1.000 59.79036 60 ALA D C 1
ATOM 10251 O O . ALA D 1 60 ? -35.53148 14.01431 -3.91943 1.000 62.09924 60 ALA D O 1
ATOM 10253 N N . VAL D 1 61 ? -36.10364 15.23166 -5.72466 1.000 55.41664 61 VAL D N 1
ATOM 10254 C CA . VAL D 1 61 ? -37.21804 15.85894 -5.01955 1.000 52.80806 61 VAL D CA 1
ATOM 10255 C C . VAL D 1 61 ? -38.09866 14.80981 -4.37332 1.000 60.01498 61 VAL D C 1
ATOM 10256 O O . VAL D 1 61 ? -38.57537 14.98200 -3.24502 1.000 66.36956 61 VAL D O 1
ATOM 10260 N N . ALA D 1 62 ? -38.31197 13.69418 -5.05615 1.000 61.81964 62 ALA D N 1
ATOM 10261 C CA . ALA D 1 62 ? -39.10921 12.64823 -4.43809 1.000 61.10318 62 ALA D CA 1
ATOM 10262 C C . ALA D 1 62 ? -38.41669 12.10448 -3.18631 1.000 67.27540 62 ALA D C 1
ATOM 10263 O O . ALA D 1 62 ? -39.08962 11.72110 -2.22227 1.000 75.47973 62 ALA D O 1
ATOM 10265 N N . ALA D 1 63 ? -37.07750 12.10718 -3.15674 1.000 64.17217 63 ALA D N 1
ATOM 10266 C CA . ALA D 1 63 ? -36.38295 11.67665 -1.94463 1.000 62.28642 63 ALA D CA 1
ATOM 10267 C C . ALA D 1 63 ? -36.58662 12.67872 -0.82015 1.000 65.92269 63 ALA D C 1
ATOM 10268 O O . ALA D 1 63 ? -36.87444 12.29640 0.32314 1.000 71.59272 63 ALA D O 1
ATOM 10270 N N . ALA D 1 64 ? -36.41521 13.96408 -1.12391 1.000 62.90173 64 ALA D N 1
ATOM 10271 C CA . ALA D 1 64 ? -36.63016 14.99903 -0.12599 1.000 59.06807 64 ALA D CA 1
ATOM 10272 C C . ALA D 1 64 ? -38.00690 14.89342 0.49215 1.000 58.27504 64 ALA D C 1
ATOM 10273 O O . ALA D 1 64 ? -38.14982 14.99203 1.71211 1.000 63.87917 64 ALA D O 1
ATOM 10275 N N . ARG D 1 65 ? -39.03631 14.68502 -0.32701 1.000 56.93525 65 ARG D N 1
ATOM 10276 C CA . ARG D 1 65 ? -40.38110 14.65240 0.23108 1.000 61.44533 65 ARG D CA 1
ATOM 10277 C C . ARG D 1 65 ? -40.59250 13.40897 1.08743 1.000 68.19156 65 ARG D C 1
ATOM 10278 O O . ARG D 1 65 ? -41.27303 13.46735 2.12116 1.000 72.78657 65 ARG D O 1
ATOM 10286 N N . LYS D 1 66 ? -40.02969 12.26989 0.67555 1.000 63.90400 66 LYS D N 1
ATOM 10287 C CA . LYS D 1 66 ? -40.15258 11.07651 1.50455 1.000 61.57605 66 LYS D CA 1
ATOM 10288 C C . LYS D 1 66 ? -39.51739 11.30660 2.86505 1.000 67.41191 66 LYS D C 1
ATOM 10289 O O . LYS D 1 66 ? -40.04735 10.85522 3.88440 1.000 78.01668 66 LYS D O 1
ATOM 10295 N N . ALA D 1 67 ? -38.38092 12.01234 2.90587 1.000 67.64840 67 ALA D N 1
ATOM 10296 C CA . ALA D 1 67 ? -37.76953 12.35750 4.18796 1.000 68.14513 67 ALA D CA 1
ATOM 10297 C C . ALA D 1 67 ? -38.67399 13.28314 4.97583 1.000 65.93480 67 ALA D C 1
ATOM 10298 O O . ALA D 1 67 ? -38.97958 13.01907 6.13797 1.000 69.30149 67 ALA D O 1
ATOM 10300 N N . PHE D 1 68 ? -39.13577 14.36103 4.34481 1.000 61.86124 68 PHE D N 1
ATOM 10301 C CA . PHE D 1 68 ? -40.06545 15.26406 5.00762 1.000 67.10837 68 PHE D CA 1
ATOM 10302 C C . PHE D 1 68 ? -41.26621 14.51787 5.56325 1.000 70.86489 68 PHE D C 1
ATOM 10303 O O . PHE D 1 68 ? -41.60629 14.64471 6.73709 1.000 74.31067 68 PHE D O 1
ATOM 10311 N N . GLU D 1 69 ? -41.95358 13.77378 4.71212 1.000 74.06059 69 GLU D N 1
ATOM 10312 C CA . GLU D 1 69 ? -43.02748 12.92087 5.19526 1.000 80.53943 69 GLU D CA 1
ATOM 10313 C C . GLU D 1 69 ? -42.48213 12.00580 6.30109 1.000 79.80401 69 GLU D C 1
ATOM 10314 O O . GLU D 1 69 ? -41.34519 11.51343 6.22471 1.000 72.33204 69 GLU D O 1
ATOM 10320 N N . GLY D 1 70 ? -43.26551 11.87789 7.37695 1.000 87.71154 70 GLY D N 1
ATOM 10321 C CA . GLY D 1 70 ? -42.96992 11.12698 8.60269 1.000 98.16310 70 GLY D CA 1
ATOM 10322 C C . GLY D 1 70 ? -41.61101 10.49255 8.87831 1.000 96.46587 70 GLY D C 1
ATOM 10323 O O . GLY D 1 70 ? -41.53915 9.36540 9.38634 1.000 100.75495 70 GLY D O 1
ATOM 10324 N N . SER D 1 71 ? -40.52786 11.19509 8.57709 1.000 90.14053 71 SER D N 1
ATOM 10325 C CA . SER D 1 71 ? -39.19800 10.68515 8.87688 1.000 92.45159 71 SER D CA 1
ATOM 10326 C C . SER D 1 71 ? -38.47271 11.67755 9.76914 1.000 92.43489 71 SER D C 1
ATOM 10327 O O . SER D 1 71 ? -38.13243 11.37211 10.91329 1.000 96.13125 71 SER D O 1
ATOM 10330 N N . TRP D 1 72 ? -38.24980 12.87560 9.23414 1.000 94.51154 72 TRP D N 1
ATOM 10331 C CA . TRP D 1 72 ? -37.56102 13.96237 9.90190 1.000 86.26268 72 TRP D CA 1
ATOM 10332 C C . TRP D 1 72 ? -38.54243 14.90884 10.59098 1.000 96.31375 72 TRP D C 1
ATOM 10333 O O . TRP D 1 72 ? -38.11167 15.83231 11.28675 1.000 95.44314 72 TRP D O 1
ATOM 10344 N N . ARG D 1 73 ? -39.84886 14.74646 10.35483 1.000 98.60748 73 ARG D N 1
ATOM 10345 C CA . ARG D 1 73 ? -40.83279 15.41244 11.20168 1.000 107.31911 73 ARG D CA 1
ATOM 10346 C C . ARG D 1 73 ? -40.77061 14.86522 12.61614 1.000 122.42219 73 ARG D C 1
ATOM 10347 O O . ARG D 1 73 ? -41.06333 15.57786 13.58187 1.000 123.35333 73 ARG D O 1
ATOM 10355 N N . GLN D 1 74 ? -40.40589 13.59383 12.75515 1.000 144.13007 74 GLN D N 1
ATOM 10356 C CA . GLN D 1 74 ? -40.28479 13.01068 14.08160 1.000 158.36599 74 GLN D CA 1
ATOM 10357 C C . GLN D 1 74 ? -39.07187 13.55512 14.82053 1.000 151.59939 74 GLN D C 1
ATOM 10358 O O . GLN D 1 74 ? -39.11819 13.73935 16.04382 1.000 165.86162 74 GLN D O 1
ATOM 10364 N N . GLU D 1 75 ? -37.98559 13.83065 14.10133 1.000 116.36358 75 GLU D N 1
ATOM 10365 C CA . GLU D 1 75 ? -36.75774 14.24587 14.76412 1.000 100.15933 75 GLU D CA 1
ATOM 10366 C C . GLU D 1 75 ? -36.99107 15.50326 15.58936 1.000 94.12551 75 GLU D C 1
ATOM 10367 O O . GLU D 1 75 ? -37.89789 16.29520 15.31868 1.000 91.66690 75 GLU D O 1
ATOM 10373 N N . THR D 1 76 ? -36.17522 15.66311 16.63130 1.000 91.32277 76 THR D N 1
ATOM 10374 C CA . THR D 1 76 ? -36.41754 16.75695 17.55837 1.000 83.49529 76 THR D CA 1
ATOM 10375 C C . THR D 1 76 ? -35.43271 17.88565 17.31310 1.000 66.44505 76 THR D C 1
ATOM 10376 O O . THR D 1 76 ? -34.24317 17.63456 17.10366 1.000 69.73796 76 THR D O 1
ATOM 10380 N N . PRO D 1 77 ? -35.92310 19.11432 17.34851 1.000 61.83179 77 PRO D N 1
ATOM 10381 C CA . PRO D 1 77 ? -35.02989 20.27232 17.25935 1.000 56.15930 77 PRO D CA 1
ATOM 10382 C C . PRO D 1 77 ? -33.73509 20.09954 18.03022 1.000 62.25712 77 PRO D C 1
ATOM 10383 O O . PRO D 1 77 ? -32.66944 20.43408 17.51216 1.000 59.28093 77 PRO D O 1
ATOM 10387 N N . GLU D 1 78 ? -33.79771 19.56167 19.24866 1.000 71.36494 78 GLU D N 1
ATOM 10388 C CA . GLU D 1 78 ? -32.56456 19.34653 19.98600 1.000 68.52448 78 GLU D CA 1
ATOM 10389 C C . GLU D 1 78 ? -31.59231 18.57174 19.11858 1.000 70.16657 78 GLU D C 1
ATOM 10390 O O . GLU D 1 78 ? -30.45144 18.99680 18.92377 1.000 74.28276 78 GLU D O 1
ATOM 10396 N N . ASN D 1 79 ? -32.06555 17.50158 18.48248 1.000 68.45196 79 ASN D N 1
ATOM 10397 C CA . ASN D 1 79 ? -31.16932 16.71971 17.64934 1.000 63.33688 79 ASN D CA 1
ATOM 10398 C C . ASN D 1 79 ? -30.83642 17.42394 16.35244 1.000 67.58966 79 ASN D C 1
ATOM 10399 O O . ASN D 1 79 ? -29.70931 17.28242 15.86576 1.000 65.74365 79 ASN D O 1
ATOM 10404 N N . ARG D 1 80 ? -31.79130 18.16101 15.75667 1.000 70.67606 80 ARG D N 1
ATOM 10405 C CA . ARG D 1 80 ? -31.49095 18.80533 14.47499 1.000 58.07508 80 ARG D CA 1
ATOM 10406 C C . ARG D 1 80 ? -30.27978 19.72137 14.62437 1.000 62.66313 80 ARG D C 1
ATOM 10407 O O . ARG D 1 80 ? -29.39130 19.74108 13.75608 1.000 60.00012 80 ARG D O 1
ATOM 10415 N N . GLY D 1 81 ? -30.17891 20.41441 15.76561 1.000 58.53112 81 GLY D N 1
ATOM 10416 C CA . GLY D 1 81 ? -28.96240 21.14769 16.05237 1.000 51.38002 81 GLY D CA 1
ATOM 10417 C C . GLY D 1 81 ? -27.78334 20.22297 16.27742 1.000 53.26131 81 GLY D C 1
ATOM 10418 O O . GLY D 1 81 ? -26.67080 20.49572 15.81757 1.000 53.36997 81 GLY D O 1
ATOM 10419 N N . LYS D 1 82 ? -28.00230 19.11749 16.99699 1.000 55.03437 82 LYS D N 1
ATOM 10420 C CA . LYS D 1 82 ? -26.89064 18.20517 17.24214 1.000 53.84200 82 LYS D CA 1
ATOM 10421 C C . LYS D 1 82 ? -26.25387 17.81203 15.92860 1.000 52.67786 82 LYS D C 1
ATOM 10422 O O . LYS D 1 82 ? -25.02983 17.90498 15.78110 1.000 55.40594 82 LYS D O 1
ATOM 10428 N N . LEU D 1 83 ? -27.08781 17.47592 14.92985 1.000 56.35041 83 LEU D N 1
ATOM 10429 C CA . LEU D 1 83 ? -26.59243 17.07501 13.61071 1.000 52.84706 83 LEU D CA 1
ATOM 10430 C C . LEU D 1 83 ? -25.80842 18.20150 12.94816 1.000 51.75765 83 LEU D C 1
ATOM 10431 O O . LEU D 1 83 ? -24.66604 18.00498 12.50110 1.000 49.08788 83 LEU D O 1
ATOM 10436 N N . LEU D 1 84 ? -26.40411 19.39597 12.89056 1.000 48.01934 84 LEU D N 1
ATOM 10437 C CA . LEU D 1 84 ? -25.70245 20.55013 12.34684 1.000 44.80631 84 LEU D CA 1
ATOM 10438 C C . LEU D 1 84 ? -24.35772 20.73409 13.03472 1.000 47.33706 84 LEU D C 1
ATOM 10439 O O . LEU D 1 84 ? -23.32690 20.86593 12.37646 1.000 50.25668 84 LEU D O 1
ATOM 10444 N N . ASN D 1 85 ? -24.33275 20.70186 14.36415 1.000 51.54250 85 ASN D N 1
ATOM 10445 C CA . ASN D 1 85 ? -23.04842 20.83015 15.03662 1.000 51.73315 85 ASN D CA 1
ATOM 10446 C C . ASN D 1 85 ? -22.08891 19.71393 14.63727 1.000 57.01913 85 ASN D C 1
ATOM 10447 O O . ASN D 1 85 ? -20.88852 19.96885 14.43585 1.000 57.13679 85 ASN D O 1
ATOM 10452 N N . ASN D 1 86 ? -22.60478 18.48804 14.46311 1.000 53.69978 86 ASN D N 1
ATOM 10453 C CA . ASN D 1 86 ? -21.78770 17.40093 13.93077 1.000 51.41731 86 ASN D CA 1
ATOM 10454 C C . ASN D 1 86 ? -21.17024 17.77903 12.60242 1.000 50.53200 86 ASN D C 1
ATOM 10455 O O . ASN D 1 86 ? -19.94375 17.72113 12.42979 1.000 51.84079 86 ASN D O 1
ATOM 10460 N N . LEU D 1 87 ? -22.01490 18.17507 11.65394 1.000 49.72890 87 LEU D N 1
ATOM 10461 C CA . LEU D 1 87 ? -21.53374 18.62842 10.34930 1.000 52.45371 87 LEU D CA 1
ATOM 10462 C C . LEU D 1 87 ? -20.44006 19.68172 10.46966 1.000 52.61248 87 LEU D C 1
ATOM 10463 O O . LEU D 1 87 ? -19.42768 19.63588 9.74553 1.000 50.53251 87 LEU D O 1
ATOM 10468 N N . ALA D 1 88 ? -20.62862 20.64913 11.37333 1.000 50.01245 88 ALA D N 1
ATOM 10469 C CA . ALA D 1 88 ? -19.61980 21.68792 11.49733 1.000 50.81048 88 ALA D CA 1
ATOM 10470 C C . ALA D 1 88 ? -18.32390 21.11384 12.04443 1.000 51.97770 88 ALA D C 1
ATOM 10471 O O . ALA D 1 88 ? -17.22824 21.51556 11.62573 1.000 49.22002 88 ALA D O 1
ATOM 10473 N N . ASN D 1 89 ? -18.41418 20.15251 12.95996 1.000 52.65006 89 ASN D N 1
ATOM 10474 C CA . ASN D 1 89 ? -17.16133 19.61884 13.45552 1.000 54.25447 89 ASN D CA 1
ATOM 10475 C C . ASN D 1 89 ? -16.43773 18.86117 12.35827 1.000 57.44488 89 ASN D C 1
ATOM 10476 O O . ASN D 1 89 ? -15.22998 19.04775 12.17411 1.000 61.86528 89 ASN D O 1
ATOM 10481 N N . LEU D 1 90 ? -17.16884 18.07667 11.56227 1.000 57.46243 90 LEU D N 1
ATOM 10482 C CA . LEU D 1 90 ? -16.57684 17.43123 10.38765 1.000 57.44523 90 LEU D CA 1
ATOM 10483 C C . LEU D 1 90 ? -15.89164 18.44398 9.45782 1.000 55.10824 90 LEU D C 1
ATOM 10484 O O . LEU D 1 90 ? -14.70361 18.30683 9.12617 1.000 53.65809 90 LEU D O 1
ATOM 10489 N N . PHE D 1 91 ? -16.63718 19.46710 9.02109 1.000 53.47363 91 PHE D N 1
ATOM 10490 C CA . PHE D 1 91 ? -16.02970 20.55103 8.24157 1.000 57.45642 91 PHE D CA 1
ATOM 10491 C C . PHE D 1 91 ? -14.71196 20.96756 8.85088 1.000 58.12871 91 PHE D C 1
ATOM 10492 O O . PHE D 1 91 ? -13.67643 21.03891 8.17445 1.000 55.27488 91 PHE D O 1
ATOM 10500 N N . GLU D 1 92 ? -14.76251 21.25268 10.15340 1.000 63.94537 92 GLU D N 1
ATOM 10501 C CA . GLU D 1 92 ? -13.60655 21.67830 10.92087 1.000 63.61028 92 GLU D CA 1
ATOM 10502 C C . GLU D 1 92 ? -12.54172 20.59082 10.95109 1.000 62.60570 92 GLU D C 1
ATOM 10503 O O . GLU D 1 92 ? -11.34983 20.89167 10.92413 1.000 64.27050 92 GLU D O 1
ATOM 10509 N N . LYS D 1 93 ? -12.94109 19.32045 10.99258 1.000 59.54899 93 LYS D N 1
ATOM 10510 C CA . LYS D 1 93 ? -11.91772 18.28454 11.01879 1.000 59.12283 93 LYS D CA 1
ATOM 10511 C C . LYS D 1 93 ? -11.18495 18.22804 9.67671 1.000 62.74833 93 LYS D C 1
ATOM 10512 O O . LYS D 1 93 ? -9.98912 17.89870 9.63730 1.000 62.69097 93 LYS D O 1
ATOM 10518 N N . ASN D 1 94 ? -11.86123 18.62672 8.58841 1.000 60.20321 94 ASN D N 1
ATOM 10519 C CA . ASN D 1 94 ? -11.31325 18.62753 7.23207 1.000 58.52798 94 ASN D CA 1
ATOM 10520 C C . ASN D 1 94 ? -11.11009 20.02810 6.65244 1.000 58.42871 94 ASN D C 1
ATOM 10521 O O . ASN D 1 94 ? -11.38596 20.24480 5.47527 1.000 60.53098 94 ASN D O 1
ATOM 10526 N N . ILE D 1 95 ? -10.63006 21.00618 7.42933 1.000 59.28723 95 ILE D N 1
ATOM 10527 C CA . ILE D 1 95 ? -10.45809 22.34125 6.84859 1.000 58.41443 95 ILE D CA 1
ATOM 10528 C C . ILE D 1 95 ? -9.50188 22.23748 5.66965 1.000 63.63130 95 ILE D C 1
ATOM 10529 O O . ILE D 1 95 ? -9.67094 22.90872 4.64487 1.000 67.67449 95 ILE D O 1
ATOM 10534 N N . ASP D 1 96 ? -8.50585 21.35069 5.78344 1.000 63.97269 96 ASP D N 1
ATOM 10535 C CA . ASP D 1 96 ? -7.38049 21.34831 4.84600 1.000 68.69728 96 ASP D CA 1
ATOM 10536 C C . ASP D 1 96 ? -7.74703 20.70715 3.51248 1.000 66.44564 96 ASP D C 1
ATOM 10537 O O . ASP D 1 96 ? -7.38823 21.22211 2.44221 1.000 61.19915 96 ASP D O 1
ATOM 10542 N N . LEU D 1 97 ? -8.41645 19.55058 3.56112 1.000 63.03813 97 LEU D N 1
ATOM 10543 C CA . LEU D 1 97 ? -8.92766 18.93598 2.34259 1.000 55.83963 97 LEU D CA 1
ATOM 10544 C C . LEU D 1 97 ? -9.88907 19.87880 1.64264 1.000 62.20418 97 LEU D C 1
ATOM 10545 O O . LEU D 1 97 ? -9.72837 20.18238 0.45382 1.000 66.82599 97 LEU D O 1
ATOM 10550 N N . LEU D 1 98 ? -10.89256 20.36343 2.38022 1.000 62.22754 98 LEU D N 1
ATOM 10551 C CA . LEU D 1 98 ? -11.94573 21.17557 1.77715 1.000 61.35899 98 LEU D CA 1
ATOM 10552 C C . LEU D 1 98 ? -11.38090 22.44913 1.16751 1.000 62.57544 98 LEU D C 1
ATOM 10553 O O . LEU D 1 98 ? -11.72716 22.81057 0.04151 1.000 69.51887 98 LEU D O 1
ATOM 10558 N N . ALA D 1 99 ? -10.52322 23.15739 1.89581 1.000 65.20407 99 ALA D N 1
ATOM 10559 C CA . ALA D 1 99 ? -9.96697 24.37509 1.32024 1.000 70.00234 99 ALA D CA 1
ATOM 10560 C C . ALA D 1 99 ? -9.15944 24.05019 0.06757 1.000 68.83101 99 ALA D C 1
ATOM 10561 O O . ALA D 1 99 ? -9.14523 24.83767 -0.88742 1.000 71.38516 99 ALA D O 1
ATOM 10563 N N . ALA D 1 100 ? -8.53998 22.86775 0.02654 1.000 66.92664 100 ALA D N 1
ATOM 10564 C CA . ALA D 1 100 ? -7.82609 22.45060 -1.17568 1.000 67.95199 100 ALA D CA 1
ATOM 10565 C C . ALA D 1 100 ? -8.78383 22.23616 -2.33399 1.000 68.32549 100 ALA D C 1
ATOM 10566 O O . ALA D 1 100 ? -8.58641 22.79385 -3.42036 1.000 72.34428 100 ALA D O 1
ATOM 10568 N N . VAL D 1 101 ? -9.82973 21.42421 -2.11806 1.000 66.26376 101 VAL D N 1
ATOM 10569 C CA . VAL D 1 101 ? -10.82654 21.17247 -3.16428 1.000 63.68631 101 VAL D CA 1
ATOM 10570 C C . VAL D 1 101 ? -11.30227 22.47663 -3.76981 1.000 68.07025 101 VAL D C 1
ATOM 10571 O O . VAL D 1 101 ? -11.32003 22.65059 -4.98963 1.000 72.72918 101 VAL D O 1
ATOM 10575 N N . GLU D 1 102 ? -11.70420 23.41267 -2.92067 1.000 70.51052 102 GLU D N 1
ATOM 10576 C CA . GLU D 1 102 ? -12.13875 24.69734 -3.42972 1.000 74.88910 102 GLU D CA 1
ATOM 10577 C C . GLU D 1 102 ? -11.04748 25.38361 -4.23586 1.000 74.79167 102 GLU D C 1
ATOM 10578 O O . GLU D 1 102 ? -11.31315 25.89117 -5.32324 1.000 75.41548 102 GLU D O 1
ATOM 10584 N N . SER D 1 103 ? -9.81012 25.38880 -3.74466 1.000 76.57014 103 SER D N 1
ATOM 10585 C CA . SER D 1 103 ? -8.75947 26.07867 -4.48879 1.000 80.11361 103 SER D CA 1
ATOM 10586 C C . SER D 1 103 ? -8.52759 25.42764 -5.84319 1.000 78.74188 103 SER D C 1
ATOM 10587 O O . SER D 1 103 ? -8.29947 26.11663 -6.84283 1.000 81.36261 103 SER D O 1
ATOM 10590 N N . LEU D 1 104 ? -8.58509 24.10071 -5.89268 1.000 74.86618 104 LEU D N 1
ATOM 10591 C CA . LEU D 1 104 ? -8.43672 23.39029 -7.15170 1.000 71.87799 104 LEU D CA 1
ATOM 10592 C C . LEU D 1 104 ? -9.55642 23.78289 -8.10794 1.000 73.04349 104 LEU D C 1
ATOM 10593 O O . LEU D 1 104 ? -9.32835 24.43863 -9.12787 1.000 74.29483 104 LEU D O 1
ATOM 10598 N N . ASP D 1 105 ? -10.78998 23.43928 -7.73257 1.000 72.69089 105 ASP D N 1
ATOM 10599 C CA . ASP D 1 105 ? -11.97331 23.59555 -8.57725 1.000 73.80652 105 ASP D CA 1
ATOM 10600 C C . ASP D 1 105 ? -12.22882 25.06043 -8.94863 1.000 74.19592 105 ASP D C 1
ATOM 10601 O O . ASP D 1 105 ? -12.49233 25.38227 -10.11545 1.000 77.76412 105 ASP D O 1
ATOM 10606 N N . ASN D 1 106 ? -12.18887 25.95578 -7.95534 1.000 75.99585 106 ASN D N 1
ATOM 10607 C CA . ASN D 1 106 ? -12.54652 27.38378 -8.01951 1.000 77.15278 106 ASN D CA 1
ATOM 10608 C C . ASN D 1 106 ? -11.33655 28.27706 -8.34510 1.000 75.71362 106 ASN D C 1
ATOM 10609 O O . ASN D 1 106 ? -11.45880 29.22086 -9.12818 1.000 81.12865 106 ASN D O 1
ATOM 10614 N N . GLY D 1 107 ? -10.17795 28.03211 -7.73687 1.000 78.96724 107 GLY D N 1
ATOM 10615 C CA . GLY D 1 107 ? -9.01400 28.85665 -8.03358 1.000 83.62580 107 GLY D CA 1
ATOM 10616 C C . GLY D 1 107 ? -8.62121 29.90077 -6.99247 1.000 88.15592 107 GLY D C 1
ATOM 10617 O O . GLY D 1 107 ? -8.05208 30.94274 -7.32468 1.000 87.87374 107 GLY D O 1
ATOM 10618 N N . LYS D 1 108 ? -8.93068 29.68212 -5.72688 1.000 89.21141 108 LYS D N 1
ATOM 10619 C CA . LYS D 1 108 ? -8.66548 30.69897 -4.71848 1.000 87.24861 108 LYS D CA 1
ATOM 10620 C C . LYS D 1 108 ? -7.44337 30.34672 -3.89245 1.000 86.28279 108 LYS D C 1
ATOM 10621 O O . LYS D 1 108 ? -7.17413 29.17952 -3.60020 1.000 83.79161 108 LYS D O 1
ATOM 10627 N N . ALA D 1 109 ? -6.70981 31.38712 -3.51971 1.000 87.48849 109 ALA D N 1
ATOM 10628 C CA . ALA D 1 109 ? -5.59958 31.24237 -2.59671 1.000 86.65633 109 ALA D CA 1
ATOM 10629 C C . ALA D 1 109 ? -6.01934 30.38167 -1.42097 1.000 83.77942 109 ALA D C 1
ATOM 10630 O O . ALA D 1 109 ? -7.10012 30.56807 -0.85758 1.000 86.54477 109 ALA D O 1
ATOM 10632 N N . ILE D 1 110 ? -5.17411 29.41526 -1.06503 1.000 82.78441 110 ILE D N 1
ATOM 10633 C CA . ILE D 1 110 ? -5.63063 28.42495 -0.09897 1.000 79.27461 110 ILE D CA 1
ATOM 10634 C C . ILE D 1 110 ? -5.68194 29.02448 1.30932 1.000 81.34867 110 ILE D C 1
ATOM 10635 O O . ILE D 1 110 ? -6.54836 28.65605 2.11333 1.000 80.80857 110 ILE D O 1
ATOM 10640 N N . SER D 1 111 ? -4.81055 29.99308 1.61727 1.000 78.19854 111 SER D N 1
ATOM 10641 C CA . SER D 1 111 ? -4.95078 30.73273 2.87144 1.000 77.82415 111 SER D CA 1
ATOM 10642 C C . SER D 1 111 ? -6.27419 31.49093 2.92787 1.000 79.28078 111 SER D C 1
ATOM 10643 O O . SER D 1 111 ? -6.86407 31.64869 4.00719 1.000 80.71164 111 SER D O 1
ATOM 10646 N N . MET D 1 112 ? -6.74342 31.98121 1.77948 1.000 82.19040 112 MET D N 1
ATOM 10647 C CA . MET D 1 112 ? -8.08809 32.54556 1.68791 1.000 77.68430 112 MET D CA 1
ATOM 10648 C C . MET D 1 112 ? -9.15352 31.46294 1.82638 1.000 76.61264 112 MET D C 1
ATOM 10649 O O . MET D 1 112 ? -10.21617 31.69056 2.41459 1.000 74.91558 112 MET D O 1
ATOM 10654 N N . ALA D 1 113 ? -8.89951 30.28424 1.26078 1.000 78.38369 113 ALA D N 1
ATOM 10655 C CA . ALA D 1 113 ? -9.88735 29.20896 1.31242 1.000 78.37287 113 ALA D CA 1
ATOM 10656 C C . ALA D 1 113 ? -10.07969 28.69507 2.73679 1.000 77.31810 113 ALA D C 1
ATOM 10657 O O . ALA D 1 113 ? -11.20574 28.36184 3.14099 1.000 71.46345 113 ALA D O 1
ATOM 10659 N N . LYS D 1 114 ? -8.99185 28.61236 3.50773 1.000 80.88557 114 LYS D N 1
ATOM 10660 C CA . LYS D 1 114 ? -9.13135 28.30484 4.92653 1.000 80.13220 114 LYS D CA 1
ATOM 10661 C C . LYS D 1 114 ? -10.06753 29.30811 5.59252 1.000 72.27240 114 LYS D C 1
ATOM 10662 O O . LYS D 1 114 ? -10.95886 28.92270 6.35664 1.000 68.34953 114 LYS D O 1
ATOM 10668 N N . GLY D 1 115 ? -9.88586 30.60195 5.30480 1.000 66.59026 115 GLY D N 1
ATOM 10669 C CA . GLY D 1 115 ? -10.86783 31.57564 5.74853 1.000 63.64081 115 GLY D CA 1
ATOM 10670 C C . GLY D 1 115 ? -12.28484 31.13904 5.42580 1.000 70.81187 115 GLY D C 1
ATOM 10671 O O . GLY D 1 115 ? -13.15137 31.08316 6.30167 1.000 67.14474 115 GLY D O 1
ATOM 10672 N N . ASP D 1 116 ? -12.52405 30.76310 4.16741 1.000 75.23236 116 ASP D N 1
ATOM 10673 C CA . ASP D 1 116 ? -13.88277 30.47060 3.72949 1.000 70.01924 116 ASP D CA 1
ATOM 10674 C C . ASP D 1 116 ? -14.49632 29.31037 4.51711 1.000 67.59321 116 ASP D C 1
ATOM 10675 O O . ASP D 1 116 ? -15.67052 29.37614 4.89379 1.000 66.36498 116 ASP D O 1
ATOM 10680 N N . ILE D 1 117 ? -13.71524 28.26175 4.81704 1.000 65.87600 117 ILE D N 1
ATOM 10681 C CA . ILE D 1 117 ? -14.26677 27.12666 5.56420 1.000 62.57735 117 ILE D CA 1
ATOM 10682 C C . ILE D 1 117 ? -14.53073 27.50420 7.01599 1.000 64.69173 117 ILE D C 1
ATOM 10683 O O . ILE D 1 117 ? -15.53372 27.07881 7.59615 1.000 64.68855 117 ILE D O 1
ATOM 10688 N N . SER D 1 118 ? -13.63438 28.28350 7.63572 1.000 67.43907 118 SER D N 1
ATOM 10689 C CA . SER D 1 118 ? -13.91968 28.85454 8.95400 1.000 60.55082 118 SER D CA 1
ATOM 10690 C C . SER D 1 118 ? -15.32596 29.42980 8.98784 1.000 62.91986 118 SER D C 1
ATOM 10691 O O . SER D 1 118 ? -16.14624 29.06913 9.84262 1.000 61.17123 118 SER D O 1
ATOM 10694 N N . MET D 1 119 ? -15.62331 30.31596 8.03114 1.000 63.13326 119 MET D N 1
ATOM 10695 C CA . MET D 1 119 ? -16.96818 30.86593 7.91157 1.000 65.50617 119 MET D CA 1
ATOM 10696 C C . MET D 1 119 ? -18.01299 29.76428 7.80210 1.000 61.83563 119 MET D C 1
ATOM 10697 O O . MET D 1 119 ? -19.13003 29.91559 8.30141 1.000 64.54254 119 MET D O 1
ATOM 10702 N N . CYS D 1 120 ? -17.67240 28.64569 7.16766 1.000 59.15085 120 CYS D N 1
ATOM 10703 C CA . CYS D 1 120 ? -18.62274 27.54353 7.10361 1.000 60.26789 120 CYS D CA 1
ATOM 10704 C C . CYS D 1 120 ? -18.84029 26.93162 8.48712 1.000 64.68774 120 CYS D C 1
ATOM 10705 O O . CYS D 1 120 ? -19.96443 26.52841 8.83062 1.000 64.75028 120 CYS D O 1
ATOM 10708 N N . VAL D 1 121 ? -17.79468 26.89391 9.32556 1.000 64.13755 121 VAL D N 1
ATOM 10709 C CA . VAL D 1 121 ? -17.98052 26.21088 10.60352 1.000 57.47756 121 VAL D CA 1
ATOM 10710 C C . VAL D 1 121 ? -18.72252 27.10120 11.58149 1.000 60.11397 121 VAL D C 1
ATOM 10711 O O . VAL D 1 121 ? -19.41022 26.60934 12.48428 1.000 57.54117 121 VAL D O 1
ATOM 10715 N N . GLY D 1 122 ? -18.58986 28.42014 11.43280 1.000 64.33673 122 GLY D N 1
ATOM 10716 C CA . GLY D 1 122 ? -19.35669 29.31916 12.28216 1.000 63.96988 122 GLY D CA 1
ATOM 10717 C C . GLY D 1 122 ? -20.80309 29.40213 11.84604 1.000 58.67751 122 GLY D C 1
ATOM 10718 O O . GLY D 1 122 ? -21.71231 29.53224 12.66238 1.000 61.04065 122 GLY D O 1
ATOM 10719 N N . CYS D 1 123 ? -21.03417 29.31186 10.55037 1.000 63.23829 123 CYS D N 1
ATOM 10720 C CA . CYS D 1 123 ? -22.38708 29.48172 10.04524 1.000 63.07604 123 CYS D CA 1
ATOM 10721 C C . CYS D 1 123 ? -23.24249 28.26188 10.38469 1.000 59.39570 123 CYS D C 1
ATOM 10722 O O . CYS D 1 123 ? -24.33133 28.39225 10.96022 1.000 55.35569 123 CYS D O 1
ATOM 10725 N N . LEU D 1 124 ? -22.74423 27.05768 10.08209 1.000 60.32993 124 LEU D N 1
ATOM 10726 C CA . LEU D 1 124 ? -23.49578 25.85636 10.43052 1.000 57.23616 124 LEU D CA 1
ATOM 10727 C C . LEU D 1 124 ? -23.72475 25.75594 11.91968 1.000 53.15547 124 LEU D C 1
ATOM 10728 O O . LEU D 1 124 ? -24.82793 25.42157 12.35838 1.000 52.26417 124 LEU D O 1
ATOM 10733 N N . ARG D 1 125 ? -22.69443 26.03304 12.71232 1.000 56.29365 125 ARG D N 1
ATOM 10734 C CA . ARG D 1 125 ? -22.80871 25.84654 14.15308 1.000 56.23541 125 ARG D CA 1
ATOM 10735 C C . ARG D 1 125 ? -23.75727 26.87002 14.74782 1.000 52.82094 125 ARG D C 1
ATOM 10736 O O . ARG D 1 125 ? -24.55321 26.54811 15.63984 1.000 50.65752 125 ARG D O 1
ATOM 10744 N N . TYR D 1 126 ? -23.72207 28.08998 14.20788 1.000 53.36173 126 TYR D N 1
ATOM 10745 C CA . TYR D 1 126 ? -24.65749 29.13807 14.60514 1.000 52.79598 126 TYR D CA 1
ATOM 10746 C C . TYR D 1 126 ? -26.10091 28.73613 14.34068 1.000 50.40118 126 TYR D C 1
ATOM 10747 O O . TYR D 1 126 ? -27.00238 29.05465 15.12137 1.000 55.18773 126 TYR D O 1
ATOM 10756 N N . TYR D 1 127 ? -26.35342 28.08134 13.22158 1.000 52.81390 127 TYR D N 1
ATOM 10757 C CA . TYR D 1 127 ? -27.71189 27.61348 12.99668 1.000 52.69469 127 TYR D CA 1
ATOM 10758 C C . TYR D 1 127 ? -28.01127 26.37636 13.83725 1.000 51.41144 127 TYR D C 1
ATOM 10759 O O . TYR D 1 127 ? -29.16750 26.16611 14.23321 1.000 49.57442 127 TYR D O 1
ATOM 10768 N N . GLY D 1 128 ? -26.98639 25.56818 14.14585 1.000 48.78309 128 GLY D N 1
ATOM 10769 C CA . GLY D 1 128 ? -27.17651 24.50019 15.10687 1.000 47.40985 128 GLY D CA 1
ATOM 10770 C C . GLY D 1 128 ? -27.82948 25.01641 16.36817 1.000 59.88453 128 GLY D C 1
ATOM 10771 O O . GLY D 1 128 ? -28.73048 24.37520 16.92585 1.000 62.31840 128 GLY D O 1
ATOM 10772 N N . GLY D 1 129 ? -27.44288 26.21735 16.79897 1.000 60.80350 129 GLY D N 1
ATOM 10773 C CA . GLY D 1 129 ? -28.00042 26.74621 18.02856 1.000 53.51904 129 GLY D CA 1
ATOM 10774 C C . GLY D 1 129 ? -29.46526 27.09764 17.89006 1.000 52.48150 129 GLY D C 1
ATOM 10775 O O . GLY D 1 129 ? -30.21687 27.01736 18.85783 1.000 60.99866 129 GLY D O 1
ATOM 10776 N N . TRP D 1 130 ? -29.89179 27.48211 16.68266 1.000 54.88594 130 TRP D N 1
ATOM 10777 C CA . TRP D 1 130 ? -31.23190 28.01955 16.47227 1.000 52.54394 130 TRP D CA 1
ATOM 10778 C C . TRP D 1 130 ? -32.30053 26.94760 16.42494 1.000 49.90917 130 TRP D C 1
ATOM 10779 O O . TRP D 1 130 ? -33.46920 27.27415 16.64147 1.000 49.03950 130 TRP D O 1
ATOM 10790 N N . ALA D 1 131 ? -31.92923 25.69207 16.14602 1.000 50.18463 131 ALA D N 1
ATOM 10791 C CA . ALA D 1 131 ? -32.92175 24.67378 15.80793 1.000 50.22411 131 ALA D CA 1
ATOM 10792 C C . ALA D 1 131 ? -33.99603 24.56544 16.87695 1.000 53.88994 131 ALA D C 1
ATOM 10793 O O . ALA D 1 131 ? -35.19490 24.61635 16.57983 1.000 54.46341 131 ALA D O 1
ATOM 10795 N N . ASP D 1 132 ? -33.57366 24.44072 18.13238 1.000 60.02420 132 ASP D N 1
ATOM 10796 C CA . ASP D 1 132 ? -34.42184 24.41359 19.31415 1.000 55.74528 132 ASP D CA 1
ATOM 10797 C C . ASP D 1 132 ? -34.96476 25.77053 19.73634 1.000 53.72399 132 ASP D C 1
ATOM 10798 O O . ASP D 1 132 ? -35.71718 25.82760 20.70714 1.000 59.75038 132 ASP D O 1
ATOM 10803 N N . LYS D 1 133 ? -34.65250 26.86568 19.05348 1.000 57.72896 133 LYS D N 1
ATOM 10804 C CA . LYS D 1 133 ? -35.15306 28.15642 19.51599 1.000 54.86415 133 LYS D CA 1
ATOM 10805 C C . LYS D 1 133 ? -36.15947 28.81087 18.57803 1.000 53.46099 133 LYS D C 1
ATOM 10806 O O . LYS D 1 133 ? -36.37755 30.02629 18.68088 1.000 51.09744 133 LYS D O 1
ATOM 10812 N N . ILE D 1 134 ? -36.79316 28.04962 17.68607 1.000 53.73110 134 ILE D N 1
ATOM 10813 C CA . ILE D 1 134 ? -37.88811 28.60042 16.88473 1.000 54.75607 134 ILE D CA 1
ATOM 10814 C C . ILE D 1 134 ? -39.18224 28.49754 17.69177 1.000 53.15961 134 ILE D C 1
ATOM 10815 O O . ILE D 1 134 ? -39.49230 27.44211 18.25685 1.000 54.84437 134 ILE D O 1
ATOM 10820 N N . THR D 1 135 ? -39.91554 29.60554 17.79941 1.000 52.11051 135 THR D N 1
ATOM 10821 C CA . THR D 1 135 ? -41.11107 29.63364 18.63239 1.000 50.68883 135 THR D CA 1
ATOM 10822 C C . THR D 1 135 ? -42.17763 30.52483 18.02230 1.000 55.61041 135 THR D C 1
ATOM 10823 O O . THR D 1 135 ? -41.89380 31.61054 17.50585 1.000 63.75982 135 THR D O 1
ATOM 10827 N N . GLY D 1 136 ? -43.41077 30.07809 18.12983 1.000 56.52477 136 GLY D N 1
ATOM 10828 C CA . GLY D 1 136 ? -44.54181 30.82778 17.64007 1.000 59.05646 136 GLY D CA 1
ATOM 10829 C C . GLY D 1 136 ? -45.00698 31.81738 18.67588 1.000 56.36427 136 GLY D C 1
ATOM 10830 O O . GLY D 1 136 ? -44.22128 32.29974 19.50024 1.000 52.73101 136 GLY D O 1
ATOM 10831 N N . LYS D 1 137 ? -46.30981 32.11937 18.63441 1.000 58.34695 137 LYS D N 1
ATOM 10832 C CA . LYS D 1 137 ? -46.94681 33.04723 19.56954 1.000 56.48837 137 LYS D CA 1
ATOM 10833 C C . LYS D 1 137 ? -48.29797 32.53153 20.05304 1.000 60.66672 137 LYS D C 1
ATOM 10834 O O . LYS D 1 137 ? -48.98170 31.74384 19.38818 1.000 60.58791 137 LYS D O 1
ATOM 10840 N N . VAL D 1 138 ? -48.64572 32.98351 21.25722 1.000 63.75477 138 VAL D N 1
ATOM 10841 C CA . VAL D 1 138 ? -49.95284 32.79342 21.86929 1.000 63.43806 138 VAL D CA 1
ATOM 10842 C C . VAL D 1 138 ? -50.57879 34.17232 21.92176 1.000 66.20647 138 VAL D C 1
ATOM 10843 O O . VAL D 1 138 ? -50.22208 34.99619 22.77817 1.000 65.68419 138 VAL D O 1
ATOM 10847 N N . ILE D 1 139 ? -51.48318 34.44283 20.99259 1.000 72.04207 139 ILE D N 1
ATOM 10848 C CA . ILE D 1 139 ? -52.11616 35.74861 20.88344 1.000 76.46360 139 ILE D CA 1
ATOM 10849 C C . ILE D 1 139 ? -53.32369 35.73839 21.80159 1.000 72.29583 139 ILE D C 1
ATOM 10850 O O . ILE D 1 139 ? -54.22778 34.91078 21.63482 1.000 70.07828 139 ILE D O 1
ATOM 10855 N N . ASP D 1 140 ? -53.32132 36.63597 22.78852 1.000 73.33088 140 ASP D N 1
ATOM 10856 C CA . ASP D 1 140 ? -54.49622 36.85627 23.63257 1.000 81.43010 140 ASP D CA 1
ATOM 10857 C C . ASP D 1 140 ? -55.51559 37.64837 22.83928 1.000 80.73279 140 ASP D C 1
ATOM 10858 O O . ASP D 1 140 ? -55.65220 38.86513 22.97682 1.000 75.30316 140 ASP D O 1
ATOM 10863 N N . THR D 1 141 ? -56.24024 36.93862 21.98484 1.000 88.51671 141 THR D N 1
ATOM 10864 C CA . THR D 1 141 ? -57.28620 37.60214 21.22354 1.000 96.92521 141 THR D CA 1
ATOM 10865 C C . THR D 1 141 ? -58.26331 38.23139 22.18753 1.000 95.94647 141 THR D C 1
ATOM 10866 O O . THR D 1 141 ? -58.42464 37.77467 23.32344 1.000 101.95100 141 THR D O 1
ATOM 10870 N N . THR D 1 142 ? -58.90397 39.29232 21.73869 1.000 94.87818 142 THR D N 1
ATOM 10871 C CA . THR D 1 142 ? -59.78332 40.01604 22.64569 1.000 99.17468 142 THR D CA 1
ATOM 10872 C C . THR D 1 142 ? -60.87632 39.12631 23.24787 1.000 104.28856 142 THR D C 1
ATOM 10873 O O . THR D 1 142 ? -61.08125 39.20292 24.47077 1.000 102.90709 142 THR D O 1
ATOM 10877 N N . PRO D 1 143 ? -61.54089 38.18500 22.49986 1.000 106.83702 143 PRO D N 1
ATOM 10878 C CA . PRO D 1 143 ? -62.61770 37.39962 23.13360 1.000 103.70038 143 PRO D CA 1
ATOM 10879 C C . PRO D 1 143 ? -62.16686 36.31141 24.10449 1.000 103.19651 143 PRO D C 1
ATOM 10880 O O . PRO D 1 143 ? -61.03602 36.29320 24.60970 1.000 94.80294 143 PRO D O 1
ATOM 10884 N N . ASP D 1 144 ? -63.11120 35.39472 24.36301 1.000 111.78783 144 ASP D N 1
ATOM 10885 C CA . ASP D 1 144 ? -62.91546 34.20682 25.20311 1.000 109.27056 144 ASP D CA 1
ATOM 10886 C C . ASP D 1 144 ? -62.71929 33.02072 24.25492 1.000 104.44861 144 ASP D C 1
ATOM 10887 O O . ASP D 1 144 ? -63.62242 32.22101 23.97898 1.000 97.86252 144 ASP D O 1
ATOM 10892 N N . THR D 1 145 ? -61.52059 32.96848 23.68437 1.000 100.60163 145 THR D N 1
ATOM 10893 C CA . THR D 1 145 ? -61.07023 31.89762 22.81298 1.000 80.66904 145 THR D CA 1
ATOM 10894 C C . THR D 1 145 ? -59.57925 31.73607 23.04321 1.000 73.42756 145 THR D C 1
ATOM 10895 O O . THR D 1 145 ? -58.93804 32.56973 23.69015 1.000 75.89364 145 THR D O 1
ATOM 10899 N N . PHE D 1 146 ? -59.01607 30.68033 22.46821 1.000 71.92755 146 PHE D N 1
ATOM 10900 C CA . PHE D 1 146 ? -57.58341 30.44290 22.55985 1.000 65.45778 146 PHE D CA 1
ATOM 10901 C C . PHE D 1 146 ? -57.01960 30.44552 21.15773 1.000 68.77816 146 PHE D C 1
ATOM 10902 O O . PHE D 1 146 ? -57.58282 29.80753 20.26208 1.000 71.75064 146 PHE D O 1
ATOM 10910 N N . ASN D 1 147 ? -55.91835 31.16106 20.96157 1.000 69.51849 147 ASN D N 1
ATOM 10911 C CA . ASN D 1 147 ? -55.28705 31.26732 19.64974 1.000 68.17375 147 ASN D CA 1
ATOM 10912 C C . ASN D 1 147 ? -53.78720 31.11824 19.79452 1.000 66.26035 147 ASN D C 1
ATOM 10913 O O . ASN D 1 147 ? -53.13810 31.96189 20.42696 1.000 66.63144 147 ASN D O 1
ATOM 10918 N N . TYR D 1 148 ? -53.24983 30.05368 19.20354 1.000 60.28477 148 TYR D N 1
ATOM 10919 C CA . TYR D 1 148 ? -51.82203 29.85909 19.06796 1.000 61.30395 148 TYR D CA 1
ATOM 10920 C C . TYR D 1 148 ? -51.39303 29.94376 17.60239 1.000 68.41633 148 TYR D C 1
ATOM 10921 O O . TYR D 1 148 ? -52.17719 29.63197 16.69714 1.000 68.16899 148 TYR D O 1
ATOM 10930 N N . VAL D 1 149 ? -50.16089 30.42611 17.37718 1.000 66.75081 149 VAL D N 1
ATOM 10931 C CA . VAL D 1 149 ? -49.57834 30.61042 16.04621 1.000 62.64083 149 VAL D CA 1
ATOM 10932 C C . VAL D 1 149 ? -48.33186 29.74485 15.91303 1.000 62.75883 149 VAL D C 1
ATOM 10933 O O . VAL D 1 149 ? -47.28807 30.06755 16.49367 1.000 64.43398 149 VAL D O 1
ATOM 10937 N N . LYS D 1 150 ? -48.42393 28.67363 15.12908 1.000 60.75378 150 LYS D N 1
ATOM 10938 C CA . LYS D 1 150 ? -47.30252 27.76347 14.92867 1.000 62.38895 150 LYS D CA 1
ATOM 10939 C C . LYS D 1 150 ? -46.32075 28.34633 13.91457 1.000 67.39673 150 LYS D C 1
ATOM 10940 O O . LYS D 1 150 ? -46.68299 29.19882 13.09715 1.000 67.62302 150 LYS D O 1
ATOM 10946 N N . LYS D 1 151 ? -45.06492 27.88941 13.98531 1.000 68.63740 151 LYS D N 1
ATOM 10947 C CA . LYS D 1 151 ? -44.10386 28.00041 12.88730 1.000 59.33076 151 LYS D CA 1
ATOM 10948 C C . LYS D 1 151 ? -43.77008 26.58403 12.44389 1.000 58.75618 151 LYS D C 1
ATOM 10949 O O . LYS D 1 151 ? -43.30437 25.77751 13.24465 1.000 62.19367 151 LYS D O 1
ATOM 10955 N N . GLU D 1 152 ? -44.02293 26.27023 11.20427 1.000 61.72996 152 GLU D N 1
ATOM 10956 C CA . GLU D 1 152 ? -43.78218 24.92461 10.71881 1.000 62.32705 152 GLU D CA 1
ATOM 10957 C C . GLU D 1 152 ? -42.75188 24.90683 9.60813 1.000 63.15841 152 GLU D C 1
ATOM 10958 O O . GLU D 1 152 ? -42.45588 25.94718 9.00851 1.000 64.09249 152 GLU D O 1
ATOM 10964 N N . PRO D 1 153 ? -42.20042 23.73785 9.27868 1.000 63.45569 153 PRO D N 1
ATOM 10965 C CA . PRO D 1 153 ? -41.32870 23.66149 8.10072 1.000 64.08903 153 PRO D CA 1
ATOM 10966 C C . PRO D 1 153 ? -42.12974 23.91905 6.84085 1.000 66.55811 153 PRO D C 1
ATOM 10967 O O . PRO D 1 153 ? -43.32263 23.61572 6.78405 1.000 69.72846 153 PRO D O 1
ATOM 10971 N N . ILE D 1 154 ? -41.47317 24.51351 5.83370 1.000 64.12452 154 ILE D N 1
ATOM 10972 C CA . ILE D 1 154 ? -42.12203 24.68577 4.53438 1.000 61.94854 154 ILE D CA 1
ATOM 10973 C C . ILE D 1 154 ? -42.31351 23.33972 3.85818 1.000 66.88698 154 ILE D C 1
ATOM 10974 O O . ILE D 1 154 ? -43.39233 23.03062 3.32678 1.000 66.96399 154 ILE D O 1
ATOM 10979 N N . GLY D 1 155 ? -41.25853 22.53260 3.84077 1.000 62.93025 155 GLY D N 1
ATOM 10980 C CA . GLY D 1 155 ? -41.29661 21.25183 3.16299 1.000 66.39834 155 GLY D CA 1
ATOM 10981 C C . GLY D 1 155 ? -40.03077 21.05641 2.35223 1.000 67.50348 155 GLY D C 1
ATOM 10982 O O . GLY D 1 155 ? -38.92033 21.25229 2.87437 1.000 65.66748 155 GLY D O 1
ATOM 10983 N N . VAL D 1 156 ? -40.18970 20.68231 1.07856 1.000 63.86728 156 VAL D N 1
ATOM 10984 C CA . VAL D 1 156 ? -39.05409 20.54903 0.17082 1.000 59.50863 156 VAL D CA 1
ATOM 10985 C C . VAL D 1 156 ? -38.55947 21.93372 -0.23554 1.000 60.79814 156 VAL D C 1
ATOM 10986 O O . VAL D 1 156 ? -39.31876 22.74366 -0.78270 1.000 60.43547 156 VAL D O 1
ATOM 10990 N N . CYS D 1 157 ? -37.28295 22.21770 0.05587 1.000 58.96322 157 CYS D N 1
ATOM 10991 C CA . CYS D 1 157 ? -36.62435 23.46024 -0.34262 1.000 60.83509 157 CYS D CA 1
ATOM 10992 C C . CYS D 1 157 ? -35.49173 23.14841 -1.30535 1.000 61.68199 157 CYS D C 1
ATOM 10993 O O . CYS D 1 157 ? -34.52443 22.48302 -0.94369 1.000 63.37022 157 CYS D O 1
ATOM 10996 N N . GLY D 1 158 ? -35.62308 23.64527 -2.55987 1.000 57.05496 158 GLY D N 1
ATOM 10997 C CA . GLY D 1 158 ? -34.52842 23.56275 -3.50826 1.000 58.74162 158 GLY D CA 1
ATOM 10998 C C . GLY D 1 158 ? -33.74269 24.86350 -3.54965 1.000 57.24563 158 GLY D C 1
ATOM 10999 O O . GLY D 1 158 ? -34.32136 25.90219 -3.80864 1.000 62.51726 158 GLY D O 1
ATOM 11000 N N . GLN D 1 159 ? -32.43074 24.80732 -3.27734 1.000 52.10985 159 GLN D N 1
ATOM 11001 C CA . GLN D 1 159 ? -31.58418 25.98190 -3.51553 1.000 60.24803 159 GLN D CA 1
ATOM 11002 C C . GLN D 1 159 ? -30.50742 25.79637 -4.59165 1.000 63.95500 159 GLN D C 1
ATOM 11003 O O . GLN D 1 159 ? -29.88773 24.72678 -4.71894 1.000 65.44210 159 GLN D O 1
ATOM 11009 N N . ILE D 1 160 ? -30.26503 26.89183 -5.31335 1.000 58.07858 160 ILE D N 1
ATOM 11010 C CA . ILE D 1 160 ? -29.27455 27.01152 -6.37001 1.000 52.93820 160 ILE D CA 1
ATOM 11011 C C . ILE D 1 160 ? -28.20485 27.96969 -5.85424 1.000 53.99309 160 ILE D C 1
ATOM 11012 O O . ILE D 1 160 ? -28.53803 29.05144 -5.35999 1.000 59.53515 160 ILE D O 1
ATOM 11017 N N . ILE D 1 161 ? -26.94014 27.57109 -5.87661 1.000 52.26965 161 ILE D N 1
ATOM 11018 C CA . ILE D 1 161 ? -25.89347 28.46708 -5.38305 1.000 54.78111 161 ILE D CA 1
ATOM 11019 C C . ILE D 1 161 ? -24.92308 28.73606 -6.51817 1.000 64.52926 161 ILE D C 1
ATOM 11020 O O . ILE D 1 161 ? -24.90027 28.01040 -7.53159 1.000 64.25552 161 ILE D O 1
ATOM 11025 N N . PRO D 1 162 ? -24.09727 29.76618 -6.38187 1.000 65.36847 162 PRO D N 1
ATOM 11026 C CA . PRO D 1 162 ? -23.18170 30.10875 -7.46327 1.000 59.29825 162 PRO D CA 1
ATOM 11027 C C . PRO D 1 162 ? -21.83057 29.49159 -7.22222 1.000 65.11479 162 PRO D C 1
ATOM 11028 O O . PRO D 1 162 ? -21.67379 28.50697 -6.49483 1.000 68.20785 162 PRO D O 1
ATOM 11032 N N . TRP D 1 163 ? -20.83520 30.15009 -7.78709 1.000 72.13987 163 TRP D N 1
ATOM 11033 C CA . TRP D 1 163 ? -19.47761 29.66839 -7.78260 1.000 66.52669 163 TRP D CA 1
ATOM 11034 C C . TRP D 1 163 ? -18.53038 30.68429 -7.17870 1.000 69.51936 163 TRP D C 1
ATOM 11035 O O . TRP D 1 163 ? -17.31745 30.49976 -7.28794 1.000 77.18480 163 TRP D O 1
ATOM 11046 N N . ASN D 1 164 ? -19.03511 31.78405 -6.61429 1.000 66.75780 164 ASN D N 1
ATOM 11047 C CA . ASN D 1 164 ? -18.17622 32.69872 -5.86203 1.000 73.62602 164 ASN D CA 1
ATOM 11048 C C . ASN D 1 164 ? -17.62959 32.01710 -4.61435 1.000 74.98025 164 ASN D C 1
ATOM 11049 O O . ASN D 1 164 ? -16.41577 31.87431 -4.41886 1.000 72.83840 164 ASN D O 1
ATOM 11054 N N . PHE D 1 165 ? -18.52564 31.57095 -3.76337 1.000 72.31111 165 PHE D N 1
ATOM 11055 C CA . PHE D 1 165 ? -18.16234 30.94638 -2.50722 1.000 71.63094 165 PHE D CA 1
ATOM 11056 C C . PHE D 1 165 ? -18.94146 29.65347 -2.42134 1.000 70.87179 165 PHE D C 1
ATOM 11057 O O . PHE D 1 165 ? -19.85707 29.52890 -1.59724 1.000 72.91293 165 PHE D O 1
ATOM 11065 N N . PRO D 1 166 ? -18.60503 28.66811 -3.25954 1.000 68.36984 166 PRO D N 1
ATOM 11066 C CA . PRO D 1 166 ? -19.47735 27.48437 -3.37289 1.000 70.42275 166 PRO D CA 1
ATOM 11067 C C . PRO D 1 166 ? -19.68223 26.75154 -2.05238 1.000 64.01847 166 PRO D C 1
ATOM 11068 O O . PRO D 1 166 ? -20.81466 26.37401 -1.71505 1.000 61.93262 166 PRO D O 1
ATOM 11072 N N . LEU D 1 167 ? -18.62022 26.54033 -1.28418 1.000 64.28126 167 LEU D N 1
ATOM 11073 C CA . LEU D 1 167 ? -18.80496 25.85379 -0.01566 1.000 63.36905 167 LEU D CA 1
ATOM 11074 C C . LEU D 1 167 ? -19.46732 26.77302 0.99831 1.000 65.91224 167 LEU D C 1
ATOM 11075 O O . LEU D 1 167 ? -20.34898 26.34234 1.74673 1.000 63.54465 167 LEU D O 1
ATOM 11080 N N . LEU D 1 168 ? -19.06043 28.04748 1.03052 1.000 68.49325 168 LEU D N 1
ATOM 11081 C CA . LEU D 1 168 ? -19.67808 28.99925 1.94635 1.000 68.39922 168 LEU D CA 1
ATOM 11082 C C . LEU D 1 168 ? -21.15640 29.16398 1.63296 1.000 68.75243 168 LEU D C 1
ATOM 11083 O O . LEU D 1 168 ? -22.00754 29.07062 2.53210 1.000 69.10703 168 LEU D O 1
ATOM 11088 N N . MET D 1 169 ? -21.47682 29.45033 0.36161 1.000 64.26029 169 MET D N 1
ATOM 11089 C CA . MET D 1 169 ? -22.87841 29.53015 -0.03469 1.000 62.64128 169 MET D CA 1
ATOM 11090 C C . MET D 1 169 ? -23.59770 28.22413 0.25624 1.000 62.03178 169 MET D C 1
ATOM 11091 O O . MET D 1 169 ? -24.76727 28.23700 0.65737 1.000 64.76313 169 MET D O 1
ATOM 11096 N N . TRP D 1 170 ? -22.90812 27.08890 0.08379 1.000 60.24284 170 TRP D N 1
ATOM 11097 C CA . TRP D 1 170 ? -23.48029 25.80012 0.47111 1.000 59.33414 170 TRP D CA 1
ATOM 11098 C C . TRP D 1 170 ? -23.98933 25.87511 1.89508 1.000 61.48699 170 TRP D C 1
ATOM 11099 O O . TRP D 1 170 ? -25.16955 25.61705 2.14927 1.000 62.88215 170 TRP D O 1
ATOM 11110 N N . ALA D 1 171 ? -23.12828 26.33928 2.82080 1.000 64.55162 171 ALA D N 1
ATOM 11111 C CA . ALA D 1 171 ? -23.45284 26.33781 4.25135 1.000 59.32893 171 ALA D CA 1
ATOM 11112 C C . ALA D 1 171 ? -24.48528 27.40664 4.61100 1.000 59.41943 171 ALA D C 1
ATOM 11113 O O . ALA D 1 171 ? -25.27913 27.20759 5.53268 1.000 60.92336 171 ALA D O 1
ATOM 11115 N N . TRP D 1 172 ? -24.50323 28.54581 3.92018 1.000 62.72417 172 TRP D N 1
ATOM 11116 C CA . TRP D 1 172 ? -25.62635 29.46714 4.10018 1.000 65.47184 172 TRP D CA 1
ATOM 11117 C C . TRP D 1 172 ? -26.95721 28.77175 3.82928 1.000 67.01889 172 TRP D C 1
ATOM 11118 O O . TRP D 1 172 ? -27.84180 28.73743 4.68937 1.000 68.52526 172 TRP D O 1
ATOM 11129 N N . LYS D 1 173 ? -27.11334 28.18704 2.64096 1.000 62.29228 173 LYS D N 1
ATOM 11130 C CA . LYS D 1 173 ? -28.40107 27.59701 2.29475 1.000 64.70530 173 LYS D CA 1
ATOM 11131 C C . LYS D 1 173 ? -28.73134 26.39728 3.18562 1.000 59.64679 173 LYS D C 1
ATOM 11132 O O . LYS D 1 173 ? -29.86763 26.26622 3.66643 1.000 58.87196 173 LYS D O 1
ATOM 11138 N N . ILE D 1 174 ? -27.76661 25.49785 3.40706 1.000 59.88187 174 ILE D N 1
ATOM 11139 C CA . ILE D 1 174 ? -28.07831 24.28236 4.16364 1.000 56.81569 174 ILE D CA 1
ATOM 11140 C C . ILE D 1 174 ? -28.49426 24.63229 5.58743 1.000 58.56505 174 ILE D C 1
ATOM 11141 O O . ILE D 1 174 ? -29.49367 24.11684 6.10125 1.000 59.50637 174 ILE D O 1
ATOM 11146 N N . GLY D 1 175 ? -27.72102 25.49372 6.24819 1.000 57.19563 175 GLY D N 1
ATOM 11147 C CA . GLY D 1 175 ? -27.91447 25.79551 7.64632 1.000 50.42313 175 GLY D CA 1
ATOM 11148 C C . GLY D 1 175 ? -29.37006 26.05249 7.99453 1.000 53.16885 175 GLY D C 1
ATOM 11149 O O . GLY D 1 175 ? -30.06663 25.18188 8.54247 1.000 53.42428 175 GLY D O 1
ATOM 11150 N N . PRO D 1 176 ? -29.86059 27.27674 7.66202 1.000 50.08385 176 PRO D N 1
ATOM 11151 C CA . PRO D 1 176 ? -31.25231 27.67092 7.93740 1.000 47.04201 176 PRO D CA 1
ATOM 11152 C C . PRO D 1 176 ? -32.28148 26.59171 7.68193 1.000 51.56080 176 PRO D C 1
ATOM 11153 O O . PRO D 1 176 ? -33.06146 26.22190 8.56319 1.000 57.45924 176 PRO D O 1
ATOM 11157 N N . ALA D 1 177 ? -32.29992 26.11217 6.44567 1.000 52.18651 177 ALA D N 1
ATOM 11158 C CA . ALA D 1 177 ? -33.30355 25.14888 6.02860 1.000 50.89591 177 ALA D CA 1
ATOM 11159 C C . ALA D 1 177 ? -33.35740 23.94577 6.94886 1.000 52.22575 177 ALA D C 1
ATOM 11160 O O . ALA D 1 177 ? -34.43527 23.38819 7.17582 1.000 55.44583 177 ALA D O 1
ATOM 11162 N N . ILE D 1 178 ? -32.20376 23.49749 7.44234 1.000 51.45245 178 ILE D N 1
ATOM 11163 C CA . ILE D 1 178 ? -32.15070 22.29420 8.26192 1.000 50.12365 178 ILE D CA 1
ATOM 11164 C C . ILE D 1 178 ? -32.42649 22.60580 9.72315 1.000 52.00683 178 ILE D C 1
ATOM 11165 O O . ILE D 1 178 ? -33.03227 21.78431 10.42285 1.000 51.18817 178 ILE D O 1
ATOM 11170 N N . ALA D 1 179 ? -32.02728 23.78205 10.20706 1.000 52.08235 179 ALA D N 1
ATOM 11171 C CA . ALA D 1 179 ? -32.44803 24.16411 11.54912 1.000 49.89651 179 ALA D CA 1
ATOM 11172 C C . ALA D 1 179 ? -33.97394 24.13410 11.64970 1.000 53.79483 179 ALA D C 1
ATOM 11173 O O . ALA D 1 179 ? -34.52932 23.52644 12.57609 1.000 53.51859 179 ALA D O 1
ATOM 11175 N N . CYS D 1 180 ? -34.67153 24.73431 10.66318 1.000 49.37882 180 CYS D N 1
ATOM 11176 C CA . CYS D 1 180 ? -36.12345 24.85543 10.75247 1.000 48.59582 180 CYS D CA 1
ATOM 11177 C C . CYS D 1 180 ? -36.85472 23.54069 10.53972 1.000 50.46229 180 CYS D C 1
ATOM 11178 O O . CYS D 1 180 ? -38.01710 23.42408 10.96004 1.000 54.45308 180 CYS D O 1
ATOM 11181 N N . GLY D 1 181 ? -36.21197 22.55203 9.92228 1.000 51.99922 181 GLY D N 1
ATOM 11182 C CA . GLY D 1 181 ? -36.82106 21.24778 9.72202 1.000 55.02740 181 GLY D CA 1
ATOM 11183 C C . GLY D 1 181 ? -37.32356 20.92401 8.32876 1.000 56.71245 181 GLY D C 1
ATOM 11184 O O . GLY D 1 181 ? -38.08190 19.95657 8.18316 1.000 53.16820 181 GLY D O 1
ATOM 11185 N N . ASN D 1 182 ? -36.95402 21.71756 7.31927 1.000 59.61010 182 ASN D N 1
ATOM 11186 C CA . ASN D 1 182 ? -37.14153 21.42248 5.90190 1.000 61.11258 182 ASN D CA 1
ATOM 11187 C C . ASN D 1 182 ? -36.21177 20.32320 5.41926 1.000 59.15295 182 ASN D C 1
ATOM 11188 O O . ASN D 1 182 ? -35.16419 20.06013 6.01332 1.000 56.14164 182 ASN D O 1
ATOM 11193 N N . THR D 1 183 ? -36.60201 19.70466 4.30282 1.000 55.86705 183 THR D N 1
ATOM 11194 C CA . THR D 1 183 ? -35.71277 18.86318 3.50559 1.000 58.21093 183 THR D CA 1
ATOM 11195 C C . THR D 1 183 ? -35.30903 19.61280 2.23445 1.000 62.11087 183 THR D C 1
ATOM 11196 O O . THR D 1 183 ? -36.14144 20.30630 1.63432 1.000 63.14810 183 THR D O 1
ATOM 11200 N N . VAL D 1 184 ? -34.04179 19.46366 1.80574 1.000 59.90121 184 VAL D N 1
ATOM 11201 C CA . VAL D 1 184 ? -33.47803 20.33725 0.77449 1.000 58.38163 184 VAL D CA 1
ATOM 11202 C C . VAL D 1 184 ? -32.91953 19.55466 -0.41544 1.000 58.88786 184 VAL D C 1
ATOM 11203 O O . VAL D 1 184 ? -32.56766 18.37238 -0.31991 1.000 57.26301 184 VAL D O 1
ATOM 11207 N N . VAL D 1 185 ? -32.77112 20.27904 -1.53059 1.000 56.26213 185 VAL D N 1
ATOM 11208 C CA . VAL D 1 185 ? -32.19106 19.78611 -2.77526 1.000 54.76199 185 VAL D CA 1
ATOM 11209 C C . VAL D 1 185 ? -31.30029 20.89832 -3.32147 1.000 51.22310 185 VAL D C 1
ATOM 11210 O O . VAL D 1 185 ? -31.80504 21.91656 -3.81361 1.000 59.49765 185 VAL D O 1
ATOM 11214 N N . LEU D 1 186 ? -29.98950 20.71268 -3.25079 1.000 45.78997 186 LEU D N 1
ATOM 11215 C CA . LEU D 1 186 ? -29.04554 21.75300 -3.63925 1.000 53.45094 186 LEU D CA 1
ATOM 11216 C C . LEU D 1 186 ? -28.44632 21.48505 -5.01806 1.000 54.46787 186 LEU D C 1
ATOM 11217 O O . LEU D 1 186 ? -27.90597 20.40424 -5.25368 1.000 55.91999 186 LEU D O 1
ATOM 11222 N N . LYS D 1 187 ? -28.49619 22.47107 -5.91653 1.000 51.21774 187 LYS D N 1
ATOM 11223 C CA . LYS D 1 187 ? -27.79179 22.36624 -7.19826 1.000 60.09297 187 LYS D CA 1
ATOM 11224 C C . LYS D 1 187 ? -26.51671 23.21170 -7.16138 1.000 62.50988 187 LYS D C 1
ATOM 11225 O O . LYS D 1 187 ? -26.57443 24.44049 -6.99078 1.000 63.93503 187 LYS D O 1
ATOM 11231 N N . THR D 1 188 ? -25.36636 22.55566 -7.29840 1.000 57.55693 188 THR D N 1
ATOM 11232 C CA . THR D 1 188 ? -24.11624 23.29054 -7.40678 1.000 60.09977 188 THR D CA 1
ATOM 11233 C C . THR D 1 188 ? -23.99999 23.86197 -8.81858 1.000 70.02855 188 THR D C 1
ATOM 11234 O O . THR D 1 188 ? -24.40910 23.21979 -9.80226 1.000 75.22687 188 THR D O 1
ATOM 11238 N N . ALA D 1 189 ? -23.45000 25.07431 -8.92044 1.000 67.97888 189 ALA D N 1
ATOM 11239 C CA . ALA D 1 189 ? -23.12158 25.62934 -10.23077 1.000 65.56706 189 ALA D CA 1
ATOM 11240 C C . ALA D 1 189 ? -22.17415 24.69128 -10.96093 1.000 65.10937 189 ALA D C 1
ATOM 11241 O O . ALA D 1 189 ? -21.19580 24.20933 -10.38005 1.000 67.32203 189 ALA D O 1
ATOM 11243 N N . GLU D 1 190 ? -22.47124 24.42166 -12.22854 1.000 65.99993 190 GLU D N 1
ATOM 11244 C CA . GLU D 1 190 ? -21.59701 23.58870 -13.04941 1.000 64.69058 190 GLU D CA 1
ATOM 11245 C C . GLU D 1 190 ? -20.11813 23.96797 -12.96994 1.000 61.01552 190 GLU D C 1
ATOM 11246 O O . GLU D 1 190 ? -19.25266 23.10821 -13.14780 1.000 64.07612 190 GLU D O 1
ATOM 11252 N N . GLN D 1 191 ? -19.80737 25.23488 -12.70675 1.000 55.83217 191 GLN D N 1
ATOM 11253 C CA . GLN D 1 191 ? -18.41001 25.64810 -12.65111 1.000 57.63292 191 GLN D CA 1
ATOM 11254 C C . GLN D 1 191 ? -17.65981 24.98049 -11.50854 1.000 62.69170 191 GLN D C 1
ATOM 11255 O O . GLN D 1 191 ? -16.48448 24.62201 -11.65704 1.000 65.31955 191 GLN D O 1
ATOM 11261 N N . THR D 1 192 ? -18.29445 24.84467 -10.35135 1.000 64.72376 192 THR D N 1
ATOM 11262 C CA . THR D 1 192 ? -17.60615 24.43972 -9.12419 1.000 62.67736 192 THR D CA 1
ATOM 11263 C C . THR D 1 192 ? -18.41627 23.36662 -8.41091 1.000 63.28567 192 THR D C 1
ATOM 11264 O O . THR D 1 192 ? -18.88876 23.56514 -7.29456 1.000 70.82415 192 THR D O 1
ATOM 11268 N N . PRO D 1 193 ? -18.57402 22.19684 -9.02347 1.000 62.66982 193 PRO D N 1
ATOM 11269 C CA . PRO D 1 193 ? -19.43090 21.16083 -8.43665 1.000 64.95350 193 PRO D CA 1
ATOM 11270 C C . PRO D 1 193 ? -18.71897 20.23670 -7.45444 1.000 65.82037 193 PRO D C 1
ATOM 11271 O O . PRO D 1 193 ? -19.31694 19.25207 -6.99688 1.000 63.03746 193 PRO D O 1
ATOM 11275 N N . LEU D 1 194 ? -17.46597 20.52519 -7.10722 1.000 66.56916 194 LEU D N 1
ATOM 11276 C CA . LEU D 1 194 ? -16.66370 19.55259 -6.37267 1.000 65.23370 194 LEU D CA 1
ATOM 11277 C C . LEU D 1 194 ? -16.87510 19.67536 -4.86373 1.000 66.94695 194 LEU D C 1
ATOM 11278 O O . LEU D 1 194 ? -17.14520 18.67488 -4.18153 1.000 63.23171 194 LEU D O 1
ATOM 11283 N N . GLY D 1 195 ? -16.73687 20.89976 -4.33146 1.000 66.83863 195 GLY D N 1
ATOM 11284 C CA . GLY D 1 195 ? -16.95617 21.16382 -2.92616 1.000 57.15178 195 GLY D CA 1
ATOM 11285 C C . GLY D 1 195 ? -18.25380 20.56624 -2.42079 1.000 59.92894 195 GLY D C 1
ATOM 11286 O O . GLY D 1 195 ? -18.22810 19.59595 -1.65106 1.000 62.30436 195 GLY D O 1
ATOM 11287 N N . GLY D 1 196 ? -19.39484 21.09820 -2.88457 1.000 58.02132 196 GLY D N 1
ATOM 11288 C CA . GLY D 1 196 ? -20.68542 20.60404 -2.41003 1.000 59.43624 196 GLY D CA 1
ATOM 11289 C C . GLY D 1 196 ? -20.80778 19.08700 -2.39332 1.000 58.24929 196 GLY D C 1
ATOM 11290 O O . GLY D 1 196 ? -21.56406 18.52718 -1.59387 1.000 57.36506 196 GLY D O 1
ATOM 11291 N N . LEU D 1 197 ? -20.08438 18.39314 -3.28894 1.000 63.32313 197 LEU D N 1
ATOM 11292 C CA . LEU D 1 197 ? -20.09240 16.92590 -3.23462 1.000 62.06604 197 LEU D CA 1
ATOM 11293 C C . LEU D 1 197 ? -19.25774 16.37500 -2.08100 1.000 57.42584 197 LEU D C 1
ATOM 11294 O O . LEU D 1 197 ? -19.73979 15.50964 -1.34485 1.000 58.67646 197 LEU D O 1
ATOM 11299 N N . VAL D 1 198 ? -18.01117 16.83677 -1.89577 1.000 54.68235 198 VAL D N 1
ATOM 11300 C CA . VAL D 1 198 ? -17.25752 16.33307 -0.74150 1.000 58.31116 198 VAL D CA 1
ATOM 11301 C C . VAL D 1 198 ? -17.95202 16.70216 0.56959 1.000 61.40402 198 VAL D C 1
ATOM 11302 O O . VAL D 1 198 ? -18.00074 15.88951 1.50603 1.000 59.53165 198 VAL D O 1
ATOM 11306 N N . ALA D 1 199 ? -18.52154 17.91016 0.65738 1.000 59.16426 199 ALA D N 1
ATOM 11307 C CA . ALA D 1 199 ? -19.37929 18.20690 1.79524 1.000 52.51549 199 ALA D CA 1
ATOM 11308 C C . ALA D 1 199 ? -20.45129 17.13209 1.93617 1.000 54.41069 199 ALA D C 1
ATOM 11309 O O . ALA D 1 199 ? -20.63920 16.57445 3.01970 1.000 58.59477 199 ALA D O 1
ATOM 11311 N N . ALA D 1 200 ? -21.11842 16.78457 0.83128 1.000 56.29949 200 ALA D N 1
ATOM 11312 C CA . ALA D 1 200 ? -22.18256 15.78888 0.88502 1.000 55.76769 200 ALA D CA 1
ATOM 11313 C C . ALA D 1 200 ? -21.70354 14.49074 1.52047 1.000 57.24432 200 ALA D C 1
ATOM 11314 O O . ALA D 1 200 ? -22.47135 13.81915 2.21851 1.000 58.49879 200 ALA D O 1
ATOM 11316 N N . SER D 1 201 ? -20.43857 14.12688 1.31375 1.000 54.71982 201 SER D N 1
ATOM 11317 C CA . SER D 1 201 ? -19.94077 12.91172 1.94357 1.000 54.97523 201 SER D CA 1
ATOM 11318 C C . SER D 1 201 ? -19.92618 13.05365 3.45932 1.000 60.29071 201 SER D C 1
ATOM 11319 O O . SER D 1 201 ? -20.36821 12.14190 4.17631 1.000 62.11696 201 SER D O 1
ATOM 11322 N N . LEU D 1 202 ? -19.43759 14.20373 3.95639 1.000 59.97671 202 LEU D N 1
ATOM 11323 C CA . LEU D 1 202 ? -19.54407 14.54866 5.37374 1.000 55.23009 202 LEU D CA 1
ATOM 11324 C C . LEU D 1 202 ? -20.98264 14.46461 5.88522 1.000 53.77266 202 LEU D C 1
ATOM 11325 O O . LEU D 1 202 ? -21.20575 14.19825 7.07113 1.000 56.38711 202 LEU D O 1
ATOM 11330 N N . VAL D 1 203 ? -21.97070 14.68481 5.02024 1.000 53.41702 203 VAL D N 1
ATOM 11331 C CA . VAL D 1 203 ? -23.35196 14.71009 5.49558 1.000 52.50994 203 VAL D CA 1
ATOM 11332 C C . VAL D 1 203 ? -23.78016 13.33625 5.95846 1.000 52.64493 203 VAL D C 1
ATOM 11333 O O . VAL D 1 203 ? -24.71206 13.20331 6.75656 1.000 54.38518 203 VAL D O 1
ATOM 11337 N N . LYS D 1 204 ? -23.08867 12.29711 5.51454 1.000 58.50863 204 LYS D N 1
ATOM 11338 C CA . LYS D 1 204 ? -23.46652 10.95590 5.95147 1.000 64.56185 204 LYS D CA 1
ATOM 11339 C C . LYS D 1 204 ? -22.82798 10.58926 7.29896 1.000 64.17708 204 LYS D C 1
ATOM 11340 O O . LYS D 1 204 ? -23.42948 9.84668 8.09465 1.000 57.82789 204 LYS D O 1
ATOM 11346 N N . GLU D 1 205 ? -21.63888 11.13805 7.59312 1.000 63.02720 205 GLU D N 1
ATOM 11347 C CA . GLU D 1 205 ? -20.99158 10.89472 8.88642 1.000 61.65948 205 GLU D CA 1
ATOM 11348 C C . GLU D 1 205 ? -21.71108 11.61789 10.01477 1.000 56.77774 205 GLU D C 1
ATOM 11349 O O . GLU D 1 205 ? -21.79283 11.10661 11.13596 1.000 57.88315 205 GLU D O 1
ATOM 11355 N N . ALA D 1 206 ? -22.24050 12.80375 9.73437 1.000 52.57895 206 ALA D N 1
ATOM 11356 C CA . ALA D 1 206 ? -22.91450 13.61078 10.74498 1.000 51.26656 206 ALA D CA 1
ATOM 11357 C C . ALA D 1 206 ? -24.23125 13.00617 11.25366 1.000 55.04273 206 ALA D C 1
ATOM 11358 O O . ALA D 1 206 ? -24.77397 13.50161 12.25756 1.000 55.98657 206 ALA D O 1
ATOM 11360 N N . GLY D 1 207 ? -24.75666 11.96117 10.60770 1.000 52.34745 207 GLY D N 1
ATOM 11361 C CA . GLY D 1 207 ? -25.94831 11.29919 11.11288 1.000 52.66300 207 GLY D CA 1
ATOM 11362 C C . GLY D 1 207 ? -27.27251 11.87030 10.62380 1.000 54.76530 207 GLY D C 1
ATOM 11363 O O . GLY D 1 207 ? -28.30396 11.74883 11.31387 1.000 52.11602 207 GLY D O 1
ATOM 11364 N N . PHE D 1 208 ? -27.29581 12.46123 9.43189 1.000 50.83694 208 PHE D N 1
ATOM 11365 C CA . PHE D 1 208 ? -28.56379 12.90409 8.86208 1.000 50.19394 208 PHE D CA 1
ATOM 11366 C C . PHE D 1 208 ? -29.31218 11.70716 8.26187 1.000 54.72825 208 PHE D C 1
ATOM 11367 O O . PHE D 1 208 ? -28.71151 10.86973 7.56894 1.000 51.94124 208 PHE D O 1
ATOM 11375 N N . PRO D 1 209 ? -30.62468 11.62407 8.47576 1.000 53.09730 209 PRO D N 1
ATOM 11376 C CA . PRO D 1 209 ? -31.42672 10.58197 7.79484 1.000 52.66247 209 PRO D CA 1
ATOM 11377 C C . PRO D 1 209 ? -31.16521 10.55548 6.32231 1.000 62.48163 209 PRO D C 1
ATOM 11378 O O . PRO D 1 209 ? -30.79137 11.59315 5.71736 1.000 61.08219 209 PRO D O 1
ATOM 11382 N N . PRO D 1 210 ? -31.35203 9.41324 5.65556 1.000 65.13221 210 PRO D N 1
ATOM 11383 C CA . PRO D 1 210 ? -31.31648 9.39726 4.19142 1.000 59.68638 210 PRO D CA 1
ATOM 11384 C C . PRO D 1 210 ? -32.39290 10.33726 3.65951 1.000 61.94433 210 PRO D C 1
ATOM 11385 O O . PRO D 1 210 ? -33.44206 10.50663 4.28414 1.000 58.27866 210 PRO D O 1
ATOM 11389 N N . GLY D 1 211 ? -32.11131 10.97981 2.52109 1.000 64.48608 211 GLY D N 1
ATOM 11390 C CA . GLY D 1 211 ? -33.05852 11.86647 1.88607 1.000 61.59601 211 GLY D CA 1
ATOM 11391 C C . GLY D 1 211 ? -33.04252 13.30880 2.36466 1.000 64.93894 211 GLY D C 1
ATOM 11392 O O . GLY D 1 211 ? -33.30032 14.21634 1.54726 1.000 62.52756 211 GLY D O 1
ATOM 11393 N N . VAL D 1 212 ? -32.74709 13.55167 3.65479 1.000 62.98964 212 VAL D N 1
ATOM 11394 C CA . VAL D 1 212 ? -32.91785 14.89415 4.22306 1.000 62.04570 212 VAL D CA 1
ATOM 11395 C C . VAL D 1 212 ? -32.16109 15.93212 3.39500 1.000 55.26219 212 VAL D C 1
ATOM 11396 O O . VAL D 1 212 ? -32.68210 17.01669 3.10912 1.000 55.63136 212 VAL D O 1
ATOM 11400 N N . ILE D 1 213 ? -30.92690 15.61858 3.00504 1.000 55.57349 213 ILE D N 1
ATOM 11401 C CA . ILE D 1 213 ? -30.06095 16.51952 2.24827 1.000 58.43953 213 ILE D CA 1
ATOM 11402 C C . ILE D 1 213 ? -29.53738 15.80335 1.00577 1.000 62.07215 213 ILE D C 1
ATOM 11403 O O . ILE D 1 213 ? -28.78726 14.81841 1.11478 1.000 58.15311 213 ILE D O 1
ATOM 11408 N N . ASN D 1 214 ? -29.92512 16.31059 -0.17001 1.000 62.00123 214 ASN D N 1
ATOM 11409 C CA . ASN D 1 214 ? -29.47302 15.83079 -1.47337 1.000 58.23930 214 ASN D CA 1
ATOM 11410 C C . ASN D 1 214 ? -28.74152 16.95285 -2.20842 1.000 60.11895 214 ASN D C 1
ATOM 11411 O O . ASN D 1 214 ? -29.15773 18.11738 -2.14042 1.000 59.11413 214 ASN D O 1
ATOM 11416 N N . VAL D 1 215 ? -27.62259 16.61006 -2.86571 1.000 57.08379 215 VAL D N 1
ATOM 11417 C CA . VAL D 1 215 ? -26.78969 17.55963 -3.60636 1.000 55.74663 215 VAL D CA 1
ATOM 11418 C C . VAL D 1 215 ? -26.72693 17.10851 -5.05948 1.000 61.31530 215 VAL D C 1
ATOM 11419 O O . VAL D 1 215 ? -26.39763 15.94906 -5.33126 1.000 67.64989 215 VAL D O 1
ATOM 11423 N N . ILE D 1 216 ? -26.99865 18.04063 -5.98228 1.000 57.42449 216 ILE D N 1
ATOM 11424 C CA . ILE D 1 216 ? -27.12453 17.81570 -7.41885 1.000 48.27561 216 ILE D CA 1
ATOM 11425 C C . ILE D 1 216 ? -26.08072 18.65269 -8.12852 1.000 57.39827 216 ILE D C 1
ATOM 11426 O O . ILE D 1 216 ? -25.83506 19.80462 -7.75035 1.000 61.13565 216 ILE D O 1
ATOM 11431 N N . SER D 1 217 ? -25.49515 18.10134 -9.17872 1.000 63.74273 217 SER D N 1
ATOM 11432 C CA . SER D 1 217 ? -24.74789 18.90169 -10.13404 1.000 62.20810 217 SER D CA 1
ATOM 11433 C C . SER D 1 217 ? -25.47558 18.89101 -11.46734 1.000 56.49926 217 SER D C 1
ATOM 11434 O O . SER D 1 217 ? -26.15384 17.91429 -11.82316 1.000 50.50815 217 SER D O 1
ATOM 11437 N N . GLY D 1 218 ? -25.35018 20.01880 -12.16156 1.000 60.50560 218 GLY D N 1
ATOM 11438 C CA . GLY D 1 218 ? -26.06465 20.24621 -13.40450 1.000 66.24697 218 GLY D CA 1
ATOM 11439 C C . GLY D 1 218 ? -25.88826 21.68096 -13.87489 1.000 67.80491 218 GLY D C 1
ATOM 11440 O O . GLY D 1 218 ? -25.11063 22.44559 -13.30431 1.000 72.29807 218 GLY D O 1
ATOM 11441 N N . PHE D 1 219 ? -26.59870 22.02688 -14.93380 1.000 67.69521 219 PHE D N 1
ATOM 11442 C CA . PHE D 1 219 ? -26.65529 23.39970 -15.40332 1.000 68.08424 219 PHE D CA 1
ATOM 11443 C C . PHE D 1 219 ? -27.92582 24.10629 -14.97102 1.000 66.12074 219 PHE D C 1
ATOM 11444 O O . PHE D 1 219 ? -28.97169 23.48703 -14.73844 1.000 64.97883 219 PHE D O 1
ATOM 11452 N N . GLY D 1 220 ? -27.81847 25.42369 -14.89158 1.000 62.16035 220 GLY D N 1
ATOM 11453 C CA . GLY D 1 220 ? -29.00323 26.22571 -14.67921 1.000 67.82218 220 GLY D CA 1
ATOM 11454 C C . GLY D 1 220 ? -30.09696 25.89239 -15.66772 1.000 61.65663 220 GLY D C 1
ATOM 11455 O O . GLY D 1 220 ? -31.23414 25.63063 -15.27827 1.000 63.55116 220 GLY D O 1
ATOM 11456 N N . LYS D 1 221 ? -29.75309 25.82990 -16.95577 1.000 64.20670 221 LYS D N 1
ATOM 11457 C CA . LYS D 1 221 ? -30.77886 25.73733 -17.98668 1.000 63.51069 221 LYS D CA 1
ATOM 11458 C C . LYS D 1 221 ? -31.47524 24.38067 -18.01928 1.000 64.06999 221 LYS D C 1
ATOM 11459 O O . LYS D 1 221 ? -32.54348 24.28161 -18.62616 1.000 63.94949 221 LYS D O 1
ATOM 11465 N N . VAL D 1 222 ? -30.89833 23.33911 -17.40580 1.000 65.13003 222 VAL D N 1
ATOM 11466 C CA . VAL D 1 222 ? -31.48135 21.99696 -17.44989 1.000 63.08952 222 VAL D CA 1
ATOM 11467 C C . VAL D 1 222 ? -31.99306 21.50291 -16.10240 1.000 60.70848 222 VAL D C 1
ATOM 11468 O O . VAL D 1 222 ? -33.18680 21.20101 -15.97403 1.000 63.17424 222 VAL D O 1
ATOM 11472 N N . ALA D 1 223 ? -31.10560 21.36830 -15.10283 1.000 61.36384 223 ALA D N 1
ATOM 11473 C CA . ALA D 1 223 ? -31.55996 20.97232 -13.76307 1.000 56.08225 223 ALA D CA 1
ATOM 11474 C C . ALA D 1 223 ? -32.06560 22.17820 -13.00092 1.000 54.25461 223 ALA D C 1
ATOM 11475 O O . ALA D 1 223 ? -33.19971 22.17515 -12.50214 1.000 50.60446 223 ALA D O 1
ATOM 11477 N N . GLY D 1 224 ? -31.21646 23.21570 -12.90304 1.000 56.63412 224 GLY D N 1
ATOM 11478 C CA . GLY D 1 224 ? -31.55604 24.51571 -12.35769 1.000 49.23070 224 GLY D CA 1
ATOM 11479 C C . GLY D 1 224 ? -33.01642 24.83871 -12.56206 1.000 51.59484 224 GLY D C 1
ATOM 11480 O O . GLY D 1 224 ? -33.80253 24.72187 -11.62396 1.000 53.18854 224 GLY D O 1
ATOM 11481 N N . ALA D 1 225 ? -33.38633 25.20667 -13.79258 1.000 59.15428 225 ALA D N 1
ATOM 11482 C CA . ALA D 1 225 ? -34.78171 25.26984 -14.23541 1.000 53.78933 225 ALA D CA 1
ATOM 11483 C C . ALA D 1 225 ? -35.66848 24.19143 -13.63186 1.000 52.77293 225 ALA D C 1
ATOM 11484 O O . ALA D 1 225 ? -36.69539 24.49722 -13.02044 1.000 54.47203 225 ALA D O 1
ATOM 11486 N N . ALA D 1 226 ? -35.29512 22.91892 -13.81705 1.000 51.77933 226 ALA D N 1
ATOM 11487 C CA . ALA D 1 226 ? -36.17321 21.81214 -13.43463 1.000 53.60673 226 ALA D CA 1
ATOM 11488 C C . ALA D 1 226 ? -36.57778 21.90268 -11.97482 1.000 54.70744 226 ALA D C 1
ATOM 11489 O O . ALA D 1 226 ? -37.71539 21.56643 -11.60831 1.000 53.65634 226 ALA D O 1
ATOM 11491 N N . LEU D 1 227 ? -35.64772 22.34676 -11.12891 1.000 55.73467 227 LEU D N 1
ATOM 11492 C CA . LEU D 1 227 ? -35.99172 22.70873 -9.76263 1.000 51.85312 227 LEU D CA 1
ATOM 11493 C C . LEU D 1 227 ? -37.03687 23.81211 -9.74710 1.000 51.95525 227 LEU D C 1
ATOM 11494 O O . LEU D 1 227 ? -38.08499 23.67360 -9.11002 1.000 55.06643 227 LEU D O 1
ATOM 11499 N N . SER D 1 228 ? -36.76456 24.91570 -10.45777 1.000 52.26503 228 SER D N 1
ATOM 11500 C CA . SER D 1 228 ? -37.62330 26.09733 -10.39627 1.000 53.68623 228 SER D CA 1
ATOM 11501 C C . SER D 1 228 ? -39.04853 25.78038 -10.79172 1.000 56.86825 228 SER D C 1
ATOM 11502 O O . SER D 1 228 ? -39.99275 26.29968 -10.18644 1.000 61.48021 228 SER D O 1
ATOM 11505 N N . SER D 1 229 ? -39.22774 24.96164 -11.81747 1.000 55.15860 229 SER D N 1
ATOM 11506 C CA . SER D 1 229 ? -40.55910 24.64055 -12.29458 1.000 53.64187 229 SER D CA 1
ATOM 11507 C C . SER D 1 229 ? -41.15840 23.44048 -11.60994 1.000 58.21353 229 SER D C 1
ATOM 11508 O O . SER D 1 229 ? -42.27683 23.05518 -11.96570 1.000 62.30006 229 SER D O 1
ATOM 11511 N N . HIS D 1 230 ? -40.45686 22.83861 -10.65272 1.000 57.61258 230 HIS D N 1
ATOM 11512 C CA . HIS D 1 230 ? -40.94376 21.59588 -10.07539 1.000 56.12612 230 HIS D CA 1
ATOM 11513 C C . HIS D 1 230 ? -42.23310 21.79103 -9.29536 1.000 56.43429 230 HIS D C 1
ATOM 11514 O O . HIS D 1 230 ? -42.27478 22.53766 -8.31497 1.000 60.70683 230 HIS D O 1
ATOM 11521 N N . MET D 1 231 ? -43.28208 21.08416 -9.70963 1.000 56.11222 231 MET D N 1
ATOM 11522 C CA . MET D 1 231 ? -44.55311 21.22664 -9.02107 1.000 58.79656 231 MET D CA 1
ATOM 11523 C C . MET D 1 231 ? -44.57033 20.63210 -7.61198 1.000 61.73145 231 MET D C 1
ATOM 11524 O O . MET D 1 231 ? -45.49249 20.95313 -6.85094 1.000 64.55015 231 MET D O 1
ATOM 11529 N N . ASP D 1 232 ? -43.58464 19.81174 -7.22566 1.000 61.92459 232 ASP D N 1
ATOM 11530 C CA . ASP D 1 232 ? -43.49211 19.33676 -5.84583 1.000 60.35233 232 ASP D CA 1
ATOM 11531 C C . ASP D 1 232 ? -42.33850 19.97972 -5.06827 1.000 59.73125 232 ASP D C 1
ATOM 11532 O O . ASP D 1 232 ? -41.91813 19.42938 -4.04792 1.000 65.83678 232 ASP D O 1
ATOM 11537 N N . VAL D 1 233 ? -41.80277 21.11597 -5.51574 1.000 58.06242 233 VAL D N 1
ATOM 11538 C CA . VAL D 1 233 ? -40.81804 21.87195 -4.74419 1.000 55.66076 233 VAL D CA 1
ATOM 11539 C C . VAL D 1 233 ? -41.54441 23.02539 -4.07423 1.000 59.59706 233 VAL D C 1
ATOM 11540 O O . VAL D 1 233 ? -42.27753 23.77477 -4.73841 1.000 57.37035 233 VAL D O 1
ATOM 11544 N N . ASP D 1 234 ? -41.34000 23.17252 -2.75780 1.000 61.82529 234 ASP D N 1
ATOM 11545 C CA . ASP D 1 234 ? -42.11984 24.11704 -1.96342 1.000 59.78438 234 ASP D CA 1
ATOM 11546 C C . ASP D 1 234 ? -41.44131 25.46447 -1.83918 1.000 56.10530 234 ASP D C 1
ATOM 11547 O O . ASP D 1 234 ? -42.12109 26.46519 -1.60699 1.000 57.05766 234 ASP D O 1
ATOM 11552 N N . LYS D 1 235 ? -40.11674 25.50534 -1.98064 1.000 58.05177 235 LYS D N 1
ATOM 11553 C CA . LYS D 1 235 ? -39.35330 26.74594 -1.92358 1.000 61.01685 235 LYS D CA 1
ATOM 11554 C C . LYS D 1 235 ? -38.08777 26.65635 -2.78202 1.000 56.29467 235 LYS D C 1
ATOM 11555 O O . LYS D 1 235 ? -37.39372 25.62792 -2.78272 1.000 57.20095 235 LYS D O 1
ATOM 11561 N N . VAL D 1 236 ? -37.79021 27.73208 -3.51454 1.000 50.00980 236 VAL D N 1
ATOM 11562 C CA . VAL D 1 236 ? -36.50617 27.88177 -4.20382 1.000 59.58781 236 VAL D CA 1
ATOM 11563 C C . VAL D 1 236 ? -35.76641 29.09373 -3.63369 1.000 59.81511 236 VAL D C 1
ATOM 11564 O O . VAL D 1 236 ? -36.38824 30.08447 -3.23043 1.000 60.46851 236 VAL D O 1
ATOM 11568 N N . ALA D 1 237 ? -34.43694 29.01517 -3.58936 1.000 57.79124 237 ALA D N 1
ATOM 11569 C CA . ALA D 1 237 ? -33.61988 30.07641 -3.01353 1.000 55.71227 237 ALA D CA 1
ATOM 11570 C C . ALA D 1 237 ? -32.41212 30.28874 -3.90358 1.000 60.72830 237 ALA D C 1
ATOM 11571 O O . ALA D 1 237 ? -31.50095 29.45267 -3.93381 1.000 62.79864 237 ALA D O 1
ATOM 11573 N N . PHE D 1 238 ? -32.39881 31.40850 -4.61266 1.000 60.17457 238 PHE D N 1
ATOM 11574 C CA . PHE D 1 238 ? -31.46629 31.60674 -5.70308 1.000 54.86193 238 PHE D CA 1
ATOM 11575 C C . PHE D 1 238 ? -30.41925 32.63770 -5.34377 1.000 57.03214 238 PHE D C 1
ATOM 11576 O O . PHE D 1 238 ? -30.73048 33.67753 -4.75066 1.000 62.70132 238 PHE D O 1
ATOM 11584 N N . THR D 1 239 ? -29.18466 32.35614 -5.75481 1.000 58.59199 239 THR D N 1
ATOM 11585 C CA . THR D 1 239 ? -28.06273 33.26800 -5.55664 1.000 60.46002 239 THR D CA 1
ATOM 11586 C C . THR D 1 239 ? -27.28166 33.31499 -6.87104 1.000 58.42903 239 THR D C 1
ATOM 11587 O O . THR D 1 239 ? -26.67347 32.31748 -7.26580 1.000 57.84647 239 THR D O 1
ATOM 11591 N N . GLY D 1 240 ? -27.32503 34.45051 -7.56505 1.000 55.84349 240 GLY D N 1
ATOM 11592 C CA . GLY D 1 240 ? -26.57811 34.65224 -8.80417 1.000 54.76580 240 GLY D CA 1
ATOM 11593 C C . GLY D 1 240 ? -26.99601 35.95572 -9.48350 1.000 56.66697 240 GLY D C 1
ATOM 11594 O O . GLY D 1 240 ? -27.47708 36.87963 -8.83193 1.000 58.56649 240 GLY D O 1
ATOM 11595 N N . SER D 1 241 ? -26.81968 36.00574 -10.80497 1.000 55.86509 241 SER D N 1
ATOM 11596 C CA . SER D 1 241 ? -27.15266 37.22137 -11.53991 1.000 53.81896 241 SER D CA 1
ATOM 11597 C C . SER D 1 241 ? -28.64681 37.51115 -11.48888 1.000 55.47732 241 SER D C 1
ATOM 11598 O O . SER D 1 241 ? -29.47766 36.59490 -11.55573 1.000 56.35708 241 SER D O 1
ATOM 11601 N N . THR D 1 242 ? -28.97915 38.81004 -11.38560 1.000 51.09002 242 THR D N 1
ATOM 11602 C CA . THR D 1 242 ? -30.35545 39.28350 -11.58165 1.000 54.17350 242 THR D CA 1
ATOM 11603 C C . THR D 1 242 ? -31.04563 38.59795 -12.75278 1.000 59.89576 242 THR D C 1
ATOM 11604 O O . THR D 1 242 ? -32.19346 38.15193 -12.64326 1.000 58.94536 242 THR D O 1
ATOM 11608 N N . VAL D 1 243 ? -30.34955 38.53348 -13.89032 1.000 57.88525 243 VAL D N 1
ATOM 11609 C CA . VAL D 1 243 ? -30.93372 38.03131 -15.12867 1.000 53.50597 243 VAL D CA 1
ATOM 11610 C C . VAL D 1 243 ? -31.62568 36.69634 -14.90040 1.000 57.06496 243 VAL D C 1
ATOM 11611 O O . VAL D 1 243 ? -32.84100 36.55878 -15.09951 1.000 57.26637 243 VAL D O 1
ATOM 11615 N N . VAL D 1 244 ? -30.84253 35.68511 -14.50813 1.000 56.31909 244 VAL D N 1
ATOM 11616 C CA . VAL D 1 244 ? -31.39589 34.38579 -14.12694 1.000 56.17715 244 VAL D CA 1
ATOM 11617 C C . VAL D 1 244 ? -32.44990 34.52311 -13.02873 1.000 58.84254 244 VAL D C 1
ATOM 11618 O O . VAL D 1 244 ? -33.39092 33.72223 -12.95554 1.000 58.75104 244 VAL D O 1
ATOM 11622 N N . GLY D 1 245 ? -32.29471 35.50125 -12.13100 1.000 51.07075 245 GLY D N 1
ATOM 11623 C CA . GLY D 1 245 ? -33.29596 35.66629 -11.09352 1.000 51.80832 245 GLY D CA 1
ATOM 11624 C C . GLY D 1 245 ? -34.66795 35.90433 -11.68025 1.000 52.24830 245 GLY D C 1
ATOM 11625 O O . GLY D 1 245 ? -35.64908 35.26667 -11.28516 1.000 51.35671 245 GLY D O 1
ATOM 11626 N N . ARG D 1 246 ? -34.74937 36.81678 -12.65280 1.000 51.18612 246 ARG D N 1
ATOM 11627 C CA . ARG D 1 246 ? -36.02572 37.09161 -13.29268 1.000 49.24297 246 ARG D CA 1
ATOM 11628 C C . ARG D 1 246 ? -36.59014 35.80806 -13.87743 1.000 56.51406 246 ARG D C 1
ATOM 11629 O O . ARG D 1 246 ? -37.77691 35.51161 -13.70365 1.000 59.51005 246 ARG D O 1
ATOM 11637 N N . THR D 1 247 ? -35.72883 34.99906 -14.50842 1.000 56.54593 247 THR D N 1
ATOM 11638 C CA . THR D 1 247 ? -36.08606 33.65325 -14.95197 1.000 50.02092 247 THR D CA 1
ATOM 11639 C C . THR D 1 247 ? -36.72759 32.85503 -13.82451 1.000 52.99536 247 THR D C 1
ATOM 11640 O O . THR D 1 247 ? -37.82257 32.28871 -13.96491 1.000 52.23647 247 THR D O 1
ATOM 11644 N N . ILE D 1 248 ? -36.02928 32.80482 -12.68849 1.000 56.14942 248 ILE D N 1
ATOM 11645 C CA . ILE D 1 248 ? -36.48469 32.02361 -11.54446 1.000 56.52334 248 ILE D CA 1
ATOM 11646 C C . ILE D 1 248 ? -37.84064 32.51716 -11.07101 1.000 56.22606 248 ILE D C 1
ATOM 11647 O O . ILE D 1 248 ? -38.76638 31.72572 -10.84992 1.000 52.42095 248 ILE D O 1
ATOM 11652 N N . LEU D 1 249 ? -37.97216 33.83022 -10.86851 1.000 54.23406 249 LEU D N 1
ATOM 11653 C CA . LEU D 1 249 ? -39.29153 34.33554 -10.52105 1.000 55.55386 249 LEU D CA 1
ATOM 11654 C C . LEU D 1 249 ? -40.30291 33.91376 -11.56113 1.000 59.94640 249 LEU D C 1
ATOM 11655 O O . LEU D 1 249 ? -41.39161 33.42372 -11.22055 1.000 60.84228 249 LEU D O 1
ATOM 11660 N N . LYS D 1 250 ? -39.93338 34.03266 -12.83731 1.000 60.41723 250 LYS D N 1
ATOM 11661 C CA . LYS D 1 250 ? -40.85693 33.64142 -13.88500 1.000 53.27802 250 LYS D CA 1
ATOM 11662 C C . LYS D 1 250 ? -41.18352 32.15994 -13.77056 1.000 54.69724 250 LYS D C 1
ATOM 11663 O O . LYS D 1 250 ? -42.34206 31.76625 -13.91509 1.000 56.70504 250 LYS D O 1
ATOM 11669 N N . ALA D 1 251 ? -40.20077 31.33234 -13.41305 1.000 53.90183 251 ALA D N 1
ATOM 11670 C CA . ALA D 1 251 ? -40.48011 29.90401 -13.25859 1.000 58.90302 251 ALA D CA 1
ATOM 11671 C C . ALA D 1 251 ? -41.47385 29.63113 -12.12594 1.000 60.67868 251 ALA D C 1
ATOM 11672 O O . ALA D 1 251 ? -42.46264 28.92374 -12.31818 1.000 62.02346 251 ALA D O 1
ATOM 11674 N N . ALA D 1 252 ? -41.23118 30.17984 -10.93982 1.000 60.05285 252 ALA D N 1
ATOM 11675 C CA . ALA D 1 252 ? -42.13598 29.94232 -9.82032 1.000 57.24943 252 ALA D CA 1
ATOM 11676 C C . ALA D 1 252 ? -43.57116 30.30026 -10.16662 1.000 60.75506 252 ALA D C 1
ATOM 11677 O O . ALA D 1 252 ? -44.50136 29.60631 -9.74533 1.000 59.22631 252 ALA D O 1
ATOM 11679 N N . ALA D 1 253 ? -43.77221 31.38905 -10.92437 1.000 67.04292 253 ALA D N 1
ATOM 11680 C CA . ALA D 1 253 ? -45.12475 31.84547 -11.26423 1.000 65.39656 253 ALA D CA 1
ATOM 11681 C C . ALA D 1 253 ? -45.82024 30.89885 -12.24027 1.000 63.19778 253 ALA D C 1
ATOM 11682 O O . ALA D 1 253 ? -47.03759 30.69879 -12.14887 1.000 60.12134 253 ALA D O 1
ATOM 11684 N N . SER D 1 254 ? -45.06455 30.32592 -13.19362 1.000 62.48521 254 SER D N 1
ATOM 11685 C CA . SER D 1 254 ? -45.61256 29.35531 -14.14163 1.000 64.73480 254 SER D CA 1
ATOM 11686 C C . SER D 1 254 ? -45.94237 28.01204 -13.48968 1.000 71.39966 254 SER D C 1
ATOM 11687 O O . SER D 1 254 ? -46.76093 27.26338 -14.03739 1.000 78.82301 254 SER D O 1
ATOM 11690 N N . SER D 1 255 ? -45.31469 27.68328 -12.35292 1.000 75.96137 255 SER D N 1
ATOM 11691 C CA . SER D 1 255 ? -45.46294 26.37628 -11.71461 1.000 64.35697 255 SER D CA 1
ATOM 11692 C C . SER D 1 255 ? -46.48097 26.43945 -10.58512 1.000 73.83554 255 SER D C 1
ATOM 11693 O O . SER D 1 255 ? -47.67481 26.63112 -10.84334 1.000 87.70488 255 SER D O 1
ATOM 11696 N N . ASN D 1 256 ? -46.02604 26.31973 -9.33200 1.000 66.42239 256 ASN D N 1
ATOM 11697 C CA . ASN D 1 256 ? -46.92933 26.18806 -8.20239 1.000 59.38281 256 ASN D CA 1
ATOM 11698 C C . ASN D 1 256 ? -46.88695 27.38758 -7.25218 1.000 63.09403 256 ASN D C 1
ATOM 11699 O O . ASN D 1 256 ? -47.32044 27.28114 -6.09943 1.000 69.67564 256 ASN D O 1
ATOM 11704 N N . LEU D 1 257 ? -46.37915 28.52677 -7.69885 1.000 62.53879 257 LEU D N 1
ATOM 11705 C CA . LEU D 1 257 ? -46.36310 29.73789 -6.87135 1.000 62.27236 257 LEU D CA 1
ATOM 11706 C C . LEU D 1 257 ? -45.53325 29.53987 -5.60087 1.000 61.23402 257 LEU D C 1
ATOM 11707 O O . LEU D 1 257 ? -45.89833 29.98616 -4.51836 1.000 67.10050 257 LEU D O 1
ATOM 11712 N N . LYS D 1 258 ? -44.39310 28.87996 -5.73753 1.000 60.62599 258 LYS D N 1
ATOM 11713 C CA . LYS D 1 258 ? -43.59424 28.56664 -4.57926 1.000 59.24650 258 LYS D CA 1
ATOM 11714 C C . LYS D 1 258 ? -42.86630 29.79983 -4.09444 1.000 62.04759 258 LYS D C 1
ATOM 11715 O O . LYS D 1 258 ? -42.62275 30.75185 -4.84662 1.000 56.67774 258 LYS D O 1
ATOM 11721 N N . LYS D 1 259 ? -42.49373 29.74511 -2.81347 1.000 64.97486 259 LYS D N 1
ATOM 11722 C CA . LYS D 1 259 ? -41.83769 30.85112 -2.14150 1.000 61.61672 259 LYS D CA 1
ATOM 11723 C C . LYS D 1 259 ? -40.43364 30.97054 -2.70907 1.000 61.61423 259 LYS D C 1
ATOM 11724 O O . LYS D 1 259 ? -39.70334 29.97426 -2.79996 1.000 59.44871 259 LYS D O 1
ATOM 11730 N N . VAL D 1 260 ? -40.07678 32.17376 -3.13724 1.000 64.03587 260 VAL D N 1
ATOM 11731 C CA . VAL D 1 260 ? -38.77071 32.45472 -3.71470 1.000 60.38770 260 VAL D CA 1
ATOM 11732 C C . VAL D 1 260 ? -38.08179 33.51269 -2.86435 1.000 63.90307 260 VAL D C 1
ATOM 11733 O O . VAL D 1 260 ? -38.72967 34.40072 -2.29719 1.000 69.11989 260 VAL D O 1
ATOM 11737 N N . THR D 1 261 ? -36.77585 33.35604 -2.70195 1.000 59.14997 261 THR D N 1
ATOM 11738 C CA . THR D 1 261 ? -35.93461 34.36528 -2.08093 1.000 62.01553 261 THR D CA 1
ATOM 11739 C C . THR D 1 261 ? -34.64213 34.40608 -2.87510 1.000 64.90767 261 THR D C 1
ATOM 11740 O O . THR D 1 261 ? -33.99151 33.37515 -3.05212 1.000 66.06937 261 THR D O 1
ATOM 11744 N N . LEU D 1 262 ? -34.27891 35.57429 -3.37343 1.000 65.48656 262 LEU D N 1
ATOM 11745 C CA . LEU D 1 262 ? -33.11144 35.69978 -4.22528 1.000 63.50275 262 LEU D CA 1
ATOM 11746 C C . LEU D 1 262 ? -32.11856 36.67063 -3.63125 1.000 66.15822 262 LEU D C 1
ATOM 11747 O O . LEU D 1 262 ? -32.48453 37.62748 -2.95196 1.000 70.71876 262 LEU D O 1
ATOM 11752 N N . GLU D 1 263 ? -30.86810 36.45041 -3.95077 1.000 69.02028 263 GLU D N 1
ATOM 11753 C CA . GLU D 1 263 ? -29.79702 37.37537 -3.60010 1.000 75.31310 263 GLU D CA 1
ATOM 11754 C C . GLU D 1 263 ? -29.00842 37.55847 -4.87344 1.000 71.37451 263 GLU D C 1
ATOM 11755 O O . GLU D 1 263 ? -28.03874 36.84684 -5.15278 1.000 67.35476 263 GLU D O 1
ATOM 11761 N N . LEU D 1 264 ? -29.49170 38.49094 -5.67505 1.000 73.91339 264 LEU D N 1
ATOM 11762 C CA . LEU D 1 264 ? -28.79378 38.88975 -6.87085 1.000 69.74369 264 LEU D CA 1
ATOM 11763 C C . LEU D 1 264 ? -27.63169 39.78177 -6.47667 1.000 69.87061 264 LEU D C 1
ATOM 11764 O O . LEU D 1 264 ? -27.53698 40.25691 -5.34035 1.000 80.42955 264 LEU D O 1
ATOM 11769 N N . GLY D 1 265 ? -26.72090 39.95803 -7.39404 1.000 69.10055 265 GLY D N 1
ATOM 11770 C CA . GLY D 1 265 ? -25.58259 40.79835 -7.12597 1.000 81.32363 265 GLY D CA 1
ATOM 11771 C C . GLY D 1 265 ? -25.85020 42.24618 -7.47581 1.000 89.25394 265 GLY D C 1
ATOM 11772 O O . GLY D 1 265 ? -26.74371 42.55096 -8.26294 1.000 96.61054 265 GLY D O 1
ATOM 11773 N N . GLY D 1 266 ? -25.06961 43.13991 -6.86529 1.000 86.80460 266 GLY D N 1
ATOM 11774 C CA . GLY D 1 266 ? -25.11594 44.55073 -7.19816 1.000 92.46624 266 GLY D CA 1
ATOM 11775 C C . GLY D 1 266 ? -23.72359 45.14991 -7.18741 1.000 95.70121 266 GLY D C 1
ATOM 11776 O O . GLY D 1 266 ? -22.80977 44.63515 -6.53735 1.000 96.08232 266 GLY D O 1
ATOM 11777 N N . LYS D 1 267 ? -23.56105 46.25071 -7.92146 1.000 95.57992 267 LYS D N 1
ATOM 11778 C CA . LYS D 1 267 ? -22.27438 46.93715 -7.96658 1.000 96.41596 267 LYS D CA 1
ATOM 11779 C C . LYS D 1 267 ? -22.29442 47.94434 -6.81722 1.000 90.50604 267 LYS D C 1
ATOM 11780 O O . LYS D 1 267 ? -22.70227 49.10070 -6.97250 1.000 88.52040 267 LYS D O 1
ATOM 11786 N N . SER D 1 268 ? -21.82067 47.50688 -5.65585 1.000 88.51100 268 SER D N 1
ATOM 11787 C CA . SER D 1 268 ? -21.86528 48.35232 -4.47133 1.000 85.55187 268 SER D CA 1
ATOM 11788 C C . SER D 1 268 ? -20.80600 49.44958 -4.55021 1.000 82.80989 268 SER D C 1
ATOM 11789 O O . SER D 1 268 ? -19.93030 49.41386 -5.41945 1.000 90.06947 268 SER D O 1
ATOM 11792 N N . PRO D 1 269 ? -20.90412 50.47909 -3.68431 1.000 74.95680 269 PRO D N 1
ATOM 11793 C CA . PRO D 1 269 ? -19.86514 51.51054 -3.65553 1.000 75.85683 269 PRO D CA 1
ATOM 11794 C C . PRO D 1 269 ? -18.96818 51.48526 -2.41538 1.000 78.58577 269 PRO D C 1
ATOM 11795 O O . PRO D 1 269 ? -19.16248 50.68438 -1.49778 1.000 79.33097 269 PRO D O 1
ATOM 11799 N N . ASN D 1 270 ? -17.96288 52.36514 -2.41394 1.000 78.72852 270 ASN D N 1
ATOM 11800 C CA . ASN D 1 270 ? -16.98050 52.56728 -1.35297 1.000 75.27043 270 ASN D CA 1
ATOM 11801 C C . ASN D 1 270 ? -16.74491 54.06343 -1.22070 1.000 80.23841 270 ASN D C 1
ATOM 11802 O O . ASN D 1 270 ? -16.39064 54.71116 -2.20921 1.000 90.36626 270 ASN D O 1
ATOM 11807 N N . ILE D 1 271 ? -16.91090 54.62088 -0.01975 1.000 80.24729 271 ILE D N 1
ATOM 11808 C CA . ILE D 1 271 ? -16.89249 56.07311 0.15261 1.000 80.45301 271 ILE D CA 1
ATOM 11809 C C . ILE D 1 271 ? -15.93854 56.47599 1.26613 1.000 84.06594 271 ILE D C 1
ATOM 11810 O O . ILE D 1 271 ? -15.95159 55.88883 2.35489 1.000 91.93138 271 ILE D O 1
ATOM 11815 N N . VAL D 1 272 ? -15.12688 57.49790 0.99653 1.000 83.73893 272 VAL D N 1
ATOM 11816 C CA . VAL D 1 272 ? -14.13839 58.02229 1.93260 1.000 84.60753 272 VAL D CA 1
ATOM 11817 C C . VAL D 1 272 ? -14.42144 59.50055 2.16072 1.000 92.92119 272 VAL D C 1
ATOM 11818 O O . VAL D 1 272 ? -14.80529 60.21979 1.23649 1.000 105.72070 272 VAL D O 1
ATOM 11822 N N . PHE D 1 273 ? -14.22530 59.96281 3.38651 1.000 86.52313 273 PHE D N 1
ATOM 11823 C CA . PHE D 1 273 ? -14.54810 61.33579 3.73853 1.000 94.84644 273 PHE D CA 1
ATOM 11824 C C . PHE D 1 273 ? -13.29472 62.07929 4.17565 1.000 99.57257 273 PHE D C 1
ATOM 11825 O O . PHE D 1 273 ? -12.22496 61.48930 4.34642 1.000 98.29898 273 PHE D O 1
ATOM 11833 N N . GLU D 1 274 ? -13.45950 63.39610 4.36554 1.000 107.42886 274 GLU D N 1
ATOM 11834 C CA . GLU D 1 274 ? -12.36585 64.27237 4.79355 1.000 106.71229 274 GLU D CA 1
ATOM 11835 C C . GLU D 1 274 ? -11.66706 63.75767 6.04986 1.000 105.07312 274 GLU D C 1
ATOM 11836 O O . GLU D 1 274 ? -10.47952 63.40601 6.02372 1.000 97.94254 274 GLU D O 1
ATOM 11842 N N . ASP D 1 275 ? -12.41042 63.70144 7.15540 1.000 106.32117 275 ASP D N 1
ATOM 11843 C CA . ASP D 1 275 ? -11.91194 63.31663 8.46251 1.000 96.68053 275 ASP D CA 1
ATOM 11844 C C . ASP D 1 275 ? -11.42493 61.88103 8.51818 1.000 94.12558 275 ASP D C 1
ATOM 11845 O O . ASP D 1 275 ? -10.68948 61.53898 9.44911 1.000 95.90556 275 ASP D O 1
ATOM 11850 N N . ALA D 1 276 ? -11.81734 61.04149 7.55842 1.000 91.55791 276 ALA D N 1
ATOM 11851 C CA . ALA D 1 276 ? -11.58837 59.60670 7.67413 1.000 94.09083 276 ALA D CA 1
ATOM 11852 C C . ALA D 1 276 ? -10.09916 59.28407 7.67927 1.000 94.99950 276 ALA D C 1
ATOM 11853 O O . ALA D 1 276 ? -9.28339 59.99903 7.09609 1.000 96.14030 276 ALA D O 1
ATOM 11855 N N . ASP D 1 277 ? -9.74301 58.20454 8.36995 1.000 93.66015 277 ASP D N 1
ATOM 11856 C CA . ASP D 1 277 ? -8.36124 57.75978 8.35645 1.000 94.51906 277 ASP D CA 1
ATOM 11857 C C . ASP D 1 277 ? -8.05400 57.22189 6.96981 1.000 104.63222 277 ASP D C 1
ATOM 11858 O O . ASP D 1 277 ? -8.90198 56.60174 6.32660 1.000 110.93662 277 ASP D O 1
ATOM 11863 N N . ILE D 1 278 ? -6.83690 57.47059 6.49794 1.000 103.54162 278 ILE D N 1
ATOM 11864 C CA . ILE D 1 278 ? -6.45884 57.08770 5.14624 1.000 102.25191 278 ILE D CA 1
ATOM 11865 C C . ILE D 1 278 ? -5.86378 55.68858 5.09329 1.000 104.79274 278 ILE D C 1
ATOM 11866 O O . ILE D 1 278 ? -6.23413 54.90348 4.21975 1.000 106.83747 278 ILE D O 1
ATOM 11871 N N . ASP D 1 279 ? -4.95280 55.33199 6.00176 1.000 105.75218 279 ASP D N 1
ATOM 11872 C CA . ASP D 1 279 ? -4.25885 54.06355 5.79670 1.000 108.07843 279 ASP D CA 1
ATOM 11873 C C . ASP D 1 279 ? -5.23442 52.89048 5.88247 1.000 108.14735 279 ASP D C 1
ATOM 11874 O O . ASP D 1 279 ? -5.13006 51.93068 5.10238 1.000 107.89937 279 ASP D O 1
ATOM 11879 N N . ASN D 1 280 ? -6.20881 52.95894 6.80399 1.000 103.92507 280 ASN D N 1
ATOM 11880 C CA . ASN D 1 280 ? -7.24459 51.92633 6.84397 1.000 99.46195 280 ASN D CA 1
ATOM 11881 C C . ASN D 1 280 ? -8.09095 51.94161 5.58473 1.000 99.37754 280 ASN D C 1
ATOM 11882 O O . ASN D 1 280 ? -8.47251 50.87821 5.07593 1.000 98.02635 280 ASN D O 1
ATOM 11887 N N . ALA D 1 281 ? -8.43940 53.13584 5.09472 1.000 99.34350 281 ALA D N 1
ATOM 11888 C CA . ALA D 1 281 ? -9.26256 53.21891 3.89402 1.000 96.00883 281 ALA D CA 1
ATOM 11889 C C . ALA D 1 281 ? -8.62743 52.43248 2.75531 1.000 99.63125 281 ALA D C 1
ATOM 11890 O O . ALA D 1 281 ? -9.16462 51.40422 2.33402 1.000 101.73415 281 ALA D O 1
ATOM 11892 N N . ILE D 1 282 ? -7.44609 52.86409 2.29071 1.000 101.44146 282 ILE D N 1
ATOM 11893 C CA . ILE D 1 282 ? -6.80324 52.20390 1.15137 1.000 99.36702 282 ILE D CA 1
ATOM 11894 C C . ILE D 1 282 ? -6.75926 50.69640 1.35367 1.000 99.25312 282 ILE D C 1
ATOM 11895 O O . ILE D 1 282 ? -7.00581 49.92936 0.41779 1.000 97.61454 282 ILE D O 1
ATOM 11900 N N . SER D 1 283 ? -6.49536 50.24726 2.58874 1.000 99.39922 283 SER D N 1
ATOM 11901 C CA . SER D 1 283 ? -6.43754 48.81191 2.85965 1.000 100.42422 283 SER D CA 1
ATOM 11902 C C . SER D 1 283 ? -7.81935 48.18395 2.74255 1.000 95.23532 283 SER D C 1
ATOM 11903 O O . SER D 1 283 ? -7.99165 47.14545 2.08626 1.000 92.61610 283 SER D O 1
ATOM 11906 N N . TRP D 1 284 ? -8.81828 48.80350 3.38346 1.000 94.45028 284 TRP D N 1
ATOM 11907 C CA . TRP D 1 284 ? -10.17483 48.27543 3.31330 1.000 90.76324 284 TRP D CA 1
ATOM 11908 C C . TRP D 1 284 ? -10.77148 48.42180 1.92172 1.000 95.48342 284 TRP D C 1
ATOM 11909 O O . TRP D 1 284 ? -11.54621 47.55838 1.49624 1.000 95.18556 284 TRP D O 1
ATOM 11920 N N . VAL D 1 285 ? -10.44573 49.50049 1.19235 1.000 96.77104 285 VAL D N 1
ATOM 11921 C CA . VAL D 1 285 ? -10.97895 49.58891 -0.16923 1.000 93.65107 285 VAL D CA 1
ATOM 11922 C C . VAL D 1 285 ? -10.17108 48.69143 -1.10439 1.000 95.46435 285 VAL D C 1
ATOM 11923 O O . VAL D 1 285 ? -10.71060 48.17094 -2.09011 1.000 97.89091 285 VAL D O 1
ATOM 11927 N N . ASN D 1 286 ? -8.88428 48.46579 -0.81481 1.000 96.38189 286 ASN D N 1
ATOM 11928 C CA . ASN D 1 286 ? -8.18311 47.37717 -1.49554 1.000 97.27120 286 ASN D CA 1
ATOM 11929 C C . ASN D 1 286 ? -8.95541 46.07622 -1.30738 1.000 97.97349 286 ASN D C 1
ATOM 11930 O O . ASN D 1 286 ? -9.30698 45.39192 -2.27871 1.000 92.74095 286 ASN D O 1
ATOM 11935 N N . PHE D 1 287 ? -9.25374 45.73765 -0.04494 1.000 98.97152 287 PHE D N 1
ATOM 11936 C CA . PHE D 1 287 ? -10.06682 44.55872 0.23702 1.000 95.92602 287 PHE D CA 1
ATOM 11937 C C . PHE D 1 287 ? -11.46773 44.70083 -0.34107 1.000 96.30855 287 PHE D C 1
ATOM 11938 O O . PHE D 1 287 ? -12.09270 43.69930 -0.71054 1.000 114.02646 287 PHE D O 1
ATOM 11946 N N . GLY D 1 288 ? -11.96429 45.93564 -0.44880 1.000 92.77412 288 GLY D N 1
ATOM 11947 C CA . GLY D 1 288 ? -13.34577 46.14834 -0.84400 1.000 89.82000 288 GLY D CA 1
ATOM 11948 C C . GLY D 1 288 ? -13.66033 45.73774 -2.26926 1.000 94.35374 288 GLY D C 1
ATOM 11949 O O . GLY D 1 288 ? -14.80632 45.39409 -2.57707 1.000 91.04952 288 GLY D O 1
ATOM 11950 N N . ILE D 1 289 ? -12.66151 45.76796 -3.15928 1.000 101.07292 289 ILE D N 1
ATOM 11951 C CA . ILE D 1 289 ? -12.84505 45.38881 -4.55445 1.000 100.29986 289 ILE D CA 1
ATOM 11952 C C . ILE D 1 289 ? -12.01648 44.16434 -4.93550 1.000 98.43919 289 ILE D C 1
ATOM 11953 O O . ILE D 1 289 ? -12.50408 43.28675 -5.65451 1.000 96.37730 289 ILE D O 1
ATOM 11958 N N . PHE D 1 290 ? -10.77948 44.06410 -4.44818 1.000 98.75124 290 PHE D N 1
ATOM 11959 C CA . PHE D 1 290 ? -9.87599 43.00805 -4.89260 1.000 99.84465 290 PHE D CA 1
ATOM 11960 C C . PHE D 1 290 ? -9.99787 41.71583 -4.09125 1.000 103.23335 290 PHE D C 1
ATOM 11961 O O . PHE D 1 290 ? -9.34328 40.72704 -4.44305 1.000 103.26365 290 PHE D O 1
ATOM 11969 N N . PHE D 1 291 ? -10.81744 41.68437 -3.03915 1.000 102.73494 291 PHE D N 1
ATOM 11970 C CA . PHE D 1 291 ? -11.06791 40.42703 -2.33956 1.000 98.52681 291 PHE D CA 1
ATOM 11971 C C . PHE D 1 291 ? -11.88299 39.48583 -3.22046 1.000 101.40589 291 PHE D C 1
ATOM 11972 O O . PHE D 1 291 ? -12.79628 39.91080 -3.93184 1.000 106.13907 291 PHE D O 1
ATOM 11980 N N . ASN D 1 292 ? -11.55882 38.19661 -3.15232 1.000 100.65992 292 ASN D N 1
ATOM 11981 C CA . ASN D 1 292 ? -12.11329 37.18225 -4.04778 1.000 97.40711 292 ASN D CA 1
ATOM 11982 C C . ASN D 1 292 ? -12.04663 37.64189 -5.49406 1.000 101.29896 292 ASN D C 1
ATOM 11983 O O . ASN D 1 292 ? -12.98230 37.44105 -6.26557 1.000 102.62861 292 ASN D O 1
ATOM 11988 N N . HIS D 1 293 ? -10.94539 38.30696 -5.84783 1.000 105.48198 293 HIS D N 1
ATOM 11989 C CA . HIS D 1 293 ? -10.70413 38.81317 -7.19754 1.000 102.73649 293 HIS D CA 1
ATOM 11990 C C . HIS D 1 293 ? -11.80011 39.79132 -7.64350 1.000 113.66852 293 HIS D C 1
ATOM 11991 O O . HIS D 1 293 ? -11.90945 40.10972 -8.83171 1.000 122.38536 293 HIS D O 1
ATOM 11998 N N . GLY D 1 294 ? -12.61472 40.28387 -6.70846 1.000 97.28986 294 GLY D N 1
ATOM 11999 C CA . GLY D 1 294 ? -13.85049 40.96380 -7.04736 1.000 96.54854 294 GLY D CA 1
ATOM 12000 C C . GLY D 1 294 ? -14.95997 40.05547 -7.52382 1.000 94.04187 294 GLY D C 1
ATOM 12001 O O . GLY D 1 294 ? -15.99524 40.54904 -8.00029 1.000 92.64197 294 GLY D O 1
ATOM 12002 N N . GLN D 1 295 ? -14.76613 38.74215 -7.43446 1.000 96.16266 295 GLN D N 1
ATOM 12003 C CA . GLN D 1 295 ? -15.77431 37.73457 -7.76748 1.000 94.71832 295 GLN D CA 1
ATOM 12004 C C . GLN D 1 295 ? -16.75299 37.44875 -6.62959 1.000 95.36005 295 GLN D C 1
ATOM 12005 O O . GLN D 1 295 ? -17.18209 36.30293 -6.47569 1.000 88.93494 295 GLN D O 1
ATOM 12011 N N . CYS D 1 296 ? -17.13884 38.46010 -5.83669 1.000 97.33860 296 CYS D N 1
ATOM 12012 C CA . CYS D 1 296 ? -18.18312 38.34492 -4.81888 1.000 95.96516 296 CYS D CA 1
ATOM 12013 C C . CYS D 1 296 ? -19.27574 39.38827 -5.05940 1.000 94.46727 296 CYS D C 1
ATOM 12014 O O . CYS D 1 296 ? -19.06085 40.39154 -5.75077 1.000 89.27503 296 CYS D O 1
ATOM 12017 N N . CYS D 1 297 ? -20.45374 39.15040 -4.45736 1.000 90.88033 297 CYS D N 1
ATOM 12018 C CA . CYS D 1 297 ? -21.63148 39.96605 -4.75637 1.000 83.46978 297 CYS D CA 1
ATOM 12019 C C . CYS D 1 297 ? -21.46184 41.41185 -4.31265 1.000 83.37365 297 CYS D C 1
ATOM 12020 O O . CYS D 1 297 ? -21.94537 42.32580 -4.98636 1.000 81.13950 297 CYS D O 1
ATOM 12023 N N . CYS D 1 298 ? -20.77094 41.63936 -3.20071 1.000 86.96096 298 CYS D N 1
ATOM 12024 C CA . CYS D 1 298 ? -20.78519 42.92112 -2.51105 1.000 86.91292 298 CYS D CA 1
ATOM 12025 C C . CYS D 1 298 ? -19.54598 43.76696 -2.78350 1.000 87.76315 298 CYS D C 1
ATOM 12026 O O . CYS D 1 298 ? -19.28640 44.72215 -2.04164 1.000 87.01713 298 CYS D O 1
ATOM 12029 N N . ALA D 1 299 ? -18.78472 43.45250 -3.82802 1.000 89.31779 299 ALA D N 1
ATOM 12030 C CA . ALA D 1 299 ? -17.50138 44.11234 -4.01844 1.000 92.43915 299 ALA D CA 1
ATOM 12031 C C . ALA D 1 299 ? -17.70074 45.59804 -4.29785 1.000 91.66801 299 ALA D C 1
ATOM 12032 O O . ALA D 1 299 ? -18.75692 46.03540 -4.76499 1.000 91.14163 299 ALA D O 1
ATOM 12034 N N . GLY D 1 300 ? -16.66395 46.37800 -3.99134 1.000 90.76848 300 GLY D N 1
ATOM 12035 C CA . GLY D 1 300 ? -16.74662 47.82523 -4.06315 1.000 89.17348 300 GLY D CA 1
ATOM 12036 C C . GLY D 1 300 ? -16.11662 48.42461 -5.30546 1.000 98.62095 300 GLY D C 1
ATOM 12037 O O . GLY D 1 300 ? -14.97268 48.88924 -5.26250 1.000 105.45175 300 GLY D O 1
ATOM 12038 N N . SER D 1 301 ? -16.86839 48.45094 -6.41000 1.000 99.86346 301 SER D N 1
ATOM 12039 C CA . SER D 1 301 ? -16.35034 48.88607 -7.70294 1.000 101.04504 301 SER D CA 1
ATOM 12040 C C . SER D 1 301 ? -16.43379 50.38616 -7.93363 1.000 98.94283 301 SER D C 1
ATOM 12041 O O . SER D 1 301 ? -15.66428 50.92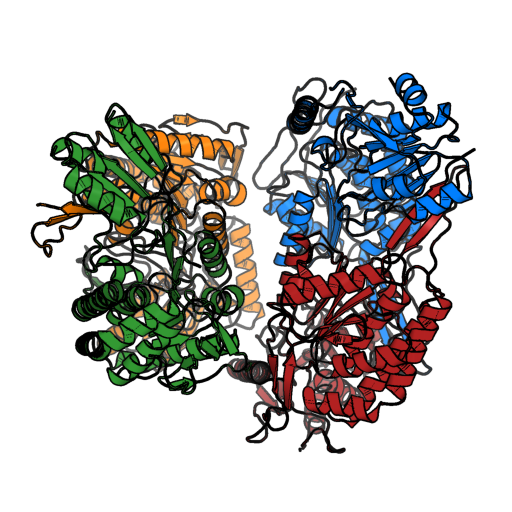827 -8.73192 1.000 100.53815 301 SER D O 1
ATOM 12044 N N . ARG D 1 302 ? -17.36291 51.06729 -7.29632 1.000 95.19660 302 ARG D N 1
ATOM 12045 C CA . ARG D 1 302 ? -17.42988 52.51593 -7.35490 1.000 96.53234 302 ARG D CA 1
ATOM 12046 C C . ARG D 1 302 ? -16.80441 53.05169 -6.07720 1.000 91.85322 302 ARG D C 1
ATOM 12047 O O . ARG D 1 302 ? -17.36580 52.86075 -5.00058 1.000 88.60448 302 ARG D O 1
ATOM 12055 N N . VAL D 1 303 ? -15.63391 53.68462 -6.18886 1.000 93.48444 303 VAL D N 1
ATOM 12056 C CA . VAL D 1 303 ? -14.92184 54.26862 -5.04991 1.000 85.49356 303 VAL D CA 1
ATOM 12057 C C . VAL D 1 303 ? -15.00928 55.78910 -5.13839 1.000 93.89485 303 VAL D C 1
ATOM 12058 O O . VAL D 1 303 ? -14.65483 56.37708 -6.16661 1.000 102.90752 303 VAL D O 1
ATOM 12062 N N . TYR D 1 304 ? -15.49689 56.42651 -4.07654 1.000 86.53009 304 TYR D N 1
ATOM 12063 C CA . TYR D 1 304 ? -15.70950 57.86954 -4.05057 1.000 88.28890 304 TYR D CA 1
ATOM 12064 C C . TYR D 1 304 ? -14.91059 58.47338 -2.91094 1.000 99.15118 304 TYR D C 1
ATOM 12065 O O . TYR D 1 304 ? -15.07403 58.06705 -1.75900 1.000 105.50963 304 TYR D O 1
ATOM 12074 N N . VAL D 1 305 ? -14.05903 59.44564 -3.22438 1.000 108.34391 305 VAL D N 1
ATOM 12075 C CA . VAL D 1 305 ? -13.20083 60.09002 -2.23574 1.000 110.20060 305 VAL D CA 1
ATOM 12076 C C . VAL D 1 305 ? -13.48010 61.58705 -2.25847 1.000 120.40983 305 VAL D C 1
ATOM 12077 O O . VAL D 1 305 ? -13.80579 62.15293 -3.30583 1.000 125.08088 305 VAL D O 1
ATOM 12081 N N . GLN D 1 306 ? -13.38731 62.23167 -1.09605 1.000 123.79505 306 GLN D N 1
ATOM 12082 C CA . GLN D 1 306 ? -13.62661 63.66821 -1.06981 1.000 130.79794 306 GLN D CA 1
ATOM 12083 C C . GLN D 1 306 ? -12.51433 64.38611 -1.82097 1.000 129.76491 306 GLN D C 1
ATOM 12084 O O . GLN D 1 306 ? -11.35683 63.95029 -1.83249 1.000 126.84031 306 GLN D O 1
ATOM 12090 N N . GLU D 1 307 ? -12.88915 65.49926 -2.45999 1.000 132.08337 307 GLU D N 1
ATOM 12091 C CA . GLU D 1 307 ? -11.98832 66.18449 -3.38030 1.000 128.30878 307 GLU D CA 1
ATOM 12092 C C . GLU D 1 307 ? -10.68265 66.54485 -2.69098 1.000 124.89385 307 GLU D C 1
ATOM 12093 O O . GLU D 1 307 ? -9.60380 66.42666 -3.28302 1.000 124.51382 307 GLU D O 1
ATOM 12099 N N . SER D 1 308 ? -10.76221 66.95915 -1.42519 1.000 124.33250 308 SER D N 1
ATOM 12100 C CA . SER D 1 308 ? -9.56528 67.35884 -0.69755 1.000 125.76716 308 SER D CA 1
ATOM 12101 C C . SER D 1 308 ? -8.53588 66.23777 -0.67103 1.000 123.79265 308 SER D C 1
ATOM 12102 O O . SER D 1 308 ? -7.33868 66.47271 -0.84981 1.000 123.23316 308 SER D O 1
ATOM 12105 N N . ILE D 1 309 ? -8.99126 65.00012 -0.49603 1.000 126.96399 309 ILE D N 1
ATOM 12106 C CA . ILE D 1 309 ? -8.10204 63.87004 -0.28151 1.000 127.55760 309 ILE D CA 1
ATOM 12107 C C . ILE D 1 309 ? -7.87753 63.08542 -1.55741 1.000 127.09874 309 ILE D C 1
ATOM 12108 O O . ILE D 1 309 ? -7.04831 62.17174 -1.58042 1.000 131.49365 309 ILE D O 1
ATOM 12113 N N . TYR D 1 310 ? -8.55249 63.46277 -2.64159 1.000 126.87125 310 TYR D N 1
ATOM 12114 C CA . TYR D 1 310 ? -8.64765 62.60079 -3.81587 1.000 133.64724 310 TYR D CA 1
ATOM 12115 C C . TYR D 1 310 ? -7.28441 62.33032 -4.44378 1.000 132.40558 310 TYR D C 1
ATOM 12116 O O . TYR D 1 310 ? -6.91171 61.17034 -4.66181 1.000 133.17104 310 TYR D O 1
ATOM 12125 N N . ASP D 1 311 ? -6.53783 63.38457 -4.77076 1.000 128.41357 311 ASP D N 1
ATOM 12126 C CA . ASP D 1 311 ? -5.33359 63.19296 -5.56888 1.000 131.50846 311 ASP D CA 1
ATOM 12127 C C . ASP D 1 311 ? -4.36250 62.26244 -4.84452 1.000 135.36840 311 ASP D C 1
ATOM 12128 O O . ASP D 1 311 ? -3.97676 61.21157 -5.37126 1.000 133.33221 311 ASP D O 1
ATOM 12133 N N . LYS D 1 312 ? -4.03198 62.59143 -3.59357 1.000 139.61266 312 LYS D N 1
ATOM 12134 C CA . LYS D 1 312 ? -3.07828 61.78989 -2.82970 1.000 144.66404 312 LYS D CA 1
ATOM 12135 C C . LYS D 1 312 ? -3.60981 60.38488 -2.55757 1.000 147.50025 312 LYS D C 1
ATOM 12136 O O . LYS D 1 312 ? -2.87349 59.39913 -2.70365 1.000 149.71297 312 LYS D O 1
ATOM 12142 N N . PHE D 1 313 ? -4.88005 60.27803 -2.15426 1.000 146.31191 313 PHE D N 1
ATOM 12143 C CA . PHE D 1 313 ? -5.51453 58.97571 -1.97118 1.000 145.85336 313 PHE D CA 1
ATOM 12144 C C . PHE D 1 313 ? -5.29009 58.09288 -3.19069 1.000 148.56522 313 PHE D C 1
ATOM 12145 O O . PHE D 1 313 ? -4.83144 56.95022 -3.07244 1.000 149.62961 313 PHE D O 1
ATOM 12153 N N . VAL D 1 314 ? -5.60633 58.61638 -4.37571 1.000 145.18302 314 VAL D N 1
ATOM 12154 C CA . VAL D 1 314 ? -5.52398 57.81201 -5.58766 1.000 142.29394 314 VAL D CA 1
ATOM 12155 C C . VAL D 1 314 ? -4.09466 57.33747 -5.81184 1.000 145.86796 314 VAL D C 1
ATOM 12156 O O . VAL D 1 314 ? -3.85641 56.18675 -6.20099 1.000 143.27031 314 VAL D O 1
ATOM 12160 N N . GLN D 1 315 ? -3.12036 58.20573 -5.54423 1.000 145.58678 315 GLN D N 1
ATOM 12161 C CA . GLN D 1 315 ? -1.72931 57.77839 -5.59655 1.000 149.18691 315 GLN D CA 1
ATOM 12162 C C . GLN D 1 315 ? -1.46501 56.69757 -4.56288 1.000 162.00853 315 GLN D C 1
ATOM 12163 O O . GLN D 1 315 ? -0.84941 55.66676 -4.86312 1.000 163.80611 315 GLN D O 1
ATOM 12169 N N . LYS D 1 316 ? -1.94327 56.91714 -3.33509 1.000 176.36288 316 LYS D N 1
ATOM 12170 C CA . LYS D 1 316 ? -1.74672 55.95020 -2.26219 1.000 168.63564 316 LYS D CA 1
ATOM 12171 C C . LYS D 1 316 ? -2.51899 54.66549 -2.50694 1.000 160.85336 316 LYS D C 1
ATOM 12172 O O . LYS D 1 316 ? -2.14753 53.61233 -1.97587 1.000 162.46481 316 LYS D O 1
ATOM 12178 N N . PHE D 1 317 ? -3.60328 54.73064 -3.28261 1.000 154.11832 317 PHE D N 1
ATOM 12179 C CA . PHE D 1 317 ? -4.29818 53.50428 -3.65649 1.000 146.92190 317 PHE D CA 1
ATOM 12180 C C . PHE D 1 317 ? -3.48062 52.73504 -4.68616 1.000 152.88489 317 PHE D C 1
ATOM 12181 O O . PHE D 1 317 ? -3.35755 51.50672 -4.60516 1.000 152.52890 317 PHE D O 1
ATOM 12189 N N . LYS D 1 318 ? -2.88834 53.44678 -5.64581 1.000 153.70856 318 LYS D N 1
ATOM 12190 C CA . LYS D 1 318 ? -2.13239 52.77482 -6.69393 1.000 150.95737 318 LYS D CA 1
ATOM 12191 C C . LYS D 1 318 ? -1.04257 51.90107 -6.10093 1.000 159.64538 318 LYS D C 1
ATOM 12192 O O . LYS D 1 318 ? -0.94593 50.70713 -6.40518 1.000 160.54912 318 LYS D O 1
ATOM 12198 N N . GLU D 1 319 ? -0.21632 52.48966 -5.23812 1.000 182.00040 319 GLU D N 1
ATOM 12199 C CA . GLU D 1 319 ? 0.89325 51.75444 -4.64464 1.000 188.34327 319 GLU D CA 1
ATOM 12200 C C . GLU D 1 319 ? 0.41049 50.49927 -3.92458 1.000 187.53528 319 GLU D C 1
ATOM 12201 O O . GLU D 1 319 ? 1.06571 49.45127 -3.98265 1.000 189.79870 319 GLU D O 1
ATOM 12207 N N . ARG D 1 320 ? -0.74918 50.57485 -3.26705 1.000 173.27668 320 ARG D N 1
ATOM 12208 C CA . ARG D 1 320 ? -1.25124 49.41844 -2.53112 1.000 167.65274 320 ARG D CA 1
ATOM 12209 C C . ARG D 1 320 ? -1.62288 48.28437 -3.48041 1.000 161.95789 320 ARG D C 1
ATOM 12210 O O . ARG D 1 320 ? -1.42895 47.10760 -3.15311 1.000 161.44286 320 ARG D O 1
ATOM 12218 N N . ALA D 1 321 ? -2.14809 48.61939 -4.66318 1.000 161.33469 321 ALA D N 1
ATOM 12219 C CA . ALA D 1 321 ? -2.54417 47.58939 -5.61513 1.000 155.77866 321 ALA D CA 1
ATOM 12220 C C . ALA D 1 321 ? -1.39406 46.63415 -5.90100 1.000 164.58542 321 ALA D C 1
ATOM 12221 O O . ALA D 1 321 ? -1.59406 45.41891 -5.99406 1.000 160.51328 321 ALA D O 1
ATOM 12223 N N . GLN D 1 322 ? -0.17918 47.15826 -6.00806 1.000 169.13307 322 GLN D N 1
ATOM 12224 C CA . GLN D 1 322 ? 0.97689 46.31516 -6.26680 1.000 173.22040 322 GLN D CA 1
ATOM 12225 C C . GLN D 1 322 ? 1.45758 45.68570 -4.96199 1.000 174.63899 322 GLN D C 1
ATOM 12226 O O . GLN D 1 322 ? 0.81720 44.77367 -4.42981 1.000 182.95578 322 GLN D O 1
ATOM 12232 N N . ASP D 1 328 ? 0.19350 31.01387 -8.31556 1.000 96.67845 328 ASP D N 1
ATOM 12233 C CA . ASP D 1 328 ? -0.49322 29.74562 -8.09242 1.000 92.46696 328 ASP D CA 1
ATOM 12234 C C . ASP D 1 328 ? -1.31888 29.92545 -6.84539 1.000 93.58397 328 ASP D C 1
ATOM 12235 O O . ASP D 1 328 ? -0.80796 30.44050 -5.85661 1.000 95.64797 328 ASP D O 1
ATOM 12240 N N . PRO D 1 329 ? -2.60091 29.54699 -6.89549 1.000 97.18736 329 PRO D N 1
ATOM 12241 C CA . PRO D 1 329 ? -3.39722 29.50082 -5.65199 1.000 96.86596 329 PRO D CA 1
ATOM 12242 C C . PRO D 1 329 ? -2.75335 28.71295 -4.51348 1.000 94.79165 329 PRO D C 1
ATOM 12243 O O . PRO D 1 329 ? -2.80969 29.16613 -3.36401 1.000 105.23593 329 PRO D O 1
ATOM 12247 N N . PHE D 1 330 ? -2.13616 27.55691 -4.79232 1.000 91.58109 330 PHE D N 1
ATOM 12248 C CA . PHE D 1 330 ? -1.65684 26.69580 -3.71557 1.000 90.29183 330 PHE D CA 1
ATOM 12249 C C . PHE D 1 330 ? -0.43071 27.24123 -2.99388 1.000 93.49048 330 PHE D C 1
ATOM 12250 O O . PHE D 1 330 ? -0.07260 26.71652 -1.93601 1.000 90.36041 330 PHE D O 1
ATOM 12258 N N . ALA D 1 331 ? 0.21422 28.27409 -3.52186 1.000 97.38549 331 ALA D N 1
ATOM 12259 C CA . ALA D 1 331 ? 1.29611 28.90118 -2.78600 1.000 96.18715 331 ALA D CA 1
ATOM 12260 C C . ALA D 1 331 ? 0.72375 29.70332 -1.62726 1.000 101.11406 331 ALA D C 1
ATOM 12261 O O . ALA D 1 331 ? -0.47619 29.98491 -1.56675 1.000 102.40545 331 ALA D O 1
ATOM 12263 N N . ALA D 1 332 ? 1.60092 30.07375 -0.69831 1.000 101.56914 332 ALA D N 1
ATOM 12264 C CA . ALA D 1 332 ? 1.21235 30.81868 0.48988 1.000 97.43518 332 ALA D CA 1
ATOM 12265 C C . ALA D 1 332 ? 1.43735 32.31633 0.36018 1.000 103.71699 332 ALA D C 1
ATOM 12266 O O . ALA D 1 332 ? 1.10147 33.05924 1.28665 1.000 104.35093 332 ALA D O 1
ATOM 12268 N N . ASP D 1 333 ? 2.00348 32.77234 -0.75737 1.000 104.86543 333 ASP D N 1
ATOM 12269 C CA . ASP D 1 333 ? 2.26953 34.18477 -0.98779 1.000 103.76627 333 ASP D CA 1
ATOM 12270 C C . ASP D 1 333 ? 1.13179 34.86145 -1.74350 1.000 107.28710 333 ASP D C 1
ATOM 12271 O O . ASP D 1 333 ? 0.93524 36.07550 -1.60068 1.000 102.72853 333 ASP D O 1
ATOM 12276 N N . THR D 1 334 ? 0.36839 34.08310 -2.51312 1.000 114.50426 334 THR D N 1
ATOM 12277 C CA . THR D 1 334 ? -0.67324 34.60533 -3.38975 1.000 110.43272 334 THR D CA 1
ATOM 12278 C C . THR D 1 334 ? -1.84604 35.18354 -2.60966 1.000 107.43739 334 THR D C 1
ATOM 12279 O O . THR D 1 334 ? -2.22976 34.66998 -1.55390 1.000 105.73697 334 THR D O 1
ATOM 12283 N N . PHE D 1 335 ? -2.41423 36.26015 -3.15367 1.000 106.30731 335 PHE D N 1
ATOM 12284 C CA . PHE D 1 335 ? -3.65790 36.84748 -2.68613 1.000 106.98881 335 PHE D CA 1
ATOM 12285 C C . PHE D 1 335 ? -4.72101 36.88115 -3.76849 1.000 107.57015 335 PHE D C 1
ATOM 12286 O O . PHE D 1 335 ? -5.90877 36.81434 -3.45188 1.000 107.20108 335 PHE D O 1
ATOM 12294 N N . GLN D 1 336 ? -4.32311 36.98145 -5.03351 1.000 106.58325 336 GLN D N 1
ATOM 12295 C CA . GLN D 1 336 ? -5.21801 36.88233 -6.17742 1.000 98.89399 336 GLN D CA 1
ATOM 12296 C C . GLN D 1 336 ? -5.09021 35.48599 -6.78512 1.000 95.56145 336 GLN D C 1
ATOM 12297 O O . GLN D 1 336 ? -4.22984 34.68992 -6.40104 1.000 99.95453 336 GLN D O 1
ATOM 12303 N N . GLY D 1 337 ? -5.97640 35.17431 -7.72331 1.000 95.81391 337 GLY D N 1
ATOM 12304 C CA . GLY D 1 337 ? -5.96713 33.87937 -8.36095 1.000 92.53621 337 GLY D CA 1
ATOM 12305 C C . GLY D 1 337 ? -6.64543 33.84916 -9.72155 1.000 88.91319 337 GLY D C 1
ATOM 12306 O O . GLY D 1 337 ? -7.06363 34.87577 -10.27751 1.000 88.30284 337 GLY D O 1
ATOM 12307 N N . PRO D 1 338 ? -6.74313 32.65197 -10.29232 1.000 83.20328 338 PRO D N 1
ATOM 12308 C CA . PRO D 1 338 ? -7.49729 32.49144 -11.53424 1.000 88.32249 338 PRO D CA 1
ATOM 12309 C C . PRO D 1 338 ? -8.96477 32.84344 -11.36056 1.000 87.15558 338 PRO D C 1
ATOM 12310 O O . PRO D 1 338 ? -9.54530 32.67938 -10.28402 1.000 90.51986 338 PRO D O 1
ATOM 12314 N N . GLN D 1 339 ? -9.55335 33.34622 -12.44222 1.000 84.75047 339 GLN D N 1
ATOM 12315 C CA . GLN D 1 339 ? -10.98980 33.50156 -12.54979 1.000 83.34031 339 GLN D CA 1
ATOM 12316 C C . GLN D 1 339 ? -11.58488 32.14264 -12.93447 1.000 81.77278 339 GLN D C 1
ATOM 12317 O O . GLN D 1 339 ? -10.85897 31.21524 -13.29412 1.000 86.15598 339 GLN D O 1
ATOM 12323 N N . VAL D 1 340 ? -12.90710 32.00707 -12.85054 1.000 75.40134 340 VAL D N 1
ATOM 12324 C CA . VAL D 1 340 ? -13.47529 30.65579 -12.81537 1.000 79.61067 340 VAL D CA 1
ATOM 12325 C C . VAL D 1 340 ? -13.54777 30.00884 -14.19699 1.000 86.94291 340 VAL D C 1
ATOM 12326 O O . VAL D 1 340 ? -13.43013 28.77928 -14.32449 1.000 83.59237 340 VAL D O 1
ATOM 12330 N N . SER D 1 341 ? -13.75048 30.79778 -15.24459 1.000 86.32739 341 SER D N 1
ATOM 12331 C CA . SER D 1 341 ? -13.88450 30.23125 -16.57717 1.000 81.49621 341 SER D CA 1
ATOM 12332 C C . SER D 1 341 ? -13.40854 31.27324 -17.56684 1.000 83.73516 341 SER D C 1
ATOM 12333 O O . SER D 1 341 ? -13.19181 32.43707 -17.20398 1.000 79.82966 341 SER D O 1
ATOM 12336 N N . LYS D 1 342 ? -13.24381 30.84610 -18.83214 1.000 81.25395 342 LYS D N 1
ATOM 12337 C CA . LYS D 1 342 ? -12.78749 31.81763 -19.82069 1.000 80.43798 342 LYS D CA 1
ATOM 12338 C C . LYS D 1 342 ? -13.94345 32.64368 -20.35299 1.000 80.34833 342 LYS D C 1
ATOM 12339 O O . LYS D 1 342 ? -13.74144 33.79498 -20.75256 1.000 78.40412 342 LYS D O 1
ATOM 12345 N N . VAL D 1 343 ? -15.15908 32.09348 -20.33089 1.000 80.35770 343 VAL D N 1
ATOM 12346 C CA . VAL D 1 343 ? -16.32789 32.91469 -20.61604 1.000 76.47598 343 VAL D CA 1
ATOM 12347 C C . VAL D 1 343 ? -16.39360 34.07998 -19.64258 1.000 79.92410 343 VAL D C 1
ATOM 12348 O O . VAL D 1 343 ? -16.64850 35.22258 -20.04459 1.000 88.08751 343 VAL D O 1
ATOM 12352 N N . GLN D 1 344 ? -16.12371 33.81281 -18.35410 1.000 82.24373 344 GLN D N 1
ATOM 12353 C CA . GLN D 1 344 ? -16.10965 34.84632 -17.31188 1.000 82.00414 344 GLN D CA 1
ATOM 12354 C C . GLN D 1 344 ? -14.86515 35.72215 -17.42112 1.000 82.04151 344 GLN D C 1
ATOM 12355 O O . GLN D 1 344 ? -14.93439 36.94419 -17.22853 1.000 77.93923 344 GLN D O 1
ATOM 12361 N N . PHE D 1 345 ? -13.72066 35.10125 -17.73030 1.000 82.88712 345 PHE D N 1
ATOM 12362 C CA . PHE D 1 345 ? -12.50147 35.82611 -18.08544 1.000 83.84163 345 PHE D CA 1
ATOM 12363 C C . PHE D 1 345 ? -12.73242 36.75261 -19.27770 1.000 84.57244 345 PHE D C 1
ATOM 12364 O O . PHE D 1 345 ? -12.35091 37.93175 -19.25271 1.000 81.72487 345 PHE D O 1
ATOM 12372 N N . ASP D 1 346 ? -13.38468 36.23639 -20.32573 1.000 86.11515 346 ASP D N 1
ATOM 12373 C CA . ASP D 1 346 ? -13.48880 36.98584 -21.57096 1.000 84.59184 346 ASP D CA 1
ATOM 12374 C C . ASP D 1 346 ? -14.57786 38.05528 -21.49891 1.000 90.62173 346 ASP D C 1
ATOM 12375 O O . ASP D 1 346 ? -14.55102 39.00923 -22.28873 1.000 96.23163 346 ASP D O 1
ATOM 12380 N N . ARG D 1 347 ? -15.52215 37.93277 -20.55348 1.000 89.85817 347 ARG D N 1
ATOM 12381 C CA . ARG D 1 347 ? -16.39767 39.06136 -20.21785 1.000 94.74646 347 ARG D CA 1
ATOM 12382 C C . ARG D 1 347 ? -15.65168 40.13214 -19.42456 1.000 95.05510 347 ARG D C 1
ATOM 12383 O O . ARG D 1 347 ? -15.82944 41.33114 -19.66913 1.000 98.46171 347 ARG D O 1
ATOM 12391 N N . ILE D 1 348 ? -14.81019 39.72664 -18.47327 1.000 91.45478 348 ILE D N 1
ATOM 12392 C CA . ILE D 1 348 ? -14.02556 40.70953 -17.73016 1.000 92.63158 348 ILE D CA 1
ATOM 12393 C C . ILE D 1 348 ? -13.17200 41.52383 -18.69643 1.000 92.54179 348 ILE D C 1
ATOM 12394 O O . ILE D 1 348 ? -13.15993 42.76226 -18.65796 1.000 90.73496 348 ILE D O 1
ATOM 12399 N N . MET D 1 349 ? -12.46904 40.82736 -19.59752 1.000 88.83107 349 MET D N 1
ATOM 12400 C CA . MET D 1 349 ? -11.61595 41.48244 -20.58925 1.000 93.21545 349 MET D CA 1
ATOM 12401 C C . MET D 1 349 ? -12.41340 42.34917 -21.56373 1.000 99.46369 349 MET D C 1
ATOM 12402 O O . MET D 1 349 ? -11.92007 43.38660 -22.03070 1.000 99.36832 349 MET D O 1
ATOM 12407 N N . GLU D 1 350 ? -13.63052 41.92068 -21.91578 1.000 98.11193 350 GLU D N 1
ATOM 12408 C CA . GLU D 1 350 ? -14.52069 42.77214 -22.70050 1.000 100.79431 350 GLU D CA 1
ATOM 12409 C C . GLU D 1 350 ? -14.94395 44.02823 -21.93526 1.000 105.33912 350 GLU D C 1
ATOM 12410 O O . GLU D 1 350 ? -15.24558 45.05751 -22.55490 1.000 105.37013 350 GLU D O 1
ATOM 12416 N N . TYR D 1 351 ? -14.98807 43.96957 -20.59682 1.000 103.72341 351 TYR D N 1
ATOM 12417 C CA . TYR D 1 351 ? -15.37201 45.15169 -19.82614 1.000 102.07266 351 TYR D CA 1
ATOM 12418 C C . TYR D 1 351 ? -14.23061 46.14202 -19.72927 1.000 97.66884 351 TYR D C 1
ATOM 12419 O O . TYR D 1 351 ? -14.45049 47.35461 -19.81789 1.000 97.40549 351 TYR D O 1
ATOM 12428 N N . ILE D 1 352 ? -13.00501 45.64530 -19.56256 1.000 93.98627 352 ILE D N 1
ATOM 12429 C CA . ILE D 1 352 ? -11.86664 46.54168 -19.41964 1.000 95.80001 352 ILE D CA 1
ATOM 12430 C C . ILE D 1 352 ? -11.64104 47.32334 -20.70362 1.000 101.67987 352 ILE D C 1
ATOM 12431 O O . ILE D 1 352 ? -11.39500 48.53814 -20.67687 1.000 103.66119 352 ILE D O 1
ATOM 12436 N N . GLN D 1 353 ? -11.74280 46.64383 -21.85104 1.000 109.71983 353 GLN D N 1
ATOM 12437 C CA . GLN D 1 353 ? -11.59432 47.32456 -23.13510 1.000 104.45952 353 GLN D CA 1
ATOM 12438 C C . GLN D 1 353 ? -12.72318 48.32552 -23.34659 1.000 102.51709 353 GLN D C 1
ATOM 12439 O O . GLN D 1 353 ? -12.49356 49.43245 -23.83927 1.000 100.42851 353 GLN D O 1
ATOM 12445 N N . ALA D 1 354 ? -13.94614 47.95471 -22.95098 1.000 106.21856 354 ALA D N 1
ATOM 12446 C CA . ALA D 1 354 ? -15.06574 48.89407 -22.94664 1.000 105.23100 354 ALA D CA 1
ATOM 12447 C C . ALA D 1 354 ? -14.75778 50.11763 -22.09323 1.000 103.94098 354 ALA D C 1
ATOM 12448 O O . ALA D 1 354 ? -15.04986 51.25408 -22.48747 1.000 103.00616 354 ALA D O 1
ATOM 12450 N N . GLY D 1 355 ? -14.17027 49.90128 -20.91555 1.000 102.69380 355 GLY D N 1
ATOM 12451 C CA . GLY D 1 355 ? -13.84048 51.01772 -20.04599 1.000 104.47351 355 GLY D CA 1
ATOM 12452 C C . GLY D 1 355 ? -12.75110 51.90771 -20.61462 1.000 103.57096 355 GLY D C 1
ATOM 12453 O O . GLY D 1 355 ? -12.77238 53.12739 -20.42177 1.000 103.65482 355 GLY D O 1
ATOM 12454 N N . LYS D 1 356 ? -11.77916 51.31757 -21.31609 1.000 103.90187 356 LYS D N 1
ATOM 12455 C CA . LYS D 1 356 ? -10.77693 52.15603 -21.96265 1.000 107.25405 356 LYS D CA 1
ATOM 12456 C C . LYS D 1 356 ? -11.31542 52.75137 -23.27012 1.000 112.35267 356 LYS D C 1
ATOM 12457 O O . LYS D 1 356 ? -11.06457 53.92992 -23.55894 1.000 107.28049 356 LYS D O 1
ATOM 12463 N N . ASP D 1 357 ? -12.07565 51.95829 -24.05773 1.000 112.44278 357 ASP D N 1
ATOM 12464 C CA . ASP D 1 357 ? -12.75100 52.43179 -25.27793 1.000 112.04551 357 ASP D CA 1
ATOM 12465 C C . ASP D 1 357 ? -13.62635 53.65709 -25.03658 1.000 116.49065 357 ASP D C 1
ATOM 12466 O O . ASP D 1 357 ? -14.05317 54.30844 -26.00139 1.000 121.17078 357 ASP D O 1
ATOM 12471 N N . ALA D 1 358 ? -13.93197 53.96074 -23.77410 1.000 118.68106 358 ALA D N 1
ATOM 12472 C CA . ALA D 1 358 ? -14.79170 55.07529 -23.39758 1.000 122.38121 358 ALA D CA 1
ATOM 12473 C C . ALA D 1 358 ? -14.00294 56.29137 -22.93098 1.000 116.40151 358 ALA D C 1
ATOM 12474 O O . ALA D 1 358 ? -14.60246 57.26184 -22.45648 1.000 112.98432 358 ALA D O 1
ATOM 12476 N N . GLY D 1 359 ? -12.67665 56.24998 -23.04049 1.000 111.94365 359 GLY D N 1
ATOM 12477 C CA . GLY D 1 359 ? -11.82863 57.36898 -22.70002 1.000 112.29078 359 GLY D CA 1
ATOM 12478 C C . GLY D 1 359 ? -11.40986 57.45621 -21.24845 1.000 112.23163 359 GLY D C 1
ATOM 12479 O O . GLY D 1 359 ? -10.79874 58.45902 -20.85649 1.000 113.88228 359 GLY D O 1
ATOM 12480 N N . ALA D 1 360 ? -11.71386 56.45337 -20.43452 1.000 107.97607 360 ALA D N 1
ATOM 12481 C CA . ALA D 1 360 ? -11.31739 56.48987 -19.03688 1.000 106.31673 360 ALA D CA 1
ATOM 12482 C C . ALA D 1 360 ? -9.84055 56.13777 -18.90893 1.000 104.67222 360 ALA D C 1
ATOM 12483 O O . ALA D 1 360 ? -9.38923 55.12757 -19.45567 1.000 105.27293 360 ALA D O 1
ATOM 12485 N N . THR D 1 361 ? -9.08667 56.97785 -18.19638 1.000 107.13677 361 THR D N 1
ATOM 12486 C CA . THR D 1 361 ? -7.68333 56.68138 -17.92348 1.000 104.53318 361 THR D CA 1
ATOM 12487 C C . THR D 1 361 ? -7.57361 55.37589 -17.14163 1.000 106.40356 361 THR D C 1
ATOM 12488 O O . THR D 1 361 ? -8.53358 54.92097 -16.51498 1.000 109.71724 361 THR D O 1
ATOM 12492 N N . VAL D 1 362 ? -6.39571 54.76498 -17.17591 1.000 103.48923 362 VAL D N 1
ATOM 12493 C CA . VAL D 1 362 ? -6.12801 53.55042 -16.41189 1.000 104.69824 362 VAL D CA 1
ATOM 12494 C C . VAL D 1 362 ? -4.88110 53.80478 -15.56374 1.000 106.38176 362 VAL D C 1
ATOM 12495 O O . VAL D 1 362 ? -3.77981 53.99452 -16.09975 1.000 111.10952 362 VAL D O 1
ATOM 12499 N N . GLU D 1 363 ? -5.05945 53.85662 -14.24001 1.000 101.40784 363 GLU D N 1
ATOM 12500 C CA . GLU D 1 363 ? -3.91665 54.01277 -13.34378 1.000 102.12076 363 GLU D CA 1
ATOM 12501 C C . GLU D 1 363 ? -3.05846 52.76248 -13.37569 1.000 99.52370 363 GLU D C 1
ATOM 12502 O O . GLU D 1 363 ? -1.85403 52.81479 -13.65831 1.000 101.28012 363 GLU D O 1
ATOM 12508 N N . THR D 1 364 ? -3.67867 51.62806 -13.07185 1.000 98.33494 364 THR D N 1
ATOM 12509 C CA . THR D 1 364 ? -3.07555 50.30764 -13.15363 1.000 99.72461 364 THR D CA 1
ATOM 12510 C C . THR D 1 364 ? -4.19977 49.33231 -13.48821 1.000 99.28894 364 THR D C 1
ATOM 12511 O O . THR D 1 364 ? -5.31207 49.45171 -12.95106 1.000 98.30561 364 THR D O 1
ATOM 12515 N N . GLY D 1 365 ? -3.92361 48.42136 -14.43206 1.000 97.18994 365 GLY D N 1
ATOM 12516 C CA . GLY D 1 365 ? -4.93744 47.50359 -14.94218 1.000 99.77178 365 GLY D CA 1
ATOM 12517 C C . GLY D 1 365 ? -4.97382 47.36619 -16.48495 1.000 102.61440 365 GLY D C 1
ATOM 12518 O O . GLY D 1 365 ? -4.52463 48.27045 -17.19256 1.000 109.51552 365 GLY D O 1
ATOM 12519 N N . GLY D 1 366 ? -5.47968 46.24532 -17.04148 1.000 103.52010 366 GLY D N 1
ATOM 12520 C CA . GLY D 1 366 ? -5.85338 46.11998 -18.45930 1.000 107.90287 366 GLY D CA 1
ATOM 12521 C C . GLY D 1 366 ? -5.29168 44.94579 -19.23115 1.000 108.58372 366 GLY D C 1
ATOM 12522 O O . GLY D 1 366 ? -5.55850 44.87199 -20.43984 1.000 114.52619 366 GLY D O 1
ATOM 12523 N N . LYS D 1 367 ? -4.56881 44.01495 -18.59484 1.000 102.47762 367 LYS D N 1
ATOM 12524 C CA . LYS D 1 367 ? -3.83658 42.94004 -19.26002 1.000 108.35767 367 LYS D CA 1
ATOM 12525 C C . LYS D 1 367 ? -3.82159 41.68619 -18.39682 1.000 104.75740 367 LYS D C 1
ATOM 12526 O O . LYS D 1 367 ? -3.68869 41.74672 -17.17480 1.000 104.54987 367 LYS D O 1
ATOM 12532 N N . ARG D 1 368 ? -3.93230 40.54854 -19.06003 1.000 105.17538 368 ARG D N 1
ATOM 12533 C CA . ARG D 1 368 ? -3.76943 39.24611 -18.45246 1.000 97.68870 368 ARG D CA 1
ATOM 12534 C C . ARG D 1 368 ? -2.32963 39.06324 -17.94921 1.000 101.56864 368 ARG D C 1
ATOM 12535 O O . ARG D 1 368 ? -1.41462 39.81459 -18.29834 1.000 108.38439 368 ARG D O 1
ATOM 12543 N N . LYS D 1 369 ? -2.13317 38.06199 -17.09269 1.000 95.41507 369 LYS D N 1
ATOM 12544 C CA . LYS D 1 369 ? -0.80814 37.68069 -16.61188 1.000 94.02598 369 LYS D CA 1
ATOM 12545 C C . LYS D 1 369 ? -0.52613 36.23977 -17.02351 1.000 95.07359 369 LYS D C 1
ATOM 12546 O O . LYS D 1 369 ? -1.28192 35.32818 -16.66680 1.000 98.58709 369 LYS D O 1
ATOM 12552 N N . GLY D 1 370 ? 0.55669 36.03395 -17.77267 1.000 88.80214 370 GLY D N 1
ATOM 12553 C CA . GLY D 1 370 ? 0.96993 34.68902 -18.14403 1.000 93.39193 370 GLY D CA 1
ATOM 12554 C C . GLY D 1 370 ? 0.20993 34.09749 -19.31652 1.000 92.83784 370 GLY D C 1
ATOM 12555 O O . GLY D 1 370 ? -0.90958 34.51619 -19.60260 1.000 93.31706 370 GLY D O 1
ATOM 12556 N N . ASP D 1 371 ? 0.80421 33.13025 -20.01775 1.000 96.06778 371 ASP D N 1
ATOM 12557 C CA . ASP D 1 371 ? 0.10771 32.52232 -21.14689 1.000 96.38269 371 ASP D CA 1
ATOM 12558 C C . ASP D 1 371 ? -1.00262 31.59893 -20.66304 1.000 96.93850 371 ASP D C 1
ATOM 12559 O O . ASP D 1 371 ? -2.13961 31.66136 -21.14587 1.000 99.88042 371 ASP D O 1
ATOM 12564 N N . LYS D 1 372 ? -0.69400 30.74508 -19.70216 1.000 97.40978 372 LYS D N 1
ATOM 12565 C CA . LYS D 1 372 ? -1.67873 29.85426 -19.11575 1.000 97.72147 372 LYS D CA 1
ATOM 12566 C C . LYS D 1 372 ? -2.51259 30.58064 -18.05485 1.000 96.81005 372 LYS D C 1
ATOM 12567 O O . LYS D 1 372 ? -2.06833 31.55403 -17.43146 1.000 97.54430 372 LYS D O 1
ATOM 12573 N N . GLY D 1 373 ? -3.74338 30.11893 -17.87844 1.000 91.83498 373 GLY D N 1
ATOM 12574 C CA . GLY D 1 373 ? -4.54460 30.53319 -16.74980 1.000 90.94597 373 GLY D CA 1
ATOM 12575 C C . GLY D 1 373 ? -5.20994 31.88939 -16.92613 1.000 93.15071 373 GLY D C 1
ATOM 12576 O O . GLY D 1 373 ? -4.81486 32.72747 -17.74298 1.000 88.53425 373 GLY D O 1
ATOM 12577 N N . TYR D 1 374 ? -6.22605 32.11088 -16.09319 1.000 89.97288 374 TYR D N 1
ATOM 12578 C CA . TYR D 1 374 ? -7.16223 33.20331 -16.26970 1.000 85.82761 374 TYR D CA 1
ATOM 12579 C C . TYR D 1 374 ? -6.82431 34.40519 -15.40728 1.000 89.06591 374 TYR D C 1
ATOM 12580 O O . TYR D 1 374 ? -7.70226 35.23891 -15.16991 1.000 90.13324 374 TYR D O 1
ATOM 12589 N N . PHE D 1 375 ? -5.58786 34.51268 -14.92661 1.000 88.48103 375 PHE D N 1
ATOM 12590 C CA . PHE D 1 375 ? -5.23609 35.59901 -14.02297 1.000 86.52077 375 PHE D CA 1
ATOM 12591 C C . PHE D 1 375 ? -5.42465 36.94454 -14.73062 1.000 89.02562 375 PHE D C 1
ATOM 12592 O O . PHE D 1 375 ? -5.15347 37.08472 -15.92555 1.000 95.21354 375 PHE D O 1
ATOM 12600 N N . ILE D 1 376 ? -5.94076 37.92326 -13.99902 1.000 81.82776 376 ILE D N 1
ATOM 12601 C CA . ILE D 1 376 ? -6.23864 39.25119 -14.51724 1.000 80.84829 376 ILE D CA 1
ATOM 12602 C C . ILE D 1 376 ? -5.70062 40.21822 -13.48523 1.000 81.98434 376 ILE D C 1
ATOM 12603 O O . ILE D 1 376 ? -5.70119 39.92364 -12.28959 1.000 89.45070 376 ILE D O 1
ATOM 12608 N N . GLU D 1 377 ? -5.25668 41.36858 -13.91616 1.000 81.33014 377 GLU D N 1
ATOM 12609 C CA . GLU D 1 377 ? -4.54214 42.15053 -12.93194 1.000 93.97108 377 GLU D CA 1
ATOM 12610 C C . GLU D 1 377 ? -5.58765 42.97169 -12.20074 1.000 94.10272 377 GLU D C 1
ATOM 12611 O O . GLU D 1 377 ? -6.68513 43.17973 -12.72956 1.000 90.49267 377 GLU D O 1
ATOM 12617 N N . PRO D 1 378 ? -5.27224 43.49786 -11.01921 1.000 92.47524 378 PRO D N 1
ATOM 12618 C CA . PRO D 1 378 ? -6.15191 44.52291 -10.43959 1.000 96.18106 378 PRO D CA 1
ATOM 12619 C C . PRO D 1 378 ? -6.19655 45.76377 -11.32260 1.000 93.50099 378 PRO D C 1
ATOM 12620 O O . PRO D 1 378 ? -5.16427 46.33653 -11.68319 1.000 95.44559 378 PRO D O 1
ATOM 12624 N N . THR D 1 379 ? -7.41354 46.17589 -11.66263 1.000 87.69079 379 THR D N 1
ATOM 12625 C CA . THR D 1 379 ? -7.66508 47.27513 -12.57515 1.000 92.35422 379 THR D CA 1
ATOM 12626 C C . THR D 1 379 ? -8.28404 48.46175 -11.84921 1.000 100.04502 379 THR D C 1
ATOM 12627 O O . THR D 1 379 ? -9.22440 48.30924 -11.05649 1.000 102.72233 379 THR D O 1
ATOM 12631 N N . ILE D 1 380 ? -7.76539 49.64847 -12.16239 1.000 101.80019 380 ILE D N 1
ATOM 12632 C CA . ILE D 1 380 ? -8.25690 50.93177 -11.66868 1.000 107.63911 380 ILE D CA 1
ATOM 12633 C C . ILE D 1 380 ? -8.57849 51.83383 -12.86262 1.000 115.33451 380 ILE D C 1
ATOM 12634 O O . ILE D 1 380 ? -7.97700 51.70539 -13.93519 1.000 124.57773 380 ILE D O 1
ATOM 12639 N N . PHE D 1 381 ? -9.54238 52.74784 -12.67665 1.000 107.63373 381 PHE D N 1
ATOM 12640 C CA . PHE D 1 381 ? -9.96186 53.68491 -13.71810 1.000 101.93669 381 PHE D CA 1
ATOM 12641 C C . PHE D 1 381 ? -10.20231 55.05826 -13.09974 1.000 105.08588 381 PHE D C 1
ATOM 12642 O O . PHE D 1 381 ? -10.90597 55.15911 -12.08889 1.000 106.16381 381 PHE D O 1
ATOM 12650 N N . SER D 1 382 ? -9.65434 56.11898 -13.71509 1.000 103.90560 382 SER D N 1
ATOM 12651 C CA . SER D 1 382 ? -10.03793 57.48912 -13.37928 1.000 104.35869 382 SER D CA 1
ATOM 12652 C C . SER D 1 382 ? -10.68194 58.16596 -14.57405 1.000 103.71449 382 SER D C 1
ATOM 12653 O O . SER D 1 382 ? -11.02764 57.52432 -15.57884 1.000 95.16138 382 SER D O 1
ATOM 12656 N N . ASN D 1 383 ? -10.80087 59.48996 -14.45151 1.000 109.80751 383 ASN D N 1
ATOM 12657 C CA . ASN D 1 383 ? -11.34590 60.36847 -15.48037 1.000 104.47499 383 ASN D CA 1
ATOM 12658 C C . ASN D 1 383 ? -12.54735 59.69592 -16.14772 1.000 106.07091 383 ASN D C 1
ATOM 12659 O O . ASN D 1 383 ? -12.59109 59.47242 -17.35771 1.000 112.18420 383 ASN D O 1
ATOM 12664 N N . VAL D 1 384 ? -13.51138 59.32958 -15.30127 1.000 107.46330 384 VAL D N 1
ATOM 12665 C CA . VAL D 1 384 ? -14.66744 58.51551 -15.66696 1.000 105.55441 384 VAL D CA 1
ATOM 12666 C C . VAL D 1 384 ? -15.93689 59.33120 -15.42744 1.000 104.99523 384 VAL D C 1
ATOM 12667 O O . VAL D 1 384 ? -16.01491 60.09601 -14.45641 1.000 101.62696 384 VAL D O 1
ATOM 12671 N N . THR D 1 385 ? -16.91241 59.21040 -16.33341 1.000 106.20016 385 THR D N 1
ATOM 12672 C CA . THR D 1 385 ? -18.16266 59.93849 -16.13860 1.000 109.56020 385 THR D CA 1
ATOM 12673 C C . THR D 1 385 ? -19.13148 59.09700 -15.32099 1.000 109.98551 385 THR D C 1
ATOM 12674 O O . THR D 1 385 ? -18.86714 57.93651 -14.98762 1.000 107.65239 385 THR D O 1
ATOM 12678 N N . GLU D 1 386 ? -20.28311 59.69022 -15.00254 1.000 107.55477 386 GLU D N 1
ATOM 12679 C CA . GLU D 1 386 ? -21.17256 59.04726 -14.04934 1.000 110.81347 386 GLU D CA 1
ATOM 12680 C C . GLU D 1 386 ? -21.88838 57.85716 -14.66616 1.000 113.10384 386 GLU D C 1
ATOM 12681 O O . GLU D 1 386 ? -22.38855 57.00077 -13.93117 1.000 118.95337 386 GLU D O 1
ATOM 12687 N N . ASP D 1 387 ? -21.95086 57.77288 -15.99139 1.000 110.49899 387 ASP D N 1
ATOM 12688 C CA . ASP D 1 387 ? -22.80182 56.77373 -16.62036 1.000 107.63720 387 ASP D CA 1
ATOM 12689 C C . ASP D 1 387 ? -22.08233 56.07923 -17.75977 1.000 103.40521 387 ASP D C 1
ATOM 12690 O O . ASP D 1 387 ? -22.59826 55.94673 -18.86923 1.000 107.54803 387 ASP D O 1
ATOM 12695 N N . MET D 1 388 ? -20.88065 55.59998 -17.48569 1.000 104.19690 388 MET D N 1
ATOM 12696 C CA . MET D 1 388 ? -20.25616 54.69383 -18.42867 1.000 104.42692 388 MET D CA 1
ATOM 12697 C C . MET D 1 388 ? -20.92870 53.32686 -18.33732 1.000 102.74946 388 MET D C 1
ATOM 12698 O O . MET D 1 388 ? -21.81049 53.09654 -17.50557 1.000 100.49893 388 MET D O 1
ATOM 12703 N N . LYS D 1 389 ? -20.50664 52.40210 -19.20467 1.000 103.49214 389 LYS D N 1
ATOM 12704 C CA . LYS D 1 389 ? -20.98997 51.03594 -19.05418 1.000 99.67156 389 LYS D CA 1
ATOM 12705 C C . LYS D 1 389 ? -20.41964 50.40936 -17.79806 1.000 96.14645 389 LYS D C 1
ATOM 12706 O O . LYS D 1 389 ? -21.07827 49.58646 -17.15761 1.000 103.67434 389 LYS D O 1
ATOM 12712 N N . ILE D 1 390 ? -19.20361 50.80603 -17.41836 1.000 96.55066 390 ILE D N 1
ATOM 12713 C CA . ILE D 1 390 ? -18.48602 50.11435 -16.35340 1.000 99.74826 390 ILE D CA 1
ATOM 12714 C C . ILE D 1 390 ? -18.91316 50.55125 -14.95500 1.000 103.31205 390 ILE D C 1
ATOM 12715 O O . ILE D 1 390 ? -18.68021 49.80858 -13.99840 1.000 104.42117 390 ILE D O 1
ATOM 12720 N N . VAL D 1 391 ? -19.52957 51.72672 -14.79639 1.000 104.51263 391 VAL D N 1
ATOM 12721 C CA . VAL D 1 391 ? -19.76629 52.25413 -13.45387 1.000 105.21974 391 VAL D CA 1
ATOM 12722 C C . VAL D 1 391 ? -20.96358 51.57654 -12.79938 1.000 118.45115 391 VAL D C 1
ATOM 12723 O O . VAL D 1 391 ? -20.87618 51.11628 -11.65292 1.000 121.47552 391 VAL D O 1
ATOM 12727 N N . LYS D 1 392 ? -22.09279 51.48028 -13.49756 1.000 122.53011 392 LYS D N 1
ATOM 12728 C CA . LYS D 1 392 ? -23.22394 50.84535 -12.84292 1.000 132.64448 392 LYS D CA 1
ATOM 12729 C C . LYS D 1 392 ? -23.77338 49.64069 -13.60460 1.000 128.33081 392 LYS D C 1
ATOM 12730 O O . LYS D 1 392 ? -24.97291 49.35295 -13.55898 1.000 131.11786 392 LYS D O 1
ATOM 12736 N N . GLU D 1 393 ? -22.90743 48.90041 -14.27303 1.000 116.33344 393 GLU D N 1
ATOM 12737 C CA . GLU D 1 393 ? -23.25498 47.58981 -14.79647 1.000 114.48773 393 GLU D CA 1
ATOM 12738 C C . GLU D 1 393 ? -22.21218 46.60551 -14.27951 1.000 109.90809 393 GLU D C 1
ATOM 12739 O O . GLU D 1 393 ? -21.01796 46.91916 -14.25989 1.000 104.32321 393 GLU D O 1
ATOM 12745 N N . GLU D 1 394 ? -22.67134 45.44131 -13.80571 1.000 106.22439 394 GLU D N 1
ATOM 12746 C CA . GLU D 1 394 ? -21.81785 44.56526 -13.00656 1.000 102.45407 394 GLU D CA 1
ATOM 12747 C C . GLU D 1 394 ? -20.65689 43.98389 -13.81158 1.000 106.20817 394 GLU D C 1
ATOM 12748 O O . GLU D 1 394 ? -20.85978 43.11472 -14.66573 1.000 109.98219 394 GLU D O 1
ATOM 12754 N N . ILE D 1 395 ? -19.43251 44.44100 -13.53467 1.000 102.00331 395 ILE D N 1
ATOM 12755 C CA . ILE D 1 395 ? -18.25692 43.91445 -14.23077 1.000 101.08990 395 ILE D CA 1
ATOM 12756 C C . ILE D 1 395 ? -17.91669 42.51630 -13.71823 1.000 97.54215 395 ILE D C 1
ATOM 12757 O O . ILE D 1 395 ? -17.75335 41.57483 -14.50656 1.000 99.41720 395 ILE D O 1
ATOM 12762 N N . PHE D 1 396 ? -17.80007 42.37140 -12.38805 1.000 92.78686 396 PHE D N 1
ATOM 12763 C CA . PHE D 1 396 ? -17.61629 41.08968 -11.68950 1.000 89.37384 396 PHE D CA 1
ATOM 12764 C C . PHE D 1 396 ? -16.18702 40.55958 -11.81430 1.000 90.13522 396 PHE D C 1
ATOM 12765 O O . PHE D 1 396 ? -15.95767 39.35120 -11.91651 1.000 89.32966 396 PHE D O 1
ATOM 12773 N N . GLY D 1 397 ? -15.22385 41.47014 -11.80588 1.000 87.81652 397 GLY D N 1
ATOM 12774 C CA . GLY D 1 397 ? -13.83213 41.12224 -11.68333 1.000 86.55585 397 GLY D CA 1
ATOM 12775 C C . GLY D 1 397 ? -13.11385 42.19448 -10.88787 1.000 88.11324 397 GLY D C 1
ATOM 12776 O O . GLY D 1 397 ? -13.73461 43.03300 -10.22610 1.000 90.77376 397 GLY D O 1
ATOM 12777 N N . PRO D 1 398 ? -11.79791 42.19826 -10.94661 1.000 86.86379 398 PRO D N 1
ATOM 12778 C CA . PRO D 1 398 ? -11.01317 43.22595 -10.22233 1.000 89.41195 398 PRO D CA 1
ATOM 12779 C C . PRO D 1 398 ? -10.91168 44.54788 -10.98089 1.000 90.59859 398 PRO D C 1
ATOM 12780 O O . PRO D 1 398 ? -9.84319 44.97737 -11.42865 1.000 95.37102 398 PRO D O 1
ATOM 12784 N N . VAL D 1 399 ? -12.04105 45.24185 -11.12303 1.000 85.93023 399 VAL D N 1
ATOM 12785 C CA . VAL D 1 399 ? -12.12940 46.47572 -11.90297 1.000 88.81232 399 VAL D CA 1
ATOM 12786 C C . VAL D 1 399 ? -12.96415 47.46185 -11.09397 1.000 97.44163 399 VAL D C 1
ATOM 12787 O O . VAL D 1 399 ? -14.09422 47.13312 -10.70914 1.000 101.36884 399 VAL D O 1
ATOM 12791 N N . CYS D 1 400 ? -12.41940 48.65894 -10.81294 1.000 93.78700 400 CYS D N 1
ATOM 12792 C CA . CYS D 1 400 ? -13.17366 49.64539 -10.03520 1.000 96.66062 400 CYS D CA 1
ATOM 12793 C C . CYS D 1 400 ? -12.96726 51.05607 -10.57174 1.000 98.87703 400 CYS D C 1
ATOM 12794 O O . CYS D 1 400 ? -12.04693 51.33130 -11.34270 1.000 101.62945 400 CYS D O 1
ATOM 12797 N N . SER D 1 401 ? -13.83313 51.95815 -10.10558 1.000 101.88897 401 SER D N 1
ATOM 12798 C CA . SER D 1 401 ? -13.91191 53.34781 -10.53849 1.000 101.51399 401 SER D CA 1
ATOM 12799 C C . SER D 1 401 ? -13.73348 54.27781 -9.34512 1.000 98.53003 401 SER D C 1
ATOM 12800 O O . SER D 1 401 ? -14.17804 53.97564 -8.23257 1.000 96.58127 401 SER D O 1
ATOM 12803 N N . ILE D 1 402 ? -13.09961 55.41677 -9.58797 1.000 97.31369 402 ILE D N 1
ATOM 12804 C CA . ILE D 1 402 ? -12.86666 56.42023 -8.56084 1.000 92.58966 402 ILE D CA 1
ATOM 12805 C C . ILE D 1 402 ? -13.49859 57.71974 -9.03365 1.000 102.81760 402 ILE D C 1
ATOM 12806 O O . ILE D 1 402 ? -13.66483 57.94656 -10.23965 1.000 105.76560 402 ILE D O 1
ATOM 12811 N N . ALA D 1 403 ? -13.87439 58.56430 -8.07489 1.000 97.97018 403 ALA D N 1
ATOM 12812 C CA . ALA D 1 403 ? -14.47800 59.85256 -8.37923 1.000 99.15007 403 ALA D CA 1
ATOM 12813 C C . ALA D 1 403 ? -14.20390 60.80432 -7.23042 1.000 105.07091 403 ALA D C 1
ATOM 12814 O O . ALA D 1 403 ? -13.73141 60.40792 -6.16460 1.000 110.27494 403 ALA D O 1
ATOM 12816 N N . LYS D 1 404 ? -14.51251 62.07081 -7.46230 1.000 109.52303 404 LYS D N 1
ATOM 12817 C CA . LYS D 1 404 ? -14.41267 63.10282 -6.44334 1.000 117.27401 404 LYS D CA 1
ATOM 12818 C C . LYS D 1 404 ? -15.81688 63.58144 -6.10290 1.000 126.41885 404 LYS D C 1
ATOM 12819 O O . LYS D 1 404 ? -16.63068 63.82361 -7.00067 1.000 126.62998 404 LYS D O 1
ATOM 12825 N N . PHE D 1 405 ? -16.10439 63.68464 -4.81086 1.000 136.48356 405 PHE D N 1
ATOM 12826 C CA . PHE D 1 405 ? -17.32051 64.30731 -4.31597 1.000 148.96223 405 PHE D CA 1
ATOM 12827 C C . PHE D 1 405 ? -16.95142 65.32670 -3.25232 1.000 157.80803 405 PHE D C 1
ATOM 12828 O O . PHE D 1 405 ? -15.85949 65.27919 -2.68353 1.000 164.41145 405 PHE D O 1
ATOM 12836 N N . LYS D 1 406 ? -17.85784 66.27012 -2.99535 1.000 145.07689 406 LYS D N 1
ATOM 12837 C CA . LYS D 1 406 ? -17.48828 67.19188 -1.92663 1.000 139.75862 406 LYS D CA 1
ATOM 12838 C C . LYS D 1 406 ? -18.55254 67.32296 -0.84278 1.000 135.17820 406 LYS D C 1
ATOM 12839 O O . LYS D 1 406 ? -18.20732 67.31167 0.33933 1.000 137.64551 406 LYS D O 1
ATOM 12845 N N . THR D 1 407 ? -19.83156 67.40968 -1.20019 1.000 132.26197 407 THR D N 1
ATOM 12846 C CA . THR D 1 407 ? -20.86796 67.56234 -0.18801 1.000 126.28636 407 THR D CA 1
ATOM 12847 C C . THR D 1 407 ? -21.19632 66.21780 0.44645 1.000 126.08316 407 THR D C 1
ATOM 12848 O O . THR D 1 407 ? -21.03826 65.15721 -0.16617 1.000 124.52744 407 THR D O 1
ATOM 12852 N N . LYS D 1 408 ? -21.63200 66.27064 1.70598 1.000 123.96418 408 LYS D N 1
ATOM 12853 C CA . LYS D 1 408 ? -22.25575 65.09958 2.30050 1.000 115.26789 408 LYS D CA 1
ATOM 12854 C C . LYS D 1 408 ? -23.40997 64.61990 1.42550 1.000 113.35832 408 LYS D C 1
ATOM 12855 O O . LYS D 1 408 ? -23.51432 63.42649 1.12924 1.000 110.97768 408 LYS D O 1
ATOM 12861 N N . GLU D 1 409 ? -24.24127 65.54836 0.93295 1.000 114.78714 409 GLU D N 1
ATOM 12862 C CA . GLU D 1 409 ? -25.37864 65.15500 0.10458 1.000 111.42245 409 GLU D CA 1
ATOM 12863 C C . GLU D 1 409 ? -24.91691 64.63100 -1.25525 1.000 109.75982 409 GLU D C 1
ATOM 12864 O O . GLU D 1 409 ? -25.66559 63.90042 -1.91695 1.000 104.72525 409 GLU D O 1
ATOM 12870 N N . ASP D 1 410 ? -23.69236 64.97385 -1.68555 1.000 111.29350 410 ASP D N 1
ATOM 12871 C CA . ASP D 1 410 ? -23.15409 64.41038 -2.92767 1.000 109.02473 410 ASP D CA 1
ATOM 12872 C C . ASP D 1 410 ? -23.04524 62.89193 -2.84686 1.000 102.48372 410 ASP D C 1
ATOM 12873 O O . ASP D 1 410 ? -23.71559 62.16772 -3.59175 1.000 95.86917 410 ASP D O 1
ATOM 12878 N N . ALA D 1 411 ? -22.19342 62.39507 -1.94026 1.000 111.04211 411 ALA D N 1
ATOM 12879 C CA . ALA D 1 411 ? -21.99645 60.95543 -1.77612 1.000 104.06983 411 ALA D CA 1
ATOM 12880 C C . ALA D 1 411 ? -23.31164 60.20578 -1.68575 1.000 92.40958 411 ALA D C 1
ATOM 12881 O O . ALA D 1 411 ? -23.42329 59.08173 -2.18039 1.000 90.14510 411 ALA D O 1
ATOM 12883 N N . ILE D 1 412 ? -24.31013 60.79335 -1.04193 1.000 96.96682 412 ILE D N 1
ATOM 12884 C CA . ILE D 1 412 ? -25.67736 60.29258 -1.16572 1.000 100.41349 412 ILE D CA 1
ATOM 12885 C C . ILE D 1 412 ? -26.08307 60.23721 -2.64004 1.000 92.32606 412 ILE D C 1
ATOM 12886 O O . ILE D 1 412 ? -26.03006 59.16529 -3.24605 1.000 91.96632 412 ILE D O 1
ATOM 12891 N N . LYS D 1 413 ? -26.44458 61.37140 -3.24235 1.000 91.42437 413 LYS D N 1
ATOM 12892 C CA . LYS D 1 413 ? -26.94820 61.34226 -4.61074 1.000 93.22322 413 LYS D CA 1
ATOM 12893 C C . LYS D 1 413 ? -26.05249 60.49880 -5.51806 1.000 91.89027 413 LYS D C 1
ATOM 12894 O O . LYS D 1 413 ? -26.55304 59.75980 -6.36627 1.000 89.53305 413 LYS D O 1
ATOM 12900 N N . LEU D 1 414 ? -24.74057 60.52545 -5.27972 1.000 90.98297 414 LEU D N 1
ATOM 12901 C CA . LEU D 1 414 ? -23.80745 59.77130 -6.11070 1.000 85.57822 414 LEU D CA 1
ATOM 12902 C C . LEU D 1 414 ? -23.89140 58.27290 -5.83065 1.000 85.35726 414 LEU D C 1
ATOM 12903 O O . LEU D 1 414 ? -24.27770 57.48995 -6.70316 1.000 86.46593 414 LEU D O 1
ATOM 12908 N N . GLY D 1 415 ? -23.53426 57.86077 -4.60726 1.000 89.84541 415 GLY D N 1
ATOM 12909 C CA . GLY D 1 415 ? -23.55159 56.44459 -4.24836 1.000 86.35472 415 GLY D CA 1
ATOM 12910 C C . GLY D 1 415 ? -24.89641 55.75793 -4.45267 1.000 88.54308 415 GLY D C 1
ATOM 12911 O O . GLY D 1 415 ? -24.96154 54.64538 -4.97740 1.000 87.24507 415 GLY D O 1
ATOM 12912 N N . ASN D 1 416 ? -25.98475 56.37355 -4.00465 1.000 87.71093 416 ASN D N 1
ATOM 12913 C CA . ASN D 1 416 ? -27.25459 55.71933 -4.29003 1.000 90.74013 416 ASN D CA 1
ATOM 12914 C C . ASN D 1 416 ? -27.78686 55.98795 -5.70230 1.000 99.99887 416 ASN D C 1
ATOM 12915 O O . ASN D 1 416 ? -28.75426 55.32884 -6.09473 1.000 100.73618 416 ASN D O 1
ATOM 12920 N N . ALA D 1 417 ? -27.20404 56.90871 -6.48785 1.000 101.82549 417 ALA D N 1
ATOM 12921 C CA . ALA D 1 417 ? -27.54820 56.96387 -7.91207 1.000 100.68087 417 ALA D CA 1
ATOM 12922 C C . ALA D 1 417 ? -27.25656 55.60514 -8.53900 1.000 104.69316 417 ALA D C 1
ATOM 12923 O O . ALA D 1 417 ? -26.25189 55.42075 -9.24188 1.000 105.55873 417 ALA D O 1
ATOM 12925 N N . SER D 1 418 ? -28.16433 54.65556 -8.30767 1.000 114.52306 418 SER D N 1
ATOM 12926 C CA . SER D 1 418 ? -27.91696 53.23616 -8.56482 1.000 116.56990 418 SER D CA 1
ATOM 12927 C C . SER D 1 418 ? -29.15804 52.39591 -8.28419 1.000 117.67953 418 SER D C 1
ATOM 12928 O O . SER D 1 418 ? -29.72287 52.47862 -7.18522 1.000 136.06595 418 SER D O 1
ATOM 12931 N N . THR D 1 419 ? -29.59018 51.59801 -9.26997 1.000 111.16973 419 THR D N 1
ATOM 12932 C CA . THR D 1 419 ? -30.71040 50.68357 -9.10533 1.000 110.00672 419 THR D CA 1
ATOM 12933 C C . THR D 1 419 ? -30.31395 49.39006 -8.40063 1.000 107.02130 419 THR D C 1
ATOM 12934 O O . THR D 1 419 ? -31.17979 48.54821 -8.16010 1.000 99.39857 419 THR D O 1
ATOM 12938 N N . TYR D 1 420 ? -29.03949 49.20810 -8.05977 1.000 107.68107 420 TYR D N 1
ATOM 12939 C CA . TYR D 1 420 ? -28.56900 48.01421 -7.36549 1.000 102.10767 420 TYR D CA 1
ATOM 12940 C C . TYR D 1 420 ? -27.99586 48.43601 -6.02083 1.000 100.95713 420 TYR D C 1
ATOM 12941 O O . TYR D 1 420 ? -26.94384 49.08697 -5.96435 1.000 104.71343 420 TYR D O 1
ATOM 12950 N N . GLY D 1 421 ? -28.66310 48.03561 -4.94429 1.000 94.02636 421 GLY D N 1
ATOM 12951 C CA . GLY D 1 421 ? -28.20834 48.39420 -3.61684 1.000 89.19269 421 GLY D CA 1
ATOM 12952 C C . GLY D 1 421 ? -28.03401 47.20549 -2.69812 1.000 85.01900 421 GLY D C 1
ATOM 12953 O O . GLY D 1 421 ? -28.86260 46.96725 -1.82177 1.000 82.74808 421 GLY D O 1
ATOM 12954 N N . LEU D 1 422 ? -26.96177 46.43931 -2.88068 1.000 85.70584 422 LEU D N 1
ATOM 12955 C CA . LEU D 1 422 ? -26.78069 45.25964 -2.04323 1.000 79.07151 422 LEU D CA 1
ATOM 12956 C C . LEU D 1 422 ? -26.03847 45.60920 -0.76568 1.000 74.97136 422 LEU D C 1
ATOM 12957 O O . LEU D 1 422 ? -26.40695 45.14413 0.31976 1.000 76.93589 422 LEU D O 1
ATOM 12962 N N . ALA D 1 423 ? -24.99045 46.42115 -0.88785 1.000 74.71727 423 ALA D N 1
ATOM 12963 C CA . ALA D 1 423 ? -24.19327 46.86984 0.24141 1.000 69.78868 423 ALA D CA 1
ATOM 12964 C C . ALA D 1 423 ? -23.60425 48.22810 -0.10757 1.000 72.43642 423 ALA D C 1
ATOM 12965 O O . ALA D 1 423 ? -23.77545 48.72658 -1.22551 1.000 73.31229 423 ALA D O 1
ATOM 12967 N N . ALA D 1 424 ? -22.90436 48.82036 0.86861 1.000 72.75910 424 ALA D N 1
ATOM 12968 C CA . ALA D 1 424 ? -22.16600 50.07227 0.71114 1.000 70.01336 424 ALA D CA 1
ATOM 12969 C C . ALA D 1 424 ? -21.08177 50.15490 1.78030 1.000 72.68595 424 ALA D C 1
ATOM 12970 O O . ALA D 1 424 ? -20.92089 49.24806 2.60080 1.000 75.08905 424 ALA D O 1
ATOM 12972 N N . ALA D 1 425 ? -20.33720 51.26248 1.77203 1.000 70.90956 425 ALA D N 1
ATOM 12973 C CA . ALA D 1 425 ? -19.37504 51.55388 2.83505 1.000 72.36760 425 ALA D CA 1
ATOM 12974 C C . ALA D 1 425 ? -19.29232 53.05444 3.05603 1.000 76.63039 425 ALA D C 1
ATOM 12975 O O . ALA D 1 425 ? -19.69910 53.84673 2.21018 1.000 82.82860 425 ALA D O 1
ATOM 12977 N N . VAL D 1 426 ? -18.71410 53.44094 4.18839 1.000 76.16176 426 VAL D N 1
ATOM 12978 C CA . VAL D 1 426 ? -18.46966 54.84091 4.50685 1.000 73.32974 426 VAL D CA 1
ATOM 12979 C C . VAL D 1 426 ? -17.33455 54.91531 5.50096 1.000 73.82433 426 VAL D C 1
ATOM 12980 O O . VAL D 1 426 ? -17.41501 54.34348 6.59093 1.000 74.28779 426 VAL D O 1
ATOM 12984 N N . HIS D 1 427 ? -16.27819 55.62137 5.14618 1.000 78.25135 427 HIS D N 1
ATOM 12985 C CA . HIS D 1 427 ? -15.16082 55.80539 6.04903 1.000 78.70733 427 HIS D CA 1
ATOM 12986 C C . HIS D 1 427 ? -15.23074 57.23910 6.52606 1.000 82.29505 427 HIS D C 1
ATOM 12987 O O . HIS D 1 427 ? -15.36587 58.16015 5.71652 1.000 86.28719 427 HIS D O 1
ATOM 12994 N N . THR D 1 428 ? -15.21153 57.41513 7.83479 1.000 83.44023 428 THR D N 1
ATOM 12995 C CA . THR D 1 428 ? -15.24731 58.73613 8.42258 1.000 85.44203 428 THR D CA 1
ATOM 12996 C C . THR D 1 428 ? -14.84668 58.58890 9.87078 1.000 88.52214 428 THR D C 1
ATOM 12997 O O . THR D 1 428 ? -14.88900 57.49326 10.43678 1.000 86.04627 428 THR D O 1
ATOM 13001 N N . LYS D 1 429 ? -14.45443 59.71260 10.45748 1.000 92.03101 429 LYS D N 1
ATOM 13002 C CA . LYS D 1 429 ? -14.24441 59.80743 11.88691 1.000 84.86169 429 LYS D CA 1
ATOM 13003 C C . LYS D 1 429 ? -15.34987 60.58725 12.56707 1.000 81.37893 429 LYS D C 1
ATOM 13004 O O . LYS D 1 429 ? -15.40382 60.61336 13.79304 1.000 88.24703 429 LYS D O 1
ATOM 13010 N N . ASN D 1 430 ? -16.23222 61.20971 11.81525 1.000 79.29410 430 ASN D N 1
ATOM 13011 C CA . ASN D 1 430 ? -17.26559 62.06918 12.37348 1.000 83.76700 430 ASN D CA 1
ATOM 13012 C C . ASN D 1 430 ? -18.56093 61.26474 12.48831 1.000 84.55985 430 ASN D C 1
ATOM 13013 O O . ASN D 1 430 ? -19.17989 60.92882 11.47543 1.000 85.08682 430 ASN D O 1
ATOM 13018 N N . LEU D 1 431 ? -18.97151 60.95303 13.72645 1.000 83.43338 431 LEU D N 1
ATOM 13019 C CA . LEU D 1 431 ? -20.14165 60.09536 13.90246 1.000 85.50859 431 LEU D CA 1
ATOM 13020 C C . LEU D 1 431 ? -21.35233 60.65025 13.17201 1.000 83.72625 431 LEU D C 1
ATOM 13021 O O . LEU D 1 431 ? -22.08945 59.88843 12.53149 1.000 80.41811 431 LEU D O 1
ATOM 13026 N N . ASN D 1 432 ? -21.59051 61.96661 13.27083 1.000 87.25596 432 ASN D N 1
ATOM 13027 C CA . ASN D 1 432 ? -22.74784 62.53368 12.58441 1.000 89.50847 432 ASN D CA 1
ATOM 13028 C C . ASN D 1 432 ? -22.72858 62.18227 11.09672 1.000 82.80462 432 ASN D C 1
ATOM 13029 O O . ASN D 1 432 ? -23.74089 61.74007 10.55903 1.000 81.31485 432 ASN D O 1
ATOM 13034 N N . THR D 1 433 ? -21.58432 62.31322 10.41901 1.000 79.84436 433 THR D N 1
ATOM 13035 C CA . THR D 1 433 ? -21.56859 61.91085 9.01230 1.000 84.33354 433 THR D CA 1
ATOM 13036 C C . THR D 1 433 ? -21.88452 60.41941 8.88370 1.000 80.81571 433 THR D C 1
ATOM 13037 O O . THR D 1 433 ? -22.79865 60.02764 8.14523 1.000 80.40616 433 THR D O 1
ATOM 13041 N N . ALA D 1 434 ? -21.17053 59.58147 9.64641 1.000 82.38247 434 ALA D N 1
ATOM 13042 C CA . ALA D 1 434 ? -21.39543 58.13287 9.64189 1.000 82.38704 434 ALA D CA 1
ATOM 13043 C C . ALA D 1 434 ? -22.87620 57.76764 9.77502 1.000 81.35385 434 ALA D C 1
ATOM 13044 O O . ALA D 1 434 ? -23.42774 57.08261 8.90866 1.000 81.77554 434 ALA D O 1
ATOM 13046 N N . ILE D 1 435 ? -23.53474 58.20450 10.85639 1.000 76.11882 435 ILE D N 1
ATOM 13047 C CA . ILE D 1 435 ? -24.95812 57.91209 11.01804 1.000 74.70676 435 ILE D CA 1
ATOM 13048 C C . ILE D 1 435 ? -25.75980 58.43291 9.83774 1.000 77.86111 435 ILE D C 1
ATOM 13049 O O . ILE D 1 435 ? -26.52563 57.68208 9.22675 1.000 79.83920 435 ILE D O 1
ATOM 13054 N N . GLU D 1 436 ? -25.61523 59.72186 9.50132 1.000 80.07392 436 GLU D N 1
ATOM 13055 C CA . GLU D 1 436 ? -26.52334 60.30083 8.51310 1.000 79.23155 436 GLU D CA 1
ATOM 13056 C C . GLU D 1 436 ? -26.38037 59.58912 7.18433 1.000 73.73112 436 GLU D C 1
ATOM 13057 O O . GLU D 1 436 ? -27.37465 59.10330 6.63466 1.000 75.00810 436 GLU D O 1
ATOM 13063 N N . VAL D 1 437 ? -25.14341 59.48158 6.67435 1.000 74.49448 437 VAL D N 1
ATOM 13064 C CA . VAL D 1 437 ? -24.91299 58.81780 5.38718 1.000 72.44133 437 VAL D CA 1
ATOM 13065 C C . VAL D 1 437 ? -25.45957 57.39614 5.40531 1.000 70.69243 437 VAL D C 1
ATOM 13066 O O . VAL D 1 437 ? -26.26382 57.01306 4.54435 1.000 70.16957 437 VAL D O 1
ATOM 13070 N N . SER D 1 438 ? -25.02745 56.59062 6.38468 1.000 70.24796 438 SER D N 1
ATOM 13071 C CA . SER D 1 438 ? -25.48567 55.20599 6.44995 1.000 67.02900 438 SER D CA 1
ATOM 13072 C C . SER D 1 438 ? -26.99795 55.12661 6.63581 1.000 67.12153 438 SER D C 1
ATOM 13073 O O . SER D 1 438 ? -27.63663 54.20538 6.11424 1.000 67.06611 438 SER D O 1
ATOM 13076 N N . ASN D 1 439 ? -27.59450 56.07279 7.36203 1.000 67.08931 439 ASN D N 1
ATOM 13077 C CA . ASN D 1 439 ? -29.05529 56.12672 7.40120 1.000 69.49045 439 ASN D CA 1
ATOM 13078 C C . ASN D 1 439 ? -29.62254 56.45949 6.03497 1.000 71.94905 439 ASN D C 1
ATOM 13079 O O . ASN D 1 439 ? -30.70344 55.97663 5.66225 1.000 74.36712 439 ASN D O 1
ATOM 13084 N N . ALA D 1 440 ? -28.90810 57.30688 5.28902 1.000 70.97096 440 ALA D N 1
ATOM 13085 C CA . ALA D 1 440 ? -29.36456 57.77750 3.99268 1.000 65.00471 440 ALA D CA 1
ATOM 13086 C C . ALA D 1 440 ? -29.06556 56.77949 2.89531 1.000 68.05688 440 ALA D C 1
ATOM 13087 O O . ALA D 1 440 ? -29.81694 56.70957 1.91579 1.000 78.90153 440 ALA D O 1
ATOM 13089 N N . LEU D 1 441 ? -27.98792 56.00602 3.02600 1.000 64.86496 441 LEU D N 1
ATOM 13090 C CA . LEU D 1 441 ? -27.61945 55.09428 1.95090 1.000 64.76860 441 LEU D CA 1
ATOM 13091 C C . LEU D 1 441 ? -28.70301 54.04121 1.77189 1.000 68.74736 441 LEU D C 1
ATOM 13092 O O . LEU D 1 441 ? -29.33601 53.60211 2.73599 1.000 70.91178 441 LEU D O 1
ATOM 13097 N N . LYS D 1 442 ? -28.93501 53.65390 0.52717 1.000 75.08551 442 LYS D N 1
ATOM 13098 C CA . LYS D 1 442 ? -29.94915 52.65696 0.19993 1.000 76.19336 442 LYS D CA 1
ATOM 13099 C C . LYS D 1 442 ? -29.22770 51.33733 -0.07643 1.000 79.88976 442 LYS D C 1
ATOM 13100 O O . LYS D 1 442 ? -28.97429 50.97835 -1.23267 1.000 83.95126 442 LYS D O 1
ATOM 13106 N N . ALA D 1 443 ? -28.89163 50.60694 0.99514 1.000 74.99460 443 ALA D N 1
ATOM 13107 C CA . ALA D 1 443 ? -28.15650 49.34642 0.86834 1.000 77.65632 443 ALA D CA 1
ATOM 13108 C C . ALA D 1 443 ? -28.65998 48.33095 1.88246 1.000 71.72579 443 ALA D C 1
ATOM 13109 O O . ALA D 1 443 ? -29.12677 48.69555 2.95314 1.000 73.39196 443 ALA D O 1
ATOM 13111 N N . GLY D 1 444 ? -28.54467 47.04743 1.55431 1.000 73.38673 444 GLY D N 1
ATOM 13112 C CA . GLY D 1 444 ? -28.88603 46.03892 2.53940 1.000 71.70005 444 GLY D CA 1
ATOM 13113 C C . GLY D 1 444 ? -27.88642 45.93905 3.67578 1.000 67.33567 444 GLY D C 1
ATOM 13114 O O . GLY D 1 444 ? -28.22122 45.42147 4.75122 1.000 66.58336 444 GLY D O 1
ATOM 13115 N N . THR D 1 445 ? -26.67419 46.44218 3.46349 1.000 63.50041 445 THR D N 1
ATOM 13116 C CA . THR D 1 445 ? -25.59191 46.37352 4.42551 1.000 62.33220 445 THR D CA 1
ATOM 13117 C C . THR D 1 445 ? -24.72258 47.60745 4.27324 1.000 69.14818 445 THR D C 1
ATOM 13118 O O . THR D 1 445 ? -24.34762 47.97484 3.15348 1.000 73.20716 445 THR D O 1
ATOM 13122 N N . VAL D 1 446 ? -24.37828 48.22823 5.40105 1.000 70.95365 446 VAL D N 1
ATOM 13123 C CA . VAL D 1 446 ? -23.53857 49.42274 5.42718 1.000 66.58285 446 VAL D CA 1
ATOM 13124 C C . VAL D 1 446 ? -22.36254 49.14450 6.35312 1.000 69.25636 446 VAL D C 1
ATOM 13125 O O . VAL D 1 446 ? -22.56662 48.79194 7.52437 1.000 68.08630 446 VAL D O 1
ATOM 13129 N N . TRP D 1 447 ? -21.13963 49.29092 5.84341 1.000 68.41921 447 TRP D N 1
ATOM 13130 C CA . TRP D 1 447 ? -19.94584 49.09480 6.65779 1.000 65.34823 447 TRP D CA 1
ATOM 13131 C C . TRP D 1 447 ? -19.34245 50.46204 6.92259 1.000 69.36165 447 TRP D C 1
ATOM 13132 O O . TRP D 1 447 ? -19.00810 51.18396 5.98063 1.000 74.07552 447 TRP D O 1
ATOM 13143 N N . VAL D 1 448 ? -19.22876 50.82904 8.18824 1.000 70.31496 448 VAL D N 1
ATOM 13144 C CA . VAL D 1 448 ? -18.48332 52.01157 8.59217 1.000 69.85017 448 VAL D CA 1
ATOM 13145 C C . VAL D 1 448 ? -17.08255 51.55829 8.97963 1.000 72.14362 448 VAL D C 1
ATOM 13146 O O . VAL D 1 448 ? -16.91291 50.70068 9.85883 1.000 71.38050 448 VAL D O 1
ATOM 13150 N N . ASN D 1 449 ? -16.08508 52.11161 8.29754 1.000 71.16049 449 ASN D N 1
ATOM 13151 C CA . ASN D 1 449 ? -14.67965 51.86217 8.57302 1.000 72.15656 449 ASN D CA 1
ATOM 13152 C C . ASN D 1 449 ? -14.29565 50.40563 8.38239 1.000 73.94968 449 ASN D C 1
ATOM 13153 O O . ASN D 1 449 ? -13.32164 49.94071 8.98063 1.000 76.60199 449 ASN D O 1
ATOM 13158 N N . THR D 1 450 ? -15.05279 49.67559 7.57221 1.000 72.51507 450 THR D N 1
ATOM 13159 C CA . THR D 1 450 ? -14.73421 48.29962 7.22901 1.000 75.80990 450 THR D CA 1
ATOM 13160 C C . THR D 1 450 ? -15.28214 48.05185 5.82806 1.000 79.86318 450 THR D C 1
ATOM 13161 O O . THR D 1 450 ? -15.98358 48.89941 5.26468 1.000 79.78040 450 THR D O 1
ATOM 13165 N N . TYR D 1 451 ? -14.94932 46.89114 5.25691 1.000 77.01880 451 TYR D N 1
ATOM 13166 C CA . TYR D 1 451 ? -15.60421 46.45691 4.02949 1.000 78.20954 451 TYR D CA 1
ATOM 13167 C C . TYR D 1 451 ? -15.36097 44.96881 3.82198 1.000 80.05709 451 TYR D C 1
ATOM 13168 O O . TYR D 1 451 ? -14.31860 44.43527 4.21706 1.000 81.91959 451 TYR D O 1
ATOM 13177 N N . ASN D 1 452 ? -16.33725 44.31213 3.18723 1.000 79.00856 452 ASN D N 1
ATOM 13178 C CA . ASN D 1 452 ? -16.30149 42.86750 2.91212 1.000 80.28682 452 ASN D CA 1
ATOM 13179 C C . ASN D 1 452 ? -16.10440 42.02395 4.16430 1.000 73.33637 452 ASN D C 1
ATOM 13180 O O . ASN D 1 452 ? -15.47631 40.96259 4.11421 1.000 73.79217 452 ASN D O 1
ATOM 13185 N N . THR D 1 453 ? -16.67292 42.45969 5.27748 1.000 72.64981 453 THR D N 1
ATOM 13186 C CA . THR D 1 453 ? -16.74022 41.64769 6.48350 1.000 79.48821 453 THR D CA 1
ATOM 13187 C C . THR D 1 453 ? -18.20158 41.29916 6.73616 1.000 79.93011 453 THR D C 1
ATOM 13188 O O . THR D 1 453 ? -18.99343 42.13463 7.19001 1.000 77.00563 453 THR D O 1
ATOM 13192 N N . LEU D 1 454 ? -18.54246 40.05480 6.42002 1.000 78.45242 454 LEU D N 1
ATOM 13193 C CA . LEU D 1 454 ? -19.84343 39.48372 6.71238 1.000 80.01816 454 LEU D CA 1
ATOM 13194 C C . LEU D 1 454 ? -19.72799 38.60343 7.95392 1.000 88.35568 454 LEU D C 1
ATOM 13195 O O . LEU D 1 454 ? -18.64371 38.11174 8.29280 1.000 91.68455 454 LEU D O 1
ATOM 13200 N N . HIS D 1 455 ? -20.85007 38.44119 8.65122 1.000 85.28612 455 HIS D N 1
ATOM 13201 C CA . HIS D 1 455 ? -20.93205 37.57530 9.82086 1.000 85.04133 455 HIS D CA 1
ATOM 13202 C C . HIS D 1 455 ? -22.32152 36.96808 9.87309 1.000 81.31746 455 HIS D C 1
ATOM 13203 O O . HIS D 1 455 ? -23.30572 37.62429 9.50831 1.000 78.70077 455 HIS D O 1
ATOM 13210 N N . HIS D 1 456 ? -22.39507 35.70836 10.33660 1.000 78.47573 456 HIS D N 1
ATOM 13211 C CA . HIS D 1 456 ? -23.69267 35.04134 10.36788 1.000 76.68267 456 HIS D CA 1
ATOM 13212 C C . HIS D 1 456 ? -24.66711 35.73914 11.29677 1.000 77.02426 456 HIS D C 1
ATOM 13213 O O . HIS D 1 456 ? -25.87077 35.72455 11.02775 1.000 74.84116 456 HIS D O 1
ATOM 13220 N N . GLN D 1 457 ? -24.18137 36.33840 12.38768 1.000 73.27282 457 GLN D N 1
ATOM 13221 C CA . GLN D 1 457 ? -25.08114 37.00372 13.31926 1.000 71.75449 457 GLN D CA 1
ATOM 13222 C C . GLN D 1 457 ? -25.91987 38.06291 12.62307 1.000 72.82398 457 GLN D C 1
ATOM 13223 O O . GLN D 1 457 ? -27.13898 38.11381 12.79820 1.000 68.61384 457 GLN D O 1
ATOM 13229 N N . MET D 1 458 ? -25.30295 38.88531 11.81612 1.000 79.28741 458 MET D N 1
ATOM 13230 C CA . MET D 1 458 ? -26.00454 39.98588 11.16646 1.000 80.98402 458 MET D CA 1
ATOM 13231 C C . MET D 1 458 ? -26.54386 39.57393 9.79031 1.000 74.91922 458 MET D C 1
ATOM 13232 O O . MET D 1 458 ? -25.82516 38.94432 9.00191 1.000 74.53916 458 MET D O 1
ATOM 13237 N N . PRO D 1 459 ? -27.78764 39.93817 9.46689 1.000 71.38688 459 PRO D N 1
ATOM 13238 C CA . PRO D 1 459 ? -28.37506 39.52645 8.18806 1.000 72.57177 459 PRO D CA 1
ATOM 13239 C C . PRO D 1 459 ? -27.82752 40.29103 6.98955 1.000 78.51057 459 PRO D C 1
ATOM 13240 O O . PRO D 1 459 ? -27.42844 41.45793 7.07611 1.000 78.33271 459 PRO D O 1
ATOM 13244 N N . PHE D 1 460 ? -27.86540 39.60404 5.84098 1.000 80.56817 460 PHE D N 1
ATOM 13245 C CA . PHE D 1 460 ? -27.31391 40.07588 4.57186 1.000 76.40144 460 PHE D CA 1
ATOM 13246 C C . PHE D 1 460 ? -28.34602 39.92352 3.46506 1.000 77.92185 460 PHE D C 1
ATOM 13247 O O . PHE D 1 460 ? -28.97749 38.87005 3.34989 1.000 81.91336 460 PHE D O 1
ATOM 13255 N N . GLY D 1 461 ? -28.52653 40.96547 2.66704 1.000 76.88531 461 GLY D N 1
ATOM 13256 C CA . GLY D 1 461 ? -29.48556 40.87227 1.59411 1.000 80.48265 461 GLY D CA 1
ATOM 13257 C C . GLY D 1 461 ? -29.42282 42.08190 0.69845 1.000 83.54887 461 GLY D C 1
ATOM 13258 O O . GLY D 1 461 ? -28.63509 43.01788 0.89888 1.000 78.44021 461 GLY D O 1
ATOM 13259 N N . GLY D 1 462 ? -30.28968 42.03817 -0.31163 1.000 84.23392 462 GLY D N 1
ATOM 13260 C CA . GLY D 1 462 ? -30.35373 43.07634 -1.31579 1.000 86.69784 462 GLY D CA 1
ATOM 13261 C C . GLY D 1 462 ? -31.54347 44.00582 -1.11966 1.000 86.99426 462 GLY D C 1
ATOM 13262 O O . GLY D 1 462 ? -32.66377 43.55587 -0.89561 1.000 82.28016 462 GLY D O 1
ATOM 13263 N N . TYR D 1 463 ? -31.24601 45.29962 -1.06772 1.000 95.94008 463 TYR D N 1
ATOM 13264 C CA . TYR D 1 463 ? -32.25649 46.33229 -1.24706 1.000 91.16583 463 TYR D CA 1
ATOM 13265 C C . TYR D 1 463 ? -32.77599 46.30898 -2.67844 1.000 90.50532 463 TYR D C 1
ATOM 13266 O O . TYR D 1 463 ? -32.01713 46.13242 -3.63911 1.000 87.10711 463 TYR D O 1
ATOM 13275 N N . LYS D 1 464 ? -34.08698 46.47724 -2.80514 1.000 96.78227 464 LYS D N 1
ATOM 13276 C CA . LYS D 1 464 ? -34.78824 46.61221 -4.07727 1.000 96.42522 464 LYS D CA 1
ATOM 13277 C C . LYS D 1 464 ? -34.34856 45.60233 -5.13780 1.000 93.25669 464 LYS D C 1
ATOM 13278 O O . LYS D 1 464 ? -34.76778 44.43921 -5.09302 1.000 89.74871 464 LYS D O 1
ATOM 13284 N N . GLU D 1 465 ? -33.53496 46.01951 -6.10704 1.000 91.32326 465 GLU D N 1
ATOM 13285 C CA . GLU D 1 465 ? -33.24885 45.13865 -7.23171 1.000 80.16076 465 GLU D CA 1
ATOM 13286 C C . GLU D 1 465 ? -32.08670 44.20031 -6.97870 1.000 77.99462 465 GLU D C 1
ATOM 13287 O O . GLU D 1 465 ? -31.87530 43.28936 -7.78469 1.000 74.43855 465 GLU D O 1
ATOM 13293 N N . SER D 1 466 ? -31.34434 44.37920 -5.87999 1.000 86.63057 466 SER D N 1
ATOM 13294 C CA . SER D 1 466 ? -30.30110 43.41430 -5.54482 1.000 80.35540 466 SER D CA 1
ATOM 13295 C C . SER D 1 466 ? -30.88688 42.14661 -4.95482 1.000 79.37221 466 SER D C 1
ATOM 13296 O O . SER D 1 466 ? -30.26798 41.08306 -5.04586 1.000 94.04512 466 SER D O 1
ATOM 13299 N N . GLY D 1 467 ? -32.06844 42.21514 -4.36020 1.000 76.83584 467 GLY D N 1
ATOM 13300 C CA . GLY D 1 467 ? -32.53975 40.96147 -3.81028 1.000 76.05516 467 GLY D CA 1
ATOM 13301 C C . GLY D 1 467 ? -33.98735 40.96016 -3.38173 1.000 77.34044 467 GLY D C 1
ATOM 13302 O O . GLY D 1 467 ? -34.65490 41.99142 -3.27278 1.000 75.83514 467 GLY D O 1
ATOM 13303 N N . ILE D 1 468 ? -34.45485 39.75032 -3.12874 1.000 73.29862 468 ILE D N 1
ATOM 13304 C CA . ILE D 1 468 ? -35.77100 39.49783 -2.58306 1.000 69.64735 468 ILE D CA 1
ATOM 13305 C C . ILE D 1 468 ? -35.51858 38.62677 -1.36201 1.000 73.53510 468 ILE D C 1
ATOM 13306 O O . ILE D 1 468 ? -35.21590 37.43400 -1.50166 1.000 68.60819 468 ILE D O 1
ATOM 13311 N N . GLY D 1 469 ? -35.56316 39.23509 -0.17268 1.000 79.08735 469 GLY D N 1
ATOM 13312 C CA . GLY D 1 469 ? -35.33048 38.54201 1.07826 1.000 75.84452 469 GLY D CA 1
ATOM 13313 C C . GLY D 1 469 ? -33.92434 38.77296 1.60292 1.000 79.61464 469 GLY D C 1
ATOM 13314 O O . GLY D 1 469 ? -33.01512 39.19390 0.87480 1.000 84.24278 469 GLY D O 1
ATOM 13315 N N . ARG D 1 470 ? -33.74563 38.46923 2.90075 1.000 78.10259 470 ARG D N 1
ATOM 13316 C CA . ARG D 1 470 ? -32.48790 38.65589 3.62219 1.000 75.25843 470 ARG D CA 1
ATOM 13317 C C . ARG D 1 470 ? -31.93422 37.30340 4.04674 1.000 69.13484 470 ARG D C 1
ATOM 13318 O O . ARG D 1 470 ? -32.69520 36.35319 4.21089 1.000 68.63502 470 ARG D O 1
ATOM 13326 N N . GLU D 1 471 ? -30.61217 37.19797 4.27286 1.000 73.12516 471 GLU D N 1
ATOM 13327 C CA . GLU D 1 471 ? -30.06912 35.85687 4.50749 1.000 74.96853 471 GLU D CA 1
ATOM 13328 C C . GLU D 1 471 ? -29.31914 35.59871 5.81590 1.000 73.87517 471 GLU D C 1
ATOM 13329 O O . GLU D 1 471 ? -29.59798 34.57761 6.43827 1.000 77.23417 471 GLU D O 1
ATOM 13335 N N . LEU D 1 472 ? -28.32178 36.35345 6.24906 1.000 70.02042 472 LEU D N 1
ATOM 13336 C CA . LEU D 1 472 ? -27.69780 35.75616 7.44018 1.000 73.37333 472 LEU D CA 1
ATOM 13337 C C . LEU D 1 472 ? -28.51029 36.11179 8.70546 1.000 73.43976 472 LEU D C 1
ATOM 13338 O O . LEU D 1 472 ? -29.62610 36.63985 8.62154 1.000 73.07509 472 LEU D O 1
ATOM 13343 N N . GLY D 1 473 ? -28.00804 35.75572 9.90358 1.000 68.79608 473 GLY D N 1
ATOM 13344 C CA . GLY D 1 473 ? -28.69035 36.18066 11.13541 1.000 67.92685 473 GLY D CA 1
ATOM 13345 C C . GLY D 1 473 ? -29.89712 35.33649 11.51002 1.000 59.93887 473 GLY D C 1
ATOM 13346 O O . GLY D 1 473 ? -30.03184 34.19291 11.07526 1.000 58.20141 473 GLY D O 1
ATOM 13347 N N . GLU D 1 474 ? -30.78814 35.91749 12.33949 1.000 56.83258 474 GLU D N 1
ATOM 13348 C CA . GLU D 1 474 ? -32.04819 35.24342 12.63666 1.000 56.16050 474 GLU D CA 1
ATOM 13349 C C . GLU D 1 474 ? -33.04868 35.46081 11.51991 1.000 65.94193 474 GLU D C 1
ATOM 13350 O O . GLU D 1 474 ? -33.92588 34.61703 11.30621 1.000 67.37795 474 GLU D O 1
ATOM 13356 N N . ASP D 1 475 ? -32.88460 36.54830 10.76086 1.000 70.78885 475 ASP D N 1
ATOM 13357 C CA . ASP D 1 475 ? -33.77196 36.85634 9.63499 1.000 65.81396 475 ASP D CA 1
ATOM 13358 C C . ASP D 1 475 ? -33.89055 35.72026 8.61307 1.000 63.90659 475 ASP D C 1
ATOM 13359 O O . ASP D 1 475 ? -34.98807 35.47345 8.09647 1.000 65.10680 475 ASP D O 1
ATOM 13364 N N . ALA D 1 476 ? -32.77885 35.03990 8.27911 1.000 62.16890 476 ALA D N 1
ATOM 13365 C CA . ALA D 1 476 ? -32.83150 33.88806 7.37135 1.000 63.37215 476 ALA D CA 1
ATOM 13366 C C . ALA D 1 476 ? -34.00431 32.98922 7.68741 1.000 65.31532 476 ALA D C 1
ATOM 13367 O O . ALA D 1 476 ? -34.69141 32.47672 6.79399 1.000 67.75558 476 ALA D O 1
ATOM 13369 N N . LEU D 1 477 ? -34.20433 32.79471 8.98770 1.000 62.43015 477 LEU D N 1
ATOM 13370 C CA . LEU D 1 477 ? -35.12768 31.78717 9.47518 1.000 62.61040 477 LEU D CA 1
ATOM 13371 C C . LEU D 1 477 ? -36.53876 32.03509 8.96319 1.000 63.31478 477 LEU D C 1
ATOM 13372 O O . LEU D 1 477 ? -37.21740 31.09467 8.52715 1.000 60.62285 477 LEU D O 1
ATOM 13377 N N . ALA D 1 478 ? -36.98084 33.30032 8.99023 1.000 59.71855 478 ALA D N 1
ATOM 13378 C CA . ALA D 1 478 ? -38.29365 33.66635 8.47494 1.000 58.89488 478 ALA D CA 1
ATOM 13379 C C . ALA D 1 478 ? -38.57114 32.96243 7.16120 1.000 63.47824 478 ALA D C 1
ATOM 13380 O O . ALA D 1 478 ? -39.60260 32.30656 7.00420 1.000 66.50008 478 ALA D O 1
ATOM 13382 N N . ASN D 1 479 ? -37.62065 33.03557 6.23025 1.000 64.77119 479 ASN D N 1
ATOM 13383 C CA . ASN D 1 479 ? -37.83480 32.52322 4.88247 1.000 62.82853 479 ASN D CA 1
ATOM 13384 C C . ASN D 1 479 ? -38.06866 31.01900 4.84967 1.000 62.06568 479 ASN D C 1
ATOM 13385 O O . ASN D 1 479 ? -38.74258 30.53022 3.93460 1.000 64.39271 479 ASN D O 1
ATOM 13390 N N . TYR D 1 480 ? -37.53184 30.26898 5.81434 1.000 60.99590 480 TYR D N 1
ATOM 13391 C CA . TYR D 1 480 ? -37.65243 28.81529 5.80504 1.000 59.69382 480 TYR D CA 1
ATOM 13392 C C . TYR D 1 480 ? -38.65088 28.26771 6.81769 1.000 59.23259 480 TYR D C 1
ATOM 13393 O O . TYR D 1 480 ? -38.70524 27.05188 7.01062 1.000 60.12808 480 TYR D O 1
ATOM 13402 N N . THR D 1 481 ? -39.43455 29.11928 7.46691 1.000 57.74507 481 THR D N 1
ATOM 13403 C CA . THR D 1 481 ? -40.51018 28.69108 8.35104 1.000 57.88070 481 THR D CA 1
ATOM 13404 C C . THR D 1 481 ? -41.79921 29.32446 7.88449 1.000 57.99095 481 THR D C 1
ATOM 13405 O O . THR D 1 481 ? -41.78599 30.23334 7.05784 1.000 65.83593 481 THR D O 1
ATOM 13409 N N . GLN D 1 482 ? -42.92281 28.84872 8.39977 1.000 58.26351 482 GLN D N 1
ATOM 13410 C CA . GLN D 1 482 ? -44.16825 29.50558 8.03175 1.000 69.05511 482 GLN D CA 1
ATOM 13411 C C . GLN D 1 482 ? -45.20908 29.29835 9.11790 1.000 68.88821 482 GLN D C 1
ATOM 13412 O O . GLN D 1 482 ? -45.13035 28.35851 9.91167 1.000 72.53030 482 GLN D O 1
ATOM 13418 N N . THR D 1 483 ? -46.19120 30.19528 9.13797 1.000 66.28957 483 THR D N 1
ATOM 13419 C CA . THR D 1 483 ? -46.98334 30.48417 10.32608 1.000 65.53904 483 THR D CA 1
ATOM 13420 C C . THR D 1 483 ? -48.38406 29.91008 10.17649 1.000 67.58901 483 THR D C 1
ATOM 13421 O O . THR D 1 483 ? -49.15681 30.38290 9.34573 1.000 72.76189 483 THR D O 1
ATOM 13425 N N . LYS D 1 484 ? -48.74125 28.94183 11.00588 1.000 73.45054 484 LYS D N 1
ATOM 13426 C CA . LYS D 1 484 ? -50.11437 28.44781 11.03756 1.000 68.08912 484 LYS D CA 1
ATOM 13427 C C . LYS D 1 484 ? -50.87263 29.07967 12.20641 1.000 70.18237 484 LYS D C 1
ATOM 13428 O O . LYS D 1 484 ? -50.42011 29.02833 13.36148 1.000 66.71012 484 LYS D O 1
ATOM 13434 N N . THR D 1 485 ? -52.01984 29.68581 11.90915 1.000 68.75748 485 THR D N 1
ATOM 13435 C CA . THR D 1 485 ? -52.87379 30.21898 12.96023 1.000 65.23902 485 THR D CA 1
ATOM 13436 C C . THR D 1 485 ? -53.90894 29.15337 13.27543 1.000 67.75935 485 THR D C 1
ATOM 13437 O O . THR D 1 485 ? -54.72762 28.79936 12.41620 1.000 62.86868 485 THR D O 1
ATOM 13441 N N . VAL D 1 486 ? -53.81505 28.60075 14.48820 1.000 69.32815 486 VAL D N 1
ATOM 13442 C CA . VAL D 1 486 ? -54.85538 27.77875 15.09336 1.000 62.76010 486 VAL D CA 1
ATOM 13443 C C . VAL D 1 486 ? -55.60580 28.63855 16.09719 1.000 66.03819 486 VAL D C 1
ATOM 13444 O O . VAL D 1 486 ? -55.00428 29.23570 17.00416 1.000 67.09002 486 VAL D O 1
ATOM 13448 N N . SER D 1 487 ? -56.91870 28.72332 15.91232 1.000 70.49679 487 SER D N 1
ATOM 13449 C CA . SER D 1 487 ? -57.81232 29.47485 16.77902 1.000 65.34337 487 SER D CA 1
ATOM 13450 C C . SER D 1 487 ? -58.78855 28.48134 17.38423 1.000 71.07194 487 SER D C 1
ATOM 13451 O O . SER D 1 487 ? -59.66214 27.95141 16.68717 1.000 71.87117 487 SER D O 1
ATOM 13454 N N . ILE D 1 488 ? -58.58450 28.18525 18.66570 1.000 72.37163 488 ILE D N 1
ATOM 13455 C CA . ILE D 1 488 ? -59.47414 27.32019 19.44008 1.000 69.88828 488 ILE D CA 1
ATOM 13456 C C . ILE D 1 488 ? -60.53237 28.23588 20.04292 1.000 70.48506 488 ILE D C 1
ATOM 13457 O O . ILE D 1 488 ? -60.33226 28.79815 21.11918 1.000 74.68939 488 ILE D O 1
ATOM 13462 N N . ARG D 1 489 ? -61.63055 28.44838 19.32622 1.000 74.28903 489 ARG D N 1
ATOM 13463 C CA . ARG D 1 489 ? -62.70412 29.21487 19.93078 1.000 81.99790 489 ARG D CA 1
ATOM 13464 C C . ARG D 1 489 ? -63.51635 28.30210 20.83001 1.000 90.71002 489 ARG D C 1
ATOM 13465 O O . ARG D 1 489 ? -63.68919 27.11543 20.53017 1.000 89.70241 489 ARG D O 1
ATOM 13473 N N . LEU D 1 490 ? -63.98239 28.84612 21.95318 1.000 96.04784 490 LEU D N 1
ATOM 13474 C CA . LEU D 1 490 ? -64.94527 28.12124 22.76923 1.000 99.32783 490 LEU D CA 1
ATOM 13475 C C . LEU D 1 490 ? -65.60073 29.11714 23.71515 1.000 98.97714 490 LEU D C 1
ATOM 13476 O O . LEU D 1 490 ? -65.49090 30.33374 23.53107 1.000 100.41635 490 LEU D O 1
ATOM 13481 N N . GLY D 1 491 ? -66.30392 28.59889 24.71466 1.000 112.88685 491 GLY D N 1
ATOM 13482 C CA . GLY D 1 491 ? -66.88126 29.42992 25.75497 1.000 129.35725 491 GLY D CA 1
ATOM 13483 C C . GLY D 1 491 ? -65.82304 29.91512 26.73043 1.000 124.80407 491 GLY D C 1
ATOM 13484 O O . GLY D 1 491 ? -66.12495 30.36473 27.83459 1.000 113.14478 491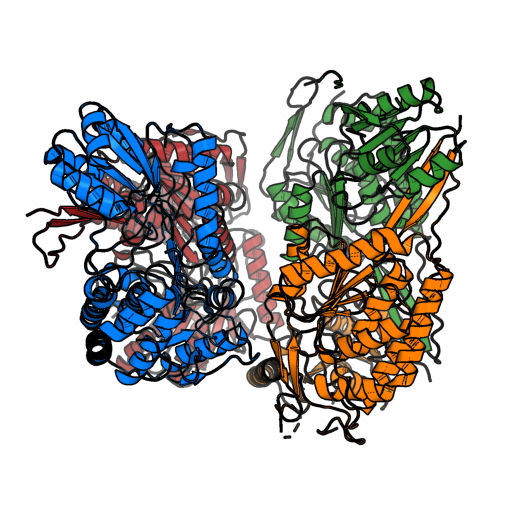 GLY D O 1
#

Radius of gyration: 35.73 Å; Cα contacts (8 Å, |Δi|>4): 4338; chains: 4; bounding box: 84×84×94 Å

Sequence (1777 aa):
SGKYEQPTGLFINNEFVKGQEGKTFDVINPSDESVITQVHEATEKDVDIAVAAARKAFEGSWRQETPENRGKLLNNLANLFEKNIDLLAAVESLDNGKAISMAKGDISMCVGCLRYYGGWADKITGKVIDTTPDTFNYVKKEPIGVCGQIIPWNFPLLMWAWKIGPAIACGNTVVLKTAEQTPLGGLVAASLVKEAGFPPGVINVISGFGKVAGAALSSHMDVDKVAFTGSTVVGRTILKAAASSNLKKVTLELGGKSPNIVFEDADIDNAISWVNFGIFFNHGQCCCAGSRVYVQESIYDKFVQKFKPQVSKVQFDRIMEYIQAGKDAGATVFIEPTIFSNVTEDMKIVKEEIFGPVCSIAKFKTKEDAIKLGNASTYGLAAAVHTKNLNTAIEVSNALKAGTVWVNTYNTLHHQMPFGGYKESGIGRELGEDALANYTQTKTVSIRLHSGKYEQPTGLFINNEFVKGQEGKTFDVINPSDESVITQVHEATEKDVDIAVAAARKAFEGSWRQETPENRGKLLNNLANLFEKNIDLLAAVESLDNGKAISMAKGDISMCVGCLRYYGGWADKITGKVIDTTPDTFNYVKKEPIGVCGQIIPWNFPLLMWAWKIGPAIACGNTVVLKTAEQTPLGGLVAASLVKEAGFPPGVINVISGFGKVAGAALSSHMDVDKVAFTGSTVVGRTILKAAASSNLKKVTLELGGKSPNIVFEDADIDNAISWVNFGIFFNHGQCCCAGSRVYVQESIYDVVGDPFAADTFQGPQVSKVQFDRIMEYIQAGKDAGATVEGYFIEPTIFSNVTEDMKIVKEEIFGPVCSIAKFKTKEDAIKLGNASTYGLAAAVHTKNLNTAIEVSNALKAGTVWVNTYNTLHHQMPFGGYKESGIGRELGEDALANYTQTKTVSIRLGSGKYEQPTGLFINNEFVKGQEGKTFDVINPSDESVITQVHEATEKDVDIAVAAARKAFEGSWRQETPENRGKLLNNLANLFEKNIDLLAAVESLDNGKAISMAKGDISMCVGCLRYYGGWADKITGKVIDTTPDTFNYVKKEPIGVCGQIIPWNFPLLMWAWKIGPAIACGNTVVLKTAEQTPLGGLVAASLVKEAGFPPGVINVISGFGKVAGAALSSHMDVDKVAFTGSTVVGRTILKAAASSNLKKVTLELGGKSPNIVFEDADIDNAISWVNFGIFFNHGQCCCAGSRVYVQEYFIEPTIFPVCSIAKFKTKEDAIKLGNASTYGLAAAVHTKNLNTAIEVSNALKAGTVWVNTYNTLHHQMPFGGYKESGIGRELGEDALANYTQTKTVSIRLGTGLFINNEFVKGQEGKTFDVINPSDESVITQVHEATEKDVDIAVAAARKAFEGSWRQETPENRGKLLNNLANLFEKNIDLLAAVESLDNGKAISMAKGDISMCVGCLRYYGGWADKITGKVIDTTPDTFNYVKKEPIGVCGQIIPWNFPLLMWAWKIGPAIACGNTVVLKTAEQTPLGGLVAASLVKEAGFPPGVINVISGFGKVAGAALSSHMDVDKVAFTGSTVVGRTILKAAASSNLKKVTLELGGKSPNIVFEDADIDNAISWVNFGIFFNHGQCCCAGSRVYVQESIYDKFVQKFKERAQDPFAADTFQGPQVSKVQFDRIMEYIQAGKDAGATVETGGKRKGDKGYFIEPTIFSNVTEDMKIVKEEIFGPVCSIAKFKTKEDAIKLGNASTYGLAAAVHTKNLNTAIEVSNALKAGTVWVNTYNTLHHQMPFGGYKESGIGRELGEDALANYTQTKTVSIRLG

Organism: Davidiella tassiana (NCBI:txid29918)

CATH classification: 3.40.605.10 (+1 more: 3.40.309.10)

B-factor: mean 83.75, std 25.61, range [38.85, 265.57]

Solvent-accessible surface area: 64965 Å² total; per-residue (Å²): 157,67,139,217,92,136,72,9,0,2,0,15,69,32,104,41,50,84,10,105,22,20,11,45,7,86,2,54,12,14,60,107,125,57,84,51,55,50,0,21,3,0,7,78,77,5,0,54,79,0,2,60,4,0,51,143,5,19,99,46,52,7,160,143,42,53,43,100,49,28,7,122,16,1,50,54,1,0,70,19,0,103,156,43,43,99,64,0,2,30,22,4,13,65,2,2,8,10,60,114,95,49,22,158,34,4,4,36,71,0,9,24,0,1,106,46,0,10,35,53,0,68,114,50,92,36,101,108,24,124,23,63,113,88,35,103,4,31,7,36,93,33,41,11,0,0,0,0,0,13,4,16,26,3,18,3,2,10,11,0,0,27,2,0,0,0,0,0,0,7,7,0,0,0,0,0,7,2,6,65,54,0,0,5,2,1,4,29,0,0,48,16,0,135,116,6,44,8,36,77,0,0,2,0,0,1,2,0,48,37,93,27,0,5,40,10,0,3,51,29,129,60,0,29,2,0,0,9,12,19,47,4,97,61,0,66,64,6,5,94,25,1,0,71,12,4,2,4,41,20,5,0,12,3,4,4,1,0,7,0,0,0,12,77,72,6,75,37,102,77,1,35,46,54,0,47,89,0,1,59,33,8,34,3,2,7,20,9,5,0,11,4,0,12,0,12,92,70,16,83,92,126,0,48,130,129,30,158,42,10,3,33,166,97,16,75,38,119,8,113,100,26,54,73,31,0,128,100,48,64,10,90,100,137,45,137,83,16,24,2,29,117,15,77,137,121,20,111,8,13,77,75,36,10,36,1,8,4,0,5,4,24,58,3,99,49,78,102,61,0,32,150,52,4,35,46,12,68,22,5,1,0,2,0,0,2,3,148,74,129,99,12,8,71,100,2,1,62,39,1,64,3,1,0,0,0,3,33,0,0,16,38,43,35,35,32,5,3,11,0,0,20,54,22,0,2,32,24,21,8,1,0,80,44,0,8,72,35,0,17,18,17,0,1,0,6,38,90,134,166,45,79,179,153,149,27,27,36,6,1,0,12,59,28,106,63,66,140,8,120,113,37,18,54,5,38,3,49,18,0,29,90,96,50,66,47,56,83,1,30,1,0,11,82,128,4,0,64,74,0,1,58,8,0,46,153,7,13,117,45,47,20,153,150,46,63,54,112,48,26,6,113,18,0,51,62,0,0,73,17,0,89,143,37,44,90,78,0,0,9,8,0,0,52,2,8,0,6,0,31,51,44,0,87,32,6,0,67,81,0,8,20,2,0,82,53,0,8,31,48,3,79,118,44,105,35,124,78,31,117,72,31,107,106,16,86,0,41,10,69,84,30,36,15,0,0,0,0,0,11,3,18,25,17,24,2,0,8,11,0,0,17,1,0,0,0,0,0,0,8,2,0,0,0,0,0,4,1,6,52,67,0,0,6,1,1,0,8,0,0,36,18,0,74,134,5,45,6,22,82,0,0,0,0,0,0,0,1,24,32,115,16,0,2,36,17,0,1,46,28,110,58,0,30,2,0,0,9,9,21,56,10,108,60,0,50,79,6,6,71,15,0,3,90,11,4,0,2,34,22,8,1,4,2,4,4,15,3,9,0,0,20,2,84,33,19,60,160,88,65,9,123,59,63,22,84,69,0,5,40,32,8,4,2,7,4,29,4,6,0,25,5,6,8,19,1,78,71,90,60,180,107,129,14,84,1,58,45,92,122,4,120,15,1,1,0,5,14,104,45,40,45,51,108,0,71,118,42,24,96,35,0,126,114,37,54,3,77,52,117,66,16,78,16,129,34,19,50,0,39,77,13,121,69,87,38,84,8,14,128,65,27,14,50,3,0,5,5,7,36,21,120,4,88,72,81,141,33,0,22,129,65,3,25,61,15,60,19,4,3,1,2,0,0,4,4,161,33,146,92,18,11,78,116,2,1,68,46,3,74,2,0,4,0,0,4,43,1,0,7,34,39,36,36,44,11,4,4,1,5,13,80,21,0,8,25,27,27,1,3,0,77,30,0,8,65,39,2,17,25,20,0,2,0,7,32,79,101,108,162,53,131,137,135,99,62,17,1,1,2,17,72,28,121,39,61,58,12,93,34,26,9,55,8,78,2,80,11,31,51,92,85,52,83,55,36,103,0,38,3,0,11,84,77,3,0,35,68,0,1,60,8,0,42,158,3,38,122,27,46,14,179,124,39,61,54,120,42,28,7,120,17,2,52,61,2,0,65,24,0,78,151,46,11,110,72,1,2,39,21,0,17,62,3,26,17,8,57,114,84,75,0,123,34,12,0,53,84,0,4,20,0,0,115,43,1,9,34,46,1,78,107,52,98,42,80,111,22,127,10,102,58,101,22,94,2,31,4,34,74,32,43,20,0,0,0,0,0,12,4,9,116,21,18,0,0,10,5,0,0,14,2,2,0,1,0,1,0,8,3,0,0,0,0,0,8,1,3,57,82,6,0,26,0,0,8,32,0,0,50,14,0,131,117,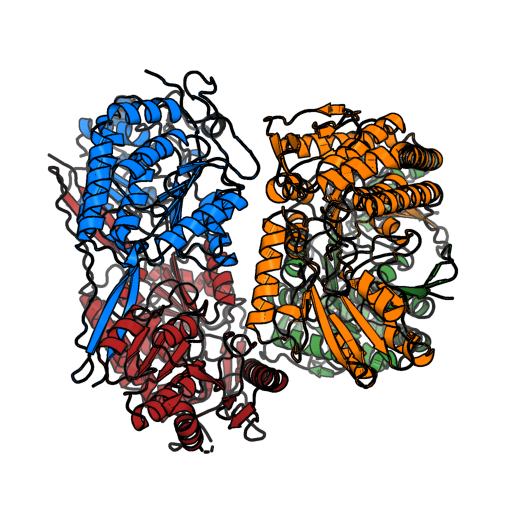4,49,8,34,68,0,0,3,0,0,0,0,0,42,29,114,23,0,6,47,9,0,2,48,32,108,64,1,40,0,0,0,7,7,19,60,23,103,73,0,57,72,8,6,124,22,1,0,69,9,31,6,2,70,19,8,1,8,2,33,19,126,0,4,2,0,10,8,112,63,6,68,91,112,56,2,106,59,48,24,72,71,0,9,56,41,14,84,20,76,18,27,7,8,2,34,28,5,26,44,53,149,148,157,141,147,92,57,106,191,49,90,8,63,66,51,72,3,131,76,80,111,30,0,42,97,47,7,49,72,40,87,23,6,2,0,1,0,0,3,2,151,73,125,100,12,10,78,92,3,0,54,38,3,92,2,0,4,0,1,3,44,0,0,13,35,36,64,37,34,14,4,4,0,10,8,60,14,0,1,26,33,28,2,3,0,67,41,0,10,66,21,0,8,19,8,0,0,0,6,33,75,91,108,90,0,0,0,11,58,14,106,62,69,111,9,129,110,42,26,49,2,34,3,54,17,0,25,79,71,58,77,50,52,91,0,43,2,0,8,58,133,4,0,73,88,0,1,50,4,0,41,150,4,14,110,77,48,2,110,142,48,58,55,122,43,23,5,102,18,0,50,56,0,0,73,20,0,82,157,37,59,86,96,1,0,28,20,10,1,65,1,0,0,13,2,34,65,56,2,88,27,23,0,66,84,0,8,19,2,0,84,50,0,4,32,49,2,72,116,41,101,37,113,105,26,128,3,104,55,99,29,96,1,39,11,49,87,13,15,15,0,0,0,0,0,13,2,14,24,17,25,2,2,12,8,0,0,14,1,0,0,0,0,0,0,7,2,0,0,0,0,0,3,1,8,44,58,0,0,23,0,0,2,36,0,0,51,18,0,115,142,3,46,5,28,82,0,0,0,0,0,0,0,0,19,31,140,9,0,2,42,16,0,2,57,25,130,57,0,37,1,1,0,10,13,21,52,10,111,64,0,58,76,6,5,86,16,1,0,91,10,24,2,3,28,19,18,0,11,1,8,0,3,0,8,0,0,0,2,79,44,5,57,38,90,58,0,5,33,59,0,21,54,0,0,4,19,10,4,0,0,3,25,2,0,0,4,1,0,3,0,18,94,90,19,32,105,132,0,19,117,82,3,114,87,90,19,197,107,2,96,47,98,143,29,78,39,7,0,0,6,18,116,65,31,18,70,92,0,49,124,15,5,101,25,0,79,92,22,62,7,66,52,58,40,16,33,130,86,131,38,118,112,2,7,35,6,33,33,0,4,0,8,112,30,64,76,99,27,111,7,4,39,64,31,2,27,0,0,2,3,6,3,23,142,5,108,56,81,117,6,0,38,100,31,3,46,51,18,71,51,5,0,1,1,0,0,5,5,139,64,129,91,14,7,70,85,0,0,67,44,3,78,2,0,1,0,0,3,39,9,0,14,52,46,55,32,49,8,4,3,0,0,5,58,19,0,0,27,17,24,8,4,0,72,44,2,5,66,42,6,13,10,20,1,0,0,6,38,62,106,98

Secondary structure (DSSP, 8-state):
-----S---EE-SSSEE--TT--EEEEE-TTT--EEEEEE---HHHHHHHHHHHHHHHTTTTTTS-HHHHHHHHHHHHHHHHHTHHHHHHHHHHHHT--GGGGTHHHHHHHHHHHHHHHHGGG---EEE--SSS-EEEEEEEE---EEEE--SSSHHHHHHHHHHHHHHHT--EEEE--SS--HHHHHHHHHHHHTTPPTTSEEEE---IIIIIHHHHH-TT--EEEEES-HHHHHHHHHHHHHHT--EEEEE----EEEEE-TTS-HHHHHHHHHHHHHGGGGT-SS-EEEEEEETTTHHHHHHHH---SSHHHHHHHHHHHHHHHHTT-B-----EEEBS--SS-HHHHS---SSEEEEEEE-SHHHHHHHHT-SS--S-EEEE---HHHHHHHHHHS-SSEEEES--S---SSS----SSSSEES--SGGGHHHHTEEEEEEEE--/--S------SEEETTEEE--SS--EEEEE-TTT--EEEEEE---HHHHHHHHHHHHHHHHHGGGT--HHHHHHHHHHHHHHHHHTHHHHHHHHHHHH---HHHHHHHHHHHHHHHHHHHHHGGG----EE---SSEEEEEEEEE--EEEEE--TTSHHHHHHHHHHHHHHHT-EEEEEPPTT--HHHHHHHHHHHHTTPPTTSEEEE---IIIIIHHHHH-SS--EEEEEE-HHHHHHHHHHHHHTT--EEEEEE----EEEE-TTS-SSHHHHHHHHHHHGGGG-STT---EEEEEGGG----S-TTSSS--S---S-HHHHHHHHHHHHHHHHTT--B-------EEE----S--STTTS---SSEEEEEEE-SSHHHHHHHH-SSEESEEEEE-S-HHHHHHHHHHS--SEEEES--S---TTS----EETTEES--STTHHHHHTEEEEEEEEE--/---------EE-SSSEE--TT--EEEEE-TTT--EEEEEE---HHHHHHHHHHHHHIIIIIHHH--HHHHHHHHHHHHHHHHHTHHHHHHHHHHHH---HHHHHHHHHHHHHHHHHHHHHGGG---EEE--SSSEEEEEEEEE---EEEE--SSSHHHHHHHHHHHHHHTT--EEEEE-TT--HHHHHHHHHHHHTTPPTTSEEEEE--IIIIIHHHHH-TT--EEEEES-HHHHHHHHHHHHHTT--EEEEE-----EEEE-TTS-HHHHHHHHHHHHHGGGG-STT---EEEEE------------EEEEE-SHHHHHHHHHSSSEESEEEEE-S-HHHHHHHHHHS--SEEEES--S---TTS----EETTEES--STTHHHHHTEEEEEEEEE--/--EEETTEEE--TT--EEEEE-TTT--EEEEEE---HHHHHHHHHHHHHHHTTTSSSS-HHHHHHHHHHHHHHHHHTHHHHHHHHHHHH---HHHHHHHHHHHHHHHHHHHHHGGG---EEE--SSSEEEEEEEEE--EEEEE--SSSHHHHHHHHHHHHHHHT-EEEEEEPTTS-SHHHHHHHHHHHTTPPTTSEEEEE--IIIIIHHHHT-TT--EEEEEE-HHHHHHHHHHHHHTT--EEEEEE---EEEEE-SSS-HHHHHHHHHHHHHGGGG-STT-EEEEEEEHHHHHHHHHHHHHHH--TTSSS-S----S-HHHHHHHHHHHHHHHHTT-B-SS---B-SSSS--B--EEEBS--TT-TTTSS---SSEEEEEEE-SHHHHHHHHH-SSEES-EEEB-S-HHHHHHHHHHS--SEEEES--S---SSS--B-EETSEESB-STTHHHHHHEEEEEEEEE--